Protein AF-0000000082965406 (afdb_homodimer)

InterPro domains:
  IPR002110 Ankyrin repeat [PF12796] (49-128)
  IPR002110 Ankyrin repeat [PS50088] (163-195)
  IPR002110 Ankyrin repeat [SM00248] (42-71)
  IPR002110 Ankyrin repeat [SM00248] (77-105)
  IPR002110 Ankyrin repeat [SM00248] (163-192)
  IPR002153 Transient receptor potential channel, canonical [PR01097] (655-676)
  IPR002153 Transient receptor potential channel, canonical [PR01097] (677-690)
  IPR002153 Transient receptor potential channel, canonical [PR01097] (705-718)
  IPR002153 Transient receptor potential channel, canonical [PTHR10117] (13-861)
  IPR005462 Transient receptor potential channel, canonical 6 [PR01647] (495-516)
  IPR005462 Transient receptor potential channel, canonical 6 [PR01647] (519-531)
  IPR005462 Transient receptor potential channel, canonical 6 [PR01647] (750-779)
  IPR005462 Transient receptor potential channel, canonical 6 [PR01647] (782-801)
  IPR005462 Transient receptor potential channel, canonical 6 [PR01647] (863-877)
  IPR013555 Transient receptor ion channel domain [PF08344] (198-260)
  IPR013555 Transient receptor ion channel domain [SM01420] (198-260)
  IPR036770 Ankyrin repeat-containing domain superfamily [G3DSA:1.25.40.20] (31-297)
  IPR036770 Ankyrin repeat-containing domain superfamily [SSF48403] (47-190)
  IPR056336 Calcium channel YVC1-like, C-terminal transmembrane domain [PF23317] (435-714)

Solvent-accessible surface area (backbone atoms only — not comparable to full-atom values): 96028 Å² total; per-residue (Å²): 115,70,69,60,52,52,51,43,50,56,56,60,61,45,63,74,62,71,64,62,76,66,74,60,75,75,68,54,82,41,38,77,71,41,80,84,67,77,77,68,49,71,65,51,50,52,46,41,51,25,32,49,51,40,34,52,69,61,45,52,48,44,68,71,69,40,80,83,62,63,77,68,49,54,50,50,70,38,42,30,37,60,44,37,8,47,74,54,70,28,55,68,53,37,56,61,53,64,70,45,86,84,64,70,26,57,47,30,37,43,47,51,20,45,73,71,60,40,58,68,51,36,53,58,56,58,69,36,73,82,45,68,77,40,57,68,53,64,45,29,48,52,65,41,48,73,65,76,49,61,36,46,31,47,39,97,87,39,53,86,58,62,46,70,54,26,60,58,37,47,18,14,64,64,53,35,50,51,55,36,51,54,40,43,73,63,64,42,74,84,72,79,72,75,62,92,83,56,78,48,69,68,56,46,51,43,41,72,73,36,50,65,61,44,55,48,42,45,54,50,45,48,46,17,59,48,16,64,39,35,31,58,70,72,43,90,50,40,60,62,51,32,54,52,47,24,46,51,27,48,54,43,22,72,70,45,62,93,47,21,70,59,27,46,53,46,20,48,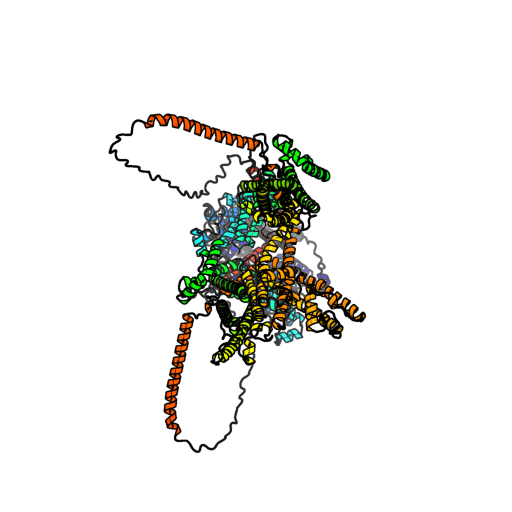47,21,51,49,48,49,38,54,54,58,68,69,50,70,44,54,66,53,47,47,31,62,30,32,65,60,57,71,75,60,66,83,68,87,78,81,71,77,82,79,36,53,44,47,52,49,35,59,74,62,64,44,43,69,50,52,36,27,42,71,48,40,50,52,50,49,53,55,39,36,40,91,36,69,71,61,74,60,46,55,69,68,55,54,52,48,49,52,52,50,47,52,71,40,40,73,59,51,52,52,47,38,60,76,36,53,84,37,75,67,24,51,42,42,62,18,31,46,46,27,50,49,45,40,52,35,37,50,52,49,52,54,50,48,54,54,48,55,56,54,52,49,60,70,66,45,72,53,44,32,80,51,73,72,63,94,45,61,77,49,49,36,40,52,69,71,45,57,82,52,71,67,54,52,52,50,49,43,38,50,54,22,47,52,51,55,50,53,51,48,35,67,72,66,32,62,70,63,44,69,70,35,69,67,50,52,52,49,48,51,33,52,50,35,41,50,52,15,50,49,26,36,49,50,38,32,50,55,35,50,53,44,46,48,57,53,67,68,39,80,82,65,67,47,60,90,79,48,88,62,56,74,82,48,42,62,44,52,52,29,64,74,73,52,60,51,83,34,40,50,59,50,15,42,45,34,40,21,52,25,45,30,47,56,48,58,54,58,58,74,61,31,39,79,36,82,84,42,14,46,54,48,54,42,49,56,50,40,52,54,48,48,55,63,48,42,56,60,48,49,54,55,51,49,52,50,39,52,51,47,27,68,70,33,43,83,43,67,88,45,37,89,45,70,44,20,36,40,72,69,36,21,49,52,44,56,56,36,41,69,65,63,66,49,65,75,64,47,49,46,56,78,60,95,54,59,67,62,31,52,51,39,50,48,53,54,49,51,45,48,46,47,51,55,55,48,49,46,46,50,49,46,51,50,44,37,52,55,41,51,58,46,62,74,44,35,66,44,52,29,41,34,51,31,49,56,57,51,55,72,43,64,53,86,66,84,52,59,33,56,45,61,53,66,56,72,46,57,65,53,48,49,51,49,49,49,48,48,48,49,48,48,47,48,48,49,48,50,50,51,49,47,52,54,53,54,63,58,53,65,66,67,67,67,68,86,74,74,69,93,69,74,86,77,69,81,78,61,83,68,72,69,76,74,69,86,66,78,67,74,72,72,71,72,66,71,72,82,66,78,78,58,81,65,76,62,71,65,72,71,51,74,47,49,51,52,48,51,51,51,43,46,52,49,53,50,49,50,51,52,52,56,30,63,32,74,61,54,72,68,60,56,51,44,54,53,42,50,52,46,27,49,50,51,51,54,49,52,51,50,50,50,50,51,49,49,51,48,50,51,49,49,52,54,48,57,67,62,64,70,67,68,72,76,66,65,75,81,111,116,68,68,60,53,49,47,45,48,48,54,60,55,47,50,69,58,69,61,58,76,66,71,61,68,77,57,52,66,42,22,78,72,43,76,85,66,80,74,68,52,72,66,54,50,51,47,40,51,25,31,50,46,40,33,53,68,60,43,54,48,43,70,73,68,40,82,83,61,63,77,67,48,54,48,43,60,37,42,30,34,61,42,36,8,48,75,55,70,30,55,67,54,38,57,60,53,66,71,46,86,82,65,70,29,58,49,30,36,43,46,50,22,45,74,72,64,39,60,68,52,37,54,56,56,59,66,36,72,82,45,67,77,42,57,68,52,64,45,29,47,51,65,40,47,73,67,76,48,58,38,46,31,47,38,97,87,38,52,84,59,59,45,68,55,24,60,61,37,48,20,15,63,65,54,35,52,68,56,38,53,54,38,44,74,65,64,43,74,84,73,82,70,75,62,89,66,56,79,47,70,67,55,47,49,40,40,72,73,33,51,52,40,45,55,50,38,44,51,50,42,48,49,16,59,47,15,66,40,36,32,60,70,70,44,90,50,39,62,62,50,31,54,52,48,23,43,52,28,48,54,43,23,72,68,45,62,57,49,22,70,59,26,45,52,45,18,48,48,19,51,50,49,50,38,53,54,59,67,68,49,88,50,68,67,54,48,49,33,62,31,34,66,59,59,70,74,70,74,70,75,86,76,79,69,77,80,79,36,53,42,48,53,48,34,58,73,61,63,42,40,69,50,52,36,28,67,72,48,43,52,52,51,50,52,55,38,35,40,89,37,67,70,60,76,77,46,56,70,68,56,54,50,50,49,52,52,48,47,53,71,38,41,74,58,52,51,52,46,37,59,75,35,54,84,37,75,68,24,52,44,42,60,17,28,48,48,27,51,48,44,39,51,36,38,51,52,47,51,52,48,48,54,53,48,55,58,54,51,46,66,71,64,61,71,62,53,56,82,50,74,70,61,94,44,59,76,47,46,35,38,52,70,72,43,56,81,50,72,67,53,50,51,51,50,44,38,52,54,22,47,52,50,52,50,53,50,48,36,67,72,66,30,62,70,65,43,68,70,35,67,68,48,51,52,50,49,52,33,52,50,35,42,50,52,15,51,51,25,34,48,50,37,32,51,53,32,48,55,41,44,49,56,52,66,67,41,78,85,64,66,47,59,90,80,48,90,64,55,73,82,49,40,62,44,52,54,30,61,78,73,53,61,89,81,35,40,51,60,49,15,53,54,34,41,54,53,24,54,57,47,56,63,57,54,58,57,74,61,32,37,80,37,84,81,44,13,46,53,48,54,40,50,56,53,41,53,54,48,48,55,62,48,42,55,61,48,49,46,54,51,49,20,49,38,54,16,45,26,60,54,33,30,63,41,50,88,46,34,88,46,69,46,18,36,42,73,68,36,20,49,52,44,56,57,37,40,69,77,53,71,44,64,75,63,48,46,46,55,78,58,78,44,58,57,53,32,51,49,37,49,49,53,53,49,50,45,47,46,47,50,54,56,48,48,47,42,50,49,50,37,52,43,50,52,55,41,48,59,46,60,76,43,33,67,44,52,28,42,32,50,32,48,55,57,50,54,72,42,64,52,87,68,84,49,59,35,56,42,61,54,65,57,70,45,57,66,53,46,48,51,47,48,49,50,46,46,46,50,47,47,49,46,46,48,50,47,51,50,44,51,56,50,50,60,60,54,58,67,71,63,65,71,85,75,74,71,93,81,87,78,83,83,76,88,67,77,80,67,74,75,77,70,75,77,64,73,69,74,66,71,68,65,71,71,82,66,76,76,54,84,64,73,62,68,66,72,71,52,73,48,48,52,51,48,51,51,51,42,53,52,50,52,51,50,52,52,52,54,60,67,69,46,80,61,29,39,44,57,52,50,43,51,54,41,50,51,47,25,48,50,49,53,55,50,49,54,47,51,49,49,52,49,51,49,51,51,50,49,49,53,53,52,54,63,66,66,66,67,72,68,70,71,65,67,84,110

Secondary structure (DSSP, 8-state):
-HHHHHHHHHHHTS----------TT-SGGGGTS-TT----HHHHHHHHHHHHT-HHHHHHHHHH-TT--TT---TTS--HHHHHHHTT-HHHHHHHHTSTT---HHHHHHHHHHHT-HHHHHHHHTSGGGTTSHHHHS-HHHHHTTT-TTS-SBTTB-SS-TT--HHHHHHHTT-HHHHHHHHHTT--PPPPPPTT---HHHHHHHHH-HHHHHHHHHHHHHHHT-HHHHHHH-S-HHHHHHHHHHHHHHHHHH-GGGHHHHHHHHHHHHHHHHHHHHT--SHHHHHHHHHS------SSSS-PPP--HHHHHHHHTT-HHHHTSHHHHHHHHHHHTTT-HHHHTS-HHHHHHHHHHHHHHHHHHHHHHHH-TTSHHHHHHTSHHHHHHHHHHHHHHHHHHHHHHHHHHHHHTTS-TT----SSTT--HHHHHSSPPHHHHHHHHHHHHHHHHHHHHHHHH-HHHHHH-HHHHHHHHHHHHHHHHHHHHHHHHHHHHHHHHHHHH-TT---GGGS---HHHHGGGS-GGGS-TT-HHHHHHHHHHHHHHHHHHGGGGGGGGSTTTHHHHHHHHHHHHHHHHHHHHHHHHHHHHHHHHHHHHGGGTTSBSS-TTTSHHHHHHHHHHHTTT-S-GGGG-BSSS-HHHHHHHHHHHHHHHIIIIIIIHHHHHHHHHHHHHHHHHTHHHHHHHHHHHHHHHHHSS---SPTTGGGS--HHHHHHHHHHHHHHHHHHHHHHHHHHHHHHHHHHHTSSTTS----------------------------------TT---S---HHHHHHHHHHHHHHHHHHHHHHTSBPPHHHHHHHHHHHHHHHHHHHHHHHHHHHHHHHHHHHHHHHHHTSGGGGGGG-/-HHHHHHHHHHHSS----------SS-SGGGGGS-TT----HHHHHHHHHHHHT-HHHHHHHHHH-TT--TT---TTS--HHHHHHHTT-HHHHHHHHTSTT---HHHHHHHHHHHT-HHHHHHHHTSGGGTTSHHHHS-HHHHHTTT-TTS-SBTTB-SS-TT--HHHHHHHTT-HHHHHHHHHTT--PPPPPPTT---HHHHHHHHH-HHHHHHHHHHHHHHHT-HHHHHHH-S-HHHHHHHHHHHHHHHHHH-GGGHHHHHHHHHHHHHHHHHHHHT--SHHHHHHHHHS---S---SSS------HHHHHHHHTT-HHHHTSHHHHHHHHHHHTTT-HHHHTS-HHHHHHHHHHHHHHHHHHHHHHHH-TTSHHHHHHTSHHHHHHHHHHHHHHHHHHHHHHHHHHHHHTTS-TT----SSTT--HHHHHSSPPHHHHHHHHHHHHHHHHHHHHHHHH-HHHHHH-HHHHHHHHHHHHHHHHHHHHHHHHHHHHHHHHHHHH-TT---GGGS---HHHHGGGS-GGGS-TT-HHHHHHHHHHHHHHHHHHGGGGGGGGSTTTHHHHHHHHHHHHHHHHHHHHHHHHHHHHHHHHHHHHGGGTTSBSS-TTTSHHHHHHHHHHHHTT-S-GGGG-BSSS-HHHHHHHHHHHHHHHIIIIIIIHHHHHHHHHHHHHHHHHTHHHHHHHHHHHHHHHHHSSS--SPTTGGGS--HHHHHHHHHHHHHHHHHHHHHHHHHHHHHHHHHHTTSSTTS-----------------------------S----TT---S---HHHHHHHHHHHHHHHHHHHHHHTSPPBHHHHHHHHHHHHHHHHHHHHHHHHHHHHHHHHHHHHHHHHHSTTSGGGTT-

pLDDT: mean 78.19, std 19.9, range [16.7, 97.19]

Sequence (1754 aa):
CSRDTDNRLAHRRQTILREKGRRLANRGPAYMFNDRSTSLSIEEERFLDAAEYGNVPVVRKMLEECLSLNVNCVDYMGQNALQLAVANEHLEITELLLKKENLSRVGDALLLAISKGYVRIVEAILSHPAFAEGKRLATSPSQSELQQDDFYAYDEDGTRFSHDVTPIILAAHCQEYEIVHTLLRKGARIERPHDYFCKCNECSQKQKHDSFSHSRSRINAYKGLASPAYLSLSSEDPVMTALELSNELAVLANIEKEFKNDYKKLSMQCKDFVVGLLDLCRNTEEVEAILNGDIEMHHSGGDHGRPNLSRLKLAIKYEVKKFVAHPNCQQQLLSIWYENLSGLRQQTMAVKFLVVLAVAVGLPFLALVYWFAPCSKMGKILRGPFMKFVAHAASFTIFLGLLVMNAADRFEGTKLLPNETSTDNAKQLFRMKTSCFSWMEMLIISWVIGMIWAECKEIWTEGPKEYLFELWNMLDFGMLAIFAASFIARFMAFWHASKAQHIIDANDTLKDLTKVTLGDNVKYYNLARIKWDPSDPQIISEGLYAIAVVLSFSRIAYILPANESFGPLQISLGRTVKDIFKFMVIFIMVFVAFMIGMFNLYSYYIGAKQNEAFTTVEESFKTLFWAIFGLSEVKSVVINYNHKFIENIGYVLYGVYNVTMVIVLLNMLIAMINSSFQEIEDDADVEWKFARAKLWFSYFEEGRTLPVPFNLVPSPKSLFYLLLRLKKLISEMSQAHKKGFQEDAEMNKRNEEKKFGIWGSHEDLSKLSLDKKQLGHSKQSSIRSSEDFQLNSFSNPPGKYQKIMKRLIKRYVLQAQIDRESDDVNEGELKEIKQDISSLRYELLEEKTQNSEDLAELIRKLGEKLSVEPKQEEGNRCSRDTDNRLAHRRQTILREKGRRLANRGPAYMFNDRSTSLSIEEERFLDAAEYGNVPVVRKMLEECLSLNVNCVDYMGQNALQLAVANEHLEITELLLKKENLSRVGDALLLAISKGYVRIVEAILSHPAFAEGKRLATSPSQSELQQDDFYAYDEDGTRFSHDVTPIILAAHCQEYEIVHTLLRKGARIERPHDYFCKCNECSQKQKHDSFSHSRSRINAYKGLASPAYLSLSSEDPVMTALELSNELAVLANIEKEFKNDYKKLSMQCKDFVVGLLDLCRNTEEVEAILNGDIEMHHSGGDHGRPNLSRLKLAIKYEVKKFVAHPNCQQQLLSIWYENLSGLRQQTMAVKFLVVLAVAVGLPFLALVYWFAPCSKMGKILRGPFMKFVAHAASFTIFLGLLVMNAADRFEGTKLLPNETSTDNAKQLFRMKTSCFSWMEMLIISWVIGMIWAECKEIWTEGPKEYLFELWNMLDFGMLAIFAASFIARFMAFWHASKAQHIIDANDTLKDLTKVTLGDNVKYYNLARIKWDPSDPQIISEGLYAIAVVLSFSRIAYILPANESFGPLQISLGRTVKDIFKFMVIFIMVFVAFMIGMFNLYSYYIGAKQNEAFTTVEESFKTLFWAIFGLSEVKSVVINYNHKFIENIGYVLYGVYNVTMVIVLLNMLIAMINSSFQEIEDDADVEWKFARAKLWFSYFEEGRTLPVPFNLVPSPKSLFYLLLRLKKLISEMSQAHKKGFQEDAEMNKRNEEKKFGIWGSHEDLSKLSLDKKQLGHSKQSSIRSSEDFQLNSFSNPPGKYQKIMKRLIKRYVLQAQIDRESDDVNEGELKEIKQDISSLRYELLEEKTQNSEDLAELIRKLGEKLSVEPKQEEGNR

Radius of gyration: 49.04 Å; Cα contacts (8 Å, |Δi|>4): 1728; chains: 2; bounding box: 150×178×105 Å

Nearest PDB structures (foldseek):
  7dxb-assembly1_A  TM=9.310E-01  e=5.952E-69  Homo sapiens
  7dxd-assembly1_A  TM=9.330E-01  e=1.392E-65  Homo sapiens
  7dxc-assembly1_B  TM=9.575E-01  e=1.941E-62  Homo sapiens
  6cud-assembly1_A  TM=9.512E-01  e=1.819E-59  Homo sapiens
  7a6u-assembly1_A  TM=7.872E-01  e=1.437E-25  Homo sapiens

Foldseek 3Di:
DVVVVVVVCVVVPPPCPVVPPPPPLCDDPQLVPADPPPPQDPLQVVLLVCLLLQLLVSNLCCVVPVPPDDQCDAGSNQAGSLLNNLLLLRQNSNLSSLPDPPYFQLQQSLLNNLLVLNLSSNVSSCPRVVCVVVPQQAAFQVNVVVVVGRHQARHPVGHPDDSLQGSLLSNLLNLRQNSNLVNVVSPHDQDQDDDPPDPDPVLVVCCVVPVPSSVVSNLSSLSSQLRLSCLQRPDLQSLVSLLVSLLVLCVVLVVVVVCNVSSNVSSVSSLVSNQLLCVLDDDLLLNLCSQQVAPPPPPPDDDPADRPSVSVVSCLVSVSLSNCLPPSNLVVLVCQQCPLNVPVVPDDPVVVVVVLVVCLVCQVVLLVVCQVCCPDSSNVNLLRLNNLVSQQLSVLVVLLVLVVVVVVVVVVVPVDDLQDADDPFQLAARLLVVLDDDPSNVVNVLQLVQLVVVLVVVCVVPPVVVQVVDPLSVLSVVLSVLLVLLVVLSVVSNVLSVVLSVVSVVPVVCRGPVPDDDPPSNVQRRGGNVPHDCPRSNVSSVVSVVVSSVSSVVSSLLCQLVDLVRLLVSVLVVVLVVLVVVLVVVVVVLLVVLLVVLLVLCLVCQPFAPDCASVDSVNSNVQLVVVLVVPHDLSSLDGNDPPVVSSVVSSVSVVVSCCCRNPPSVVVSVVVSVVSSVVCVVVVSSSSSSSNSVVSVVSSDGDPSRHPPSPVDDRPVVVVVVVVVVVVVVVVVVVVVVVVVVVVVVVVVPPPPDPDDPDDDPDDPDPPPPCVDDPPPPPPPCPVPPPPPPPPVPPPPPRPSSVSSSVSSVVSVVVVVVVVVVDDDDPSVVSSVVSVVSNVVSVVSVVVVVVVVVVVVVVVVVVVVVPPPDPPPPPVD/DVVVVVVVCVVVVVPVPCVVPQPPLCDDPLLVPADPPDPDDPLQSVLLVCLLLQLLVSVLCCVPPVPPDDQCDAGSNQAGSLLSNLLLVNQNSNLVSLPDDPHAQLQQSLLNNLLVLPLSSNVSSCVRVVCVVVPQQAAFQVNVVVVVGRHQARHPVGHPDDSLQGSLLSNLLNLNLNSNLVNVVSPHDQDQDDDPPDPDPVLVVCCVVPVVSSVVSNLSSLSSQLRLSCLLRPDLQSLVSLLVSLLVLCVVLVVVVVCNVSSNVSSVSSLVSNLLLCVLDDDLVLNLCSQQVAPPPDPPDDDPADRPSVSVVSCLVSVSLSNCLPPSNLVVLVCQQCPLPVVVSPDDPVVVVVVLVVCLVCQVVLLVVCQVCCPDSSNVNLLRLNNLVSQQLSVLVVLLVLVVVVVVVVVVVPPDDLQDADDPFQLAARLLVVLDDDPSNVVNVLQLVQLVVVLVVVCVVPPVVVQVVDPLSVLSVVLSVLLVLLVVLSVVSNVLSVVLSVVSVVPVVCRGPVPDDDDPSNVQRRGGNVPHDCPRSNVVSVVSVVVSSVSSVVSSLLCQLVDLVRQLVSVLVVVLVVLVVVLVVVVVVLLVVLLVVLLVLCLVQQPQAPDCASVDSVNSNVQLVVVLVPNHDLSSLDGNDDPVVSSVVSSVSVVVSCCCRNPPSVVVSVVVSVVSSVVCVVVVSSSSSSSNSVVSVVSSDGDPSRHPPSPVDDRVVVVVVVVVVVVVVVVVVVVVVVVVVVVVVVVVVVPPPPPDDDDDDDDDPDDPVVPPDCVVVVPCPCPVPSPPPPPPVCPPPPRPSSVSSSVSSVVSVVVVVVVVVPDDDDPSVVSSVVSVVSVVVSVVVVVVVVVVVVVVVVVVVVVVVVPPPDPPPPPPD

Organism: Crocuta crocuta (NCBI:txid9678)

Structure (mmCIF, N/CA/C/O backbone):
data_AF-0000000082965406-model_v1
#
loop_
_entity.id
_entity.type
_entity.pdbx_description
1 polymer 'TRPC6 protein'
#
loop_
_atom_site.group_PDB
_atom_site.id
_atom_site.type_symbol
_atom_site.label_atom_id
_atom_site.label_alt_id
_atom_site.label_comp_id
_atom_site.label_asym_id
_atom_site.label_entity_id
_atom_site.label_seq_id
_atom_site.pdbx_PDB_ins_code
_atom_site.Cartn_x
_atom_site.Cartn_y
_atom_site.Cartn_z
_atom_site.occupancy
_atom_site.B_iso_or_equiv
_atom_site.auth_seq_id
_atom_site.auth_comp_id
_atom_site.auth_asym_id
_atom_site.auth_atom_id
_atom_site.pdbx_PDB_model_num
ATOM 1 N N . CYS A 1 1 ? 5.281 92.75 16.625 1 24.61 1 CYS A N 1
ATOM 2 C CA . CYS A 1 1 ? 5.918 91.688 15.828 1 24.61 1 CYS A CA 1
ATOM 3 C C . CYS A 1 1 ? 5.867 90.375 16.547 1 24.61 1 CYS A C 1
ATOM 5 O O . CYS A 1 1 ? 6.238 89.375 15.984 1 24.61 1 CYS A O 1
ATOM 7 N N . SER A 1 2 ? 5.73 90.5 17.953 1 32.06 2 SER A N 1
ATOM 8 C CA . SER A 1 2 ? 5.828 89.25 18.734 1 32.06 2 SER A CA 1
ATOM 9 C C . SER A 1 2 ? 4.555 88.438 18.609 1 32.06 2 SER A C 1
ATOM 11 O O . SER A 1 2 ? 4.586 87.188 18.812 1 32.06 2 SER A O 1
ATOM 13 N N . ARG A 1 3 ? 3.369 89.125 18.469 1 44.16 3 ARG A N 1
ATOM 14 C CA . ARG A 1 3 ? 2.098 88.375 18.344 1 44.16 3 ARG A CA 1
ATOM 15 C C . ARG A 1 3 ? 2.021 87.625 17.031 1 44.16 3 ARG A C 1
ATOM 17 O O . ARG A 1 3 ? 1.41 86.562 16.969 1 44.16 3 ARG A O 1
ATOM 24 N N . ASP A 1 4 ? 2.57 88.25 15.977 1 40.09 4 ASP A N 1
ATOM 25 C CA . ASP A 1 4 ? 2.453 87.625 14.664 1 40.09 4 ASP A CA 1
ATOM 26 C C . ASP A 1 4 ? 3.328 86.438 14.562 1 40.09 4 ASP A C 1
ATOM 28 O O . ASP A 1 4 ? 3.004 85.5 13.828 1 40.09 4 ASP A O 1
ATOM 32 N N . THR A 1 5 ? 4.5 86.5 15.25 1 38.53 5 THR A N 1
ATOM 33 C CA . THR A 1 5 ? 5.367 85.312 15.172 1 38.53 5 THR A CA 1
ATOM 34 C C . THR A 1 5 ? 4.738 84.125 15.883 1 38.53 5 THR A C 1
ATOM 36 O O . THR A 1 5 ? 5.051 83 15.57 1 38.53 5 THR A O 1
ATOM 39 N N . ASP A 1 6 ? 3.939 84.5 16.922 1 38.56 6 ASP A N 1
ATOM 40 C CA . ASP A 1 6 ? 3.355 83.438 17.688 1 38.56 6 ASP A CA 1
ATOM 41 C C . ASP A 1 6 ? 2.309 82.688 16.859 1 38.56 6 ASP A C 1
ATOM 43 O O . ASP A 1 6 ? 2.174 81.438 16.969 1 38.56 6 ASP A O 1
ATOM 47 N N . ASN A 1 7 ? 1.522 83.5 16.094 1 38.03 7 ASN A N 1
ATOM 48 C CA . ASN A 1 7 ? 0.5 82.875 15.266 1 38.03 7 ASN A CA 1
ATOM 49 C C . ASN A 1 7 ? 1.118 82.062 14.125 1 38.03 7 ASN A C 1
ATOM 51 O O . ASN A 1 7 ? 0.523 81.125 13.664 1 38.03 7 ASN A O 1
ATOM 55 N N . ARG A 1 8 ? 2.256 82.625 13.547 1 38.62 8 ARG A N 1
ATOM 56 C CA . ARG A 1 8 ? 2.891 81.875 12.438 1 38.62 8 ARG A CA 1
ATOM 57 C C . ARG A 1 8 ? 3.475 80.562 12.891 1 38.62 8 ARG A C 1
ATOM 59 O O . ARG A 1 8 ? 3.414 79.562 12.164 1 38.62 8 ARG A O 1
ATOM 66 N N . LEU A 1 9 ? 4.113 80.625 14.062 1 36.47 9 LEU A N 1
ATOM 67 C CA . LEU A 1 9 ? 4.641 79.375 14.523 1 36.47 9 LEU A CA 1
ATOM 68 C C . LEU A 1 9 ? 3.508 78.375 14.836 1 36.47 9 LEU A C 1
ATOM 70 O O . LEU A 1 9 ? 3.625 77.188 14.578 1 36.47 9 LEU A O 1
ATOM 74 N N . ALA A 1 10 ? 2.449 79 15.383 1 35.75 10 ALA A N 1
ATOM 75 C CA . ALA A 1 10 ? 1.298 78.125 15.586 1 35.75 10 ALA A CA 1
ATOM 76 C C . ALA A 1 10 ? 0.762 77.625 14.25 1 35.75 10 ALA A C 1
ATOM 78 O O . ALA A 1 10 ? 0.341 76.438 14.156 1 35.75 10 ALA A O 1
ATOM 79 N N . HIS A 1 11 ? 0.626 78.562 13.195 1 32.75 11 HIS A N 1
ATOM 80 C CA . HIS A 1 11 ? 0.145 78.125 11.891 1 32.75 11 HIS A CA 1
ATOM 81 C C . HIS A 1 11 ? 1.151 77.188 11.227 1 32.75 11 HIS A C 1
ATOM 83 O O . HIS A 1 11 ? 0.766 76.25 10.5 1 32.75 11 HIS A O 1
ATOM 89 N N . ARG A 1 12 ? 2.479 77.625 11.164 1 32.53 12 ARG A N 1
ATOM 90 C CA . ARG A 1 12 ? 3.438 76.75 10.484 1 32.53 12 ARG A CA 1
ATOM 91 C C . ARG A 1 12 ? 3.469 75.375 11.117 1 32.53 12 ARG A C 1
ATOM 93 O O . ARG A 1 12 ? 3.738 74.375 10.438 1 32.53 12 ARG A O 1
ATOM 100 N N . ARG A 1 13 ? 3.611 75.375 12.422 1 33.91 13 ARG A N 1
ATOM 101 C CA . ARG A 1 13 ? 3.773 74.125 13.094 1 33.91 13 ARG A CA 1
ATOM 102 C C . ARG A 1 13 ? 2.502 73.312 12.992 1 33.91 13 ARG A C 1
ATOM 104 O O . ARG A 1 13 ? 2.361 72.25 13.68 1 33.91 13 ARG A O 1
ATOM 111 N N . GLN A 1 14 ? 1.389 73.938 12.578 1 30.92 14 GLN A N 1
ATOM 112 C CA . GLN A 1 14 ? 0.439 73 11.992 1 30.92 14 GLN A CA 1
ATOM 113 C C . GLN A 1 14 ? 1.149 72 11.102 1 30.92 14 GLN A C 1
ATOM 115 O O . GLN A 1 14 ? 1.812 72.375 10.133 1 30.92 14 GLN A O 1
ATOM 120 N N . THR A 1 15 ? 1.866 71.062 11.742 1 31.27 15 THR A N 1
ATOM 121 C CA . THR A 1 15 ? 2.441 69.875 11.141 1 31.27 15 THR A CA 1
ATOM 122 C C . THR A 1 15 ? 1.895 69.625 9.734 1 31.27 15 THR A C 1
ATOM 124 O O . THR A 1 15 ? 0.682 69.688 9.516 1 31.27 15 THR A O 1
ATOM 127 N N . ILE A 1 16 ? 2.572 70.125 8.711 1 31.31 16 ILE A N 1
ATOM 128 C CA . ILE A 1 16 ? 2.449 69.562 7.359 1 31.31 16 ILE A CA 1
ATOM 129 C C . ILE A 1 16 ? 1.985 68.125 7.434 1 31.31 16 ILE A C 1
ATOM 131 O O . ILE A 1 16 ? 2.736 67.25 7.867 1 31.31 16 ILE A O 1
ATOM 135 N N . LEU A 1 17 ? 0.992 67.812 8.188 1 33.41 17 LEU A N 1
ATOM 136 C CA . LEU A 1 17 ? 0.3 66.562 7.824 1 33.41 17 LEU A CA 1
ATOM 137 C C . LEU A 1 17 ? 0.595 66.188 6.375 1 33.41 17 LEU A C 1
ATOM 139 O O . LEU A 1 17 ? 0.233 66.938 5.453 1 33.41 17 LEU A O 1
ATOM 143 N N . ARG A 1 18 ? 1.944 66.062 6.016 1 32.09 18 ARG A N 1
ATOM 144 C CA . ARG A 1 18 ? 2.047 65.438 4.707 1 32.09 18 ARG A CA 1
ATOM 145 C C . ARG A 1 18 ? 0.739 64.75 4.328 1 32.09 18 ARG A C 1
ATOM 147 O O . ARG A 1 18 ? 0.293 63.844 5.02 1 32.09 18 ARG A O 1
ATOM 154 N N . GLU A 1 19 ? -0.284 65.562 3.951 1 32.53 19 GLU A N 1
ATOM 155 C CA . GLU A 1 19 ? -1.408 65 3.201 1 32.53 19 GLU A CA 1
ATOM 156 C C . GLU A 1 19 ? -0.966 63.812 2.322 1 32.53 19 GLU A C 1
ATOM 158 O O . GLU A 1 19 ? -0.332 64 1.285 1 32.53 19 GLU A O 1
ATOM 163 N N . LYS A 1 20 ? -0.16 62.906 2.785 1 35.62 20 LYS A N 1
ATOM 164 C CA . LYS A 1 20 ? -0.155 61.812 1.834 1 35.62 20 LYS A CA 1
ATOM 165 C C . LYS A 1 20 ? -1.369 61.875 0.912 1 35.62 20 LYS A C 1
ATOM 167 O O . LYS A 1 20 ? -2.461 62.25 1.338 1 35.62 20 LYS A O 1
ATOM 172 N N . GLY A 1 21 ? -1.13 62.25 -0.423 1 33.62 21 GLY A N 1
ATOM 173 C CA . GLY A 1 21 ? -2.145 62.375 -1.458 1 33.62 21 GLY A CA 1
ATOM 174 C C . GLY A 1 21 ? -3.439 61.656 -1.106 1 33.62 21 GLY A C 1
ATOM 175 O O . GLY A 1 21 ? -3.422 60.5 -0.678 1 33.62 21 GLY A O 1
ATOM 176 N N . ARG A 1 22 ? -4.395 62.438 -0.611 1 36.53 22 ARG A N 1
ATOM 177 C CA . ARG A 1 22 ? -5.793 62.062 -0.414 1 36.53 22 ARG A CA 1
ATOM 178 C C . ARG A 1 22 ? -6.242 61.031 -1.434 1 36.53 22 ARG A C 1
ATOM 180 O O . ARG A 1 22 ? -6.012 61.188 -2.635 1 36.53 22 ARG A O 1
ATOM 187 N N . ARG A 1 23 ? -6.098 59.875 -1.166 1 39.31 23 ARG A N 1
ATOM 188 C CA . ARG A 1 23 ? -6.91 59.125 -2.098 1 39.31 23 ARG A CA 1
ATOM 189 C C . ARG A 1 23 ? -8.242 59.812 -2.363 1 39.31 23 ARG A C 1
ATOM 191 O O . ARG A 1 23 ? -8.953 60.188 -1.427 1 39.31 23 ARG A O 1
ATOM 198 N N . LEU A 1 24 ? -8.398 60.688 -3.42 1 35.25 24 LEU A N 1
ATOM 199 C CA . LEU A 1 24 ? -9.711 61.219 -3.816 1 35.25 24 LEU A CA 1
ATOM 200 C C . LEU A 1 24 ? -10.812 60.219 -3.449 1 35.25 24 LEU A C 1
ATOM 202 O O . LEU A 1 24 ? -10.602 59 -3.469 1 35.25 24 LEU A O 1
ATOM 206 N N . ALA A 1 25 ? -11.805 60.719 -2.592 1 39.12 25 ALA A N 1
ATOM 207 C CA . ALA A 1 25 ? -13.039 60.031 -2.166 1 39.12 25 ALA A CA 1
ATOM 208 C C . ALA A 1 25 ? -13.516 59.031 -3.215 1 39.12 25 ALA A C 1
ATOM 210 O O . ALA A 1 25 ? -14.195 58.062 -2.887 1 39.12 25 ALA A O 1
ATOM 211 N N . ASN A 1 26 ? -13.328 59.438 -4.512 1 38.19 26 ASN A N 1
ATOM 212 C CA . ASN A 1 26 ? -13.945 58.719 -5.617 1 38.19 26 ASN A CA 1
ATOM 213 C C . ASN A 1 26 ? -13.195 57.438 -5.934 1 38.19 26 ASN A C 1
ATOM 215 O O . ASN A 1 26 ? -13.273 56.906 -7.051 1 38.19 26 ASN A O 1
ATOM 219 N N . ARG A 1 27 ? -12.133 57 -5.137 1 38.66 27 ARG A N 1
ATOM 220 C CA . ARG A 1 27 ? -11.312 55.875 -5.531 1 38.66 27 ARG A CA 1
ATOM 221 C C . ARG A 1 27 ? -11.68 54.625 -4.73 1 38.66 27 ARG A C 1
ATOM 223 O O . ARG A 1 27 ? -12.031 54.719 -3.555 1 38.66 27 ARG A O 1
ATOM 230 N N . GLY A 1 28 ? -12.234 53.656 -5.219 1 42.94 28 GLY A N 1
ATOM 231 C CA . GLY A 1 28 ? -12.516 52.219 -5.035 1 42.94 28 GLY A CA 1
ATOM 232 C C . GLY A 1 28 ? -13.727 51.75 -5.816 1 42.94 28 GLY A C 1
ATOM 233 O O . GLY A 1 28 ? -14.508 52.562 -6.309 1 42.94 28 GLY A O 1
ATOM 234 N N . PRO A 1 29 ? -13.719 50.719 -6.352 1 47.38 29 PRO A N 1
ATOM 235 C CA . PRO A 1 29 ? -14.789 50.188 -7.215 1 47.38 29 PRO A CA 1
ATOM 236 C C . PRO A 1 29 ? -16.172 50.469 -6.645 1 47.38 29 PRO A C 1
ATOM 238 O O . PRO A 1 29 ? -17.156 50.562 -7.398 1 47.38 29 PRO A O 1
ATOM 241 N N . ALA A 1 30 ? -16.156 50.719 -5.41 1 48.44 30 ALA A N 1
ATOM 242 C CA . ALA A 1 30 ? -17.5 50.812 -4.855 1 48.44 30 ALA A CA 1
ATOM 243 C C . ALA A 1 30 ? -18.125 52.156 -5.125 1 48.44 30 ALA A C 1
ATOM 245 O O . ALA A 1 30 ? -19.328 52.375 -4.926 1 48.44 30 ALA A O 1
ATOM 246 N N . TYR A 1 31 ? -17.266 53.188 -5.414 1 48.94 31 TYR A N 1
ATOM 247 C CA . TYR A 1 31 ? -17.812 54.5 -5.754 1 48.94 31 TYR A CA 1
ATOM 248 C C . TYR A 1 31 ? -18.891 54.375 -6.836 1 48.94 31 TYR A C 1
ATOM 250 O O . TYR A 1 31 ? -19.797 55.188 -6.918 1 48.94 31 TYR A O 1
ATOM 258 N N . MET A 1 32 ? -18.656 53.406 -7.598 1 48.88 32 MET A N 1
ATOM 259 C CA . MET A 1 32 ? -19.5 53.219 -8.766 1 48.88 32 MET A CA 1
ATOM 260 C C . MET A 1 32 ? -20.938 52.906 -8.352 1 48.88 32 MET A C 1
ATOM 262 O O . MET A 1 32 ? -21.875 53.062 -9.148 1 48.88 32 MET A O 1
ATOM 266 N N . PHE A 1 33 ? -21.062 52.406 -7.188 1 53.41 33 PHE A N 1
ATOM 267 C CA . PHE A 1 33 ? -22.391 51.844 -6.941 1 53.41 33 PHE A CA 1
ATOM 268 C C . PHE A 1 33 ? -23.203 52.781 -6.035 1 53.41 33 PHE A C 1
ATOM 270 O O . PHE A 1 33 ? -24.375 52.5 -5.77 1 53.41 33 PHE A O 1
ATOM 277 N N . ASN A 1 34 ? -22.469 53.562 -5.113 1 51.09 34 ASN A N 1
ATOM 278 C CA . ASN A 1 34 ? -23.266 54.406 -4.238 1 51.09 34 ASN A CA 1
ATOM 279 C C . ASN A 1 34 ? -23.641 55.719 -4.91 1 51.09 34 ASN A C 1
ATOM 281 O O . ASN A 1 34 ? -22.875 56.25 -5.707 1 51.09 34 ASN A O 1
ATOM 285 N N . ASP A 1 35 ? -24.922 56 -5.004 1 50.06 35 ASP A N 1
ATOM 286 C CA . ASP A 1 35 ? -25.391 57.312 -5.496 1 50.06 35 ASP A CA 1
ATOM 287 C C . ASP A 1 35 ? -24.609 58.438 -4.859 1 50.06 35 ASP A C 1
ATOM 289 O O . ASP A 1 35 ? -24.141 58.344 -3.725 1 50.06 35 ASP A O 1
ATOM 293 N N . ARG A 1 36 ? -24.078 59.531 -5.492 1 45.97 36 ARG A N 1
ATOM 294 C CA . ARG A 1 36 ? -23.344 60.781 -5.316 1 45.97 36 ARG A CA 1
ATOM 295 C C . ARG A 1 36 ? -23.688 61.469 -4 1 45.97 36 ARG A C 1
ATOM 297 O O . ARG A 1 36 ? -23.141 62.5 -3.662 1 45.97 36 ARG A O 1
ATOM 304 N N . SER A 1 37 ? -24.969 61.219 -3.508 1 47.56 37 SER A N 1
ATOM 305 C CA . SER A 1 37 ? -25.562 62.406 -2.861 1 47.56 37 SER A CA 1
ATOM 306 C C . SER A 1 37 ? -24.922 62.656 -1.505 1 47.56 37 SER A C 1
ATOM 308 O O . SER A 1 37 ? -25.25 63.625 -0.831 1 47.56 37 SER A O 1
ATOM 310 N N . THR A 1 38 ? -24.453 61.625 -0.698 1 50.75 38 THR A N 1
ATOM 311 C CA . THR A 1 38 ? -24.359 62.219 0.629 1 50.75 38 THR A CA 1
ATOM 312 C C . THR A 1 38 ? -23.125 63.125 0.725 1 50.75 38 THR A C 1
ATOM 314 O O . THR A 1 38 ? -22 62.688 0.481 1 50.75 38 THR A O 1
ATOM 317 N N . SER A 1 39 ? -23.359 64.312 0.385 1 61.66 39 SER A N 1
ATOM 318 C CA . SER A 1 39 ? -22.422 65.438 0.547 1 61.66 39 SER A CA 1
ATOM 319 C C . SER A 1 39 ? -21.75 65.375 1.916 1 61.66 39 SER A C 1
ATOM 321 O O . SER A 1 39 ? -22.406 65.562 2.939 1 61.66 39 SER A O 1
ATOM 323 N N . LEU A 1 40 ? -20.703 64.5 2.066 1 75.38 40 LEU A N 1
ATOM 324 C CA . LEU A 1 40 ? -19.953 64.5 3.318 1 75.38 40 LEU A CA 1
ATOM 325 C C . LEU A 1 40 ? -19.359 65.875 3.613 1 75.38 40 LEU A C 1
ATOM 327 O O . LEU A 1 40 ? -18.859 66.562 2.709 1 75.38 40 LEU A O 1
ATOM 331 N N . SER A 1 41 ? -19.734 66.375 4.723 1 77.81 41 SER A N 1
ATOM 332 C CA . SER A 1 41 ? -19.062 67.625 5.18 1 77.81 41 SER A CA 1
ATOM 333 C C . SER A 1 41 ? -17.562 67.375 5.312 1 77.81 41 SER A C 1
ATOM 335 O O . SER A 1 41 ? -17.094 66.25 5.332 1 77.81 41 SER A O 1
ATOM 337 N N . ILE A 1 42 ? -16.797 68.375 5.227 1 75.81 42 ILE A N 1
ATOM 338 C CA . ILE A 1 42 ? -15.352 68.312 5.332 1 75.81 42 ILE A CA 1
ATOM 339 C C . ILE A 1 42 ? -14.953 67.625 6.645 1 75.81 42 ILE A C 1
ATOM 341 O O . ILE A 1 42 ? -13.969 66.875 6.699 1 75.81 42 ILE A O 1
ATOM 345 N N . GLU A 1 43 ? -15.758 67.875 7.629 1 82.5 43 GLU A N 1
ATOM 346 C CA . GLU A 1 43 ? -15.477 67.312 8.93 1 82.5 43 GLU A CA 1
ATOM 347 C C . GLU A 1 43 ? -15.719 65.75 8.906 1 82.5 43 GLU A C 1
ATOM 349 O O . GLU A 1 43 ? -14.945 65 9.492 1 82.5 43 GLU A O 1
ATOM 354 N N . GLU A 1 44 ? -16.688 65.5 8.203 1 86.75 44 GLU A N 1
ATOM 355 C CA . GLU A 1 44 ? -17 64.062 8.117 1 86.75 44 GLU A CA 1
ATOM 356 C C . GLU A 1 44 ? -15.969 63.312 7.277 1 86.75 44 GLU A C 1
ATOM 358 O O . GLU A 1 44 ? -15.625 62.156 7.586 1 86.75 44 GLU A O 1
ATOM 363 N N . GLU A 1 45 ? -15.484 63.906 6.293 1 81.12 45 GLU A N 1
ATOM 364 C CA . GLU A 1 45 ? -14.438 63.312 5.477 1 81.12 45 GLU A CA 1
ATOM 365 C C . GLU A 1 45 ? -13.148 63.125 6.277 1 81.12 45 GLU A C 1
ATOM 367 O O . GLU A 1 45 ? -12.469 62.125 6.152 1 81.12 45 GLU A O 1
ATOM 372 N N . ARG A 1 46 ? -12.836 64.125 7.027 1 79.62 46 ARG A N 1
ATOM 373 C CA . ARG A 1 46 ? -11.656 64.062 7.879 1 79.62 46 ARG A CA 1
ATOM 374 C C . ARG A 1 46 ? -11.805 62.969 8.945 1 79.62 46 ARG A C 1
ATOM 376 O O . ARG A 1 46 ? -10.836 62.281 9.273 1 79.62 46 ARG A O 1
ATOM 383 N N . PHE A 1 47 ? -12.961 62.875 9.398 1 87.5 47 PHE A N 1
ATOM 384 C CA . PHE A 1 47 ? -13.266 61.906 10.422 1 87.5 47 PHE A CA 1
ATOM 385 C C . PHE A 1 47 ? -13.102 60.469 9.859 1 87.5 47 PHE A C 1
ATOM 387 O O . PHE A 1 47 ? -12.469 59.625 10.492 1 87.5 47 PHE A O 1
ATOM 394 N N . LEU A 1 48 ? -13.562 60.219 8.734 1 86.88 48 LEU A N 1
ATOM 395 C CA . LEU A 1 48 ? -13.492 58.906 8.109 1 86.88 48 LEU A CA 1
ATOM 396 C C . LEU A 1 48 ? -12.055 58.562 7.73 1 86.88 48 LEU A C 1
ATOM 398 O O . LEU A 1 48 ? -11.625 57.406 7.887 1 86.88 48 LEU A O 1
ATOM 402 N N . ASP A 1 49 ? -11.32 59.531 7.281 1 80.44 49 ASP A N 1
ATOM 403 C CA . ASP A 1 49 ? -9.914 59.312 6.941 1 80.44 49 ASP A CA 1
ATOM 404 C C . ASP A 1 49 ? -9.086 59 8.18 1 80.44 49 ASP A C 1
ATOM 406 O O . ASP A 1 49 ? -8.188 58.156 8.141 1 80.44 49 ASP A O 1
ATOM 410 N N . ALA A 1 50 ? -9.359 59.719 9.227 1 82.06 50 ALA A N 1
ATOM 411 C CA . ALA A 1 50 ? -8.648 59.469 10.484 1 82.06 50 ALA A CA 1
ATOM 412 C C . ALA A 1 50 ? -8.938 58.094 11.031 1 82.06 50 ALA A C 1
ATOM 414 O O . ALA A 1 50 ? -8.055 57.438 11.57 1 82.06 50 ALA A O 1
ATOM 415 N N . ALA A 1 51 ? -10.141 57.688 10.891 1 85.5 51 ALA A N 1
ATOM 416 C CA . ALA A 1 51 ? -10.516 56.375 11.367 1 85.5 51 ALA A CA 1
ATOM 417 C C . ALA A 1 51 ? -9.883 55.281 10.508 1 85.5 51 ALA A C 1
ATOM 419 O O . ALA A 1 51 ? -9.5 54.219 11.023 1 85.5 51 ALA A O 1
ATOM 420 N N . GLU A 1 52 ? -9.75 55.469 9.242 1 82.75 52 GLU A N 1
ATOM 421 C CA . GLU A 1 52 ? -9.188 54.469 8.312 1 82.75 52 GLU A CA 1
ATOM 422 C C . GLU A 1 52 ? -7.684 54.312 8.508 1 82.75 52 GLU A C 1
ATOM 424 O O . GLU A 1 52 ? -7.152 53.219 8.438 1 82.75 52 GLU A O 1
ATOM 429 N N . TYR A 1 53 ? -7.027 55.375 8.805 1 76.88 53 TYR A N 1
ATOM 430 C CA . TYR A 1 53 ? -5.57 55.344 8.859 1 76.88 53 TYR A CA 1
ATOM 431 C C . TYR A 1 53 ? -5.082 55.281 10.305 1 76.88 53 TYR A C 1
ATOM 433 O O . TYR A 1 53 ? -3.877 55.25 10.555 1 76.88 53 TYR A O 1
ATOM 441 N N . GLY A 1 54 ? -5.934 55.25 11.266 1 81.31 54 GLY A N 1
ATOM 442 C CA . GLY A 1 54 ? -5.57 55 12.648 1 81.31 54 GLY A CA 1
ATOM 443 C C . GLY A 1 54 ? -5.051 56.25 13.359 1 81.31 54 GLY A C 1
ATOM 444 O O . GLY A 1 54 ? -4.117 56.156 14.164 1 81.31 54 GLY A O 1
ATOM 445 N N . ASN A 1 55 ? -5.535 57.344 12.938 1 78.62 55 ASN A N 1
ATOM 446 C CA . ASN A 1 55 ? -5.184 58.594 13.617 1 78.62 55 ASN A CA 1
ATOM 447 C C . ASN A 1 55 ? -6.008 58.781 14.883 1 78.62 55 ASN A C 1
ATOM 449 O O . ASN A 1 55 ? -7 59.531 14.883 1 78.62 55 ASN A O 1
ATOM 453 N N . VAL A 1 56 ? -5.637 58.281 16.031 1 82.56 56 VAL A N 1
ATOM 454 C CA . VAL A 1 56 ? -6.391 58.219 17.281 1 82.56 56 VAL A CA 1
ATOM 455 C C . VAL A 1 56 ? -6.613 59.625 17.844 1 82.56 56 VAL A C 1
ATOM 457 O O . VAL A 1 56 ? -7.734 59.969 18.203 1 82.56 56 VAL A O 1
ATOM 460 N N . PRO A 1 57 ? -5.543 60.5 17.797 1 77.38 57 PRO A N 1
ATOM 461 C CA . PRO A 1 57 ? -5.75 61.812 18.406 1 77.38 57 PRO A CA 1
ATOM 462 C C . PRO A 1 57 ? -6.82 62.625 17.672 1 77.38 57 PRO A C 1
ATOM 464 O O . PRO A 1 57 ? -7.645 63.281 18.328 1 77.38 57 PRO A O 1
ATOM 467 N N . VAL A 1 58 ? -6.797 62.594 16.391 1 79.88 58 VAL A N 1
ATOM 468 C CA . VAL A 1 58 ? -7.758 63.375 15.602 1 79.88 58 VAL A CA 1
ATOM 469 C C . VAL A 1 58 ? -9.172 62.844 15.852 1 79.88 58 VAL A C 1
ATOM 471 O O . VAL A 1 58 ? -10.109 63.625 16 1 79.88 58 VAL A O 1
ATOM 474 N N . VAL A 1 59 ? -9.328 61.531 15.906 1 87.19 59 VAL A N 1
ATOM 475 C CA . VAL A 1 59 ? -10.641 60.938 16.125 1 87.19 59 VAL A CA 1
ATOM 476 C C . VAL A 1 59 ? -11.156 61.281 17.516 1 87.19 59 VAL A C 1
ATOM 478 O O . VAL A 1 59 ? -12.328 61.625 17.688 1 87.19 59 VAL A O 1
ATOM 481 N N . ARG A 1 60 ? -10.328 61.25 18.484 1 84.56 60 ARG A N 1
ATOM 482 C CA . ARG A 1 60 ? -10.711 61.562 19.859 1 84.56 60 ARG A CA 1
ATOM 483 C C . ARG A 1 60 ? -11.156 63.031 19.953 1 84.56 60 ARG A C 1
ATOM 485 O O . ARG A 1 60 ? -12.195 63.312 20.547 1 84.56 60 ARG A O 1
ATOM 492 N N . LYS A 1 61 ? -10.344 63.906 19.359 1 81.94 61 LYS A N 1
ATOM 493 C CA . LYS A 1 61 ? -10.648 65.312 19.375 1 81.94 61 LYS A CA 1
ATOM 494 C C . LYS A 1 61 ? -11.969 65.625 18.672 1 81.94 61 LYS A C 1
ATOM 496 O O . LYS A 1 61 ? -12.781 66.438 19.156 1 81.94 61 LYS A O 1
ATOM 501 N N . MET A 1 62 ? -12.133 65 17.578 1 85.75 62 MET A N 1
ATOM 502 C CA . MET A 1 62 ? -13.336 65.25 16.797 1 85.75 62 MET A CA 1
ATOM 503 C C . MET A 1 62 ? -14.578 64.688 17.516 1 85.75 62 MET A C 1
ATOM 505 O O . MET A 1 62 ? -15.648 65.312 17.422 1 85.75 62 MET A O 1
ATOM 509 N N . LEU A 1 63 ? -14.516 63.656 18.219 1 88 63 LEU A N 1
ATOM 510 C CA . LEU A 1 63 ? -15.641 63.062 18.938 1 88 63 LEU A CA 1
ATOM 511 C C . LEU A 1 63 ? -16 63.906 20.156 1 88 63 LEU A C 1
ATOM 513 O O . LEU A 1 63 ? -17.172 63.969 20.547 1 88 63 LEU A O 1
ATOM 517 N N . GLU A 1 64 ? -15 64.562 20.734 1 83.75 64 GLU A N 1
ATOM 518 C CA . GLU A 1 64 ? -15.234 65.375 21.953 1 83.75 64 GLU A CA 1
ATOM 519 C C . GLU A 1 64 ? -15.656 66.812 21.609 1 83.75 64 GLU A C 1
ATOM 521 O O . GLU A 1 64 ? -16.531 67.375 22.266 1 83.75 64 GLU A O 1
ATOM 526 N N . GLU A 1 65 ? -15.039 67.375 20.531 1 80.19 65 GLU A N 1
ATOM 527 C CA . GLU A 1 65 ? -15.211 68.812 20.281 1 80.19 65 GLU A CA 1
ATOM 528 C C . GLU A 1 65 ? -16.281 69.062 19.234 1 80.19 65 GLU A C 1
ATOM 530 O O . GLU A 1 65 ? -16.859 70.125 19.172 1 80.19 65 GLU A O 1
ATOM 535 N N . CYS A 1 66 ? -16.359 68.125 18.297 1 78.38 66 CYS A N 1
ATOM 536 C CA . CYS A 1 66 ? -17.297 68.375 17.203 1 78.38 66 CYS A CA 1
ATOM 537 C C . CYS A 1 66 ? -18.672 67.812 17.516 1 78.38 66 CYS A C 1
ATOM 539 O O . CYS A 1 66 ? -18.938 66.625 17.219 1 78.38 66 CYS A O 1
ATOM 541 N N . LEU A 1 67 ? -19.5 68.5 18.094 1 74.75 67 LEU A N 1
ATOM 542 C CA . LEU A 1 67 ? -20.812 68.062 18.547 1 74.75 67 LEU A CA 1
ATOM 543 C C . LEU A 1 67 ? -21.734 67.812 17.359 1 74.75 67 LEU A C 1
ATOM 545 O O . LEU A 1 67 ? -22.703 67.062 17.469 1 74.75 67 LEU A O 1
ATOM 549 N N . SER A 1 68 ? -21.422 68.438 16.219 1 77.81 68 SER A N 1
ATOM 550 C CA . SER A 1 68 ? -22.312 68.25 15.062 1 77.81 68 SER A CA 1
ATOM 551 C C . SER A 1 68 ? -21.891 67.125 14.18 1 77.81 68 SER A C 1
ATOM 553 O O . SER A 1 68 ? -22.562 66.75 13.211 1 77.81 68 SER A O 1
ATOM 555 N N . LEU A 1 69 ? -21 66.375 14.562 1 85.06 69 LEU A N 1
ATOM 556 C CA . LEU A 1 69 ? -20.453 65.25 13.75 1 85.06 69 LEU A CA 1
ATOM 557 C C . LEU A 1 69 ? -21.359 64.062 13.781 1 85.06 69 LEU A C 1
ATOM 559 O O . LEU A 1 69 ? -21.766 63.594 14.859 1 85.06 69 LEU A O 1
ATOM 563 N N . ASN A 1 70 ? -21.828 63.719 12.57 1 83.88 70 ASN A N 1
ATOM 564 C CA . ASN A 1 70 ? -22.531 62.438 12.453 1 83.88 70 ASN A CA 1
ATOM 565 C C . ASN A 1 70 ? -21.562 61.281 12.5 1 83.88 70 ASN A C 1
ATOM 567 O O . ASN A 1 70 ? -20.875 61 11.516 1 83.88 70 ASN A O 1
ATOM 571 N N . VAL A 1 71 ? -21.594 60.531 13.555 1 86.06 71 VAL A N 1
ATOM 572 C CA . VAL A 1 71 ? -20.641 59.438 13.781 1 86.06 71 VAL A CA 1
ATOM 573 C C . VAL A 1 71 ? -20.922 58.312 12.812 1 86.06 71 VAL A C 1
ATOM 575 O O . VAL A 1 71 ? -20.047 57.5 12.508 1 86.06 71 VAL A O 1
ATOM 578 N N . ASN A 1 72 ? -22.156 58.219 12.203 1 86.06 72 ASN A N 1
ATOM 579 C CA . ASN A 1 72 ? -22.562 57.125 11.328 1 86.06 72 ASN A CA 1
ATOM 580 C C . ASN A 1 72 ? -22.453 57.531 9.852 1 86.06 72 ASN A C 1
ATOM 582 O O . ASN A 1 72 ? -23.109 56.906 9 1 86.06 72 ASN A O 1
ATOM 586 N N . CYS A 1 73 ? -21.672 58.594 9.641 1 84.62 73 CYS A N 1
ATOM 587 C CA . CYS A 1 73 ? -21.453 58.969 8.25 1 84.62 73 CYS A CA 1
ATOM 588 C C . CYS A 1 73 ? -20.75 57.844 7.484 1 84.62 73 CYS A C 1
ATOM 590 O O . CYS A 1 73 ? -20.062 57.031 8.078 1 84.62 73 CYS A O 1
ATOM 592 N N . VAL A 1 74 ? -21.078 57.688 6.223 1 84 74 VAL A N 1
ATOM 593 C CA . VAL A 1 74 ? -20.562 56.562 5.441 1 84 74 VAL A CA 1
ATOM 594 C C . VAL A 1 74 ? -19.719 57.094 4.281 1 84 74 VAL A C 1
ATOM 596 O O . VAL A 1 74 ? -19.922 58.188 3.801 1 84 74 VAL A O 1
ATOM 599 N N . ASP A 1 75 ? -18.766 56.281 3.975 1 79.56 75 ASP A N 1
ATOM 600 C CA . ASP A 1 75 ? -17.953 56.594 2.816 1 79.56 75 ASP A CA 1
ATOM 601 C C . ASP A 1 75 ? -18.656 56.219 1.515 1 79.56 75 ASP A C 1
ATOM 603 O O . ASP A 1 75 ? -19.844 55.906 1.517 1 79.56 75 ASP A O 1
ATOM 607 N N . TYR A 1 76 ? -17.906 56.344 0.477 1 68.69 76 TYR A N 1
ATOM 608 C CA . TYR A 1 76 ? -18.469 56.125 -0.849 1 68.69 76 TYR A CA 1
ATOM 609 C C . TYR A 1 76 ? -18.906 54.656 -1.024 1 68.69 76 TYR A C 1
ATOM 611 O O . TYR A 1 76 ? -19.734 54.344 -1.878 1 68.69 76 TYR A O 1
ATOM 619 N N . MET A 1 77 ? -18.391 53.719 -0.163 1 75.25 77 MET A N 1
ATOM 620 C CA . MET A 1 77 ? -18.75 52.281 -0.237 1 75.25 77 MET A CA 1
ATOM 621 C C . MET A 1 77 ? -19.844 51.969 0.773 1 75.25 77 MET A C 1
ATOM 623 O O . MET A 1 77 ? -20.281 50.812 0.854 1 75.25 77 MET A O 1
ATOM 627 N N . GLY A 1 78 ? -20.203 52.969 1.403 1 76.38 78 GLY A N 1
ATOM 628 C CA . GLY A 1 78 ? -21.25 52.75 2.391 1 76.38 78 GLY A CA 1
ATOM 629 C C . GLY A 1 78 ? -20.719 52.281 3.73 1 76.38 78 GLY A C 1
ATOM 630 O O . GLY A 1 78 ? -21.484 51.75 4.547 1 76.38 78 GLY A O 1
ATOM 631 N N . GLN A 1 79 ? -19.438 52.406 3.938 1 86.38 79 GLN A N 1
ATOM 632 C CA . GLN A 1 79 ? -18.859 51.969 5.199 1 86.38 79 GLN A CA 1
ATOM 633 C C . GLN A 1 79 ? -18.719 53.125 6.191 1 86.38 79 GLN A C 1
ATOM 635 O O . GLN A 1 79 ? -18.391 54.25 5.805 1 86.38 79 GLN A O 1
ATOM 640 N N . ASN A 1 80 ? -19.047 52.812 7.34 1 88.31 80 ASN A N 1
ATOM 641 C CA . ASN A 1 80 ? -18.922 53.844 8.375 1 88.31 80 ASN A CA 1
ATOM 642 C C . ASN A 1 80 ? -17.531 53.781 9.031 1 88.31 80 ASN A C 1
ATOM 644 O O . ASN A 1 80 ? -16.688 53 8.641 1 88.31 80 ASN A O 1
ATOM 648 N N . ALA A 1 81 ? -17.281 54.688 9.969 1 89.12 81 ALA A N 1
ATOM 649 C CA . ALA A 1 81 ? -15.984 54.812 10.625 1 89.12 81 ALA A CA 1
ATOM 650 C C . ALA A 1 81 ? -15.633 53.562 11.414 1 89.12 81 ALA A C 1
ATOM 652 O O . ALA A 1 81 ? -14.469 53.156 11.453 1 89.12 81 ALA A O 1
ATOM 653 N N . LEU A 1 82 ? -16.641 52.969 11.969 1 91.25 82 LEU A N 1
ATOM 654 C CA . LEU A 1 82 ? -16.406 51.75 12.742 1 91.25 82 LEU A CA 1
ATOM 655 C C . LEU A 1 82 ? -15.938 50.625 11.836 1 91.25 82 LEU A C 1
ATOM 657 O O . LEU A 1 82 ? -14.984 49.906 12.164 1 91.25 82 LEU A O 1
ATOM 661 N N . GLN A 1 83 ? -16.547 50.438 10.781 1 91.06 83 GLN A N 1
ATOM 662 C CA . GLN A 1 83 ? -16.203 49.406 9.82 1 91.06 83 GLN A CA 1
ATOM 663 C C . GLN A 1 83 ? -14.805 49.625 9.258 1 91.06 83 GLN A C 1
ATOM 665 O O . GLN A 1 83 ? -14.039 48.656 9.086 1 91.06 83 GLN A O 1
ATOM 670 N N . LEU A 1 84 ? -14.477 50.812 9 1 86.62 84 LEU A N 1
ATOM 671 C CA . LEU A 1 84 ? -13.164 51.156 8.461 1 86.62 84 LEU A CA 1
ATOM 672 C C . LEU A 1 84 ? -12.07 50.906 9.492 1 86.62 84 LEU A C 1
ATOM 674 O O . LEU A 1 84 ? -11 50.406 9.156 1 86.62 84 LEU A O 1
ATOM 678 N N . ALA A 1 85 ? -12.352 51.281 10.711 1 88.81 85 ALA A N 1
ATOM 679 C CA . ALA A 1 85 ? -11.398 51.062 11.789 1 88.81 85 ALA A CA 1
ATOM 680 C C . ALA A 1 85 ? -11.164 49.562 12.008 1 88.81 85 ALA A C 1
ATOM 682 O O . ALA A 1 85 ? -10.023 49.125 12.219 1 88.81 85 ALA A O 1
ATOM 683 N N . VAL A 1 86 ? -12.219 48.781 11.953 1 90.31 86 VAL A N 1
ATOM 684 C CA . VAL A 1 86 ? -12.133 47.344 12.156 1 90.31 86 VAL A CA 1
ATOM 685 C C . VAL A 1 86 ? -11.438 46.688 10.969 1 90.31 86 VAL A C 1
ATOM 687 O O . VAL A 1 86 ? -10.617 45.781 11.141 1 90.31 86 VAL A O 1
ATOM 690 N N . ALA A 1 87 ? -11.719 47.125 9.766 1 86.38 87 ALA A N 1
ATOM 691 C CA . ALA A 1 87 ? -11.125 46.562 8.555 1 86.38 87 ALA A CA 1
ATOM 692 C C . ALA A 1 87 ? -9.602 46.719 8.57 1 86.38 87 ALA A C 1
ATOM 694 O O . ALA A 1 87 ? -8.883 45.875 8.031 1 86.38 87 ALA A O 1
ATOM 695 N N . ASN A 1 88 ? -9.188 47.719 9.227 1 80.69 88 ASN A N 1
ATOM 696 C CA . ASN A 1 88 ? -7.754 47.969 9.242 1 80.69 88 ASN A CA 1
ATOM 697 C C . ASN A 1 88 ? -7.141 47.656 10.609 1 80.69 88 ASN A C 1
ATOM 699 O O . ASN A 1 88 ? -6.02 48.094 10.898 1 80.69 88 ASN A O 1
ATOM 703 N N . GLU A 1 89 ? -7.758 47 11.469 1 85.31 89 GLU A N 1
ATOM 704 C CA . GLU A 1 89 ? -7.324 46.438 12.75 1 85.31 89 GLU A CA 1
ATOM 705 C C . GLU A 1 89 ? -6.887 47.531 13.711 1 85.31 89 GLU A C 1
ATOM 707 O O . GLU A 1 89 ? -5.832 47.438 14.344 1 85.31 89 GLU A O 1
ATOM 712 N N . HIS A 1 90 ? -7.602 48.656 13.672 1 82.88 90 HIS A N 1
ATOM 713 C CA . HIS A 1 90 ? -7.332 49.719 14.641 1 82.88 90 HIS A CA 1
ATOM 714 C C . HIS A 1 90 ? -8.164 49.531 15.898 1 82.88 90 HIS A C 1
ATOM 716 O O . HIS A 1 90 ? -9.297 50 15.984 1 82.88 90 HIS A O 1
ATOM 722 N N . LEU A 1 91 ? -7.656 48.938 16.844 1 85.19 91 LEU A N 1
ATOM 723 C CA . LEU A 1 91 ? -8.359 48.562 18.078 1 85.19 91 LEU A CA 1
ATOM 724 C C . LEU A 1 91 ? -8.75 49.812 18.875 1 85.19 91 LEU A C 1
ATOM 726 O O . LEU A 1 91 ? -9.883 49.906 19.328 1 85.19 91 LEU A O 1
ATOM 730 N N . GLU A 1 92 ? -7.805 50.812 18.969 1 82.06 92 GLU A N 1
ATOM 731 C CA . GLU A 1 92 ? -8.047 51.969 19.812 1 82.06 92 GLU A CA 1
ATOM 732 C C . GLU A 1 92 ? -9.188 52.812 19.266 1 82.06 92 GLU A C 1
ATOM 734 O O . GLU A 1 92 ? -10.031 53.312 20.031 1 82.06 92 GLU A O 1
ATOM 739 N N . ILE A 1 93 ? -9.117 53 17.984 1 86.31 93 ILE A N 1
ATOM 740 C CA . ILE A 1 93 ? -10.188 53.781 17.344 1 86.31 93 ILE A CA 1
ATOM 741 C C . ILE A 1 93 ? -11.516 53.062 17.531 1 86.31 93 ILE A C 1
ATOM 743 O O . ILE A 1 93 ? -12.547 53.688 17.766 1 86.31 93 ILE A O 1
ATOM 747 N N . THR A 1 94 ? -11.5 51.75 17.438 1 91.19 94 THR A N 1
ATOM 748 C CA . THR A 1 94 ? -12.719 50.938 17.594 1 91.19 94 THR A CA 1
ATOM 749 C C . THR A 1 94 ? -13.281 51.094 19.016 1 91.19 94 THR A C 1
ATOM 751 O O . THR A 1 94 ? -14.492 51.25 19.188 1 91.19 94 THR A O 1
ATOM 754 N N . GLU A 1 95 ? -12.438 51.062 19.969 1 88.81 95 GLU A N 1
ATOM 755 C CA . GLU A 1 95 ? -12.883 51.219 21.359 1 88.81 95 GLU A CA 1
ATOM 756 C C . GLU A 1 95 ? -13.477 52.594 21.609 1 88.81 95 GLU A C 1
ATOM 758 O O . GLU A 1 95 ? -14.469 52.719 22.328 1 88.81 95 GLU A O 1
ATOM 763 N N . LEU A 1 96 ? -12.844 53.656 20.984 1 87.69 96 LEU A N 1
ATOM 764 C CA . LEU A 1 96 ? -13.344 55.031 21.125 1 87.69 96 LEU A CA 1
ATOM 765 C C . LEU A 1 96 ? -14.734 55.156 20.516 1 87.69 96 LEU A C 1
ATOM 767 O O . LEU A 1 96 ? -15.602 55.812 21.078 1 87.69 96 LEU A O 1
ATOM 771 N N . LEU A 1 97 ? -14.859 54.531 19.406 1 91.12 97 LEU A N 1
ATOM 772 C CA . LEU A 1 97 ? -16.125 54.625 18.703 1 91.12 97 LEU A CA 1
ATOM 773 C C . LEU A 1 97 ? -17.219 53.875 19.422 1 91.12 97 LEU A C 1
ATOM 775 O O . LEU A 1 97 ? -18.391 54.281 19.422 1 91.12 97 LEU A O 1
ATOM 779 N N . LEU A 1 98 ? -17 52.719 20.062 1 91.5 98 LEU A N 1
ATOM 780 C CA . LEU A 1 98 ? -17.969 51.875 20.734 1 91.5 98 LEU A CA 1
ATOM 781 C C . LEU A 1 98 ? -18.516 52.531 21.984 1 91.5 98 LEU A C 1
ATOM 783 O O . LEU A 1 98 ? -19.578 52.156 22.484 1 91.5 98 LEU A O 1
ATOM 787 N N . LYS A 1 99 ? -17.812 53.5 22.469 1 87.25 99 LYS A N 1
ATOM 788 C CA . LYS A 1 99 ? -18.281 54.219 23.656 1 87.25 99 LYS A CA 1
ATOM 789 C C . LYS A 1 99 ? -19.438 55.156 23.312 1 87.25 99 LYS A C 1
ATOM 791 O O . LYS A 1 99 ? -20.203 55.562 24.188 1 87.25 99 LYS A O 1
ATOM 796 N N . LYS A 1 100 ? -19.531 55.375 22.062 1 86.62 100 LYS A N 1
ATOM 797 C CA . LYS A 1 100 ? -20.625 56.25 21.641 1 86.62 100 LYS A CA 1
ATOM 798 C C . LYS A 1 100 ? -21.938 55.469 21.562 1 86.62 100 LYS A C 1
ATOM 800 O O . LYS A 1 100 ? -21.969 54.312 21.141 1 86.62 100 LYS A O 1
ATOM 805 N N . GLU A 1 101 ? -23.094 55.906 22.047 1 77 101 GLU A N 1
ATOM 806 C CA . GLU A 1 101 ? -24.359 55.188 22.234 1 77 101 GLU A CA 1
ATOM 807 C C . GLU A 1 101 ? -25.078 55 20.906 1 77 101 GLU A C 1
ATOM 809 O O . GLU A 1 101 ? -25.781 54 20.719 1 77 101 GLU A O 1
ATOM 814 N N . ASN A 1 102 ? -24.938 55.844 19.891 1 79.19 102 ASN A N 1
ATOM 815 C CA . ASN A 1 102 ? -25.766 55.75 18.688 1 79.19 102 ASN A CA 1
ATOM 816 C C . ASN A 1 102 ? -24.969 55.25 17.484 1 79.19 102 ASN A C 1
ATOM 818 O O . ASN A 1 102 ? -25.141 55.75 16.375 1 79.19 102 ASN A O 1
ATOM 822 N N . LEU A 1 103 ? -24.281 54.062 17.875 1 85.75 103 LEU A N 1
ATOM 823 C CA . LEU A 1 103 ? -23.484 53.562 16.766 1 85.75 103 LEU A CA 1
ATOM 824 C C . LEU A 1 103 ? -24.266 52.562 15.945 1 85.75 103 LEU A C 1
ATOM 826 O O . LEU A 1 103 ? -24.922 51.656 16.516 1 85.75 103 LEU A O 1
ATOM 830 N N . SER A 1 104 ? -24.25 52.75 14.648 1 84.38 104 SER A N 1
ATOM 831 C CA . SER A 1 104 ? -24.938 51.844 13.742 1 84.38 104 SER A CA 1
ATOM 832 C C . SER A 1 104 ? -24 50.75 13.211 1 84.38 104 SER A C 1
ATOM 834 O O . SER A 1 104 ? -22.766 50.906 13.273 1 84.38 104 SER A O 1
ATOM 836 N N . ARG A 1 105 ? -24.484 49.594 12.859 1 88.94 105 ARG A N 1
ATOM 837 C CA . ARG A 1 105 ? -23.812 48.531 12.117 1 88.94 105 ARG A CA 1
ATOM 838 C C . ARG A 1 105 ? -22.766 47.844 12.984 1 88.94 105 ARG A C 1
ATOM 840 O O . ARG A 1 105 ? -21.703 47.469 12.5 1 88.94 105 ARG A O 1
ATOM 847 N N . VAL A 1 106 ? -23.016 47.781 14.211 1 88.38 106 VAL A N 1
ATOM 848 C CA . VAL A 1 106 ? -22.109 47.125 15.148 1 88.38 106 VAL A CA 1
ATOM 849 C C . VAL A 1 106 ? -22.031 45.625 14.844 1 88.38 106 VAL A C 1
ATOM 851 O O . VAL A 1 106 ? -20.969 45.031 14.961 1 88.38 106 VAL A O 1
ATOM 854 N N . GLY A 1 107 ? -23.094 45.062 14.414 1 88.12 107 GLY A N 1
ATOM 855 C CA . GLY A 1 107 ? -23.125 43.656 14.086 1 88.12 107 GLY A CA 1
ATOM 856 C C . GLY A 1 107 ? -22.266 43.281 12.883 1 88.12 107 GLY A C 1
ATOM 857 O O . GLY A 1 107 ? -21.609 42.25 12.859 1 88.12 107 GLY A O 1
ATOM 858 N N . ASP A 1 108 ? -22.328 44.125 11.891 1 88.88 108 ASP A N 1
ATOM 859 C CA . ASP A 1 108 ? -21.484 43.875 10.719 1 88.88 108 ASP A CA 1
ATOM 860 C C . ASP A 1 108 ? -20 44.031 11.062 1 88.88 108 ASP A C 1
ATOM 862 O O . ASP A 1 108 ? -19.156 43.344 10.492 1 88.88 108 ASP A O 1
ATOM 866 N N . ALA A 1 109 ? -19.734 45 11.859 1 91.06 109 ALA A N 1
ATOM 867 C CA . ALA A 1 109 ? -18.359 45.188 12.297 1 91.06 109 ALA A CA 1
ATOM 868 C C . ALA A 1 109 ? -17.844 43.938 13.023 1 91.06 109 ALA A C 1
ATOM 870 O O . ALA A 1 109 ? -16.672 43.562 12.883 1 91.06 109 ALA A O 1
ATOM 871 N N . LEU A 1 110 ? -18.766 43.344 13.75 1 91.62 110 LEU A N 1
ATOM 872 C CA . LEU A 1 110 ? -18.406 42.125 14.438 1 91.62 110 LEU A CA 1
ATOM 873 C C . LEU A 1 110 ? -18.094 41 13.43 1 91.62 110 LEU A C 1
ATOM 875 O O . LEU A 1 110 ? -17.078 40.344 13.555 1 91.62 110 LEU A O 1
ATOM 879 N N . LEU A 1 111 ? -18.891 40.812 12.477 1 92.5 111 LEU A N 1
ATOM 880 C CA . LEU A 1 111 ? -18.688 39.781 11.461 1 92.5 111 LEU A CA 1
ATOM 881 C C . LEU A 1 111 ? -17.406 40.031 10.68 1 92.5 111 LEU A C 1
ATOM 883 O O . LEU A 1 111 ? -16.688 39.094 10.336 1 92.5 111 LEU A O 1
ATOM 887 N N . LEU A 1 112 ? -17.156 41.281 10.414 1 92.25 112 LEU A N 1
ATOM 888 C CA . LEU A 1 112 ? -15.93 41.625 9.719 1 92.25 112 LEU A CA 1
ATOM 889 C C . LEU A 1 112 ? -14.711 41.312 10.562 1 92.25 112 LEU A C 1
ATOM 891 O O . LEU A 1 112 ? -13.719 40.781 10.055 1 92.25 112 LEU A O 1
ATOM 895 N N . ALA A 1 113 ? -14.781 41.656 11.773 1 92.38 113 ALA A N 1
ATOM 896 C CA . ALA A 1 113 ? -13.68 41.344 12.688 1 92.38 113 ALA A CA 1
ATOM 897 C C . ALA A 1 113 ? -13.43 39.844 12.773 1 92.38 113 ALA A C 1
ATOM 899 O O . ALA A 1 113 ? -12.281 39.406 12.836 1 92.38 113 ALA A O 1
ATOM 900 N N . ILE A 1 114 ? -14.484 39.094 12.82 1 92.56 114 ILE A N 1
ATOM 901 C CA . ILE A 1 114 ? -14.383 37.656 12.891 1 92.56 114 ILE A CA 1
ATOM 902 C C . ILE A 1 114 ? -13.766 37.094 11.602 1 92.56 114 ILE A C 1
ATOM 904 O O . ILE A 1 114 ? -12.891 36.25 11.633 1 92.56 114 ILE A O 1
ATOM 908 N N . SER A 1 115 ? -14.195 37.594 10.484 1 91.88 115 SER A N 1
ATOM 909 C CA . SER A 1 115 ? -13.711 37.125 9.188 1 91.88 115 SER A CA 1
ATOM 910 C C . SER A 1 115 ? -12.219 37.406 9.031 1 91.88 115 SER A C 1
ATOM 912 O O . SER A 1 115 ? -11.523 36.656 8.336 1 91.88 115 SER A O 1
ATOM 914 N N . LYS A 1 116 ? -11.758 38.438 9.672 1 87.62 116 LYS A N 1
ATOM 915 C CA . LYS A 1 116 ? -10.344 38.781 9.562 1 87.62 116 LYS A CA 1
ATOM 916 C C . LYS A 1 116 ? -9.531 38.156 10.688 1 87.62 116 LYS A C 1
ATOM 918 O O . LYS A 1 116 ? -8.297 38.125 10.625 1 87.62 116 LYS A O 1
ATOM 923 N N . GLY A 1 117 ? -10.227 37.656 11.695 1 87.19 117 GLY A N 1
ATOM 924 C CA . GLY A 1 117 ? -9.562 36.938 12.766 1 87.19 117 GLY A CA 1
ATOM 925 C C . GLY A 1 117 ? -8.969 37.844 13.828 1 87.19 117 GLY A C 1
ATOM 926 O O . GLY A 1 117 ? -7.965 37.5 14.453 1 87.19 117 GLY A O 1
ATOM 927 N N . TYR A 1 118 ? -9.516 39.094 13.953 1 86.12 118 TYR A N 1
ATOM 928 C CA . TYR A 1 118 ? -9.039 40.031 14.953 1 86.12 118 TYR A CA 1
ATOM 929 C C . TYR A 1 118 ? -9.664 39.75 16.312 1 86.12 118 TYR A C 1
ATOM 931 O O . TYR A 1 118 ? -10.742 40.281 16.625 1 86.12 118 TYR A O 1
ATOM 939 N N . VAL A 1 119 ? -9 39.031 17.125 1 84.12 119 VAL A N 1
ATOM 940 C CA . VAL A 1 119 ? -9.547 38.5 18.375 1 84.12 119 VAL A CA 1
ATOM 941 C C . VAL A 1 119 ? -9.82 39.656 19.344 1 84.12 119 VAL A C 1
ATOM 943 O O . VAL A 1 119 ? -10.891 39.719 19.953 1 84.12 119 VAL A O 1
ATOM 946 N N . ARG A 1 120 ? -8.945 40.594 19.438 1 80.69 120 ARG A N 1
ATOM 947 C CA . ARG A 1 120 ? -9.094 41.688 20.391 1 80.69 120 ARG A CA 1
ATOM 948 C C . ARG A 1 120 ? -10.242 42.625 20 1 80.69 120 ARG A C 1
ATOM 950 O O . ARG A 1 120 ? -10.969 43.094 20.875 1 80.69 120 ARG A O 1
ATOM 957 N N . ILE A 1 121 ? -10.344 42.844 18.734 1 88.44 121 ILE A N 1
ATOM 958 C CA . ILE A 1 121 ? -11.422 43.688 18.25 1 88.44 121 ILE A CA 1
ATOM 959 C C . ILE A 1 121 ? -12.766 43 18.5 1 88.44 121 ILE A C 1
ATOM 961 O O . ILE A 1 121 ? -13.75 43.656 18.875 1 88.44 121 ILE A O 1
ATOM 965 N N . VAL A 1 122 ? -12.805 41.75 18.375 1 90.12 122 VAL A N 1
ATOM 966 C CA . VAL A 1 122 ? -14.023 40.969 18.609 1 90.12 122 VAL A CA 1
ATOM 967 C C . VAL A 1 122 ? -14.422 41.094 20.078 1 90.12 122 VAL A C 1
ATOM 969 O O . VAL A 1 122 ? -15.602 41.281 20.391 1 90.12 122 VAL A O 1
ATOM 972 N N . GLU A 1 123 ? -13.508 40.969 20.906 1 84.69 123 GLU A N 1
ATOM 973 C CA . GLU A 1 123 ? -13.781 41.062 22.328 1 84.69 123 GLU A CA 1
ATOM 974 C C . GLU A 1 123 ? -14.297 42.438 22.703 1 84.69 123 GLU A C 1
ATOM 976 O O . GLU A 1 123 ? -15.211 42.562 23.516 1 84.69 123 GLU A O 1
ATOM 981 N N . ALA A 1 124 ? -13.641 43.438 22.094 1 86.19 124 ALA A N 1
ATOM 982 C CA . ALA A 1 124 ? -14.062 44.812 22.344 1 86.19 124 ALA A CA 1
ATOM 983 C C . ALA A 1 124 ? -15.492 45.062 21.891 1 86.19 124 ALA A C 1
ATOM 985 O O . ALA A 1 124 ? -16.281 45.719 22.578 1 86.19 124 ALA A O 1
ATOM 986 N N . ILE A 1 125 ? -15.812 44.5 20.781 1 91.06 125 ILE A N 1
ATOM 987 C CA . ILE A 1 125 ? -17.141 44.719 20.219 1 91.06 125 ILE A CA 1
ATOM 988 C C . ILE A 1 125 ? -18.172 43.938 21.031 1 91.06 125 ILE A C 1
ATOM 990 O O . ILE A 1 125 ? -19.281 44.406 21.281 1 91.06 125 ILE A O 1
ATOM 994 N N . LEU A 1 126 ? -17.859 42.719 21.469 1 89.06 126 LEU A N 1
ATOM 995 C CA . LEU A 1 126 ? -18.766 41.875 22.219 1 89.06 126 LEU A CA 1
ATOM 996 C C . LEU A 1 126 ? -19.062 42.469 23.609 1 89.06 126 LEU A C 1
ATOM 998 O O . LEU A 1 126 ? -20.047 42.094 24.25 1 89.06 126 LEU A O 1
ATOM 1002 N N . SER A 1 127 ? -18.172 43.281 24.062 1 83 127 SER A N 1
ATOM 1003 C CA . SER A 1 127 ? -18.375 43.938 25.359 1 83 127 SER A CA 1
ATOM 1004 C C . SER A 1 127 ? -19.375 45.062 25.234 1 83 127 SER A C 1
ATOM 1006 O O . SER A 1 127 ? -19.828 45.625 26.25 1 83 127 SER A O 1
ATOM 1008 N N . HIS A 1 128 ? -19.766 45.438 24.047 1 85.88 128 HIS A N 1
ATOM 1009 C CA . HIS A 1 128 ? -20.781 46.438 23.828 1 85.88 128 HIS A CA 1
ATOM 1010 C C . HIS A 1 128 ? -22.125 46.031 24.406 1 85.88 128 HIS A C 1
ATOM 1012 O O . HIS A 1 128 ? -22.484 44.844 24.328 1 85.88 128 HIS A O 1
ATOM 1018 N N . PRO A 1 129 ? -22.891 46.875 25 1 81.62 129 PRO A N 1
ATOM 1019 C CA . PRO A 1 129 ? -24.156 46.531 25.672 1 81.62 129 PRO A CA 1
ATOM 1020 C C . PRO A 1 129 ? -25.188 45.938 24.734 1 81.62 129 PRO A C 1
ATOM 1022 O O . PRO A 1 129 ? -26.109 45.25 25.188 1 81.62 129 PRO A O 1
ATOM 1025 N N . ALA A 1 130 ? -25.031 46.188 23.531 1 79 130 ALA A N 1
ATOM 1026 C CA . ALA A 1 130 ? -25.969 45.625 22.578 1 79 130 ALA A CA 1
ATOM 1027 C C . ALA A 1 130 ? -25.922 44.125 22.609 1 79 130 ALA A C 1
ATOM 1029 O O . ALA A 1 130 ? -26.906 43.438 22.25 1 79 130 ALA A O 1
ATOM 1030 N N . PHE A 1 131 ? -24.891 43.5 22.984 1 83.31 131 PHE A N 1
ATOM 1031 C CA . PHE A 1 131 ? -24.719 42.062 22.969 1 83.31 131 PHE A CA 1
ATOM 1032 C C . PHE A 1 131 ? -24.938 41.469 24.359 1 83.31 131 PHE A C 1
ATOM 1034 O O . PHE A 1 131 ? -24.781 40.281 24.562 1 83.31 131 PHE A O 1
ATOM 1041 N N . ALA A 1 132 ? -25.234 42.281 25.359 1 69.88 132 ALA A N 1
ATOM 1042 C CA . ALA A 1 132 ? -25.438 41.844 26.734 1 69.88 132 ALA A CA 1
ATOM 1043 C C . ALA A 1 132 ? -26.578 40.844 26.828 1 69.88 132 ALA A C 1
ATOM 1045 O O . ALA A 1 132 ? -26.5 39.875 27.594 1 69.88 132 ALA A O 1
ATOM 1046 N N . GLU A 1 133 ? -27.641 41.062 26.047 1 62.28 133 GLU A N 1
ATOM 1047 C CA . GLU A 1 133 ? -28.781 40.156 26.203 1 62.28 133 GLU A CA 1
ATOM 1048 C C . GLU A 1 133 ? -28.594 38.875 25.391 1 62.28 133 GLU A C 1
ATOM 1050 O O . GLU A 1 133 ? -29.359 37.938 25.531 1 62.28 133 GLU A O 1
ATOM 1055 N N . GLY A 1 134 ? -27.5 38.531 24.812 1 63.5 134 GLY A N 1
ATOM 1056 C CA . GLY A 1 134 ? -27.172 37.312 24.141 1 63.5 134 GLY A CA 1
ATOM 1057 C C . GLY A 1 134 ? -28.062 37.031 22.938 1 63.5 134 GLY A C 1
ATOM 1058 O O . GLY A 1 134 ? -27.766 36.125 22.125 1 63.5 134 GLY A O 1
ATOM 1059 N N . LYS A 1 135 ? -29.172 37.625 22.766 1 68 135 LYS A N 1
ATOM 1060 C CA . LYS A 1 135 ? -30.156 37.312 21.734 1 68 135 LYS A CA 1
ATOM 1061 C C . LYS A 1 135 ? -29.625 37.656 20.344 1 68 135 LYS A C 1
ATOM 1063 O O . LYS A 1 135 ? -29.875 36.938 19.375 1 68 135 LYS A O 1
ATOM 1068 N N . ARG A 1 136 ? -28.812 38.656 20.281 1 76 136 ARG A N 1
ATOM 1069 C CA . ARG A 1 136 ? -28.312 39.125 18.984 1 76 136 ARG A CA 1
ATOM 1070 C C . ARG A 1 136 ? -27.203 38.25 18.469 1 76 136 ARG A C 1
ATOM 1072 O O . ARG A 1 136 ? -26.891 38.25 17.266 1 76 136 ARG A O 1
ATOM 1079 N N . LEU A 1 137 ? -26.734 37.438 19.359 1 79.38 137 LEU A N 1
ATOM 1080 C CA . LEU A 1 137 ? -25.656 36.531 18.938 1 79.38 137 LEU A CA 1
ATOM 1081 C C . LEU A 1 137 ? -26.219 35.281 18.297 1 79.38 137 LEU A C 1
ATOM 1083 O O . LEU A 1 137 ? -25.594 34.688 17.422 1 79.38 137 LEU A O 1
ATOM 1087 N N . ALA A 1 138 ? -27.453 34.906 18.734 1 69.56 138 ALA A N 1
ATOM 1088 C CA . ALA A 1 138 ? -28.047 33.656 18.312 1 69.56 138 ALA A CA 1
ATOM 1089 C C . ALA A 1 138 ? -28.938 33.844 17.094 1 69.56 138 ALA A C 1
ATOM 1091 O O . ALA A 1 138 ? -29.188 32.875 16.344 1 69.56 138 ALA A O 1
ATOM 1092 N N . THR A 1 139 ? -29.391 35.031 16.875 1 66.56 139 THR A N 1
ATOM 1093 C CA . THR A 1 139 ? -30.344 35.281 15.797 1 66.56 139 THR A CA 1
ATOM 1094 C C . THR A 1 139 ? -29.625 35.562 14.484 1 66.56 139 THR A C 1
ATOM 1096 O O . THR A 1 139 ? -28.594 36.219 14.477 1 66.56 139 THR A O 1
ATOM 1099 N N . SER A 1 140 ? -30.078 34.875 13.383 1 65.94 140 SER A N 1
ATOM 1100 C CA . SER A 1 140 ? -29.516 35.125 12.062 1 65.94 140 SER A CA 1
ATOM 1101 C C . SER A 1 140 ? -29.781 36.531 11.578 1 65.94 140 SER A C 1
ATOM 1103 O O . SER A 1 140 ? -30.75 37.156 12.008 1 65.94 140 SER A O 1
ATOM 1105 N N . PRO A 1 141 ? -28.828 37.062 10.82 1 60.84 141 PRO A N 1
ATOM 1106 C CA . PRO A 1 141 ? -29.016 38.406 10.266 1 60.84 141 PRO A CA 1
ATOM 1107 C C . PRO A 1 141 ? -30.359 38.594 9.555 1 60.84 141 PRO A C 1
ATOM 1109 O O . PRO A 1 141 ? -30.938 39.656 9.57 1 60.84 141 PRO A O 1
ATOM 1112 N N . SER A 1 142 ? -30.828 37.438 9.062 1 61.81 142 SER A N 1
ATOM 1113 C CA . SER A 1 142 ? -32.125 37.531 8.375 1 61.81 142 SER A CA 1
ATOM 1114 C C . SER A 1 142 ? -33.25 37.781 9.359 1 61.81 142 SER A C 1
ATOM 1116 O O . SER A 1 142 ? -34.188 38.531 9.078 1 61.81 142 SER A O 1
ATOM 1118 N N . GLN A 1 143 ? -33.156 37.094 10.492 1 61.34 143 GLN A N 1
ATOM 1119 C CA . GLN A 1 143 ? -34.219 37.25 11.5 1 61.34 143 GLN A CA 1
ATOM 1120 C C . GLN A 1 143 ? -34.156 38.625 12.141 1 61.34 143 GLN A C 1
ATOM 1122 O O . GLN A 1 143 ? -35.188 39.188 12.555 1 61.34 143 GLN A O 1
ATOM 1127 N N . SER A 1 144 ? -32.875 39.125 12.109 1 58.53 144 SER A N 1
ATOM 1128 C CA . SER A 1 144 ? -32.688 40.469 12.664 1 58.53 144 SER A CA 1
ATOM 1129 C C . SER A 1 144 ? -33.219 41.531 11.695 1 58.53 144 SER A C 1
ATOM 1131 O O . SER A 1 144 ? -33.656 42.625 12.117 1 58.53 144 SER A O 1
ATOM 1133 N N . GLU A 1 145 ? -33.031 41.312 10.414 1 55.72 145 GLU A N 1
ATOM 1134 C CA . GLU A 1 145 ? -33.562 42.25 9.43 1 55.72 145 GLU A CA 1
ATOM 1135 C C . GLU A 1 145 ? -35.062 42.438 9.602 1 55.72 145 GLU A C 1
ATOM 1137 O O . GLU A 1 145 ? -35.594 43.531 9.352 1 55.72 145 GLU A O 1
ATOM 1142 N N . LEU A 1 146 ? -35.656 41.344 9.93 1 53 146 LEU A N 1
ATOM 1143 C CA . LEU A 1 146 ? -37.094 41.5 10.141 1 53 146 LEU A CA 1
ATOM 1144 C C . LEU A 1 146 ? -37.406 42.5 11.258 1 53 146 LEU A C 1
ATOM 1146 O O . LEU A 1 146 ? -38.469 43.094 11.281 1 53 146 LEU A O 1
ATOM 1150 N N . GLN A 1 147 ? -36.469 42.594 12.18 1 52.31 147 GLN A N 1
ATOM 1151 C CA . GLN A 1 147 ? -36.719 43.531 13.266 1 52.31 147 GLN A CA 1
ATOM 1152 C C . GLN A 1 147 ? -36.281 44.938 12.898 1 52.31 147 GLN A C 1
ATOM 1154 O O . GLN A 1 147 ? -36.375 45.844 13.711 1 52.31 147 GLN A O 1
ATOM 1159 N N . GLN A 1 148 ? -36.156 45.375 11.586 1 54.53 148 GLN A N 1
ATOM 1160 C CA . GLN A 1 148 ? -35.938 46.719 11.055 1 54.53 148 GLN A CA 1
ATOM 1161 C C . GLN A 1 148 ? -34.656 47.344 11.625 1 54.53 148 GLN A C 1
ATOM 1163 O O . GLN A 1 148 ? -34.531 48.562 11.695 1 54.53 148 GLN A O 1
ATOM 1168 N N . ASP A 1 149 ? -33.719 46.469 12.195 1 65.38 149 ASP A N 1
ATOM 1169 C CA . ASP A 1 149 ? -32.562 47.062 12.852 1 65.38 149 ASP A CA 1
ATOM 1170 C C . ASP A 1 149 ? -31.312 46.875 11.992 1 65.38 149 ASP A C 1
ATOM 1172 O O . ASP A 1 149 ? -31.141 45.844 11.344 1 65.38 149 ASP A O 1
ATOM 1176 N N . ASP A 1 150 ? -30.656 48 11.5 1 74.25 150 ASP A N 1
ATOM 1177 C CA . ASP A 1 150 ? -29.438 48.094 10.688 1 74.25 150 ASP A CA 1
ATOM 1178 C C . ASP A 1 150 ? -28.234 47.531 11.453 1 74.25 150 ASP A C 1
ATOM 1180 O O . ASP A 1 150 ? -27.094 47.906 11.172 1 74.25 150 ASP A O 1
ATOM 1184 N N . PHE A 1 151 ? -28.516 46.594 12.312 1 80.44 151 PHE A N 1
ATOM 1185 C CA . PHE A 1 151 ? -27.438 46.156 13.188 1 80.44 151 PHE A CA 1
ATOM 1186 C C . PHE A 1 151 ? -26.422 45.312 12.414 1 80.44 151 PHE A C 1
ATOM 1188 O O . PHE A 1 151 ? -25.219 45.531 12.539 1 80.44 151 PHE A O 1
ATOM 1195 N N . TYR A 1 152 ? -26.891 44.438 11.531 1 81.12 152 TYR A N 1
ATOM 1196 C CA . TYR A 1 152 ? -25.984 43.562 10.781 1 81.12 152 TYR A CA 1
ATOM 1197 C C . TYR A 1 152 ? -25.875 44.031 9.328 1 81.12 152 TYR A C 1
ATOM 1199 O O . TYR A 1 152 ? -25.312 43.312 8.492 1 81.12 152 TYR A O 1
ATOM 1207 N N . ALA A 1 153 ? -26.312 45.156 9.008 1 79.12 153 ALA A N 1
ATOM 1208 C CA . ALA A 1 153 ? -26.312 45.656 7.633 1 79.12 153 ALA A CA 1
ATOM 1209 C C . ALA A 1 153 ? -24.953 46.219 7.242 1 79.12 153 ALA A C 1
ATOM 1211 O O . ALA A 1 153 ? -24.281 46.875 8.055 1 79.12 153 ALA A O 1
ATOM 1212 N N . TYR A 1 154 ? -24.531 45.75 6.094 1 78.12 154 TYR A N 1
ATOM 1213 C CA . TYR A 1 154 ? -23.312 46.344 5.531 1 78.12 154 TYR A CA 1
ATOM 1214 C C . TYR A 1 154 ? -23.594 47.75 4.992 1 78.12 154 TYR A C 1
ATOM 1216 O O . TYR A 1 154 ? -22.859 48.688 5.301 1 78.12 154 TYR A O 1
ATOM 1224 N N . ASP A 1 155 ? -24.562 47.75 4.105 1 74.62 155 ASP A N 1
ATOM 1225 C CA . ASP A 1 155 ? -25.031 49 3.523 1 74.62 155 ASP A CA 1
ATOM 1226 C C . ASP A 1 155 ? -26.562 49.031 3.451 1 74.62 155 ASP A C 1
ATOM 1228 O O . ASP A 1 155 ? -27.234 48.188 4.059 1 74.62 155 ASP A O 1
ATOM 1232 N N . GLU A 1 156 ? -27.062 50 2.832 1 66.81 156 GLU A N 1
ATOM 1233 C CA . GLU A 1 156 ? -28.516 50.125 2.697 1 66.81 156 GLU A CA 1
ATOM 1234 C C . GLU A 1 156 ? -29.109 49 1.862 1 66.81 156 GLU A C 1
ATOM 1236 O O . GLU A 1 156 ? -30.281 48.656 2.018 1 66.81 156 GLU A O 1
ATOM 1241 N N . ASP A 1 157 ? -28.203 48.281 1.176 1 65.5 157 ASP A N 1
ATOM 1242 C CA . ASP A 1 157 ? -28.703 47.312 0.209 1 65.5 157 ASP A CA 1
ATOM 1243 C C . ASP A 1 157 ? -28.641 45.875 0.779 1 65.5 157 ASP A C 1
ATOM 1245 O O . ASP A 1 157 ? -29.312 44.969 0.28 1 65.5 157 ASP A O 1
ATOM 1249 N N . GLY A 1 158 ? -27.766 45.781 1.876 1 74.69 158 GLY A N 1
ATOM 1250 C CA . GLY A 1 158 ? -27.766 44.375 2.305 1 74.69 158 GLY A CA 1
ATOM 1251 C C . GLY A 1 158 ? -26.656 44.062 3.287 1 74.69 158 GLY A C 1
ATOM 1252 O O . GLY A 1 158 ? -26.125 44.969 3.947 1 74.69 158 GLY A O 1
ATOM 1253 N N . THR A 1 159 ? -26.5 42.688 3.477 1 78.75 159 THR A N 1
ATOM 1254 C CA . THR A 1 159 ? -25.5 42.188 4.422 1 78.75 159 THR A CA 1
ATOM 1255 C C . THR A 1 159 ? -24.25 41.688 3.686 1 78.75 159 THR A C 1
ATOM 1257 O O . THR A 1 159 ? -24.312 41.375 2.496 1 78.75 159 THR A O 1
ATOM 1260 N N . ARG A 1 160 ? -23.141 41.812 4.234 1 81 160 ARG A N 1
ATOM 1261 C CA . ARG A 1 160 ? -21.859 41.344 3.689 1 81 160 ARG A CA 1
ATOM 1262 C C . ARG A 1 160 ? -21.844 39.844 3.525 1 81 160 ARG A C 1
ATOM 1264 O O . ARG A 1 160 ? -21.344 39.312 2.523 1 81 160 ARG A O 1
ATOM 1271 N N . PHE A 1 161 ? -22.438 39.156 4.484 1 84.94 161 PHE A N 1
ATOM 1272 C CA . PHE A 1 161 ? -22.469 37.688 4.488 1 84.94 161 PHE A CA 1
ATOM 1273 C C . PHE A 1 161 ? -23.906 37.188 4.324 1 84.94 161 PHE A C 1
ATOM 1275 O O . PHE A 1 161 ? -24.859 37.938 4.449 1 84.94 161 PHE A O 1
ATOM 1282 N N . SER A 1 162 ? -23.906 35.938 3.979 1 82.38 162 SER A N 1
ATOM 1283 C CA . SER A 1 162 ? -25.234 35.344 3.811 1 82.38 162 SER A CA 1
ATOM 1284 C C . SER A 1 162 ? -26.062 35.469 5.086 1 82.38 162 SER A C 1
ATOM 1286 O O . SER A 1 162 ? -25.516 35.438 6.191 1 82.38 162 SER A O 1
ATOM 1288 N N . HIS A 1 163 ? -27.328 35.656 4.902 1 77.75 163 HIS A N 1
ATOM 1289 C CA . HIS A 1 163 ? -28.234 35.906 6.012 1 77.75 163 HIS A CA 1
ATOM 1290 C C . HIS A 1 163 ? -28.266 34.75 6.988 1 77.75 163 HIS A C 1
ATOM 1292 O O . HIS A 1 163 ? -28.609 34.906 8.156 1 77.75 163 HIS A O 1
ATOM 1298 N N . ASP A 1 164 ? -27.75 33.656 6.578 1 81.31 164 ASP A N 1
ATOM 1299 C CA . ASP A 1 164 ? -27.828 32.469 7.426 1 81.31 164 ASP A CA 1
ATOM 1300 C C . ASP A 1 164 ? -26.547 32.281 8.227 1 81.31 164 ASP A C 1
ATOM 1302 O O . ASP A 1 164 ? -26.469 31.406 9.094 1 81.31 164 ASP A O 1
ATOM 1306 N N . VAL A 1 165 ? -25.641 33.188 8.094 1 87.44 165 VAL A N 1
ATOM 1307 C CA . VAL A 1 165 ? -24.344 33.031 8.758 1 87.44 165 VAL A CA 1
ATOM 1308 C C . VAL A 1 165 ? -24.328 33.844 10.047 1 87.44 165 VAL A C 1
ATOM 1310 O O . VAL A 1 165 ? -24.266 35.062 10.008 1 87.44 165 VAL A O 1
ATOM 1313 N N . THR A 1 166 ? -24.469 33.156 11.141 1 88.5 166 THR A N 1
ATOM 1314 C CA . THR A 1 166 ? -24.344 33.781 12.453 1 88.5 166 THR A CA 1
ATOM 1315 C C . THR A 1 166 ? -22.875 33.969 12.828 1 88.5 166 THR A C 1
ATOM 1317 O O . THR A 1 166 ? -22 33.375 12.195 1 88.5 166 THR A O 1
ATOM 1320 N N . PRO A 1 167 ? -22.609 34.844 13.797 1 90.62 167 PRO A N 1
ATOM 1321 C CA . PRO A 1 167 ? -21.219 35.062 14.203 1 90.62 167 PRO A CA 1
ATOM 1322 C C . PRO A 1 167 ? -20.516 33.781 14.586 1 90.62 167 PRO A C 1
ATOM 1324 O O . PRO A 1 167 ? -19.344 33.594 14.234 1 90.62 167 PRO A O 1
ATOM 1327 N N . ILE A 1 168 ? -21.188 32.844 15.211 1 91.81 168 ILE A N 1
ATOM 1328 C CA . ILE A 1 168 ? -20.531 31.609 15.641 1 91.81 168 ILE A CA 1
ATOM 1329 C C . ILE A 1 168 ? -20.266 30.734 14.422 1 91.81 168 ILE A C 1
ATOM 1331 O O . ILE A 1 168 ? -19.25 30.031 14.367 1 91.81 168 ILE A O 1
ATOM 1335 N N . ILE A 1 169 ? -21.156 30.734 13.461 1 93.5 169 ILE A N 1
ATOM 1336 C CA . ILE A 1 169 ? -20.969 29.969 12.242 1 93.5 169 ILE A CA 1
ATOM 1337 C C . ILE A 1 169 ? -19.781 30.516 11.453 1 93.5 169 ILE A C 1
ATOM 1339 O O . ILE A 1 169 ? -18.938 29.766 10.961 1 93.5 169 ILE A O 1
ATOM 1343 N N . LEU A 1 170 ? -19.734 31.812 11.359 1 93.62 170 LEU A N 1
ATOM 1344 C CA . LEU A 1 170 ? -18.641 32.438 10.633 1 93.62 170 LEU A CA 1
ATOM 1345 C C . LEU A 1 170 ? -17.312 32.188 11.32 1 93.62 170 LEU A C 1
ATOM 1347 O O . LEU A 1 170 ? -16.297 31.922 10.656 1 93.62 170 LEU A O 1
ATOM 1351 N N . ALA A 1 171 ? -17.328 32.312 12.625 1 93.56 171 ALA A N 1
ATOM 1352 C CA . ALA A 1 171 ? -16.109 32.062 13.383 1 93.56 171 ALA A CA 1
ATOM 1353 C C . ALA A 1 171 ? -15.633 30.609 13.172 1 93.56 171 ALA A C 1
ATOM 1355 O O . ALA A 1 171 ? -14.43 30.359 13.07 1 93.56 171 ALA A O 1
ATOM 1356 N N . ALA A 1 172 ? -16.531 29.734 13.117 1 93.94 172 ALA A N 1
ATOM 1357 C CA . ALA A 1 172 ? -16.219 28.312 12.891 1 93.94 172 ALA A CA 1
ATOM 1358 C C . ALA A 1 172 ? -15.695 28.094 11.477 1 93.94 172 ALA A C 1
ATOM 1360 O O . ALA A 1 172 ? -14.734 27.344 11.266 1 93.94 172 ALA A O 1
ATOM 1361 N N . HIS A 1 173 ? -16.344 28.781 10.516 1 93.94 173 HIS A N 1
ATOM 1362 C CA . HIS A 1 173 ? -15.898 28.688 9.125 1 93.94 173 HIS A CA 1
ATOM 1363 C C . HIS A 1 173 ? -14.453 29.125 8.977 1 93.94 173 HIS A C 1
ATOM 1365 O O . HIS A 1 173 ? -13.688 28.531 8.203 1 93.94 173 HIS A O 1
ATOM 1371 N N . CYS A 1 174 ? -14.086 30.125 9.742 1 92.25 174 CYS A N 1
ATOM 1372 C CA . CYS A 1 174 ? -12.758 30.719 9.633 1 92.25 174 CYS A CA 1
ATOM 1373 C C . CYS A 1 174 ? -11.758 29.984 10.516 1 92.25 174 CYS A C 1
ATOM 1375 O O . CYS A 1 174 ? -10.562 30.281 10.5 1 92.25 174 CYS A O 1
ATOM 1377 N N . GLN A 1 175 ? -12.172 29.047 11.289 1 90.06 175 GLN A N 1
ATOM 1378 C CA . GLN A 1 175 ? -11.336 28.234 12.164 1 90.06 175 GLN A CA 1
ATOM 1379 C C . GLN A 1 175 ? -10.57 29.094 13.164 1 90.06 175 GLN A C 1
ATOM 1381 O O . GLN A 1 175 ? -9.359 28.938 13.32 1 90.06 175 GLN A O 1
ATOM 1386 N N . GLU A 1 176 ? -11.305 30.078 13.648 1 88 176 GLU A N 1
ATOM 1387 C CA . GLU A 1 176 ? -10.75 30.906 14.703 1 88 176 GLU A CA 1
ATOM 1388 C C . GLU A 1 176 ? -11.086 30.359 16.094 1 88 176 GLU A C 1
ATOM 1390 O O . GLU A 1 176 ? -12.141 30.656 16.641 1 88 176 GLU A O 1
ATOM 1395 N N . TYR A 1 177 ? -10.133 29.688 16.688 1 86.25 177 TYR A N 1
ATOM 1396 C CA . TYR A 1 177 ? -10.367 28.922 17.906 1 86.25 177 TYR A CA 1
ATOM 1397 C C . TYR A 1 177 ? -10.711 29.844 19.062 1 86.25 177 TYR A C 1
ATOM 1399 O O . TYR A 1 177 ? -11.641 29.578 19.828 1 86.25 177 TYR A O 1
ATOM 1407 N N . GLU A 1 178 ? -10.047 30.938 19.172 1 82.56 178 GLU A N 1
ATOM 1408 C CA . GLU A 1 178 ? -10.258 31.844 20.312 1 82.56 178 GLU A CA 1
ATOM 1409 C C . GLU A 1 178 ? -11.609 32.531 20.219 1 82.56 178 GLU A C 1
ATOM 1411 O O . GLU A 1 178 ? -12.297 32.688 21.234 1 82.56 178 GLU A O 1
ATOM 1416 N N . ILE A 1 179 ? -11.938 32.906 19.016 1 87.69 179 ILE A N 1
ATOM 1417 C CA . ILE A 1 179 ? -13.219 33.594 18.812 1 87.69 179 ILE A CA 1
ATOM 1418 C C . ILE A 1 179 ? -14.367 32.625 19.062 1 87.69 179 ILE A C 1
ATOM 1420 O O . ILE A 1 179 ? -15.367 32.969 19.688 1 87.69 179 ILE A O 1
ATOM 1424 N N . VAL A 1 180 ? -14.211 31.422 18.625 1 89.69 180 VAL A N 1
ATOM 1425 C CA . VAL A 1 180 ? -15.234 30.406 18.844 1 89.69 180 VAL A CA 1
ATOM 1426 C C . VAL A 1 180 ? -15.414 30.141 20.344 1 89.69 180 VAL A C 1
ATOM 1428 O O . VAL A 1 180 ? -16.547 30.031 20.828 1 89.69 180 VAL A O 1
ATOM 1431 N N . HIS A 1 181 ? -14.328 30.062 20.984 1 85.56 181 HIS A N 1
ATOM 1432 C CA . HIS A 1 181 ? -14.391 29.828 22.422 1 85.56 181 HIS A CA 1
ATOM 1433 C C . HIS A 1 181 ? -15.125 30.969 23.125 1 85.56 181 HIS A C 1
ATOM 1435 O O . HIS A 1 181 ? -15.938 30.719 24.031 1 85.56 181 HIS A O 1
ATOM 1441 N N . THR A 1 182 ? -14.828 32.219 22.766 1 83.44 182 THR A N 1
ATOM 1442 C CA . THR A 1 182 ? -15.461 33.375 23.375 1 83.44 182 THR A CA 1
ATOM 1443 C C . THR A 1 182 ? -16.969 33.375 23.109 1 83.44 182 THR A C 1
ATOM 1445 O O . THR A 1 182 ? -17.75 33.688 24 1 83.44 182 THR A O 1
ATOM 1448 N N . LEU A 1 183 ? -17.297 33.062 21.922 1 87.94 183 LEU A N 1
ATOM 1449 C CA . LEU A 1 183 ? -18.719 33.062 21.547 1 87.94 183 LEU A CA 1
ATOM 1450 C C . LEU A 1 183 ? -19.453 31.938 22.25 1 87.94 183 LEU A C 1
ATOM 1452 O O . LEU A 1 183 ? -20.609 32.094 22.656 1 87.94 183 LEU A O 1
ATOM 1456 N N . LEU A 1 184 ? -18.828 30.812 22.438 1 86.56 184 LEU A N 1
ATOM 1457 C CA . LEU A 1 184 ? -19.438 29.688 23.141 1 86.56 184 LEU A CA 1
ATOM 1458 C C . LEU A 1 184 ? -19.656 30.031 24.609 1 86.56 184 LEU A C 1
ATOM 1460 O O . LEU A 1 184 ? -20.672 29.656 25.203 1 86.56 184 LEU A O 1
ATOM 1464 N N . ARG A 1 185 ? -18.703 30.688 25.125 1 80.06 185 ARG A N 1
ATOM 1465 C CA . ARG A 1 185 ? -18.828 31.094 26.531 1 80.06 185 ARG A CA 1
ATOM 1466 C C . ARG A 1 185 ? -19.984 32.094 26.719 1 80.06 185 ARG A C 1
ATOM 1468 O O . ARG A 1 185 ? -20.625 32.094 27.766 1 80.06 185 ARG A O 1
ATOM 1475 N N . LYS A 1 186 ? -20.234 32.875 25.672 1 82 186 LYS A N 1
ATOM 1476 C CA . LYS A 1 186 ? -21.328 33.844 25.734 1 82 186 LYS A CA 1
ATOM 1477 C C . LYS A 1 186 ? -22.672 33.156 25.422 1 82 186 LYS A C 1
ATOM 1479 O O . LYS A 1 186 ? -23.703 33.844 25.406 1 82 186 LYS A O 1
ATOM 1484 N N . GLY A 1 187 ? -22.625 31.844 25.094 1 80.81 187 GLY A N 1
ATOM 1485 C CA . GLY A 1 187 ? -23.859 31.078 24.953 1 80.81 187 GLY A CA 1
ATOM 1486 C C . GLY A 1 187 ? -24.25 30.828 23.516 1 80.81 187 GLY A C 1
ATOM 1487 O O . GLY A 1 187 ? -25.297 30.25 23.234 1 80.81 187 GLY A O 1
ATOM 1488 N N . ALA A 1 188 ? -23.469 31.328 22.594 1 87.44 188 ALA A N 1
ATOM 1489 C CA . ALA A 1 188 ? -23.781 31.094 21.188 1 87.44 188 ALA A CA 1
ATOM 1490 C C . ALA A 1 188 ? -23.531 29.641 20.797 1 87.44 188 ALA A C 1
ATOM 1492 O O . ALA A 1 188 ? -22.562 29.031 21.25 1 87.44 188 ALA A O 1
ATOM 1493 N N . ARG A 1 189 ? -24.484 29.016 20.094 1 88.38 189 ARG A N 1
ATOM 1494 C CA . ARG A 1 189 ? -24.359 27.641 19.625 1 88.38 189 ARG A CA 1
ATOM 1495 C C . ARG A 1 189 ? -24.922 27.484 18.203 1 88.38 189 ARG A C 1
ATOM 1497 O O . ARG A 1 189 ? -25.719 28.312 17.75 1 88.38 189 ARG A O 1
ATOM 1504 N N . ILE A 1 190 ? -24.422 26.5 17.562 1 90.81 190 ILE A N 1
ATOM 1505 C CA . ILE A 1 190 ? -24.938 26.188 16.234 1 90.81 190 ILE A CA 1
ATOM 1506 C C . ILE A 1 190 ? -26.016 25.094 16.359 1 90.81 190 ILE A C 1
ATOM 1508 O O . ILE A 1 190 ? -25.75 24.016 16.891 1 90.81 190 ILE A O 1
ATOM 1512 N N . GLU A 1 191 ? -27.156 25.375 15.891 1 86 191 GLU A N 1
ATOM 1513 C CA . GLU A 1 191 ? -28.234 24.406 15.938 1 86 191 GLU A CA 1
ATOM 1514 C C . GLU A 1 191 ? -28.125 23.391 14.805 1 86 191 GLU A C 1
ATOM 1516 O O . GLU A 1 191 ? -27.828 23.75 13.664 1 86 191 GLU A O 1
ATOM 1521 N N . ARG A 1 192 ? -28.281 22.172 15.125 1 88.94 192 ARG A N 1
ATOM 1522 C CA . ARG A 1 192 ? -28.25 21.109 14.125 1 88.94 192 ARG A CA 1
ATOM 1523 C C . ARG A 1 192 ? -29.453 21.203 13.203 1 88.94 192 ARG A C 1
ATOM 1525 O O . ARG A 1 192 ? -30.594 21.344 13.664 1 88.94 192 ARG A O 1
ATOM 1532 N N . PRO A 1 193 ? -29.125 21.172 11.93 1 89.94 193 PRO A N 1
ATOM 1533 C CA . PRO A 1 193 ? -30.25 21.234 10.984 1 89.94 193 PRO A CA 1
ATOM 1534 C C . PRO A 1 193 ? -31.141 20 11.062 1 89.94 193 PRO A C 1
ATOM 1536 O O . PRO A 1 193 ? -30.688 18.922 11.477 1 89.94 193 PRO A O 1
ATOM 1539 N N . HIS A 1 194 ? -32.375 20.234 10.664 1 87.44 194 HIS A N 1
ATOM 1540 C CA . HIS A 1 194 ? -33.312 19.125 10.625 1 87.44 194 HIS A CA 1
ATOM 1541 C C . HIS A 1 194 ? -33 18.156 9.484 1 87.44 194 HIS A C 1
ATOM 1543 O O . HIS A 1 194 ? -32.281 18.531 8.539 1 87.44 194 HIS A O 1
ATOM 1549 N N . ASP A 1 195 ? -33.469 16.984 9.664 1 87.19 195 ASP A N 1
ATOM 1550 C CA . ASP A 1 195 ? -33.25 15.961 8.641 1 87.19 195 ASP A CA 1
ATOM 1551 C C . ASP A 1 195 ? -33.812 16.406 7.289 1 87.19 195 ASP A C 1
ATOM 1553 O O . ASP A 1 195 ? -34.719 17.219 7.23 1 87.19 195 ASP A O 1
ATOM 1557 N N . TYR A 1 196 ? -33.25 15.906 6.227 1 87 196 TYR A N 1
ATOM 1558 C CA . TYR A 1 196 ? -33.656 16.281 4.867 1 87 196 TYR A CA 1
ATOM 1559 C C . TYR A 1 196 ? -35.125 15.992 4.613 1 87 196 TYR A C 1
ATOM 1561 O O . TYR A 1 196 ? -35.781 16.75 3.914 1 87 196 TYR A O 1
ATOM 1569 N N . PHE A 1 197 ? -35.719 14.961 5.328 1 87.62 197 PHE A N 1
ATOM 1570 C CA . PHE A 1 197 ? -37.062 14.539 5.043 1 87.62 197 PHE A CA 1
ATOM 1571 C C . PHE A 1 197 ? -38.031 15.125 6.059 1 87.62 197 PHE A C 1
ATOM 1573 O O . PHE A 1 197 ? -39.219 14.75 6.094 1 87.62 197 PHE A O 1
ATOM 1580 N N . CYS A 1 198 ? -37.469 16.109 6.832 1 87.25 198 CYS A N 1
ATOM 1581 C CA . CYS A 1 198 ? -38.312 16.703 7.859 1 87.25 198 CYS A CA 1
ATOM 1582 C C . CYS A 1 198 ? -39.438 17.531 7.23 1 87.25 198 CYS A C 1
ATOM 1584 O O . CYS A 1 198 ? -39.219 18.281 6.281 1 87.25 198 CYS A O 1
ATOM 1586 N N . LYS A 1 199 ? -40.75 17.312 7.68 1 87.38 199 LYS A N 1
ATOM 1587 C CA . LYS A 1 199 ? -41.906 18.031 7.195 1 87.38 199 LYS A CA 1
ATOM 1588 C C . LYS A 1 199 ? -42.531 18.859 8.312 1 87.38 199 LYS A C 1
ATOM 1590 O O . LYS A 1 199 ? -43.781 18.969 8.383 1 87.38 199 LYS A O 1
ATOM 1595 N N . CYS A 1 200 ? -41.625 19.375 9.172 1 87.62 200 CYS A N 1
ATOM 1596 C CA . CYS A 1 200 ? -42.156 20.219 10.25 1 87.62 200 CYS A CA 1
ATOM 1597 C C . CYS A 1 200 ? -42.625 21.547 9.711 1 87.62 200 CYS A C 1
ATOM 1599 O O . CYS A 1 200 ? -42.406 21.891 8.555 1 87.62 200 CYS A O 1
ATOM 1601 N N . ASN A 1 201 ? -43.438 22.328 10.43 1 87.38 201 ASN A N 1
ATOM 1602 C CA . ASN A 1 201 ? -44.031 23.578 9.992 1 87.38 201 ASN A CA 1
ATOM 1603 C C . ASN A 1 201 ? -43 24.625 9.656 1 87.38 201 ASN A C 1
ATOM 1605 O O . ASN A 1 201 ? -43.094 25.344 8.648 1 87.38 201 ASN A O 1
ATOM 1609 N N . GLU A 1 202 ? -42 24.641 10.453 1 84.69 202 GLU A N 1
ATOM 1610 C CA . GLU A 1 202 ? -40.938 25.625 10.211 1 84.69 202 GLU A CA 1
ATOM 1611 C C . GLU A 1 202 ? -40.219 25.328 8.906 1 84.69 202 GLU A C 1
ATOM 1613 O O . GLU A 1 202 ? -39.969 26.219 8.094 1 84.69 202 GLU A O 1
ATOM 1618 N N . CYS A 1 203 ? -39.812 24.156 8.672 1 87.38 203 CYS A N 1
ATOM 1619 C CA . CYS A 1 203 ? -39.062 23.75 7.484 1 87.38 203 CYS A CA 1
ATOM 1620 C C . CYS A 1 203 ? -39.938 23.875 6.234 1 87.38 203 CYS A C 1
ATOM 1622 O O . CYS A 1 203 ? -39.438 24.281 5.18 1 87.38 203 CYS A O 1
ATOM 1624 N N . SER A 1 204 ? -41.281 23.531 6.418 1 88.44 204 SER A N 1
ATOM 1625 C CA . SER A 1 204 ? -42.188 23.625 5.277 1 88.44 204 SER A CA 1
ATOM 1626 C C . SER A 1 204 ? -42.406 25.078 4.855 1 88.44 204 SER A C 1
ATOM 1628 O O . SER A 1 204 ? -42.469 25.375 3.662 1 88.44 204 SER A O 1
ATOM 1630 N N . GLN A 1 205 ? -42.5 25.938 5.816 1 87.25 205 GLN A N 1
ATOM 1631 C CA . GLN A 1 205 ? -42.688 27.344 5.512 1 87.25 205 GLN A CA 1
ATOM 1632 C C . GLN A 1 205 ? -41.438 27.938 4.852 1 87.25 205 GLN A C 1
ATOM 1634 O O . GLN A 1 205 ? -41.531 28.703 3.895 1 87.25 205 GLN A O 1
ATOM 1639 N N . LYS A 1 206 ? -40.281 27.578 5.379 1 85.19 206 LYS A N 1
ATOM 1640 C CA . LYS A 1 206 ? -39.031 28.078 4.816 1 85.19 206 LYS A CA 1
ATOM 1641 C C . LYS A 1 206 ? -38.812 27.562 3.393 1 85.19 206 LYS A C 1
ATOM 1643 O O . LYS A 1 206 ? -38.312 28.297 2.529 1 85.19 206 LYS A O 1
ATOM 1648 N N . GLN A 1 207 ? -39.25 26.359 3.146 1 86.12 207 GLN A N 1
ATOM 1649 C CA . GLN A 1 207 ? -39.094 25.766 1.827 1 86.12 207 GLN A CA 1
ATOM 1650 C C . GLN A 1 207 ? -40.031 26.406 0.819 1 86.12 207 GLN A C 1
ATOM 1652 O O . GLN A 1 207 ? -39.688 26.594 -0.347 1 86.12 207 GLN A O 1
ATOM 1657 N N . LYS A 1 208 ? -41.219 26.703 1.337 1 87 208 LYS A N 1
ATOM 1658 C CA . LYS A 1 208 ? -42.219 27.312 0.459 1 87 208 LYS A CA 1
ATOM 1659 C C . LYS A 1 208 ? -41.812 28.734 0.094 1 87 208 LYS A C 1
ATOM 1661 O O . LYS A 1 208 ? -42.031 29.188 -1.034 1 87 208 LYS A O 1
ATOM 1666 N N . HIS A 1 209 ? -41.156 29.375 1.037 1 84.44 209 HIS A N 1
ATOM 1667 C CA . HIS A 1 209 ? -40.781 30.75 0.798 1 84.44 209 HIS A CA 1
ATOM 1668 C C . HIS A 1 209 ? -39.562 30.828 -0.11 1 84.44 209 HIS A C 1
ATOM 1670 O O . HIS A 1 209 ? -39.531 31.625 -1.056 1 84.44 209 HIS A O 1
ATOM 1676 N N . ASP A 1 210 ? -38.5 30.078 0.214 1 86.31 210 ASP A N 1
ATOM 1677 C CA . ASP A 1 210 ? -37.281 30.047 -0.581 1 86.31 210 ASP A CA 1
ATOM 1678 C C . ASP A 1 210 ? -36.531 28.719 -0.413 1 86.31 210 ASP A C 1
ATOM 1680 O O . ASP A 1 210 ? -35.75 28.547 0.523 1 86.31 210 ASP A O 1
ATOM 1684 N N . SER A 1 211 ? -36.688 27.922 -1.341 1 83.75 211 SER A N 1
ATOM 1685 C CA . SER A 1 211 ? -36.094 26.594 -1.271 1 83.75 211 SER A CA 1
ATOM 1686 C C . SER A 1 211 ? -34.562 26.656 -1.368 1 83.75 211 SER A C 1
ATOM 1688 O O . SER A 1 211 ? -33.844 25.875 -0.729 1 83.75 211 SER A O 1
ATOM 1690 N N . PHE A 1 212 ? -34.094 27.562 -2.055 1 84.25 212 PHE A N 1
ATOM 1691 C CA . PHE A 1 212 ? -32.656 27.734 -2.23 1 84.25 212 PHE A CA 1
ATOM 1692 C C . PHE A 1 212 ? -32 28.188 -0.932 1 84.25 212 PHE A C 1
ATOM 1694 O O . PHE A 1 212 ? -30.969 27.656 -0.534 1 84.25 212 PHE A O 1
ATOM 1701 N N . SER A 1 213 ? -32.562 29.172 -0.332 1 84.5 213 SER A N 1
ATOM 1702 C CA . SER A 1 213 ? -32.031 29.672 0.923 1 84.5 213 SER A CA 1
ATOM 1703 C C . SER A 1 213 ? -32.094 28.625 2.023 1 84.5 213 SER A C 1
ATOM 1705 O O . SER A 1 213 ? -31.219 28.578 2.891 1 84.5 213 SER A O 1
ATOM 1707 N N . HIS A 1 214 ? -33.031 27.812 1.871 1 85.12 214 HIS A N 1
ATOM 1708 C CA . HIS A 1 214 ? -33.188 26.766 2.873 1 85.12 214 HIS A CA 1
ATOM 1709 C C . HIS A 1 214 ? -32.062 25.734 2.75 1 85.12 214 HIS A C 1
ATOM 1711 O O . HIS A 1 214 ? -31.453 25.344 3.754 1 85.12 214 HIS A O 1
ATOM 1717 N N . SER A 1 215 ? -31.781 25.328 1.545 1 87.06 215 SER A N 1
ATOM 1718 C CA . SER A 1 215 ? -30.703 24.359 1.315 1 87.06 215 SER A CA 1
ATOM 1719 C C . SER A 1 215 ? -29.344 24.969 1.646 1 87.06 215 SER A C 1
ATOM 1721 O O . SER A 1 215 ? -28.469 24.281 2.164 1 87.06 215 SER A O 1
ATOM 1723 N N . ARG A 1 216 ? -29.203 26.172 1.384 1 86.94 216 ARG A N 1
ATOM 1724 C CA . ARG A 1 216 ? -27.938 26.844 1.661 1 86.94 216 ARG A CA 1
ATOM 1725 C C . ARG A 1 216 ? -27.719 27.016 3.162 1 86.94 216 ARG A C 1
ATOM 1727 O O . ARG A 1 216 ? -26.594 26.938 3.648 1 86.94 216 ARG A O 1
ATOM 1734 N N . SER A 1 217 ? -28.828 27.359 3.814 1 88.19 217 SER A N 1
ATOM 1735 C CA . SER A 1 217 ? -28.719 27.484 5.262 1 88.19 217 SER A CA 1
ATOM 1736 C C . SER A 1 217 ? -28.312 26.172 5.914 1 88.19 217 SER A C 1
ATOM 1738 O O . SER A 1 217 ? -27.562 26.172 6.895 1 88.19 217 SER A O 1
ATOM 1740 N N . ARG A 1 218 ? -28.734 25.125 5.332 1 90.25 218 ARG A N 1
ATOM 1741 C CA . ARG A 1 218 ? -28.375 23.812 5.871 1 90.25 218 ARG A CA 1
ATOM 1742 C C . ARG A 1 218 ? -26.891 23.516 5.676 1 90.25 218 ARG A C 1
ATOM 1744 O O . ARG A 1 218 ? -26.203 23.094 6.609 1 90.25 218 ARG A O 1
ATOM 1751 N N . ILE A 1 219 ? -26.406 23.75 4.512 1 91.75 219 ILE A N 1
ATOM 1752 C CA . ILE A 1 219 ? -25.016 23.438 4.219 1 91.75 219 ILE A CA 1
ATOM 1753 C C . ILE A 1 219 ? -24.094 24.344 5.031 1 91.75 219 ILE A C 1
ATOM 1755 O O . ILE A 1 219 ? -23.016 23.922 5.469 1 91.75 219 ILE A O 1
ATOM 1759 N N . ASN A 1 220 ? -24.484 25.578 5.223 1 90.94 220 ASN A N 1
ATOM 1760 C CA . ASN A 1 220 ? -23.672 26.5 6.012 1 90.94 220 ASN A CA 1
ATOM 1761 C C . ASN A 1 220 ? -23.641 26.094 7.484 1 90.94 220 ASN A C 1
ATOM 1763 O O . ASN A 1 220 ? -22.625 26.281 8.164 1 90.94 220 ASN A O 1
ATOM 1767 N N . ALA A 1 221 ? -24.719 25.625 7.938 1 92.5 221 ALA A N 1
ATOM 1768 C CA . ALA A 1 221 ? -24.75 25.141 9.312 1 92.5 221 ALA A CA 1
ATOM 1769 C C . ALA A 1 221 ? -23.828 23.938 9.484 1 92.5 221 ALA A C 1
ATOM 1771 O O . ALA A 1 221 ? -23.094 23.859 10.469 1 92.5 221 ALA A O 1
ATOM 1772 N N . TYR A 1 222 ? -23.875 23.062 8.469 1 94.94 222 TYR A N 1
ATOM 1773 C CA . TYR A 1 222 ? -23.016 21.875 8.562 1 94.94 222 TYR A CA 1
ATOM 1774 C C . TYR A 1 222 ? -21.562 22.25 8.414 1 94.94 222 TYR A C 1
ATOM 1776 O O . TYR A 1 222 ? -20.688 21.641 9.023 1 94.94 222 TYR A O 1
ATOM 1784 N N . LYS A 1 223 ? -21.281 23.25 7.66 1 95 223 LYS A N 1
ATOM 1785 C CA . LYS A 1 223 ? -19.906 23.734 7.547 1 95 223 LYS A CA 1
ATOM 1786 C C . LYS A 1 223 ? -19.375 24.234 8.891 1 95 223 LYS A C 1
ATOM 1788 O O . LYS A 1 223 ? -18.203 24.062 9.203 1 95 223 LYS A O 1
ATOM 1793 N N . GLY A 1 224 ? -20.219 24.844 9.664 1 94.69 224 GLY A N 1
ATOM 1794 C CA . GLY A 1 224 ? -19.859 25.297 11 1 94.69 224 GLY A CA 1
ATOM 1795 C C . GLY A 1 224 ? -19.703 24.156 11.992 1 94.69 224 GLY A C 1
ATOM 1796 O O . GLY A 1 224 ? -18.75 24.125 12.773 1 94.69 224 GLY A O 1
ATOM 1797 N N . LEU A 1 225 ? -20.594 23.203 11.852 1 94.06 225 LEU A N 1
ATOM 1798 C CA . LEU A 1 225 ? -20.578 22.062 12.773 1 94.06 225 LEU A CA 1
ATOM 1799 C C . LEU A 1 225 ? -19.359 21.188 12.523 1 94.06 225 LEU A C 1
ATOM 1801 O O . LEU A 1 225 ? -18.797 20.594 13.461 1 94.06 225 LEU A O 1
ATOM 1805 N N . ALA A 1 226 ? -18.953 21.078 11.266 1 95.81 226 ALA A N 1
ATOM 1806 C CA . ALA A 1 226 ? -17.875 20.172 10.883 1 95.81 226 ALA A CA 1
ATOM 1807 C C . ALA A 1 226 ? -16.516 20.859 11.023 1 95.81 226 ALA A C 1
ATOM 1809 O O . ALA A 1 226 ? -15.477 20.219 10.836 1 95.81 226 ALA A O 1
ATOM 1810 N N . SER A 1 227 ? -16.531 22.094 11.398 1 95 227 SER A N 1
ATOM 1811 C CA . SER A 1 227 ? -15.266 22.797 11.57 1 95 227 SER A CA 1
ATOM 1812 C C . SER A 1 227 ? -14.492 22.266 12.773 1 95 227 SER A C 1
ATOM 1814 O O . SER A 1 227 ? -15.078 22.016 13.828 1 95 227 SER A O 1
ATOM 1816 N N . PRO A 1 228 ? -13.195 22 12.617 1 93.75 228 PRO A N 1
ATOM 1817 C CA . PRO A 1 228 ? -12.391 21.484 13.734 1 93.75 228 PRO A CA 1
ATOM 1818 C C . PRO A 1 228 ? -12.43 22.406 14.953 1 93.75 228 PRO A C 1
ATOM 1820 O O . PRO A 1 228 ? -12.383 21.922 16.094 1 93.75 228 PRO A O 1
ATOM 1823 N N . ALA A 1 229 ? -12.508 23.703 14.711 1 91.56 229 ALA A N 1
ATOM 1824 C CA . ALA A 1 229 ? -12.555 24.641 15.82 1 91.56 229 ALA A CA 1
ATOM 1825 C C . ALA A 1 229 ? -13.82 24.453 16.656 1 91.56 229 ALA A C 1
ATOM 1827 O O . ALA A 1 229 ? -13.758 24.422 17.891 1 91.56 229 ALA A O 1
ATOM 1828 N N . TYR A 1 230 ? -14.883 24.281 15.992 1 92.62 230 TYR A N 1
ATOM 1829 C CA . TYR A 1 230 ? -16.141 24.109 16.703 1 92.62 230 TYR A CA 1
ATOM 1830 C C . TYR A 1 230 ? -16.219 22.719 17.344 1 92.62 230 TYR A C 1
ATOM 1832 O O . TYR A 1 230 ? -16.688 22.594 18.469 1 92.62 230 TYR A O 1
ATOM 1840 N N . LEU A 1 231 ? -15.758 21.703 16.672 1 91.94 231 LEU A N 1
ATOM 1841 C CA . LEU A 1 231 ? -15.789 20.344 17.188 1 91.94 231 LEU A CA 1
ATOM 1842 C C . LEU A 1 231 ? -14.938 20.203 18.438 1 91.94 231 LEU A C 1
ATOM 1844 O O . LEU A 1 231 ? -15.305 19.5 19.375 1 91.94 231 LEU A O 1
ATOM 1848 N N . SER A 1 232 ? -13.828 20.844 18.453 1 89.56 232 SER A N 1
ATOM 1849 C CA . SER A 1 232 ? -12.883 20.734 19.562 1 89.56 232 SER A CA 1
ATOM 1850 C C . SER A 1 232 ? -13.422 21.406 20.812 1 89.56 232 SER A C 1
ATOM 1852 O O . SER A 1 232 ? -13.227 20.922 21.938 1 89.56 232 SER A O 1
ATOM 1854 N N . LEU A 1 233 ? -14.141 22.484 20.609 1 87.25 233 LEU A N 1
ATOM 1855 C CA . LEU A 1 233 ? -14.438 23.328 21.766 1 87.25 233 LEU A CA 1
ATOM 1856 C C . LEU A 1 233 ? -15.883 23.141 22.219 1 87.25 233 LEU A C 1
ATOM 1858 O O . LEU A 1 233 ? -16.219 23.406 23.375 1 87.25 233 LEU A O 1
ATOM 1862 N N . SER A 1 234 ? -16.75 22.656 21.453 1 85.19 234 SER A N 1
ATOM 1863 C CA . SER A 1 234 ? -18.172 22.625 21.781 1 85.19 234 SER A CA 1
ATOM 1864 C C . SER A 1 234 ? -18.562 21.297 22.391 1 85.19 234 SER A C 1
ATOM 1866 O O . SER A 1 234 ? -19.453 21.219 23.234 1 85.19 234 SER A O 1
ATOM 1868 N N . SER A 1 235 ? -17.906 20.281 21.984 1 82.25 235 SER A N 1
ATOM 1869 C CA . SER A 1 235 ? -18.375 18.953 22.391 1 82.25 235 SER A CA 1
ATOM 1870 C C . SER A 1 235 ? -17.547 18.406 23.547 1 82.25 235 SER A C 1
ATOM 1872 O O . SER A 1 235 ? -16.375 18.734 23.688 1 82.25 235 SER A O 1
ATOM 1874 N N . GLU A 1 236 ? -18.266 17.594 24.359 1 78.44 236 GLU A N 1
ATOM 1875 C CA . GLU A 1 236 ? -17.578 16.906 25.438 1 78.44 236 GLU A CA 1
ATOM 1876 C C . GLU A 1 236 ? -16.766 15.734 24.922 1 78.44 236 GLU A C 1
ATOM 1878 O O . GLU A 1 236 ? -15.711 15.406 25.469 1 78.44 236 GLU A O 1
ATOM 1883 N N . ASP A 1 237 ? -17.297 15.195 23.891 1 86.88 237 ASP A N 1
ATOM 1884 C CA . ASP A 1 237 ? -16.594 14.109 23.219 1 86.88 237 ASP A CA 1
ATOM 1885 C C . ASP A 1 237 ? -16.422 14.414 21.719 1 86.88 237 ASP A C 1
ATOM 1887 O O . ASP A 1 237 ? -17.188 13.922 20.891 1 86.88 237 ASP A O 1
ATOM 1891 N N . PRO A 1 238 ? -15.391 15.086 21.453 1 91.31 238 PRO A N 1
ATOM 1892 C CA . PRO A 1 238 ? -15.195 15.508 20.062 1 91.31 238 PRO A CA 1
ATOM 1893 C C . PRO A 1 238 ? -14.984 14.336 19.109 1 91.31 238 PRO A C 1
ATOM 1895 O O . PRO A 1 238 ? -15.344 14.414 17.938 1 91.31 238 PRO A O 1
ATOM 1898 N N . VAL A 1 239 ? -14.531 13.188 19.625 1 92.56 239 VAL A N 1
ATOM 1899 C CA . VAL A 1 239 ? -14.242 12.039 18.766 1 92.56 239 VAL A CA 1
ATOM 1900 C C . VAL A 1 239 ? -15.555 11.391 18.312 1 92.56 239 VAL A C 1
ATOM 1902 O O . VAL A 1 239 ? -15.758 11.141 17.125 1 92.56 239 VAL A O 1
ATOM 1905 N N . MET A 1 240 ? -16.438 11.148 19.234 1 91.62 240 MET A N 1
ATOM 1906 C CA . MET A 1 240 ? -17.719 10.539 18.922 1 91.62 240 MET A CA 1
ATOM 1907 C C . MET A 1 240 ? -18.547 11.445 18.016 1 91.62 240 MET A C 1
ATOM 1909 O O . MET A 1 240 ? -19.156 10.977 17.047 1 91.62 240 MET A O 1
ATOM 1913 N N . THR A 1 241 ? -18.484 12.703 18.281 1 92.56 241 THR A N 1
ATOM 1914 C CA . THR A 1 241 ? -19.25 13.656 17.5 1 92.56 241 THR A CA 1
ATOM 1915 C C . THR A 1 241 ? -18.719 13.727 16.062 1 92.56 241 THR A C 1
ATOM 1917 O O . THR A 1 241 ? -19.484 13.805 15.109 1 92.56 241 THR A O 1
ATOM 1920 N N . ALA A 1 242 ? -17.422 13.75 15.953 1 95.62 242 ALA A N 1
ATOM 1921 C CA . ALA A 1 242 ? -16.797 13.828 14.633 1 95.62 242 ALA A CA 1
ATOM 1922 C C . ALA A 1 242 ? -17.094 12.578 13.812 1 95.62 242 ALA A C 1
ATOM 1924 O O . ALA A 1 242 ? -17.359 12.664 12.617 1 95.62 242 ALA A O 1
ATOM 1925 N N . LEU A 1 243 ? -17.141 11.383 14.438 1 95.5 243 LEU A N 1
ATOM 1926 C CA . LEU A 1 243 ? -17.422 10.133 13.742 1 95.5 243 LEU A CA 1
ATOM 1927 C C . LEU A 1 243 ? -18.875 10.078 13.297 1 95.5 243 LEU A C 1
ATOM 1929 O O . LEU A 1 243 ? -19.172 9.734 12.156 1 95.5 243 LEU A O 1
ATOM 1933 N N . GLU A 1 244 ? -19.719 10.461 14.156 1 93.88 244 GLU A N 1
ATOM 1934 C CA . GLU A 1 244 ? -21.141 10.469 13.82 1 93.88 244 GLU A CA 1
ATOM 1935 C C . GLU A 1 244 ? -21.453 11.477 12.719 1 93.88 244 GLU A C 1
ATOM 1937 O O . GLU A 1 244 ? -22.219 11.195 11.805 1 93.88 244 GLU A O 1
ATOM 1942 N N . LEU A 1 245 ? -20.812 12.617 12.867 1 94.94 245 LEU A N 1
ATOM 1943 C CA . LEU A 1 245 ? -21.031 13.656 11.859 1 94.94 245 LEU A CA 1
ATOM 1944 C C . LEU A 1 245 ? -20.469 13.234 10.516 1 94.94 245 LEU A C 1
ATOM 1946 O O . LEU A 1 245 ? -21.031 13.547 9.469 1 94.94 245 LEU A O 1
ATOM 1950 N N . SER A 1 246 ? -19.344 12.539 10.469 1 96.38 246 SER A N 1
ATOM 1951 C CA . SER A 1 246 ? -18.766 12.062 9.227 1 96.38 246 SER A CA 1
ATOM 1952 C C . SER A 1 246 ? -19.703 11.109 8.492 1 96.38 246 SER A C 1
ATOM 1954 O O . SER A 1 246 ? -19.844 11.188 7.273 1 96.38 246 SER A O 1
ATOM 1956 N N . ASN A 1 247 ? -20.344 10.258 9.266 1 95.44 247 ASN A N 1
ATOM 1957 C CA . ASN A 1 247 ? -21.281 9.328 8.656 1 95.44 247 ASN A CA 1
ATOM 1958 C C . ASN A 1 247 ? -22.547 10.039 8.18 1 95.44 247 ASN A C 1
ATOM 1960 O O . ASN A 1 247 ? -23.078 9.734 7.113 1 95.44 247 ASN A O 1
ATOM 1964 N N . GLU A 1 248 ? -23.016 10.969 8.984 1 94.81 248 GLU A N 1
ATOM 1965 C CA . GLU A 1 248 ? -24.203 11.727 8.609 1 94.81 248 GLU A CA 1
ATOM 1966 C C . GLU A 1 248 ? -23.969 12.508 7.316 1 94.81 248 GLU A C 1
ATOM 1968 O O . GLU A 1 248 ? -24.844 12.539 6.441 1 94.81 248 GLU A O 1
ATOM 1973 N N . LEU A 1 249 ? -22.828 13.102 7.203 1 96.44 249 LEU A N 1
ATOM 1974 C CA . LEU A 1 249 ? -22.5 13.875 6.012 1 96.44 249 LEU A CA 1
ATOM 1975 C C . LEU A 1 249 ? -22.312 12.969 4.801 1 96.44 249 LEU A C 1
ATOM 1977 O O . LEU A 1 249 ? -22.703 13.344 3.686 1 96.44 249 LEU A O 1
ATOM 1981 N N . ALA A 1 250 ? -21.812 11.805 5.035 1 95.5 250 ALA A N 1
ATOM 1982 C CA . ALA A 1 250 ? -21.672 10.852 3.939 1 95.5 250 ALA A CA 1
ATOM 1983 C C . ALA A 1 250 ? -23.031 10.391 3.434 1 95.5 250 ALA A C 1
ATOM 1985 O O . ALA A 1 250 ? -23.234 10.227 2.227 1 95.5 250 ALA A O 1
ATOM 1986 N N . VAL A 1 251 ? -23.969 10.18 4.301 1 94.5 251 VAL A N 1
ATOM 1987 C CA . VAL A 1 251 ? -25.312 9.773 3.924 1 94.5 251 VAL A CA 1
ATOM 1988 C C . VAL A 1 251 ? -26.016 10.914 3.184 1 94.5 251 VAL A C 1
ATOM 1990 O O . VAL A 1 251 ? -26.688 10.688 2.178 1 94.5 251 VAL A O 1
ATOM 1993 N N . LEU A 1 252 ? -25.781 12.125 3.688 1 94.06 252 LEU A N 1
ATOM 1994 C CA . LEU A 1 252 ? -26.406 13.289 3.055 1 94.06 252 LEU A CA 1
ATOM 1995 C C . LEU A 1 252 ? -25.844 13.5 1.649 1 94.06 252 LEU A C 1
ATOM 1997 O O . LEU A 1 252 ? -26.562 13.977 0.764 1 94.06 252 LEU A O 1
ATOM 2001 N N . ALA A 1 253 ? -24.609 13.172 1.396 1 94.88 253 ALA A N 1
ATOM 2002 C CA . ALA A 1 253 ? -24.016 13.281 0.067 1 94.88 253 ALA A CA 1
ATOM 2003 C C . ALA A 1 253 ? -24.75 12.398 -0.938 1 94.88 253 ALA A C 1
ATOM 2005 O O . ALA A 1 253 ? -24.875 12.75 -2.115 1 94.88 253 ALA A O 1
ATOM 2006 N N . ASN A 1 254 ? -25.328 11.289 -0.437 1 92.81 254 ASN A N 1
ATOM 2007 C CA . ASN A 1 254 ? -26.047 10.367 -1.311 1 92.81 254 ASN A CA 1
ATOM 2008 C C . ASN A 1 254 ? -27.5 10.773 -1.493 1 92.81 254 ASN A C 1
ATOM 2010 O O . ASN A 1 254 ? -28.156 10.367 -2.457 1 92.81 254 ASN A O 1
ATOM 2014 N N . ILE A 1 255 ? -28 11.602 -0.61 1 92.38 255 ILE A N 1
ATOM 2015 C CA . ILE A 1 255 ? -29.391 12.023 -0.676 1 92.38 255 ILE A CA 1
ATOM 2016 C C . ILE A 1 255 ? -29.5 13.312 -1.496 1 92.38 255 ILE A C 1
ATOM 2018 O O . ILE A 1 255 ? -30.281 13.383 -2.445 1 92.38 255 ILE A O 1
ATOM 2022 N N . GLU A 1 256 ? -28.672 14.297 -1.06 1 91.44 256 GLU A N 1
ATOM 2023 C CA . GLU A 1 256 ? -28.656 15.562 -1.785 1 91.44 256 GLU A CA 1
ATOM 2024 C C . GLU A 1 256 ? -27.531 15.602 -2.809 1 91.44 256 GLU A C 1
ATOM 2026 O O . GLU A 1 256 ? -26.484 16.219 -2.564 1 91.44 256 GLU A O 1
ATOM 2031 N N . LYS A 1 257 ? -27.734 15.219 -4.004 1 90.94 257 LYS A N 1
ATOM 2032 C CA . LYS A 1 257 ? -26.719 15 -5.031 1 90.94 257 LYS A CA 1
ATOM 2033 C C . LYS A 1 257 ? -26.234 16.328 -5.602 1 90.94 257 LYS A C 1
ATOM 2035 O O . LYS A 1 257 ? -25.141 16.391 -6.168 1 90.94 257 LYS A O 1
ATOM 2040 N N . GLU A 1 258 ? -27 17.375 -5.391 1 90.81 258 GLU A N 1
ATOM 2041 C CA . GLU A 1 258 ? -26.594 18.688 -5.902 1 90.81 258 GLU A CA 1
ATOM 2042 C C . GLU A 1 258 ? -25.344 19.203 -5.172 1 90.81 258 GLU A C 1
ATOM 2044 O O . GLU A 1 258 ? -24.516 19.875 -5.77 1 90.81 258 GLU A O 1
ATOM 2049 N N . PHE A 1 259 ? -25.328 18.797 -3.844 1 92.25 259 PHE A N 1
ATOM 2050 C CA . PHE A 1 259 ? -24.219 19.25 -3.025 1 92.25 259 PHE A CA 1
ATOM 2051 C C . PHE A 1 259 ? -23.328 18.078 -2.627 1 92.25 259 PHE A C 1
ATOM 2053 O O . PHE A 1 259 ? -22.734 18.078 -1.545 1 92.25 259 PHE A O 1
ATOM 2060 N N . LYS A 1 260 ? -23.312 17.125 -3.461 1 94.06 260 LYS A N 1
ATOM 2061 C CA . LYS A 1 260 ? -22.594 15.906 -3.141 1 94.06 260 LYS A CA 1
ATOM 2062 C C . LYS A 1 260 ? -21.125 16.188 -2.85 1 94.06 260 LYS A C 1
ATOM 2064 O O . LYS A 1 260 ? -20.578 15.719 -1.847 1 94.06 260 LYS A O 1
ATOM 2069 N N . ASN A 1 261 ? -20.484 16.953 -3.672 1 94.38 261 ASN A N 1
ATOM 2070 C CA . ASN A 1 261 ? -19.062 17.234 -3.516 1 94.38 261 ASN A CA 1
ATOM 2071 C C . ASN A 1 261 ? -18.781 18.031 -2.244 1 94.38 261 ASN A C 1
ATOM 2073 O O . ASN A 1 261 ? -17.766 17.797 -1.572 1 94.38 261 ASN A O 1
ATOM 2077 N N . ASP A 1 262 ? -19.641 18.891 -1.859 1 94.06 262 ASP A N 1
ATOM 2078 C CA . ASP A 1 262 ? -19.469 19.672 -0.641 1 94.06 262 ASP A CA 1
ATOM 2079 C C . ASP A 1 262 ? -19.594 18.797 0.602 1 94.06 262 ASP A C 1
ATOM 2081 O O . ASP A 1 262 ? -18.797 18.906 1.528 1 94.06 262 ASP A O 1
ATOM 2085 N N . TYR A 1 263 ? -20.547 18 0.588 1 95.5 263 TYR A N 1
ATOM 2086 C CA . TYR A 1 263 ? -20.766 17.109 1.726 1 95.5 263 TYR A CA 1
ATOM 2087 C C . TYR A 1 263 ? -19.609 16.141 1.878 1 95.5 263 TYR A C 1
ATOM 2089 O O . TYR A 1 263 ? -19.188 15.828 2.998 1 95.5 263 TYR A O 1
ATOM 2097 N N . LYS A 1 264 ? -19.141 15.688 0.808 1 96.12 264 LYS A N 1
ATOM 2098 C CA . LYS A 1 264 ? -18.016 14.758 0.855 1 96.12 264 LYS A CA 1
ATOM 2099 C C . LYS A 1 264 ? -16.766 15.438 1.413 1 96.12 264 LYS A C 1
ATOM 2101 O O . LYS A 1 264 ? -16.016 14.836 2.195 1 96.12 264 LYS A O 1
ATOM 2106 N N . LYS A 1 265 ? -16.562 16.609 0.985 1 96.38 265 LYS A N 1
ATOM 2107 C CA . LYS A 1 265 ? -15.414 17.359 1.503 1 96.38 265 LYS A CA 1
ATOM 2108 C C . LYS A 1 265 ? -15.539 17.578 3.008 1 96.38 265 LYS A C 1
ATOM 2110 O O . LYS A 1 265 ? -14.555 17.469 3.738 1 96.38 265 LYS A O 1
ATOM 2115 N N . LEU A 1 266 ? -16.703 17.859 3.486 1 96.69 266 LEU A N 1
ATOM 2116 C CA . LEU A 1 266 ? -16.938 18.062 4.91 1 96.69 266 LEU A CA 1
ATOM 2117 C C . LEU A 1 266 ? -16.766 16.766 5.688 1 96.69 266 LEU A C 1
ATOM 2119 O O . LEU A 1 266 ? -16.234 16.766 6.805 1 96.69 266 LEU A O 1
ATOM 2123 N N . SER A 1 267 ? -17.219 15.688 5.074 1 96.75 267 SER A N 1
ATOM 2124 C CA . SER A 1 267 ? -17.031 14.391 5.707 1 96.75 267 SER A CA 1
ATOM 2125 C C . SER A 1 267 ? -15.547 14.062 5.859 1 96.75 267 SER A C 1
ATOM 2127 O O . SER A 1 267 ? -15.117 13.594 6.914 1 96.75 267 SER A O 1
ATOM 2129 N N . MET A 1 268 ? -14.828 14.383 4.859 1 96 268 MET A N 1
ATOM 2130 C CA . MET A 1 268 ? -13.391 14.133 4.891 1 96 268 MET A CA 1
ATOM 2131 C C . MET A 1 268 ? -12.711 15.008 5.938 1 96 268 MET A C 1
ATOM 2133 O O . MET A 1 268 ? -11.773 14.57 6.609 1 96 268 MET A O 1
ATOM 2137 N N . GLN A 1 269 ? -13.164 16.172 6.086 1 95.81 269 GLN A N 1
ATOM 2138 C CA . GLN A 1 269 ? -12.617 17.078 7.09 1 95.81 269 GLN A CA 1
ATOM 2139 C C . GLN A 1 269 ? -12.812 16.531 8.5 1 95.81 269 GLN A C 1
ATOM 2141 O O . GLN A 1 269 ? -11.922 16.625 9.344 1 95.81 269 GLN A O 1
ATOM 2146 N N . CYS A 1 270 ? -13.938 15.977 8.75 1 95.94 270 CYS A N 1
ATOM 2147 C CA . CYS A 1 270 ? -14.195 15.359 10.047 1 95.94 270 CYS A CA 1
ATOM 2148 C C . CYS A 1 270 ? -13.305 14.148 10.273 1 95.94 270 CYS A C 1
ATOM 2150 O O . CYS A 1 270 ? -12.789 13.945 11.375 1 95.94 270 CYS A O 1
ATOM 2152 N N . LYS A 1 271 ? -13.125 13.414 9.258 1 96.19 271 LYS A N 1
ATOM 2153 C CA . LYS A 1 271 ? -12.266 12.242 9.352 1 96.19 271 LYS A CA 1
ATOM 2154 C C . LYS A 1 271 ? -10.82 12.641 9.633 1 96.19 271 LYS A C 1
ATOM 2156 O O . LYS A 1 271 ? -10.141 12.031 10.461 1 96.19 271 LYS A O 1
ATOM 2161 N N . ASP A 1 272 ? -10.422 13.641 8.984 1 95.19 272 ASP A N 1
ATOM 2162 C CA . ASP A 1 272 ? -9.062 14.125 9.188 1 95.19 272 ASP A CA 1
ATOM 2163 C C . ASP A 1 272 ? -8.875 14.672 10.602 1 95.19 272 ASP A C 1
ATOM 2165 O O . ASP A 1 272 ? -7.789 14.57 11.172 1 95.19 272 ASP A O 1
ATOM 2169 N N . PHE A 1 273 ? -9.891 15.258 11.172 1 95.81 273 PHE A N 1
ATOM 2170 C CA . PHE A 1 273 ? -9.844 15.773 12.531 1 95.81 273 PHE A CA 1
ATOM 2171 C C . PHE A 1 273 ? -9.57 14.656 13.531 1 95.81 273 PHE A C 1
ATOM 2173 O O . PHE A 1 273 ? -8.711 14.789 14.406 1 95.81 273 PHE A O 1
ATOM 2180 N N . VAL A 1 274 ? -10.203 13.57 13.367 1 95.31 274 VAL A N 1
ATOM 2181 C CA . VAL A 1 274 ? -10.047 12.461 14.297 1 95.31 274 VAL A CA 1
ATOM 2182 C C . VAL A 1 274 ? -8.656 11.852 14.148 1 95.31 274 VAL A C 1
ATOM 2184 O O . VAL A 1 274 ? -8.039 11.445 15.141 1 95.31 274 VAL A O 1
ATOM 2187 N N . VAL A 1 275 ? -8.188 11.781 12.945 1 95.56 275 VAL A N 1
ATOM 2188 C CA . VAL A 1 275 ? -6.844 11.266 12.695 1 95.56 275 VAL A CA 1
ATOM 2189 C C . VAL A 1 275 ? -5.809 12.195 13.32 1 95.56 275 VAL A C 1
ATOM 2191 O O . VAL A 1 275 ? -4.816 11.734 13.891 1 95.56 275 VAL A O 1
ATOM 2194 N N . GLY A 1 276 ? -6.09 13.492 13.227 1 94.31 276 GLY A N 1
ATOM 2195 C CA . GLY A 1 276 ? -5.191 14.461 13.836 1 94.31 276 GLY A CA 1
ATOM 2196 C C . GLY A 1 276 ? -5.102 14.328 15.344 1 94.31 276 GLY A C 1
ATOM 2197 O O . GLY A 1 276 ? -4.027 14.508 15.922 1 94.31 276 GLY A O 1
ATOM 2198 N N . LEU A 1 277 ? -6.145 13.945 15.977 1 93.19 277 LEU A N 1
ATOM 2199 C CA . LEU A 1 277 ? -6.152 13.758 17.422 1 93.19 277 LEU A CA 1
ATOM 2200 C C . LEU A 1 277 ? -5.359 12.508 17.812 1 93.19 277 LEU A C 1
ATOM 2202 O O . LEU A 1 277 ? -4.648 12.508 18.812 1 93.19 277 LEU A O 1
ATOM 2206 N N . LEU A 1 278 ? -5.5 11.57 17 1 93 278 LEU A N 1
ATOM 2207 C CA . LEU A 1 278 ? -4.793 10.32 17.266 1 93 278 LEU A CA 1
ATOM 2208 C C . LEU A 1 278 ? -3.289 10.508 17.125 1 93 278 LEU A C 1
ATOM 2210 O O . LEU A 1 278 ? -2.506 9.875 17.828 1 93 278 LEU A O 1
ATOM 2214 N N . ASP A 1 279 ? -2.887 11.359 16.266 1 90.81 279 ASP A N 1
ATOM 2215 C CA . ASP A 1 279 ? -1.473 11.633 16.031 1 90.81 279 ASP A CA 1
ATOM 2216 C C . ASP A 1 279 ? -0.83 12.305 17.234 1 90.81 279 ASP A C 1
ATOM 2218 O O . ASP A 1 279 ? 0.384 12.211 17.438 1 90.81 279 ASP A O 1
ATOM 2222 N N . LEU A 1 280 ? -1.639 12.922 18.047 1 90.31 280 LEU A N 1
ATOM 2223 C CA . LEU A 1 280 ? -1.114 13.719 19.156 1 90.31 280 LEU A CA 1
ATOM 2224 C C . LEU A 1 280 ? -1.08 12.898 20.453 1 90.31 280 LEU A C 1
ATOM 2226 O O . LEU A 1 280 ? -0.641 13.391 21.484 1 90.31 280 LEU A O 1
ATOM 2230 N N . CYS A 1 281 ? -1.438 11.664 20.312 1 90.62 281 CYS A N 1
ATOM 2231 C CA . CYS A 1 281 ? -1.37 10.812 21.484 1 90.62 281 CYS A CA 1
ATOM 2232 C C . CYS A 1 281 ? 0.073 10.445 21.812 1 90.62 281 CYS A C 1
ATOM 2234 O O . CYS A 1 281 ? 0.883 10.234 20.906 1 90.62 281 CYS A O 1
ATOM 2236 N N . ARG A 1 282 ? 0.372 10.383 23.172 1 85.38 282 ARG A N 1
ATOM 2237 C CA . ARG A 1 282 ? 1.75 10.133 23.578 1 85.38 282 ARG A CA 1
ATOM 2238 C C . ARG A 1 282 ? 1.853 8.852 24.406 1 85.38 282 ARG A C 1
ATOM 2240 O O . ARG A 1 282 ? 2.934 8.273 24.531 1 85.38 282 ARG A O 1
ATOM 2247 N N . ASN A 1 283 ? 0.757 8.5 25.031 1 85.12 283 ASN A N 1
ATOM 2248 C CA . ASN A 1 283 ? 0.767 7.309 25.875 1 85.12 283 ASN A CA 1
ATOM 2249 C C . ASN A 1 283 ? -0.343 6.336 25.484 1 85.12 283 ASN A C 1
ATOM 2251 O O . ASN A 1 283 ? -1.258 6.695 24.75 1 85.12 283 ASN A O 1
ATOM 2255 N N . THR A 1 284 ? -0.167 5.168 26.062 1 87.5 284 THR A N 1
ATOM 2256 C CA . THR A 1 284 ? -1.138 4.121 25.766 1 87.5 284 THR A CA 1
ATOM 2257 C C . THR A 1 284 ? -2.496 4.449 26.375 1 87.5 284 THR A C 1
ATOM 2259 O O . THR A 1 284 ? -3.537 4.133 25.797 1 87.5 284 THR A O 1
ATOM 2262 N N . GLU A 1 285 ? -2.457 5.129 27.422 1 87 285 GLU A N 1
ATOM 2263 C CA . GLU A 1 285 ? -3.711 5.477 28.078 1 87 285 GLU A CA 1
ATOM 2264 C C . GLU A 1 285 ? -4.535 6.441 27.234 1 87 285 GLU A C 1
ATOM 2266 O O . GLU A 1 285 ? -5.762 6.328 27.172 1 87 285 GLU A O 1
ATOM 2271 N N . GLU A 1 286 ? -3.887 7.309 26.609 1 89.69 286 GLU A N 1
ATOM 2272 C CA . GLU A 1 286 ? -4.582 8.273 25.75 1 89.69 286 GLU A CA 1
ATOM 2273 C C . GLU A 1 286 ? -5.156 7.598 24.516 1 89.69 286 GLU A C 1
ATOM 2275 O O . GLU A 1 286 ? -6.262 7.926 24.078 1 89.69 286 GLU A O 1
ATOM 2280 N N . VAL A 1 287 ? -4.422 6.672 24.047 1 91.25 287 VAL A N 1
ATOM 2281 C CA . VAL A 1 287 ? -4.895 5.961 22.859 1 91.25 287 VAL A CA 1
ATOM 2282 C C . VAL A 1 287 ? -6.109 5.105 23.219 1 91.25 287 VAL A C 1
ATOM 2284 O O . VAL A 1 287 ? -7.094 5.078 22.484 1 91.25 287 VAL A O 1
ATOM 2287 N N . GLU A 1 288 ? -6.012 4.477 24.359 1 90 288 GLU A N 1
ATOM 2288 C CA . GLU A 1 288 ? -7.121 3.641 24.797 1 90 288 GLU A CA 1
ATOM 2289 C C . GLU A 1 288 ? -8.367 4.48 25.078 1 90 288 GLU A C 1
ATOM 2291 O O . GLU A 1 288 ? -9.492 4.023 24.859 1 90 288 GLU A O 1
ATOM 2296 N N . ALA A 1 289 ? -8.125 5.656 25.5 1 89.19 289 ALA A N 1
ATOM 2297 C CA . ALA A 1 289 ? -9.25 6.539 25.766 1 89.19 289 ALA A CA 1
ATOM 2298 C C . ALA A 1 289 ? -9.969 6.922 24.484 1 89.19 289 ALA A C 1
ATOM 2300 O O . ALA A 1 289 ? -11.203 6.977 24.453 1 89.19 289 ALA A O 1
ATOM 2301 N N . ILE A 1 290 ? -9.25 7.125 23.469 1 91.25 290 ILE A N 1
ATOM 2302 C CA . ILE A 1 290 ? -9.836 7.523 22.203 1 91.25 290 ILE A CA 1
ATOM 2303 C C . ILE A 1 290 ? -10.547 6.328 21.562 1 91.25 290 ILE A C 1
ATOM 2305 O O . ILE A 1 290 ? -11.633 6.473 21 1 91.25 290 ILE A O 1
ATOM 2309 N N . LEU A 1 291 ? -9.961 5.184 21.719 1 90.88 291 LEU A N 1
ATOM 2310 C CA . LEU A 1 291 ? -10.477 4.008 21.031 1 90.88 291 LEU A CA 1
ATOM 2311 C C . LEU A 1 291 ? -11.672 3.424 21.781 1 90.88 291 LEU A C 1
ATOM 2313 O O . LEU A 1 291 ? -12.594 2.885 21.172 1 90.88 291 LEU A O 1
ATOM 2317 N N . ASN A 1 292 ? -11.695 3.537 23.094 1 86.56 292 ASN A N 1
ATOM 2318 C CA . ASN A 1 292 ? -12.766 2.959 23.891 1 86.56 292 ASN A CA 1
ATOM 2319 C C . ASN A 1 292 ? -13.844 3.99 24.219 1 86.56 292 ASN A C 1
ATOM 2321 O O . ASN A 1 292 ? -15.016 3.645 24.359 1 86.56 292 ASN A O 1
ATOM 2325 N N . GLY A 1 293 ? -13.609 5.254 24.312 1 75.12 293 GLY A N 1
ATOM 2326 C CA . GLY A 1 293 ? -14.539 6.293 24.719 1 75.12 293 GLY A CA 1
ATOM 2327 C C . GLY A 1 293 ? -14.672 6.422 26.234 1 75.12 293 GLY A C 1
ATOM 2328 O O . GLY A 1 293 ? -15.031 7.484 26.734 1 75.12 293 GLY A O 1
ATOM 2329 N N . ASP A 1 294 ? -14.711 5.293 26.984 1 68.81 294 ASP A N 1
ATOM 2330 C CA . ASP A 1 294 ? -14.82 5.363 28.438 1 68.81 294 ASP A CA 1
ATOM 2331 C C . ASP A 1 294 ? -13.68 4.602 29.109 1 68.81 294 ASP A C 1
ATOM 2333 O O . ASP A 1 294 ? -13.273 3.535 28.641 1 68.81 294 ASP A O 1
ATOM 2337 N N . ILE A 1 295 ? -12.82 5.316 29.859 1 63.09 295 ILE A N 1
ATOM 2338 C CA . ILE A 1 295 ? -11.742 4.641 30.562 1 63.09 295 ILE A CA 1
ATOM 2339 C C . ILE A 1 295 ? -12.273 4.066 31.875 1 63.09 295 ILE A C 1
ATOM 2341 O O . ILE A 1 295 ? -11.703 3.117 32.438 1 63.09 295 ILE A O 1
ATOM 2345 N N . GLU A 1 296 ? -13.344 4.703 32.438 1 56.41 296 GLU A N 1
ATOM 2346 C CA . GLU A 1 296 ? -13.703 4.336 33.812 1 56.41 296 GLU A CA 1
ATOM 2347 C C . GLU A 1 296 ? -14 2.842 33.906 1 56.41 296 GLU A C 1
ATOM 2349 O O . GLU A 1 296 ? -14.164 2.316 35 1 56.41 296 GLU A O 1
ATOM 2354 N N . MET A 1 297 ? -14.32 2.203 32.875 1 47.12 297 MET A N 1
ATOM 2355 C CA . MET A 1 297 ? -14.797 0.896 33.312 1 47.12 297 MET A CA 1
ATOM 2356 C C . MET A 1 297 ? -13.695 0.123 34.031 1 47.12 297 MET A C 1
ATOM 2358 O O . MET A 1 297 ? -12.953 -0.639 33.406 1 47.12 297 MET A O 1
ATOM 2362 N N . HIS A 1 298 ? -12.875 0.84 34.625 1 43.03 298 HIS A N 1
ATOM 2363 C CA . HIS A 1 298 ? -12.086 -0.013 35.5 1 43.03 298 HIS A CA 1
ATOM 2364 C C . HIS A 1 298 ? -12.969 -0.992 36.281 1 43.03 298 HIS A C 1
ATOM 2366 O O . HIS A 1 298 ? -13.82 -0.579 37.062 1 43.03 298 HIS A O 1
ATOM 2372 N N . HIS A 1 299 ? -13.406 -2.006 35.719 1 40.38 299 HIS A N 1
ATOM 2373 C CA . HIS A 1 299 ? -13.969 -3.072 36.531 1 40.38 299 HIS A CA 1
ATOM 2374 C C . HIS A 1 299 ? -13.133 -3.293 37.781 1 40.38 299 HIS A C 1
ATOM 2376 O O . HIS A 1 299 ? -11.898 -3.305 37.719 1 40.38 299 HIS A O 1
ATOM 2382 N N . SER A 1 300 ? -13.477 -2.828 38.969 1 37.5 300 SER A N 1
ATOM 2383 C CA . SER A 1 300 ? -12.969 -3.371 40.219 1 37.5 300 SER A CA 1
ATOM 2384 C C . SER A 1 300 ? -12.336 -4.746 40.031 1 37.5 300 SER A C 1
ATOM 2386 O O . SER A 1 300 ? -11.422 -5.129 40.75 1 37.5 300 SER A O 1
ATOM 2388 N N . GLY A 1 301 ? -13.258 -5.848 39.875 1 37.88 301 GLY A N 1
ATOM 2389 C CA . GLY A 1 301 ? -12.844 -7.219 40.156 1 37.88 301 GLY A CA 1
ATOM 2390 C C . GLY A 1 301 ? -11.75 -7.703 39.219 1 37.88 301 GLY A C 1
ATOM 2391 O O . GLY A 1 301 ? -11.414 -7.031 38.25 1 37.88 301 GLY A O 1
ATOM 2392 N N . GLY A 1 302 ? -11.031 -8.906 39.5 1 40.38 302 GLY A N 1
ATOM 2393 C CA . GLY A 1 302 ? -9.945 -9.758 39.031 1 40.38 302 GLY A CA 1
ATOM 2394 C C . GLY A 1 302 ? -9.836 -9.789 37.5 1 40.38 302 GLY A C 1
ATOM 2395 O O . GLY A 1 302 ? -8.781 -10.133 36.969 1 40.38 302 GLY A O 1
ATOM 2396 N N . ASP A 1 303 ? -10.766 -10.281 36.688 1 44.56 303 ASP A N 1
ATOM 2397 C CA . ASP A 1 303 ? -10.617 -10.703 35.312 1 44.56 303 ASP A CA 1
ATOM 2398 C C . ASP A 1 303 ? -10.508 -9.492 34.375 1 44.56 303 ASP A C 1
ATOM 2400 O O . ASP A 1 303 ? -11.461 -8.719 34.25 1 44.56 303 ASP A O 1
ATOM 2404 N N . HIS A 1 304 ? -9.453 -8.734 34.344 1 50.16 304 HIS A N 1
ATOM 2405 C CA . HIS A 1 304 ? -9.062 -7.68 33.406 1 50.16 304 HIS A CA 1
ATOM 2406 C C . HIS A 1 304 ? -9.672 -7.906 32.031 1 50.16 304 HIS A C 1
ATOM 2408 O O . HIS A 1 304 ? -9.18 -8.727 31.25 1 50.16 304 HIS A O 1
ATOM 2414 N N . GLY A 1 305 ? -10.906 -7.828 31.781 1 58.34 305 GLY A N 1
ATOM 2415 C CA . GLY A 1 305 ? -11.586 -8.047 30.516 1 58.34 305 GLY A CA 1
ATOM 2416 C C . GLY A 1 305 ? -11.062 -7.168 29.391 1 58.34 305 GLY A C 1
ATOM 2417 O O . GLY A 1 305 ? -10.406 -6.156 29.641 1 58.34 305 GLY A O 1
ATOM 2418 N N . ARG A 1 306 ? -10.992 -7.539 28.172 1 73.56 306 ARG A N 1
ATOM 2419 C CA . ARG A 1 306 ? -10.602 -6.895 26.922 1 73.56 306 ARG A CA 1
ATOM 2420 C C . ARG A 1 306 ? -11.398 -5.613 26.688 1 73.56 306 ARG A C 1
ATOM 2422 O O . ARG A 1 306 ? -12.602 -5.566 26.953 1 73.56 306 ARG A O 1
ATOM 2429 N N . PRO A 1 307 ? -10.594 -4.531 26.344 1 77.75 307 PRO A N 1
ATOM 2430 C CA . PRO A 1 307 ? -11.305 -3.283 26.047 1 77.75 307 PRO A CA 1
ATOM 2431 C C . PRO A 1 307 ? -12.336 -3.443 24.938 1 77.75 307 PRO A C 1
ATOM 2433 O O . PRO A 1 307 ? -12.125 -4.234 24.016 1 77.75 307 PRO A O 1
ATOM 2436 N N . ASN A 1 308 ? -13.523 -3.006 25.062 1 77.19 308 ASN A N 1
ATOM 2437 C CA . ASN A 1 308 ? -14.602 -3.143 24.078 1 77.19 308 ASN A CA 1
ATOM 2438 C C . ASN A 1 308 ? -14.32 -2.344 22.812 1 77.19 308 ASN A C 1
ATOM 2440 O O . ASN A 1 308 ? -14.844 -2.66 21.75 1 77.19 308 ASN A O 1
ATOM 2444 N N . LEU A 1 309 ? -13.344 -1.478 22.812 1 86.06 309 LEU A N 1
ATOM 2445 C CA . LEU A 1 309 ? -12.969 -0.689 21.641 1 86.06 309 LEU A CA 1
ATOM 2446 C C . LEU A 1 309 ? -14.211 -0.222 20.875 1 86.06 309 LEU A C 1
ATOM 2448 O O . LEU A 1 309 ? -14.297 -0.384 19.656 1 86.06 309 LEU A O 1
ATOM 2452 N N . SER A 1 310 ? -15.188 0.442 21.469 1 86.12 310 SER A N 1
ATOM 2453 C CA . SER A 1 310 ? -16.469 0.846 20.875 1 86.12 310 SER A CA 1
ATOM 2454 C C . SER A 1 310 ? -16.266 1.904 19.797 1 86.12 310 SER A C 1
ATOM 2456 O O . SER A 1 310 ? -16.922 1.857 18.75 1 86.12 310 SER A O 1
ATOM 2458 N N . ARG A 1 311 ? -15.383 2.801 20.031 1 91.81 311 ARG A N 1
ATOM 2459 C CA . ARG A 1 311 ? -15.156 3.855 19.047 1 91.81 311 ARG A CA 1
ATOM 2460 C C . ARG A 1 311 ? -14.484 3.301 17.797 1 91.81 311 ARG A C 1
ATOM 2462 O O . ARG A 1 311 ? -14.766 3.756 16.688 1 91.81 311 ARG A O 1
ATOM 2469 N N . LEU A 1 312 ? -13.641 2.375 18.016 1 91.56 312 LEU A N 1
ATOM 2470 C CA . LEU A 1 312 ? -12.977 1.76 16.875 1 91.56 312 LEU A CA 1
ATOM 2471 C C . LEU A 1 312 ? -13.969 0.956 16.031 1 91.56 312 LEU A C 1
ATOM 2473 O O . LEU A 1 312 ? -13.898 0.953 14.805 1 91.56 312 LEU A O 1
ATOM 2477 N N . LYS A 1 313 ? -14.922 0.31 16.703 1 90.69 313 LYS A N 1
ATOM 2478 C CA . LYS A 1 313 ? -15.977 -0.413 15.992 1 90.69 313 LYS A CA 1
ATOM 2479 C C . LYS A 1 313 ? -16.812 0.535 15.141 1 90.69 313 LYS A C 1
ATOM 2481 O O . LYS A 1 313 ? -17.172 0.205 14.008 1 90.69 313 LYS A O 1
ATOM 2486 N N . LEU A 1 314 ? -17.047 1.65 15.672 1 91.44 314 LEU A N 1
ATOM 2487 C CA . LEU A 1 314 ? -17.797 2.654 14.938 1 91.44 314 LEU A CA 1
ATOM 2488 C C . LEU A 1 314 ? -17.016 3.176 13.742 1 91.44 314 LEU A C 1
ATOM 2490 O O . LEU A 1 314 ? -17.578 3.42 12.672 1 91.44 314 LEU A O 1
ATOM 2494 N N . ALA A 1 315 ? -15.711 3.346 13.977 1 94.44 315 ALA A N 1
ATOM 2495 C CA . ALA A 1 315 ? -14.852 3.824 12.891 1 94.44 315 ALA A CA 1
ATOM 2496 C C . ALA A 1 315 ? -14.789 2.816 11.75 1 94.44 315 ALA A C 1
ATOM 2498 O O . ALA A 1 315 ? -14.727 3.199 10.578 1 94.44 315 ALA A O 1
ATOM 2499 N N . ILE A 1 316 ? -14.836 1.541 12.07 1 92.5 316 ILE A N 1
ATOM 2500 C CA . ILE A 1 316 ? -14.828 0.496 11.055 1 92.5 316 ILE A CA 1
ATOM 2501 C C . ILE A 1 316 ? -16.172 0.479 10.328 1 92.5 316 ILE A C 1
ATOM 2503 O O . ILE A 1 316 ? -16.219 0.378 9.094 1 92.5 316 ILE A O 1
ATOM 2507 N N . LYS A 1 317 ? -17.203 0.66 11.078 1 89.56 317 LYS A N 1
ATOM 2508 C CA . LYS A 1 317 ? -18.547 0.669 10.484 1 89.56 317 LYS A CA 1
ATOM 2509 C C . LYS A 1 317 ? -18.719 1.854 9.539 1 89.56 317 LYS A C 1
ATOM 2511 O O . LYS A 1 317 ? -19.312 1.718 8.461 1 89.56 317 LYS A O 1
ATOM 2516 N N . TYR A 1 318 ? -18.109 3.02 9.938 1 92.25 318 TYR A N 1
ATOM 2517 C CA . TYR A 1 318 ? -18.25 4.227 9.133 1 92.25 318 TYR A CA 1
ATOM 2518 C C . TYR A 1 318 ? -17.141 4.316 8.094 1 92.25 318 TYR A C 1
ATOM 2520 O O . TYR A 1 318 ? -17.031 5.312 7.371 1 92.25 318 TYR A O 1
ATOM 2528 N N . GLU A 1 319 ? -16.297 3.34 7.969 1 91.62 319 GLU A N 1
ATOM 2529 C CA . GLU A 1 319 ? -15.25 3.197 6.965 1 91.62 319 GLU A CA 1
ATOM 2530 C C . GLU A 1 319 ? -14.273 4.367 7.023 1 91.62 319 GLU A C 1
ATOM 2532 O O . GLU A 1 319 ? -13.945 4.965 5.992 1 91.62 319 GLU A O 1
ATOM 2537 N N . VAL A 1 320 ? -13.867 4.766 8.242 1 95.12 320 VAL A N 1
ATOM 2538 C CA . VAL A 1 320 ? -12.789 5.73 8.414 1 95.12 320 VAL A CA 1
ATOM 2539 C C . VAL A 1 320 ? -11.438 5.02 8.328 1 95.12 320 VAL A C 1
ATOM 2541 O O . VAL A 1 320 ? -10.82 4.73 9.359 1 95.12 320 VAL A O 1
ATOM 2544 N N . LYS A 1 321 ? -10.922 4.816 7.176 1 94.62 321 LYS A N 1
ATOM 2545 C CA . LYS A 1 321 ? -9.797 3.93 6.883 1 94.62 321 LYS A CA 1
ATOM 2546 C C . LYS A 1 321 ? -8.492 4.504 7.426 1 94.62 321 LYS A C 1
ATOM 2548 O O . LYS A 1 321 ? -7.684 3.779 8.016 1 94.62 321 LYS A O 1
ATOM 2553 N N . LYS A 1 322 ? -8.25 5.777 7.281 1 94.56 322 LYS A N 1
ATOM 2554 C CA . LYS A 1 322 ? -6.996 6.371 7.734 1 94.56 322 LYS A CA 1
ATOM 2555 C C . LYS A 1 322 ? -6.883 6.328 9.258 1 94.56 322 LYS A C 1
ATOM 2557 O O . LYS A 1 322 ? -5.781 6.195 9.797 1 94.56 322 LYS A O 1
ATOM 2562 N N . PHE A 1 323 ? -8.023 6.395 9.969 1 95.81 323 PHE A N 1
ATOM 2563 C CA . PHE A 1 323 ? -8.055 6.309 11.43 1 95.81 323 PHE A CA 1
ATOM 2564 C C . PHE A 1 323 ? -7.691 4.902 11.891 1 95.81 323 PHE A C 1
ATOM 2566 O O . PHE A 1 323 ? -6.883 4.734 12.805 1 95.81 323 PHE A O 1
ATOM 2573 N N . VAL A 1 324 ? -8.203 3.943 11.227 1 95.62 324 VAL A N 1
ATOM 2574 C CA . VAL A 1 324 ? -7.992 2.551 11.609 1 95.62 324 VAL A CA 1
ATOM 2575 C C . VAL A 1 324 ? -6.578 2.117 11.227 1 95.62 324 VAL A C 1
ATOM 2577 O O . VAL A 1 324 ? -5.957 1.322 11.93 1 95.62 324 VAL A O 1
ATOM 2580 N N . ALA A 1 325 ? -6.113 2.648 10.148 1 95 325 ALA A N 1
ATOM 2581 C CA . ALA A 1 325 ? -4.793 2.268 9.648 1 95 325 ALA A CA 1
ATOM 2582 C C . ALA A 1 325 ? -3.691 3.061 10.352 1 95 325 ALA A C 1
ATOM 2584 O O . ALA A 1 325 ? -2.504 2.801 10.141 1 95 325 ALA A O 1
ATOM 2585 N N . HIS A 1 326 ? -4.098 3.973 11.203 1 93.5 32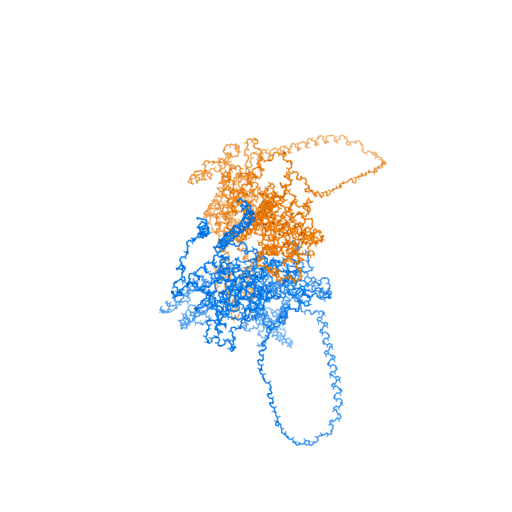6 HIS A N 1
ATOM 2586 C CA . HIS A 1 326 ? -3.115 4.785 11.914 1 93.5 326 HIS A CA 1
ATOM 2587 C C . HIS A 1 326 ? -2.203 3.92 12.773 1 93.5 326 HIS A C 1
ATOM 2589 O O . HIS A 1 326 ? -2.654 2.949 13.383 1 93.5 326 HIS A O 1
ATOM 2595 N N . PRO A 1 327 ? -0.914 4.199 12.82 1 91.5 327 PRO A N 1
ATOM 2596 C CA . PRO A 1 327 ? 0.048 3.365 13.547 1 91.5 327 PRO A CA 1
ATOM 2597 C C . PRO A 1 327 ? -0.305 3.207 15.023 1 91.5 327 PRO A C 1
ATOM 2599 O O . PRO A 1 327 ? -0.104 2.135 15.602 1 91.5 327 PRO A O 1
ATOM 2602 N N . ASN A 1 328 ? -0.823 4.219 15.672 1 91.94 328 ASN A N 1
ATOM 2603 C CA . ASN A 1 328 ? -1.188 4.129 17.078 1 91.94 328 ASN A CA 1
ATOM 2604 C C . ASN A 1 328 ? -2.35 3.16 17.297 1 91.94 328 ASN A C 1
ATOM 2606 O O . ASN A 1 328 ? -2.377 2.43 18.281 1 91.94 328 ASN A O 1
ATOM 2610 N N . CYS A 1 329 ? -3.227 3.25 16.406 1 92.88 329 CYS A N 1
ATOM 2611 C CA . CYS A 1 329 ? -4.344 2.316 16.469 1 92.88 329 CYS A CA 1
ATOM 2612 C C . CYS A 1 329 ? -3.883 0.891 16.188 1 92.88 329 CYS A C 1
ATOM 2614 O O . CYS A 1 329 ? -4.273 -0.041 16.891 1 92.88 329 CYS A O 1
ATOM 2616 N N . GLN A 1 330 ? -3.021 0.71 15.203 1 92.44 330 GLN A N 1
ATOM 2617 C CA . GLN A 1 330 ? -2.535 -0.61 14.82 1 92.44 330 GLN A CA 1
ATOM 2618 C C . GLN A 1 330 ? -1.696 -1.233 15.938 1 92.44 330 GLN A C 1
ATOM 2620 O O . GLN A 1 330 ? -1.725 -2.451 16.125 1 92.44 330 GLN A O 1
ATOM 2625 N N . GLN A 1 331 ? -0.985 -0.406 16.672 1 89.5 331 GLN A N 1
ATOM 2626 C CA . GLN A 1 331 ? -0.189 -0.923 17.781 1 89.5 331 GLN A CA 1
ATOM 2627 C C . GLN A 1 331 ? -1.082 -1.463 18.891 1 89.5 331 GLN A C 1
ATOM 2629 O O . GLN A 1 331 ? -0.774 -2.492 19.5 1 89.5 331 GLN A O 1
ATOM 2634 N N . GLN A 1 332 ? -2.107 -0.803 19.125 1 89.75 332 GLN A N 1
ATOM 2635 C CA . GLN A 1 332 ? -3.039 -1.276 20.141 1 89.75 332 GLN A CA 1
ATOM 2636 C C . GLN A 1 332 ? -3.715 -2.574 19.703 1 89.75 332 GLN A C 1
ATOM 2638 O O . GLN A 1 332 ? -3.877 -3.494 20.516 1 89.75 332 GLN A O 1
ATOM 2643 N N . LEU A 1 333 ? -4.055 -2.615 18.469 1 91.25 333 LEU A N 1
ATOM 2644 C CA . LEU A 1 333 ? -4.68 -3.824 17.953 1 91.25 333 LEU A CA 1
ATOM 2645 C C . LEU A 1 333 ? -3.709 -5 18 1 91.25 333 LEU A C 1
ATOM 2647 O O . LEU A 1 333 ? -4.109 -6.129 18.281 1 91.25 333 LEU A O 1
ATOM 2651 N N . LEU A 1 334 ? -2.49 -4.707 17.75 1 90 334 LEU A N 1
ATOM 2652 C CA . LEU A 1 334 ? -1.468 -5.75 17.781 1 90 334 LEU A CA 1
ATOM 2653 C C . LEU A 1 334 ? -1.262 -6.258 19.203 1 90 334 LEU A C 1
ATOM 2655 O O . LEU A 1 334 ? -1.043 -7.453 19.422 1 90 334 LEU A O 1
ATOM 2659 N N . SER A 1 335 ? -1.341 -5.312 20.125 1 86.81 335 SER A N 1
ATOM 2660 C CA . SER A 1 335 ? -1.194 -5.719 21.516 1 86.81 335 SER A CA 1
ATOM 2661 C C . SER A 1 335 ? -2.344 -6.621 21.953 1 86.81 335 SER A C 1
ATOM 2663 O O . SER A 1 335 ? -2.137 -7.574 22.703 1 86.81 335 SER A O 1
ATOM 2665 N N . ILE A 1 336 ? -3.496 -6.379 21.469 1 87.94 336 ILE A N 1
ATOM 2666 C CA . ILE A 1 336 ? -4.648 -7.211 21.797 1 87.94 336 ILE A CA 1
ATOM 2667 C C . ILE A 1 336 ? -4.555 -8.539 21.062 1 87.94 336 ILE A C 1
ATOM 2669 O O . ILE A 1 336 ? -4.922 -9.586 21.594 1 87.94 336 ILE A O 1
ATOM 2673 N N . TRP A 1 337 ? -4.066 -8.523 19.859 1 89.88 337 TRP A N 1
ATOM 2674 C CA . TRP A 1 337 ? -3.918 -9.711 19.031 1 89.88 337 TRP A CA 1
ATOM 2675 C C . TRP A 1 337 ? -2.994 -10.727 19.688 1 89.88 337 TRP A C 1
ATOM 2677 O O . TRP A 1 337 ? -3.271 -11.93 19.672 1 89.88 337 TRP A O 1
ATOM 2687 N N . TYR A 1 338 ? -1.968 -10.227 20.359 1 87.56 338 TYR A N 1
ATOM 2688 C CA . TYR A 1 338 ? -1.012 -11.125 21 1 87.56 338 TYR A CA 1
ATOM 2689 C C . TYR A 1 338 ? -1.199 -11.133 22.516 1 87.56 338 TYR A C 1
ATOM 2691 O O . TYR A 1 338 ? -0.252 -11.391 23.25 1 87.56 338 TYR A O 1
ATOM 2699 N N . GLU A 1 339 ? -2.406 -10.969 22.812 1 83 339 GLU A N 1
ATOM 2700 C CA . GLU A 1 339 ? -2.725 -11.031 24.234 1 83 339 GLU A CA 1
ATOM 2701 C C . GLU A 1 339 ? -2.318 -12.375 24.828 1 83 339 GLU A C 1
ATOM 2703 O O . GLU A 1 339 ? -2.535 -13.422 24.219 1 83 339 GLU A O 1
ATOM 2708 N N . ASN A 1 340 ? -1.696 -12.508 25.891 1 76.88 340 ASN A N 1
ATOM 2709 C CA . ASN A 1 340 ? -1.289 -13.695 26.641 1 76.88 340 ASN A CA 1
ATOM 2710 C C . ASN A 1 340 ? -0.107 -14.391 25.969 1 76.88 340 ASN A C 1
ATOM 2712 O O . ASN A 1 340 ? 0.327 -15.453 26.422 1 76.88 340 ASN A O 1
ATOM 2716 N N . LEU A 1 341 ? 0.259 -13.852 24.812 1 80.75 341 LEU A N 1
ATOM 2717 C CA . LEU A 1 341 ? 1.42 -14.383 24.109 1 80.75 341 LEU A CA 1
ATOM 2718 C C . LEU A 1 341 ? 2.43 -13.281 23.812 1 80.75 341 LEU A C 1
ATOM 2720 O O . LEU A 1 341 ? 2.857 -13.117 22.656 1 80.75 341 LEU A O 1
ATOM 2724 N N . SER A 1 342 ? 2.775 -12.586 24.797 1 70.75 342 SER A N 1
ATOM 2725 C CA . SER A 1 342 ? 3.604 -11.398 24.594 1 70.75 342 SER A CA 1
ATOM 2726 C C . SER A 1 342 ? 4.98 -11.773 24.047 1 70.75 342 SER A C 1
ATOM 2728 O O . SER A 1 342 ? 5.574 -11.016 23.281 1 70.75 342 SER A O 1
ATOM 2730 N N . GLY A 1 343 ? 5.379 -13.008 24.188 1 75.38 343 GLY A N 1
ATOM 2731 C CA . GLY A 1 343 ? 6.699 -13.391 23.719 1 75.38 343 GLY A CA 1
ATOM 2732 C C . GLY A 1 343 ? 6.734 -13.719 22.234 1 75.38 343 GLY A C 1
ATOM 2733 O O . GLY A 1 343 ? 7.785 -13.633 21.594 1 75.38 343 GLY A O 1
ATOM 2734 N N . LEU A 1 344 ? 5.617 -13.953 21.688 1 81.06 344 LEU A N 1
ATOM 2735 C CA . LEU A 1 344 ? 5.582 -14.383 20.297 1 81.06 344 LEU A CA 1
ATOM 2736 C C . LEU A 1 344 ? 5.652 -13.18 19.359 1 81.06 344 LEU A C 1
ATOM 2738 O O . LEU A 1 344 ? 6.102 -13.305 18.219 1 81.06 344 LEU A O 1
ATOM 2742 N N . ARG A 1 345 ? 5.27 -12.039 19.859 1 78.31 345 ARG A N 1
ATOM 2743 C CA . ARG A 1 345 ? 5.27 -10.828 19.047 1 78.31 345 ARG A CA 1
ATOM 2744 C C . ARG A 1 345 ? 6.684 -10.484 18.578 1 78.31 345 ARG A C 1
ATOM 2746 O O . ARG A 1 345 ? 6.887 -10.094 17.422 1 78.31 345 ARG A O 1
ATOM 2753 N N . GLN A 1 346 ? 7.656 -10.766 19.453 1 77.12 346 GLN A N 1
ATOM 2754 C CA . GLN A 1 346 ? 9.031 -10.352 19.172 1 77.12 346 GLN A CA 1
ATOM 2755 C C . GLN A 1 346 ? 9.867 -11.523 18.672 1 77.12 346 GLN A C 1
ATOM 2757 O O . GLN A 1 346 ? 11.094 -11.492 18.734 1 77.12 346 GLN A O 1
ATOM 2762 N N . GLN A 1 347 ? 9.164 -12.547 18.188 1 82.69 347 GLN A N 1
ATOM 2763 C CA . GLN A 1 347 ? 9.922 -13.688 17.672 1 82.69 347 GLN A CA 1
ATOM 2764 C C . GLN A 1 347 ? 10.031 -13.648 16.156 1 82.69 347 GLN A C 1
ATOM 2766 O O . GLN A 1 347 ? 9.328 -12.875 15.5 1 82.69 347 GLN A O 1
ATOM 2771 N N . THR A 1 348 ? 10.938 -14.422 15.75 1 81.62 348 THR A N 1
ATOM 2772 C CA . THR A 1 348 ? 11.195 -14.461 14.312 1 81.62 348 THR A CA 1
ATOM 2773 C C . THR A 1 348 ? 10.07 -15.195 13.586 1 81.62 348 THR A C 1
ATOM 2775 O O . THR A 1 348 ? 9.242 -15.859 14.219 1 81.62 348 THR A O 1
ATOM 2778 N N . MET A 1 349 ? 10 -15.016 12.328 1 82.75 349 MET A N 1
ATOM 2779 C CA . MET A 1 349 ? 8.969 -15.617 11.484 1 82.75 349 MET A CA 1
ATOM 2780 C C . MET A 1 349 ? 9.062 -17.141 11.508 1 82.75 349 MET A C 1
ATOM 2782 O O . MET A 1 349 ? 8.047 -17.828 11.406 1 82.75 349 MET A O 1
ATOM 2786 N N . ALA A 1 350 ? 10.25 -17.672 11.672 1 86.19 350 ALA A N 1
ATOM 2787 C CA . ALA A 1 350 ? 10.43 -19.109 11.695 1 86.19 350 ALA A CA 1
ATOM 2788 C C . ALA A 1 350 ? 9.773 -19.734 12.93 1 86.19 350 ALA A C 1
ATOM 2790 O O . ALA A 1 350 ? 9.125 -20.766 12.844 1 86.19 350 ALA A O 1
ATOM 2791 N N . VAL A 1 351 ? 9.844 -19 13.945 1 87.75 351 VAL A N 1
ATOM 2792 C CA . VAL A 1 351 ? 9.258 -19.516 15.18 1 87.75 351 VAL A CA 1
ATOM 2793 C C . VAL A 1 351 ? 7.738 -19.406 15.109 1 87.75 351 VAL A C 1
ATOM 2795 O O . VAL A 1 351 ? 7.027 -20.312 15.562 1 87.75 351 VAL A O 1
ATOM 2798 N N . LYS A 1 352 ? 7.336 -18.312 14.594 1 87.69 352 LYS A N 1
ATOM 2799 C CA . LYS A 1 352 ? 5.895 -18.156 14.445 1 87.69 352 LYS A CA 1
ATOM 2800 C C . LYS A 1 352 ? 5.316 -19.25 13.547 1 87.69 352 LYS A C 1
ATOM 2802 O O . LYS A 1 352 ? 4.242 -19.781 13.82 1 87.69 352 LYS A O 1
ATOM 2807 N N . PHE A 1 353 ? 6.043 -19.594 12.492 1 88.38 353 PHE A N 1
ATOM 2808 C CA . PHE A 1 353 ? 5.613 -20.641 11.578 1 88.38 353 PHE A CA 1
ATOM 2809 C C . PHE A 1 353 ? 5.598 -22 12.273 1 88.38 353 PHE A C 1
ATOM 2811 O O . PHE A 1 353 ? 4.691 -22.797 12.047 1 88.38 353 PHE A O 1
ATOM 2818 N N . LEU A 1 354 ? 6.504 -22.234 13.188 1 89.25 354 LEU A N 1
ATOM 2819 C CA . LEU A 1 354 ? 6.57 -23.5 13.93 1 89.25 354 LEU A CA 1
ATOM 2820 C C . LEU A 1 354 ? 5.43 -23.578 14.938 1 89.25 354 LEU A C 1
ATOM 2822 O O . LEU A 1 354 ? 4.871 -24.656 15.148 1 89.25 354 LEU A O 1
ATOM 2826 N N . VAL A 1 355 ? 5.105 -22.5 15.43 1 88.69 355 VAL A N 1
ATOM 2827 C CA . VAL A 1 355 ? 4 -22.484 16.375 1 88.69 355 VAL A CA 1
ATOM 2828 C C . VAL A 1 355 ? 2.691 -22.781 15.664 1 88.69 355 VAL A C 1
ATOM 2830 O O . VAL A 1 355 ? 1.859 -23.547 16.172 1 88.69 355 VAL A O 1
ATOM 2833 N N . VAL A 1 356 ? 2.52 -22.203 14.484 1 89.88 356 VAL A N 1
ATOM 2834 C CA . VAL A 1 356 ? 1.314 -22.438 13.703 1 89.88 356 VAL A CA 1
ATOM 2835 C C . VAL A 1 356 ? 1.225 -23.922 13.336 1 89.88 356 VAL A C 1
ATOM 2837 O O . VAL A 1 356 ? 0.155 -24.531 13.438 1 89.88 356 VAL A O 1
ATOM 2840 N N . LEU A 1 357 ? 2.363 -24.562 13 1 91.56 357 LEU A N 1
ATOM 2841 C CA . LEU A 1 357 ? 2.395 -25.969 12.648 1 91.56 357 LEU A CA 1
ATOM 2842 C C . LEU A 1 357 ? 2.129 -26.844 13.875 1 91.56 357 LEU A C 1
ATOM 2844 O O . LEU A 1 357 ? 1.429 -27.859 13.781 1 91.56 357 LEU A O 1
ATOM 2848 N N . ALA A 1 358 ? 2.619 -26.375 14.961 1 90.88 358 ALA A N 1
ATOM 2849 C CA . ALA A 1 358 ? 2.412 -27.125 16.203 1 90.88 358 ALA A CA 1
ATOM 2850 C C . ALA A 1 358 ? 0.945 -27.078 16.625 1 90.88 358 ALA A C 1
ATOM 2852 O O . ALA A 1 358 ? 0.397 -28.094 17.078 1 90.88 358 ALA A O 1
ATOM 2853 N N . VAL A 1 359 ? 0.327 -25.984 16.422 1 88.88 359 VAL A N 1
ATOM 2854 C CA . VAL A 1 359 ? -1.082 -25.859 16.781 1 88.88 359 VAL A CA 1
ATOM 2855 C C . VAL A 1 359 ? -1.939 -26.656 15.812 1 88.88 359 VAL A C 1
ATOM 2857 O O . VAL A 1 359 ? -2.895 -27.328 16.219 1 88.88 359 VAL A O 1
ATOM 2860 N N . ALA A 1 360 ? -1.57 -26.672 14.547 1 89.31 360 ALA A N 1
ATOM 2861 C CA . ALA A 1 360 ? -2.318 -27.406 13.531 1 89.31 360 ALA A CA 1
ATOM 2862 C C . ALA A 1 360 ? -2.281 -28.906 13.805 1 89.31 360 ALA A C 1
ATOM 2864 O O . ALA A 1 360 ? -3.312 -29.578 13.742 1 89.31 360 ALA A O 1
ATOM 2865 N N . VAL A 1 361 ? -1.184 -29.406 14.266 1 89.94 361 VAL A N 1
ATOM 2866 C CA . VAL A 1 361 ? -1.028 -30.828 14.516 1 89.94 361 VAL A CA 1
ATOM 2867 C C . VAL A 1 361 ? -1.603 -31.188 15.891 1 89.94 361 VAL A C 1
ATOM 2869 O O . VAL A 1 361 ? -2.182 -32.25 16.062 1 89.94 361 VAL A O 1
ATOM 2872 N N . GLY A 1 362 ? -1.52 -30.266 16.766 1 90.69 362 GLY A N 1
ATOM 2873 C CA . GLY A 1 362 ? -1.944 -30.547 18.141 1 90.69 362 GLY A CA 1
ATOM 2874 C C . GLY A 1 362 ? -3.387 -30.156 18.406 1 90.69 362 GLY A C 1
ATOM 2875 O O . GLY A 1 362 ? -3.854 -30.219 19.547 1 90.69 362 GLY A O 1
ATOM 2876 N N . LEU A 1 363 ? -4.137 -29.828 17.438 1 90.62 363 LEU A N 1
ATOM 2877 C CA . LEU A 1 363 ? -5.473 -29.266 17.594 1 90.62 363 LEU A CA 1
ATOM 2878 C C . LEU A 1 363 ? -6.391 -30.234 18.312 1 90.62 363 LEU A C 1
ATOM 2880 O O . LEU A 1 363 ? -7.109 -29.844 19.234 1 90.62 363 LEU A O 1
ATOM 2884 N N . PRO A 1 364 ? -6.445 -31.594 17.969 1 89 364 PRO A N 1
ATOM 2885 C CA . PRO A 1 364 ? -7.332 -32.5 18.688 1 89 364 PRO A CA 1
ATOM 2886 C C . PRO A 1 364 ? -6.98 -32.625 20.156 1 89 364 PRO A C 1
ATOM 2888 O O . PRO A 1 364 ? -7.875 -32.719 21.016 1 89 364 PRO A O 1
ATOM 2891 N N . PHE A 1 365 ? -5.723 -32.469 20.438 1 90 365 PHE A N 1
ATOM 2892 C CA . PHE A 1 365 ? -5.285 -32.562 21.828 1 90 365 PHE A CA 1
ATOM 2893 C C . PHE A 1 365 ? -5.633 -31.266 22.578 1 90 365 PHE A C 1
ATOM 2895 O O . PHE A 1 365 ? -6.062 -31.312 23.734 1 90 365 PHE A O 1
ATOM 2902 N N . LEU A 1 366 ? -5.414 -30.188 21.969 1 90.25 366 LEU A N 1
ATOM 2903 C CA . LEU A 1 366 ? -5.719 -28.906 22.578 1 90.25 366 LEU A CA 1
ATOM 2904 C C . LEU A 1 366 ? -7.219 -28.766 22.828 1 90.25 366 LEU A C 1
ATOM 2906 O O . LEU A 1 366 ? -7.629 -28.188 23.844 1 90.25 366 LEU A O 1
ATOM 2910 N N . ALA A 1 367 ? -8.008 -29.297 21.906 1 89.25 367 ALA A N 1
ATOM 2911 C CA . ALA A 1 367 ? -9.461 -29.25 22.062 1 89.25 367 ALA A CA 1
ATOM 2912 C C . ALA A 1 367 ? -9.898 -30.062 23.281 1 89.25 367 ALA A C 1
ATOM 2914 O O . ALA A 1 367 ? -10.789 -29.656 24.031 1 89.25 367 ALA A O 1
ATOM 2915 N N . LEU A 1 368 ? -9.25 -31.188 23.531 1 86.81 368 LEU A N 1
ATOM 2916 C CA . LEU A 1 368 ? -9.562 -32.031 24.672 1 86.81 368 LEU A CA 1
ATOM 2917 C C . LEU A 1 368 ? -9.188 -31.328 25.984 1 86.81 368 LEU A C 1
ATOM 2919 O O . LEU A 1 368 ? -9.938 -31.391 26.953 1 86.81 368 LEU A O 1
ATOM 2923 N N . VAL A 1 369 ? -8.094 -30.641 25.922 1 86 369 VAL A N 1
ATOM 2924 C CA . VAL A 1 369 ? -7.648 -29.922 27.109 1 86 369 VAL A CA 1
ATOM 2925 C C . VAL A 1 369 ? -8.625 -28.797 27.422 1 86 369 VAL A C 1
ATOM 2927 O O . VAL A 1 369 ? -8.953 -28.547 28.594 1 86 369 VAL A O 1
ATOM 2930 N N . TYR A 1 370 ? -9.07 -28.109 26.406 1 86.69 370 TYR A N 1
ATOM 2931 C CA . TYR A 1 370 ? -10.008 -27.016 26.609 1 86.69 370 TYR A CA 1
ATOM 2932 C C . TYR A 1 370 ? -11.336 -27.516 27.141 1 86.69 370 TYR A C 1
ATOM 2934 O O . TYR A 1 370 ? -11.992 -26.844 27.938 1 86.69 370 TYR A O 1
ATOM 2942 N N . TRP A 1 371 ? -11.742 -28.781 26.797 1 83.19 371 TRP A N 1
ATOM 2943 C CA . TRP A 1 371 ? -12.992 -29.359 27.266 1 83.19 371 TRP A CA 1
ATOM 2944 C C . TRP A 1 371 ? -12.922 -29.688 28.75 1 83.19 371 TRP A C 1
ATOM 2946 O O . TRP A 1 371 ? -13.891 -29.484 29.484 1 83.19 371 TRP A O 1
ATOM 2956 N N . PHE A 1 372 ? -11.75 -30.047 29.125 1 81.75 372 PHE A N 1
ATOM 2957 C CA . PHE A 1 372 ? -11.602 -30.484 30.5 1 81.75 372 PHE A CA 1
ATOM 2958 C C . PHE A 1 372 ? -11.305 -29.312 31.422 1 81.75 372 PHE A C 1
ATOM 2960 O O . PHE A 1 372 ? -11.773 -29.281 32.562 1 81.75 372 PHE A O 1
ATOM 2967 N N . ALA A 1 373 ? -10.469 -28.375 30.922 1 83.69 373 ALA A N 1
ATOM 2968 C CA . ALA A 1 373 ? -10.031 -27.281 31.797 1 83.69 373 ALA A CA 1
ATOM 2969 C C . ALA A 1 373 ? -9.992 -25.953 31.031 1 83.69 373 ALA A C 1
ATOM 2971 O O . ALA A 1 373 ? -8.922 -25.438 30.703 1 83.69 373 ALA A O 1
ATOM 2972 N N . PRO A 1 374 ? -11.141 -25.281 30.812 1 79.25 374 PRO A N 1
ATOM 2973 C CA . PRO A 1 374 ? -11.156 -24.031 30.062 1 79.25 374 PRO A CA 1
ATOM 2974 C C . PRO A 1 374 ? -10.516 -22.875 30.812 1 79.25 374 PRO A C 1
ATOM 2976 O O . PRO A 1 374 ? -10.109 -21.891 30.203 1 79.25 374 PRO A O 1
ATOM 2979 N N . CYS A 1 375 ? -10.383 -23.016 32.125 1 80.06 375 CYS A N 1
ATOM 2980 C CA . CYS A 1 375 ? -9.844 -21.906 32.906 1 80.06 375 CYS A CA 1
ATOM 2981 C C . CYS A 1 375 ? -8.367 -22.125 33.219 1 80.06 375 CYS A C 1
ATOM 2983 O O . CYS A 1 375 ? -7.754 -21.344 33.938 1 80.06 375 CYS A O 1
ATOM 2985 N N . SER A 1 376 ? -7.781 -23.172 32.688 1 83.12 376 SER A N 1
ATOM 2986 C CA . SER A 1 376 ? -6.352 -23.406 32.875 1 83.12 376 SER A CA 1
ATOM 2987 C C . SER A 1 376 ? -5.516 -22.406 32.094 1 83.12 376 SER A C 1
ATOM 2989 O O . SER A 1 376 ? -6.059 -21.625 31.312 1 83.12 376 SER A O 1
ATOM 2991 N N . LYS A 1 377 ? -4.25 -22.344 32.375 1 84.94 377 LYS A N 1
ATOM 2992 C CA . LYS A 1 377 ? -3.344 -21.438 31.656 1 84.94 377 LYS A CA 1
ATOM 2993 C C . LYS A 1 377 ? -3.385 -21.703 30.156 1 84.94 377 LYS A C 1
ATOM 2995 O O . LYS A 1 377 ? -3.402 -20.75 29.359 1 84.94 377 LYS A O 1
ATOM 3000 N N . MET A 1 378 ? -3.459 -22.953 29.875 1 85.06 378 MET A N 1
ATOM 3001 C CA . MET A 1 378 ? -3.514 -23.312 28.453 1 85.06 378 MET A CA 1
ATOM 3002 C C . MET A 1 378 ? -4.859 -22.922 27.859 1 85.06 378 MET A C 1
ATOM 3004 O O . MET A 1 378 ? -4.934 -22.516 26.688 1 85.06 378 MET A O 1
ATOM 3008 N N . GLY A 1 379 ? -5.836 -23.016 28.609 1 83.31 379 GLY A N 1
ATOM 3009 C CA . GLY A 1 379 ? -7.152 -22.609 28.125 1 83.31 379 GLY A CA 1
ATOM 3010 C C . GLY A 1 379 ? -7.258 -21.125 27.875 1 83.31 379 GLY A C 1
ATOM 3011 O O . GLY A 1 379 ? -7.887 -20.688 26.906 1 83.31 379 GLY A O 1
ATOM 3012 N N . LYS A 1 380 ? -6.57 -20.422 28.656 1 85.25 380 LYS A N 1
ATOM 3013 C CA . LYS A 1 380 ? -6.57 -18.969 28.469 1 85.25 380 LYS A CA 1
ATOM 3014 C C . LYS A 1 380 ? -5.781 -18.562 27.219 1 85.25 380 LYS A C 1
ATOM 3016 O O . LYS A 1 380 ? -6.145 -17.609 26.531 1 85.25 380 LYS A O 1
ATOM 3021 N N . ILE A 1 381 ? -4.809 -19.359 26.969 1 86.38 381 ILE A N 1
ATOM 3022 C CA . ILE A 1 381 ? -3.992 -19.094 25.781 1 86.38 381 ILE A CA 1
ATOM 3023 C C . ILE A 1 381 ? -4.801 -19.391 24.516 1 86.38 381 ILE A C 1
ATOM 3025 O O . ILE A 1 381 ? -4.703 -18.656 23.531 1 86.38 381 ILE A O 1
ATOM 3029 N N . LEU A 1 382 ? -5.621 -20.359 24.656 1 87.38 382 LEU A N 1
ATOM 3030 C CA . LEU A 1 382 ? -6.41 -20.734 23.484 1 87.38 382 LEU A CA 1
ATOM 3031 C C . LEU A 1 382 ? -7.52 -19.703 23.234 1 87.38 382 LEU A C 1
ATOM 3033 O O . LEU A 1 382 ? -8.016 -19.594 22.109 1 87.38 382 LEU A O 1
ATOM 3037 N N . ARG A 1 383 ? -7.801 -18.953 24.234 1 87.31 383 ARG A N 1
ATOM 3038 C CA . ARG A 1 383 ? -8.844 -17.938 24.109 1 87.31 383 ARG A CA 1
ATOM 3039 C C . ARG A 1 383 ? -8.281 -16.656 23.516 1 87.31 383 ARG A C 1
ATOM 3041 O O . ARG A 1 383 ? -9.039 -15.758 23.125 1 87.31 383 ARG A O 1
ATOM 3048 N N . GLY A 1 384 ? -7.027 -16.656 23.344 1 88.62 384 GLY A N 1
ATOM 3049 C CA . GLY A 1 384 ? -6.426 -15.492 22.703 1 88.62 384 GLY A CA 1
ATOM 3050 C C . GLY A 1 384 ? -6.789 -15.359 21.234 1 88.62 384 GLY A C 1
ATOM 3051 O O . GLY A 1 384 ? -6.977 -16.375 20.547 1 88.62 384 GLY A O 1
ATOM 3052 N N . PRO A 1 385 ? -6.898 -14.18 20.766 1 90.81 385 PRO A N 1
ATOM 3053 C CA . PRO A 1 385 ? -7.348 -13.977 19.375 1 90.81 385 PRO A CA 1
ATOM 3054 C C . PRO A 1 385 ? -6.395 -14.586 18.359 1 90.81 385 PRO A C 1
ATOM 3056 O O . PRO A 1 385 ? -6.844 -15.148 17.359 1 90.81 385 PRO A O 1
ATOM 3059 N N . PHE A 1 386 ? -5.129 -14.555 18.625 1 91.56 386 PHE A N 1
ATOM 3060 C CA . PHE A 1 386 ? -4.176 -15.125 17.672 1 91.56 386 PHE A CA 1
ATOM 3061 C C . PHE A 1 386 ? -4.309 -16.641 17.625 1 91.56 386 PHE A C 1
ATOM 3063 O O . PHE A 1 386 ? -4.352 -17.219 16.531 1 91.56 386 PHE A O 1
ATOM 3070 N N . MET A 1 387 ? -4.348 -17.234 18.75 1 90.88 387 MET A N 1
ATOM 3071 C CA . MET A 1 387 ? -4.477 -18.688 18.812 1 90.88 387 MET A CA 1
ATOM 3072 C C . MET A 1 387 ? -5.824 -19.141 18.266 1 90.88 387 MET A C 1
ATOM 3074 O O . MET A 1 387 ? -5.914 -20.188 17.625 1 90.88 387 MET A O 1
ATOM 3078 N N . LYS A 1 388 ? -6.836 -18.359 18.484 1 90.94 388 LYS A N 1
ATOM 3079 C CA . LYS A 1 388 ? -8.148 -18.656 17.906 1 90.94 388 LYS A CA 1
ATOM 3080 C C . LYS A 1 388 ? -8.102 -18.641 16.391 1 90.94 388 LYS A C 1
ATOM 3082 O O . LYS A 1 388 ? -8.648 -19.531 15.727 1 90.94 388 LYS A O 1
ATOM 3087 N N . PHE A 1 389 ? -7.496 -17.641 15.852 1 92.06 389 PHE A N 1
ATOM 3088 C CA . PHE A 1 389 ? -7.371 -17.516 14.406 1 92.06 389 PHE A CA 1
ATOM 3089 C C . PHE A 1 389 ? -6.609 -18.688 13.812 1 92.06 389 PHE A C 1
ATOM 3091 O O . PHE A 1 389 ? -7.039 -19.281 12.82 1 92.06 389 PHE A O 1
ATOM 3098 N N . VAL A 1 390 ? -5.496 -19.016 14.469 1 92.5 390 VAL A N 1
ATOM 3099 C CA . VAL A 1 390 ? -4.645 -20.094 13.977 1 92.5 390 VAL A CA 1
ATOM 3100 C C . VAL A 1 390 ? -5.395 -21.422 14.062 1 92.5 390 VAL A C 1
ATOM 3102 O O . VAL A 1 390 ? -5.328 -22.234 13.141 1 92.5 390 VAL A O 1
ATOM 3105 N N . ALA A 1 391 ? -6.113 -21.609 15.094 1 92.69 391 ALA A N 1
ATOM 3106 C CA . ALA A 1 391 ? -6.867 -22.844 15.258 1 92.69 391 ALA A CA 1
ATOM 3107 C C . ALA A 1 391 ? -7.969 -22.969 14.211 1 92.69 391 ALA A C 1
ATOM 3109 O O . ALA A 1 391 ? -8.141 -24.031 13.602 1 92.69 391 ALA A O 1
ATOM 3110 N N . HIS A 1 392 ? -8.695 -21.922 13.969 1 92.06 392 HIS A N 1
ATOM 3111 C CA . HIS A 1 392 ? -9.766 -21.953 12.977 1 92.06 392 HIS A CA 1
ATOM 3112 C C . HIS A 1 392 ? -9.203 -22.094 11.562 1 92.06 392 HIS A C 1
ATOM 3114 O O . HIS A 1 392 ? -9.766 -22.797 10.727 1 92.06 392 HIS A O 1
ATOM 3120 N N . ALA A 1 393 ? -8.156 -21.422 11.289 1 92.56 393 ALA A N 1
ATOM 3121 C CA . ALA A 1 393 ? -7.527 -21.516 9.977 1 92.56 393 ALA A CA 1
ATOM 3122 C C . ALA A 1 393 ? -6.961 -22.906 9.742 1 92.56 393 ALA A C 1
ATOM 3124 O O . ALA A 1 393 ? -7.062 -23.453 8.641 1 92.56 393 ALA A O 1
ATOM 3125 N N . ALA A 1 394 ? -6.406 -23.453 10.75 1 92.38 394 ALA A N 1
ATOM 3126 C CA . ALA A 1 394 ? -5.867 -24.812 10.633 1 92.38 394 ALA A CA 1
ATOM 3127 C C . ALA A 1 394 ? -6.98 -25.828 10.398 1 92.38 394 ALA A C 1
ATOM 3129 O O . ALA A 1 394 ? -6.844 -26.719 9.555 1 92.38 394 ALA A O 1
ATOM 3130 N N . SER A 1 395 ? -8.023 -25.703 11.094 1 93.31 395 SER A N 1
ATOM 3131 C CA . SER A 1 395 ? -9.148 -26.609 10.906 1 93.31 395 SER A CA 1
ATOM 3132 C C . SER A 1 395 ? -9.719 -26.5 9.5 1 93.31 395 SER A C 1
ATOM 3134 O O . SER A 1 395 ? -10.047 -27.516 8.883 1 93.31 395 SER A O 1
ATOM 3136 N N . PHE A 1 396 ? -9.781 -25.359 9 1 93.12 396 PHE A N 1
ATOM 3137 C CA . PHE A 1 396 ? -10.312 -25.172 7.648 1 93.12 396 PHE A CA 1
ATOM 3138 C C . PHE A 1 396 ? -9.359 -25.766 6.613 1 93.12 396 PHE A C 1
ATOM 3140 O O . PHE A 1 396 ? -9.797 -26.344 5.617 1 93.12 396 PHE A O 1
ATOM 3147 N N . THR A 1 397 ? -8.094 -25.641 6.844 1 91.75 397 THR A N 1
ATOM 3148 C CA . THR A 1 397 ? -7.109 -26.219 5.938 1 91.75 397 THR A CA 1
ATOM 3149 C C . THR A 1 397 ? -7.172 -27.734 5.973 1 91.75 397 THR A C 1
ATOM 3151 O O . THR A 1 397 ? -7.004 -28.391 4.945 1 91.75 397 THR A O 1
ATOM 3154 N N . ILE A 1 398 ? -7.441 -28.25 7.105 1 91.94 398 ILE A N 1
ATOM 3155 C CA . ILE A 1 398 ? -7.613 -29.703 7.223 1 91.94 398 ILE A CA 1
ATOM 3156 C C . ILE A 1 398 ? -8.867 -30.141 6.473 1 91.94 398 ILE A C 1
ATOM 3158 O O . ILE A 1 398 ? -8.875 -31.172 5.805 1 91.94 398 ILE A O 1
ATOM 3162 N N . PHE A 1 399 ? -9.906 -29.375 6.566 1 94.19 399 PHE A N 1
ATOM 3163 C CA . PHE A 1 399 ? -11.141 -29.641 5.832 1 94.19 399 PHE A CA 1
ATOM 3164 C C . PHE A 1 399 ? -10.883 -29.672 4.332 1 94.19 399 PHE A C 1
ATOM 3166 O O . PHE A 1 399 ? -11.344 -30.578 3.635 1 94.19 399 PHE A O 1
ATOM 3173 N N . LEU A 1 400 ? -10.094 -28.75 3.834 1 93.19 400 LEU A N 1
ATOM 3174 C CA . LEU A 1 400 ? -9.758 -28.719 2.416 1 93.19 400 LEU A CA 1
ATOM 3175 C C . LEU A 1 400 ? -8.891 -29.922 2.043 1 93.19 400 LEU A C 1
ATOM 3177 O O . LEU A 1 400 ? -9.047 -30.5 0.965 1 93.19 400 LEU A O 1
ATOM 3181 N N . GLY A 1 401 ? -7.996 -30.297 2.998 1 91.75 401 GLY A N 1
ATOM 3182 C CA . GLY A 1 401 ? -7.191 -31.484 2.777 1 91.75 401 GLY A CA 1
ATOM 3183 C C . GLY A 1 401 ? -8.016 -32.75 2.707 1 91.75 401 GLY A C 1
ATOM 3184 O O . GLY A 1 401 ? -7.727 -33.656 1.901 1 91.75 401 GLY A O 1
ATOM 3185 N N . LEU A 1 402 ? -9.062 -32.75 3.482 1 93 402 LEU A N 1
ATOM 3186 C CA . LEU A 1 402 ? -9.961 -33.906 3.463 1 93 402 LEU A CA 1
ATOM 3187 C C . LEU A 1 402 ? -10.719 -33.969 2.141 1 93 402 LEU A C 1
ATOM 3189 O O . LEU A 1 402 ? -10.945 -35.062 1.615 1 93 402 LEU A O 1
ATOM 3193 N N . LEU A 1 403 ? -11.102 -32.844 1.614 1 92.25 403 LEU A N 1
ATOM 3194 C CA . LEU A 1 403 ? -11.797 -32.812 0.334 1 92.25 403 LEU A CA 1
ATOM 3195 C C . LEU A 1 403 ? -10.891 -33.312 -0.789 1 92.25 403 LEU A C 1
ATOM 3197 O O . LEU A 1 403 ? -11.336 -34.031 -1.682 1 92.25 403 LEU A O 1
ATOM 3201 N N . VAL A 1 404 ? -9.625 -33 -0.711 1 89.81 404 VAL A N 1
ATOM 3202 C CA . VAL A 1 404 ? -8.664 -33.469 -1.715 1 89.81 404 VAL A CA 1
ATOM 3203 C C . VAL A 1 404 ? -8.422 -34.969 -1.579 1 89.81 404 VAL A C 1
ATOM 3205 O O . VAL A 1 404 ? -8.359 -35.688 -2.58 1 89.81 404 VAL A O 1
ATOM 3208 N N . MET A 1 405 ? -8.375 -35.469 -0.367 1 89.94 405 MET A N 1
ATOM 3209 C CA . MET A 1 405 ? -8.164 -36.875 -0.13 1 89.94 405 MET A CA 1
ATOM 3210 C C . MET A 1 405 ? -9.375 -37.688 -0.565 1 89.94 405 MET A C 1
ATOM 3212 O O . MET A 1 405 ? -9.234 -38.812 -1.068 1 89.94 405 MET A O 1
ATOM 3216 N N . ASN A 1 406 ? -10.539 -37.094 -0.325 1 89.69 406 ASN A N 1
ATOM 3217 C CA . ASN A 1 406 ? -11.75 -37.75 -0.779 1 89.69 406 ASN A CA 1
ATOM 3218 C C . ASN A 1 406 ? -11.781 -37.906 -2.299 1 89.69 406 ASN A C 1
ATOM 3220 O O . ASN A 1 406 ? -12.25 -38.906 -2.83 1 89.69 406 ASN A O 1
ATOM 3224 N N . ALA A 1 407 ? -11.297 -36.906 -2.969 1 85.69 407 ALA A N 1
ATOM 3225 C CA . ALA A 1 407 ? -11.219 -36.969 -4.426 1 85.69 407 ALA A CA 1
ATOM 3226 C C . ALA A 1 407 ? -10.188 -38 -4.883 1 85.69 407 ALA A C 1
ATOM 3228 O O . ALA A 1 407 ? -10.391 -38.688 -5.879 1 85.69 407 ALA A O 1
ATOM 3229 N N . ALA A 1 408 ? -9.133 -38.219 -4.086 1 80.12 408 ALA A N 1
ATOM 3230 C CA . ALA A 1 408 ? -8.078 -39.156 -4.422 1 80.12 408 ALA A CA 1
ATOM 3231 C C . ALA A 1 408 ? -8.555 -40.594 -4.211 1 80.12 408 ALA A C 1
ATOM 3233 O O . ALA A 1 408 ? -8.172 -41.5 -4.957 1 80.12 408 ALA A O 1
ATOM 3234 N N . ASP A 1 409 ? -9.305 -40.75 -3.223 1 75.5 409 ASP A N 1
ATOM 3235 C CA . ASP A 1 409 ? -9.844 -42.062 -2.947 1 75.5 409 ASP A CA 1
ATOM 3236 C C . ASP A 1 409 ? -10.766 -42.531 -4.07 1 75.5 409 ASP A C 1
ATOM 3238 O O . ASP A 1 409 ? -10.867 -43.75 -4.344 1 75.5 409 ASP A O 1
ATOM 3242 N N . ARG A 1 410 ? -11.414 -41.656 -4.617 1 65.56 410 ARG A N 1
ATOM 3243 C CA . ARG A 1 410 ? -12.289 -42 -5.738 1 65.56 410 ARG A CA 1
ATOM 3244 C C . ARG A 1 410 ? -11.484 -42.531 -6.914 1 65.56 410 ARG A C 1
ATOM 3246 O O . ARG A 1 410 ? -12.039 -43.156 -7.812 1 65.56 410 ARG A O 1
ATOM 3253 N N . PHE A 1 411 ? -10.117 -42.469 -6.789 1 58.56 411 PHE A N 1
ATOM 3254 C CA . PHE A 1 411 ? -9.242 -43.031 -7.805 1 58.56 411 PHE A CA 1
ATOM 3255 C C . PHE A 1 411 ? -9.344 -44.562 -7.812 1 58.56 411 PHE A C 1
ATOM 3257 O O . PHE A 1 411 ? -9.344 -45.156 -8.875 1 58.56 411 PHE A O 1
ATOM 3264 N N . GLU A 1 412 ? -9.484 -45.125 -6.637 1 54.72 412 GLU A N 1
ATOM 3265 C CA . GLU A 1 412 ? -9.539 -46.594 -6.547 1 54.72 412 GLU A CA 1
ATOM 3266 C C . GLU A 1 412 ? -10.922 -47.094 -6.934 1 54.72 412 GLU A C 1
ATOM 3268 O O . GLU A 1 412 ? -11.047 -48.188 -7.496 1 54.72 412 GLU A O 1
ATOM 3273 N N . GLY A 1 413 ? -12.047 -46.312 -6.672 1 52.84 413 GLY A N 1
ATOM 3274 C CA . GLY A 1 413 ? -13.391 -46.812 -6.949 1 52.84 413 GLY A CA 1
ATOM 3275 C C . GLY A 1 413 ? -13.758 -46.75 -8.422 1 52.84 413 GLY A C 1
ATOM 3276 O O . GLY A 1 413 ? -14.719 -47.375 -8.852 1 52.84 413 GLY A O 1
ATOM 3277 N N . THR A 1 414 ? -13.023 -45.844 -9.125 1 60.94 414 THR A N 1
ATOM 3278 C CA . THR A 1 414 ? -13.398 -45.594 -10.516 1 60.94 414 THR A CA 1
ATOM 3279 C C . THR A 1 414 ? -12.883 -46.719 -11.414 1 60.94 414 THR A C 1
ATOM 3281 O O . THR A 1 414 ? -12.891 -46.594 -12.641 1 60.94 414 THR A O 1
ATOM 3284 N N . LYS A 1 415 ? -12.602 -47.781 -10.742 1 66.25 415 LYS A N 1
ATOM 3285 C CA . LYS A 1 415 ? -12.164 -48.875 -11.594 1 66.25 415 LYS A CA 1
ATOM 3286 C C . LYS A 1 415 ? -13.352 -49.5 -12.336 1 66.25 415 LYS A C 1
ATOM 3288 O O . LYS A 1 415 ? -13.172 -50.156 -13.367 1 66.25 415 LYS A O 1
ATOM 3293 N N . LEU A 1 416 ? -14.594 -49.125 -11.805 1 74 416 LEU A N 1
ATOM 3294 C CA . LEU A 1 416 ? -15.742 -49.719 -12.477 1 74 416 LEU A CA 1
ATOM 3295 C C . LEU A 1 416 ? -16.25 -48.812 -13.594 1 74 416 LEU A C 1
ATOM 3297 O O . LEU A 1 416 ? -16.453 -47.594 -13.375 1 74 416 LEU A O 1
ATOM 3301 N N . LEU A 1 417 ? -16.281 -49.312 -14.727 1 78.06 417 LEU A N 1
ATOM 3302 C CA . LEU A 1 417 ? -16.844 -48.562 -15.852 1 78.06 417 LEU A CA 1
ATOM 3303 C C . LEU A 1 417 ? -18.344 -48.312 -15.648 1 78.06 417 LEU A C 1
ATOM 3305 O O . LEU A 1 417 ? -19 -49.062 -14.922 1 78.06 417 LEU A O 1
ATOM 3309 N N . PRO A 1 418 ? -18.922 -47.312 -16.172 1 81.25 418 PRO A N 1
ATOM 3310 C CA . PRO A 1 418 ? -20.328 -46.938 -15.969 1 81.25 418 PRO A CA 1
ATOM 3311 C C . PRO A 1 418 ? -21.297 -48.031 -16.438 1 81.25 418 PRO A C 1
ATOM 3313 O O . PRO A 1 418 ? -22.453 -48.031 -16.016 1 81.25 418 PRO A O 1
ATOM 3316 N N . ASN A 1 419 ? -20.797 -48.906 -17.25 1 78.81 419 ASN A N 1
ATOM 3317 C CA . ASN A 1 419 ? -21.688 -49.938 -17.766 1 78.81 419 ASN A CA 1
ATOM 3318 C C . ASN A 1 419 ? -21.516 -51.25 -17 1 78.81 419 ASN A C 1
ATOM 3320 O O . ASN A 1 419 ? -22.203 -52.25 -17.266 1 78.81 419 ASN A O 1
ATOM 3324 N N . GLU A 1 420 ? -20.672 -51.188 -16.031 1 81.12 420 GLU A N 1
ATOM 3325 C CA . GLU A 1 420 ? -20.391 -52.438 -15.297 1 81.12 420 GLU A CA 1
ATOM 3326 C C . GLU A 1 420 ? -20.938 -52.375 -13.883 1 81.12 420 GLU A C 1
ATOM 3328 O O . GLU A 1 420 ? -21.156 -51.281 -13.328 1 81.12 420 GLU A O 1
ATOM 3333 N N . THR A 1 421 ? -21.484 -53.5 -13.398 1 81.75 421 THR A N 1
ATOM 3334 C CA . THR A 1 421 ? -21.922 -53.688 -12.016 1 81.75 421 THR A CA 1
ATOM 3335 C C . THR A 1 421 ? -21.047 -54.688 -11.289 1 81.75 421 THR A C 1
ATOM 3337 O O . THR A 1 421 ? -20.484 -55.594 -11.914 1 81.75 421 THR A O 1
ATOM 3340 N N . SER A 1 422 ? -20.609 -54.406 -10.156 1 78.75 422 SER A N 1
ATOM 3341 C CA . SER A 1 422 ? -19.844 -55.344 -9.352 1 78.75 422 SER A CA 1
ATOM 3342 C C . SER A 1 422 ? -20.469 -55.531 -7.969 1 78.75 422 SER A C 1
ATOM 3344 O O . SER A 1 422 ? -21.016 -54.562 -7.398 1 78.75 422 SER A O 1
ATOM 3346 N N . THR A 1 423 ? -20.703 -56.75 -7.559 1 79.06 423 THR A N 1
ATOM 3347 C CA . THR A 1 423 ? -21.219 -57.031 -6.223 1 79.06 423 THR A CA 1
ATOM 3348 C C . THR A 1 423 ? -20.219 -57.844 -5.398 1 79.06 423 THR A C 1
ATOM 3350 O O . THR A 1 423 ? -19.406 -58.562 -5.953 1 79.06 423 THR A O 1
ATOM 3353 N N . ASP A 1 424 ? -20.078 -57.625 -4.172 1 77.25 424 ASP A N 1
ATOM 3354 C CA . ASP A 1 424 ? -19.188 -58.344 -3.266 1 77.25 424 ASP A CA 1
ATOM 3355 C C . ASP A 1 424 ? -19.828 -59.656 -2.783 1 77.25 424 ASP A C 1
ATOM 3357 O O . ASP A 1 424 ? -19.141 -60.656 -2.646 1 77.25 424 ASP A O 1
ATOM 3361 N N . ASN A 1 425 ? -21.125 -59.562 -2.465 1 77.81 425 ASN A N 1
ATOM 3362 C CA . ASN A 1 425 ? -21.891 -60.719 -2.025 1 77.81 425 ASN A CA 1
ATOM 3363 C C . ASN A 1 425 ? -23.031 -61.031 -2.992 1 77.81 425 ASN A C 1
ATOM 3365 O O . ASN A 1 425 ? -23.547 -60.156 -3.664 1 77.81 425 ASN A O 1
ATOM 3369 N N . ALA A 1 426 ? -23.344 -62.25 -3.062 1 77.25 426 ALA A N 1
ATOM 3370 C CA . ALA A 1 426 ? -24.344 -62.719 -4.012 1 77.25 426 ALA A CA 1
ATOM 3371 C C . ALA A 1 426 ? -25.719 -62.125 -3.715 1 77.25 426 ALA A C 1
ATOM 3373 O O . ALA A 1 426 ? -26.531 -61.938 -4.621 1 77.25 426 ALA A O 1
ATOM 3374 N N . LYS A 1 427 ? -25.859 -61.719 -2.42 1 79.25 427 LYS A N 1
ATOM 3375 C CA . LYS A 1 427 ? -27.188 -61.188 -2.064 1 79.25 427 LYS A CA 1
ATOM 3376 C C . LYS A 1 427 ? -27.172 -59.688 -2.016 1 79.25 427 LYS A C 1
ATOM 3378 O O . LYS A 1 427 ? -28.219 -59.062 -1.802 1 79.25 427 LYS A O 1
ATOM 3383 N N . GLN A 1 428 ? -26.078 -59.031 -2.377 1 84.5 428 GLN A N 1
ATOM 3384 C CA . GLN A 1 428 ? -25.969 -57.594 -2.223 1 84.5 428 GLN A CA 1
ATOM 3385 C C . GLN A 1 428 ? -26.328 -56.875 -3.518 1 84.5 428 GLN A C 1
ATOM 3387 O O . GLN A 1 428 ? -25.938 -57.312 -4.605 1 84.5 428 GLN A O 1
ATOM 3392 N N . LEU A 1 429 ? -27.156 -55.812 -3.271 1 85.5 429 LEU A N 1
ATOM 3393 C CA . LEU A 1 429 ? -27.5 -54.969 -4.41 1 85.5 429 LEU A CA 1
ATOM 3394 C C . LEU A 1 429 ? -26.328 -54.031 -4.766 1 85.5 429 LEU A C 1
ATOM 3396 O O . LEU A 1 429 ? -25.594 -53.594 -3.881 1 85.5 429 LEU A O 1
ATOM 3400 N N . PHE A 1 430 ? -26.266 -53.688 -6.012 1 84.44 430 PHE A N 1
ATOM 3401 C CA . PHE A 1 430 ? -25.172 -52.875 -6.516 1 84.44 430 PHE A CA 1
ATOM 3402 C C . PHE A 1 430 ? -25.188 -51.5 -5.871 1 84.44 430 PHE A C 1
ATOM 3404 O O . PHE A 1 430 ? -24.156 -50.969 -5.484 1 84.44 430 PHE A O 1
ATOM 3411 N N . ARG A 1 431 ? -26.312 -51 -5.637 1 88 431 ARG A N 1
ATOM 3412 C CA . ARG A 1 431 ? -26.469 -49.656 -5.117 1 88 431 ARG A CA 1
ATOM 3413 C C . ARG A 1 431 ? -26.109 -49.594 -3.635 1 88 431 ARG A C 1
ATOM 3415 O O . ARG A 1 431 ? -25.812 -48.531 -3.105 1 88 431 ARG A O 1
ATOM 3422 N N . MET A 1 432 ? -26.219 -50.656 -2.988 1 85.44 432 MET A N 1
ATOM 3423 C CA . MET A 1 432 ? -25.828 -50.688 -1.582 1 85.44 432 MET A CA 1
ATOM 3424 C C . MET A 1 432 ? -24.328 -50.562 -1.436 1 85.44 432 MET A C 1
ATOM 3426 O O . MET A 1 432 ? -23.844 -50 -0.444 1 85.44 432 MET A O 1
ATOM 3430 N N . LYS A 1 433 ? -23.625 -51.031 -2.4 1 81.56 433 LYS A N 1
ATOM 3431 C CA . LYS A 1 433 ? -22.172 -50.906 -2.381 1 81.56 433 LYS A CA 1
ATOM 3432 C C . LYS A 1 433 ? -21.734 -49.5 -2.729 1 81.56 433 LYS A C 1
ATOM 3434 O O . LYS A 1 433 ? -20.797 -48.969 -2.133 1 81.56 433 LYS A O 1
ATOM 3439 N N . THR A 1 434 ? -22.422 -48.781 -3.609 1 80.81 434 THR A N 1
ATOM 3440 C CA . THR A 1 434 ? -21.984 -47.469 -4.117 1 80.81 434 THR A CA 1
ATOM 3441 C C . THR A 1 434 ? -22.531 -46.344 -3.242 1 80.81 434 THR A C 1
ATOM 3443 O O . THR A 1 434 ? -21.969 -45.25 -3.23 1 80.81 434 THR A O 1
ATOM 3446 N N . SER A 1 435 ? -23.609 -46.562 -2.484 1 83 435 SER A N 1
ATOM 3447 C CA . SER A 1 435 ? -24.234 -45.469 -1.752 1 83 435 SER A CA 1
ATOM 3448 C C . SER A 1 435 ? -23.766 -45.438 -0.301 1 83 435 SER A C 1
ATOM 3450 O O . SER A 1 435 ? -24.109 -44.5 0.443 1 83 435 SER A O 1
ATOM 3452 N N . CYS A 1 436 ? -22.984 -46.312 0.136 1 84.19 436 CYS A N 1
ATOM 3453 C CA . CYS A 1 436 ? -22.531 -46.312 1.522 1 84.19 436 CYS A CA 1
ATOM 3454 C C . CYS A 1 436 ? -21.531 -45.219 1.774 1 84.19 436 CYS A C 1
ATOM 3456 O O . CYS A 1 436 ? -20.812 -44.781 0.859 1 84.19 436 CYS A O 1
ATOM 3458 N N . PHE A 1 437 ? -21.578 -44.688 3.006 1 88.5 437 PHE A N 1
ATOM 3459 C CA . PHE A 1 437 ? -20.688 -43.594 3.377 1 88.5 437 PHE A CA 1
ATOM 3460 C C . PHE A 1 437 ? -19.328 -44.125 3.805 1 88.5 437 PHE A C 1
ATOM 3462 O O . PHE A 1 437 ? -19.234 -45.094 4.555 1 88.5 437 PHE A O 1
ATOM 3469 N N . SER A 1 438 ? -18.266 -43.594 3.264 1 87.12 438 SER A N 1
ATOM 3470 C CA . SER A 1 438 ? -16.906 -43.906 3.703 1 87.12 438 SER A CA 1
ATOM 3471 C C . SER A 1 438 ? -16.562 -43.156 4.984 1 87.12 438 SER A C 1
ATOM 3473 O O . SER A 1 438 ? -17.281 -42.25 5.398 1 87.12 438 SER A O 1
ATOM 3475 N N . TRP A 1 439 ? -15.492 -43.562 5.629 1 89.19 439 TRP A N 1
ATOM 3476 C CA . TRP A 1 439 ? -15.07 -42.875 6.859 1 89.19 439 TRP A CA 1
ATOM 3477 C C . TRP A 1 439 ? -14.656 -41.438 6.586 1 89.19 439 TRP A C 1
ATOM 3479 O O . TRP A 1 439 ? -14.906 -40.562 7.406 1 89.19 439 TRP A O 1
ATOM 3489 N N . MET A 1 440 ? -14.047 -41.156 5.48 1 90.5 440 MET A N 1
ATOM 3490 C CA . MET A 1 440 ? -13.656 -39.781 5.129 1 90.5 440 MET A CA 1
ATOM 3491 C C . MET A 1 440 ? -14.883 -38.906 4.926 1 90.5 440 MET A C 1
ATOM 3493 O O . MET A 1 440 ? -14.883 -37.75 5.324 1 90.5 440 MET A O 1
ATOM 3497 N N . GLU A 1 441 ? -15.906 -39.531 4.34 1 91.62 441 GLU A N 1
ATOM 3498 C CA . GLU A 1 441 ? -17.125 -38.75 4.125 1 91.62 441 GLU A CA 1
ATOM 3499 C C . GLU A 1 441 ? -17.828 -38.438 5.445 1 91.62 441 GLU A C 1
ATOM 3501 O O . GLU A 1 441 ? -18.422 -37.375 5.605 1 91.62 441 GLU A O 1
ATOM 3506 N N . MET A 1 442 ? -17.703 -39.375 6.367 1 93.12 442 MET A N 1
ATOM 3507 C CA . MET A 1 442 ? -18.281 -39.125 7.684 1 93.12 442 MET A CA 1
ATOM 3508 C C . MET A 1 442 ? -17.562 -38 8.398 1 93.12 442 MET A C 1
ATOM 3510 O O . MET A 1 442 ? -18.188 -37.188 9.094 1 93.12 442 MET A O 1
ATOM 3514 N N . LEU A 1 443 ? -16.266 -37.969 8.234 1 93.62 443 LEU A N 1
ATOM 3515 C CA . LEU A 1 443 ? -15.492 -36.875 8.82 1 93.62 443 LEU A CA 1
ATOM 3516 C C . LEU A 1 443 ? -15.867 -35.531 8.172 1 93.62 443 LEU A C 1
ATOM 3518 O O . LEU A 1 443 ? -16 -34.531 8.859 1 93.62 443 LEU A O 1
ATOM 3522 N N . ILE A 1 444 ? -16.031 -35.531 6.844 1 95.38 444 ILE A N 1
ATOM 3523 C CA . ILE A 1 444 ? -16.406 -34.312 6.129 1 95.38 444 ILE A CA 1
ATOM 3524 C C . ILE A 1 444 ? -17.781 -33.844 6.594 1 95.38 444 ILE A C 1
ATOM 3526 O O . ILE A 1 444 ? -18 -32.656 6.789 1 95.38 444 ILE A O 1
ATOM 3530 N N . ILE A 1 445 ? -18.672 -34.812 6.797 1 95.19 445 ILE A N 1
ATOM 3531 C CA . ILE A 1 445 ? -20.016 -34.469 7.262 1 95.19 445 ILE A CA 1
ATOM 3532 C C . ILE A 1 445 ? -19.938 -33.875 8.656 1 95.19 445 ILE A C 1
ATOM 3534 O O . ILE A 1 445 ? -20.672 -32.906 8.969 1 95.19 445 ILE 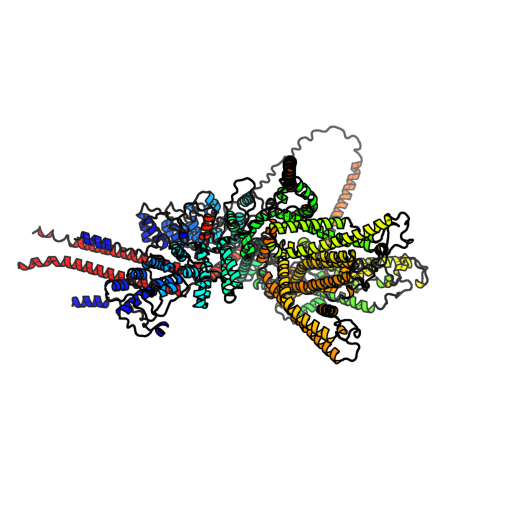A O 1
ATOM 3538 N N . SER A 1 446 ? -19.062 -34.344 9.469 1 94.81 446 SER A N 1
ATOM 3539 C CA . SER A 1 446 ? -18.891 -33.781 10.797 1 94.81 446 SER A CA 1
ATOM 3540 C C . SER A 1 446 ? -18.406 -32.312 10.711 1 94.81 446 SER A C 1
ATOM 3542 O O . SER A 1 446 ? -18.844 -31.469 11.484 1 94.81 446 SER A O 1
ATOM 3544 N N . TRP A 1 447 ? -17.484 -32.031 9.836 1 95.94 447 TRP A N 1
ATOM 3545 C CA . TRP A 1 447 ? -17 -30.656 9.633 1 95.94 447 TRP A CA 1
ATOM 3546 C C . TRP A 1 447 ? -18.125 -29.75 9.164 1 95.94 447 TRP A C 1
ATOM 3548 O O . TRP A 1 447 ? -18.25 -28.609 9.641 1 95.94 447 TRP A O 1
ATOM 3558 N N . VAL A 1 448 ? -18.938 -30.234 8.25 1 96.5 448 VAL A N 1
ATOM 3559 C CA . VAL A 1 448 ? -20 -29.422 7.68 1 96.5 448 VAL A CA 1
ATOM 3560 C C . VAL A 1 448 ? -21.047 -29.125 8.742 1 96.5 448 VAL A C 1
ATOM 3562 O O . VAL A 1 448 ? -21.516 -28 8.867 1 96.5 448 VAL A O 1
ATOM 3565 N N . ILE A 1 449 ? -21.375 -30.125 9.523 1 95.25 449 ILE A N 1
ATOM 3566 C CA . ILE A 1 449 ? -22.344 -29.906 10.602 1 95.25 449 ILE A CA 1
ATOM 3567 C C . ILE A 1 449 ? -21.781 -28.922 11.617 1 95.25 449 ILE A C 1
ATOM 3569 O O . ILE A 1 449 ? -22.5 -28.062 12.125 1 95.25 449 ILE A O 1
ATOM 3573 N N . GLY A 1 450 ? -20.531 -29.062 11.898 1 94.69 450 GLY A N 1
ATOM 3574 C CA . GLY A 1 450 ? -19.875 -28.109 12.781 1 94.69 450 GLY A CA 1
ATOM 3575 C C . GLY A 1 450 ? -19.891 -26.688 12.242 1 94.69 450 GLY A C 1
ATOM 3576 O O . GLY A 1 450 ? -20.078 -25.734 13 1 94.69 450 GLY A O 1
ATOM 3577 N N . MET A 1 451 ? -19.672 -26.562 10.945 1 95.56 451 MET A N 1
ATOM 3578 C CA . MET A 1 451 ? -19.688 -25.234 10.328 1 95.56 451 MET A CA 1
ATOM 3579 C C . MET A 1 451 ? -21.094 -24.656 10.336 1 95.56 451 MET A C 1
ATOM 3581 O O . MET A 1 451 ? -21.266 -23.438 10.5 1 95.56 451 MET A O 1
ATOM 3585 N N . ILE A 1 452 ? -22.094 -25.469 10.133 1 95.44 452 ILE A N 1
ATOM 3586 C CA . ILE A 1 452 ? -23.484 -25 10.18 1 95.44 452 ILE A CA 1
ATOM 3587 C C . ILE A 1 452 ? -23.812 -24.5 11.578 1 95.44 452 ILE A C 1
ATOM 3589 O O . ILE A 1 452 ? -24.438 -23.453 11.734 1 95.44 452 ILE A O 1
ATOM 3593 N N . TRP A 1 453 ? -23.312 -25.172 12.508 1 91.94 453 TRP A N 1
ATOM 3594 C CA . TRP A 1 453 ? -23.547 -24.766 13.891 1 91.94 453 TRP A CA 1
ATOM 3595 C C . TRP A 1 453 ? -22.859 -23.438 14.188 1 91.94 453 TRP A C 1
ATOM 3597 O O . TRP A 1 453 ? -23.422 -22.578 14.867 1 91.94 453 TRP A O 1
ATOM 3607 N N . ALA A 1 454 ? -21.703 -23.281 13.766 1 90.81 454 ALA A N 1
ATOM 3608 C CA . ALA A 1 454 ? -20.953 -22.031 13.969 1 90.81 454 ALA A CA 1
ATOM 3609 C C . ALA A 1 454 ? -21.688 -20.859 13.312 1 90.81 454 ALA A C 1
ATOM 3611 O O . ALA A 1 454 ? -21.719 -19.75 13.867 1 90.81 454 ALA A O 1
ATOM 3612 N N . GLU A 1 455 ? -22.297 -21.078 12.109 1 91.62 455 GLU A N 1
ATOM 3613 C CA . GLU A 1 455 ? -23.016 -20.031 11.406 1 91.62 455 GLU A CA 1
ATOM 3614 C C . GLU A 1 455 ? -24.297 -19.656 12.125 1 91.62 455 GLU A C 1
ATOM 3616 O O . GLU A 1 455 ? -24.688 -18.484 12.156 1 91.62 455 GLU A O 1
ATOM 3621 N N . CYS A 1 456 ? -24.922 -20.625 12.688 1 89.5 456 CYS A N 1
ATOM 3622 C CA . CYS A 1 456 ? -26.141 -20.359 13.445 1 89.5 456 CYS A CA 1
ATOM 3623 C C . CYS A 1 456 ? -25.844 -19.516 14.68 1 89.5 456 CYS A C 1
ATOM 3625 O O . CYS A 1 456 ? -26.594 -18.594 15 1 89.5 456 CYS A O 1
ATOM 3627 N N . LYS A 1 457 ? -24.75 -19.781 15.297 1 87.5 457 LYS A N 1
ATOM 3628 C CA . LYS A 1 457 ? -24.359 -19 16.469 1 87.5 457 LYS A CA 1
ATOM 3629 C C . LYS A 1 457 ? -23.969 -17.578 16.078 1 87.5 457 LYS A C 1
ATOM 3631 O O . LYS A 1 457 ? -24.25 -16.625 16.828 1 87.5 457 LYS A O 1
ATOM 3636 N N . GLU A 1 458 ? -23.375 -17.469 14.945 1 88.44 458 GLU A N 1
ATOM 3637 C CA . GLU A 1 458 ? -22.984 -16.141 14.477 1 88.44 458 GLU A CA 1
ATOM 3638 C C . GLU A 1 458 ? -24.219 -15.297 14.141 1 88.44 458 GLU A C 1
ATOM 3640 O O . GLU A 1 458 ? -24.25 -14.102 14.422 1 88.44 458 GLU A O 1
ATOM 3645 N N . ILE A 1 459 ? -25.25 -15.914 13.562 1 90 459 ILE A N 1
ATOM 3646 C CA . ILE A 1 459 ? -26.484 -15.227 13.227 1 90 459 ILE A CA 1
ATOM 3647 C C . ILE A 1 459 ? -27.188 -14.789 14.508 1 90 459 ILE A C 1
ATOM 3649 O O . ILE A 1 459 ? -27.75 -13.695 14.578 1 90 459 ILE A O 1
ATOM 3653 N N . TRP A 1 460 ? -27.047 -15.609 15.492 1 85.19 460 TRP A N 1
ATOM 3654 C CA . TRP A 1 460 ? -27.703 -15.32 16.766 1 85.19 460 TRP A CA 1
ATOM 3655 C C . TRP A 1 460 ? -27 -14.172 17.484 1 85.19 460 TRP A C 1
ATOM 3657 O O . TRP A 1 460 ? -27.656 -13.305 18.078 1 85.19 460 TRP A O 1
ATOM 3667 N N . THR A 1 461 ? -25.656 -14.078 17.391 1 83 461 THR A N 1
ATOM 3668 C CA . THR A 1 461 ? -24.891 -13.07 18.109 1 83 461 THR A CA 1
ATOM 3669 C C . THR A 1 461 ? -24.922 -11.734 17.375 1 83 461 THR A C 1
ATOM 3671 O O . THR A 1 461 ? -25.078 -10.68 18 1 83 461 THR A O 1
ATOM 3674 N N . GLU A 1 462 ? -24.844 -11.664 16.125 1 82.69 462 GLU A N 1
ATOM 3675 C CA . GLU A 1 462 ? -24.719 -10.43 15.352 1 82.69 462 GLU A CA 1
ATOM 3676 C C . GLU A 1 462 ? -26.094 -9.93 14.883 1 82.69 462 GLU A C 1
ATOM 3678 O O . GLU A 1 462 ? -26.281 -8.727 14.688 1 82.69 462 GLU A O 1
ATOM 3683 N N . GLY A 1 463 ? -27.016 -10.766 14.734 1 87.62 463 GLY A N 1
ATOM 3684 C CA . GLY A 1 463 ? -28.297 -10.391 14.133 1 87.62 463 GLY A CA 1
ATOM 3685 C C . GLY A 1 463 ? -28.375 -10.711 12.656 1 87.62 463 GLY A C 1
ATOM 3686 O O . GLY A 1 463 ? -27.359 -10.672 11.953 1 87.62 463 GLY A O 1
ATOM 3687 N N . PRO A 1 464 ? -29.422 -11.055 12.164 1 87.62 464 PRO A N 1
ATOM 3688 C CA . PRO A 1 464 ? -29.562 -11.5 10.773 1 87.62 464 PRO A CA 1
ATOM 3689 C C . PRO A 1 464 ? -29.297 -10.383 9.766 1 87.62 464 PRO A C 1
ATOM 3691 O O . PRO A 1 464 ? -28.734 -10.625 8.695 1 87.62 464 PRO A O 1
ATOM 3694 N N . LYS A 1 465 ? -29.609 -9.141 10.109 1 88.81 465 LYS A N 1
ATOM 3695 C CA . LYS A 1 465 ? -29.406 -8.039 9.164 1 88.81 465 LYS A CA 1
ATOM 3696 C C . LYS A 1 465 ? -27.922 -7.754 8.961 1 88.81 465 LYS A C 1
ATOM 3698 O O . LYS A 1 465 ? -27.469 -7.648 7.824 1 88.81 465 LYS A O 1
ATOM 3703 N N . GLU A 1 466 ? -27.219 -7.738 10.008 1 84.75 466 GLU A N 1
ATOM 3704 C CA . GLU A 1 466 ? -25.797 -7.48 9.914 1 84.75 466 GLU A CA 1
ATOM 3705 C C . GLU A 1 466 ? -25.062 -8.656 9.273 1 84.75 466 GLU A C 1
ATOM 3707 O O . GLU A 1 466 ? -24.078 -8.469 8.539 1 84.75 466 GLU A O 1
ATOM 3712 N N . TYR A 1 467 ? -25.641 -9.812 9.484 1 87.81 467 TYR A N 1
ATOM 3713 C CA . TYR A 1 467 ? -25.047 -11.023 8.93 1 87.81 467 TYR A CA 1
ATOM 3714 C C . TYR A 1 467 ? -25.156 -11.047 7.41 1 87.81 467 TYR A C 1
ATOM 3716 O O . TYR A 1 467 ? -24.203 -11.406 6.715 1 87.81 467 TYR A O 1
ATOM 3724 N N . LEU A 1 468 ? -26.297 -10.539 6.879 1 85.75 468 LEU A N 1
ATOM 3725 C CA . LEU A 1 468 ? -26.562 -10.625 5.445 1 85.75 468 LEU A CA 1
ATOM 3726 C C . LEU A 1 468 ? -25.797 -9.555 4.684 1 85.75 468 LEU A C 1
ATOM 3728 O O . LEU A 1 468 ? -25.594 -9.664 3.471 1 85.75 468 LEU A O 1
ATOM 3732 N N . PHE A 1 469 ? -25.312 -8.617 5.422 1 82.75 469 PHE A N 1
ATOM 3733 C CA . PHE A 1 469 ? -24.641 -7.512 4.746 1 82.75 469 PHE A CA 1
ATOM 3734 C C . PHE A 1 469 ? -23.188 -7.863 4.453 1 82.75 469 PHE A C 1
ATOM 3736 O O . PHE A 1 469 ? -22.547 -7.242 3.598 1 82.75 469 PHE A O 1
ATOM 3743 N N . GLU A 1 470 ? -22.734 -8.938 5.039 1 83.62 470 GLU A N 1
ATOM 3744 C CA . GLU A 1 470 ? -21.359 -9.352 4.77 1 83.62 470 GLU A CA 1
ATOM 3745 C C . GLU A 1 470 ? -21.297 -10.383 3.645 1 83.62 470 GLU A C 1
ATOM 3747 O O . GLU A 1 470 ? -21.875 -11.461 3.76 1 83.62 470 GLU A O 1
ATOM 3752 N N . LEU A 1 471 ? -20.594 -10.062 2.586 1 82.44 471 LEU A N 1
ATOM 3753 C CA . LEU A 1 471 ? -20.547 -10.883 1.383 1 82.44 471 LEU A CA 1
ATOM 3754 C C . LEU A 1 471 ? -19.938 -12.25 1.687 1 82.44 471 LEU A C 1
ATOM 3756 O O . LEU A 1 471 ? -20.359 -13.258 1.11 1 82.44 471 LEU A O 1
ATOM 3760 N N . TRP A 1 472 ? -19 -12.383 2.564 1 86.81 472 TRP A N 1
ATOM 3761 C CA . TRP A 1 472 ? -18.359 -13.656 2.881 1 86.81 472 TRP A CA 1
ATOM 3762 C C . TRP A 1 472 ? -19.328 -14.586 3.604 1 86.81 472 TRP A C 1
ATOM 3764 O O . TRP A 1 472 ? -19.234 -15.812 3.471 1 86.81 472 TRP A O 1
ATOM 3774 N N . ASN A 1 473 ? -20.203 -13.953 4.32 1 89.88 473 ASN A N 1
ATOM 3775 C CA . ASN A 1 473 ? -21.203 -14.766 4.996 1 89.88 473 ASN A CA 1
ATOM 3776 C C . ASN A 1 473 ? -22.219 -15.344 4.008 1 89.88 473 ASN A C 1
ATOM 3778 O O . ASN A 1 473 ? -22.719 -16.453 4.199 1 89.88 473 ASN A O 1
ATOM 3782 N N . MET A 1 474 ? -22.453 -14.641 2.959 1 90.12 474 MET A N 1
ATOM 3783 C CA . MET A 1 474 ? -23.344 -15.164 1.924 1 90.12 474 MET A CA 1
ATOM 3784 C C . MET A 1 474 ? -22.703 -16.344 1.205 1 90.12 474 MET A C 1
ATOM 3786 O O . MET A 1 474 ? -23.391 -17.297 0.847 1 90.12 474 MET A O 1
ATOM 3790 N N . LEU A 1 475 ? -21.438 -16.25 1.01 1 90 475 LEU A N 1
ATOM 3791 C CA . LEU A 1 475 ? -20.719 -17.359 0.39 1 90 475 LEU A CA 1
ATOM 3792 C C . LEU A 1 475 ? -20.734 -18.594 1.292 1 90 475 LEU A C 1
ATOM 3794 O O . LEU A 1 475 ? -20.953 -19.719 0.821 1 90 475 LEU A O 1
ATOM 3798 N N . ASP A 1 476 ? -20.578 -18.312 2.604 1 93.38 476 ASP A N 1
ATOM 3799 C CA . ASP A 1 476 ? -20.625 -19.422 3.553 1 93.38 476 ASP A CA 1
ATOM 3800 C C . ASP A 1 476 ? -22 -20.062 3.604 1 93.38 476 ASP A C 1
ATOM 3802 O O . ASP A 1 476 ? -22.141 -21.281 3.609 1 93.38 476 ASP A O 1
ATOM 3806 N N . PHE A 1 477 ? -22.938 -19.234 3.543 1 93 477 PHE A N 1
ATOM 3807 C CA . PHE A 1 477 ? -24.312 -19.75 3.572 1 93 477 PHE A CA 1
ATOM 3808 C C . PHE A 1 477 ? -24.609 -20.578 2.328 1 93 477 PHE A C 1
ATOM 3810 O O . PHE A 1 477 ? -25.188 -21.656 2.422 1 93 477 PHE A O 1
ATOM 3817 N N . GLY A 1 478 ? -24.219 -20 1.246 1 93.5 478 GLY A N 1
ATOM 3818 C CA . GLY A 1 478 ? -24.422 -20.734 0.009 1 93.5 478 GLY A CA 1
ATOM 3819 C C . GLY A 1 478 ? -23.672 -22.062 -0.036 1 93.5 478 GLY A C 1
ATOM 3820 O O . GLY A 1 478 ? -24.234 -23.078 -0.413 1 93.5 478 GLY A O 1
ATOM 3821 N N . MET A 1 479 ? -22.469 -22.141 0.365 1 95.5 479 MET A N 1
ATOM 3822 C CA . MET A 1 479 ? -21.641 -23.344 0.376 1 95.5 479 MET A CA 1
ATOM 3823 C C . MET A 1 479 ? -22.219 -24.406 1.304 1 95.5 479 MET A C 1
ATOM 3825 O O . MET A 1 479 ? -22.375 -25.562 0.913 1 95.5 479 MET A O 1
ATOM 3829 N N . LEU A 1 480 ? -22.641 -23.984 2.502 1 96.31 480 LEU A N 1
ATOM 3830 C CA . LEU A 1 480 ? -23.141 -24.922 3.494 1 96.31 480 LEU A CA 1
ATOM 3831 C C . LEU A 1 480 ? -24.516 -25.438 3.111 1 96.31 480 LEU A C 1
ATOM 3833 O O . LEU A 1 480 ? -24.844 -26.609 3.355 1 96.31 480 LEU A O 1
ATOM 3837 N N . ALA A 1 481 ? -25.297 -24.562 2.461 1 96.31 481 ALA A N 1
ATOM 3838 C CA . ALA A 1 481 ? -26.609 -25 1.979 1 96.31 481 ALA A CA 1
ATOM 3839 C C . ALA A 1 481 ? -26.453 -26.062 0.885 1 96.31 481 ALA A C 1
ATOM 3841 O O . ALA A 1 481 ? -27.188 -27.047 0.875 1 96.31 481 ALA A O 1
ATOM 3842 N N . ILE A 1 482 ? -25.484 -25.891 0.04 1 97.06 482 ILE A N 1
ATOM 3843 C CA . ILE A 1 482 ? -25.281 -26.828 -1.059 1 97.06 482 ILE A CA 1
ATOM 3844 C C . ILE A 1 482 ? -24.703 -28.125 -0.522 1 97.06 482 ILE A C 1
ATOM 3846 O O . ILE A 1 482 ? -25.062 -29.219 -0.968 1 97.06 482 ILE A O 1
ATOM 3850 N N . PHE A 1 483 ? -23.859 -28.078 0.46 1 96.81 483 PHE A N 1
ATOM 3851 C CA . PHE A 1 483 ? -23.344 -29.281 1.108 1 96.81 483 PHE A CA 1
ATOM 3852 C C . PHE A 1 483 ? -24.469 -30.062 1.786 1 96.81 483 PHE A C 1
ATOM 3854 O O . PHE A 1 483 ? -24.547 -31.281 1.647 1 96.81 483 PHE A O 1
ATOM 3861 N N . ALA A 1 484 ? -25.281 -29.297 2.475 1 96.06 484 ALA A N 1
ATOM 3862 C CA . ALA A 1 484 ? -26.391 -29.953 3.172 1 96.06 484 ALA A CA 1
ATOM 3863 C C . ALA A 1 484 ? -27.344 -30.625 2.186 1 96.06 484 ALA A C 1
ATOM 3865 O O . ALA A 1 484 ? -27.781 -31.766 2.406 1 96.06 484 ALA A O 1
ATOM 3866 N N . ALA A 1 485 ? -27.594 -29.922 1.146 1 96.62 485 ALA A N 1
ATOM 3867 C CA . ALA A 1 485 ? -28.453 -30.5 0.117 1 96.62 485 ALA A CA 1
ATOM 3868 C C . ALA A 1 485 ? -27.812 -31.75 -0.497 1 96.62 485 ALA A C 1
ATOM 3870 O O . ALA A 1 485 ? -28.5 -32.719 -0.771 1 96.62 485 ALA A O 1
ATOM 3871 N N . SER A 1 486 ? -26.516 -31.703 -0.682 1 96.31 486 SER A N 1
ATOM 3872 C CA . SER A 1 486 ? -25.812 -32.844 -1.25 1 96.31 486 SER A CA 1
ATOM 3873 C C . SER A 1 486 ? -25.844 -34.031 -0.313 1 96.31 486 SER A C 1
ATOM 3875 O O . SER A 1 486 ? -26.141 -35.156 -0.741 1 96.31 486 SER A O 1
ATOM 3877 N N . PHE A 1 487 ? -25.75 -33.875 0.943 1 94.88 487 PHE A N 1
ATOM 3878 C CA . PHE A 1 487 ? -25.734 -35 1.896 1 94.88 487 PHE A CA 1
ATOM 3879 C C . PHE A 1 487 ? -27.141 -35.531 2.156 1 94.88 487 PHE A C 1
ATOM 3881 O O . PHE A 1 487 ? -27.328 -36.719 2.381 1 94.88 487 PHE A O 1
ATOM 3888 N N . ILE A 1 488 ? -28.078 -34.594 2.053 1 95.25 488 ILE A N 1
ATOM 3889 C CA . ILE A 1 488 ? -29.453 -35.062 2.182 1 95.25 488 ILE A CA 1
ATOM 3890 C C . ILE A 1 488 ? -29.812 -35.969 0.998 1 95.25 488 ILE A C 1
ATOM 3892 O O . ILE A 1 488 ? -30.453 -37 1.169 1 95.25 488 ILE A O 1
ATOM 3896 N N . ALA A 1 489 ? -29.406 -35.531 -0.14 1 95.44 489 ALA A N 1
ATOM 3897 C CA . ALA A 1 489 ? -29.641 -36.375 -1.324 1 95.44 489 ALA A CA 1
ATOM 3898 C C . ALA A 1 489 ? -28.906 -37.688 -1.229 1 95.44 489 ALA A C 1
ATOM 3900 O O . ALA A 1 489 ? -29.438 -38.75 -1.617 1 95.44 489 ALA A O 1
ATOM 3901 N N . ARG A 1 490 ? -27.766 -37.719 -0.682 1 94.31 490 ARG A N 1
ATOM 3902 C CA . ARG A 1 490 ? -27 -38.969 -0.5 1 94.31 490 ARG A CA 1
ATOM 3903 C C . ARG A 1 490 ? -27.672 -39.875 0.525 1 94.31 490 ARG A C 1
ATOM 3905 O O . ARG A 1 490 ? -27.703 -41.094 0.353 1 94.31 490 ARG A O 1
ATOM 3912 N N . PHE A 1 491 ? -28.203 -39.281 1.521 1 94 491 PHE A N 1
ATOM 3913 C CA . PHE A 1 491 ? -28.891 -40.031 2.551 1 94 491 PHE A CA 1
ATOM 3914 C C . PHE A 1 491 ? -30.156 -40.656 1.996 1 94 491 PHE A C 1
ATOM 3916 O O . PHE A 1 491 ? -30.484 -41.812 2.318 1 94 491 PHE A O 1
ATOM 3923 N N . MET A 1 492 ? -30.828 -39.938 1.148 1 94.75 492 MET A N 1
ATOM 3924 C CA . MET A 1 492 ? -32.031 -40.469 0.507 1 94.75 492 MET A CA 1
ATOM 3925 C C . MET A 1 492 ? -31.688 -41.625 -0.404 1 94.75 492 MET A C 1
ATOM 3927 O O . MET A 1 492 ? -32.406 -42.625 -0.443 1 94.75 492 MET A O 1
ATOM 3931 N N . ALA A 1 493 ? -30.578 -41.469 -1.127 1 94 493 ALA A N 1
ATOM 3932 C CA . ALA A 1 493 ? -30.125 -42.562 -1.985 1 94 493 ALA A CA 1
ATOM 3933 C C . ALA A 1 493 ? -29.781 -43.812 -1.162 1 94 493 ALA A C 1
ATOM 3935 O O . ALA A 1 493 ? -30.172 -44.938 -1.522 1 94 493 ALA A O 1
ATOM 3936 N N . PHE A 1 494 ? -29.188 -43.625 -0.096 1 92.62 494 PHE A N 1
ATOM 3937 C CA . PHE A 1 494 ? -28.844 -44.719 0.799 1 92.62 494 PHE A CA 1
ATOM 3938 C C . PHE A 1 494 ? -30.094 -45.344 1.415 1 92.62 494 PHE A C 1
ATOM 3940 O O . PHE A 1 494 ? -30.203 -46.562 1.537 1 92.62 494 PHE A O 1
ATOM 3947 N N . TRP A 1 495 ? -31.016 -44.469 1.784 1 91.81 495 TRP A N 1
ATOM 3948 C CA . TRP A 1 495 ? -32.25 -44.938 2.404 1 91.81 495 TRP A CA 1
ATOM 3949 C C . TRP A 1 495 ? -33.062 -45.781 1.431 1 91.81 495 TRP A C 1
ATOM 3951 O O . TRP A 1 495 ? -33.594 -46.844 1.799 1 91.81 495 TRP A O 1
ATOM 3961 N N . HIS A 1 496 ? -33.125 -45.406 0.2 1 91 496 HIS A N 1
ATOM 3962 C CA . HIS A 1 496 ? -33.875 -46.156 -0.812 1 91 496 HIS A CA 1
ATOM 3963 C C . HIS A 1 496 ? -33.188 -47.5 -1.122 1 91 496 HIS A C 1
ATOM 3965 O O . HIS A 1 496 ? -33.844 -48.5 -1.303 1 91 496 HIS A O 1
ATOM 3971 N N . ALA A 1 497 ? -31.906 -47.469 -1.186 1 90.81 497 ALA A N 1
ATOM 3972 C CA . ALA A 1 497 ? -31.156 -48.688 -1.444 1 90.81 497 ALA A CA 1
ATOM 3973 C C . ALA A 1 497 ? -31.266 -49.656 -0.268 1 90.81 497 ALA A C 1
ATOM 3975 O O . ALA A 1 497 ? -31.375 -50.875 -0.461 1 90.81 497 ALA A O 1
ATOM 3976 N N . SER A 1 498 ? -31.312 -49.188 0.972 1 90.38 498 SER A N 1
ATOM 3977 C CA . SER A 1 498 ? -31.438 -50.031 2.162 1 90.38 498 SER A CA 1
ATOM 3978 C C . SER A 1 498 ? -32.812 -50.656 2.256 1 90.38 498 SER A C 1
ATOM 3980 O O . SER A 1 498 ? -32.969 -51.812 2.676 1 90.38 498 SER A O 1
ATOM 3982 N N . LYS A 1 499 ? -33.75 -49.906 1.834 1 89.06 499 LYS A N 1
ATOM 3983 C CA . LYS A 1 499 ? -35.125 -50.438 1.826 1 89.06 499 LYS A CA 1
ATOM 3984 C C . LYS A 1 499 ? -35.25 -51.562 0.811 1 89.06 499 LYS A C 1
ATOM 3986 O O . LYS A 1 499 ? -35.906 -52.594 1.092 1 89.06 499 LYS A O 1
ATOM 3991 N N . ALA A 1 500 ? -34.625 -51.375 -0.365 1 88.5 500 ALA A N 1
ATOM 3992 C CA . ALA A 1 500 ? -34.656 -52.406 -1.392 1 88.5 500 ALA A CA 1
ATOM 3993 C C . ALA A 1 500 ? -33.875 -53.656 -0.939 1 88.5 500 ALA A C 1
ATOM 3995 O O . ALA A 1 500 ? -34.281 -54.781 -1.205 1 88.5 500 ALA A O 1
ATOM 3996 N N . GLN A 1 501 ? -32.812 -53.406 -0.263 1 87.75 501 GLN A N 1
ATOM 3997 C CA . GLN A 1 501 ? -32 -54.531 0.246 1 87.75 501 GLN A CA 1
ATOM 3998 C C . GLN A 1 501 ? -32.781 -55.281 1.32 1 87.75 501 GLN A C 1
ATOM 4000 O O . GLN A 1 501 ? -32.656 -56.531 1.419 1 87.75 501 GLN A O 1
ATOM 4005 N N . HIS A 1 502 ? -33.562 -54.625 2.084 1 86.62 502 HIS A N 1
ATOM 4006 C CA . HIS A 1 502 ? -34.344 -55.281 3.133 1 86.62 502 HIS A CA 1
ATOM 4007 C C . HIS A 1 502 ? -35.406 -56.188 2.539 1 86.62 502 HIS A C 1
ATOM 4009 O O . HIS A 1 502 ? -35.781 -57.219 3.131 1 86.62 502 HIS A O 1
ATOM 4015 N N . ILE A 1 503 ? -35.906 -55.812 1.389 1 84.06 503 ILE A N 1
ATOM 4016 C CA . ILE A 1 503 ? -36.906 -56.656 0.706 1 84.06 503 ILE A CA 1
ATOM 4017 C C . ILE A 1 503 ? -36.281 -57.938 0.229 1 84.06 503 ILE A C 1
ATOM 4019 O O . ILE A 1 503 ? -36.875 -59 0.316 1 84.06 503 ILE A O 1
ATOM 4023 N N . ILE A 1 504 ? -35.031 -57.875 -0.235 1 84.12 504 ILE A N 1
ATOM 4024 C CA . ILE A 1 504 ? -34.312 -59.062 -0.705 1 84.12 504 ILE A CA 1
ATOM 4025 C C . ILE A 1 504 ? -33.938 -59.938 0.484 1 84.12 504 ILE A C 1
ATOM 4027 O O . ILE A 1 504 ? -34.094 -61.156 0.42 1 84.12 504 ILE A O 1
ATOM 4031 N N . ASP A 1 505 ? -33.531 -59.312 1.531 1 83.88 505 ASP A N 1
ATOM 4032 C CA . ASP A 1 505 ? -33.125 -60.062 2.703 1 83.88 505 ASP A CA 1
ATOM 4033 C C . ASP A 1 505 ? -34.312 -60.781 3.369 1 83.88 505 ASP A C 1
ATOM 4035 O O . ASP A 1 505 ? -34.156 -61.812 4.004 1 83.88 505 ASP A O 1
ATOM 4039 N N . ALA A 1 506 ? -35.438 -60.188 3.201 1 80.94 506 ALA A N 1
ATOM 4040 C CA . ALA A 1 506 ? -36.625 -60.75 3.799 1 80.94 506 ALA A CA 1
ATOM 4041 C C . ALA A 1 506 ? -37.094 -62 3.021 1 80.94 506 ALA A C 1
ATOM 4043 O O . ALA A 1 506 ? -37.781 -62.844 3.561 1 80.94 506 ALA A O 1
ATOM 4044 N N . ASN A 1 507 ? -36.688 -62 1.733 1 74.88 507 ASN A N 1
ATOM 4045 C CA . ASN A 1 507 ? -37.062 -63.156 0.939 1 74.88 507 ASN A CA 1
ATOM 4046 C C . ASN A 1 507 ? -36.031 -64.312 1.072 1 74.88 507 ASN A C 1
ATOM 4048 O O . ASN A 1 507 ? -34.969 -64.188 0.488 1 74.88 507 ASN A O 1
ATOM 4052 N N . ASP A 1 508 ? -36.125 -65.25 1.989 1 65.56 508 ASP A N 1
ATOM 4053 C CA . ASP A 1 508 ? -35.219 -66.375 2.352 1 65.56 508 ASP A CA 1
ATOM 4054 C C . ASP A 1 508 ? -34.969 -67.25 1.154 1 65.56 508 ASP A C 1
ATOM 4056 O O . ASP A 1 508 ? -33.938 -67.938 1.118 1 65.56 508 ASP A O 1
ATOM 4060 N N . THR A 1 509 ? -35.781 -67.25 0.156 1 64.31 509 THR A N 1
ATOM 4061 C CA . THR A 1 509 ? -35.625 -68.25 -0.907 1 64.31 509 THR A CA 1
ATOM 4062 C C . THR A 1 509 ? -34.656 -67.75 -1.96 1 64.31 509 THR A C 1
ATOM 4064 O O . THR A 1 509 ? -34.188 -68.5 -2.809 1 64.31 509 THR A O 1
ATOM 4067 N N . LEU A 1 510 ? -34.344 -66.438 -1.914 1 65 510 LEU A N 1
ATOM 4068 C CA . LEU A 1 510 ? -33.531 -65.875 -2.986 1 65 510 LEU A CA 1
ATOM 4069 C C . LEU A 1 510 ? -32.062 -65.938 -2.646 1 65 510 LEU A C 1
ATOM 4071 O O . LEU A 1 510 ? -31.609 -65.312 -1.687 1 65 510 LEU A O 1
ATOM 4075 N N . LYS A 1 511 ? -31.344 -66.938 -3.029 1 62.22 511 LYS A N 1
ATOM 4076 C CA . LYS A 1 511 ? -29.938 -67.125 -2.688 1 62.22 511 LYS A CA 1
ATOM 4077 C C . LYS A 1 511 ? -29.031 -66.375 -3.609 1 62.22 511 LYS A C 1
ATOM 4079 O O . LYS A 1 511 ? -27.969 -65.875 -3.188 1 62.22 511 LYS A O 1
ATOM 4084 N N . ASP A 1 512 ? -29.375 -66.312 -4.953 1 67.5 512 ASP A N 1
ATOM 4085 C CA . ASP A 1 512 ? -28.5 -65.625 -5.918 1 67.5 512 ASP A CA 1
ATOM 4086 C C . ASP A 1 512 ? -29.297 -64.688 -6.801 1 67.5 512 ASP A C 1
ATOM 4088 O O . ASP A 1 512 ? -30.266 -65.062 -7.465 1 67.5 512 ASP A O 1
ATOM 4092 N N . LEU A 1 513 ? -28.938 -63.375 -6.707 1 68.44 513 LEU A N 1
ATOM 4093 C CA . LEU A 1 513 ? -29.672 -62.281 -7.387 1 68.44 513 LEU A CA 1
ATOM 4094 C C . LEU A 1 513 ? -29.578 -62.469 -8.898 1 68.44 513 LEU A C 1
ATOM 4096 O O . LEU A 1 513 ? -30.453 -62 -9.633 1 68.44 513 LEU A O 1
ATOM 4100 N N . THR A 1 514 ? -28.547 -63.125 -9.406 1 65.75 514 THR A N 1
ATOM 4101 C CA . THR A 1 514 ? -28.359 -63.25 -10.844 1 65.75 514 THR A CA 1
ATOM 4102 C C . THR A 1 514 ? -29.391 -64.188 -11.453 1 65.75 514 THR A C 1
ATOM 4104 O O . THR A 1 514 ? -29.688 -64.125 -12.648 1 65.75 514 THR A O 1
ATOM 4107 N N . LYS A 1 515 ? -30.062 -65.062 -10.586 1 64.31 515 LYS A N 1
ATOM 4108 C CA . LYS A 1 515 ? -30.891 -66.125 -11.125 1 64.31 515 LYS A CA 1
ATOM 4109 C C . LYS A 1 515 ? -32.375 -65.812 -10.961 1 64.31 515 LYS A C 1
ATOM 4111 O O . LYS A 1 515 ? -33.219 -66.562 -11.43 1 64.31 515 LYS A O 1
ATOM 4116 N N . VAL A 1 516 ? -32.562 -64.688 -10.305 1 66 516 VAL A N 1
ATOM 4117 C CA . VAL A 1 516 ? -33.969 -64.438 -10.031 1 66 516 VAL A CA 1
ATOM 4118 C C . VAL A 1 516 ? -34.438 -63.156 -10.711 1 66 516 VAL A C 1
ATOM 4120 O O . VAL A 1 516 ? -33.656 -62.219 -10.875 1 66 516 VAL A O 1
ATOM 4123 N N . THR A 1 517 ? -35.625 -63.281 -11.312 1 69.25 517 THR A N 1
ATOM 4124 C CA . THR A 1 517 ? -36.25 -62.094 -11.883 1 69.25 517 THR A CA 1
ATOM 4125 C C . THR A 1 517 ? -36.781 -61.188 -10.781 1 69.25 517 THR A C 1
ATOM 4127 O O . THR A 1 517 ? -37.625 -61.562 -10 1 69.25 517 THR A O 1
ATOM 4130 N N . LEU A 1 518 ? -36.062 -60.094 -10.516 1 72.25 518 LEU A N 1
ATOM 4131 C CA . LEU A 1 518 ? -36.375 -59.125 -9.477 1 72.25 518 LEU A CA 1
ATOM 4132 C C . LEU A 1 518 ? -37.531 -58.219 -9.914 1 72.25 518 LEU A C 1
ATOM 4134 O O . LEU A 1 518 ? -37.719 -58 -11.117 1 72.25 518 LEU A O 1
ATOM 4138 N N . GLY A 1 519 ? -38.5 -57.875 -9.07 1 75.25 519 GLY A N 1
ATOM 4139 C CA . GLY A 1 519 ? -39.5 -56.875 -9.359 1 75.25 519 GLY A CA 1
ATOM 4140 C C . GLY A 1 519 ? -38.938 -55.562 -9.828 1 75.25 519 GLY A C 1
ATOM 4141 O O . GLY A 1 519 ? -37.781 -55.25 -9.594 1 75.25 519 GLY A O 1
ATOM 4142 N N . ASP A 1 520 ? -39.688 -54.844 -10.469 1 78.12 520 ASP A N 1
ATOM 4143 C CA . ASP A 1 520 ? -39.25 -53.594 -11.102 1 78.12 520 ASP A CA 1
ATOM 4144 C C . ASP A 1 520 ? -38.719 -52.625 -10.078 1 78.12 520 ASP A C 1
ATOM 4146 O O . ASP A 1 520 ? -37.75 -51.906 -10.352 1 78.12 520 ASP A O 1
ATOM 4150 N N . ASN A 1 521 ? -39.219 -52.719 -8.891 1 79.44 521 ASN A N 1
ATOM 4151 C CA . ASN A 1 521 ? -38.812 -51.75 -7.875 1 79.44 521 ASN A CA 1
ATOM 4152 C C . ASN A 1 521 ? -37.438 -52.125 -7.305 1 79.44 521 ASN A C 1
ATOM 4154 O O . ASN A 1 521 ? -36.688 -51.25 -6.867 1 79.44 521 ASN A O 1
ATOM 4158 N N . VAL A 1 522 ? -37.062 -53.312 -7.332 1 84.5 522 VAL A N 1
ATOM 4159 C CA . VAL A 1 522 ? -35.781 -53.75 -6.781 1 84.5 522 VAL A CA 1
ATOM 4160 C C . VAL A 1 522 ? -34.75 -53.875 -7.902 1 84.5 522 VAL A C 1
ATOM 4162 O O . VAL A 1 522 ? -33.562 -53.625 -7.688 1 84.5 522 VAL A O 1
ATOM 4165 N N . LYS A 1 523 ? -35.188 -54.094 -9.094 1 84.69 523 LYS A N 1
ATOM 4166 C CA . LYS A 1 523 ? -34.312 -54.25 -10.25 1 84.69 523 LYS A CA 1
ATOM 4167 C C . LYS A 1 523 ? -33.594 -52.938 -10.57 1 84.69 523 LYS A C 1
ATOM 4169 O O . LYS A 1 523 ? -32.406 -52.969 -10.953 1 84.69 523 LYS A O 1
ATOM 4174 N N . TYR A 1 524 ? -34.25 -51.875 -10.25 1 87.56 524 TYR A N 1
ATOM 4175 C CA . TYR A 1 524 ? -33.656 -50.562 -10.516 1 87.56 524 TYR A CA 1
ATOM 4176 C C . TYR A 1 524 ? -32.375 -50.375 -9.734 1 87.56 524 TYR A C 1
ATOM 4178 O O . TYR A 1 524 ? -31.406 -49.781 -10.234 1 87.56 524 TYR A O 1
ATOM 4186 N N . TYR A 1 525 ? -32.281 -50.969 -8.648 1 87.75 525 TYR A N 1
ATOM 4187 C CA . TYR A 1 525 ? -31.156 -50.719 -7.758 1 87.75 525 TYR A CA 1
ATOM 4188 C C . TYR A 1 525 ? -30.016 -51.688 -8.023 1 87.75 525 TYR A C 1
ATOM 4190 O O . TYR A 1 525 ? -28.969 -51.625 -7.367 1 87.75 525 TYR A O 1
ATOM 4198 N N . ASN A 1 526 ? -30.203 -52.531 -9 1 86.5 526 ASN A N 1
ATOM 4199 C CA . ASN A 1 526 ? -29.125 -53.406 -9.43 1 86.5 526 ASN A CA 1
ATOM 4200 C C . ASN A 1 526 ? -28.609 -53.031 -10.82 1 86.5 526 ASN A C 1
ATOM 4202 O O . ASN A 1 526 ? -27.703 -53.656 -11.336 1 86.5 526 ASN A O 1
ATOM 4206 N N . LEU A 1 527 ? -29.125 -52 -11.32 1 86.75 527 LEU A N 1
ATOM 4207 C CA . LEU A 1 527 ? -28.75 -51.562 -12.656 1 86.75 527 LEU A CA 1
ATOM 4208 C C . LEU A 1 527 ? -27.438 -50.781 -12.633 1 86.75 527 LEU A C 1
ATOM 4210 O O . LEU A 1 527 ? -27.062 -50.219 -11.594 1 86.75 527 LEU A O 1
ATOM 4214 N N . ALA A 1 528 ? -26.812 -50.812 -13.773 1 87.5 528 ALA A N 1
ATOM 4215 C CA . ALA A 1 528 ? -25.562 -50.062 -13.938 1 87.5 528 ALA A CA 1
ATOM 4216 C C . ALA A 1 528 ? -25.859 -48.562 -14.016 1 87.5 528 ALA A C 1
ATOM 4218 O O . ALA A 1 528 ? -27 -48.156 -14.234 1 87.5 528 ALA A O 1
ATOM 4219 N N . ARG A 1 529 ? -24.906 -47.75 -13.812 1 87.94 529 ARG A N 1
ATOM 4220 C CA . ARG A 1 529 ? -25.031 -46.281 -13.703 1 87.94 529 ARG A CA 1
ATOM 4221 C C . ARG A 1 529 ? -25.641 -45.719 -14.969 1 87.94 529 ARG A C 1
ATOM 4223 O O . ARG A 1 529 ? -26.422 -44.75 -14.898 1 87.94 529 ARG A O 1
ATOM 4230 N N . ILE A 1 530 ? -25.359 -46.281 -16.094 1 85.75 530 ILE A N 1
ATOM 4231 C CA . ILE A 1 530 ? -25.812 -45.75 -17.375 1 85.75 530 ILE A CA 1
ATOM 4232 C C . ILE A 1 530 ? -27.328 -45.812 -17.453 1 85.75 530 ILE A C 1
ATOM 4234 O O . ILE A 1 530 ? -27.953 -45 -18.156 1 85.75 530 ILE A O 1
ATOM 4238 N N . LYS A 1 531 ? -27.891 -46.656 -16.672 1 87.62 531 LYS A N 1
ATOM 4239 C CA . LYS A 1 531 ? -29.328 -46.875 -16.766 1 87.62 531 LYS A CA 1
ATOM 4240 C C . LYS A 1 531 ? -30.078 -46.156 -15.656 1 87.62 531 LYS A C 1
ATOM 4242 O O . LYS A 1 531 ? -31.297 -46.25 -15.539 1 87.62 531 LYS A O 1
ATOM 4247 N N . TRP A 1 532 ? -29.344 -45.406 -14.883 1 89.56 532 TRP A N 1
ATOM 4248 C CA . TRP A 1 532 ? -29.969 -44.688 -13.789 1 89.56 532 TRP A CA 1
ATOM 4249 C C . TRP A 1 532 ? -30.812 -43.531 -14.328 1 89.56 532 TRP A C 1
ATOM 4251 O O . TRP A 1 532 ? -30.484 -42.938 -15.375 1 89.56 532 TRP A O 1
ATOM 4261 N N . ASP A 1 533 ? -31.844 -43.188 -13.625 1 89.38 533 ASP A N 1
ATOM 4262 C CA . ASP A 1 533 ? -32.656 -42.031 -13.953 1 89.38 533 ASP A CA 1
ATOM 4263 C C . ASP A 1 533 ? -31.859 -40.75 -13.719 1 89.38 533 ASP A C 1
ATOM 4265 O O . ASP A 1 533 ? -31.109 -40.625 -12.75 1 89.38 533 ASP A O 1
ATOM 4269 N N . PRO A 1 534 ? -31.984 -39.781 -14.555 1 89.75 534 PRO A N 1
ATOM 4270 C CA . PRO A 1 534 ? -31.281 -38.5 -14.406 1 89.75 534 PRO A CA 1
ATOM 4271 C C . PRO A 1 534 ? -31.641 -37.781 -13.109 1 89.75 534 PRO A C 1
ATOM 4273 O O . PRO A 1 534 ? -30.859 -36.969 -12.625 1 89.75 534 PRO A O 1
ATOM 4276 N N . SER A 1 535 ? -32.812 -38.125 -12.586 1 90.31 535 SER A N 1
ATOM 4277 C CA . SER A 1 535 ? -33.25 -37.469 -11.359 1 90.31 535 SER A CA 1
ATOM 4278 C C . SER A 1 535 ? -32.938 -38.344 -10.141 1 90.31 535 SER A C 1
ATOM 4280 O O . SER A 1 535 ? -33.531 -38.125 -9.07 1 90.31 535 SER A O 1
ATOM 4282 N N . ASP A 1 536 ? -32.094 -39.312 -10.336 1 92.56 536 ASP A N 1
ATOM 4283 C CA . ASP A 1 536 ? -31.688 -40.125 -9.203 1 92.56 536 ASP A CA 1
ATOM 4284 C C . ASP A 1 536 ? -30.984 -39.312 -8.133 1 92.56 536 ASP A C 1
ATOM 4286 O O . ASP A 1 536 ? -30.109 -38.469 -8.445 1 92.56 536 ASP A O 1
ATOM 4290 N N . PRO A 1 537 ? -31.297 -39.531 -6.922 1 92.94 537 PRO A N 1
ATOM 4291 C CA . PRO A 1 537 ? -30.734 -38.75 -5.84 1 92.94 537 PRO A CA 1
ATOM 4292 C C . PRO A 1 537 ? -29.219 -38.844 -5.754 1 92.94 537 PRO A C 1
ATOM 4294 O O . PRO A 1 537 ? -28.547 -37.906 -5.324 1 92.94 537 PRO A O 1
ATOM 4297 N N . GLN A 1 538 ? -28.641 -39.906 -6.098 1 92.06 538 GLN A N 1
ATOM 4298 C CA . GLN A 1 538 ? -27.188 -40.062 -6.059 1 92.06 538 GLN A CA 1
ATOM 4299 C C . GLN A 1 538 ? -26.516 -39.156 -7.09 1 92.06 538 GLN A C 1
ATOM 4301 O O . GLN A 1 538 ? -25.484 -38.562 -6.816 1 92.06 538 GLN A O 1
ATOM 4306 N N . ILE A 1 539 ? -27.062 -39.094 -8.266 1 92.12 539 ILE A N 1
ATOM 4307 C CA . ILE A 1 539 ? -26.516 -38.25 -9.32 1 92.12 539 ILE A CA 1
ATOM 4308 C C . ILE A 1 539 ? -26.641 -36.781 -8.914 1 92.12 539 ILE A C 1
ATOM 4310 O O . ILE A 1 539 ? -25.719 -36 -9.125 1 92.12 539 ILE A O 1
ATOM 4314 N N . ILE A 1 540 ? -27.75 -36.469 -8.266 1 93.44 540 ILE A N 1
ATOM 4315 C CA . ILE A 1 540 ? -27.953 -35.094 -7.789 1 93.44 540 ILE A CA 1
ATOM 4316 C C . ILE A 1 540 ? -26.938 -34.781 -6.695 1 93.44 540 ILE A C 1
ATOM 4318 O O . ILE A 1 540 ? -26.375 -33.688 -6.664 1 93.44 540 ILE A O 1
ATOM 4322 N N . SER A 1 541 ? -26.719 -35.719 -5.816 1 93.94 541 SER A N 1
ATOM 4323 C CA . SER A 1 541 ? -25.766 -35.531 -4.734 1 93.94 541 SER A CA 1
ATOM 4324 C C . SER A 1 541 ? -24.359 -35.281 -5.277 1 93.94 541 SER A C 1
ATOM 4326 O O . SER A 1 541 ? -23.656 -34.375 -4.809 1 93.94 541 SER A O 1
ATOM 4328 N N . GLU A 1 542 ? -23.969 -36.031 -6.25 1 91.44 542 GLU A N 1
ATOM 4329 C CA . GLU A 1 542 ? -22.625 -35.875 -6.82 1 91.44 542 GLU A CA 1
ATOM 4330 C C . GLU A 1 542 ? -22.469 -34.531 -7.531 1 91.44 542 GLU A C 1
ATOM 4332 O O . GLU A 1 542 ? -21.406 -33.938 -7.465 1 91.44 542 GLU A O 1
ATOM 4337 N N . GLY A 1 543 ? -23.469 -34.125 -8.211 1 93.5 543 GLY A N 1
ATOM 4338 C CA . GLY A 1 543 ? -23.422 -32.812 -8.844 1 93.5 543 GLY A CA 1
ATOM 4339 C C . GLY A 1 543 ? -23.328 -31.672 -7.852 1 93.5 543 GLY A C 1
ATOM 4340 O O . GLY A 1 543 ? -22.484 -30.781 -8.008 1 93.5 543 GLY A O 1
ATOM 4341 N N . LEU A 1 544 ? -24.094 -31.719 -6.859 1 95.19 544 LEU A N 1
ATOM 4342 C CA . LEU A 1 544 ? -24.078 -30.672 -5.84 1 95.19 544 LEU A CA 1
ATOM 4343 C C . LEU A 1 544 ? -22.781 -30.703 -5.055 1 95.19 544 LEU A C 1
ATOM 4345 O O . LEU A 1 544 ? -22.25 -29.641 -4.68 1 95.19 544 LEU A O 1
ATOM 4349 N N . TYR A 1 545 ? -22.266 -31.859 -4.852 1 94.12 545 TYR A N 1
ATOM 4350 C CA . TYR A 1 545 ? -21 -32 -4.137 1 94.12 545 TYR A CA 1
ATOM 4351 C C . TYR A 1 545 ? -19.875 -31.344 -4.902 1 94.12 545 TYR A C 1
ATOM 4353 O O . TYR A 1 545 ? -19 -30.703 -4.301 1 94.12 545 TYR A O 1
ATOM 4361 N N . ALA A 1 546 ? -19.875 -31.453 -6.172 1 94 546 ALA A N 1
ATOM 4362 C CA . ALA A 1 546 ? -18.844 -30.828 -6.992 1 94 546 ALA A CA 1
ATOM 4363 C C . ALA A 1 546 ? -18.906 -29.312 -6.875 1 94 546 ALA A C 1
ATOM 4365 O O . ALA A 1 546 ? -17.875 -28.641 -6.77 1 94 546 ALA A O 1
ATOM 4366 N N . ILE A 1 547 ? -20.047 -28.766 -6.848 1 94.62 547 ILE A N 1
ATOM 4367 C CA . ILE A 1 547 ? -20.203 -27.312 -6.703 1 94.62 547 ILE A CA 1
ATOM 4368 C C . ILE A 1 547 ? -19.719 -26.875 -5.324 1 94.62 547 ILE A C 1
ATOM 4370 O O . ILE A 1 547 ? -19.016 -25.875 -5.199 1 94.62 547 ILE A O 1
ATOM 4374 N N . ALA A 1 548 ? -20.062 -27.641 -4.387 1 95.25 548 ALA A N 1
ATOM 4375 C CA . ALA A 1 548 ? -19.703 -27.297 -3.02 1 95.25 548 ALA A CA 1
ATOM 4376 C C . ALA A 1 548 ? -18.188 -27.312 -2.844 1 95.25 548 ALA A C 1
ATOM 4378 O O . ALA A 1 548 ? -17.625 -26.484 -2.115 1 95.25 548 ALA A O 1
ATOM 4379 N N . VAL A 1 549 ? -17.531 -28.25 -3.484 1 93.25 549 VAL A N 1
ATOM 4380 C CA . VAL A 1 549 ? -16.078 -28.344 -3.387 1 93.25 549 VAL A CA 1
ATOM 4381 C C . VAL A 1 549 ? -15.438 -27.094 -3.996 1 93.25 549 VAL A C 1
ATOM 4383 O O . VAL A 1 549 ? -14.516 -26.516 -3.412 1 93.25 549 VAL A O 1
ATOM 4386 N N . VAL A 1 550 ? -15.914 -26.625 -5.098 1 93.81 550 VAL A N 1
ATOM 4387 C CA . VAL A 1 550 ? -15.375 -25.453 -5.758 1 93.81 550 VAL A CA 1
ATOM 4388 C C . VAL A 1 550 ? -15.586 -24.219 -4.871 1 93.81 550 VAL A C 1
ATOM 4390 O O . VAL A 1 550 ? -14.672 -23.406 -4.703 1 93.81 550 VAL A O 1
ATOM 4393 N N . LEU A 1 551 ? -16.703 -24.156 -4.258 1 93.25 551 LEU A N 1
ATOM 4394 C CA . LEU A 1 551 ? -17 -23.016 -3.398 1 93.25 551 LEU A CA 1
ATOM 4395 C C . LEU A 1 551 ? -16.156 -23.047 -2.129 1 93.25 551 LEU A C 1
ATOM 4397 O O . LEU A 1 551 ? -15.781 -22 -1.602 1 93.25 551 LEU A O 1
ATOM 4401 N N . SER A 1 552 ? -15.867 -24.219 -1.643 1 93.69 552 SER A N 1
ATOM 4402 C CA . SER A 1 552 ? -15.07 -24.344 -0.425 1 93.69 552 SER A CA 1
ATOM 4403 C C . SER A 1 552 ? -13.648 -23.859 -0.642 1 93.69 552 SER A C 1
ATOM 4405 O O . SER A 1 552 ? -13.07 -23.203 0.233 1 93.69 552 SER A O 1
ATOM 4407 N N . PHE A 1 553 ? -13.102 -24.094 -1.726 1 91 553 PHE A N 1
ATOM 4408 C CA . PHE A 1 553 ? -11.742 -23.641 -2 1 91 553 PHE A CA 1
ATOM 4409 C C . PHE A 1 553 ? -11.703 -22.125 -2.213 1 91 553 PHE A C 1
ATOM 4411 O O . PHE A 1 553 ? -10.695 -21.484 -1.914 1 91 553 PHE A O 1
ATOM 4418 N N . SER A 1 554 ? -12.75 -21.578 -2.703 1 87.62 554 SER A N 1
ATOM 4419 C CA . SER A 1 554 ? -12.812 -20.141 -2.889 1 87.62 554 SER A CA 1
ATOM 4420 C C . SER A 1 554 ? -12.867 -19.406 -1.549 1 87.62 554 SER A C 1
ATOM 4422 O O . SER A 1 554 ? -12.453 -18.25 -1.446 1 87.62 554 SER A O 1
ATOM 4424 N N . ARG A 1 555 ? -13.242 -20.031 -0.543 1 90.44 555 ARG A N 1
ATOM 4425 C CA . ARG A 1 555 ? -13.383 -19.438 0.781 1 90.44 555 ARG A CA 1
ATOM 4426 C C . ARG A 1 555 ? -12.016 -19.156 1.399 1 90.44 555 ARG A C 1
ATOM 4428 O O . ARG A 1 555 ? -11.898 -18.344 2.32 1 90.44 555 ARG A O 1
ATOM 4435 N N . ILE A 1 556 ? -11 -19.766 0.906 1 87.06 556 ILE A N 1
ATOM 4436 C CA . ILE A 1 556 ? -9.656 -19.562 1.439 1 87.06 556 ILE A CA 1
ATOM 4437 C C . ILE A 1 556 ? -9.219 -18.109 1.226 1 87.06 556 ILE A C 1
ATOM 4439 O O . ILE A 1 556 ? -8.344 -17.609 1.934 1 87.06 556 ILE A O 1
ATOM 4443 N N . ALA A 1 557 ? -9.852 -17.438 0.282 1 86.62 557 ALA A N 1
ATOM 4444 C CA . ALA A 1 557 ? -9.523 -16.047 -0.007 1 86.62 557 ALA A CA 1
ATOM 4445 C C . ALA A 1 557 ? -9.852 -15.141 1.18 1 86.62 557 ALA A C 1
ATOM 4447 O O . ALA A 1 557 ? -9.305 -14.039 1.301 1 86.62 557 ALA A O 1
ATOM 4448 N N . TYR A 1 558 ? -10.602 -15.602 2.1 1 87.38 558 TYR A N 1
ATOM 4449 C CA . TYR A 1 558 ? -11 -14.82 3.262 1 87.38 558 TYR A CA 1
ATOM 4450 C C . TYR A 1 558 ? -9.812 -14.547 4.176 1 87.38 558 TYR A C 1
ATOM 4452 O O . TYR A 1 558 ? -9.75 -13.5 4.824 1 87.38 558 TYR A O 1
ATOM 4460 N N . ILE A 1 559 ? -8.797 -15.43 4.207 1 89 559 ILE A N 1
ATOM 4461 C CA . ILE A 1 559 ? -7.699 -15.336 5.164 1 89 559 ILE A CA 1
ATOM 4462 C C . ILE A 1 559 ? -6.512 -14.617 4.523 1 89 559 ILE A C 1
ATOM 4464 O O . ILE A 1 559 ? -5.52 -14.328 5.195 1 89 559 ILE A O 1
ATOM 4468 N N . LEU A 1 560 ? -6.621 -14.18 3.305 1 87.25 560 LEU A N 1
ATOM 4469 C CA . LEU A 1 560 ? -5.488 -13.641 2.561 1 87.25 560 LEU A CA 1
ATOM 4470 C C . LEU A 1 560 ? -5.047 -12.297 3.137 1 87.25 560 LEU A C 1
ATOM 4472 O O . LEU A 1 560 ? -3.855 -11.977 3.133 1 87.25 560 LEU A O 1
ATOM 4476 N N . PRO A 1 561 ? -5.984 -11.531 3.801 1 89.88 561 PRO A N 1
ATOM 4477 C CA . PRO A 1 561 ? -5.543 -10.242 4.336 1 89.88 561 PRO A CA 1
ATOM 4478 C C . PRO A 1 561 ? -4.625 -10.391 5.547 1 89.88 561 PRO A C 1
ATOM 4480 O O . PRO A 1 561 ? -4.051 -9.398 6.016 1 89.88 561 PRO A O 1
ATOM 4483 N N . ALA A 1 562 ? -4.434 -11.562 6.035 1 88.62 562 ALA A N 1
ATOM 4484 C CA . ALA A 1 562 ? -3.516 -11.781 7.152 1 88.62 562 ALA A CA 1
ATOM 4485 C C . ALA A 1 562 ? -2.07 -11.531 6.727 1 88.62 562 ALA A C 1
ATOM 4487 O O . ALA A 1 562 ? -1.221 -11.203 7.562 1 88.62 562 ALA A O 1
ATOM 4488 N N . ASN A 1 563 ? -1.902 -11.664 5.438 1 88.19 563 ASN A N 1
ATOM 4489 C CA . ASN A 1 563 ? -0.567 -11.406 4.906 1 88.19 563 ASN A CA 1
ATOM 4490 C C . ASN A 1 563 ? -0.521 -10.117 4.098 1 88.19 563 ASN A C 1
ATOM 4492 O O . ASN A 1 563 ? -1.476 -9.789 3.391 1 88.19 563 ASN A O 1
ATOM 4496 N N . GLU A 1 564 ? 0.601 -9.422 4.242 1 88.38 564 GLU A N 1
ATOM 4497 C CA . GLU A 1 564 ? 0.742 -8.109 3.627 1 88.38 564 GLU A CA 1
ATOM 4498 C C . GLU A 1 564 ? 0.797 -8.219 2.105 1 88.38 564 GLU A C 1
ATOM 4500 O O . GLU A 1 564 ? 0.346 -7.312 1.398 1 88.38 564 GLU A O 1
ATOM 4505 N N . SER A 1 565 ? 1.342 -9.305 1.55 1 85.69 565 SER A N 1
ATOM 4506 C CA . SER A 1 565 ? 1.537 -9.422 0.109 1 85.69 565 SER A CA 1
ATOM 4507 C C . SER A 1 565 ? 0.247 -9.844 -0.59 1 85.69 565 SER A C 1
ATOM 4509 O O . SER A 1 565 ? -0.003 -9.445 -1.73 1 85.69 565 SER A O 1
ATOM 4511 N N . PHE A 1 566 ? -0.603 -10.523 0.131 1 88.62 566 PHE A N 1
ATOM 4512 C CA . PHE A 1 566 ? -1.791 -11.07 -0.514 1 88.62 566 PHE A CA 1
ATOM 4513 C C . PHE A 1 566 ? -3.029 -10.273 -0.132 1 88.62 566 PHE A C 1
ATOM 4515 O O . PHE A 1 566 ? -4.062 -10.359 -0.8 1 88.62 566 PHE A O 1
ATOM 4522 N N . GLY A 1 567 ? -2.926 -9.461 0.864 1 89.56 567 GLY A N 1
ATOM 4523 C CA . GLY A 1 567 ? -4.066 -8.68 1.32 1 89.56 567 GLY A CA 1
ATOM 4524 C C . GLY A 1 567 ? -4.598 -7.73 0.267 1 89.56 567 GLY A C 1
ATOM 4525 O O . GLY A 1 567 ? -5.773 -7.797 -0.103 1 89.56 567 GLY A O 1
ATOM 4526 N N . PRO A 1 568 ? -3.77 -6.961 -0.323 1 88.56 568 PRO A N 1
ATOM 4527 C CA . PRO A 1 568 ? -4.234 -6.027 -1.353 1 88.56 568 PRO A CA 1
ATOM 4528 C C . PRO A 1 568 ? -4.809 -6.734 -2.576 1 88.56 568 PRO A C 1
ATOM 4530 O O . PRO A 1 568 ? -5.719 -6.211 -3.227 1 88.56 568 PRO A O 1
ATOM 4533 N N . LEU A 1 569 ? -4.316 -7.887 -2.848 1 87.81 569 LEU A N 1
ATOM 4534 C CA . LEU A 1 569 ? -4.832 -8.641 -3.984 1 87.81 569 LEU A CA 1
ATOM 4535 C C . LEU A 1 569 ? -6.27 -9.094 -3.73 1 87.81 569 LEU A C 1
ATOM 4537 O O . LEU A 1 569 ? -7.098 -9.078 -4.641 1 87.81 569 LEU A O 1
ATOM 4541 N N . GLN A 1 570 ? -6.547 -9.492 -2.578 1 88.88 570 GLN A N 1
ATOM 4542 C CA . GLN A 1 570 ? -7.902 -9.898 -2.234 1 88.88 570 GLN A CA 1
ATOM 4543 C C . GLN A 1 570 ? -8.867 -8.719 -2.287 1 88.88 570 GLN A C 1
ATOM 4545 O O . GLN A 1 570 ? -10.008 -8.859 -2.715 1 88.88 570 GLN A O 1
ATOM 4550 N N . ILE A 1 571 ? -8.383 -7.574 -1.756 1 91 571 ILE A N 1
ATOM 4551 C CA . ILE A 1 571 ? -9.219 -6.383 -1.773 1 91 571 ILE A CA 1
ATOM 4552 C C . ILE A 1 571 ? -9.492 -5.961 -3.217 1 91 571 ILE A C 1
ATOM 4554 O O . ILE A 1 571 ? -10.609 -5.594 -3.564 1 91 571 ILE A O 1
ATOM 4558 N N . SER A 1 572 ? -8.469 -6.074 -4.047 1 89.62 572 SER A N 1
ATOM 4559 C CA . SER A 1 572 ? -8.633 -5.754 -5.461 1 89.62 572 SER A CA 1
ATOM 4560 C C . SER A 1 572 ? -9.609 -6.719 -6.133 1 89.62 572 SER A C 1
ATOM 4562 O O . SER A 1 572 ? -10.414 -6.309 -6.973 1 89.62 572 SER A O 1
ATOM 4564 N N . LEU A 1 573 ? -9.539 -7.949 -5.73 1 87.31 573 LEU A N 1
ATOM 4565 C CA . LEU A 1 573 ? -10.461 -8.945 -6.266 1 87.31 573 LEU A CA 1
ATOM 4566 C C . LEU A 1 573 ? -11.898 -8.617 -5.891 1 87.31 573 LEU A C 1
ATOM 4568 O O . LEU A 1 573 ? -12.805 -8.734 -6.723 1 87.31 573 LEU A O 1
ATOM 4572 N N . GLY A 1 574 ? -12.117 -8.203 -4.656 1 86.44 574 GLY A N 1
ATOM 4573 C CA . GLY A 1 574 ? -13.445 -7.812 -4.23 1 86.44 574 GLY A CA 1
ATOM 4574 C C . GLY A 1 574 ? -13.984 -6.605 -4.98 1 86.44 574 GLY A C 1
ATOM 4575 O O . GLY A 1 574 ? -15.164 -6.574 -5.352 1 86.44 574 GLY A O 1
ATOM 4576 N N . ARG A 1 575 ? -13.141 -5.738 -5.23 1 89.06 575 ARG A N 1
ATOM 4577 C CA . ARG A 1 575 ? -13.547 -4.555 -5.984 1 89.06 575 ARG A CA 1
ATOM 4578 C C . ARG A 1 575 ? -13.82 -4.902 -7.441 1 89.06 575 ARG A C 1
ATOM 4580 O O . ARG A 1 575 ? -14.734 -4.34 -8.055 1 89.06 575 ARG A O 1
ATOM 4587 N N . THR A 1 576 ? -13.055 -5.754 -8.016 1 87.38 576 THR A N 1
ATOM 4588 C CA . THR A 1 576 ? -13.25 -6.195 -9.391 1 87.38 576 THR A CA 1
ATOM 4589 C C . THR A 1 576 ? -14.594 -6.895 -9.547 1 87.38 576 THR A C 1
ATOM 4591 O O . THR A 1 576 ? -15.273 -6.727 -10.562 1 87.38 576 THR A O 1
ATOM 4594 N N . VAL A 1 577 ? -14.961 -7.672 -8.531 1 84.5 577 VAL A N 1
ATOM 4595 C CA . VAL A 1 577 ? -16.25 -8.359 -8.578 1 84.5 577 VAL A CA 1
ATOM 4596 C C . VAL A 1 577 ? -17.375 -7.336 -8.594 1 84.5 577 VAL A C 1
ATOM 4598 O O . VAL A 1 577 ? -18.375 -7.508 -9.312 1 84.5 577 VAL A O 1
ATOM 4601 N N . LYS A 1 578 ? -17.234 -6.289 -7.848 1 86.56 578 LYS A N 1
ATOM 4602 C CA . LYS A 1 578 ? -18.234 -5.227 -7.859 1 86.56 578 LYS A CA 1
ATOM 4603 C C . LYS A 1 578 ? -18.312 -4.555 -9.227 1 86.56 578 LYS A C 1
ATOM 4605 O O . LYS A 1 578 ? -19.391 -4.23 -9.711 1 86.56 578 LYS A O 1
ATOM 4610 N N . ASP A 1 579 ? -17.188 -4.426 -9.836 1 87.38 579 ASP A N 1
ATOM 4611 C CA . ASP A 1 579 ? -17.141 -3.844 -11.172 1 87.38 579 ASP A CA 1
ATOM 4612 C C . ASP A 1 579 ? -17.812 -4.762 -12.195 1 87.38 579 ASP A C 1
ATOM 4614 O O . ASP A 1 579 ? -18.516 -4.289 -13.094 1 87.38 579 ASP A O 1
ATOM 4618 N N . ILE A 1 580 ? -17.625 -6.008 -12.031 1 88.06 580 ILE A N 1
ATOM 4619 C CA . ILE A 1 580 ? -18.219 -6.969 -12.953 1 88.06 580 ILE A CA 1
ATOM 4620 C C . ILE A 1 580 ? -19.734 -6.941 -12.82 1 88.06 580 ILE A C 1
ATOM 4622 O O . ILE A 1 580 ? -20.453 -7.031 -13.82 1 88.06 580 ILE A O 1
ATOM 4626 N N . PHE A 1 581 ? -20.203 -6.723 -11.664 1 86.81 581 PHE A N 1
ATOM 4627 C CA . PHE A 1 581 ? -21.641 -6.664 -11.461 1 86.81 581 PHE A CA 1
ATOM 4628 C C . PHE A 1 581 ? -22.234 -5.418 -12.109 1 86.81 581 PHE A C 1
ATOM 4630 O O . PHE A 1 581 ? -23.312 -5.473 -12.703 1 86.81 581 PHE A O 1
ATOM 4637 N N . LYS A 1 582 ? -21.609 -4.324 -11.93 1 90.12 582 LYS A N 1
ATOM 4638 C CA . LYS A 1 582 ? -22.047 -3.107 -12.602 1 90.12 582 LYS A CA 1
ATOM 4639 C C . LYS A 1 582 ? -22.031 -3.277 -14.117 1 90.12 582 LYS A C 1
ATOM 4641 O O . LYS A 1 582 ? -22.969 -2.881 -14.812 1 90.12 582 LYS A O 1
ATOM 4646 N N . PHE A 1 583 ? -20.953 -3.902 -14.586 1 89.62 583 PHE A N 1
ATOM 4647 C CA . PHE A 1 583 ? -20.75 -4.133 -16.016 1 89.62 583 PHE A CA 1
ATOM 4648 C C . PHE A 1 583 ? -21.781 -5.137 -16.547 1 89.62 583 PHE A C 1
ATOM 4650 O O . PHE A 1 583 ? -22.188 -5.059 -17.703 1 89.62 583 PHE A O 1
ATOM 4657 N N . MET A 1 584 ? -22.219 -6.109 -15.68 1 90.5 584 MET A N 1
ATOM 4658 C CA . MET A 1 584 ? -23.109 -7.195 -16.078 1 90.5 584 MET A CA 1
ATOM 4659 C C . MET A 1 584 ? -24.469 -6.648 -16.5 1 90.5 584 MET A C 1
ATOM 4661 O O . MET A 1 584 ? -25.156 -7.23 -17.344 1 90.5 584 MET A O 1
ATOM 4665 N N . VAL A 1 585 ? -24.797 -5.477 -15.992 1 90.5 585 VAL A N 1
ATOM 4666 C CA . VAL A 1 585 ? -26.094 -4.898 -16.359 1 90.5 585 VAL A CA 1
ATOM 4667 C C . VAL A 1 585 ? -26.094 -4.559 -17.844 1 90.5 585 VAL A C 1
ATOM 4669 O O . VAL A 1 585 ? -27.016 -4.949 -18.562 1 90.5 585 VAL A O 1
ATOM 4672 N N . ILE A 1 586 ? -25.141 -3.842 -18.281 1 91.75 586 ILE A N 1
ATOM 4673 C CA . ILE A 1 586 ? -25.031 -3.496 -19.688 1 91.75 586 ILE A CA 1
ATOM 4674 C C . ILE A 1 586 ? -24.781 -4.758 -20.516 1 91.75 586 ILE A C 1
ATOM 4676 O O . ILE A 1 586 ? -25.328 -4.918 -21.594 1 91.75 586 ILE A O 1
ATOM 4680 N N . PHE A 1 587 ? -23.984 -5.684 -20.016 1 92 587 PHE A N 1
ATOM 4681 C CA . PHE A 1 587 ? -23.656 -6.934 -20.688 1 92 587 PHE A CA 1
ATOM 4682 C C . PHE A 1 587 ? -24.906 -7.77 -20.938 1 92 587 PHE A C 1
ATOM 4684 O O . PHE A 1 587 ? -25.109 -8.25 -22.047 1 92 587 PHE A O 1
ATOM 4691 N N . ILE A 1 588 ? -25.688 -7.922 -19.922 1 92.31 588 ILE A N 1
ATOM 4692 C CA . ILE A 1 588 ? -26.891 -8.742 -20.031 1 92.31 588 ILE A CA 1
ATOM 4693 C C . ILE A 1 588 ? -27.875 -8.102 -21 1 92.31 588 ILE A C 1
ATOM 4695 O O . ILE A 1 588 ? -28.547 -8.797 -21.75 1 92.31 588 ILE A O 1
ATOM 4699 N N . MET A 1 589 ? -28 -6.809 -21.047 1 93.56 589 MET A N 1
ATOM 4700 C CA . MET A 1 589 ? -28.891 -6.113 -21.969 1 93.56 589 MET A CA 1
ATOM 4701 C C . MET A 1 589 ? -28.5 -6.395 -23.422 1 93.56 589 MET A C 1
ATOM 4703 O O . MET A 1 589 ? -29.344 -6.754 -24.234 1 93.56 589 MET A O 1
ATOM 4707 N N . VAL A 1 590 ? -27.234 -6.289 -23.688 1 93.31 590 VAL A N 1
ATOM 4708 C CA . VAL A 1 590 ? -26.766 -6.523 -25.047 1 93.31 590 VAL A CA 1
ATOM 4709 C C . VAL A 1 590 ? -26.844 -8.016 -25.375 1 93.31 590 VAL A C 1
ATOM 4711 O O . VAL A 1 590 ? -27.266 -8.383 -26.484 1 93.31 590 VAL A O 1
ATOM 4714 N N . PHE A 1 591 ? -26.469 -8.867 -24.406 1 94.56 591 PHE A N 1
ATOM 4715 C CA . PHE A 1 591 ? -26.5 -10.32 -24.562 1 94.56 591 PHE A CA 1
ATOM 4716 C C . PHE A 1 591 ? -27.906 -10.805 -24.891 1 94.56 591 PHE A C 1
ATOM 4718 O O . PHE A 1 591 ? -28.094 -11.586 -25.828 1 94.56 591 PHE A O 1
ATOM 4725 N N . VAL A 1 592 ? -28.875 -10.289 -24.219 1 94.19 592 VAL A N 1
ATOM 4726 C CA . VAL A 1 592 ? -30.266 -10.719 -24.406 1 94.19 592 VAL A CA 1
ATOM 4727 C C . VAL A 1 592 ? -30.797 -10.172 -25.719 1 94.19 592 VAL A C 1
ATOM 4729 O O . VAL A 1 592 ? -31.562 -10.844 -26.422 1 94.19 592 VAL A O 1
ATOM 4732 N N . ALA A 1 593 ? -30.422 -8.992 -26.062 1 95 593 ALA A N 1
ATOM 4733 C CA . ALA A 1 593 ? -30.844 -8.414 -27.328 1 95 593 ALA A CA 1
ATOM 4734 C C . ALA A 1 593 ? -30.422 -9.289 -28.5 1 95 593 ALA A C 1
ATOM 4736 O O . ALA A 1 593 ? -31.25 -9.641 -29.359 1 95 593 ALA A O 1
ATOM 4737 N N . PHE A 1 594 ? -29.219 -9.719 -28.531 1 94.69 594 PHE A N 1
ATOM 4738 C CA . PHE A 1 594 ? -28.719 -10.531 -29.641 1 94.69 594 PHE A CA 1
ATOM 4739 C C . PHE A 1 594 ? -29.234 -11.953 -29.547 1 94.69 594 PHE A C 1
ATOM 4741 O O . PHE A 1 594 ? -29.469 -12.609 -30.562 1 94.69 594 PHE A O 1
ATOM 4748 N N . MET A 1 595 ? -29.406 -12.438 -28.297 1 95.56 595 MET A N 1
ATOM 4749 C CA . MET A 1 595 ? -29.953 -13.781 -28.094 1 95.56 595 MET A CA 1
ATOM 4750 C C . MET A 1 595 ? -31.344 -13.891 -28.703 1 95.56 595 MET A C 1
ATOM 4752 O O . MET A 1 595 ? -31.625 -14.82 -29.453 1 95.56 595 MET A O 1
ATOM 4756 N N . ILE A 1 596 ? -32.156 -12.898 -28.422 1 93.81 596 ILE A N 1
ATOM 4757 C CA . ILE A 1 596 ? -33.531 -12.906 -28.922 1 93.81 596 ILE A CA 1
ATOM 4758 C C . ILE A 1 596 ? -33.531 -12.656 -30.422 1 93.81 596 ILE A C 1
ATOM 4760 O O . ILE A 1 596 ? -34.312 -13.266 -31.172 1 93.81 596 ILE A O 1
ATOM 4764 N N . GLY A 1 597 ? -32.688 -11.766 -30.891 1 93.81 597 GLY A N 1
ATOM 4765 C CA . GLY A 1 597 ? -32.594 -11.516 -32.312 1 93.81 597 GLY A CA 1
ATOM 4766 C C . GLY A 1 597 ? -32.188 -12.742 -33.094 1 93.81 597 GLY A C 1
ATOM 4767 O O . GLY A 1 597 ? -32.812 -13.078 -34.094 1 93.81 597 GLY A O 1
ATOM 4768 N N . MET A 1 598 ? -31.172 -13.453 -32.688 1 94.38 598 MET A N 1
ATOM 4769 C CA . MET A 1 598 ? -30.688 -14.641 -33.375 1 94.38 598 MET A CA 1
ATOM 4770 C C . MET A 1 598 ? -31.672 -15.789 -33.25 1 94.38 598 MET A C 1
ATOM 4772 O O . MET A 1 598 ? -31.844 -16.578 -34.188 1 94.38 598 MET A O 1
ATOM 4776 N N . PHE A 1 599 ? -32.281 -15.914 -32.094 1 92.81 599 PHE A N 1
ATOM 4777 C CA . PHE A 1 599 ? -33.312 -16.938 -31.906 1 92.81 599 PHE A CA 1
ATOM 4778 C C . PHE A 1 599 ? -34.469 -16.719 -32.875 1 92.81 599 PHE A C 1
ATOM 4780 O O . PHE A 1 599 ? -35 -17.672 -33.438 1 92.81 599 PHE A O 1
ATOM 4787 N N . ASN A 1 600 ? -34.906 -15.469 -33.094 1 92.31 600 ASN A N 1
ATOM 4788 C CA . ASN A 1 600 ? -36 -15.156 -34 1 92.31 600 ASN A CA 1
ATOM 4789 C C . ASN A 1 600 ? -35.625 -15.484 -35.469 1 92.31 600 ASN A C 1
ATOM 4791 O O . ASN A 1 600 ? -36.469 -15.898 -36.25 1 92.31 600 ASN A O 1
ATOM 4795 N N . LEU A 1 601 ? -34.375 -15.344 -35.688 1 91.81 601 LEU A N 1
ATOM 4796 C CA . LEU A 1 601 ? -33.906 -15.57 -37.062 1 91.81 601 LEU A CA 1
ATOM 4797 C C . LEU A 1 601 ? -33.844 -17.062 -37.375 1 91.81 601 LEU A C 1
ATOM 4799 O O . LEU A 1 601 ? -34.219 -17.484 -38.469 1 91.81 601 LEU A O 1
ATOM 4803 N N . TYR A 1 602 ? -33.406 -17.922 -36.438 1 91.69 602 TYR A N 1
ATOM 4804 C CA . TYR A 1 602 ? -33.094 -19.312 -36.75 1 91.69 602 TYR A CA 1
ATOM 4805 C C . TYR A 1 602 ? -34.094 -20.266 -36.062 1 91.69 602 TYR A C 1
ATOM 4807 O O . TYR A 1 602 ? -34 -21.484 -36.219 1 91.69 602 TYR A O 1
ATOM 4815 N N . SER A 1 603 ? -35.094 -19.797 -35.344 1 89.44 603 SER A N 1
ATOM 4816 C CA . SER A 1 603 ? -36.031 -20.656 -34.656 1 89.44 603 SER A CA 1
ATOM 4817 C C . SER A 1 603 ? -36.844 -21.516 -35.625 1 89.44 603 SER A C 1
ATOM 4819 O O . SER A 1 603 ? -37.281 -22.609 -35.281 1 89.44 603 SER A O 1
ATOM 4821 N N . TYR A 1 604 ? -36.875 -21.062 -36.906 1 86.5 604 TYR A N 1
ATOM 4822 C CA . TYR A 1 604 ? -37.688 -21.766 -37.906 1 86.5 604 TYR A CA 1
ATOM 4823 C C . TYR A 1 604 ? -36.875 -22.859 -38.594 1 86.5 604 TYR A C 1
ATOM 4825 O O . TYR A 1 604 ? -37.438 -23.641 -39.375 1 86.5 604 TYR A O 1
ATOM 4833 N N . TYR A 1 605 ? -35.688 -23.047 -38.281 1 87.94 605 TYR A N 1
ATOM 4834 C CA . TYR A 1 605 ? -34.844 -23.953 -39.031 1 87.94 605 TYR A CA 1
ATOM 4835 C C . TYR A 1 605 ? -34.375 -25.125 -38.156 1 87.94 605 TYR A C 1
ATOM 4837 O O . TYR A 1 605 ? -33.281 -25.609 -38.312 1 87.94 605 TYR A O 1
ATOM 4845 N N . ILE A 1 606 ? -35.188 -25.547 -37.281 1 85.94 606 ILE A N 1
ATOM 4846 C CA . ILE A 1 606 ? -34.906 -26.703 -36.438 1 85.94 606 ILE A CA 1
ATOM 4847 C C . ILE A 1 606 ? -34.656 -27.938 -37.344 1 85.94 606 ILE A C 1
ATOM 4849 O O . ILE A 1 606 ? -35.469 -28.234 -38.188 1 85.94 606 ILE A O 1
ATOM 4853 N N . GLY A 1 607 ? -33.5 -28.625 -37.25 1 81.81 607 GLY A N 1
ATOM 4854 C CA . GLY A 1 607 ? -33.188 -29.812 -38.031 1 81.81 607 GLY A CA 1
ATOM 4855 C C . GLY A 1 607 ? -32.5 -29.5 -39.375 1 81.81 607 GLY A C 1
ATOM 4856 O O . GLY A 1 607 ? -32.062 -30.406 -40.062 1 81.81 607 GLY A O 1
ATOM 4857 N N . ALA A 1 608 ? -32.5 -28.25 -39.75 1 81.5 608 ALA A N 1
ATOM 4858 C CA . ALA A 1 608 ? -31.953 -27.875 -41.031 1 81.5 608 ALA A CA 1
ATOM 4859 C C . ALA A 1 608 ? -30.562 -27.266 -40.906 1 81.5 608 ALA A C 1
ATOM 4861 O O . ALA A 1 608 ? -30.078 -26.609 -41.812 1 81.5 608 ALA A O 1
ATOM 4862 N N . LYS A 1 609 ? -30 -27.422 -39.75 1 86.69 609 LYS A N 1
ATOM 4863 C CA . LYS A 1 609 ? -28.672 -26.875 -39.531 1 86.69 609 LYS A CA 1
ATOM 4864 C C . LYS A 1 609 ? -27.688 -27.984 -39.125 1 86.69 609 LYS A C 1
ATOM 4866 O O . LYS A 1 609 ? -28.109 -29.062 -38.719 1 86.69 609 LYS A O 1
ATOM 4871 N N . GLN A 1 610 ? -26.406 -27.734 -39.375 1 76.81 610 GLN A N 1
ATOM 4872 C CA . GLN A 1 610 ? -25.391 -28.703 -38.969 1 76.81 610 GLN A CA 1
ATOM 4873 C C . GLN A 1 610 ? -25.328 -28.844 -37.469 1 76.81 610 GLN A C 1
ATOM 4875 O O . GLN A 1 610 ? -25.078 -29.938 -36.938 1 76.81 610 GLN A O 1
ATOM 4880 N N . ASN A 1 611 ? -25.594 -27.734 -36.812 1 80.31 611 ASN A N 1
ATOM 4881 C CA . ASN A 1 611 ? -25.641 -27.734 -35.344 1 80.31 611 ASN A CA 1
ATOM 4882 C C . ASN A 1 611 ? -26.922 -27.062 -34.844 1 80.31 611 ASN A C 1
ATOM 4884 O O . ASN A 1 611 ? -27.562 -26.297 -35.562 1 80.31 611 ASN A O 1
ATOM 4888 N N . GLU A 1 612 ? -27.344 -27.438 -33.75 1 84 612 GLU A N 1
ATOM 4889 C CA . GLU A 1 612 ? -28.594 -26.938 -33.188 1 84 612 GLU A CA 1
ATOM 4890 C C . GLU A 1 612 ? -28.406 -25.547 -32.562 1 84 612 GLU A C 1
ATOM 4892 O O . GLU A 1 612 ? -29.203 -25.125 -31.734 1 84 612 GLU A O 1
ATOM 4897 N N . ALA A 1 613 ? -27.484 -24.875 -33.156 1 89.88 613 ALA A N 1
ATOM 4898 C CA . ALA A 1 613 ? -27.203 -23.547 -32.594 1 89.88 613 ALA A CA 1
ATOM 4899 C C . ALA A 1 613 ? -28.344 -22.578 -32.906 1 89.88 613 ALA A C 1
ATOM 4901 O O . ALA A 1 613 ? -28.844 -22.547 -34.031 1 89.88 613 ALA A O 1
ATOM 4902 N N . PHE A 1 614 ? -28.953 -21.844 -32.031 1 90.88 614 PHE A N 1
ATOM 4903 C CA . PHE A 1 614 ? -29.891 -20.734 -32.094 1 90.88 614 PHE A CA 1
ATOM 4904 C C . PHE A 1 614 ? -31.297 -21.234 -32.406 1 90.88 614 PHE A C 1
ATOM 4906 O O . PHE A 1 614 ? -32.188 -20.453 -32.75 1 90.88 614 PHE A O 1
ATOM 4913 N N . THR A 1 615 ? -31.516 -22.547 -32.375 1 89.69 615 THR A N 1
ATOM 4914 C CA . THR A 1 615 ? -32.844 -23.078 -32.688 1 89.69 615 THR A CA 1
ATOM 4915 C C . THR A 1 615 ? -33.75 -23.047 -31.453 1 89.69 615 THR A C 1
ATOM 4917 O O . THR A 1 615 ? -34.969 -22.922 -31.578 1 89.69 615 THR A O 1
ATOM 4920 N N . THR A 1 616 ? -33.156 -23.281 -30.297 1 90.5 616 THR A N 1
ATOM 4921 C CA . THR A 1 616 ? -33.844 -23.141 -29.031 1 90.5 616 THR A CA 1
ATOM 4922 C C . THR A 1 616 ? -33.25 -22.016 -28.188 1 90.5 616 THR A C 1
ATOM 4924 O O . THR A 1 616 ? -32.156 -21.531 -28.5 1 90.5 616 THR A O 1
ATOM 4927 N N . VAL A 1 617 ? -34.031 -21.609 -27.281 1 90.5 617 VAL A N 1
ATOM 4928 C CA . VAL A 1 617 ? -33.562 -20.531 -26.438 1 90.5 617 VAL A CA 1
ATOM 4929 C C . VAL A 1 617 ? -32.344 -20.984 -25.656 1 90.5 617 VAL A C 1
ATOM 4931 O O . VAL A 1 617 ? -31.359 -20.234 -25.5 1 90.5 617 VAL A O 1
ATOM 4934 N N . GLU A 1 618 ? -32.281 -22.172 -25.172 1 89.69 618 GLU A N 1
ATOM 4935 C CA . GLU A 1 618 ? -31.156 -22.703 -24.422 1 89.69 618 GLU A CA 1
ATOM 4936 C C . GLU A 1 618 ? -29.906 -22.828 -25.281 1 89.69 618 GLU A C 1
ATOM 4938 O O . GLU A 1 618 ? -28.812 -22.453 -24.859 1 89.69 618 GLU A O 1
ATOM 4943 N N . GLU A 1 619 ? -30.109 -23.234 -26.5 1 89.69 619 GLU A N 1
ATOM 4944 C CA . GLU A 1 619 ? -28.984 -23.391 -27.406 1 89.69 619 GLU A CA 1
ATOM 4945 C C . GLU A 1 619 ? -28.453 -22.031 -27.844 1 89.69 619 GLU A C 1
ATOM 4947 O O . GLU A 1 619 ? -27.25 -21.859 -28.094 1 89.69 619 GLU A O 1
ATOM 4952 N N . SER A 1 620 ? -29.406 -21.094 -28.016 1 91.69 620 SER A N 1
ATOM 4953 C CA . SER A 1 620 ? -28.969 -19.75 -28.344 1 91.69 620 SER A CA 1
ATOM 4954 C C . SER A 1 620 ? -28.125 -19.156 -27.219 1 91.69 620 SER A C 1
ATOM 4956 O O . SER A 1 620 ? -27.109 -18.5 -27.484 1 91.69 620 SER A O 1
ATOM 4958 N N . PHE A 1 621 ? -28.5 -19.422 -25.984 1 92.25 621 PHE A N 1
ATOM 4959 C CA . PHE A 1 621 ? -27.734 -18.938 -24.828 1 92.25 621 PHE A CA 1
ATOM 4960 C C . PHE A 1 621 ? -26.359 -19.562 -24.797 1 92.25 621 PHE A C 1
ATOM 4962 O O . PHE A 1 621 ? -25.344 -18.875 -24.625 1 92.25 621 PHE A O 1
ATOM 4969 N N . LYS A 1 622 ? -26.266 -20.844 -24.969 1 89.69 622 LYS A N 1
ATOM 4970 C CA . LYS A 1 622 ? -25 -21.578 -24.891 1 89.69 622 LYS A CA 1
ATOM 4971 C C . LYS A 1 622 ? -24.047 -21.125 -26 1 89.69 622 LYS A C 1
ATOM 4973 O O . LYS A 1 622 ? -22.859 -20.891 -25.75 1 89.69 622 LYS A O 1
ATOM 4978 N N . THR A 1 623 ? -24.594 -20.969 -27.188 1 91.19 623 THR A N 1
ATOM 4979 C CA . THR A 1 623 ? -23.766 -20.609 -28.328 1 91.19 623 THR A CA 1
ATOM 4980 C C . THR A 1 623 ? -23.172 -19.219 -28.141 1 91.19 623 THR A C 1
ATOM 4982 O O . THR A 1 623 ? -21.969 -19.016 -28.344 1 91.19 623 THR A O 1
ATOM 4985 N N . LEU A 1 624 ? -24.031 -18.312 -27.75 1 92 624 LEU A N 1
ATOM 4986 C CA . LEU A 1 624 ? -23.547 -16.953 -27.578 1 92 624 LEU A CA 1
ATOM 4987 C C . LEU A 1 624 ? -22.594 -16.859 -26.391 1 92 624 LEU A C 1
ATOM 4989 O O . LEU A 1 624 ? -21.625 -16.094 -26.438 1 92 624 LEU A O 1
ATOM 4993 N N . PHE A 1 625 ? -22.812 -17.531 -25.391 1 90.19 625 PHE A N 1
ATOM 4994 C CA . PHE A 1 625 ? -21.969 -17.5 -24.203 1 90.19 625 PHE A CA 1
ATOM 4995 C C . PHE A 1 625 ? -20.562 -18 -24.547 1 90.19 625 PHE A C 1
ATOM 4997 O O . PHE A 1 625 ? -19.562 -17.359 -24.203 1 90.19 625 PHE A O 1
ATOM 5004 N N . TRP A 1 626 ? -20.484 -19.125 -25.203 1 89.69 626 TRP A N 1
ATOM 5005 C CA . TRP A 1 626 ? -19.188 -19.719 -25.531 1 89.69 626 TRP A CA 1
ATOM 5006 C C . TRP A 1 626 ? -18.484 -18.906 -26.594 1 89.69 626 TRP A C 1
ATOM 5008 O O . TRP A 1 626 ? -17.266 -18.984 -26.75 1 89.69 626 TRP A O 1
ATOM 5018 N N . ALA A 1 627 ? -19.234 -18.156 -27.375 1 89.19 627 ALA A N 1
ATOM 5019 C CA . ALA A 1 627 ? -18.641 -17.297 -28.391 1 89.19 627 ALA A CA 1
ATOM 5020 C C . ALA A 1 627 ? -17.766 -16.219 -27.75 1 89.19 627 ALA A C 1
ATOM 5022 O O . ALA A 1 627 ? -16.812 -15.75 -28.375 1 89.19 627 ALA A O 1
ATOM 5023 N N . ILE A 1 628 ? -18.078 -15.914 -26.547 1 87.81 628 ILE A N 1
ATOM 5024 C CA . ILE A 1 628 ? -17.312 -14.898 -25.844 1 87.81 628 ILE A CA 1
ATOM 5025 C C . ILE A 1 628 ? -15.875 -15.375 -25.656 1 87.81 628 ILE A C 1
ATOM 5027 O O . ILE A 1 628 ? -14.938 -14.57 -25.688 1 87.81 628 ILE A O 1
ATOM 5031 N N . PHE A 1 629 ? -15.68 -16.656 -25.516 1 86.56 629 PHE A N 1
ATOM 5032 C CA . PHE A 1 629 ? -14.367 -17.234 -25.266 1 86.56 629 PHE A CA 1
ATOM 5033 C C . PHE A 1 629 ? -13.758 -17.781 -26.547 1 86.56 629 PHE A C 1
ATOM 5035 O O . PHE A 1 629 ? -12.719 -18.438 -26.516 1 86.56 629 PHE A O 1
ATOM 5042 N N . GLY A 1 630 ? -14.422 -17.562 -27.594 1 81.81 630 GLY A N 1
ATOM 5043 C CA . GLY A 1 630 ? -13.922 -18 -28.891 1 81.81 630 GLY A CA 1
ATOM 5044 C C . GLY A 1 630 ? -14.109 -19.484 -29.125 1 81.81 630 GLY A C 1
ATOM 5045 O O . GLY A 1 630 ? -13.414 -20.078 -29.953 1 81.81 630 GLY A O 1
ATOM 5046 N N . LEU A 1 631 ? -15.008 -20.062 -28.438 1 82.44 631 LEU A N 1
ATOM 5047 C CA . LEU A 1 631 ? -15.172 -21.516 -28.516 1 82.44 631 LEU A CA 1
ATOM 5048 C C . LEU A 1 631 ? -16.328 -21.875 -29.438 1 82.44 631 LEU A C 1
ATOM 5050 O O . LEU A 1 631 ? -16.609 -23.062 -29.656 1 82.44 631 LEU A O 1
ATOM 5054 N N . SER A 1 632 ? -17.031 -20.891 -30 1 81.5 632 SER A N 1
ATOM 5055 C CA . SER A 1 632 ? -18.109 -21.172 -30.938 1 81.5 632 SER A CA 1
ATOM 5056 C C . SER A 1 632 ? -17.656 -21.062 -32.375 1 81.5 632 SER A C 1
ATOM 5058 O O . SER A 1 632 ? -16.859 -20.188 -32.719 1 81.5 632 SER A O 1
ATOM 5060 N N . GLU A 1 633 ? -18.094 -22.016 -33.156 1 81.12 633 GLU A N 1
ATOM 5061 C CA . GLU A 1 633 ? -17.688 -22.062 -34.531 1 81.12 633 GLU A CA 1
ATOM 5062 C C . GLU A 1 633 ? -18.609 -21.203 -35.406 1 81.12 633 GLU A C 1
ATOM 5064 O O . GLU A 1 633 ? -19.781 -21 -35.062 1 81.12 633 GLU A O 1
ATOM 5069 N N . VAL A 1 634 ? -18.125 -20.719 -36.531 1 83.94 634 VAL A N 1
ATOM 5070 C CA . VAL A 1 634 ? -18.859 -19.906 -37.469 1 83.94 634 VAL A CA 1
ATOM 5071 C C . VAL A 1 634 ? -19.891 -20.766 -38.219 1 83.94 634 VAL A C 1
ATOM 5073 O O . VAL A 1 634 ? -20.906 -20.25 -38.688 1 83.94 634 VAL A O 1
ATOM 5076 N N . LYS A 1 635 ? -19.641 -22.047 -38.125 1 84.38 635 LYS A N 1
ATOM 5077 C CA . LYS A 1 635 ? -20.578 -22.953 -38.781 1 84.38 635 LYS A CA 1
ATOM 5078 C C . LYS A 1 635 ? -21.938 -22.938 -38.094 1 84.38 635 LYS A C 1
ATOM 5080 O O . LYS A 1 635 ? -22.938 -23.406 -38.656 1 84.38 635 LYS A O 1
ATOM 5085 N N . SER A 1 636 ? -22.016 -22.234 -37 1 84.75 636 SER A N 1
ATOM 5086 C CA . SER A 1 636 ? -23.25 -22.188 -36.25 1 84.75 636 SER A CA 1
ATOM 5087 C C . SER A 1 636 ? -24.297 -21.328 -36.938 1 84.75 636 SER A C 1
ATOM 5089 O O . SER A 1 636 ? -25.5 -21.453 -36.688 1 84.75 636 SER A O 1
ATOM 5091 N N . VAL A 1 637 ? -23.875 -20.5 -37.938 1 88.5 637 VAL A N 1
ATOM 5092 C CA . VAL A 1 637 ? -24.844 -19.625 -38.594 1 88.5 637 VAL A CA 1
ATOM 5093 C C . VAL A 1 637 ? -25.094 -20.094 -40 1 88.5 637 VAL A C 1
ATOM 5095 O O . VAL A 1 637 ? -25.812 -19.438 -40.781 1 88.5 637 VAL A O 1
ATOM 5098 N N . VAL A 1 638 ? -24.625 -21.266 -40.312 1 88.06 638 VAL A N 1
ATOM 5099 C CA . VAL A 1 638 ? -24.797 -21.766 -41.688 1 88.06 638 VAL A CA 1
ATOM 5100 C C . VAL A 1 638 ? -26.047 -22.641 -41.75 1 88.06 638 VAL A C 1
ATOM 5102 O O . VAL A 1 638 ? -26.328 -23.406 -40.812 1 88.06 638 VAL A O 1
ATOM 5105 N N . ILE A 1 639 ? -26.828 -22.422 -42.812 1 86.88 639 ILE A N 1
ATOM 5106 C CA . ILE A 1 639 ? -28.047 -23.203 -43.062 1 86.88 639 ILE A CA 1
ATOM 5107 C C . ILE A 1 639 ? -27.828 -24.156 -44.219 1 86.88 639 ILE A C 1
ATOM 5109 O O . ILE A 1 639 ? -27.156 -23.812 -45.188 1 86.88 639 ILE A O 1
ATOM 5113 N N . ASN A 1 640 ? -28.234 -25.406 -44.031 1 84.31 640 ASN A N 1
ATOM 5114 C CA . ASN A 1 640 ? -28.078 -26.422 -45.062 1 84.31 640 ASN A CA 1
ATOM 5115 C C . ASN A 1 640 ? -29.031 -26.203 -46.25 1 84.31 640 ASN A C 1
ATOM 5117 O O . ASN A 1 640 ? -29.109 -27.031 -47.156 1 84.31 640 ASN A O 1
ATOM 5121 N N . TYR A 1 641 ? -29.781 -25.141 -46.281 1 82 641 TYR A N 1
ATOM 5122 C CA . TYR A 1 641 ? -30.672 -24.797 -47.406 1 82 641 TYR A CA 1
ATOM 5123 C C . TYR A 1 641 ? -30.188 -23.547 -48.125 1 82 641 TYR A C 1
ATOM 5125 O O . TYR A 1 641 ? -29.234 -22.906 -47.688 1 82 641 TYR A O 1
ATOM 5133 N N . ASN A 1 642 ? -30.859 -23.281 -49.312 1 84.19 642 ASN A N 1
ATOM 5134 C CA . ASN A 1 642 ? -30.469 -22.172 -50.156 1 84.19 642 ASN A CA 1
ATOM 5135 C C . ASN A 1 642 ? -31.125 -20.859 -49.719 1 84.19 642 ASN A C 1
ATOM 5137 O O . ASN A 1 642 ? -31.594 -20.078 -50.562 1 84.19 642 ASN A O 1
ATOM 5141 N N . HIS A 1 643 ? -31.312 -20.641 -48.375 1 89.25 643 HIS A N 1
ATOM 5142 C CA . HIS A 1 643 ? -31.797 -19.359 -47.875 1 89.25 643 HIS A CA 1
ATOM 5143 C C . HIS A 1 643 ? -30.625 -18.438 -47.562 1 89.25 643 HIS A C 1
ATOM 5145 O O . HIS A 1 643 ? -30.297 -18.234 -46.375 1 89.25 643 HIS A O 1
ATOM 5151 N N . LYS A 1 644 ? -30.078 -17.844 -48.562 1 88.75 644 LYS A N 1
ATOM 5152 C CA . LYS A 1 644 ? -28.844 -17.078 -48.469 1 88.75 644 LYS A CA 1
ATOM 5153 C C . LYS A 1 644 ? -29.078 -15.758 -47.719 1 88.75 644 LYS A C 1
ATOM 5155 O O . LYS A 1 644 ? -28.188 -15.266 -47.031 1 88.75 644 LYS A O 1
ATOM 5160 N N . PHE A 1 645 ? -30.328 -15.266 -47.781 1 90.38 645 PHE A N 1
ATOM 5161 C CA . PHE A 1 645 ? -30.609 -14.008 -47.125 1 90.38 645 PHE A CA 1
ATOM 5162 C C . PHE A 1 645 ? -30.547 -14.18 -45.594 1 90.38 645 PHE A C 1
ATOM 5164 O O . PHE A 1 645 ? -29.953 -13.352 -44.906 1 90.38 645 PHE A O 1
ATOM 5171 N N . ILE A 1 646 ? -31.141 -15.188 -45.094 1 90.56 646 ILE A N 1
ATOM 5172 C CA . ILE A 1 646 ? -31.125 -15.453 -43.656 1 90.56 646 ILE A CA 1
ATOM 5173 C C . ILE A 1 646 ? -29.703 -15.758 -43.188 1 90.56 646 ILE A C 1
ATOM 5175 O O . ILE A 1 646 ? -29.281 -15.289 -42.156 1 90.56 646 ILE A O 1
ATOM 5179 N N . GLU A 1 647 ? -28.984 -16.484 -44 1 90.38 647 GLU A N 1
ATOM 5180 C CA . GLU A 1 647 ? -27.594 -16.828 -43.688 1 90.38 647 GLU A CA 1
ATOM 5181 C C . GLU A 1 647 ? -26.719 -15.586 -43.625 1 90.38 647 GLU A C 1
ATOM 5183 O O . GLU A 1 647 ? -25.859 -15.461 -42.75 1 90.38 647 GLU A O 1
ATOM 5188 N N . ASN A 1 648 ? -26.969 -14.641 -44.625 1 91.5 648 ASN A N 1
ATOM 5189 C CA . ASN A 1 648 ? -26.188 -13.406 -44.656 1 91.5 648 ASN A CA 1
ATOM 5190 C C . ASN A 1 648 ? -26.516 -12.516 -43.438 1 91.5 648 ASN A C 1
ATOM 5192 O O . ASN A 1 648 ? -25.609 -11.891 -42.875 1 91.5 648 ASN A O 1
ATOM 5196 N N . ILE A 1 649 ? -27.734 -12.469 -43.062 1 92.69 649 ILE A N 1
ATOM 5197 C CA . ILE A 1 649 ? -28.125 -11.688 -41.875 1 92.69 649 ILE A CA 1
ATOM 5198 C C . ILE A 1 649 ? -27.531 -12.328 -40.625 1 92.69 649 ILE A C 1
ATOM 5200 O O . ILE A 1 649 ? -27.125 -11.625 -39.688 1 92.69 649 ILE A O 1
ATOM 5204 N N . GLY A 1 650 ? -27.578 -13.594 -40.594 1 92.81 650 GLY A N 1
ATOM 5205 C CA . GLY A 1 650 ? -26.969 -14.289 -39.469 1 92.81 650 GLY A CA 1
ATOM 5206 C C . GLY A 1 650 ? -25.484 -14.008 -39.344 1 92.81 650 GLY A C 1
ATOM 5207 O O . GLY A 1 650 ? -25 -13.781 -38.219 1 92.81 650 GLY A O 1
ATOM 5208 N N . TYR A 1 651 ? -24.812 -14 -40.5 1 92.75 651 TYR A N 1
ATOM 5209 C CA . TYR A 1 651 ? -23.375 -13.695 -40.5 1 92.75 651 TYR A CA 1
ATOM 5210 C C . TYR A 1 651 ? -23.125 -12.289 -39.969 1 92.75 651 TYR A C 1
ATOM 5212 O O . TYR A 1 651 ? -22.219 -12.07 -39.156 1 92.75 651 TYR A O 1
ATOM 5220 N N . VAL A 1 652 ? -23.938 -11.359 -40.312 1 93.25 652 VAL A N 1
ATOM 5221 C CA . VAL A 1 652 ? -23.75 -9.961 -39.938 1 93.25 652 VAL A CA 1
ATOM 5222 C C . VAL A 1 652 ? -24.062 -9.789 -38.438 1 93.25 652 VAL A C 1
ATOM 5224 O O . VAL A 1 652 ? -23.312 -9.148 -37.719 1 93.25 652 VAL A O 1
ATOM 5227 N N . LEU A 1 653 ? -25.156 -10.359 -38.031 1 94.56 653 LEU A N 1
ATOM 5228 C CA . LEU A 1 653 ? -25.547 -10.211 -36.625 1 94.56 653 LEU A CA 1
ATOM 5229 C C . LEU A 1 653 ? -24.547 -10.891 -35.719 1 94.56 653 LEU A C 1
ATOM 5231 O O . LEU A 1 653 ? -24.188 -10.344 -34.688 1 94.56 653 LEU A O 1
ATOM 5235 N N . TYR A 1 654 ? -24.109 -12.07 -36.125 1 94 654 TYR A N 1
ATOM 5236 C CA . TYR A 1 654 ? -23.125 -12.789 -35.312 1 94 654 TYR A CA 1
ATOM 5237 C C . TYR A 1 654 ? -21.797 -12.047 -35.312 1 94 654 TYR A C 1
ATOM 5239 O O . TYR A 1 654 ? -21.094 -12.016 -34.281 1 94 654 TYR A O 1
ATOM 5247 N N . GLY A 1 655 ? -21.469 -11.438 -36.5 1 93.31 655 GLY A N 1
ATOM 5248 C CA . GLY A 1 655 ? -20.266 -10.617 -36.562 1 93.31 655 GLY A CA 1
ATOM 5249 C C . GLY A 1 655 ? -20.344 -9.383 -35.656 1 93.31 655 GLY A C 1
ATOM 5250 O O . GLY A 1 655 ? -19.391 -9.07 -34.938 1 93.31 655 GLY A O 1
ATOM 5251 N N . VAL A 1 656 ? -21.438 -8.688 -35.688 1 93.62 656 VAL A N 1
ATOM 5252 C CA . VAL A 1 656 ? -21.625 -7.5 -34.844 1 93.62 656 VAL A CA 1
ATOM 5253 C C . VAL A 1 656 ? -21.625 -7.891 -33.375 1 93.62 656 VAL A C 1
ATOM 5255 O O . VAL A 1 656 ? -21.109 -7.156 -32.531 1 93.62 656 VAL A O 1
ATOM 5258 N N . TYR A 1 657 ? -22.125 -9.031 -33.094 1 93.88 657 TYR A N 1
ATOM 5259 C CA . TYR A 1 657 ? -22.109 -9.531 -31.719 1 93.88 657 TYR A CA 1
ATOM 5260 C C . TYR A 1 657 ? -20.688 -9.711 -31.219 1 93.88 657 TYR A C 1
ATOM 5262 O O . TYR A 1 657 ? -20.344 -9.25 -30.125 1 93.88 657 TYR A O 1
ATOM 5270 N N . ASN A 1 658 ? -19.906 -10.312 -32 1 93.25 658 ASN A N 1
ATOM 5271 C CA . ASN A 1 658 ? -18.531 -10.555 -31.594 1 93.25 658 ASN A CA 1
ATOM 5272 C C . ASN A 1 658 ? -17.734 -9.258 -31.469 1 93.25 658 ASN A C 1
ATOM 5274 O O . ASN A 1 658 ? -16.906 -9.109 -30.562 1 93.25 658 ASN A O 1
ATOM 5278 N N . VAL A 1 659 ? -18.016 -8.328 -32.375 1 91.94 659 VAL A N 1
ATOM 5279 C CA . VAL A 1 659 ? -17.328 -7.043 -32.281 1 91.94 659 VAL A CA 1
ATOM 5280 C C . VAL A 1 659 ? -17.766 -6.305 -31.016 1 91.94 659 VAL A C 1
ATOM 5282 O O . VAL A 1 659 ? -16.922 -5.762 -30.297 1 91.94 659 VAL A O 1
ATOM 5285 N N . THR A 1 660 ? -19.016 -6.328 -30.734 1 92.5 660 THR A N 1
ATOM 5286 C CA . THR A 1 660 ? -19.531 -5.602 -29.578 1 92.5 660 THR A CA 1
ATOM 5287 C C . THR A 1 660 ? -19.109 -6.27 -28.281 1 92.5 660 THR A C 1
ATOM 5289 O O . THR A 1 660 ? -18.656 -5.598 -27.344 1 92.5 660 THR A O 1
ATOM 5292 N N . MET A 1 661 ? -19.203 -7.57 -28.219 1 92.12 661 MET A N 1
ATOM 5293 C CA . MET A 1 661 ? -18.953 -8.289 -26.969 1 92.12 661 MET A CA 1
ATOM 5294 C C . MET A 1 661 ? -17.469 -8.438 -26.703 1 92.12 661 MET A C 1
ATOM 5296 O O . MET A 1 661 ? -16.984 -8.148 -25.609 1 92.12 661 MET A O 1
ATOM 5300 N N . VAL A 1 662 ? -16.688 -8.812 -27.672 1 87.19 662 VAL A N 1
ATOM 5301 C CA . VAL A 1 662 ? -15.289 -9.188 -27.453 1 87.19 662 VAL A CA 1
ATOM 5302 C C . VAL A 1 662 ? -14.398 -7.949 -27.578 1 87.19 662 VAL A C 1
ATOM 5304 O O . VAL A 1 662 ? -13.492 -7.75 -26.766 1 87.19 662 VAL A O 1
ATOM 5307 N N . ILE A 1 663 ? -14.711 -7.062 -28.484 1 87.31 663 ILE A N 1
ATOM 5308 C CA . ILE A 1 663 ? -13.797 -5.949 -28.703 1 87.31 663 ILE A CA 1
ATOM 5309 C C . ILE A 1 663 ? -14.203 -4.758 -27.844 1 87.31 663 ILE A C 1
ATOM 5311 O O . ILE A 1 663 ? -13.367 -4.195 -27.125 1 87.31 663 ILE A O 1
ATOM 5315 N N . VAL A 1 664 ? -15.453 -4.492 -27.828 1 88.06 664 VAL A N 1
ATOM 5316 C CA . VAL A 1 664 ? -15.844 -3.258 -27.141 1 88.06 664 VAL A CA 1
ATOM 5317 C C . VAL A 1 664 ? -16.094 -3.535 -25.672 1 88.06 664 VAL A C 1
ATOM 5319 O O . VAL A 1 664 ? -15.445 -2.932 -24.797 1 88.06 664 VAL A O 1
ATOM 5322 N N . LEU A 1 665 ? -16.922 -4.426 -25.344 1 90.75 665 LEU A N 1
ATOM 5323 C CA . LEU A 1 665 ? -17.359 -4.605 -23.969 1 90.75 665 LEU A CA 1
ATOM 5324 C C . LEU A 1 665 ? -16.25 -5.242 -23.125 1 90.75 665 LEU A C 1
ATOM 5326 O O . LEU A 1 665 ? -16.031 -4.844 -21.969 1 90.75 665 LEU A O 1
ATOM 5330 N N . LEU A 1 666 ? -15.578 -6.152 -23.625 1 87.06 666 LEU A N 1
ATOM 5331 C CA . LEU A 1 666 ? -14.5 -6.762 -22.844 1 87.06 666 LEU A CA 1
ATOM 5332 C C . LEU A 1 666 ? -13.383 -5.758 -22.594 1 87.06 666 LEU A C 1
ATOM 5334 O O . LEU A 1 666 ? -12.797 -5.742 -21.516 1 87.06 666 LEU A O 1
ATOM 5338 N N . ASN A 1 667 ? -13.078 -4.957 -23.516 1 86.12 667 ASN A N 1
ATOM 5339 C CA . ASN A 1 667 ? -12.055 -3.938 -23.328 1 86.12 667 ASN A CA 1
ATOM 5340 C C . ASN A 1 667 ? -12.508 -2.871 -22.328 1 86.12 667 ASN A C 1
ATOM 5342 O O . ASN A 1 667 ? -11.688 -2.311 -21.594 1 86.12 667 ASN A O 1
ATOM 5346 N N . MET A 1 668 ? -13.734 -2.596 -22.438 1 90.25 668 MET A N 1
ATOM 5347 C CA . MET A 1 668 ? -14.258 -1.671 -21.438 1 90.25 668 MET A CA 1
ATOM 5348 C C . MET A 1 668 ? -14.156 -2.266 -20.047 1 90.25 668 MET A C 1
ATOM 5350 O O . MET A 1 668 ? -13.82 -1.564 -19.078 1 90.25 668 MET A O 1
ATOM 5354 N N . LEU A 1 669 ? -14.43 -3.48 -19.922 1 88.12 669 LEU A N 1
ATOM 5355 C CA . LEU A 1 669 ? -14.32 -4.164 -18.641 1 88.12 669 LEU A CA 1
ATOM 5356 C C . LEU A 1 669 ? -12.875 -4.176 -18.156 1 88.12 669 LEU A C 1
ATOM 5358 O O . LEU A 1 669 ? -12.617 -3.941 -16.969 1 88.12 669 LEU A O 1
ATOM 5362 N N . ILE A 1 670 ? -11.977 -4.398 -19.031 1 86.75 670 ILE A N 1
ATOM 5363 C CA . ILE A 1 670 ? -10.555 -4.406 -18.688 1 86.75 670 ILE A CA 1
ATOM 5364 C C . ILE A 1 670 ? -10.133 -3.018 -18.219 1 86.75 670 ILE A C 1
ATOM 5366 O O . ILE A 1 670 ? -9.406 -2.893 -17.219 1 86.75 670 ILE A O 1
ATOM 5370 N N . ALA A 1 671 ? -10.617 -2.033 -18.906 1 87.88 671 ALA A N 1
ATOM 5371 C CA . ALA A 1 671 ? -10.289 -0.667 -18.516 1 87.88 671 ALA A CA 1
ATOM 5372 C C . ALA A 1 671 ? -10.836 -0.355 -17.125 1 87.88 671 ALA A C 1
ATOM 5374 O O . ALA A 1 671 ? -10.18 0.316 -16.328 1 87.88 671 ALA A O 1
ATOM 5375 N N . MET A 1 672 ? -12.008 -0.828 -16.891 1 89.94 672 MET A N 1
ATOM 5376 C CA . MET A 1 672 ? -12.625 -0.615 -15.586 1 89.94 672 MET A CA 1
ATOM 5377 C C . MET A 1 672 ? -11.836 -1.33 -14.492 1 89.94 672 MET A C 1
ATOM 5379 O O . MET A 1 672 ? -11.578 -0.758 -13.438 1 89.94 672 MET A O 1
ATOM 5383 N N . ILE A 1 673 ? -11.445 -2.506 -14.758 1 88.31 673 ILE A N 1
ATOM 5384 C CA . ILE A 1 673 ? -10.688 -3.283 -13.773 1 88.31 673 ILE A CA 1
ATOM 5385 C C . ILE A 1 673 ? -9.328 -2.641 -13.547 1 88.31 673 ILE A C 1
ATOM 5387 O O . ILE A 1 673 ? -8.844 -2.574 -12.414 1 88.31 673 ILE A O 1
ATOM 5391 N N . ASN A 1 674 ? -8.719 -2.1 -14.602 1 86.88 674 ASN A N 1
ATOM 5392 C CA . ASN A 1 674 ? -7.43 -1.429 -14.469 1 86.88 674 ASN A CA 1
ATOM 5393 C C . ASN A 1 674 ? -7.535 -0.175 -13.602 1 86.88 674 ASN A C 1
ATOM 5395 O O . ASN A 1 674 ? -6.648 0.102 -12.789 1 86.88 674 ASN A O 1
ATOM 5399 N N . SER A 1 675 ? -8.562 0.474 -13.773 1 88.81 675 SER A N 1
ATOM 5400 C CA . SER A 1 675 ? -8.742 1.696 -13 1 88.81 675 SER A CA 1
ATOM 5401 C C . SER A 1 675 ? -8.977 1.386 -11.523 1 88.81 675 SER A C 1
ATOM 5403 O O . SER A 1 675 ? -8.414 2.047 -10.648 1 88.81 675 SER A O 1
ATOM 5405 N N . SER A 1 676 ? -9.789 0.45 -11.305 1 89.75 676 SER A N 1
ATOM 5406 C CA . SER A 1 676 ? -10.055 0.057 -9.922 1 89.75 676 SER A CA 1
ATOM 5407 C C . SER A 1 676 ? -8.812 -0.525 -9.258 1 89.75 676 SER A C 1
ATOM 5409 O O . SER A 1 676 ? -8.57 -0.282 -8.078 1 89.75 676 SER A O 1
ATOM 5411 N N . PHE A 1 677 ? -8.031 -1.226 -9.953 1 88.75 677 PHE A N 1
ATOM 5412 C CA . PHE A 1 677 ? -6.801 -1.794 -9.406 1 88.75 677 PHE A CA 1
ATOM 5413 C C . PHE A 1 677 ? -5.812 -0.694 -9.039 1 88.75 677 PHE A C 1
ATOM 5415 O O . PHE A 1 677 ? -5.191 -0.741 -7.98 1 88.75 677 PHE A O 1
ATOM 5422 N N . GLN A 1 678 ? -5.695 0.239 -9.883 1 87.44 678 GLN A N 1
ATOM 5423 C CA . GLN A 1 678 ? -4.766 1.339 -9.656 1 87.44 678 GLN A CA 1
ATOM 5424 C C . GLN A 1 678 ? -5.168 2.15 -8.422 1 87.44 678 GLN A C 1
ATOM 5426 O O . GLN A 1 678 ? -4.309 2.611 -7.672 1 87.44 678 GLN A O 1
ATOM 5431 N N . GLU A 1 679 ? -6.398 2.258 -8.227 1 88.94 679 GLU A N 1
ATOM 5432 C CA . GLU A 1 679 ? -6.887 2.992 -7.066 1 88.94 679 GLU A CA 1
ATOM 5433 C C . GLU A 1 679 ? -6.5 2.289 -5.766 1 88.94 679 GLU A C 1
ATOM 5435 O O . GLU A 1 679 ? -6.105 2.938 -4.797 1 88.94 679 GLU A O 1
ATOM 5440 N N . ILE A 1 680 ? -6.586 1.049 -5.707 1 90.56 680 ILE A N 1
ATOM 5441 C CA . ILE A 1 680 ? -6.254 0.281 -4.512 1 90.56 680 ILE A CA 1
ATOM 5442 C C . ILE A 1 680 ? -4.734 0.231 -4.34 1 90.56 680 ILE A C 1
ATOM 5444 O O . ILE A 1 680 ? -4.23 0.328 -3.219 1 90.56 680 ILE A O 1
ATOM 5448 N N . GLU A 1 681 ? -4.027 0.115 -5.492 1 88.31 681 GLU A N 1
ATOM 5449 C CA . GLU A 1 681 ? -2.572 0.021 -5.426 1 88.31 681 GLU A CA 1
ATOM 5450 C C . GLU A 1 681 ? -1.956 1.336 -4.957 1 88.31 681 GLU A C 1
ATOM 5452 O O . GLU A 1 681 ? -0.923 1.338 -4.281 1 88.31 681 GLU A O 1
ATOM 5457 N N . ASP A 1 682 ? -2.598 2.41 -5.148 1 87.69 682 ASP A N 1
ATOM 5458 C CA . ASP A 1 682 ? -2.094 3.715 -4.73 1 87.69 682 ASP A CA 1
ATOM 5459 C C . ASP A 1 682 ? -2.156 3.871 -3.215 1 87.69 682 ASP A C 1
ATOM 5461 O O . ASP A 1 682 ? -1.304 4.531 -2.617 1 87.69 682 ASP A O 1
ATOM 5465 N N . ASP A 1 683 ? -3.057 3.256 -2.592 1 91 683 ASP A N 1
ATOM 5466 C CA . ASP A 1 683 ? -3.195 3.273 -1.14 1 91 683 ASP A CA 1
ATOM 5467 C C . ASP A 1 683 ? -3.229 1.855 -0.574 1 91 683 ASP A C 1
ATOM 5469 O O . ASP A 1 683 ? -4.047 1.548 0.296 1 91 683 ASP A O 1
ATOM 5473 N N . ALA A 1 684 ? -2.324 1.046 -1.041 1 90.19 684 ALA A N 1
ATOM 5474 C CA . ALA A 1 684 ? -2.344 -0.376 -0.707 1 90.19 684 ALA A CA 1
ATOM 5475 C C . ALA A 1 684 ? -2.1 -0.592 0.784 1 90.19 684 ALA A C 1
ATOM 5477 O O . ALA A 1 684 ? -2.719 -1.463 1.4 1 90.19 684 ALA A O 1
ATOM 5478 N N . ASP A 1 685 ? -1.297 0.229 1.472 1 92.25 685 ASP A N 1
ATOM 5479 C CA . ASP A 1 685 ? -0.965 0.056 2.883 1 92.25 685 ASP A CA 1
ATOM 5480 C C . ASP A 1 685 ? -2.17 0.352 3.771 1 92.25 685 ASP A C 1
ATOM 5482 O O . ASP A 1 685 ? -2.488 -0.425 4.672 1 92.25 685 ASP A O 1
ATOM 5486 N N . VAL A 1 686 ? -2.807 1.446 3.482 1 94.06 686 VAL A N 1
ATOM 5487 C CA . VAL A 1 686 ? -3.963 1.843 4.277 1 94.06 686 VAL A CA 1
ATOM 5488 C C . VAL A 1 686 ? -5.098 0.838 4.082 1 94.06 686 VAL A C 1
ATOM 5490 O O . VAL A 1 686 ? -5.746 0.428 5.047 1 94.06 686 VAL A O 1
ATOM 5493 N N . GLU A 1 687 ? -5.293 0.41 2.84 1 93.81 687 GLU A N 1
ATOM 5494 C CA . GLU A 1 687 ? -6.359 -0.543 2.541 1 93.81 687 GLU A CA 1
ATOM 5495 C C . GLU A 1 687 ? -6.094 -1.893 3.203 1 93.81 687 GLU A C 1
ATOM 5497 O O . GLU A 1 687 ? -7.012 -2.523 3.729 1 93.81 687 GLU A O 1
ATOM 5502 N N . TRP A 1 688 ? -4.926 -2.324 3.197 1 93.69 688 TRP A N 1
ATOM 5503 C CA . TRP A 1 688 ? -4.57 -3.605 3.801 1 93.69 688 TRP A CA 1
ATOM 5504 C C . TRP A 1 688 ? -4.742 -3.559 5.316 1 93.69 688 TRP A C 1
ATOM 5506 O O . TRP A 1 688 ? -5.312 -4.477 5.914 1 93.69 688 TRP A O 1
ATOM 5516 N N . LYS A 1 689 ? -4.195 -2.514 5.938 1 94.88 689 LYS A N 1
ATOM 5517 C CA . LYS A 1 689 ? -4.312 -2.381 7.387 1 94.88 689 LYS A CA 1
ATOM 5518 C C . LYS A 1 689 ? -5.773 -2.305 7.816 1 94.88 689 LYS A C 1
ATOM 5520 O O . LYS A 1 689 ? -6.137 -2.791 8.891 1 94.88 689 LYS A O 1
ATOM 5525 N N . PHE A 1 690 ? -6.621 -1.669 6.973 1 95.38 690 PHE A N 1
ATOM 5526 C CA . PHE A 1 690 ? -8.047 -1.611 7.258 1 95.38 690 PHE A CA 1
ATOM 5527 C C . PHE A 1 690 ? -8.672 -3 7.191 1 95.38 690 PHE A C 1
ATOM 5529 O O . PHE A 1 690 ? -9.438 -3.387 8.078 1 95.38 690 PHE A O 1
ATOM 5536 N N . ALA A 1 691 ? -8.305 -3.734 6.18 1 93.19 691 ALA A N 1
ATOM 5537 C CA . ALA A 1 691 ? -8.852 -5.078 6.016 1 93.19 691 ALA A CA 1
ATOM 5538 C C . ALA A 1 691 ? -8.352 -6.012 7.113 1 93.19 691 ALA A C 1
ATOM 5540 O O . ALA A 1 691 ? -9.109 -6.844 7.625 1 93.19 691 ALA A O 1
ATOM 5541 N N . ARG A 1 692 ? -7.125 -5.926 7.418 1 93.25 692 ARG A N 1
ATOM 5542 C CA . ARG A 1 692 ? -6.543 -6.738 8.477 1 93.25 692 ARG A CA 1
ATOM 5543 C C . ARG A 1 692 ? -7.227 -6.469 9.812 1 93.25 692 ARG A C 1
ATOM 5545 O O . ARG A 1 692 ? -7.504 -7.402 10.578 1 93.25 692 ARG A O 1
ATOM 5552 N N . ALA A 1 693 ? -7.508 -5.176 10.086 1 93.81 693 ALA A N 1
ATOM 5553 C CA . ALA A 1 693 ? -8.18 -4.816 11.336 1 93.81 693 ALA A CA 1
ATOM 5554 C C . ALA A 1 693 ? -9.586 -5.414 11.391 1 93.81 693 ALA A C 1
ATOM 5556 O O . ALA A 1 693 ? -10.016 -5.887 12.445 1 93.81 693 ALA A O 1
ATOM 5557 N N . LYS A 1 694 ? -10.227 -5.383 10.289 1 91.12 694 LYS A N 1
ATOM 5558 C CA . LYS A 1 694 ? -11.555 -5.984 10.234 1 91.12 694 LYS A CA 1
ATOM 5559 C C . LYS A 1 694 ? -11.492 -7.484 10.516 1 91.12 694 LYS A C 1
ATOM 5561 O O . LYS A 1 694 ? -12.344 -8.023 11.234 1 91.12 694 LYS A O 1
ATOM 5566 N N . LEU A 1 695 ? -10.516 -8.156 9.992 1 91.44 695 LEU A N 1
ATOM 5567 C CA . LEU A 1 695 ? -10.32 -9.586 10.227 1 91.44 695 LEU A CA 1
ATOM 5568 C C . LEU A 1 695 ? -10.008 -9.852 11.695 1 91.44 695 LEU A C 1
ATOM 5570 O O . LEU A 1 695 ? -10.57 -10.766 12.297 1 91.44 695 LEU A O 1
ATOM 5574 N N . TRP A 1 696 ? -9.156 -9.023 12.289 1 91.31 696 TRP A N 1
ATOM 5575 C CA . TRP A 1 696 ? -8.781 -9.18 13.688 1 91.31 696 TRP A CA 1
ATOM 5576 C C . TRP A 1 696 ? -9.992 -8.992 14.594 1 91.31 696 TRP A C 1
ATOM 5578 O O . TRP A 1 696 ? -10.172 -9.742 15.562 1 91.31 696 TRP A O 1
ATOM 5588 N N . PHE A 1 697 ? -10.844 -8.078 14.25 1 89.25 697 PHE A N 1
ATOM 5589 C CA . PHE A 1 697 ? -11.992 -7.746 15.094 1 89.25 697 PHE A CA 1
ATOM 5590 C C . PHE A 1 697 ? -12.977 -8.914 15.156 1 89.25 697 PHE A C 1
ATOM 5592 O O . PHE A 1 697 ? -13.664 -9.102 16.156 1 89.25 697 PHE A O 1
ATOM 5599 N N . SER A 1 698 ? -12.961 -9.656 14.109 1 86.06 698 SER A N 1
ATOM 5600 C CA . SER A 1 698 ? -13.867 -10.797 14.109 1 86.06 698 SER A CA 1
ATOM 5601 C C . SER A 1 698 ? -13.43 -11.852 15.125 1 86.06 698 SER A C 1
ATOM 5603 O O . SER A 1 698 ? -14.242 -12.672 15.555 1 86.06 698 SER A O 1
ATOM 5605 N N . TYR A 1 699 ? -12.227 -11.797 15.633 1 88.62 699 TYR A N 1
ATOM 5606 C CA . TYR A 1 699 ? -11.734 -12.812 16.562 1 88.62 699 TYR A CA 1
ATOM 5607 C C . TYR A 1 699 ? -11.555 -12.234 17.953 1 88.62 699 TYR A C 1
ATOM 5609 O O . TYR A 1 699 ? -11.164 -12.945 18.891 1 88.62 699 TYR A O 1
ATOM 5617 N N . PHE A 1 700 ? -11.852 -10.93 18.156 1 87.25 700 PHE A N 1
ATOM 5618 C CA . PHE A 1 700 ? -11.695 -10.297 19.469 1 87.25 700 PHE A CA 1
ATOM 5619 C C . PHE A 1 700 ? -12.875 -10.633 20.375 1 87.25 700 PHE A C 1
ATOM 5621 O O . PHE A 1 700 ? -12.75 -10.586 21.609 1 87.25 700 PHE A O 1
ATOM 5628 N N . GLU A 1 701 ? -13.914 -10.953 19.781 1 78.94 701 GLU A N 1
ATOM 5629 C CA . GLU A 1 701 ? -15.094 -11.242 20.594 1 78.94 701 GLU A CA 1
ATOM 5630 C C . GLU A 1 701 ? -14.914 -12.523 21.391 1 78.94 701 GLU A C 1
ATOM 5632 O O . GLU A 1 701 ? -14.203 -13.438 20.969 1 78.94 701 GLU A O 1
ATOM 5637 N N . GLU A 1 702 ? -15.539 -12.359 22.531 1 75.19 702 GLU A N 1
ATOM 5638 C CA . GLU A 1 702 ? -15.438 -13.531 23.391 1 75.19 702 GLU A CA 1
ATOM 5639 C C . GLU A 1 702 ? -16.359 -14.656 22.906 1 75.19 702 GLU A C 1
ATOM 5641 O O . GLU A 1 702 ? -17.406 -14.391 22.312 1 75.19 702 GLU A O 1
ATOM 5646 N N . GLY A 1 703 ? -15.883 -15.781 22.891 1 74.75 703 GLY A N 1
ATOM 5647 C CA . GLY A 1 703 ? -16.641 -16.953 22.469 1 74.75 703 GLY A CA 1
ATOM 5648 C C . GLY A 1 703 ? -16.109 -17.594 21.203 1 74.75 703 GLY A C 1
ATOM 5649 O O . GLY A 1 703 ? -15.07 -17.172 20.672 1 74.75 703 GLY A O 1
ATOM 5650 N N . ARG A 1 704 ? -16.609 -18.688 20.828 1 81.06 704 ARG A N 1
ATOM 5651 C CA . ARG A 1 704 ? -16.25 -19.438 19.625 1 81.06 704 ARG A CA 1
ATOM 5652 C C . ARG A 1 704 ? -14.766 -19.781 19.625 1 81.06 704 ARG A C 1
ATOM 5654 O O . ARG A 1 704 ? -14.078 -19.547 18.625 1 81.06 704 ARG A O 1
ATOM 5661 N N . THR A 1 705 ? -14.273 -20.312 20.656 1 84.62 705 THR A N 1
ATOM 5662 C CA . THR A 1 705 ? -12.852 -20.594 20.797 1 84.62 705 THR A CA 1
ATOM 5663 C C . THR A 1 705 ? -12.484 -21.891 20.078 1 84.62 705 THR A C 1
ATOM 5665 O O . THR A 1 705 ? -11.461 -21.953 19.406 1 84.62 705 THR A O 1
ATOM 5668 N N . LEU A 1 706 ? -13.383 -22.875 20.203 1 88.12 706 LEU A N 1
ATOM 5669 C CA . LEU A 1 706 ? -13.039 -24.156 19.594 1 88.12 706 LEU A CA 1
ATOM 5670 C C . LEU A 1 706 ? -13.422 -24.172 18.125 1 88.12 706 LEU A C 1
ATOM 5672 O O . LEU A 1 706 ? -14.547 -23.828 17.766 1 88.12 706 LEU A O 1
ATOM 5676 N N . PRO A 1 707 ? -12.469 -24.531 17.297 1 91.81 707 PRO A N 1
ATOM 5677 C CA . PRO A 1 707 ? -12.758 -24.609 15.852 1 91.81 707 PRO A CA 1
ATOM 5678 C C . PRO A 1 707 ? -13.633 -25.812 15.492 1 91.81 707 PRO A C 1
ATOM 5680 O O . PRO A 1 707 ? -13.906 -26.656 16.344 1 91.81 707 PRO A O 1
ATOM 5683 N N . VAL A 1 708 ? -14.148 -25.828 14.328 1 92.75 708 VAL A N 1
ATOM 5684 C CA . VAL A 1 708 ? -14.953 -26.922 13.781 1 92.75 708 VAL A CA 1
ATOM 5685 C C . VAL A 1 708 ? -14.094 -28.172 13.633 1 92.75 708 VAL A C 1
ATOM 5687 O O . VAL A 1 708 ? -12.938 -28.094 13.219 1 92.75 708 VAL A O 1
ATOM 5690 N N . PRO A 1 709 ? -14.508 -29.375 13.945 1 92.56 709 PRO A N 1
ATOM 5691 C CA . PRO A 1 709 ? -15.828 -29.828 14.398 1 92.56 709 PRO A CA 1
ATOM 5692 C C . PRO A 1 709 ? -15.906 -30 15.914 1 92.56 709 PRO A C 1
ATOM 5694 O O . PRO A 1 709 ? -16.859 -30.594 16.422 1 92.56 709 PRO A O 1
ATOM 5697 N N . PHE A 1 710 ? -14.898 -29.5 16.547 1 89.12 710 PHE A N 1
ATOM 5698 C CA . PHE A 1 710 ? -14.805 -29.672 17.984 1 89.12 710 PHE A CA 1
ATOM 5699 C C . PHE A 1 710 ? -15.836 -28.797 18.703 1 89.12 710 PHE A C 1
ATOM 5701 O O . PHE A 1 710 ? -16.094 -29 19.891 1 89.12 710 PHE A O 1
ATOM 5708 N N . ASN A 1 711 ? -16.422 -27.875 18 1 88 711 ASN A N 1
ATOM 5709 C CA . ASN A 1 711 ? -17.438 -27 18.578 1 88 711 ASN A CA 1
ATOM 5710 C C . ASN A 1 711 ? -18.75 -27.75 18.812 1 88 711 ASN A C 1
ATOM 5712 O O . ASN A 1 711 ? -19.656 -27.219 19.469 1 88 711 ASN A O 1
ATOM 5716 N N . LEU A 1 712 ? -18.859 -28.938 18.297 1 86.56 712 LEU A N 1
ATOM 5717 C CA . LEU A 1 712 ? -20.094 -29.703 18.422 1 86.56 712 LEU A CA 1
ATOM 5718 C C . LEU A 1 712 ? -20.219 -30.281 19.812 1 86.56 712 LEU A C 1
ATOM 5720 O O . LEU A 1 712 ? -21.328 -30.594 20.266 1 86.56 712 LEU A O 1
ATOM 5724 N N . VAL A 1 713 ? -19.125 -30.406 20.438 1 81.25 713 VAL A N 1
ATOM 5725 C CA . VAL A 1 713 ? -19.156 -30.922 21.812 1 81.25 713 VAL A CA 1
ATOM 5726 C C . VAL A 1 713 ? -19.453 -29.781 22.781 1 81.25 713 VAL A C 1
ATOM 5728 O O . VAL A 1 713 ? -18.719 -28.781 22.797 1 81.25 713 VAL A O 1
ATOM 5731 N N . PRO A 1 714 ? -20.609 -29.812 23.359 1 76.38 714 PRO A N 1
ATOM 5732 C CA . PRO A 1 714 ? -20.953 -28.703 24.25 1 76.38 714 PRO A CA 1
ATOM 5733 C C . PRO A 1 714 ? -19.953 -28.531 25.391 1 76.38 714 PRO A C 1
ATOM 5735 O O . PRO A 1 714 ? -19.344 -29.5 25.844 1 76.38 714 PRO A O 1
ATOM 5738 N N . SER A 1 715 ? -19.625 -27.281 25.672 1 72.31 715 SER A N 1
ATOM 5739 C CA . SER A 1 715 ? -18.734 -26.984 26.781 1 72.31 715 SER A CA 1
ATOM 5740 C C . SER A 1 715 ? -19.328 -27.406 28.109 1 72.31 715 SER A C 1
ATOM 5742 O O . SER A 1 715 ? -20.547 -27.484 28.25 1 72.31 715 SER A O 1
ATOM 5744 N N . PRO A 1 716 ? -18.5 -27.906 28.969 1 68.12 716 PRO A N 1
ATOM 5745 C CA . PRO A 1 716 ? -19.016 -28.312 30.266 1 68.12 716 PRO A CA 1
ATOM 5746 C C . PRO A 1 716 ? -19.875 -27.25 30.922 1 68.12 716 PRO A C 1
ATOM 5748 O O . PRO A 1 716 ? -20.875 -27.562 31.594 1 68.12 716 PRO A O 1
ATOM 5751 N N . LYS A 1 717 ? -19.484 -26 30.594 1 71.44 717 LYS A N 1
ATOM 5752 C CA . LYS A 1 717 ? -20.312 -24.938 31.156 1 71.44 717 LYS A CA 1
ATOM 5753 C C . LYS A 1 717 ? -21.719 -24.969 30.578 1 71.44 717 LYS A C 1
ATOM 5755 O O . LYS A 1 717 ? -22.703 -24.828 31.312 1 71.44 717 LYS A O 1
ATOM 5760 N N . SER A 1 718 ? -21.656 -25.188 29.281 1 71.31 718 SER A N 1
ATOM 5761 C CA . SER A 1 718 ? -22.969 -25.234 28.625 1 71.31 718 SER A CA 1
ATOM 5762 C C . SER A 1 718 ? -23.766 -26.453 29.062 1 71.31 718 SER A C 1
ATOM 5764 O O . SER A 1 718 ? -24.984 -26.391 29.234 1 71.31 718 SER A O 1
ATOM 5766 N N . LEU A 1 719 ? -23.031 -27.562 29.25 1 70.56 719 LEU A N 1
ATOM 5767 C CA . LEU A 1 719 ? -23.703 -28.781 29.734 1 70.56 719 LEU A CA 1
ATOM 5768 C C . LEU A 1 719 ? -24.25 -28.562 31.141 1 70.56 719 LEU A C 1
ATOM 5770 O O . LEU A 1 719 ? -25.344 -29.031 31.453 1 70.56 719 LEU A O 1
ATOM 5774 N N . PHE A 1 720 ? -23.422 -27.844 31.859 1 67.56 720 PHE A N 1
ATOM 5775 C CA . PHE A 1 720 ? -23.859 -27.578 33.219 1 67.56 720 PHE A CA 1
ATOM 5776 C C . PHE A 1 720 ? -25.094 -26.703 33.25 1 67.56 720 PHE A C 1
ATOM 5778 O O . PHE A 1 720 ? -26.047 -26.984 33.969 1 67.56 720 PHE A O 1
ATOM 5785 N N . TYR A 1 721 ? -25 -25.703 32.344 1 69.5 721 TYR A N 1
ATOM 5786 C CA . TYR A 1 721 ? -26.156 -24.812 32.312 1 69.5 721 TYR A CA 1
ATOM 5787 C C . TYR A 1 721 ? -27.359 -25.531 31.734 1 69.5 721 TYR A C 1
ATOM 5789 O O . TYR A 1 721 ? -28.5 -25.312 32.188 1 69.5 721 TYR A O 1
ATOM 5797 N N . LEU A 1 722 ? -27.141 -26.422 30.797 1 73 722 LEU A N 1
ATOM 5798 C CA . LEU A 1 722 ? -28.234 -27.203 30.219 1 73 722 LEU A CA 1
ATOM 5799 C C . LEU A 1 722 ? -28.812 -28.156 31.266 1 73 722 LEU A C 1
ATOM 5801 O O . LEU A 1 722 ? -30.031 -28.328 31.344 1 73 722 LEU A O 1
ATOM 5805 N N . LEU A 1 723 ? -27.938 -28.75 32.062 1 73.56 723 LEU A N 1
ATOM 5806 C CA . LEU A 1 723 ? -28.375 -29.656 33.125 1 73.56 723 LEU A CA 1
ATOM 5807 C C . LEU A 1 723 ? -29.172 -28.906 34.188 1 73.56 723 LEU A C 1
ATOM 5809 O O . LEU A 1 723 ? -30.172 -29.422 34.688 1 73.56 723 LEU A O 1
ATOM 5813 N N . LEU A 1 724 ? -28.719 -27.672 34.375 1 74.31 724 LEU A N 1
ATOM 5814 C CA . LEU A 1 724 ? -29.453 -26.859 35.344 1 74.31 724 LEU A CA 1
ATOM 5815 C C . LEU A 1 724 ? -30.828 -26.5 34.781 1 74.31 724 LEU A C 1
ATOM 5817 O O . LEU A 1 724 ? -31.812 -26.5 35.531 1 74.31 724 LEU A O 1
ATOM 5821 N N . ARG A 1 725 ? -30.859 -26.234 33.562 1 74.75 725 ARG A N 1
ATOM 5822 C CA . ARG A 1 725 ? -32.125 -25.891 32.938 1 74.75 725 ARG A CA 1
ATOM 5823 C C . ARG A 1 725 ? -33.062 -27.109 32.875 1 74.75 725 ARG A C 1
ATOM 5825 O O . ARG A 1 725 ? -34.281 -26.984 33.094 1 74.75 725 ARG A O 1
ATOM 5832 N N . LEU A 1 726 ? -32.469 -28.219 32.594 1 76.94 726 LEU A N 1
ATOM 5833 C CA . LEU A 1 726 ? -33.25 -29.469 32.562 1 76.94 726 LEU A CA 1
ATOM 5834 C C . LEU A 1 726 ? -33.75 -29.812 33.969 1 76.94 726 LEU A C 1
ATOM 5836 O O . LEU A 1 726 ? -34.875 -30.266 34.125 1 76.94 726 LEU A O 1
ATOM 5840 N N . LYS A 1 727 ? -32.906 -29.609 34.906 1 74.88 727 LYS A N 1
ATOM 5841 C CA . LYS A 1 727 ? -33.312 -29.844 36.281 1 74.88 727 LYS A CA 1
ATOM 5842 C C . LYS A 1 727 ? -34.469 -28.922 36.688 1 74.88 727 LYS A C 1
ATOM 5844 O O . LYS A 1 727 ? -35.406 -29.344 37.344 1 74.88 727 LYS A O 1
ATOM 5849 N N . LYS A 1 728 ? -34.25 -27.734 36.188 1 76.38 728 LYS A N 1
ATOM 5850 C CA . LYS A 1 728 ? -35.312 -26.781 36.5 1 76.38 728 LYS A CA 1
ATOM 5851 C C . LYS A 1 728 ? -36.594 -27.156 35.781 1 76.38 728 LYS A C 1
ATOM 5853 O O . LYS A 1 728 ? -37.688 -27.062 36.375 1 76.38 728 LYS A O 1
ATOM 5858 N N . LEU A 1 729 ? -36.469 -27.578 34.594 1 73.75 729 LEU A N 1
ATOM 5859 C CA . LEU A 1 729 ? -37.625 -28 33.812 1 73.75 729 LEU A CA 1
ATOM 5860 C C . LEU A 1 729 ? -38.281 -29.234 34.438 1 73.75 729 LEU A C 1
ATOM 5862 O O . LEU A 1 729 ? -39.5 -29.328 34.5 1 73.75 729 LEU A O 1
ATOM 5866 N N . ILE A 1 730 ? -37.469 -30.109 34.844 1 74.94 730 ILE A N 1
ATOM 5867 C CA . ILE A 1 730 ? -38 -31.328 35.469 1 74.94 730 ILE A CA 1
ATOM 5868 C C . ILE A 1 730 ? -38.625 -30.969 36.812 1 74.94 730 ILE A C 1
ATOM 5870 O O . ILE A 1 730 ? -39.688 -31.5 37.156 1 74.94 730 ILE A O 1
ATOM 5874 N N . SER A 1 731 ? -38 -30.078 37.469 1 73.19 731 SER A N 1
ATOM 5875 C CA . SER A 1 731 ? -38.562 -29.656 38.75 1 73.19 731 SER A CA 1
ATOM 5876 C C . SER A 1 731 ? -39.875 -28.922 38.562 1 73.19 731 SER A C 1
ATOM 5878 O O . SER A 1 731 ? -40.812 -29.125 39.344 1 73.19 731 SER A O 1
ATOM 5880 N N . GLU A 1 732 ? -39.875 -28.172 37.5 1 71 732 GLU A N 1
ATOM 5881 C CA . GLU A 1 732 ? -41.125 -27.469 37.219 1 71 732 GLU A CA 1
ATOM 5882 C C . GLU A 1 732 ? -42.188 -28.438 36.75 1 71 732 GLU A C 1
ATOM 5884 O O . GLU A 1 732 ? -43.375 -28.297 37.094 1 71 732 GLU A O 1
ATOM 5889 N N . MET A 1 733 ? -41.812 -29.359 36.031 1 64.56 733 MET A N 1
ATOM 5890 C CA . MET A 1 733 ? -42.75 -30.391 35.562 1 64.56 733 MET A CA 1
ATOM 5891 C C . MET A 1 733 ? -43.188 -31.266 36.75 1 64.56 733 MET A C 1
ATOM 5893 O O . MET A 1 733 ? -44.375 -31.656 36.812 1 64.56 733 MET A O 1
ATOM 5897 N N . SER A 1 734 ? -42.312 -31.5 37.594 1 64.62 734 SER A N 1
ATOM 5898 C CA . SER A 1 734 ? -42.656 -32.281 38.75 1 64.62 734 SER A CA 1
ATOM 5899 C C . SER A 1 734 ? -43.562 -31.469 39.688 1 64.62 734 SER A C 1
ATOM 5901 O O . SER A 1 734 ? -44.469 -32.031 40.312 1 64.62 734 SER A O 1
ATOM 5903 N N . GLN A 1 735 ? -43.281 -30.203 39.719 1 60.09 735 GLN A N 1
ATOM 5904 C CA . GLN A 1 735 ? -44.188 -29.391 40.531 1 60.09 735 GLN A CA 1
ATOM 5905 C C . GLN A 1 735 ? -45.562 -29.234 39.844 1 60.09 735 GLN A C 1
ATOM 5907 O O . GLN A 1 735 ? -46.594 -29.188 40.531 1 60.09 735 GLN A O 1
ATOM 5912 N N . ALA A 1 736 ? -45.531 -29.109 38.5 1 57.84 736 ALA A N 1
ATOM 5913 C CA . ALA A 1 736 ? -46.781 -29.031 37.781 1 57.84 736 ALA A CA 1
ATOM 5914 C C . ALA A 1 736 ? -47.562 -30.328 37.875 1 57.84 736 ALA A C 1
ATOM 5916 O O . ALA A 1 736 ? -48.781 -30.297 37.938 1 57.84 736 ALA A O 1
ATOM 5917 N N . HIS A 1 737 ? -46.812 -31.469 37.875 1 54.75 737 HIS A N 1
ATOM 5918 C CA . HIS A 1 737 ? -47.5 -32.75 38.094 1 54.75 737 HIS A CA 1
ATOM 5919 C C . HIS A 1 737 ? -48 -32.875 39.531 1 54.75 737 HIS A C 1
ATOM 5921 O O . HIS A 1 737 ? -49.062 -33.469 39.75 1 54.75 737 HIS A O 1
ATOM 5927 N N . LYS A 1 738 ? -47.281 -32.375 40.438 1 51.19 738 LYS A N 1
ATOM 5928 C CA . LYS A 1 738 ? -47.781 -32.438 41.812 1 51.19 738 LYS A CA 1
ATOM 5929 C C . LYS A 1 738 ? -48.938 -31.469 42 1 51.19 738 LYS A C 1
ATOM 5931 O O . LYS A 1 738 ? -49.875 -31.766 42.781 1 51.19 738 LYS A O 1
ATOM 5936 N N . LYS A 1 739 ? -48.781 -30.312 41.312 1 49.97 739 LYS A N 1
ATOM 5937 C CA . LYS A 1 739 ? -49.938 -29.438 41.438 1 49.97 739 LYS A CA 1
ATOM 5938 C C . LYS A 1 739 ? -51.156 -29.984 40.656 1 49.97 739 LYS A C 1
ATOM 5940 O O . LYS A 1 739 ? -52.281 -29.828 41.062 1 49.97 739 LYS A O 1
ATOM 5945 N N . GLY A 1 740 ? -50.875 -30.688 39.531 1 45.28 740 GLY A N 1
ATOM 5946 C CA . GLY A 1 740 ? -51.938 -31.312 38.781 1 45.28 740 GLY A CA 1
ATOM 5947 C C . GLY A 1 740 ? -52.594 -32.469 39.531 1 45.28 740 GLY A C 1
ATOM 5948 O O . GLY A 1 740 ? -53.781 -32.688 39.438 1 45.28 740 GLY A O 1
ATOM 5949 N N . PHE A 1 741 ? -51.781 -33.25 40.312 1 46.94 741 PHE A N 1
ATOM 5950 C CA . PHE A 1 741 ? -52.375 -34.312 41.094 1 46.94 741 PHE A CA 1
ATOM 5951 C C . PHE A 1 741 ? -53.219 -33.75 42.25 1 46.94 741 PHE A C 1
ATOM 5953 O O . PHE A 1 741 ? -54.188 -34.375 42.688 1 46.94 741 PHE A O 1
ATOM 5960 N N . GLN A 1 742 ? -52.719 -32.625 42.844 1 44.91 742 GLN A N 1
ATOM 5961 C CA . GLN A 1 742 ? -53.562 -32.094 43.906 1 44.91 742 GLN A CA 1
ATOM 5962 C C . GLN A 1 742 ? -54.844 -31.516 43.375 1 44.91 742 GLN A C 1
ATOM 5964 O O . GLN A 1 742 ? -55.906 -31.609 44.031 1 44.91 742 GLN A O 1
ATOM 5969 N N . GLU A 1 743 ? -54.812 -30.812 42.188 1 45.31 743 GLU A N 1
ATOM 5970 C CA . GLU A 1 743 ? -56.031 -30.234 41.625 1 45.31 743 GLU A CA 1
ATOM 5971 C C . GLU A 1 743 ? -56.969 -31.328 41.094 1 45.31 743 GLU A C 1
ATOM 5973 O O . GLU A 1 743 ? -58.188 -31.203 41.188 1 45.31 743 GLU A O 1
ATOM 5978 N N . ASP A 1 744 ? -56.438 -32.5 40.594 1 43 744 ASP A N 1
ATOM 5979 C CA . ASP A 1 744 ? -57.344 -33.562 40.156 1 43 744 ASP A CA 1
ATOM 5980 C C . ASP A 1 744 ? -58 -34.25 41.344 1 43 744 ASP A C 1
ATOM 5982 O O . ASP A 1 744 ? -59.094 -34.781 41.219 1 43 744 ASP A O 1
ATOM 5986 N N . ALA A 1 745 ? -57.312 -34.406 42.5 1 42.84 745 ALA A N 1
ATOM 5987 C CA . ALA A 1 745 ? -57.938 -35.062 43.656 1 42.84 745 ALA A CA 1
ATOM 5988 C C . ALA A 1 745 ? -59.094 -34.188 44.188 1 42.84 745 ALA A C 1
ATOM 5990 O O . ALA A 1 745 ? -60.094 -34.719 44.688 1 42.84 745 ALA A O 1
ATOM 5991 N N . GLU A 1 746 ? -58.969 -32.844 44.156 1 38.5 746 GLU A N 1
ATOM 5992 C CA . GLU A 1 746 ? -60.062 -32 44.688 1 38.5 746 GLU A CA 1
ATOM 5993 C C . GLU A 1 746 ? -61.25 -31.953 43.719 1 38.5 746 GLU A C 1
ATOM 5995 O O . GLU A 1 746 ? -62.406 -31.875 44.125 1 38.5 746 GLU A O 1
ATOM 6000 N N . MET A 1 747 ? -61 -32.031 42.375 1 36.97 747 MET A N 1
ATOM 6001 C CA . MET A 1 747 ? -62.094 -31.906 41.406 1 36.97 747 MET A CA 1
ATOM 6002 C C . MET A 1 747 ? -62.969 -33.156 41.438 1 36.97 747 MET A C 1
ATOM 6004 O O . MET A 1 747 ? -64 -33.188 40.781 1 36.97 747 MET A O 1
ATOM 6008 N N . ASN A 1 748 ? -62.5 -34.406 41.875 1 32.84 748 ASN A N 1
ATOM 6009 C CA . ASN A 1 748 ? -63.438 -35.5 41.844 1 32.84 748 ASN A CA 1
ATOM 6010 C C . ASN A 1 748 ? -64.625 -35.281 42.781 1 32.84 748 ASN A C 1
ATOM 6012 O O . ASN A 1 748 ? -65.625 -36 42.75 1 32.84 748 ASN A O 1
ATOM 6016 N N . LYS A 1 749 ? -64.438 -34.594 43.969 1 33.69 749 LYS A N 1
ATOM 6017 C CA . LYS A 1 749 ? -65.625 -34.5 44.844 1 33.69 749 LYS A CA 1
ATOM 6018 C C . LYS A 1 749 ? -66.688 -33.656 44.219 1 33.69 749 LYS A C 1
ATOM 6020 O O . LYS A 1 749 ? -67.875 -33.906 44.406 1 33.69 749 LYS A O 1
ATOM 6025 N N . ARG A 1 750 ? -66.312 -32.438 43.656 1 30.27 750 ARG A N 1
ATOM 6026 C CA . ARG A 1 750 ? -67.438 -31.516 43.344 1 30.27 750 ARG A CA 1
ATOM 6027 C C . ARG A 1 750 ? -68.188 -31.953 42.125 1 30.27 750 ARG A C 1
ATOM 6029 O O . ARG A 1 750 ? -69.125 -31.281 41.719 1 30.27 750 ARG A O 1
ATOM 6036 N N . ASN A 1 751 ? -67.688 -32.938 41.312 1 29.44 751 ASN A N 1
ATOM 6037 C CA . ASN A 1 751 ? -68.438 -33.156 40.094 1 29.44 751 ASN A CA 1
ATOM 6038 C C . ASN A 1 751 ? -69.812 -33.781 40.375 1 29.44 751 ASN A C 1
ATOM 6040 O O . ASN A 1 751 ? -70.5 -34.188 39.469 1 29.44 751 ASN A O 1
ATOM 6044 N N . GLU A 1 752 ? -70.125 -34.375 41.594 1 28.02 752 GLU A N 1
ATOM 6045 C CA . GLU A 1 752 ? -71.438 -35 41.625 1 28.02 752 GLU A CA 1
ATOM 6046 C C . GLU A 1 752 ? -72.5 -34.031 41.281 1 28.02 752 GLU A C 1
ATOM 6048 O O . GLU A 1 752 ? -73.5 -34.375 40.625 1 28.02 752 GLU A O 1
ATOM 6053 N N . GLU A 1 753 ? -72.688 -32.938 42.062 1 24.14 753 GLU A N 1
ATOM 6054 C CA . GLU A 1 753 ? -74.062 -32.438 42.188 1 24.14 753 GLU A CA 1
ATOM 6055 C C . GLU A 1 753 ? -74.5 -31.766 40.906 1 24.14 753 GLU A C 1
ATOM 6057 O O . GLU A 1 753 ? -75.688 -31.906 40.5 1 24.14 753 GLU A O 1
ATOM 6062 N N . LYS A 1 754 ? -73.938 -30.578 40.562 1 25.91 754 LYS A N 1
ATOM 6063 C CA . LYS A 1 754 ? -74.812 -29.641 39.875 1 25.91 754 LYS A CA 1
ATOM 6064 C C . LYS A 1 754 ? -75.062 -30.078 38.438 1 25.91 754 LYS A C 1
ATOM 6066 O O . LYS A 1 754 ? -74.25 -29.844 37.531 1 25.91 754 LYS A O 1
ATOM 6071 N N . LYS A 1 755 ? -75.5 -31.406 38.188 1 23.58 755 LYS A N 1
ATOM 6072 C CA . LYS A 1 755 ? -75.875 -31.734 36.812 1 23.58 755 LYS A CA 1
ATOM 6073 C C . LYS A 1 755 ? -76.688 -30.625 36.219 1 23.58 755 LYS A C 1
ATOM 6075 O O . LYS A 1 755 ? -76.625 -30.375 35 1 23.58 755 LYS A O 1
ATOM 6080 N N . PHE A 1 756 ? -77.875 -30.328 37 1 20.48 756 PHE A N 1
ATOM 6081 C CA . PHE A 1 756 ? -79.125 -30.094 36.281 1 20.48 756 PHE A CA 1
ATOM 6082 C C . PHE A 1 756 ? -79.062 -28.797 35.5 1 20.48 756 PHE A C 1
ATOM 6084 O O . PHE A 1 756 ? -79.312 -28.797 34.281 1 20.48 756 PHE A O 1
ATOM 6091 N N . GLY A 1 757 ? -79.812 -27.734 36 1 19.41 757 GLY A N 1
ATOM 6092 C CA . GLY A 1 757 ? -80.75 -26.906 35.281 1 19.41 757 GLY A CA 1
ATOM 6093 C C . GLY A 1 757 ? -80.125 -25.797 34.5 1 19.41 757 GLY A C 1
ATOM 6094 O O . GLY A 1 757 ? -80.812 -24.922 33.969 1 19.41 757 GLY A O 1
ATOM 6095 N N . ILE A 1 758 ? -78.875 -25.531 34.812 1 21.97 758 ILE A N 1
ATOM 6096 C CA . ILE A 1 758 ? -78.688 -24.078 34.75 1 21.97 758 ILE A CA 1
ATOM 6097 C C . ILE A 1 758 ? -78.875 -23.594 33.344 1 21.97 758 ILE A C 1
ATOM 6099 O O . ILE A 1 758 ? -78.125 -23.938 32.438 1 21.97 758 ILE A O 1
ATOM 6103 N N . TRP A 1 759 ? -80.25 -23.469 32.969 1 19.94 759 TRP A N 1
ATOM 6104 C CA . TRP A 1 759 ? -80.875 -23 31.766 1 19.94 759 TRP A CA 1
ATOM 6105 C C . TRP A 1 759 ? -80.25 -21.719 31.25 1 19.94 759 TRP A C 1
ATOM 6107 O O . TRP A 1 759 ? -79.875 -21.625 30.078 1 19.94 759 TRP A O 1
ATOM 6117 N N . GLY A 1 760 ? -80.812 -20.688 31.875 1 17.16 760 GLY A N 1
ATOM 6118 C CA . GLY A 1 760 ? -81.375 -19.625 31.062 1 17.16 760 GLY A CA 1
ATOM 6119 C C . GLY A 1 760 ? -80.375 -18.766 30.359 1 17.16 760 GLY A C 1
ATOM 6120 O O . GLY A 1 760 ? -80.438 -18.578 29.141 1 17.16 760 GLY A O 1
ATOM 6121 N N . SER A 1 761 ? -80.062 -17.734 31.141 1 19 761 SER A N 1
ATOM 6122 C CA . SER A 1 761 ? -80.125 -16.359 30.672 1 19 761 SER A CA 1
ATOM 6123 C C . SER A 1 761 ? -78.938 -16 29.812 1 19 761 SER A C 1
ATOM 6125 O O . SER A 1 761 ? -77.812 -16.328 30.172 1 19 761 SER A O 1
ATOM 6127 N N . HIS A 1 762 ? -79.125 -15.883 28.531 1 19.72 762 HIS A N 1
ATOM 6128 C CA . HIS A 1 762 ? -78.5 -15.523 27.281 1 19.72 762 HIS A CA 1
ATOM 6129 C C . HIS A 1 762 ? -77.875 -14.133 27.359 1 19.72 762 HIS A C 1
ATOM 6131 O O . HIS A 1 762 ? -77.438 -13.578 26.344 1 19.72 762 HIS A O 1
ATOM 6137 N N . GLU A 1 763 ? -78.125 -13.57 28.609 1 18.86 763 GLU A N 1
ATOM 6138 C CA . GLU A 1 763 ? -78.125 -12.125 28.406 1 18.86 763 GLU A CA 1
ATOM 6139 C C . GLU A 1 763 ? -76.875 -11.703 27.609 1 18.86 763 GLU A C 1
ATOM 6141 O O . GLU A 1 763 ? -75.938 -12.461 27.5 1 18.86 763 GLU A O 1
ATOM 6146 N N . ASP A 1 764 ? -76.812 -10.398 27.547 1 19.5 764 ASP A N 1
ATOM 6147 C CA . ASP A 1 764 ? -76.562 -9.211 26.75 1 19.5 764 ASP A CA 1
ATOM 6148 C C . ASP A 1 764 ? -75.062 -8.922 26.672 1 19.5 764 ASP A C 1
ATOM 6150 O O . ASP A 1 764 ? -74.438 -8.672 27.703 1 19.5 764 ASP A O 1
ATOM 6154 N N . LEU A 1 765 ? -74.438 -9.75 25.891 1 18.53 765 LEU A N 1
ATOM 6155 C CA . LEU A 1 765 ? -73 -9.734 25.5 1 18.53 765 LEU A CA 1
ATOM 6156 C C . LEU A 1 765 ? -72.562 -8.328 25.109 1 18.53 765 LEU A C 1
ATOM 6158 O O . LEU A 1 765 ? -71.5 -8.148 24.531 1 18.53 765 LEU A O 1
ATOM 6162 N N . SER A 1 766 ? -73.688 -7.492 25.344 1 17.41 766 SER A N 1
ATOM 6163 C CA . SER A 1 766 ? -73.5 -6.363 24.438 1 17.41 766 SER A CA 1
ATOM 6164 C C . SER A 1 766 ? -72.125 -5.734 24.641 1 17.41 766 SER A C 1
ATOM 6166 O O . SER A 1 766 ? -71.438 -5.395 23.672 1 17.41 766 SER A O 1
ATOM 6168 N N . LYS A 1 767 ? -72.062 -5.164 25.797 1 21.14 767 LYS A N 1
ATOM 6169 C CA . LYS A 1 767 ? -71.375 -3.883 25.859 1 21.14 767 LYS A CA 1
ATOM 6170 C C . LYS A 1 767 ? -69.875 -4.07 25.672 1 21.14 767 LYS A C 1
ATOM 6172 O O . LYS A 1 767 ? -69.188 -4.461 26.594 1 21.14 767 LYS A O 1
ATOM 6177 N N . LEU A 1 768 ? -69.438 -4.785 24.609 1 19.72 768 LEU A N 1
ATOM 6178 C CA . LEU A 1 768 ? -68.125 -4.809 24 1 19.72 768 LEU A CA 1
ATOM 6179 C C . LEU A 1 768 ? -67.5 -3.402 23.938 1 19.72 768 LEU A C 1
ATOM 6181 O O . LEU A 1 768 ? -67.75 -2.662 22.984 1 19.72 768 LEU A O 1
ATOM 6185 N N . SER A 1 769 ? -67.812 -2.623 24.969 1 17.53 769 SER A N 1
ATOM 6186 C CA . SER A 1 769 ? -67.312 -1.25 24.906 1 17.53 769 SER A CA 1
ATOM 6187 C C . SER A 1 769 ? -65.875 -1.204 24.531 1 17.53 769 SER A C 1
ATOM 6189 O O . SER A 1 769 ? -65.062 -1.885 25.141 1 17.53 769 SER A O 1
ATOM 6191 N N . LEU A 1 770 ? -65.625 -1.052 23.25 1 19.17 770 LEU A N 1
ATOM 6192 C CA . LEU A 1 770 ? -64.562 -0.59 22.344 1 19.17 770 LEU A CA 1
ATOM 6193 C C . LEU A 1 770 ? -63.812 0.551 22.969 1 19.17 770 LEU A C 1
ATOM 6195 O O . LEU A 1 770 ? -63.906 1.701 22.547 1 19.17 770 LEU A O 1
ATOM 6199 N N . ASP A 1 771 ? -63.812 0.617 24.234 1 16.7 771 ASP A N 1
ATOM 6200 C CA . ASP A 1 771 ? -63.156 1.866 24.609 1 16.7 771 ASP A CA 1
ATOM 6201 C C . ASP A 1 771 ? -61.75 1.972 23.984 1 16.7 771 ASP A C 1
ATOM 6203 O O . ASP A 1 771 ? -60.875 1.159 24.266 1 16.7 771 ASP A O 1
ATOM 6207 N N . LYS A 1 772 ? -61.781 2.297 22.688 1 20.42 772 LYS A N 1
ATOM 6208 C CA . LYS A 1 772 ? -60.688 2.838 21.891 1 20.42 772 LYS A CA 1
ATOM 6209 C C . LYS A 1 772 ? -59.906 3.883 22.672 1 20.42 772 LYS A C 1
ATOM 6211 O O . LYS A 1 772 ? -60.25 5.062 22.688 1 20.42 772 LYS A O 1
ATOM 6216 N N . LYS A 1 773 ? -59.75 3.771 23.859 1 19.67 773 LYS A N 1
ATOM 6217 C CA . LYS A 1 773 ? -59.094 4.895 24.531 1 19.67 773 LYS A CA 1
ATOM 6218 C C . LYS A 1 773 ? -57.969 5.48 23.672 1 19.67 773 LYS A C 1
ATOM 6220 O O . LYS A 1 773 ? -57.531 4.844 22.719 1 19.67 773 LYS A O 1
ATOM 6225 N N . GLN A 1 774 ? -56.969 6.188 24.312 1 18 774 GLN A N 1
ATOM 6226 C CA . GLN A 1 774 ? -56.219 7.453 24.359 1 18 774 GLN A CA 1
ATOM 6227 C C . GLN A 1 774 ? -55.031 7.438 23.406 1 18 774 GLN A C 1
ATOM 6229 O O . GLN A 1 774 ? -54.062 6.719 23.641 1 18 774 GLN A O 1
ATOM 6234 N N . LEU A 1 775 ? -55.281 7.324 22.078 1 20.44 775 LEU A N 1
ATOM 6235 C CA . LEU A 1 775 ? -54.344 7.57 20.984 1 20.44 775 LEU A CA 1
ATOM 6236 C C . LEU A 1 775 ? -53.531 8.844 21.234 1 20.44 775 LEU A C 1
ATOM 6238 O O . LEU A 1 775 ? -52.75 9.266 20.375 1 20.44 775 LEU A O 1
ATOM 6242 N N . GLY A 1 776 ? -54 9.719 22.094 1 17.28 776 GLY A N 1
ATOM 6243 C CA . GLY A 1 776 ? -53.469 11.023 21.703 1 17.28 776 GLY A CA 1
ATOM 6244 C C . GLY A 1 776 ? -51.969 11.047 21.547 1 17.28 776 GLY A C 1
ATOM 6245 O O . GLY A 1 776 ? -51.25 10.453 22.359 1 17.28 776 GLY A O 1
ATOM 6246 N N . HIS A 1 777 ? -51.594 10.984 20.25 1 19.11 777 HIS A N 1
ATOM 6247 C CA . HIS A 1 777 ? -50.312 11.25 19.641 1 19.11 777 HIS A CA 1
ATOM 6248 C C . HIS A 1 777 ? -49.656 12.492 20.234 1 19.11 777 HIS A C 1
ATOM 6250 O O . HIS A 1 777 ? -49.344 13.438 19.516 1 19.11 777 HIS A O 1
ATOM 6256 N N . SER A 1 778 ? -50.062 12.93 21.391 1 18.17 778 SER A N 1
ATOM 6257 C CA . SER A 1 778 ? -49.438 14.242 21.547 1 18.17 778 SER A CA 1
ATOM 6258 C C . SER A 1 778 ? -47.938 14.172 21.266 1 18.17 778 SER A C 1
ATOM 6260 O O . SER A 1 778 ? -47.25 13.312 21.812 1 18.17 778 SER A O 1
ATOM 6262 N N . LYS A 1 779 ? -47.656 14.477 20 1 22.47 779 LYS A N 1
ATOM 6263 C CA . LYS A 1 779 ? -46.375 14.891 19.469 1 22.47 779 LYS A CA 1
ATOM 6264 C C . LYS A 1 779 ? -45.594 15.734 20.469 1 22.47 779 LYS A C 1
ATOM 6266 O O . LYS A 1 779 ? -45.75 16.953 20.516 1 22.47 779 LYS A O 1
ATOM 6271 N N . GLN A 1 780 ? -45.812 15.555 21.797 1 18.41 780 GLN A N 1
ATOM 6272 C CA . GLN A 1 780 ? -45.062 16.5 22.625 1 18.41 780 GLN A CA 1
ATOM 6273 C C . GLN A 1 780 ? -43.625 16.609 22.141 1 18.41 780 GLN A C 1
ATOM 6275 O O . GLN A 1 780 ? -42.906 15.609 22.062 1 18.41 780 GLN A O 1
ATOM 6280 N N . SER A 1 781 ? -43.5 17.516 21.172 1 21.66 781 SER A N 1
ATOM 6281 C CA . SER A 1 781 ? -42.281 18.156 20.672 1 21.66 781 SER A CA 1
ATOM 6282 C C . SER A 1 781 ? -41.344 18.484 21.828 1 21.66 781 SER A C 1
ATOM 6284 O O . SER A 1 781 ? -41.625 19.328 22.672 1 21.66 781 SER A O 1
ATOM 6286 N N . SER A 1 782 ? -41.094 17.547 22.625 1 22.52 782 SER A N 1
ATOM 6287 C CA . SER A 1 782 ? -40.094 17.859 23.641 1 22.52 782 SER A CA 1
ATOM 6288 C C . SER A 1 782 ? -38.906 18.609 23.047 1 22.52 782 SER A C 1
ATOM 6290 O O . SER A 1 782 ? -38.156 18.031 22.266 1 22.52 782 SER A O 1
ATOM 6292 N N . ILE A 1 783 ? -39.25 19.75 22.453 1 22.75 783 ILE A N 1
ATOM 6293 C CA . ILE A 1 783 ? -38.188 20.719 22.25 1 22.75 783 ILE A CA 1
ATOM 6294 C C . ILE A 1 783 ? -37.281 20.766 23.484 1 22.75 783 ILE A C 1
ATOM 6296 O O . ILE A 1 783 ? -37.719 21.172 24.562 1 22.75 783 ILE A O 1
ATOM 6300 N N . ARG A 1 784 ? -36.656 19.672 23.672 1 25.44 784 ARG A N 1
ATOM 6301 C CA . ARG A 1 784 ? -35.594 19.781 24.672 1 25.44 784 ARG A CA 1
ATOM 6302 C C . ARG A 1 784 ? -35 21.172 24.703 1 25.44 784 ARG A C 1
ATOM 6304 O O . ARG A 1 784 ? -34.5 21.656 23.672 1 25.44 784 ARG A O 1
ATOM 6311 N N . SER A 1 785 ? -35.719 22.094 25.375 1 23.09 785 SER A N 1
ATOM 6312 C CA . SER A 1 785 ? -35.156 23.406 25.703 1 23.09 785 SER A CA 1
ATOM 6313 C C . SER A 1 785 ? -33.656 23.312 25.969 1 23.09 785 SER A C 1
ATOM 6315 O O . SER A 1 785 ? -33.188 22.375 26.625 1 23.09 785 SER A O 1
ATOM 6317 N N . SER A 1 786 ? -32.938 23.734 25.031 1 25.83 786 SER A N 1
ATOM 6318 C CA . SER A 1 786 ? -31.531 24.094 24.984 1 25.83 786 SER A CA 1
ATOM 6319 C C . SER A 1 786 ? -31.094 24.828 26.234 1 25.83 786 SER A C 1
ATOM 6321 O O . SER A 1 786 ? -30.109 25.562 26.234 1 25.83 786 SER A O 1
ATOM 6323 N N . GLU A 1 787 ? -32.125 25 27.25 1 26.02 787 GLU A N 1
ATOM 6324 C CA . GLU A 1 787 ? -31.688 25.922 28.297 1 26.02 787 GLU A CA 1
ATOM 6325 C C . GLU A 1 787 ? -30.281 25.578 28.766 1 26.02 787 GLU A C 1
ATOM 6327 O O . GLU A 1 787 ? -29.406 26.438 28.766 1 26.02 787 GLU A O 1
ATOM 6332 N N . ASP A 1 788 ? -30.281 25.016 30.141 1 24.84 788 ASP A N 1
ATOM 6333 C CA . ASP A 1 788 ? -29.297 25.219 31.203 1 24.84 788 ASP A CA 1
ATOM 6334 C C . ASP A 1 788 ? -28.078 24.328 30.984 1 24.84 788 ASP A C 1
ATOM 6336 O O . ASP A 1 788 ? -28.031 23.188 31.453 1 24.84 788 ASP A O 1
ATOM 6340 N N . PHE A 1 789 ? -27.734 23.969 29.875 1 27.27 789 PHE A N 1
ATOM 6341 C CA . PHE A 1 789 ? -26.375 23.438 29.938 1 27.27 789 PHE A CA 1
ATOM 6342 C C . PHE A 1 789 ? -25.5 24.281 30.859 1 27.27 789 PHE A C 1
ATOM 6344 O O . PHE A 1 789 ? -25.094 25.375 30.5 1 27.27 789 PHE A O 1
ATOM 6351 N N . GLN A 1 790 ? -25.969 24.469 32.094 1 27.3 790 GLN A N 1
ATOM 6352 C CA . GLN A 1 790 ? -25.078 25 33.125 1 27.3 790 GLN A CA 1
ATOM 6353 C C . GLN A 1 790 ? -23.672 24.406 33.031 1 27.3 790 GLN A C 1
ATOM 6355 O O . GLN A 1 790 ? -23.5 23.188 33.094 1 27.3 790 GLN A O 1
ATOM 6360 N N . LEU A 1 791 ? -22.891 24.969 32.219 1 30.45 791 LEU A N 1
ATOM 6361 C CA . LEU A 1 791 ? -21.438 24.859 32.312 1 30.45 791 LEU A CA 1
ATOM 6362 C C . LEU A 1 791 ? -21 24.641 33.75 1 30.45 791 LEU A C 1
ATOM 6364 O O . LEU A 1 791 ? -19.812 24.406 34 1 30.45 791 LEU A O 1
ATOM 6368 N N . ASN A 1 792 ? -21.875 25.078 34.781 1 29.61 792 ASN A N 1
ATOM 6369 C CA . ASN A 1 792 ? -21.438 25.016 36.188 1 29.61 792 ASN A CA 1
ATOM 6370 C C . ASN A 1 792 ? -21.344 23.578 36.688 1 29.61 792 ASN A C 1
ATOM 6372 O O . ASN A 1 792 ? -21.109 23.344 37.875 1 29.61 792 ASN A O 1
ATOM 6376 N N . SER A 1 793 ? -22.25 22.734 36.25 1 32.69 793 SER A N 1
ATOM 6377 C CA . SER A 1 793 ? -22.141 21.531 37.094 1 32.6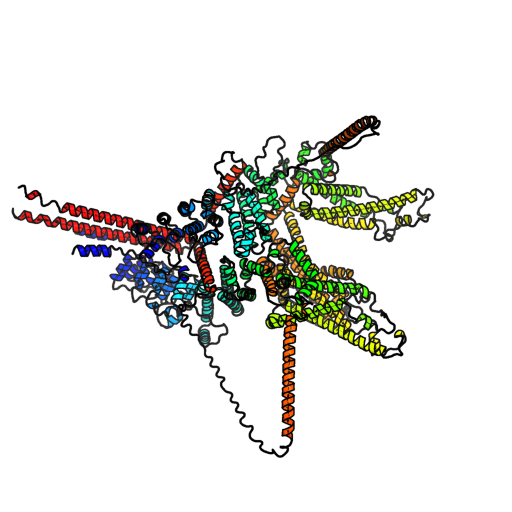9 793 SER A CA 1
ATOM 6378 C C . SER A 1 793 ? -20.734 20.953 37.031 1 32.69 793 SER A C 1
ATOM 6380 O O . SER A 1 793 ? -20.438 20.094 36.219 1 32.69 793 SER A O 1
ATOM 6382 N N . PHE A 1 794 ? -19.828 21.75 37.188 1 33.66 794 PHE A N 1
ATOM 6383 C CA . PHE A 1 794 ? -18.422 21.516 37.469 1 33.66 794 PHE A CA 1
ATOM 6384 C C . PHE A 1 794 ? -18.281 20.484 38.594 1 33.66 794 PHE A C 1
ATOM 6386 O O . PHE A 1 794 ? -17.172 20.234 39.062 1 33.66 794 PHE A O 1
ATOM 6393 N N . SER A 1 795 ? -19.312 20.172 39.281 1 34.62 795 SER A N 1
ATOM 6394 C CA . SER A 1 795 ? -18.938 19.531 40.531 1 34.62 795 SER A CA 1
ATOM 6395 C C . SER A 1 795 ? -18.422 18.109 40.281 1 34.62 795 SER A C 1
ATOM 6397 O O . SER A 1 795 ? -18 17.438 41.219 1 34.62 795 SER A O 1
ATOM 6399 N N . ASN A 1 796 ? -19.016 17.375 39.438 1 40 796 ASN A N 1
ATOM 6400 C CA . ASN A 1 796 ? -18.469 16.016 39.438 1 40 796 ASN A CA 1
ATOM 6401 C C . ASN A 1 796 ? -17.078 15.977 38.812 1 40 796 ASN A C 1
ATOM 6403 O O . ASN A 1 796 ? -16.828 16.641 37.781 1 40 796 ASN A O 1
ATOM 6407 N N . PRO A 1 797 ? -16.047 15.68 39.594 1 47.88 797 PRO A N 1
ATOM 6408 C CA . PRO A 1 797 ? -14.672 15.625 39.094 1 47.88 797 PRO A CA 1
ATOM 6409 C C . PRO A 1 797 ? -14.578 15.047 37.688 1 47.88 797 PRO A C 1
ATOM 6411 O O . PRO A 1 797 ? -15.227 14.047 37.375 1 47.88 797 PRO A O 1
ATOM 6414 N N . PRO A 1 798 ? -14.406 15.977 36.75 1 60.31 798 PRO A N 1
ATOM 6415 C CA . PRO A 1 798 ? -14.258 15.477 35.375 1 60.31 798 PRO A CA 1
ATOM 6416 C C . PRO A 1 798 ? -13.633 14.086 35.344 1 60.31 798 PRO A C 1
ATOM 6418 O O . PRO A 1 798 ? -12.672 13.812 36.062 1 60.31 798 PRO A O 1
ATOM 6421 N N . GLY A 1 799 ? -14.453 13.125 34.781 1 70.06 799 GLY A N 1
ATOM 6422 C CA . GLY A 1 799 ? -13.961 11.773 34.625 1 70.06 799 GLY A CA 1
ATOM 6423 C C . GLY A 1 799 ? -12.594 11.719 33.969 1 70.06 799 GLY A C 1
ATOM 6424 O O . GLY A 1 799 ? -12.109 12.727 33.438 1 70.06 799 GLY A O 1
ATOM 6425 N N . LYS A 1 800 ? -11.82 10.82 34.25 1 79.12 800 LYS A N 1
ATOM 6426 C CA . LYS A 1 800 ? -10.492 10.594 33.688 1 79.12 800 LYS A CA 1
ATOM 6427 C C . LYS A 1 800 ? -10.5 10.773 32.156 1 79.12 800 LYS A C 1
ATOM 6429 O O . LYS A 1 800 ? -9.555 11.336 31.594 1 79.12 800 LYS A O 1
ATOM 6434 N N . TYR A 1 801 ? -11.656 10.453 31.531 1 84.88 801 TYR A N 1
ATOM 6435 C CA . TYR A 1 801 ? -11.758 10.594 30.078 1 84.88 801 TYR A CA 1
ATOM 6436 C C . TYR A 1 801 ? -11.805 12.062 29.688 1 84.88 801 TYR A C 1
ATOM 6438 O O . TYR A 1 801 ? -11.141 12.477 28.719 1 84.88 801 TYR A O 1
ATOM 6446 N N . GLN A 1 802 ? -12.5 12.852 30.469 1 81.69 802 GLN A N 1
ATOM 6447 C CA . GLN A 1 802 ? -12.656 14.266 30.125 1 81.69 802 GLN A CA 1
ATOM 6448 C C . GLN A 1 802 ? -11.344 15.023 30.328 1 81.69 802 GLN A C 1
ATOM 6450 O O . GLN A 1 802 ? -11.039 15.945 29.578 1 81.69 802 GLN A O 1
ATOM 6455 N N . LYS A 1 803 ? -10.594 14.523 31.219 1 81.44 803 LYS A N 1
ATOM 6456 C CA . LYS A 1 803 ? -9.305 15.164 31.453 1 81.44 803 LYS A CA 1
ATOM 6457 C C . LYS A 1 803 ? -8.336 14.875 30.312 1 81.44 803 LYS A C 1
ATOM 6459 O O . LYS A 1 803 ? -7.609 15.766 29.859 1 81.44 803 LYS A O 1
ATOM 6464 N N . ILE A 1 804 ? -8.414 13.664 29.875 1 85.88 804 ILE A N 1
ATOM 6465 C CA . ILE A 1 804 ? -7.52 13.266 28.797 1 85.88 804 ILE A CA 1
ATOM 6466 C C . ILE A 1 804 ? -7.922 13.992 27.516 1 85.88 804 ILE A C 1
ATOM 6468 O O . ILE A 1 804 ? -7.062 14.477 26.766 1 85.88 804 ILE A O 1
ATOM 6472 N N . MET A 1 805 ? -9.219 14.094 27.328 1 86 805 MET A N 1
ATOM 6473 C CA . MET A 1 805 ? -9.695 14.75 26.109 1 86 805 MET A CA 1
ATOM 6474 C C . MET A 1 805 ? -9.359 16.234 26.141 1 86 805 MET A C 1
ATOM 6476 O O . MET A 1 805 ? -9.016 16.812 25.109 1 86 805 MET A O 1
ATOM 6480 N N . LYS A 1 806 ? -9.445 16.781 27.25 1 82.25 806 LYS A N 1
ATOM 6481 C CA . LYS A 1 806 ? -9.094 18.203 27.375 1 82.25 806 LYS A CA 1
ATOM 6482 C C . LYS A 1 806 ? -7.621 18.438 27.062 1 82.25 806 LYS A C 1
ATOM 6484 O O . LYS A 1 806 ? -7.266 19.406 26.406 1 82.25 806 LYS A O 1
ATOM 6489 N N . ARG A 1 807 ? -6.828 17.531 27.484 1 83.25 807 ARG A N 1
ATOM 6490 C CA . ARG A 1 807 ? -5.395 17.625 27.219 1 83.25 807 ARG A CA 1
ATOM 6491 C C . ARG A 1 807 ? -5.105 17.469 25.734 1 83.25 807 ARG A C 1
ATOM 6493 O O . ARG A 1 807 ? -4.277 18.188 25.172 1 83.25 807 ARG A O 1
ATOM 6500 N N . LEU A 1 808 ? -5.781 16.578 25.172 1 88.12 808 LEU A N 1
ATOM 6501 C CA . LEU A 1 808 ? -5.551 16.312 23.766 1 88.12 808 LEU A CA 1
ATOM 6502 C C . LEU A 1 808 ? -6.043 17.469 22.906 1 88.12 808 LEU A C 1
ATOM 6504 O O . LEU A 1 808 ? -5.387 17.844 21.922 1 88.12 808 LEU A O 1
ATOM 6508 N N . ILE A 1 809 ? -7.129 18.031 23.25 1 86.88 809 ILE A N 1
ATOM 6509 C CA . ILE A 1 809 ? -7.676 19.141 22.484 1 86.88 809 ILE A CA 1
ATOM 6510 C C . ILE A 1 809 ? -6.777 20.375 22.656 1 86.88 809 ILE A C 1
ATOM 6512 O O . ILE A 1 809 ? -6.594 21.141 21.719 1 86.88 809 ILE A O 1
ATOM 6516 N N . LYS A 1 810 ? -6.301 20.531 23.828 1 83.31 810 LYS A N 1
ATOM 6517 C CA . LYS A 1 810 ? -5.359 21.625 24.047 1 83.31 810 LYS A CA 1
ATOM 6518 C C . LYS A 1 810 ? -4.141 21.484 23.141 1 83.31 810 LYS A C 1
ATOM 6520 O O . LYS A 1 810 ? -3.719 22.469 22.5 1 83.31 810 LYS A O 1
ATOM 6525 N N . ARG A 1 811 ? -3.646 20.297 23.031 1 85.12 811 ARG A N 1
ATOM 6526 C CA . ARG A 1 811 ? -2.494 20.047 22.172 1 85.12 811 ARG A CA 1
ATOM 6527 C C . ARG A 1 811 ? -2.844 20.281 20.703 1 85.12 811 ARG A C 1
ATOM 6529 O O . ARG A 1 811 ? -2.027 20.797 19.938 1 85.12 811 ARG A O 1
ATOM 6536 N N . TYR A 1 812 ? -4.043 19.906 20.344 1 89 812 TYR A N 1
ATOM 6537 C CA . TYR A 1 812 ? -4.488 20.062 18.969 1 89 812 TYR A CA 1
ATOM 6538 C C . TYR A 1 812 ? -4.594 21.531 18.594 1 89 812 TYR A C 1
ATOM 6540 O O . TYR A 1 812 ? -4.188 21.938 17.5 1 89 812 TYR A O 1
ATOM 6548 N N . VAL A 1 813 ? -5.121 22.297 19.484 1 84.19 813 VAL A N 1
ATOM 6549 C CA . VAL A 1 813 ? -5.312 23.719 19.219 1 84.19 813 VAL A CA 1
ATOM 6550 C C . VAL A 1 813 ? -3.955 24.422 19.156 1 84.19 813 VAL A C 1
ATOM 6552 O O . VAL A 1 813 ? -3.746 25.312 18.328 1 84.19 813 VAL A O 1
ATOM 6555 N N . LEU A 1 814 ? -3.057 23.969 19.953 1 79.5 814 LEU A N 1
ATOM 6556 C CA . LEU A 1 814 ? -1.718 24.547 19.922 1 79.5 814 LEU A CA 1
ATOM 6557 C C . LEU A 1 814 ? -1.002 24.234 18.625 1 79.5 814 LEU A C 1
ATOM 6559 O O . LEU A 1 814 ? -0.325 25.094 18.047 1 79.5 814 LEU A O 1
ATOM 6563 N N . GLN A 1 815 ? -1.175 23.047 18.266 1 84.94 815 GLN A N 1
ATOM 6564 C CA . GLN A 1 815 ? -0.553 22.656 17.016 1 84.94 815 GLN A CA 1
ATOM 6565 C C . GLN A 1 815 ? -1.177 23.406 15.836 1 84.94 815 GLN A C 1
ATOM 6567 O O . GLN A 1 815 ? -0.48 23.766 14.883 1 84.94 815 GLN A O 1
ATOM 6572 N N . ALA A 1 816 ? -2.459 23.531 15.891 1 84.19 816 ALA A N 1
ATOM 6573 C CA . ALA A 1 816 ? -3.143 24.266 14.828 1 84.19 816 ALA A CA 1
ATOM 6574 C C . ALA A 1 816 ? -2.654 25.719 14.758 1 84.19 816 ALA A C 1
ATOM 6576 O O . ALA A 1 816 ? -2.545 26.281 13.672 1 84.19 816 ALA A O 1
ATOM 6577 N N . GLN A 1 817 ? -2.34 26.266 15.844 1 76.75 817 GLN A N 1
ATOM 6578 C CA . GLN A 1 817 ? -1.829 27.625 15.883 1 76.75 817 GLN A CA 1
ATOM 6579 C C . GLN A 1 817 ? -0.421 27.703 15.297 1 76.75 817 GLN A C 1
ATOM 6581 O O . GLN A 1 817 ? -0.094 28.641 14.57 1 76.75 817 GLN A O 1
ATOM 6586 N N . ILE A 1 818 ? 0.317 26.672 15.594 1 76.06 818 ILE A N 1
ATOM 6587 C CA . ILE A 1 818 ? 1.681 26.625 15.07 1 76.06 818 ILE A CA 1
ATOM 6588 C C . ILE A 1 818 ? 1.652 26.469 13.555 1 76.06 818 ILE A C 1
ATOM 6590 O O . ILE A 1 818 ? 2.439 27.094 12.844 1 76.06 818 ILE A O 1
ATOM 6594 N N . ASP A 1 819 ? 0.761 25.703 13.133 1 82.31 819 ASP A N 1
ATOM 6595 C CA . ASP A 1 819 ? 0.646 25.484 11.695 1 82.31 819 ASP A CA 1
ATOM 6596 C C . ASP A 1 819 ? 0.2 26.75 10.977 1 82.31 819 ASP A C 1
ATOM 6598 O O . ASP A 1 819 ? 0.641 27.031 9.859 1 82.31 819 ASP A O 1
ATOM 6602 N N . ARG A 1 820 ? -0.638 27.453 11.602 1 79.56 820 ARG A N 1
ATOM 6603 C CA . ARG A 1 820 ? -1.1 28.703 11.008 1 79.56 820 ARG A CA 1
ATOM 6604 C C . ARG A 1 820 ? 0.033 29.719 10.922 1 79.56 820 ARG A C 1
ATOM 6606 O O . ARG A 1 820 ? 0.096 30.516 9.977 1 79.56 820 ARG A O 1
ATOM 6613 N N . GLU A 1 821 ? 0.905 29.609 11.828 1 75.75 821 GLU A N 1
ATOM 6614 C CA . GLU A 1 821 ? 2.045 30.531 11.844 1 75.75 821 GLU A CA 1
ATOM 6615 C C . GLU A 1 821 ? 3.033 30.188 10.727 1 75.75 821 GLU A C 1
ATOM 6617 O O . GLU A 1 821 ? 3.795 31.047 10.281 1 75.75 821 GLU A O 1
ATOM 6622 N N . SER A 1 822 ? 2.943 28.984 10.281 1 75.75 822 SER A N 1
ATOM 6623 C CA . SER A 1 822 ? 3.883 28.562 9.25 1 75.75 822 SER A CA 1
ATOM 6624 C C . SER A 1 822 ? 3.311 28.781 7.852 1 75.75 822 SER A C 1
ATOM 6626 O O . SER A 1 822 ? 4.004 28.594 6.852 1 75.75 822 SER A O 1
ATOM 6628 N N . ASP A 1 823 ? 2.135 29.375 7.773 1 77.31 823 ASP A N 1
ATOM 6629 C CA . ASP A 1 823 ? 1.502 29.625 6.48 1 77.31 823 ASP A CA 1
ATOM 6630 C C . ASP A 1 823 ? 2.141 30.828 5.781 1 77.31 823 ASP A C 1
ATOM 6632 O O . ASP A 1 823 ? 2.84 31.609 6.41 1 77.31 823 ASP A O 1
ATOM 6636 N N . ASP A 1 824 ? 1.892 30.984 4.453 1 75.44 824 ASP A N 1
ATOM 6637 C CA . ASP A 1 824 ? 2.438 32.062 3.637 1 75.44 824 ASP A CA 1
ATOM 6638 C C . ASP A 1 824 ? 1.777 33.406 3.975 1 75.44 824 ASP A C 1
ATOM 6640 O O . ASP A 1 824 ? 0.629 33.438 4.426 1 75.44 824 ASP A O 1
ATOM 6644 N N . VAL A 1 825 ? 2.619 34.438 3.869 1 76.75 825 VAL A N 1
ATOM 6645 C CA . VAL A 1 825 ? 2.154 35.812 4.172 1 76.75 825 VAL A CA 1
ATOM 6646 C C . VAL A 1 825 ? 1.297 36.312 3.021 1 76.75 825 VAL A C 1
ATOM 6648 O O . VAL A 1 825 ? 1.646 36.156 1.851 1 76.75 825 VAL A O 1
ATOM 6651 N N . ASN A 1 826 ? 0.118 36.781 3.457 1 73.44 826 ASN A N 1
ATOM 6652 C CA . ASN A 1 826 ? -0.766 37.375 2.467 1 73.44 826 ASN A CA 1
ATOM 6653 C C . ASN A 1 826 ? -0.562 38.875 2.381 1 73.44 826 ASN A C 1
ATOM 6655 O O . ASN A 1 826 ? 0.02 39.5 3.283 1 73.44 826 ASN A O 1
ATOM 6659 N N . GLU A 1 827 ? -0.944 39.562 1.374 1 65.69 827 GLU A N 1
ATOM 6660 C CA . GLU A 1 827 ? -0.836 41 1.124 1 65.69 827 GLU A CA 1
ATOM 6661 C C . GLU A 1 827 ? -1.596 41.781 2.178 1 65.69 827 GLU A C 1
ATOM 6663 O O . GLU A 1 827 ? -1.177 42.875 2.551 1 65.69 827 GLU A O 1
ATOM 6668 N N . GLY A 1 828 ? -2.568 41.188 2.742 1 69 828 GLY A N 1
ATOM 6669 C CA . GLY A 1 828 ? -3.354 41.875 3.758 1 69 828 GLY A CA 1
ATOM 6670 C C . GLY A 1 828 ? -2.6 42.094 5.059 1 69 828 GLY A C 1
ATOM 6671 O O . GLY A 1 828 ? -2.701 43.156 5.68 1 69 828 GLY A O 1
ATOM 6672 N N . GLU A 1 829 ? -1.756 41.219 5.375 1 74.69 829 GLU A N 1
ATOM 6673 C CA . GLU A 1 829 ? -0.977 41.312 6.605 1 74.69 829 GLU A CA 1
ATOM 6674 C C . GLU A 1 829 ? 0.143 42.344 6.469 1 74.69 829 GLU A C 1
ATOM 6676 O O . GLU A 1 829 ? 0.478 43.031 7.43 1 74.69 829 GLU A O 1
ATOM 6681 N N . LEU A 1 830 ? 0.616 42.406 5.309 1 73.56 830 LEU A N 1
ATOM 6682 C CA . LEU A 1 830 ? 1.627 43.406 5.055 1 73.56 830 LEU A CA 1
ATOM 6683 C C . LEU A 1 830 ? 1.023 44.812 5.145 1 73.56 830 LEU A C 1
ATOM 6685 O O . LEU A 1 830 ? 1.669 45.75 5.641 1 73.56 830 LEU A O 1
ATOM 6689 N N . LYS A 1 831 ? -0.192 44.969 4.695 1 68.88 831 LYS A N 1
ATOM 6690 C CA . LYS A 1 831 ? -0.889 46.25 4.785 1 68.88 831 LYS A CA 1
ATOM 6691 C C . LYS A 1 831 ? -1.141 46.625 6.238 1 68.88 831 LYS A C 1
ATOM 6693 O O . LYS A 1 831 ? -1.075 47.812 6.59 1 68.88 831 LYS A O 1
ATOM 6698 N N . GLU A 1 832 ? -1.308 45.625 7.07 1 72.69 832 GLU A N 1
ATOM 6699 C CA . GLU A 1 832 ? -1.517 45.906 8.492 1 72.69 832 GLU A CA 1
ATOM 6700 C C . GLU A 1 832 ? -0.252 46.469 9.141 1 72.69 832 GLU A C 1
ATOM 6702 O O . GLU A 1 832 ? -0.324 47.312 10.008 1 72.69 832 GLU A O 1
ATOM 6707 N N . ILE A 1 833 ? 0.836 45.906 8.719 1 74.69 833 ILE A N 1
ATOM 6708 C CA . ILE A 1 833 ? 2.098 46.406 9.258 1 74.69 833 ILE A CA 1
ATOM 6709 C C . ILE A 1 833 ? 2.318 47.844 8.82 1 74.69 833 ILE A C 1
ATOM 6711 O O . ILE A 1 833 ? 2.803 48.656 9.594 1 74.69 833 ILE A O 1
ATOM 6715 N N . LYS A 1 834 ? 1.865 48.156 7.594 1 66.44 834 LYS A N 1
ATOM 6716 C CA . LYS A 1 834 ? 1.992 49.531 7.098 1 66.44 834 LYS A CA 1
ATOM 6717 C C . LYS A 1 834 ? 1.1 50.469 7.887 1 66.44 834 LYS A C 1
ATOM 6719 O O . LYS A 1 834 ? 1.505 51.594 8.195 1 66.44 834 LYS A O 1
ATOM 6724 N N . GLN A 1 835 ? -0.033 49.938 8.227 1 67.75 835 GLN A N 1
ATOM 6725 C CA . GLN A 1 835 ? -0.975 50.75 8.984 1 67.75 835 GLN A CA 1
ATOM 6726 C C . GLN A 1 835 ? -0.49 50.969 10.414 1 67.75 835 GLN A C 1
ATOM 6728 O O . GLN A 1 835 ? -0.706 52.031 11 1 67.75 835 GLN A O 1
ATOM 6733 N N . ASP A 1 836 ? 0.222 50 10.961 1 72.62 836 ASP A N 1
ATOM 6734 C CA . ASP A 1 836 ? 0.766 50.156 12.305 1 72.62 836 ASP A CA 1
ATOM 6735 C C . ASP A 1 836 ? 1.892 51.156 12.352 1 72.62 836 ASP A C 1
ATOM 6737 O O . ASP A 1 836 ? 2.029 51.906 13.328 1 72.62 836 ASP A O 1
ATOM 6741 N N . ILE A 1 837 ? 2.664 51.094 11.32 1 70.69 837 ILE A N 1
ATOM 6742 C CA . ILE A 1 837 ? 3.738 52.094 11.227 1 70.69 837 ILE A CA 1
ATOM 6743 C C . ILE A 1 837 ? 3.148 53.5 11.109 1 70.69 837 ILE A C 1
ATOM 6745 O O . ILE A 1 837 ? 3.664 54.438 11.711 1 70.69 837 ILE A O 1
ATOM 6749 N N . SER A 1 838 ? 2.053 53.562 10.367 1 65.31 838 SER A N 1
ATOM 6750 C CA . SER A 1 838 ? 1.393 54.844 10.227 1 65.31 838 SER A CA 1
ATOM 6751 C C . SER A 1 838 ? 0.824 55.344 11.562 1 65.31 838 SER A C 1
ATOM 6753 O O . SER A 1 838 ? 0.951 56.5 11.906 1 65.31 838 SER A O 1
ATOM 6755 N N . SER A 1 839 ? 0.228 54.469 12.289 1 70.06 839 SER A N 1
ATOM 6756 C CA . SER A 1 839 ? -0.319 54.844 13.602 1 70.06 839 SER A CA 1
ATOM 6757 C C . SER A 1 839 ? 0.784 55.25 14.562 1 70.06 839 SER A C 1
ATOM 6759 O O . SER A 1 839 ? 0.595 56.188 15.367 1 70.06 839 SER A O 1
ATOM 6761 N N . LEU A 1 840 ? 1.878 54.562 14.477 1 72.5 840 LEU A N 1
ATOM 6762 C CA . LEU A 1 840 ? 3.02 54.906 15.32 1 72.5 840 LEU A CA 1
ATOM 6763 C C . LEU A 1 840 ? 3.545 56.312 14.977 1 72.5 840 LEU A C 1
ATOM 6765 O O . LEU A 1 840 ? 3.902 57.094 15.867 1 72.5 840 LEU A O 1
ATOM 6769 N N . ARG A 1 841 ? 3.504 56.594 13.758 1 66.69 841 ARG A N 1
ATOM 6770 C CA . ARG A 1 841 ? 3.965 57.906 13.305 1 66.69 841 ARG A CA 1
ATOM 6771 C C . ARG A 1 841 ? 3.096 59.031 13.875 1 66.69 841 ARG A C 1
ATOM 6773 O O . ARG A 1 841 ? 3.611 60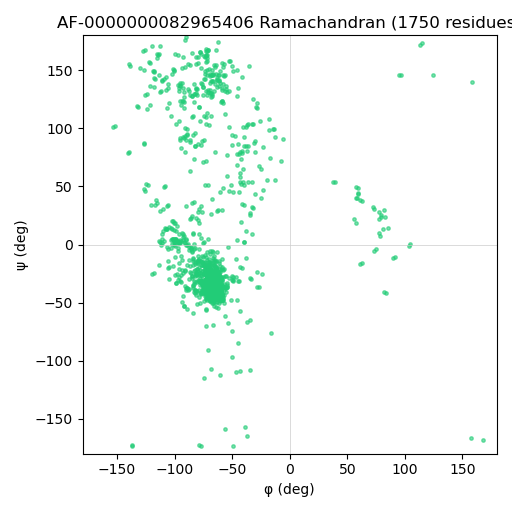.031 14.383 1 66.69 841 ARG A O 1
ATOM 6780 N N . TYR A 1 842 ? 1.781 58.844 13.875 1 64.25 842 TYR A N 1
ATOM 6781 C CA . TYR A 1 842 ? 0.867 59.875 14.375 1 64.25 842 TYR A CA 1
ATOM 6782 C C . TYR A 1 842 ? 0.999 60.031 15.891 1 64.25 842 TYR A C 1
ATOM 6784 O O . TYR A 1 842 ? 0.91 61.125 16.406 1 64.25 842 TYR A O 1
ATOM 6792 N N . GLU A 1 843 ? 1.304 58.938 16.547 1 70.88 843 GLU A N 1
ATOM 6793 C CA . GLU A 1 843 ? 1.469 59 18 1 70.88 843 GLU A CA 1
ATOM 6794 C C . GLU A 1 843 ? 2.748 59.719 18.391 1 70.88 843 GLU A C 1
ATOM 6796 O O . GLU A 1 843 ? 2.76 60.5 19.344 1 70.88 843 GLU A O 1
ATOM 6801 N N . LEU A 1 844 ? 3.771 59.438 17.641 1 71.44 844 LEU A N 1
ATOM 6802 C CA . LEU A 1 844 ? 5.047 60.094 17.938 1 71.44 844 LEU A CA 1
ATOM 6803 C C . LEU A 1 844 ? 4.973 61.594 17.656 1 71.44 844 LEU A C 1
ATOM 6805 O O . LEU A 1 844 ? 5.551 62.406 18.391 1 71.44 844 LEU A O 1
ATOM 6809 N N . LEU A 1 845 ? 4.156 61.938 16.688 1 64.44 845 LEU A N 1
ATOM 6810 C CA . LEU A 1 845 ? 4.02 63.344 16.328 1 64.44 845 LEU A CA 1
ATOM 6811 C C . LEU A 1 845 ? 3.16 64.062 17.359 1 64.44 845 LEU A C 1
ATOM 6813 O O . LEU A 1 845 ? 3.439 65.25 17.688 1 64.44 845 LEU A O 1
ATOM 6817 N N . GLU A 1 846 ? 2.174 63.438 17.797 1 66.12 846 GLU A N 1
ATOM 6818 C CA . GLU A 1 846 ? 1.346 64.062 18.844 1 66.12 846 GLU A CA 1
ATOM 6819 C C . GLU A 1 846 ? 2.143 64.25 20.125 1 66.12 846 GLU A C 1
ATOM 6821 O O . GLU A 1 846 ? 2.021 65.312 20.766 1 66.12 846 GLU A O 1
ATOM 6826 N N . GLU A 1 847 ? 2.916 63.312 20.453 1 69.12 847 GLU A N 1
ATOM 6827 C CA . GLU A 1 847 ? 3.725 63.406 21.672 1 69.12 847 GLU A CA 1
ATOM 6828 C C . GLU A 1 847 ? 4.777 64.5 21.531 1 69.12 847 GLU A C 1
ATOM 6830 O O . GLU A 1 847 ? 5.074 65.25 22.5 1 69.12 847 GLU A O 1
ATOM 6835 N N . LYS A 1 848 ? 5.305 64.625 20.391 1 66.88 848 LYS A N 1
ATOM 6836 C CA . LYS A 1 848 ? 6.262 65.688 20.156 1 66.88 848 LYS A CA 1
ATOM 6837 C C . LYS A 1 848 ? 5.598 67.062 20.281 1 66.88 848 LYS A C 1
ATOM 6839 O O . LYS A 1 848 ? 6.168 68 20.859 1 66.88 848 LYS A O 1
ATOM 6844 N N . THR A 1 849 ? 4.352 67.125 19.781 1 63.38 849 THR A N 1
ATOM 6845 C CA . THR A 1 849 ? 3.627 68.375 19.844 1 63.38 849 THR A CA 1
ATOM 6846 C C . THR A 1 849 ? 3.238 68.688 21.281 1 63.38 849 THR A C 1
ATOM 6848 O O . THR A 1 849 ? 3.322 69.875 21.703 1 63.38 849 THR A O 1
ATOM 6851 N N . GLN A 1 850 ? 2.914 67.688 22 1 66.62 850 GLN A N 1
ATOM 6852 C CA . GLN A 1 850 ? 2.547 67.938 23.406 1 66.62 850 GLN A CA 1
ATOM 6853 C C . GLN A 1 850 ? 3.762 68.312 24.234 1 66.62 850 GLN A C 1
ATOM 6855 O O . GLN A 1 850 ? 3.664 69.188 25.109 1 66.62 850 GLN A O 1
ATOM 6860 N N . ASN A 1 851 ? 4.832 67.688 23.922 1 66.62 851 ASN A N 1
ATOM 6861 C CA . ASN A 1 851 ? 6.059 68.062 24.641 1 66.62 851 ASN A CA 1
ATOM 6862 C C . ASN A 1 851 ? 6.496 69.5 24.328 1 66.62 851 ASN A C 1
ATOM 6864 O O . ASN A 1 851 ? 6.98 70.188 25.203 1 66.62 851 ASN A O 1
ATOM 6868 N N . SER A 1 852 ? 6.297 69.812 23.125 1 64.88 852 SER A N 1
ATOM 6869 C CA . SER A 1 852 ? 6.648 71.188 22.75 1 64.88 852 SER A CA 1
ATOM 6870 C C . SER A 1 852 ? 5.723 72.188 23.406 1 64.88 852 SER A C 1
ATOM 6872 O O . SER A 1 852 ? 6.164 73.25 23.828 1 64.88 852 SER A O 1
ATOM 6874 N N . GLU A 1 853 ? 4.496 71.875 23.562 1 65.38 853 GLU A N 1
ATOM 6875 C CA . GLU A 1 853 ? 3.541 72.75 24.203 1 65.38 853 GLU A CA 1
ATOM 6876 C C . GLU A 1 853 ? 3.814 72.812 25.703 1 65.38 853 GLU A C 1
ATOM 6878 O O . GLU A 1 853 ? 3.715 73.938 26.297 1 65.38 853 GLU A O 1
ATOM 6883 N N . ASP A 1 854 ? 4.176 71.688 26.266 1 69.88 854 ASP A N 1
ATOM 6884 C CA . ASP A 1 854 ? 4.512 71.75 27.688 1 69.88 854 ASP A CA 1
ATOM 6885 C C . ASP A 1 854 ? 5.777 72.562 27.938 1 69.88 854 ASP A C 1
ATOM 6887 O O . ASP A 1 854 ? 5.863 73.25 28.938 1 69.88 854 ASP A O 1
ATOM 6891 N N . LEU A 1 855 ? 6.676 72.375 27.047 1 69.31 855 LEU A N 1
ATOM 6892 C CA . LEU A 1 855 ? 7.902 73.125 27.156 1 69.31 855 LEU A CA 1
ATOM 6893 C C . LEU A 1 855 ? 7.617 74.625 27 1 69.31 855 LEU A C 1
ATOM 6895 O O . LEU A 1 855 ? 8.18 75.438 27.719 1 69.31 855 LEU A O 1
ATOM 6899 N N . ALA A 1 856 ? 6.68 74.938 26.172 1 64.44 856 ALA A N 1
ATOM 6900 C CA . ALA A 1 856 ? 6.309 76.375 25.953 1 64.44 856 ALA A CA 1
ATOM 6901 C C . ALA A 1 856 ? 5.594 76.938 27.172 1 64.44 856 ALA A C 1
ATOM 6903 O O . ALA A 1 856 ? 5.836 78.062 27.562 1 64.44 856 ALA A O 1
ATOM 6904 N N . GLU A 1 857 ? 4.852 76.125 27.766 1 71.5 857 GLU A N 1
ATOM 6905 C CA . GLU A 1 857 ? 4.141 76.562 28.953 1 71.5 857 GLU A CA 1
ATOM 6906 C C . GLU A 1 857 ? 5.098 76.75 30.125 1 71.5 857 GLU A C 1
ATOM 6908 O O . GLU A 1 857 ? 4.957 77.688 30.922 1 71.5 857 GLU A O 1
ATOM 6913 N N . LEU A 1 858 ? 6.051 75.875 30.188 1 71.06 858 LEU A N 1
ATOM 6914 C CA . LEU A 1 858 ? 7.043 76 31.25 1 71.06 858 LEU A CA 1
ATOM 6915 C C . LEU A 1 858 ? 7.93 77.188 31.047 1 71.06 858 LEU A C 1
ATOM 6917 O O . LEU A 1 858 ? 8.266 77.938 32.031 1 71.06 858 LEU A O 1
ATOM 6921 N N . ILE A 1 859 ? 8.164 77.5 29.812 1 64.38 859 ILE A N 1
ATOM 6922 C CA . ILE A 1 859 ? 8.961 78.625 29.484 1 64.38 859 ILE A CA 1
ATOM 6923 C C . ILE A 1 859 ? 8.164 79.938 29.781 1 64.38 859 ILE A C 1
ATOM 6925 O O . ILE A 1 859 ? 8.703 80.875 30.297 1 64.38 859 ILE A O 1
ATOM 6929 N N . ARG A 1 860 ? 6.902 79.875 29.5 1 65.44 860 ARG A N 1
ATOM 6930 C CA . ARG A 1 860 ? 6.031 81 29.766 1 65.44 860 ARG A CA 1
ATOM 6931 C C . ARG A 1 860 ? 5.914 81.25 31.266 1 65.44 860 ARG A C 1
ATOM 6933 O O . ARG A 1 860 ? 6.008 82.375 31.719 1 65.44 860 ARG A O 1
ATOM 6940 N N . LYS A 1 861 ? 5.848 80.25 32 1 68.81 861 LYS A N 1
ATOM 6941 C CA . LYS A 1 861 ? 5.75 80.375 33.469 1 68.81 861 LYS A CA 1
ATOM 6942 C C . LYS A 1 861 ? 7.062 80.875 34.062 1 68.81 861 LYS A C 1
ATOM 6944 O O . LYS A 1 861 ? 7.059 81.688 34.969 1 68.81 861 LYS A O 1
ATOM 6949 N N . LEU A 1 862 ? 8.109 80.438 33.5 1 67.56 862 LEU A N 1
ATOM 6950 C CA . LEU A 1 862 ? 9.414 80.875 33.938 1 67.56 862 LEU A CA 1
ATOM 6951 C C . LEU A 1 862 ? 9.602 82.375 33.562 1 67.56 862 LEU A C 1
ATOM 6953 O O . LEU A 1 862 ? 10.156 83.125 34.344 1 67.56 862 LEU A O 1
ATOM 6957 N N . GLY A 1 863 ? 9 82.688 32.469 1 61.31 863 GLY A N 1
ATOM 6958 C CA . GLY A 1 863 ? 9.055 84.062 32.031 1 61.31 863 GLY A CA 1
ATOM 6959 C C . GLY A 1 863 ? 8.234 85 32.906 1 61.31 863 GLY A C 1
ATOM 6960 O O . GLY A 1 863 ? 8.672 86.125 33.25 1 61.31 863 GLY A O 1
ATOM 6961 N N . GLU A 1 864 ? 7.145 84.688 33.312 1 64.69 864 GLU A N 1
ATOM 6962 C CA . GLU A 1 864 ? 6.285 85.5 34.156 1 64.69 864 GLU A CA 1
ATOM 6963 C C . GLU A 1 864 ? 6.891 85.625 35.562 1 64.69 864 GLU A C 1
ATOM 6965 O O . GLU A 1 864 ? 6.809 86.688 36.156 1 64.69 864 GLU A O 1
ATOM 6970 N N . LYS A 1 865 ? 7.508 84.688 36.031 1 60.94 865 LYS A N 1
ATOM 6971 C CA . LYS A 1 865 ? 8.125 84.75 37.344 1 60.94 865 LYS A CA 1
ATOM 6972 C C . LYS A 1 865 ? 9.359 85.625 37.312 1 60.94 865 LYS A C 1
ATOM 6974 O O . LYS A 1 865 ? 9.648 86.375 38.281 1 60.94 865 LYS A O 1
ATOM 6979 N N . LEU A 1 866 ? 9.914 85.812 36.25 1 58.59 866 LEU A N 1
ATOM 6980 C CA . LEU A 1 866 ? 11.078 86.625 36.125 1 58.59 866 LEU A CA 1
ATOM 6981 C C . LEU A 1 866 ? 10.664 88.125 35.906 1 58.59 866 LEU A C 1
ATOM 6983 O O . LEU A 1 866 ? 11.352 89 36.344 1 58.59 866 LEU A O 1
ATOM 6987 N N . SER A 1 867 ? 9.609 88.5 35.344 1 55.09 867 SER A N 1
ATOM 6988 C CA . SER A 1 867 ? 9.211 89.875 35.062 1 55.09 867 SER A CA 1
ATOM 6989 C C . SER A 1 867 ? 8.594 90.562 36.312 1 55.09 867 SER A C 1
ATOM 6991 O O . SER A 1 867 ? 8.414 91.812 36.344 1 55.09 867 SER A O 1
ATOM 6993 N N . VAL A 1 868 ? 8.047 90.125 37.281 1 50.56 868 VAL A N 1
ATOM 6994 C CA . VAL A 1 868 ? 7.449 90.812 38.438 1 50.56 868 VAL A CA 1
ATOM 6995 C C . VAL A 1 868 ? 8.531 91.562 39.219 1 50.56 868 VAL A C 1
ATOM 6997 O O . VAL A 1 868 ? 8.234 92.438 40 1 50.56 868 VAL A O 1
ATOM 7000 N N . GLU A 1 869 ? 9.828 91.5 39.188 1 43.62 869 GLU A N 1
ATOM 7001 C CA . GLU A 1 869 ? 10.609 92.25 40.156 1 43.62 869 GLU A CA 1
ATOM 7002 C C . GLU A 1 869 ? 10.859 93.688 39.719 1 43.62 869 GLU A C 1
ATOM 7004 O O . GLU A 1 869 ? 11.273 94.5 40.5 1 43.62 869 GLU A O 1
ATOM 7009 N N . PRO A 1 870 ? 10.891 94.062 38.469 1 42.12 870 PRO A N 1
ATOM 7010 C CA . PRO A 1 870 ? 11.648 95.312 38.406 1 42.12 870 PRO A CA 1
ATOM 7011 C C . PRO A 1 870 ? 10.836 96.562 38.875 1 42.12 870 PRO A C 1
ATOM 7013 O O . PRO A 1 870 ? 11.352 97.688 38.938 1 42.12 870 PRO A O 1
ATOM 7016 N N . LYS A 1 871 ? 9.5 96.625 38.812 1 43.75 871 LYS A N 1
ATOM 7017 C CA . LYS A 1 871 ? 9.062 98 38.656 1 43.75 871 LYS A CA 1
ATOM 7018 C C . LYS A 1 871 ? 9.25 98.812 39.938 1 43.75 871 LYS A C 1
ATOM 7020 O O . LYS A 1 871 ? 8.914 100 39.969 1 43.75 871 LYS A O 1
ATOM 7025 N N . GLN A 1 872 ? 9.359 98.25 41.062 1 36.72 872 GLN A N 1
ATOM 7026 C CA . GLN A 1 872 ? 9.094 99.25 42.094 1 36.72 872 GLN A CA 1
ATOM 7027 C C . GLN A 1 872 ? 10.234 100.312 42.188 1 36.72 872 GLN A C 1
ATOM 7029 O O . GLN A 1 872 ? 10.148 101.25 42.938 1 36.72 872 GLN A O 1
ATOM 7034 N N . GLU A 1 873 ? 11.375 100.062 41.625 1 34.62 873 GLU A N 1
ATOM 7035 C CA . GLU A 1 873 ? 12.344 101 42.125 1 34.62 873 GLU A CA 1
ATOM 7036 C C . GLU A 1 873 ? 12.234 102.312 41.438 1 34.62 873 GLU A C 1
ATOM 7038 O O . GLU A 1 873 ? 12.844 103.312 41.844 1 34.62 873 GLU A O 1
ATOM 7043 N N . GLU A 1 874 ? 11.664 102.5 40.25 1 35.66 874 GLU A N 1
ATOM 7044 C CA . GLU A 1 874 ? 12.094 103.75 39.625 1 35.66 874 GLU A CA 1
ATOM 7045 C C . GLU A 1 874 ? 11.258 104.938 40.125 1 35.66 874 GLU A C 1
ATOM 7047 O O . GLU A 1 874 ? 11.461 106.062 39.688 1 35.66 874 GLU A O 1
ATOM 7052 N N . GLY A 1 875 ? 10.125 104.875 40.781 1 32.22 875 GLY A N 1
ATOM 7053 C CA . GLY A 1 875 ? 9.445 106.125 41 1 32.22 875 GLY A CA 1
ATOM 7054 C C . GLY A 1 875 ? 10.188 107.062 41.938 1 32.22 875 GLY A C 1
ATOM 7055 O O . GLY A 1 875 ? 9.719 108.188 42.25 1 32.22 875 GLY A O 1
ATOM 7056 N N . ASN A 1 876 ? 11.086 106.562 42.844 1 31.7 876 ASN A N 1
ATOM 7057 C CA . ASN A 1 876 ? 11.547 107.688 43.75 1 31.7 876 ASN A CA 1
ATOM 7058 C C . ASN A 1 876 ? 12.516 108.562 43.031 1 31.7 876 ASN A C 1
ATOM 7060 O O . ASN A 1 876 ? 13.164 109.438 43.656 1 31.7 876 ASN A O 1
ATOM 7064 N N . ARG A 1 877 ? 12.961 108.438 41.719 1 25.09 877 ARG A N 1
ATOM 7065 C CA . ARG A 1 877 ? 13.672 109.625 41.344 1 25.09 877 ARG A CA 1
ATOM 7066 C C . ARG A 1 877 ? 12.703 110.75 40.906 1 25.09 877 ARG A C 1
ATOM 7068 O O . ARG A 1 877 ? 11.727 110.438 40.219 1 25.09 877 ARG A O 1
ATOM 7075 N N . CYS B 1 1 ? -2.389 75.562 46 1 22.73 1 CYS B N 1
ATOM 7076 C CA . CYS B 1 1 ? -2.834 75.375 44.625 1 22.73 1 CYS B CA 1
ATOM 7077 C C . CYS B 1 1 ? -1.788 74.625 43.812 1 22.73 1 CYS B C 1
ATOM 7079 O O . CYS B 1 1 ? -2.035 74.25 42.656 1 22.73 1 CYS B O 1
ATOM 7081 N N . SER B 1 2 ? -0.49 74.75 44.312 1 29.97 2 SER B N 1
ATOM 7082 C CA . SER B 1 2 ? 0.627 74.188 43.562 1 29.97 2 SER B CA 1
ATOM 7083 C C . SER B 1 2 ? 0.659 72.688 43.688 1 29.97 2 SER B C 1
ATOM 7085 O O . SER B 1 2 ? 1.152 72 42.812 1 29.97 2 SER B O 1
ATOM 7087 N N . ARG B 1 3 ? 0.324 72.188 44.875 1 43.31 3 ARG B N 1
ATOM 7088 C CA . ARG B 1 3 ? 0.365 70.75 45.125 1 43.31 3 ARG B CA 1
ATOM 7089 C C . ARG B 1 3 ? -0.675 70 44.281 1 43.31 3 ARG B C 1
ATOM 7091 O O . ARG B 1 3 ? -0.471 68.875 43.938 1 43.31 3 ARG B O 1
ATOM 7098 N N . ASP B 1 4 ? -1.861 70.688 44.125 1 37.78 4 ASP B N 1
ATOM 7099 C CA . ASP B 1 4 ? -2.936 70 43.438 1 37.78 4 ASP B CA 1
ATOM 7100 C C . ASP B 1 4 ? -2.6 69.812 41.938 1 37.78 4 ASP B C 1
ATOM 7102 O O . ASP B 1 4 ? -2.988 68.812 41.344 1 37.78 4 ASP B O 1
ATOM 7106 N N . THR B 1 5 ? -1.896 70.875 41.375 1 34.78 5 THR B N 1
ATOM 7107 C CA . THR B 1 5 ? -1.583 70.812 39.969 1 34.78 5 THR B CA 1
ATOM 7108 C C . THR B 1 5 ? -0.534 69.688 39.719 1 34.78 5 THR B C 1
ATOM 7110 O O . THR B 1 5 ? -0.436 69.188 38.625 1 34.78 5 THR B O 1
ATOM 7113 N N . ASP B 1 6 ? 0.347 69.562 40.719 1 37.28 6 ASP B N 1
ATOM 7114 C CA . ASP B 1 6 ? 1.369 68.562 40.594 1 37.28 6 ASP B CA 1
ATOM 7115 C C . ASP B 1 6 ? 0.739 67.188 40.5 1 37.28 6 ASP B C 1
ATOM 7117 O O . ASP B 1 6 ? 1.232 66.312 39.781 1 37.28 6 ASP B O 1
ATOM 7121 N N . ASN B 1 7 ? -0.325 67 41.375 1 36.62 7 ASN B N 1
ATOM 7122 C CA . ASN B 1 7 ? -0.981 65.688 41.375 1 36.62 7 ASN B CA 1
ATOM 7123 C C . ASN B 1 7 ? -1.729 65.438 40.094 1 36.62 7 ASN B C 1
ATOM 7125 O O . ASN B 1 7 ? -1.922 64.312 39.688 1 36.62 7 ASN B O 1
ATOM 7129 N N . ARG B 1 8 ? -2.244 66.562 39.5 1 37.91 8 ARG B N 1
ATOM 7130 C CA . ARG B 1 8 ? -2.957 66.375 38.25 1 37.91 8 ARG B CA 1
ATOM 7131 C C . ARG B 1 8 ? -1.999 66 37.156 1 37.91 8 ARG B C 1
ATOM 7133 O O . ARG B 1 8 ? -2.34 65.125 36.281 1 37.91 8 ARG B O 1
ATOM 7140 N N . LEU B 1 9 ? -0.858 66.688 37.188 1 34.47 9 LEU B N 1
ATOM 7141 C CA . LEU B 1 9 ? 0.123 66.312 36.188 1 34.47 9 LEU B CA 1
ATOM 7142 C C . LEU B 1 9 ? 0.577 64.875 36.469 1 34.47 9 LEU B C 1
ATOM 7144 O O . LEU B 1 9 ? 0.776 64.062 35.5 1 34.47 9 LEU B O 1
ATOM 7148 N N . ALA B 1 10 ? 0.786 64.688 37.812 1 34.19 10 ALA B N 1
ATOM 7149 C CA . ALA B 1 10 ? 1.157 63.281 38.125 1 34.19 10 ALA B CA 1
ATOM 7150 C C . ALA B 1 10 ? 0.059 62.312 37.719 1 34.19 10 ALA B C 1
ATOM 7152 O O . ALA B 1 10 ? 0.346 61.188 37.25 1 34.19 10 ALA B O 1
ATOM 7153 N N . HIS B 1 11 ? -1.238 62.75 38.125 1 31.92 11 HIS B N 1
ATOM 7154 C CA . HIS B 1 11 ? -2.32 61.844 37.75 1 31.92 11 HIS B CA 1
ATOM 7155 C C . HIS B 1 11 ? -2.451 61.75 36.25 1 31.92 11 HIS B C 1
ATOM 7157 O O . HIS B 1 11 ? -2.797 60.688 35.719 1 31.92 11 HIS B O 1
ATOM 7163 N N . ARG B 1 12 ? -2.436 63 35.656 1 32.38 12 ARG B N 1
ATOM 7164 C CA . ARG B 1 12 ? -2.508 62.938 34.188 1 32.38 12 ARG B CA 1
ATOM 7165 C C . ARG B 1 12 ? -1.319 62.188 33.625 1 32.38 12 ARG B C 1
ATOM 7167 O O . ARG B 1 12 ? -1.38 61.688 32.469 1 32.38 12 ARG B O 1
ATOM 7174 N N . ARG B 1 13 ? -0.194 62.469 34.281 1 34.12 13 ARG B N 1
ATOM 7175 C CA . ARG B 1 13 ? 1.09 61.906 33.906 1 34.12 13 ARG B CA 1
ATOM 7176 C C . ARG B 1 13 ? 1.067 60.375 34.062 1 34.12 13 ARG B C 1
ATOM 7178 O O . ARG B 1 13 ? 2.057 59.688 33.781 1 34.12 13 ARG B O 1
ATOM 7185 N N . GLN B 1 14 ? 0.371 60.062 35.219 1 30.67 14 GLN B N 1
ATOM 7186 C CA . GLN B 1 14 ? 0.127 58.625 35.094 1 30.67 14 GLN B CA 1
ATOM 7187 C C . GLN B 1 14 ? -0.339 58.281 33.688 1 30.67 14 GLN B C 1
ATOM 7189 O O . GLN B 1 14 ? -1.479 58.594 33.312 1 30.67 14 GLN B O 1
ATOM 7194 N N . THR B 1 15 ? 0.459 58.938 32.781 1 29.42 15 THR B N 1
ATOM 7195 C CA . THR B 1 15 ? 0.393 58.438 31.422 1 29.42 15 THR B CA 1
ATOM 7196 C C . THR B 1 15 ? -0.446 57.188 31.328 1 29.42 15 THR B C 1
ATOM 7198 O O . THR B 1 15 ? -0.222 56.219 32.094 1 29.42 15 THR B O 1
ATOM 7201 N N . ILE B 1 16 ? -1.622 57.531 31.094 1 30.36 16 ILE B N 1
ATOM 7202 C CA . ILE B 1 16 ? -2.535 56.5 30.594 1 30.36 16 ILE B CA 1
ATOM 7203 C C . ILE B 1 16 ? -1.742 55.406 29.906 1 30.36 16 ILE B C 1
ATOM 7205 O O . ILE B 1 16 ? -1.198 55.625 28.812 1 30.36 16 ILE B O 1
ATOM 7209 N N . LEU B 1 17 ? -0.598 55.094 30.547 1 31.61 17 LEU B N 1
ATOM 7210 C CA . LEU B 1 17 ? -0.176 53.75 30.156 1 31.61 17 LEU B CA 1
ATOM 7211 C C . LEU B 1 17 ? -1.239 53.062 29.297 1 31.61 17 LEU B C 1
ATOM 7213 O O . LEU B 1 17 ? -2.391 52.938 29.719 1 31.61 17 LEU B O 1
ATOM 7217 N N . ARG B 1 18 ? -1.246 53.594 28.203 1 32.03 18 ARG B N 1
ATOM 7218 C CA . ARG B 1 18 ? -1.982 52.938 27.141 1 32.03 18 ARG B CA 1
ATOM 7219 C C . ARG B 1 18 ? -2.375 51.5 27.531 1 32.03 18 ARG B C 1
ATOM 7221 O O . ARG B 1 18 ? -1.526 50.625 27.594 1 32.03 18 ARG B O 1
ATOM 7228 N N . GLU B 1 19 ? -3.072 51.5 28.703 1 31.44 19 GLU B N 1
ATOM 7229 C CA . GLU B 1 19 ? -3.717 50.219 28.906 1 31.44 19 GLU B CA 1
ATOM 7230 C C . GLU B 1 19 ? -4.102 49.594 27.562 1 31.44 19 GLU B C 1
ATOM 7232 O O . GLU B 1 19 ? -5.156 49.875 27 1 31.44 19 GLU B O 1
ATOM 7237 N N . LYS B 1 20 ? -3.301 49.906 26.625 1 33.78 20 LYS B N 1
ATOM 7238 C CA . LYS B 1 20 ? -3.693 49 25.547 1 33.78 20 LYS B CA 1
ATOM 7239 C C . LYS B 1 20 ? -4.605 47.875 26.078 1 33.78 20 LYS B C 1
ATOM 7241 O O . LYS B 1 20 ? -4.383 47.344 27.172 1 33.78 20 LYS B O 1
ATOM 7246 N N . GLY B 1 21 ? -5.82 48.219 25.797 1 31.34 21 GLY B N 1
ATOM 7247 C CA . GLY B 1 21 ? -6.895 47.312 26.188 1 31.34 21 GLY B CA 1
ATOM 7248 C C . GLY B 1 21 ? -6.406 45.938 26.562 1 31.34 21 GLY B C 1
ATOM 7249 O O . GLY B 1 21 ? -5.562 45.344 25.875 1 31.34 21 GLY B O 1
ATOM 7250 N N . ARG B 1 22 ? -6.32 45.781 27.859 1 33.31 22 ARG B N 1
ATOM 7251 C CA . ARG B 1 22 ? -6.113 44.562 28.641 1 33.31 22 ARG B CA 1
ATOM 7252 C C . ARG B 1 22 ? -6.562 43.312 27.859 1 33.31 22 ARG B C 1
ATOM 7254 O O . ARG B 1 22 ? -7.684 43.281 27.344 1 33.31 22 ARG B O 1
ATOM 7261 N N . ARG B 1 23 ? -5.797 42.906 27.156 1 38.25 23 ARG B N 1
ATOM 7262 C CA . ARG B 1 23 ? -6.207 41.562 26.812 1 38.25 23 ARG B CA 1
ATOM 7263 C C . ARG B 1 23 ? -6.852 40.844 28 1 38.25 23 ARG B C 1
ATOM 7265 O O . ARG B 1 23 ? -6.242 40.75 29.078 1 38.25 23 ARG B O 1
ATOM 7272 N N . LEU B 1 24 ? -8.094 41.031 28.219 1 32.78 24 LEU B N 1
ATOM 7273 C CA . LEU B 1 24 ? -8.695 40.219 29.281 1 32.78 24 LEU B CA 1
ATOM 7274 C C . LEU B 1 24 ? -8.023 38.875 29.375 1 32.78 24 LEU B C 1
ATOM 7276 O O . LEU B 1 24 ? -7.535 38.344 28.375 1 32.78 24 LEU B O 1
ATOM 7280 N N . ALA B 1 25 ? -7.527 38.531 30.609 1 34.69 25 ALA B N 1
ATOM 7281 C CA . ALA B 1 25 ? -6.875 37.344 31.172 1 34.69 25 ALA B CA 1
ATOM 7282 C C . ALA B 1 25 ? -7.281 36.094 30.422 1 34.69 25 ALA B C 1
ATOM 7284 O O . ALA B 1 25 ? -6.605 35.062 30.5 1 34.69 25 ALA B O 1
ATOM 7285 N N . ASN B 1 26 ? -8.508 36.062 30.016 1 35.84 26 ASN B N 1
ATOM 7286 C CA . ASN B 1 26 ? -9.117 34.812 29.562 1 35.84 26 ASN B CA 1
ATOM 7287 C C . ASN B 1 26 ? -8.75 34.5 28.125 1 35.84 26 ASN B C 1
ATOM 7289 O O . ASN B 1 26 ? -9.594 34.031 27.344 1 35.84 26 ASN B O 1
ATOM 7293 N N . ARG B 1 27 ? -7.559 35.062 27.531 1 42.25 27 ARG B N 1
ATOM 7294 C CA . ARG B 1 27 ? -7.316 34.969 26.094 1 42.25 27 ARG B CA 1
ATOM 7295 C C . ARG B 1 27 ? -6.246 33.938 25.797 1 42.25 27 ARG B C 1
ATOM 7297 O O . ARG B 1 27 ? -5.414 33.625 26.641 1 42.25 27 ARG B O 1
ATOM 7304 N N . GLY B 1 28 ? -6.371 33.094 24.891 1 42.34 28 GLY B N 1
ATOM 7305 C CA . GLY B 1 28 ? -5.637 32.062 24.172 1 42.34 28 GLY B CA 1
ATOM 7306 C C . GLY B 1 28 ? -6.316 30.703 24.219 1 42.34 28 GLY B C 1
ATOM 7307 O O . GLY B 1 28 ? -7.211 30.484 25.031 1 42.34 28 GLY B O 1
ATOM 7308 N N . PRO B 1 29 ? -6.195 30.031 23.234 1 43.97 29 PRO B N 1
ATOM 7309 C CA . PRO B 1 29 ? -6.922 28.766 23.141 1 43.97 29 PRO B CA 1
ATOM 7310 C C . PRO B 1 29 ? -6.816 27.922 24.406 1 43.97 29 PRO B C 1
ATOM 7312 O O . PRO B 1 29 ? -7.738 27.156 24.719 1 43.97 29 PRO B O 1
ATOM 7315 N N . ALA B 1 30 ? -5.703 28.156 25.047 1 45.31 30 ALA B N 1
ATOM 7316 C CA . ALA B 1 30 ? -5.465 27.297 26.203 1 45.31 30 ALA B CA 1
ATOM 7317 C C . ALA B 1 30 ? -6.352 27.688 27.375 1 45.31 30 ALA B C 1
ATOM 7319 O O . ALA B 1 30 ? -6.52 26.922 28.328 1 45.31 30 ALA B O 1
ATOM 7320 N N . TYR B 1 31 ? -6.75 29.062 27.328 1 47.66 31 TYR B N 1
ATOM 7321 C CA . TYR B 1 31 ? -7.602 29.516 28.422 1 47.66 31 TYR B CA 1
ATOM 7322 C C . TYR B 1 31 ? -8.859 28.656 28.516 1 47.66 31 TYR B C 1
ATOM 7324 O O . TYR B 1 31 ? -9.461 28.547 29.594 1 47.66 31 TYR B O 1
ATOM 7332 N N . MET B 1 32 ? -9.078 28.203 27.375 1 50.09 32 MET B N 1
ATOM 7333 C CA . MET B 1 32 ? -10.32 27.438 27.25 1 50.09 32 MET B CA 1
ATOM 7334 C C . MET B 1 32 ? -10.32 26.25 28.203 1 50.09 32 MET B C 1
ATOM 7336 O O . MET B 1 32 ? -11.391 25.734 28.562 1 50.09 32 MET B O 1
ATOM 7340 N N . PHE B 1 33 ? -9.062 25.875 28.609 1 55.53 33 PHE B N 1
ATOM 7341 C CA . PHE B 1 33 ? -9.008 24.594 29.281 1 55.53 33 PHE B CA 1
ATOM 7342 C C . PHE B 1 33 ? -8.609 24.781 30.75 1 55.53 33 PHE B C 1
ATOM 7344 O O . PHE B 1 33 ? -8.523 23.812 31.5 1 55.53 33 PHE B O 1
ATOM 7351 N N . ASN B 1 34 ? -7.988 26.031 31.109 1 51.72 34 ASN B N 1
ATOM 7352 C CA . ASN B 1 34 ? -7.578 26.203 32.5 1 51.72 34 ASN B CA 1
ATOM 7353 C C . ASN B 1 34 ? -8.68 26.859 33.344 1 51.72 34 ASN B C 1
ATOM 7355 O O . ASN B 1 34 ? -9.422 27.703 32.844 1 51.72 34 ASN B O 1
ATOM 7359 N N . ASP B 1 35 ? -9.133 26.125 34.312 1 49.16 35 ASP B N 1
ATOM 7360 C CA . ASP B 1 35 ? -10.047 26.656 35.312 1 49.16 35 ASP B CA 1
ATOM 7361 C C . ASP B 1 35 ? -9.633 28.078 35.75 1 49.16 35 ASP B C 1
ATOM 7363 O O . ASP B 1 35 ? -8.453 28.438 35.656 1 49.16 35 ASP B O 1
ATOM 7367 N N . ARG B 1 36 ? -10.562 29.078 36.062 1 45.59 36 ARG B N 1
ATOM 7368 C CA . ARG B 1 36 ? -10.656 30.453 36.5 1 45.59 36 ARG B CA 1
ATOM 7369 C C . ARG B 1 36 ? -9.523 30.812 37.438 1 45.59 36 ARG B C 1
ATOM 7371 O O . ARG B 1 36 ? -9.398 31.953 37.875 1 45.59 36 ARG B O 1
ATOM 7378 N N . SER B 1 37 ? -8.945 29.844 38.25 1 45.16 37 SER B N 1
ATOM 7379 C CA . SER B 1 37 ? -8.727 30.375 39.594 1 45.16 37 SER B CA 1
ATOM 7380 C C . SER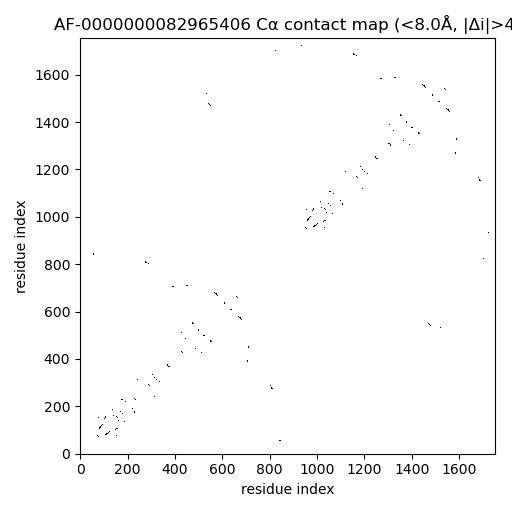 B 1 37 ? -7.52 31.312 39.625 1 45.16 37 SER B C 1
ATOM 7382 O O . SER B 1 37 ? -7.191 31.875 40.688 1 45.16 37 SER B O 1
ATOM 7384 N N . THR B 1 38 ? -6.457 31.125 38.875 1 50.03 38 THR B N 1
ATOM 7385 C CA . THR B 1 38 ? -5.41 31.859 39.594 1 50.03 38 THR B CA 1
ATOM 7386 C C . THR B 1 38 ? -5.574 33.375 39.406 1 50.03 38 THR B C 1
ATOM 7388 O O . THR B 1 38 ? -5.598 33.844 38.25 1 50.03 38 THR B O 1
ATOM 7391 N N . SER B 1 39 ? -6.285 33.906 40.25 1 60.34 39 SER B N 1
ATOM 7392 C CA . SER B 1 39 ? -6.434 35.344 40.438 1 60.34 39 SER B CA 1
ATOM 7393 C C . SER B 1 39 ? -5.09 36.062 40.312 1 60.34 39 SER B C 1
ATOM 7395 O O . SER B 1 39 ? -4.227 35.938 41.188 1 60.34 39 SER B O 1
ATOM 7397 N N . LEU B 1 40 ? -4.625 36.281 39.062 1 73.19 40 LEU B N 1
ATOM 7398 C CA . LEU B 1 40 ? -3.42 37.062 38.875 1 73.19 40 LEU B CA 1
ATOM 7399 C C . LEU B 1 40 ? -3.59 38.469 39.438 1 73.19 40 LEU B C 1
ATOM 7401 O O . LEU B 1 40 ? -4.66 39.062 39.312 1 73.19 40 LEU B O 1
ATOM 7405 N N . SER B 1 41 ? -2.684 38.812 40.375 1 76.31 41 SER B N 1
ATOM 7406 C CA . SER B 1 41 ? -2.65 40.219 40.844 1 76.31 41 SER B CA 1
ATOM 7407 C C . SER B 1 41 ? -2.428 41.156 39.688 1 76.31 41 SER B C 1
ATOM 7409 O O . SER B 1 41 ? -2.033 40.75 38.594 1 76.31 41 SER B O 1
ATOM 7411 N N . ILE B 1 42 ? -2.771 42.281 39.719 1 76.19 42 ILE B N 1
ATOM 7412 C CA . ILE B 1 42 ? -2.633 43.312 38.688 1 76.19 42 ILE B CA 1
ATOM 7413 C C . ILE B 1 42 ? -1.165 43.438 38.281 1 76.19 42 ILE B C 1
ATOM 7415 O O . ILE B 1 42 ? -0.853 43.656 37.094 1 76.19 42 ILE B O 1
ATOM 7419 N N . GLU B 1 43 ? -0.271 43.312 39.281 1 82.69 43 GLU B N 1
ATOM 7420 C CA . GLU B 1 43 ? 1.159 43.406 39.031 1 82.69 43 GLU B CA 1
ATOM 7421 C C . GLU B 1 43 ? 1.633 42.25 38.188 1 82.69 43 GLU B C 1
ATOM 7423 O O . GLU B 1 43 ? 2.441 42.406 37.25 1 82.69 43 GLU B O 1
ATOM 7428 N N . GLU B 1 44 ? 1.089 41.188 38.469 1 86.31 44 GLU B N 1
ATOM 7429 C CA . GLU B 1 44 ? 1.476 40 37.719 1 86.31 44 GLU B CA 1
ATOM 7430 C C . GLU B 1 44 ? 0.961 40.031 36.312 1 86.31 44 GLU B C 1
ATOM 7432 O O . GLU B 1 44 ? 1.641 39.594 35.375 1 86.31 44 GLU B O 1
ATOM 7437 N N . GLU B 1 45 ? -0.164 40.562 36.156 1 79.19 45 GLU B N 1
ATOM 7438 C CA . GLU B 1 45 ? -0.715 40.688 34.812 1 79.19 45 GLU B CA 1
ATOM 7439 C C . GLU B 1 45 ? 0.113 41.688 33.969 1 79.19 45 GLU B C 1
ATOM 7441 O O . GLU B 1 45 ? 0.352 41.438 32.781 1 79.19 45 GLU B O 1
ATOM 7446 N N . ARG B 1 46 ? 0.499 42.75 34.625 1 78.94 46 ARG B N 1
ATOM 7447 C CA . ARG B 1 46 ? 1.335 43.719 33.938 1 78.94 46 ARG B CA 1
ATOM 7448 C C . ARG B 1 46 ? 2.699 43.156 33.594 1 78.94 46 ARG B C 1
ATOM 7450 O O . ARG B 1 46 ? 3.24 43.438 32.531 1 78.94 46 ARG B O 1
ATOM 7457 N N . PHE B 1 47 ? 3.234 42.375 34.438 1 88 47 PHE B N 1
ATOM 7458 C CA . PHE B 1 47 ? 4.523 41.719 34.25 1 88 47 PHE B CA 1
ATOM 7459 C C . PHE B 1 47 ? 4.477 40.781 33.062 1 88 47 PHE B C 1
ATOM 7461 O O . PHE B 1 47 ? 5.371 40.812 32.219 1 88 47 PHE B O 1
ATOM 7468 N N . LEU B 1 48 ? 3.445 40.031 32.969 1 85.69 48 LEU B N 1
ATOM 7469 C CA . LEU B 1 48 ? 3.299 39.062 31.891 1 85.69 48 LEU B CA 1
ATOM 7470 C C . LEU B 1 48 ? 3.07 39.75 30.547 1 85.69 48 LEU B C 1
ATOM 7472 O O . LEU B 1 48 ? 3.602 39.344 29.531 1 85.69 48 LEU B O 1
ATOM 7476 N N . ASP B 1 49 ? 2.309 40.75 30.578 1 78.12 49 ASP B N 1
ATOM 7477 C CA . ASP B 1 49 ? 2.061 41.531 29.359 1 78.12 49 ASP B CA 1
ATOM 7478 C C . ASP B 1 49 ? 3.34 42.188 28.844 1 78.12 49 ASP B C 1
ATOM 7480 O O . ASP B 1 49 ? 3.586 42.219 27.641 1 78.12 49 ASP B O 1
ATOM 7484 N N . ALA B 1 50 ? 4.062 42.75 29.766 1 82 50 ALA B N 1
ATOM 7485 C CA . ALA B 1 50 ? 5.324 43.375 29.406 1 82 50 ALA B CA 1
ATOM 7486 C C . ALA B 1 50 ? 6.301 42.375 28.812 1 82 50 ALA B C 1
ATOM 7488 O O . ALA B 1 50 ? 7.027 42.688 27.875 1 82 50 ALA B O 1
ATOM 7489 N N . ALA B 1 51 ? 6.309 41.219 29.359 1 85.75 51 ALA B N 1
ATOM 7490 C CA . ALA B 1 51 ? 7.195 40.188 28.859 1 85.75 51 ALA B CA 1
ATOM 7491 C C . ALA B 1 51 ? 6.75 39.688 27.484 1 85.75 51 ALA B C 1
ATOM 7493 O O . ALA B 1 51 ? 7.586 39.375 26.625 1 85.75 51 ALA B O 1
ATOM 7494 N N . GLU B 1 52 ? 5.504 39.625 27.25 1 81.94 52 GLU B N 1
ATOM 7495 C CA . GLU B 1 52 ? 4.957 39.125 25.984 1 81.94 52 GLU B CA 1
ATOM 7496 C C . GLU B 1 52 ? 5.199 40.125 24.859 1 81.94 52 GLU B C 1
ATOM 7498 O O . GLU B 1 52 ? 5.488 39.75 23.719 1 81.94 52 GLU B O 1
ATOM 7503 N N . TYR B 1 53 ? 5.078 41.375 25.188 1 76 53 TYR B N 1
ATOM 7504 C CA . TYR B 1 53 ? 5.148 42.375 24.141 1 76 53 TYR B CA 1
ATOM 7505 C C . TYR B 1 53 ? 6.535 43 24.078 1 76 53 TYR B C 1
ATOM 7507 O O . TYR B 1 53 ? 6.777 43.906 23.281 1 76 53 TYR B O 1
ATOM 7515 N N . GLY B 1 54 ? 7.477 42.562 24.859 1 82.69 54 GLY B N 1
ATOM 7516 C CA . GLY B 1 54 ? 8.867 43 24.781 1 82.69 54 GLY B CA 1
ATOM 7517 C C . GLY B 1 54 ? 9.125 44.344 25.391 1 82.69 54 GLY B C 1
ATOM 7518 O O . GLY B 1 54 ? 9.906 45.156 24.875 1 82.69 54 GLY B O 1
ATOM 7519 N N . ASN B 1 55 ? 8.328 44.719 26.375 1 81.56 55 ASN B N 1
ATOM 7520 C CA . ASN B 1 55 ? 8.562 45.938 27.109 1 81.56 55 ASN B CA 1
ATOM 7521 C C . ASN B 1 55 ? 9.695 45.812 28.125 1 81.56 55 ASN B C 1
ATOM 7523 O O . ASN B 1 55 ? 9.453 45.594 29.312 1 81.56 55 ASN B O 1
ATOM 7527 N N . VAL B 1 56 ? 10.945 46 27.781 1 84.62 56 VAL B N 1
ATOM 7528 C CA . VAL B 1 56 ? 12.148 45.719 28.562 1 84.62 56 VAL B CA 1
ATOM 7529 C C . VAL B 1 56 ? 12.188 46.625 29.797 1 84.62 56 VAL B C 1
ATOM 7531 O O . VAL B 1 56 ? 12.422 46.156 30.906 1 84.62 56 VAL B O 1
ATOM 7534 N N . PRO B 1 57 ? 11.836 47.938 29.625 1 80.81 57 PRO B N 1
ATOM 7535 C CA . PRO B 1 57 ? 11.953 48.812 30.781 1 80.81 57 PRO B CA 1
ATOM 7536 C C . PRO B 1 57 ? 11 48.438 31.922 1 80.81 57 PRO B C 1
ATOM 7538 O O . PRO B 1 57 ? 11.391 48.438 33.094 1 80.81 57 PRO B O 1
ATOM 7541 N N . VAL B 1 58 ? 9.812 48.156 31.594 1 83.94 58 VAL B N 1
ATOM 7542 C CA . VAL B 1 58 ? 8.828 47.812 32.594 1 83.94 58 VAL B CA 1
ATOM 7543 C C . VAL B 1 58 ? 9.234 46.5 33.312 1 83.94 58 VAL B C 1
ATOM 7545 O O . VAL B 1 58 ? 9.117 46.406 34.531 1 83.94 58 VAL B O 1
ATOM 7548 N N . VAL B 1 59 ? 9.727 45.531 32.531 1 88.69 59 VAL B N 1
ATOM 7549 C CA . VAL B 1 59 ? 10.133 44.25 33.125 1 88.69 59 VAL B CA 1
ATOM 7550 C C . VAL B 1 59 ? 11.32 44.469 34.062 1 88.69 59 VAL B C 1
ATOM 7552 O O . VAL B 1 59 ? 11.375 43.906 35.156 1 88.69 59 VAL B O 1
ATOM 7555 N N . ARG B 1 60 ? 12.258 45.25 33.625 1 85.31 60 ARG B N 1
ATOM 7556 C CA . ARG B 1 60 ? 13.43 45.531 34.438 1 85.31 60 ARG B CA 1
ATOM 7557 C C . ARG B 1 60 ? 13.039 46.219 35.75 1 85.31 60 ARG B C 1
ATOM 7559 O O . ARG B 1 60 ? 13.5 45.844 36.844 1 85.31 60 ARG B O 1
ATOM 7566 N N . LYS B 1 61 ? 12.125 47.219 35.625 1 84.56 61 LYS B N 1
ATOM 7567 C CA . LYS B 1 61 ? 11.664 47.969 36.812 1 84.56 61 LYS B CA 1
ATOM 7568 C C . LYS B 1 61 ? 10.898 47.062 37.781 1 84.56 61 LYS B C 1
ATOM 7570 O O . LYS B 1 61 ? 11.086 47.125 38.969 1 84.56 61 LYS B O 1
ATOM 7575 N N . MET B 1 62 ? 10.141 46.25 37.25 1 88.56 62 MET B N 1
ATOM 7576 C CA . MET B 1 62 ? 9.312 45.406 38.062 1 88.56 62 MET B CA 1
ATOM 7577 C C . MET B 1 62 ? 10.156 44.344 38.75 1 88.56 62 MET B C 1
ATOM 7579 O O . MET B 1 62 ? 9.875 43.938 39.906 1 88.56 62 MET B O 1
ATOM 7583 N N . LEU B 1 63 ? 11.148 43.844 38.156 1 88.56 63 LEU B N 1
ATOM 7584 C CA . LEU B 1 63 ? 12.023 42.812 38.719 1 88.56 63 LEU B CA 1
ATOM 7585 C C . LEU B 1 63 ? 12.883 43.406 39.844 1 88.56 63 LEU B C 1
ATOM 7587 O O . LEU B 1 63 ? 13.219 42.719 40.812 1 88.56 63 LEU B O 1
ATOM 7591 N N . GLU B 1 64 ? 13.164 44.719 39.688 1 84.31 64 GLU B N 1
ATOM 7592 C CA . GLU B 1 64 ? 14.039 45.375 40.688 1 84.31 64 GLU B CA 1
ATOM 7593 C C . GLU B 1 64 ? 13.234 45.938 41.844 1 84.31 64 GLU B C 1
ATOM 7595 O O . GLU B 1 64 ? 13.656 45.844 43 1 84.31 64 GLU B O 1
ATOM 7600 N N . GLU B 1 65 ? 11.984 46.5 41.531 1 81.56 65 GLU B N 1
ATOM 7601 C CA . GLU B 1 65 ? 11.258 47.281 42.531 1 81.56 65 GLU B CA 1
ATOM 7602 C C . GLU B 1 65 ? 10.172 46.438 43.219 1 81.56 65 GLU B C 1
ATOM 7604 O O . GLU B 1 65 ? 9.734 46.75 44.312 1 81.56 65 GLU B O 1
ATOM 7609 N N . CYS B 1 66 ? 9.594 45.531 42.5 1 79.12 66 CYS B N 1
ATOM 7610 C CA . CYS B 1 66 ? 8.484 44.781 43.031 1 79.12 66 CYS B CA 1
ATOM 7611 C C . CYS B 1 66 ? 8.969 43.5 43.688 1 79.12 66 CYS B C 1
ATOM 7613 O O . CYS B 1 66 ? 9.07 42.469 43.031 1 79.12 66 CYS B O 1
ATOM 7615 N N . LEU B 1 67 ? 9.211 43.594 44.938 1 74.75 67 LEU B N 1
ATOM 7616 C CA . LEU B 1 67 ? 9.781 42.469 45.656 1 74.75 67 LEU B CA 1
ATOM 7617 C C . LEU B 1 67 ? 8.75 41.344 45.812 1 74.75 67 LEU B C 1
ATOM 7619 O O . LEU B 1 67 ? 9.117 40.188 46.062 1 74.75 67 LEU B O 1
ATOM 7623 N N . SER B 1 68 ? 7.504 41.656 45.719 1 80.25 68 SER B N 1
ATOM 7624 C CA . SER B 1 68 ? 6.473 40.656 45.969 1 80.25 68 SER B CA 1
ATOM 7625 C C . SER B 1 68 ? 6.059 39.969 44.656 1 80.25 68 SER B C 1
ATOM 7627 O O . SER B 1 68 ? 5.242 39.062 44.656 1 80.25 68 SER B O 1
ATOM 7629 N N . LEU B 1 69 ? 6.719 40.25 43.625 1 85.5 69 LEU B N 1
ATOM 7630 C CA . LEU B 1 69 ? 6.324 39.719 42.344 1 85.5 69 LEU B CA 1
ATOM 7631 C C . LEU B 1 69 ? 6.77 38.281 42.188 1 85.5 69 LEU B C 1
ATOM 7633 O O . LEU B 1 69 ? 7.934 37.938 42.438 1 85.5 69 LEU B O 1
ATOM 7637 N N . ASN B 1 70 ? 5.785 37.406 42.031 1 85.44 70 ASN B N 1
ATOM 7638 C CA . ASN B 1 70 ? 6.109 36.031 41.656 1 85.44 70 ASN B CA 1
ATOM 7639 C C . ASN B 1 70 ? 6.547 35.938 40.219 1 85.44 70 ASN B C 1
ATOM 7641 O O . ASN B 1 70 ? 5.715 36 39.312 1 85.44 70 ASN B O 1
ATOM 7645 N N . VAL B 1 71 ? 7.777 35.688 39.969 1 86.31 71 VAL B N 1
ATOM 7646 C CA . VAL B 1 71 ? 8.352 35.688 38.625 1 86.31 71 VAL B CA 1
ATOM 7647 C C . VAL B 1 71 ? 7.816 34.5 37.844 1 86.31 71 VAL B C 1
ATOM 7649 O O . VAL B 1 71 ? 7.793 34.5 36.625 1 86.31 71 VAL B O 1
ATOM 7652 N N . ASN B 1 72 ? 7.297 33.469 38.531 1 86.38 72 ASN B N 1
ATOM 7653 C CA . ASN B 1 72 ? 6.824 32.25 37.875 1 86.38 72 ASN B CA 1
ATOM 7654 C C . ASN B 1 72 ? 5.309 32.25 37.719 1 86.38 72 ASN B C 1
ATOM 7656 O O . ASN B 1 72 ? 4.695 31.188 37.594 1 86.38 72 ASN B O 1
ATOM 7660 N N . CYS B 1 73 ? 4.801 33.469 37.844 1 84.69 73 CYS B N 1
ATOM 7661 C CA . CYS B 1 73 ? 3.365 33.531 37.625 1 84.69 73 CYS B CA 1
ATOM 7662 C C . CYS B 1 73 ? 3.02 33.125 36.188 1 84.69 73 CYS B C 1
ATOM 7664 O O . CYS B 1 73 ? 3.859 33.219 35.312 1 84.69 73 CYS B O 1
ATOM 7666 N N . VAL B 1 74 ? 1.916 32.438 36.062 1 80.25 74 VAL B N 1
ATOM 7667 C CA . VAL B 1 74 ? 1.545 31.875 34.75 1 80.25 74 VAL B CA 1
ATOM 7668 C C . VAL B 1 74 ? 0.278 32.562 34.25 1 80.25 74 VAL B C 1
ATOM 7670 O O . VAL B 1 74 ? -0.548 33.031 35.031 1 80.25 74 VAL B O 1
ATOM 7673 N N . ASP B 1 75 ? 0.33 32.656 32.969 1 73.38 75 ASP B N 1
ATOM 7674 C CA . ASP B 1 75 ? -0.866 33.219 32.312 1 73.38 75 ASP B CA 1
ATOM 7675 C C . ASP B 1 75 ? -1.979 32.156 32.25 1 73.38 75 ASP B C 1
ATOM 7677 O O . ASP B 1 75 ? -1.874 31.109 32.875 1 73.38 75 ASP B O 1
ATOM 7681 N N . TYR B 1 76 ? -2.938 32.531 31.594 1 58.69 76 TYR B N 1
ATOM 7682 C CA . TYR B 1 76 ? -4.125 31.703 31.531 1 58.69 76 TYR B CA 1
ATOM 7683 C C . TYR B 1 76 ? -3.826 30.391 30.797 1 58.69 76 TYR B C 1
ATOM 7685 O O . TYR B 1 76 ? -4.551 29.406 30.953 1 58.69 76 TYR B O 1
ATOM 7693 N N . MET B 1 77 ? -2.68 30.391 30.031 1 63.41 77 MET B N 1
ATOM 7694 C CA . MET B 1 77 ? -2.287 29.172 29.312 1 63.41 77 MET B CA 1
ATOM 7695 C C . MET B 1 77 ? -1.266 28.375 30.125 1 63.41 77 MET B C 1
ATOM 7697 O O . MET B 1 77 ? -0.812 27.312 29.688 1 63.41 77 MET B O 1
ATOM 7701 N N . GLY B 1 78 ? -1.062 28.906 31.172 1 71.75 78 GLY B N 1
ATOM 7702 C CA . GLY B 1 78 ? -0.074 28.25 32 1 71.75 78 GLY B CA 1
ATOM 7703 C C . GLY B 1 78 ? 1.354 28.578 31.625 1 71.75 78 GLY B C 1
ATOM 7704 O O . GLY B 1 78 ? 2.285 27.859 31.984 1 71.75 78 GLY B O 1
ATOM 7705 N N . GLN B 1 79 ? 1.462 29.609 30.812 1 83 79 GLN B N 1
ATOM 7706 C CA . GLN B 1 79 ? 2.811 29.984 30.391 1 83 79 GLN B CA 1
ATOM 7707 C C . GLN B 1 79 ? 3.383 31.062 31.297 1 83 79 GLN B C 1
ATOM 7709 O O . GLN B 1 79 ? 2.662 31.969 31.719 1 83 79 GLN B O 1
ATOM 7714 N N . ASN B 1 80 ? 4.578 30.922 31.594 1 87.12 80 ASN B N 1
ATOM 7715 C CA . ASN B 1 80 ? 5.234 31.922 32.406 1 87.12 80 ASN B CA 1
ATOM 7716 C C . ASN B 1 80 ? 5.883 33 31.562 1 87.12 80 ASN B C 1
ATOM 7718 O O . ASN B 1 80 ? 5.77 33 30.328 1 87.12 80 ASN B O 1
ATOM 7722 N N . ALA B 1 81 ? 6.441 34 32.156 1 89.31 81 ALA B N 1
ATOM 7723 C CA . ALA B 1 81 ? 7.031 35.156 31.484 1 89.31 81 ALA B CA 1
ATOM 7724 C C . ALA B 1 81 ? 8.188 34.75 30.594 1 89.31 81 ALA B C 1
ATOM 7726 O O . ALA B 1 81 ? 8.359 35.281 29.5 1 89.31 81 ALA B O 1
ATOM 7727 N N . LEU B 1 82 ? 8.938 33.781 31.047 1 91.12 82 LEU B N 1
ATOM 7728 C CA . LEU B 1 82 ? 10.062 33.312 30.25 1 91.12 82 LEU B CA 1
ATOM 7729 C C . LEU B 1 82 ? 9.586 32.656 28.953 1 91.12 82 LEU B C 1
ATOM 7731 O O . LEU B 1 82 ? 10.125 32.938 27.891 1 91.12 82 LEU B O 1
ATOM 7735 N N . GLN B 1 83 ? 8.641 31.859 29.062 1 90.5 83 GLN B N 1
ATOM 7736 C CA . GLN B 1 83 ? 8.086 31.188 27.891 1 90.5 83 GLN B CA 1
ATOM 7737 C C . GLN B 1 83 ? 7.492 32.188 26.922 1 90.5 83 GLN B C 1
ATOM 7739 O O . GLN B 1 83 ? 7.652 32.062 25.703 1 90.5 83 GLN B O 1
ATOM 7744 N N . LEU B 1 84 ? 6.832 33.156 27.438 1 85.56 84 LEU B N 1
ATOM 7745 C CA . LEU B 1 84 ? 6.223 34.188 26.594 1 85.56 84 LEU B CA 1
ATOM 7746 C C . LEU B 1 84 ? 7.293 35.031 25.875 1 85.56 84 LEU B C 1
ATOM 7748 O O . LEU B 1 84 ? 7.145 35.344 24.703 1 85.56 84 LEU B O 1
ATOM 7752 N N . ALA B 1 85 ? 8.312 35.344 26.609 1 88.75 85 ALA B N 1
ATOM 7753 C CA . ALA B 1 85 ? 9.414 36.125 26.031 1 88.75 85 ALA B CA 1
ATOM 7754 C C . ALA B 1 85 ? 10.102 35.312 24.922 1 88.75 85 ALA B C 1
ATOM 7756 O O . ALA B 1 85 ? 10.438 35.875 23.875 1 88.75 85 ALA B O 1
ATOM 7757 N N . VAL B 1 86 ? 10.273 34.062 25.156 1 90.12 86 VAL B N 1
ATOM 7758 C CA . VAL B 1 86 ? 10.945 33.188 24.188 1 90.12 86 VAL B CA 1
ATOM 7759 C C . VAL B 1 86 ? 10.039 32.969 22.984 1 90.12 86 VAL B C 1
ATOM 7761 O O . VAL B 1 86 ? 10.508 32.969 21.844 1 90.12 86 VAL B O 1
ATOM 7764 N N . ALA B 1 87 ? 8.773 32.781 23.188 1 84.75 87 ALA B N 1
ATOM 7765 C CA . ALA B 1 87 ? 7.812 32.562 22.125 1 84.75 87 ALA B CA 1
ATOM 7766 C C . ALA B 1 87 ? 7.785 33.719 21.141 1 84.75 87 ALA B C 1
ATOM 7768 O O . ALA B 1 87 ? 7.547 33.531 19.953 1 84.75 87 ALA B O 1
ATOM 7769 N N . ASN B 1 88 ? 8.07 34.875 21.656 1 81.56 88 ASN B N 1
ATOM 7770 C CA . ASN B 1 88 ? 8 36.062 20.828 1 81.56 88 ASN B CA 1
ATOM 7771 C C . ASN B 1 88 ? 9.391 36.594 20.484 1 81.56 88 ASN B C 1
ATOM 7773 O O . ASN B 1 88 ? 9.531 37.719 20.031 1 81.56 88 ASN B O 1
ATOM 7777 N N . GLU B 1 89 ? 10.453 35.875 20.688 1 87.25 89 GLU B N 1
ATOM 7778 C CA . GLU B 1 89 ? 11.844 36.125 20.312 1 87.25 89 GLU B CA 1
ATOM 7779 C C . GLU B 1 89 ? 12.383 37.406 20.953 1 87.25 89 GLU B C 1
ATOM 7781 O O . GLU B 1 89 ? 13 38.219 20.297 1 87.25 89 GLU B O 1
ATOM 7786 N N . HIS B 1 90 ? 11.992 37.656 22.203 1 87.94 90 HIS B N 1
ATOM 7787 C CA . HIS B 1 90 ? 12.547 38.781 22.953 1 87.94 90 HIS B CA 1
ATOM 7788 C C . HIS B 1 90 ? 13.805 38.344 23.703 1 87.94 90 HIS B C 1
ATOM 7790 O O . HIS B 1 90 ? 13.727 37.906 24.859 1 87.94 90 HIS B O 1
ATOM 7796 N N . LEU B 1 91 ? 14.93 38.531 23.125 1 89.06 91 LEU B N 1
ATOM 7797 C CA . LEU B 1 91 ? 16.203 38.062 23.656 1 89.06 91 LEU B CA 1
ATOM 7798 C C . LEU B 1 91 ? 16.547 38.812 24.953 1 89.06 91 LEU B C 1
ATOM 7800 O O . LEU B 1 91 ? 16.938 38.219 25.938 1 89.06 91 LEU B O 1
ATOM 7804 N N . GLU B 1 92 ? 16.297 40.156 24.984 1 87.38 92 GLU B N 1
ATOM 7805 C CA . GLU B 1 92 ? 16.703 40.969 26.125 1 87.38 92 GLU B CA 1
ATOM 7806 C C . GLU B 1 92 ? 15.906 40.594 27.375 1 87.38 92 GLU B C 1
ATOM 7808 O O . GLU B 1 92 ? 16.469 40.5 28.469 1 87.38 92 GLU B O 1
ATOM 7813 N N . ILE B 1 93 ? 14.594 40.5 27.188 1 90.5 93 ILE B N 1
ATOM 7814 C CA . ILE B 1 93 ? 13.742 40.094 28.312 1 90.5 93 ILE B CA 1
ATOM 7815 C C . ILE B 1 93 ? 14.141 38.719 28.812 1 90.5 93 ILE B C 1
ATOM 7817 O O . ILE B 1 93 ? 14.156 38.469 30.031 1 90.5 93 ILE B O 1
ATOM 7821 N N . THR B 1 94 ? 14.5 37.781 27.875 1 92.62 94 THR B N 1
ATOM 7822 C CA . THR B 1 94 ? 14.914 36.438 28.25 1 92.62 94 THR B CA 1
ATOM 7823 C C . THR B 1 94 ? 16.188 36.469 29.078 1 92.62 94 THR B C 1
ATOM 7825 O O . THR B 1 94 ? 16.297 35.75 30.078 1 92.62 94 THR B O 1
ATOM 7828 N N . GLU B 1 95 ? 17.109 37.312 28.688 1 91.19 95 GLU B N 1
ATOM 7829 C CA . GLU B 1 95 ? 18.375 37.406 29.422 1 91.19 95 GLU B CA 1
ATOM 7830 C C . GLU B 1 95 ? 18.156 37.969 30.812 1 91.19 95 GLU B C 1
ATOM 7832 O O . GLU B 1 95 ? 18.797 37.531 31.781 1 91.19 95 GLU B O 1
ATOM 7837 N N . LEU B 1 96 ? 17.203 38.969 30.938 1 90.5 96 LEU B N 1
ATOM 7838 C CA . LEU B 1 96 ? 16.875 39.562 32.219 1 90.5 96 LEU B CA 1
ATOM 7839 C C . LEU B 1 96 ? 16.234 38.531 33.156 1 90.5 96 LEU B C 1
ATOM 7841 O O . LEU B 1 96 ? 16.547 38.5 34.344 1 90.5 96 LEU B O 1
ATOM 7845 N N . LEU B 1 97 ? 15.406 37.75 32.625 1 93.19 97 LEU B N 1
ATOM 7846 C CA . LEU B 1 97 ? 14.688 36.781 33.438 1 93.19 97 LEU B CA 1
ATOM 7847 C C . LEU B 1 97 ? 15.617 35.625 33.875 1 93.19 97 LEU B C 1
ATOM 7849 O O . LEU B 1 97 ? 15.477 35.094 34.969 1 93.19 97 LEU B O 1
ATOM 7853 N N . LEU B 1 98 ? 16.578 35.188 33.031 1 92.56 98 LEU B N 1
ATOM 7854 C CA . LEU B 1 98 ? 17.484 34.094 33.312 1 92.56 98 LEU B CA 1
ATOM 7855 C C . LEU B 1 98 ? 18.438 34.438 34.469 1 92.56 98 LEU B C 1
ATOM 7857 O O . LEU B 1 98 ? 19.031 33.531 35.062 1 92.56 98 LEU B O 1
ATOM 7861 N N . LYS B 1 99 ? 18.547 35.656 34.75 1 88.06 99 LYS B N 1
ATOM 7862 C CA . LYS B 1 99 ? 19.422 36.094 35.844 1 88.06 99 LYS B CA 1
ATOM 7863 C C . LYS B 1 99 ? 18.766 35.844 37.188 1 88.06 99 LYS B C 1
ATOM 7865 O O . LYS B 1 99 ? 19.469 35.781 38.219 1 88.06 99 LYS B O 1
ATOM 7870 N N . LYS B 1 100 ? 17.516 35.594 37.125 1 88 100 LYS B N 1
ATOM 7871 C CA . LYS B 1 100 ? 16.828 35.312 38.375 1 88 100 LYS B CA 1
ATOM 7872 C C . LYS B 1 100 ? 17 33.844 38.781 1 88 100 LYS B C 1
ATOM 7874 O O . LYS B 1 100 ? 16.984 32.969 37.906 1 88 100 LYS B O 1
ATOM 7879 N N . GLU B 1 101 ? 17.234 33.469 40 1 77.44 101 GLU B N 1
ATOM 7880 C CA . GLU B 1 101 ? 17.625 32.156 40.5 1 77.44 101 GLU B CA 1
ATOM 7881 C C . GLU B 1 101 ? 16.438 31.203 40.562 1 77.44 101 GLU B C 1
ATOM 7883 O O . GLU B 1 101 ? 16.578 30 40.344 1 77.44 101 GLU B O 1
ATOM 7888 N N . ASN B 1 102 ? 15.234 31.656 40.75 1 80.5 102 ASN B N 1
ATOM 7889 C CA . ASN B 1 102 ? 14.125 30.734 41 1 80.5 102 ASN B CA 1
ATOM 7890 C C . ASN B 1 102 ? 13.172 30.688 39.781 1 80.5 102 ASN B C 1
ATOM 7892 O O . ASN B 1 102 ? 11.953 30.656 39.969 1 80.5 102 ASN B O 1
ATOM 7896 N N . LEU B 1 103 ? 13.961 30.484 38.625 1 86.19 103 LEU B N 1
ATOM 7897 C CA . LEU B 1 103 ? 13.102 30.453 37.438 1 86.19 103 LEU B CA 1
ATOM 7898 C C . LEU B 1 103 ? 12.664 29.016 37.125 1 86.19 103 LEU B C 1
ATOM 7900 O O . LEU B 1 103 ? 13.484 28.094 37.156 1 86.19 103 LEU B O 1
ATOM 7904 N N . SER B 1 104 ? 11.383 28.875 37 1 85.88 104 SER B N 1
ATOM 7905 C CA . SER B 1 104 ? 10.828 27.562 36.656 1 85.88 104 SER B CA 1
ATOM 7906 C C . SER B 1 104 ? 10.695 27.375 35.156 1 85.88 104 SER B C 1
ATOM 7908 O O . SER B 1 104 ? 10.711 28.359 34.406 1 85.88 104 SER B O 1
ATOM 7910 N N . ARG B 1 105 ? 10.734 26.188 34.625 1 89.69 105 ARG B N 1
ATOM 7911 C CA . ARG B 1 105 ? 10.391 25.781 33.25 1 89.69 105 ARG B CA 1
ATOM 7912 C C . ARG B 1 105 ? 11.445 26.234 32.25 1 89.69 105 ARG B C 1
ATOM 7914 O O . ARG B 1 105 ? 11.117 26.609 31.125 1 89.69 105 ARG B O 1
ATOM 7921 N N . VAL B 1 106 ? 12.641 26.328 32.656 1 88.56 106 VAL B N 1
ATOM 7922 C CA . VAL B 1 106 ? 13.75 26.75 31.797 1 88.56 106 VAL B CA 1
ATOM 7923 C C . VAL B 1 106 ? 13.945 25.734 30.672 1 88.56 106 VAL B C 1
ATOM 7925 O O . VAL B 1 106 ? 14.258 26.094 29.547 1 88.56 106 VAL B O 1
ATOM 7928 N N . GLY B 1 107 ? 13.727 24.484 30.984 1 88.56 107 GLY B N 1
ATOM 7929 C CA . GLY B 1 107 ? 13.875 23.438 29.984 1 88.56 107 GLY B CA 1
ATOM 7930 C C . GLY B 1 107 ? 12.867 23.531 28.859 1 88.56 107 GLY B C 1
ATOM 7931 O O . GLY B 1 107 ? 13.195 23.297 27.703 1 88.56 107 GLY B O 1
ATOM 7932 N N . ASP B 1 108 ? 11.656 23.812 29.219 1 89 108 ASP B N 1
ATOM 7933 C CA . ASP B 1 108 ? 10.625 23.984 28.188 1 89 108 ASP B CA 1
ATOM 7934 C C . ASP B 1 108 ? 10.922 25.188 27.312 1 89 108 ASP B C 1
ATOM 7936 O O . ASP B 1 108 ? 10.641 25.172 26.109 1 89 108 ASP B O 1
ATOM 7940 N N . ALA B 1 109 ? 11.383 26.234 27.922 1 91.38 109 ALA B N 1
ATOM 7941 C CA . ALA B 1 109 ? 11.758 27.422 27.156 1 91.38 109 ALA B CA 1
ATOM 7942 C C . ALA B 1 109 ? 12.852 27.109 26.141 1 91.38 109 ALA B C 1
ATOM 7944 O O . ALA B 1 109 ? 12.844 27.641 25.031 1 91.38 109 ALA B O 1
ATOM 7945 N N . LEU B 1 110 ? 13.742 26.219 26.594 1 92 110 LEU B N 1
ATOM 7946 C CA . LEU B 1 110 ? 14.789 25.797 25.672 1 92 110 LEU B CA 1
ATOM 7947 C C . LEU B 1 110 ? 14.195 25.047 24.484 1 92 110 LEU B C 1
ATOM 7949 O O . LEU B 1 110 ? 14.547 25.328 23.328 1 92 110 LEU B O 1
ATOM 7953 N N . LEU B 1 111 ? 13.336 24.156 24.75 1 92.06 111 LEU B N 1
ATOM 7954 C CA . LEU B 1 111 ? 12.719 23.375 23.688 1 92.06 111 LEU B CA 1
ATOM 7955 C C . LEU B 1 111 ? 11.914 24.266 22.75 1 92.06 111 LEU B C 1
ATOM 7957 O O . LEU B 1 111 ? 11.906 24.062 21.547 1 92.06 111 LEU B O 1
ATOM 7961 N N . LEU B 1 112 ? 11.266 25.203 23.344 1 91.12 112 LEU B N 1
ATOM 7962 C CA . LEU B 1 112 ? 10.5 26.141 22.547 1 91.12 112 LEU B CA 1
ATOM 7963 C C . LEU B 1 112 ? 11.422 26.969 21.641 1 91.12 112 LEU B C 1
ATOM 7965 O O . LEU B 1 112 ? 11.109 27.172 20.469 1 91.12 112 LEU B O 1
ATOM 7969 N N . ALA B 1 113 ? 12.484 27.422 22.156 1 92.38 113 ALA B N 1
ATOM 7970 C CA . ALA B 1 113 ? 13.453 28.188 21.375 1 92.38 113 ALA B CA 1
ATOM 7971 C C . ALA B 1 113 ? 14.023 27.359 20.234 1 92.38 113 ALA B C 1
ATOM 7973 O O . ALA B 1 113 ? 14.219 27.875 19.125 1 92.38 113 ALA B O 1
ATOM 7974 N N . ILE B 1 114 ? 14.258 26.141 20.531 1 92.94 114 ILE B N 1
ATOM 7975 C CA . ILE B 1 114 ? 14.789 25.25 19.516 1 92.94 114 ILE B CA 1
ATOM 7976 C C . ILE B 1 114 ? 13.742 25.031 18.422 1 92.94 114 ILE B C 1
ATOM 7978 O O . ILE B 1 114 ? 14.07 25.062 17.234 1 92.94 114 ILE B O 1
ATOM 7982 N N . SER B 1 115 ? 12.539 24.812 18.797 1 90.62 115 SER B N 1
ATOM 7983 C CA . SER B 1 115 ? 11.469 24.547 17.844 1 90.62 115 SER B CA 1
ATOM 7984 C C . SER B 1 115 ? 11.25 25.734 16.906 1 90.62 115 SER B C 1
ATOM 7986 O O . SER B 1 115 ? 10.852 25.562 15.758 1 90.62 115 SER B O 1
ATOM 7988 N N . LYS B 1 116 ? 11.547 26.969 17.375 1 87.62 116 LYS B N 1
ATOM 7989 C CA . LYS B 1 116 ? 11.344 28.156 16.562 1 87.62 116 LYS B CA 1
ATOM 7990 C C . LYS B 1 116 ? 12.625 28.547 15.828 1 87.62 116 LYS B C 1
ATOM 7992 O O . LYS B 1 116 ? 12.594 29.375 14.922 1 87.62 116 LYS B O 1
ATOM 7997 N N . GLY B 1 117 ? 13.742 27.906 16.188 1 88.62 117 GLY B N 1
ATOM 7998 C CA . GLY B 1 117 ? 15 28.141 15.492 1 88.62 117 GLY B CA 1
ATOM 7999 C C . GLY B 1 117 ? 15.703 29.406 15.922 1 88.62 117 GLY B C 1
ATOM 8000 O O . GLY B 1 117 ? 16.422 30.031 15.125 1 88.62 117 GLY B O 1
ATOM 8001 N N . TYR B 1 118 ? 15.445 29.906 17.188 1 90.19 118 TYR B N 1
ATOM 8002 C CA . TYR B 1 118 ? 16.094 31.109 17.703 1 90.19 118 TYR B CA 1
ATOM 8003 C C . TYR B 1 118 ? 17.453 30.781 18.297 1 90.19 118 TYR B C 1
ATOM 8005 O O . TYR B 1 118 ? 17.578 30.469 19.484 1 90.19 118 TYR B O 1
ATOM 8013 N N . VAL B 1 119 ? 18.469 30.922 17.5 1 90.81 119 VAL B N 1
ATOM 8014 C CA . VAL B 1 119 ? 19.812 30.484 17.844 1 90.81 119 VAL B CA 1
ATOM 8015 C C . VAL B 1 119 ? 20.344 31.281 19.031 1 90.81 119 VAL B C 1
ATOM 8017 O O . VAL B 1 119 ? 20.906 30.719 19.969 1 90.81 119 VAL B O 1
ATOM 8020 N N . ARG B 1 120 ? 20.141 32.562 19.047 1 89.56 120 ARG B N 1
ATOM 8021 C CA . ARG B 1 120 ? 20.688 33.438 20.094 1 89.56 120 ARG B CA 1
ATOM 8022 C C . ARG B 1 120 ? 20.016 33.188 21.438 1 89.56 120 ARG B C 1
ATOM 8024 O O . ARG B 1 120 ? 20.672 33.188 22.484 1 89.56 120 ARG B O 1
ATOM 8031 N N . ILE B 1 121 ? 18.703 32.969 21.406 1 92.88 121 ILE B N 1
ATOM 8032 C CA . ILE B 1 121 ? 17.969 32.656 22.641 1 92.88 121 ILE B CA 1
ATOM 8033 C C . ILE B 1 121 ? 18.422 31.312 23.203 1 92.88 121 ILE B C 1
ATOM 8035 O O . ILE B 1 121 ? 18.547 31.141 24.406 1 92.88 121 ILE B O 1
ATOM 8039 N N . VAL B 1 122 ? 18.719 30.359 22.312 1 93.75 122 VAL B N 1
ATOM 8040 C CA . VAL B 1 122 ? 19.172 29.031 22.719 1 93.75 122 VAL B CA 1
ATOM 8041 C C . VAL B 1 122 ? 20.531 29.156 23.422 1 93.75 122 VAL B C 1
ATOM 8043 O O . VAL B 1 122 ? 20.75 28.547 24.484 1 93.75 122 VAL B O 1
ATOM 8046 N N . GLU B 1 123 ? 21.375 29.938 22.875 1 91.38 123 GLU B N 1
ATOM 8047 C CA . GLU B 1 123 ? 22.688 30.141 23.469 1 91.38 123 GLU B CA 1
ATOM 8048 C C . GLU B 1 123 ? 22.578 30.797 24.828 1 91.38 123 GLU B C 1
ATOM 8050 O O . GLU B 1 123 ? 23.312 30.438 25.766 1 91.38 123 GLU B O 1
ATOM 8055 N N . ALA B 1 124 ? 21.625 31.75 24.906 1 91.88 124 ALA B N 1
ATOM 8056 C CA . ALA B 1 124 ? 21.422 32.438 26.188 1 91.88 124 ALA B CA 1
ATOM 8057 C C . ALA B 1 124 ? 20.906 31.484 27.25 1 91.88 124 ALA B C 1
ATOM 8059 O O . ALA B 1 124 ? 21.328 31.531 28.406 1 91.88 124 ALA B O 1
ATOM 8060 N N . ILE B 1 125 ? 20.016 30.641 26.906 1 93.44 125 ILE B N 1
ATOM 8061 C CA . ILE B 1 125 ? 19.422 29.719 27.859 1 93.44 125 ILE B CA 1
ATOM 8062 C C . ILE B 1 125 ? 20.438 28.656 28.25 1 93.44 125 ILE B C 1
ATOM 8064 O O . ILE B 1 125 ? 20.5 28.25 29.422 1 93.44 125 ILE B O 1
ATOM 8068 N N . LEU B 1 126 ? 21.25 28.156 27.297 1 91.75 126 LEU B N 1
ATOM 8069 C CA . LEU B 1 126 ? 22.234 27.109 27.547 1 91.75 126 LEU B CA 1
ATOM 8070 C C . LEU B 1 126 ? 23.344 27.625 28.469 1 91.75 126 LEU B C 1
ATOM 8072 O O . LEU B 1 126 ? 24.062 26.828 29.078 1 91.75 126 LEU B O 1
ATOM 8076 N N . SER B 1 127 ? 23.469 28.875 28.516 1 86.44 127 SER B N 1
ATOM 8077 C CA . SER B 1 127 ? 24.484 29.453 29.391 1 86.44 127 SER B CA 1
ATOM 8078 C C . SER B 1 127 ? 24 29.5 30.844 1 86.44 127 SER B C 1
ATOM 8080 O O . SER B 1 127 ? 24.766 29.781 31.75 1 86.44 127 SER B O 1
ATOM 8082 N N . HIS B 1 128 ? 22.734 29.219 31.078 1 87.88 128 HIS B N 1
ATOM 8083 C CA . HIS B 1 128 ? 22.188 29.141 32.438 1 87.88 128 HIS B CA 1
ATOM 8084 C C . HIS B 1 128 ? 22.875 28.031 33.219 1 87.88 128 HIS B C 1
ATOM 8086 O O . HIS B 1 128 ? 23.172 26.969 32.688 1 87.88 128 HIS B O 1
ATOM 8092 N N . PRO B 1 129 ? 23.078 28.172 34.5 1 82.5 129 PRO B N 1
ATOM 8093 C CA . PRO B 1 129 ? 23.828 27.219 35.344 1 82.5 129 PRO B CA 1
ATOM 8094 C C . PRO B 1 129 ? 23.125 25.875 35.469 1 82.5 129 PRO B C 1
ATOM 8096 O O . PRO B 1 129 ? 23.75 24.859 35.781 1 82.5 129 PRO B O 1
ATOM 8099 N N . ALA B 1 130 ? 21.922 25.891 35.25 1 81.5 130 ALA B N 1
ATOM 8100 C CA . ALA B 1 130 ? 21.203 24.625 35.344 1 81.5 130 ALA B CA 1
ATOM 8101 C C . ALA B 1 130 ? 21.719 23.625 34.312 1 81.5 130 ALA B C 1
ATOM 8103 O O . ALA B 1 130 ? 21.594 22.422 34.5 1 81.5 130 ALA B O 1
ATOM 8104 N N . PHE B 1 131 ? 22.312 24.062 33.219 1 84 131 PHE B N 1
ATOM 8105 C CA . PHE B 1 131 ? 22.781 23.203 32.125 1 84 131 PHE B CA 1
ATOM 8106 C C . PHE B 1 131 ? 24.281 22.969 32.219 1 84 131 PHE B C 1
ATOM 8108 O O . PHE B 1 131 ? 24.859 22.312 31.359 1 84 131 PHE B O 1
ATOM 8115 N N . ALA B 1 132 ? 24.891 23.484 33.219 1 72.56 132 ALA B N 1
ATOM 8116 C CA . ALA B 1 132 ? 26.344 23.359 33.406 1 72.56 132 ALA B CA 1
ATOM 8117 C C . ALA B 1 132 ? 26.75 21.906 33.562 1 72.56 132 ALA B C 1
ATOM 8119 O O . ALA B 1 132 ? 27.766 21.469 33.031 1 72.56 132 ALA B O 1
ATOM 8120 N N . GLU B 1 133 ? 25.922 21.156 34.281 1 65.06 133 GLU B N 1
ATOM 8121 C CA . GLU B 1 133 ? 26.359 19.781 34.531 1 65.06 133 GLU B CA 1
ATOM 8122 C C . GLU B 1 133 ? 26 18.859 33.375 1 65.06 133 GLU B C 1
ATOM 8124 O O . GLU B 1 133 ? 26.453 17.719 33.312 1 65.06 133 GLU B O 1
ATOM 8129 N N . GLY B 1 134 ? 25.562 19.25 32.312 1 64.31 134 GLY B N 1
ATOM 8130 C CA . GLY B 1 134 ? 25.328 18.5 31.078 1 64.31 134 GLY B CA 1
ATOM 8131 C C . GLY B 1 134 ? 24.281 17.406 31.25 1 64.31 134 GLY B C 1
ATOM 8132 O O . GLY B 1 134 ? 23.781 16.859 30.266 1 64.31 134 GLY B O 1
ATOM 8133 N N . LYS B 1 135 ? 23.922 17.016 32.406 1 70.25 135 LYS B N 1
ATOM 8134 C CA . LYS B 1 135 ? 23.016 15.898 32.688 1 70.25 135 LYS B CA 1
ATOM 8135 C C . LYS B 1 135 ? 21.609 16.203 32.188 1 70.25 135 LYS B C 1
ATOM 8137 O O . LYS B 1 135 ? 20.922 15.32 31.688 1 70.25 135 LYS B O 1
ATOM 8142 N N . ARG B 1 136 ? 21.234 17.422 32.25 1 77.12 136 ARG B N 1
ATOM 8143 C CA . ARG B 1 136 ? 19.859 17.812 31.906 1 77.12 136 ARG B CA 1
ATOM 8144 C C . ARG B 1 136 ? 19.656 17.859 30.391 1 77.12 136 ARG B C 1
ATOM 8146 O O . ARG B 1 136 ? 18.531 17.828 29.906 1 77.12 136 ARG B O 1
ATOM 8153 N N . LEU B 1 137 ? 20.766 17.844 29.719 1 79.31 137 LEU B N 1
ATOM 8154 C CA . LEU B 1 137 ? 20.656 17.906 28.266 1 79.31 137 LEU B CA 1
ATOM 8155 C C . LEU B 1 137 ? 20.453 16.5 27.688 1 79.31 137 LEU B C 1
ATOM 8157 O O . LEU B 1 137 ? 19.812 16.344 26.641 1 79.31 137 LEU B O 1
ATOM 8161 N N . ALA B 1 138 ? 20.922 15.492 28.469 1 70 138 ALA B N 1
ATOM 8162 C CA . ALA B 1 138 ? 20.922 14.125 27.969 1 70 138 ALA B CA 1
ATOM 8163 C C . ALA B 1 138 ? 19.688 13.367 28.453 1 70 138 ALA B C 1
ATOM 8165 O O . ALA B 1 138 ? 19.266 12.383 27.828 1 70 138 ALA B O 1
ATOM 8166 N N . THR B 1 139 ? 19.109 13.844 29.484 1 69.12 139 THR B N 1
ATOM 8167 C CA . THR B 1 139 ? 18 13.094 30.078 1 69.12 139 THR B CA 1
ATOM 8168 C C . THR B 1 139 ? 16.688 13.5 29.422 1 69.12 139 THR B C 1
ATOM 8170 O O . THR B 1 139 ? 16.469 14.68 29.125 1 69.12 139 THR B O 1
ATOM 8173 N N . SER B 1 140 ? 15.883 12.469 29.062 1 66.5 140 SER B N 1
ATOM 8174 C CA . SER B 1 140 ? 14.57 12.719 28.469 1 66.5 140 SER B CA 1
ATOM 8175 C C . SER B 1 140 ? 13.633 13.367 29.484 1 66.5 140 SER B C 1
ATOM 8177 O O . SER B 1 140 ? 13.805 13.203 30.688 1 66.5 140 SER B O 1
ATOM 8179 N N . PRO B 1 141 ? 12.766 14.242 29 1 60.56 141 PRO B N 1
ATOM 8180 C CA . PRO B 1 141 ? 11.797 14.898 29.875 1 60.56 141 PRO B CA 1
ATOM 8181 C C . PRO B 1 141 ? 11.039 13.906 30.766 1 60.56 141 PRO B C 1
ATOM 8183 O O . PRO B 1 141 ? 10.68 14.234 31.891 1 60.56 141 PRO B O 1
ATOM 8186 N N . SER B 1 142 ? 10.922 12.688 30.234 1 60.44 142 SER B N 1
ATOM 8187 C CA . SER B 1 142 ? 10.219 11.688 31.031 1 60.44 142 SER B CA 1
ATOM 8188 C C . SER B 1 142 ? 11.039 11.281 32.25 1 60.44 142 SER B C 1
ATOM 8190 O O . SER B 1 142 ? 10.5 11.094 33.344 1 60.44 142 SER B O 1
ATOM 8192 N N . GLN B 1 143 ? 12.312 11.172 32.031 1 60.06 143 GLN B N 1
ATOM 8193 C CA . GLN B 1 143 ? 13.203 10.773 33.125 1 60.06 143 GLN B CA 1
ATOM 8194 C C . GLN B 1 143 ? 13.344 11.898 34.156 1 60.06 143 GLN B C 1
ATOM 8196 O O . GLN B 1 143 ? 13.539 11.641 35.344 1 60.06 143 GLN B O 1
ATOM 8201 N N . SER B 1 144 ? 13.148 13.094 33.531 1 57.09 144 SER B N 1
ATOM 8202 C CA . SER B 1 144 ? 13.234 14.242 34.438 1 57.09 144 SER B CA 1
ATOM 8203 C C . SER B 1 144 ? 11.961 14.383 35.25 1 57.09 144 SER B C 1
ATOM 8205 O O . SER B 1 144 ? 11.992 14.922 36.375 1 57.09 144 SER B O 1
ATOM 8207 N N . GLU B 1 145 ? 10.836 14.062 34.656 1 55.22 145 GLU B N 1
ATOM 8208 C CA . GLU B 1 145 ? 9.578 14.117 35.406 1 55.22 145 GLU B CA 1
ATOM 8209 C C . GLU B 1 145 ? 9.633 13.219 36.625 1 55.22 145 GLU B C 1
ATOM 8211 O O . GLU B 1 145 ? 9.016 13.531 37.656 1 55.22 145 GLU B O 1
ATOM 8216 N N . LEU B 1 146 ? 10.297 12.102 36.469 1 52.62 146 LEU B N 1
ATOM 8217 C CA . LEU B 1 146 ? 10.445 11.227 37.625 1 52.62 146 LEU B CA 1
ATOM 8218 C C . LEU B 1 146 ? 11.172 11.953 38.75 1 52.62 146 LEU B C 1
ATOM 8220 O O . LEU B 1 146 ? 10.977 11.633 39.938 1 52.62 146 LEU B O 1
ATOM 8224 N N . GLN B 1 147 ? 12.023 12.906 38.438 1 51.59 147 GLN B N 1
ATOM 8225 C CA . GLN B 1 147 ? 12.75 13.609 39.469 1 51.59 147 GLN B CA 1
ATOM 8226 C C . GLN B 1 147 ? 11.938 14.789 40 1 51.59 147 GLN B C 1
ATOM 8228 O O . GLN B 1 147 ? 12.398 15.516 40.906 1 51.59 147 GLN B O 1
ATOM 8233 N N . GLN B 1 148 ? 10.586 14.906 39.906 1 54.03 148 GLN B N 1
ATOM 8234 C CA . GLN B 1 148 ? 9.633 15.836 40.469 1 54.03 148 GLN B CA 1
ATOM 8235 C C . GLN B 1 148 ? 9.984 17.281 40.125 1 54.03 148 GLN B C 1
ATOM 8237 O O . GLN B 1 148 ? 9.695 18.203 40.906 1 54.03 148 GLN B O 1
ATOM 8242 N N . ASP B 1 149 ? 10.797 17.438 39 1 65.25 149 ASP B N 1
ATOM 8243 C CA . ASP B 1 149 ? 11.234 18.797 38.688 1 65.25 149 ASP B CA 1
ATOM 8244 C C . ASP B 1 149 ? 10.469 19.344 37.5 1 65.25 149 ASP B C 1
ATOM 8246 O O . ASP B 1 149 ? 10.188 18.625 36.531 1 65.25 149 ASP B O 1
ATOM 8250 N N . ASP B 1 150 ? 9.727 20.484 37.594 1 74.19 150 ASP B N 1
ATOM 8251 C CA . ASP B 1 150 ? 8.961 21.203 36.594 1 74.19 150 ASP B CA 1
ATOM 8252 C C . ASP B 1 150 ? 9.875 21.844 35.562 1 74.19 150 ASP B C 1
ATOM 8254 O O . ASP B 1 150 ? 9.508 22.828 34.906 1 74.19 150 ASP B O 1
ATOM 8258 N N . PHE B 1 151 ? 11.062 21.266 35.375 1 80.44 151 PHE B N 1
ATOM 8259 C CA . PHE B 1 151 ? 12.055 21.891 34.5 1 80.44 151 PHE B CA 1
ATOM 8260 C C . PHE B 1 151 ? 11.594 21.875 33.062 1 80.44 151 PHE B C 1
ATOM 8262 O O . PHE B 1 151 ? 11.664 22.891 32.344 1 80.44 151 PHE B O 1
ATOM 8269 N N . TYR B 1 152 ? 11.047 20.766 32.625 1 80.44 152 TYR B N 1
ATOM 8270 C CA . TYR B 1 152 ? 10.633 20.656 31.219 1 80.44 152 TYR B CA 1
ATOM 8271 C C . TYR B 1 152 ? 9.109 20.703 31.109 1 80.44 152 TYR B C 1
ATOM 8273 O O . TYR B 1 152 ? 8.562 20.422 30.031 1 80.44 152 TYR B O 1
ATOM 8281 N N . ALA B 1 153 ? 8.438 21.062 32.094 1 77.62 153 ALA B N 1
ATOM 8282 C CA . ALA B 1 153 ? 6.977 21.078 32.094 1 77.62 153 ALA B CA 1
ATOM 8283 C C . ALA B 1 153 ? 6.441 22.328 31.391 1 77.62 153 ALA B C 1
ATOM 8285 O O . ALA B 1 153 ? 7.008 23.422 31.531 1 77.62 153 ALA B O 1
ATOM 8286 N N . TYR B 1 154 ? 5.574 22.109 30.484 1 75.69 154 TYR B N 1
ATOM 8287 C CA . TYR B 1 154 ? 4.879 23.234 29.875 1 75.69 154 TYR B CA 1
ATOM 8288 C C . TYR B 1 154 ? 3.871 23.844 30.828 1 75.69 154 TYR B C 1
ATOM 8290 O O . TYR B 1 154 ? 3.854 25.062 31.031 1 75.69 154 TYR B O 1
ATOM 8298 N N . ASP B 1 155 ? 2.99 22.969 31.281 1 71.5 155 ASP B N 1
ATOM 8299 C CA . ASP B 1 155 ? 1.998 23.344 32.281 1 71.5 155 ASP B CA 1
ATOM 8300 C C . ASP B 1 155 ? 1.854 22.25 33.344 1 71.5 155 ASP B C 1
ATOM 8302 O O . ASP B 1 155 ? 2.676 21.344 33.438 1 71.5 155 ASP B O 1
ATOM 8306 N N . GLU B 1 156 ? 0.922 22.406 34.188 1 64.38 156 GLU B N 1
ATOM 8307 C CA . GLU B 1 156 ? 0.687 21.422 35.219 1 64.38 156 GLU B CA 1
ATOM 8308 C C . GLU B 1 156 ? 0.229 20.094 34.656 1 64.38 156 GLU B C 1
ATOM 8310 O O . GLU B 1 156 ? 0.433 19.031 35.25 1 64.38 156 GLU B O 1
ATOM 8315 N N . ASP B 1 157 ? -0.15 20.188 33.406 1 64.06 157 ASP B N 1
ATOM 8316 C CA . ASP B 1 157 ? -0.765 19 32.812 1 64.06 157 ASP B CA 1
ATOM 8317 C C . ASP B 1 157 ? 0.239 18.219 31.969 1 64.06 157 ASP B C 1
ATOM 8319 O O . ASP B 1 157 ? -0.021 17.078 31.578 1 64.06 157 ASP B O 1
ATOM 8323 N N . GLY B 1 158 ? 1.428 18.922 31.75 1 71.94 158 GLY B N 1
ATOM 8324 C CA . GLY B 1 158 ? 2.307 18.078 30.953 1 71.94 158 GLY B CA 1
ATOM 8325 C C . GLY B 1 158 ? 3.359 18.875 30.203 1 71.94 158 GLY B C 1
ATOM 8326 O O . GLY B 1 158 ? 3.725 19.969 30.609 1 71.94 158 GLY B O 1
ATOM 8327 N N . THR B 1 159 ? 3.986 18.125 29.234 1 77 159 THR B N 1
ATOM 8328 C CA . THR B 1 159 ? 5.07 18.688 28.438 1 77 159 THR B CA 1
ATOM 8329 C C . THR B 1 159 ? 4.566 19.094 27.062 1 77 159 THR B C 1
ATOM 8331 O O . THR B 1 159 ? 3.525 18.625 26.609 1 77 159 THR B O 1
ATOM 8334 N N . ARG B 1 160 ? 5.16 20.047 26.516 1 78.25 160 ARG B N 1
ATOM 8335 C CA . ARG B 1 160 ? 4.832 20.516 25.172 1 78.25 160 ARG B CA 1
ATOM 8336 C C . ARG B 1 160 ? 5.16 19.469 24.125 1 78.25 160 ARG B C 1
ATOM 8338 O O . ARG B 1 160 ? 4.398 19.266 23.172 1 78.25 160 ARG B O 1
ATOM 8345 N N . PHE B 1 161 ? 6.25 18.812 24.312 1 83.62 161 PHE B N 1
ATOM 8346 C CA . PHE B 1 161 ? 6.711 17.781 23.391 1 83.62 161 PHE B CA 1
ATOM 8347 C C . PHE B 1 161 ? 6.695 16.406 24.047 1 83.62 161 PHE B C 1
ATOM 8349 O O . PHE B 1 161 ? 6.539 16.297 25.266 1 83.62 161 PHE B O 1
ATOM 8356 N N . SER B 1 162 ? 6.777 15.469 23.172 1 82 162 SER B N 1
ATOM 8357 C CA . SER B 1 162 ? 6.781 14.109 23.703 1 82 162 SER B CA 1
ATOM 8358 C C . SER B 1 162 ? 7.926 13.906 24.688 1 82 162 SER B C 1
ATOM 8360 O O . SER B 1 162 ? 8.984 14.523 24.547 1 82 162 SER B O 1
ATOM 8362 N N . HIS B 1 163 ? 7.703 13.125 25.672 1 77.88 163 HIS B N 1
ATOM 8363 C CA . HIS B 1 163 ? 8.656 12.914 26.75 1 77.88 163 HIS B CA 1
ATOM 8364 C C . HIS B 1 163 ? 9.953 12.312 26.234 1 77.88 163 HIS B C 1
ATOM 8366 O O . HIS B 1 163 ? 11 12.438 26.875 1 77.88 163 HIS B O 1
ATOM 8372 N N . ASP B 1 164 ? 9.914 11.812 25.094 1 82.88 164 ASP B N 1
ATOM 8373 C CA . ASP B 1 164 ? 11.102 11.141 24.578 1 82.88 164 ASP B CA 1
ATOM 8374 C C . ASP B 1 164 ? 11.93 12.078 23.703 1 82.88 164 ASP B C 1
ATOM 8376 O O . ASP B 1 164 ? 13.031 11.727 23.266 1 82.88 164 ASP B O 1
ATOM 8380 N N . VAL B 1 165 ? 11.523 13.273 23.562 1 87.88 165 VAL B N 1
ATOM 8381 C CA . VAL B 1 165 ? 12.227 14.211 22.688 1 87.88 165 VAL B CA 1
ATOM 8382 C C . VAL B 1 165 ? 13.195 15.062 23.516 1 87.88 165 VAL B C 1
ATOM 8384 O O . VAL B 1 165 ? 12.766 15.914 24.297 1 87.88 165 VAL B O 1
ATOM 8387 N N . THR B 1 166 ? 14.445 14.781 23.391 1 89.19 166 THR B N 1
ATOM 8388 C CA . THR B 1 166 ? 15.492 15.586 24 1 89.19 166 THR B CA 1
ATOM 8389 C C . THR B 1 166 ? 15.805 16.812 23.156 1 89.19 166 THR B C 1
ATOM 8391 O O . THR B 1 166 ? 15.398 16.891 22 1 89.19 166 THR B O 1
ATOM 8394 N N . PRO B 1 167 ? 16.438 17.797 23.75 1 91 167 PRO B N 1
ATOM 8395 C CA . PRO B 1 167 ? 16.766 19 23 1 91 167 PRO B CA 1
ATOM 8396 C C . PRO B 1 167 ? 17.547 18.703 21.719 1 91 167 PRO B C 1
ATOM 8398 O O . PRO B 1 167 ? 17.281 19.312 20.672 1 91 167 PRO B O 1
ATOM 8401 N N . ILE B 1 168 ? 18.438 17.719 21.75 1 93.06 168 ILE B N 1
ATOM 8402 C CA . ILE B 1 168 ? 19.234 17.422 20.562 1 93.06 168 ILE B CA 1
ATOM 8403 C C . ILE B 1 168 ? 18.359 16.734 19.531 1 93.06 168 ILE B C 1
ATOM 8405 O O . ILE B 1 168 ? 18.516 16.953 18.328 1 93.06 168 ILE B O 1
ATOM 8409 N N . ILE B 1 169 ? 17.469 15.906 19.984 1 94.19 169 ILE B N 1
ATOM 8410 C CA . ILE B 1 169 ? 16.547 15.242 19.062 1 94.19 169 ILE B CA 1
ATOM 8411 C C . ILE B 1 169 ? 15.641 16.266 18.391 1 94.19 169 ILE B C 1
ATOM 8413 O O . ILE B 1 169 ? 15.43 16.234 17.188 1 94.19 169 ILE B O 1
ATOM 8417 N N . LEU B 1 170 ? 15.164 17.188 19.172 1 94.12 170 LEU B N 1
ATOM 8418 C CA . LEU B 1 170 ? 14.281 18.219 18.641 1 94.12 170 LEU B CA 1
ATOM 8419 C C . LEU B 1 170 ? 15.031 19.125 17.656 1 94.12 170 LEU B C 1
ATOM 8421 O O . LEU B 1 170 ? 14.492 19.484 16.609 1 94.12 170 LEU B O 1
ATOM 8425 N N . ALA B 1 171 ? 16.219 19.484 18.016 1 94.69 171 ALA B N 1
ATOM 8426 C CA . ALA B 1 171 ? 17.031 20.312 17.125 1 94.69 171 ALA B CA 1
ATOM 8427 C C . ALA B 1 171 ? 17.297 19.609 15.797 1 94.69 171 ALA B C 1
ATOM 8429 O O . ALA B 1 171 ? 17.281 20.25 14.742 1 94.69 171 ALA B O 1
ATOM 8430 N N . ALA B 1 172 ? 17.5 18.344 15.898 1 94.88 172 ALA B N 1
ATOM 8431 C CA . ALA B 1 172 ? 17.734 17.547 14.688 1 94.88 172 ALA B CA 1
ATOM 8432 C C . ALA B 1 172 ? 16.453 17.469 13.852 1 94.88 172 ALA B C 1
ATOM 8434 O O . ALA B 1 172 ? 16.516 17.562 12.625 1 94.88 172 ALA B O 1
ATOM 8435 N N . HIS B 1 173 ? 15.352 17.297 14.555 1 93.75 173 HIS B N 1
ATOM 8436 C CA . HIS B 1 173 ? 14.07 17.234 13.852 1 93.75 173 HIS B CA 1
ATOM 8437 C C . HIS B 1 173 ? 13.812 18.516 13.055 1 93.75 173 HIS B C 1
ATOM 8439 O O . HIS B 1 173 ? 13.289 18.453 11.938 1 93.75 173 HIS B O 1
ATOM 8445 N N . CYS B 1 174 ? 14.203 19.625 13.641 1 92.19 174 CYS B N 1
ATOM 8446 C CA . CYS B 1 174 ? 13.93 20.922 13.047 1 92.19 174 CYS B CA 1
ATOM 8447 C C . CYS B 1 174 ? 15.016 21.297 12.039 1 92.19 174 CYS B C 1
ATOM 8449 O O . CYS B 1 174 ? 14.93 22.344 11.383 1 92.19 174 CYS B O 1
ATOM 8451 N N . GLN B 1 175 ? 16.047 20.516 11.859 1 91.5 175 GLN B N 1
ATOM 8452 C CA . GLN B 1 175 ? 17.141 20.734 10.922 1 91.5 175 GLN B CA 1
ATOM 8453 C C . GLN B 1 175 ? 17.828 22.062 11.172 1 91.5 175 GLN B C 1
ATOM 8455 O O . GLN B 1 175 ? 18.047 22.844 10.234 1 91.5 175 GLN B O 1
ATOM 8460 N N . GLU B 1 176 ? 17.984 22.375 12.477 1 91.5 176 GLU B N 1
ATOM 8461 C CA . GLU B 1 176 ? 18.734 23.562 12.875 1 91.5 176 GLU B CA 1
ATOM 8462 C C . GLU B 1 176 ? 20.219 23.25 13.055 1 91.5 176 GLU B C 1
ATOM 8464 O O . GLU B 1 176 ? 20.641 22.859 14.141 1 91.5 176 GLU B O 1
ATOM 8469 N N . TYR B 1 177 ? 21 23.578 12.016 1 91.69 177 TYR B N 1
ATOM 8470 C CA . TYR B 1 177 ? 22.406 23.156 11.953 1 91.69 177 TYR B CA 1
ATOM 8471 C C . TYR B 1 177 ? 23.219 23.812 13.07 1 91.69 177 TYR B C 1
ATOM 8473 O O . TYR B 1 177 ? 24 23.141 13.75 1 91.69 177 TYR B O 1
ATOM 8481 N N . GLU B 1 178 ? 22.969 25.062 13.336 1 90.56 178 GLU B N 1
ATOM 8482 C CA . GLU B 1 178 ? 23.766 25.781 14.336 1 90.56 178 GLU B CA 1
ATOM 8483 C C . GLU B 1 178 ? 23.453 25.297 15.742 1 90.56 178 GLU B C 1
ATOM 8485 O O . GLU B 1 178 ? 24.344 25.141 16.562 1 90.56 178 GLU B O 1
ATOM 8490 N N . ILE B 1 179 ? 22.172 25.078 15.992 1 93.44 179 ILE B N 1
ATOM 8491 C CA . ILE B 1 179 ? 21.766 24.609 17.312 1 93.44 179 ILE B CA 1
ATOM 8492 C C . ILE B 1 179 ? 22.297 23.188 17.547 1 93.44 179 ILE B C 1
ATOM 8494 O O . ILE B 1 179 ? 22.75 22.875 18.641 1 93.44 179 ILE B O 1
ATOM 8498 N N . VAL B 1 180 ? 22.266 22.359 16.531 1 94.19 180 VAL B N 1
ATOM 8499 C CA . VAL B 1 180 ? 22.766 20.984 16.641 1 94.19 180 VAL B CA 1
ATOM 8500 C C . VAL B 1 180 ? 24.266 21.016 16.938 1 94.19 180 VAL B C 1
ATOM 8502 O O . VAL B 1 180 ? 24.75 20.266 17.797 1 94.19 180 VAL B O 1
ATOM 8505 N N . HIS B 1 181 ? 24.953 21.891 16.234 1 92.44 181 HIS B N 1
ATOM 8506 C CA . HIS B 1 181 ? 26.391 22.016 16.438 1 92.44 181 HIS B CA 1
ATOM 8507 C C . HIS B 1 181 ? 26.703 22.422 17.875 1 92.44 181 HIS B C 1
ATOM 8509 O O . HIS B 1 181 ? 27.609 21.875 18.5 1 92.44 181 HIS B O 1
ATOM 8515 N N . THR B 1 182 ? 25.906 23.375 18.422 1 91.44 182 THR B N 1
ATOM 8516 C CA . THR B 1 182 ? 26.125 23.875 19.781 1 91.44 182 THR B CA 1
ATOM 8517 C C . THR B 1 182 ? 25.859 22.766 20.797 1 91.44 182 THR B C 1
ATOM 8519 O O . THR B 1 182 ? 26.594 22.625 21.766 1 91.44 182 THR B O 1
ATOM 8522 N N . LEU B 1 183 ? 24.844 22.031 20.594 1 92.81 183 LEU B N 1
ATOM 8523 C CA . LEU B 1 183 ? 24.469 20.969 21.531 1 92.81 183 LEU B CA 1
ATOM 8524 C C . LEU B 1 183 ? 25.484 19.828 21.484 1 92.81 183 LEU B C 1
ATOM 8526 O O . LEU B 1 183 ? 25.797 19.219 22.516 1 92.81 183 LEU B O 1
ATOM 8530 N N . LEU B 1 184 ? 26 19.547 20.281 1 91.81 184 LEU B N 1
ATOM 8531 C CA . LEU B 1 184 ? 27.016 18.5 20.141 1 91.81 184 LEU B CA 1
ATOM 8532 C C . LEU B 1 184 ? 28.312 18.891 20.875 1 91.81 184 LEU B C 1
ATOM 8534 O O . LEU B 1 184 ? 28.953 18.062 21.5 1 91.81 184 LEU B O 1
ATOM 8538 N N . ARG B 1 185 ? 28.609 20.109 20.75 1 87.56 185 ARG B N 1
ATOM 8539 C CA . ARG B 1 185 ? 29.812 20.609 21.422 1 87.56 185 ARG B CA 1
ATOM 8540 C C . ARG B 1 185 ? 29.656 20.531 22.938 1 87.56 185 ARG B C 1
ATOM 8542 O O . ARG B 1 185 ? 30.656 20.328 23.641 1 87.56 185 ARG B O 1
ATOM 8549 N N . LYS B 1 186 ? 28.406 20.609 23.453 1 88.25 186 LYS B N 1
ATOM 8550 C CA . LYS B 1 186 ? 28.156 20.531 24.891 1 88.25 186 LYS B CA 1
ATOM 8551 C C . LYS B 1 186 ? 28.047 19.078 25.344 1 88.25 186 LYS B C 1
ATOM 8553 O O . LYS B 1 186 ? 27.812 18.797 26.516 1 88.25 186 LYS B O 1
ATOM 8558 N N . GLY B 1 187 ? 28.109 18.141 24.391 1 85.94 187 GLY B N 1
ATOM 8559 C CA . GLY B 1 187 ? 28.203 16.734 24.75 1 85.94 187 GLY B CA 1
ATOM 8560 C C . GLY B 1 187 ? 26.906 15.984 24.562 1 85.94 187 GLY B C 1
ATOM 8561 O O . GLY B 1 187 ? 26.812 14.797 24.891 1 85.94 187 GLY B O 1
ATOM 8562 N N . ALA B 1 188 ? 25.891 16.641 24.109 1 89.75 188 ALA B N 1
ATOM 8563 C CA . ALA B 1 188 ? 24.625 15.969 23.875 1 89.75 188 ALA B CA 1
ATOM 8564 C C . ALA B 1 188 ? 24.703 15.055 22.641 1 89.75 188 ALA B C 1
ATOM 8566 O O . ALA B 1 188 ? 25.328 15.406 21.641 1 89.75 188 ALA B O 1
ATOM 8567 N N . ARG B 1 189 ? 24.234 13.797 22.734 1 90.56 189 ARG B N 1
ATOM 8568 C CA . ARG B 1 189 ? 24.219 12.844 21.641 1 90.56 189 ARG B CA 1
ATOM 8569 C C . ARG B 1 189 ? 22.922 12.047 21.625 1 90.56 189 ARG B C 1
ATOM 8571 O O . ARG B 1 189 ? 22.219 11.969 22.625 1 90.56 189 ARG B O 1
ATOM 8578 N N . ILE B 1 190 ? 22.578 11.594 20.469 1 92.06 190 ILE B N 1
ATOM 8579 C CA . ILE B 1 190 ? 21.406 10.727 20.344 1 92.06 190 ILE B CA 1
ATOM 8580 C C . ILE B 1 190 ? 21.844 9.266 20.422 1 92.06 190 ILE B C 1
ATOM 8582 O O . ILE B 1 190 ? 22.688 8.82 19.656 1 92.06 190 ILE B O 1
ATOM 8586 N N . GLU B 1 191 ? 21.281 8.57 21.328 1 87.88 191 GLU B N 1
ATOM 8587 C CA . GLU B 1 191 ? 21.609 7.16 21.484 1 87.88 191 GLU B CA 1
ATOM 8588 C C . GLU B 1 191 ? 20.844 6.305 20.469 1 87.88 191 GLU B C 1
ATOM 8590 O O . GLU B 1 191 ? 19.656 6.523 20.234 1 87.88 191 GLU B O 1
ATOM 8595 N N . ARG B 1 192 ? 21.547 5.41 19.844 1 90.12 192 ARG B N 1
ATOM 8596 C CA . ARG B 1 192 ? 20.922 4.473 18.906 1 90.12 192 ARG B CA 1
ATOM 8597 C C . ARG B 1 192 ? 20 3.512 19.641 1 90.12 192 ARG B C 1
ATOM 8599 O O . ARG B 1 192 ? 20.375 2.92 20.656 1 90.12 192 ARG B O 1
ATOM 8606 N N . PRO B 1 193 ? 18.781 3.434 19.172 1 91.06 193 PRO B N 1
ATOM 8607 C CA . PRO B 1 193 ? 17.844 2.508 19.812 1 91.06 193 PRO B CA 1
ATOM 8608 C C . PRO B 1 193 ? 18.266 1.048 19.672 1 91.06 193 PRO B C 1
ATOM 8610 O O . PRO B 1 193 ? 19 0.701 18.75 1 91.06 193 PRO B O 1
ATOM 8613 N N . HIS B 1 194 ? 17.781 0.275 20.641 1 87.81 194 HIS B N 1
ATOM 8614 C CA . HIS B 1 194 ? 18.062 -1.156 20.594 1 87.81 194 HIS B CA 1
ATOM 8615 C C . HIS B 1 194 ? 17.281 -1.845 19.484 1 87.81 194 HIS B C 1
ATOM 8617 O O . HIS B 1 194 ? 16.297 -1.296 19 1 87.81 194 HIS B O 1
ATOM 8623 N N . ASP B 1 195 ? 17.828 -3.016 19.156 1 86.5 195 ASP B N 1
ATOM 8624 C CA . ASP B 1 195 ? 17.172 -3.787 18.109 1 86.5 195 ASP B CA 1
ATOM 8625 C C . ASP B 1 195 ? 15.742 -4.141 18.5 1 86.5 195 ASP B C 1
ATOM 8627 O O . ASP B 1 195 ? 15.414 -4.199 19.688 1 86.5 195 ASP B O 1
ATOM 8631 N N . TYR B 1 196 ? 14.875 -4.258 17.5 1 85.69 196 TYR B N 1
ATOM 8632 C CA . TYR B 1 196 ? 13.461 -4.543 17.719 1 85.69 196 TYR B CA 1
ATOM 8633 C C . TYR B 1 196 ? 13.281 -5.809 18.547 1 85.69 196 TYR B C 1
ATOM 8635 O O . TYR B 1 196 ? 12.367 -5.887 19.391 1 85.69 196 TYR B O 1
ATOM 8643 N N . PHE B 1 197 ? 14.281 -6.789 18.5 1 82.19 197 PHE B N 1
ATOM 8644 C CA . PHE B 1 197 ? 14.117 -8.086 19.141 1 82.19 197 PHE B CA 1
ATOM 8645 C C . PHE B 1 197 ? 14.898 -8.141 20.453 1 82.19 197 PHE B C 1
ATOM 8647 O O . PHE B 1 197 ? 15.016 -9.203 21.078 1 82.19 197 PHE B O 1
ATOM 8654 N N . CYS B 1 198 ? 15.289 -6.934 20.859 1 83.19 198 CYS B N 1
ATOM 8655 C CA . CYS B 1 198 ? 16.078 -6.879 22.094 1 83.19 198 CYS B CA 1
ATOM 8656 C C . CYS B 1 198 ? 15.234 -7.223 23.312 1 83.19 198 CYS B C 1
ATOM 8658 O O . CYS B 1 198 ? 14.102 -6.754 23.438 1 83.19 198 CYS B O 1
ATOM 8660 N N . LYS B 1 199 ? 15.75 -8.203 24.234 1 81.75 199 LYS B N 1
ATOM 8661 C CA . LYS B 1 199 ? 15.055 -8.594 25.453 1 81.75 199 LYS B CA 1
ATOM 8662 C C . LYS B 1 199 ? 15.859 -8.211 26.688 1 81.75 199 LYS B C 1
ATOM 8664 O O . LYS B 1 199 ? 15.891 -8.945 27.672 1 81.75 199 LYS B O 1
ATOM 8669 N N . CYS B 1 200 ? 16.453 -7.043 26.516 1 83.75 200 CYS B N 1
ATOM 8670 C CA . CYS B 1 200 ? 17.203 -6.57 27.672 1 83.75 200 CYS B CA 1
ATOM 8671 C C . CYS B 1 200 ? 16.266 -6.094 28.781 1 83.75 200 CYS B C 1
ATOM 8673 O O . CYS B 1 200 ? 15.062 -5.961 28.562 1 83.75 200 CYS B O 1
ATOM 8675 N N . ASN B 1 201 ? 16.688 -5.988 29.969 1 85.88 201 ASN B N 1
ATOM 8676 C CA . ASN B 1 201 ? 15.859 -5.633 31.125 1 85.88 201 ASN B CA 1
ATOM 8677 C C . ASN B 1 201 ? 15.234 -4.25 30.969 1 85.88 201 ASN B C 1
ATOM 8679 O O . ASN B 1 201 ? 14.062 -4.051 31.281 1 85.88 201 ASN B O 1
ATOM 8683 N N . GLU B 1 202 ? 16 -3.367 30.391 1 84.25 202 GLU B N 1
ATOM 8684 C CA . GLU B 1 202 ? 15.477 -2.016 30.203 1 84.25 202 GLU B CA 1
ATOM 8685 C C . GLU B 1 202 ? 14.344 -1.993 29.188 1 84.25 202 GLU B C 1
ATOM 8687 O O . GLU B 1 202 ? 13.297 -1.397 29.422 1 84.25 202 GLU B O 1
ATOM 8692 N N . CYS B 1 203 ? 14.523 -2.625 28.109 1 85.12 203 CYS B N 1
ATOM 8693 C CA . CYS B 1 203 ? 13.531 -2.652 27.031 1 85.12 203 CYS B CA 1
ATOM 8694 C C . CYS B 1 203 ? 12.281 -3.416 27.469 1 85.12 203 CYS B C 1
ATOM 8696 O O . CYS B 1 203 ? 11.164 -3.01 27.156 1 85.12 203 CYS B O 1
ATOM 8698 N N . SER B 1 204 ? 12.555 -4.488 28.266 1 82.38 204 SER B N 1
ATOM 8699 C CA . SER B 1 204 ? 11.43 -5.285 28.719 1 82.38 204 SER B CA 1
ATOM 8700 C C . SER B 1 204 ? 10.586 -4.512 29.734 1 82.38 204 SER B C 1
ATOM 8702 O O . SER B 1 204 ? 9.352 -4.609 29.719 1 82.38 204 SER B O 1
ATOM 8704 N N . GLN B 1 205 ? 11.234 -3.768 30.547 1 82.44 205 GLN B N 1
ATOM 8705 C CA . GLN B 1 205 ? 10.516 -2.971 31.531 1 82.44 205 GLN B CA 1
ATOM 8706 C C . GLN B 1 205 ? 9.734 -1.841 30.859 1 82.44 205 GLN B C 1
ATOM 8708 O O . GLN B 1 205 ? 8.594 -1.566 31.234 1 82.44 205 GLN B O 1
ATOM 8713 N N . LYS B 1 206 ? 10.359 -1.241 29.891 1 83.31 206 LYS B N 1
ATOM 8714 C CA . LYS B 1 206 ? 9.695 -0.155 29.188 1 83.31 206 LYS B CA 1
ATOM 8715 C C . LYS B 1 206 ? 8.492 -0.671 28.391 1 83.31 206 LYS B C 1
ATOM 8717 O O . LYS B 1 206 ? 7.457 -0.006 28.312 1 83.31 206 LYS B O 1
ATOM 8722 N N . GLN B 1 207 ? 8.664 -1.815 27.875 1 79.88 207 GLN B N 1
ATOM 8723 C CA . GLN B 1 207 ? 7.586 -2.412 27.094 1 79.88 207 GLN B CA 1
ATOM 8724 C C . GLN B 1 207 ? 6.422 -2.828 27.984 1 79.88 207 GLN B C 1
ATOM 8726 O O . GLN B 1 207 ? 5.258 -2.695 27.609 1 79.88 207 GLN B O 1
ATOM 8731 N N . LYS B 1 208 ? 6.812 -3.342 29.156 1 77.06 208 LYS B N 1
ATOM 8732 C CA . LYS B 1 208 ? 5.777 -3.77 30.094 1 77.06 208 LYS B CA 1
ATOM 8733 C C . LYS B 1 208 ? 5.008 -2.574 30.656 1 77.06 208 LYS B C 1
ATOM 8735 O O . LYS B 1 208 ? 3.795 -2.648 30.844 1 77.06 208 LYS B O 1
ATOM 8740 N N . HIS B 1 209 ? 5.75 -1.477 30.734 1 77.62 209 HIS B N 1
ATOM 8741 C CA . HIS B 1 209 ? 5.102 -0.295 31.297 1 77.62 209 HIS B CA 1
ATOM 8742 C C . HIS B 1 209 ? 4.234 0.401 30.25 1 77.62 209 HIS B C 1
ATOM 8744 O O . HIS B 1 209 ? 3.094 0.774 30.531 1 77.62 209 HIS B O 1
ATOM 8750 N N . ASP B 1 210 ? 4.852 0.654 29.109 1 83.06 210 ASP B N 1
ATOM 8751 C CA . ASP B 1 210 ? 4.129 1.298 28.016 1 83.06 210 ASP B CA 1
ATOM 8752 C C . ASP B 1 210 ? 4.711 0.902 26.656 1 83.06 210 ASP B C 1
ATOM 8754 O O . ASP B 1 210 ? 5.695 1.491 26.203 1 83.06 210 ASP B O 1
ATOM 8758 N N . SER B 1 211 ? 4.07 0.058 26.062 1 78.44 211 SER B N 1
ATOM 8759 C CA . SER B 1 211 ? 4.562 -0.446 24.797 1 78.44 211 SER B CA 1
ATOM 8760 C C . SER B 1 211 ? 4.504 0.63 23.719 1 78.44 211 SER B C 1
ATOM 8762 O O . SER B 1 211 ? 5.383 0.707 22.859 1 78.44 211 SER B O 1
ATOM 8764 N N . PHE B 1 212 ? 3.586 1.508 23.859 1 83.31 212 PHE B N 1
ATOM 8765 C CA . PHE B 1 212 ? 3.422 2.568 22.875 1 83.31 212 PHE B CA 1
ATOM 8766 C C . PHE B 1 212 ? 4.543 3.594 22.984 1 83.31 212 PHE B C 1
ATOM 8768 O O . PHE B 1 212 ? 5.145 3.98 21.984 1 83.31 212 PHE B O 1
ATOM 8775 N N . SER B 1 213 ? 4.75 3.947 24.141 1 83.44 213 SER B N 1
ATOM 8776 C CA . SER B 1 213 ? 5.793 4.945 24.359 1 83.44 213 SER B CA 1
ATOM 8777 C C . SER B 1 213 ? 7.16 4.414 23.953 1 83.44 213 SER B C 1
ATOM 8779 O O . SER B 1 213 ? 8.008 5.168 23.469 1 83.44 213 SER B O 1
ATOM 8781 N N . HIS B 1 214 ? 7.27 3.162 24.094 1 84.38 214 HIS B N 1
ATOM 8782 C CA . HIS B 1 214 ? 8.539 2.551 23.719 1 84.38 214 HIS B CA 1
ATOM 8783 C C . HIS B 1 214 ? 8.734 2.588 22.203 1 84.38 214 HIS B C 1
ATOM 8785 O O . HIS B 1 214 ? 9.82 2.93 21.734 1 84.38 214 HIS B O 1
ATOM 8791 N N . SER B 1 215 ? 7.758 2.268 21.5 1 86.25 215 SER B N 1
ATOM 8792 C CA . SER B 1 215 ? 7.844 2.297 20.031 1 86.25 215 SER B CA 1
ATOM 8793 C C . SER B 1 215 ? 7.988 3.725 19.516 1 86.25 215 SER B C 1
ATOM 8795 O O . SER B 1 215 ? 8.719 3.973 18.562 1 86.25 215 SER B O 1
ATOM 8797 N N . ARG B 1 216 ? 7.344 4.621 20.125 1 86.69 216 ARG B N 1
ATOM 8798 C CA . ARG B 1 216 ? 7.422 6.023 19.719 1 86.69 216 ARG B CA 1
ATOM 8799 C C . ARG B 1 216 ? 8.805 6.598 20.016 1 86.69 216 ARG B C 1
ATOM 8801 O O . ARG B 1 216 ? 9.32 7.406 19.234 1 86.69 216 ARG B O 1
ATOM 8808 N N . SER B 1 217 ? 9.297 6.164 21.141 1 88.56 217 SER B N 1
ATOM 8809 C CA . SER B 1 217 ? 10.641 6.633 21.469 1 88.56 217 SER B CA 1
ATOM 8810 C C . SER B 1 217 ? 11.656 6.148 20.438 1 88.56 217 SER B C 1
ATOM 8812 O O . SER B 1 217 ? 12.594 6.875 20.094 1 88.56 217 SER B O 1
ATOM 8814 N N . ARG B 1 218 ? 11.422 5.031 19.938 1 90.75 218 ARG B N 1
ATOM 8815 C CA . ARG B 1 218 ? 12.336 4.488 18.922 1 90.75 218 ARG B CA 1
ATOM 8816 C C . ARG B 1 218 ? 12.242 5.273 17.625 1 90.75 218 ARG B C 1
ATOM 8818 O O . ARG B 1 218 ? 13.266 5.645 17.047 1 90.75 218 ARG B O 1
ATOM 8825 N N . ILE B 1 219 ? 11.102 5.578 17.219 1 91.38 219 ILE B N 1
ATOM 8826 C CA . ILE B 1 219 ? 10.938 6.262 15.93 1 91.38 219 ILE B CA 1
ATOM 8827 C C . ILE B 1 219 ? 11.453 7.699 16.047 1 91.38 219 ILE B C 1
ATOM 8829 O O . ILE B 1 219 ? 12.023 8.234 15.094 1 91.38 219 ILE B O 1
ATOM 8833 N N . ASN B 1 220 ? 11.188 8.305 17.156 1 90.62 220 ASN B N 1
ATOM 8834 C CA . ASN B 1 220 ? 11.672 9.664 17.359 1 90.62 220 ASN B CA 1
ATOM 8835 C C . ASN B 1 220 ? 13.203 9.719 17.391 1 90.62 220 ASN B C 1
ATOM 8837 O O . ASN B 1 220 ? 13.805 10.68 16.922 1 90.62 220 ASN B O 1
ATOM 8841 N N . ALA B 1 221 ? 13.742 8.719 17.969 1 93.38 221 ALA B N 1
ATOM 8842 C CA . ALA B 1 221 ? 15.203 8.648 17.969 1 93.38 221 ALA B CA 1
ATOM 8843 C C . ALA B 1 221 ? 15.742 8.492 16.547 1 93.38 221 ALA B C 1
ATOM 8845 O O . ALA B 1 221 ? 16.703 9.156 16.156 1 93.38 221 ALA B O 1
ATOM 8846 N N . TYR B 1 222 ? 15.086 7.668 15.773 1 95.25 222 TYR B N 1
ATOM 8847 C CA . TYR B 1 222 ? 15.539 7.457 14.406 1 95.25 222 TYR B CA 1
ATOM 8848 C C . TYR B 1 222 ? 15.297 8.695 13.555 1 95.25 222 TYR B C 1
ATOM 8850 O O . TYR B 1 222 ? 16.078 8.992 12.641 1 95.25 222 TYR B O 1
ATOM 8858 N N . LYS B 1 223 ? 14.266 9.445 13.867 1 95.12 223 LYS B N 1
ATOM 8859 C CA . LYS B 1 223 ? 14.023 10.703 13.164 1 95.12 223 LYS B CA 1
ATOM 8860 C C . LYS B 1 223 ? 15.164 11.688 13.398 1 95.12 223 LYS B C 1
ATOM 8862 O O . LYS B 1 223 ? 15.531 12.445 12.5 1 95.12 223 LYS B O 1
ATOM 8867 N N . GLY B 1 224 ? 15.703 11.672 14.586 1 95.25 224 GLY B N 1
ATOM 8868 C CA . GLY B 1 224 ? 16.844 12.516 14.891 1 95.25 224 GLY B CA 1
ATOM 8869 C C . GLY B 1 224 ? 18.125 12.039 14.234 1 95.25 224 GLY B C 1
ATOM 8870 O O . GLY B 1 224 ? 18.875 12.844 13.68 1 95.25 224 GLY B O 1
ATOM 8871 N N . LEU B 1 225 ? 18.266 10.742 14.25 1 95.31 225 LEU B N 1
ATOM 8872 C CA . LEU B 1 225 ? 19.484 10.164 13.688 1 95.31 225 LEU B CA 1
ATOM 8873 C C . LEU B 1 225 ? 19.531 10.336 12.172 1 95.31 225 LEU B C 1
ATOM 8875 O O . LEU B 1 225 ? 20.594 10.516 11.594 1 95.31 225 LEU B O 1
ATOM 8879 N N . ALA B 1 226 ? 18.375 10.312 11.547 1 96 226 ALA B N 1
ATOM 8880 C CA . ALA B 1 226 ? 18.297 10.352 10.086 1 96 226 ALA B CA 1
ATOM 8881 C C . ALA B 1 226 ? 18.234 11.789 9.578 1 96 226 ALA B C 1
ATOM 8883 O O . ALA B 1 226 ? 18.266 12.031 8.367 1 96 226 ALA B O 1
ATOM 8884 N N . SER B 1 227 ? 18.25 12.75 10.469 1 95.56 227 SER B N 1
ATOM 8885 C CA . SER B 1 227 ? 18.219 14.148 10.062 1 95.56 227 SER B CA 1
ATOM 8886 C C . SER B 1 227 ? 19.531 14.57 9.414 1 95.56 227 SER B C 1
ATOM 8888 O O . SER B 1 227 ? 20.609 14.203 9.898 1 95.56 227 SER B O 1
ATOM 8890 N N . PRO B 1 228 ? 19.453 15.227 8.234 1 94.56 228 PRO B N 1
ATOM 8891 C CA . PRO B 1 228 ? 20.672 15.664 7.562 1 94.56 228 PRO B CA 1
ATOM 8892 C C . PRO B 1 228 ? 21.562 16.531 8.453 1 94.56 228 PRO B C 1
ATOM 8894 O O . PRO B 1 228 ? 22.781 16.484 8.359 1 94.56 228 PRO B O 1
ATOM 8897 N N . ALA B 1 229 ? 20.938 17.344 9.352 1 94.12 229 ALA B N 1
ATOM 8898 C CA . ALA B 1 229 ? 21.703 18.203 10.25 1 94.12 229 ALA B CA 1
ATOM 8899 C C . ALA B 1 229 ? 22.531 17.375 11.227 1 94.12 229 ALA B C 1
ATOM 8901 O O . ALA B 1 229 ? 23.719 17.656 11.445 1 94.12 229 ALA B O 1
ATOM 8902 N N . TYR B 1 230 ? 21.938 16.359 11.719 1 95.31 230 TYR B N 1
ATOM 8903 C CA . TYR B 1 230 ? 22.656 15.516 12.672 1 95.31 230 TYR B CA 1
ATOM 8904 C C . TYR B 1 230 ? 23.688 14.648 11.969 1 95.31 230 TYR B C 1
ATOM 8906 O O . TYR B 1 230 ? 24.797 14.461 12.469 1 95.31 230 TYR B O 1
ATOM 8914 N N . LEU B 1 231 ? 23.375 14.109 10.797 1 94 231 LEU B N 1
ATOM 8915 C CA . LEU B 1 231 ? 24.281 13.25 10.031 1 94 231 LEU B CA 1
ATOM 8916 C C . LEU B 1 231 ? 25.516 14.016 9.602 1 94 231 LEU B C 1
ATOM 8918 O O . LEU B 1 231 ? 26.625 13.469 9.609 1 94 231 LEU B O 1
ATOM 8922 N N . SER B 1 232 ? 25.359 15.25 9.227 1 92.5 232 SER B N 1
ATOM 8923 C CA . SER B 1 232 ? 26.469 16.062 8.727 1 92.5 232 SER B CA 1
ATOM 8924 C C . SER B 1 232 ? 27.438 16.438 9.836 1 92.5 232 SER B C 1
ATOM 8926 O O . SER B 1 232 ? 28.656 16.453 9.625 1 92.5 232 SER B O 1
ATOM 8928 N N . LEU B 1 233 ? 26.922 16.625 11.023 1 91.69 233 LEU B N 1
ATOM 8929 C CA . LEU B 1 233 ? 27.766 17.25 12.039 1 91.69 233 LEU B CA 1
ATOM 8930 C C . LEU B 1 233 ? 28.234 16.219 13.062 1 91.69 233 LEU B C 1
ATOM 8932 O O . LEU B 1 233 ? 29.234 16.438 13.742 1 91.69 233 LEU B O 1
ATOM 8936 N N . SER B 1 234 ? 27.625 15.133 13.211 1 89.06 234 SER B N 1
ATOM 8937 C CA . SER B 1 234 ? 27.922 14.203 14.297 1 89.06 234 SER B CA 1
ATOM 8938 C C . SER B 1 234 ? 28.906 13.125 13.852 1 89.06 234 SER B C 1
ATOM 8940 O O . SER B 1 234 ? 29.703 12.633 14.648 1 89.06 234 SER B O 1
ATOM 8942 N N . SER B 1 235 ? 28.875 12.719 12.625 1 85.94 235 SER B N 1
ATOM 8943 C CA . SER B 1 235 ? 29.656 11.562 12.188 1 85.94 235 SER B CA 1
ATOM 8944 C C . SER B 1 235 ? 30.938 11.992 11.484 1 85.94 235 SER B C 1
ATOM 8946 O O . SER B 1 235 ? 30.984 13.07 10.883 1 85.94 235 SER B O 1
ATOM 8948 N N . GLU B 1 236 ? 31.906 11.078 11.648 1 83.38 236 GLU B N 1
ATOM 8949 C CA . GLU B 1 236 ? 33.156 11.297 10.93 1 83.38 236 GLU B CA 1
ATOM 8950 C C . GLU B 1 236 ? 33.031 10.945 9.453 1 83.38 236 GLU B C 1
ATOM 8952 O O . GLU B 1 236 ? 33.656 11.57 8.602 1 83.38 236 GLU B O 1
ATOM 8957 N N . ASP B 1 237 ? 32.188 9.992 9.227 1 89.12 237 ASP B N 1
ATOM 8958 C CA . ASP B 1 237 ? 31.875 9.586 7.863 1 89.12 237 ASP B CA 1
ATOM 8959 C C . ASP B 1 237 ? 30.375 9.602 7.625 1 89.12 237 ASP B C 1
ATOM 8961 O O . ASP B 1 237 ? 29.719 8.555 7.676 1 89.12 237 ASP B O 1
ATOM 8965 N N . PRO B 1 238 ? 29.906 10.75 7.234 1 92.44 238 PRO B N 1
ATOM 8966 C CA . PRO B 1 238 ? 28.453 10.891 7.078 1 92.44 238 PRO B CA 1
ATOM 8967 C C . PRO B 1 238 ? 27.906 10.023 5.949 1 92.44 238 PRO B C 1
ATOM 8969 O O . PRO B 1 238 ? 26.75 9.578 6.02 1 92.44 238 PRO B O 1
ATOM 8972 N N . VAL B 1 239 ? 28.719 9.703 4.945 1 93.62 239 VAL B N 1
ATOM 8973 C CA . VAL B 1 239 ? 28.234 8.914 3.809 1 93.62 239 VAL B CA 1
ATOM 8974 C C . VAL B 1 239 ? 28 7.469 4.242 1 93.62 239 VAL B C 1
ATOM 8976 O O . VAL B 1 239 ? 26.938 6.902 3.98 1 93.62 239 VAL B O 1
ATOM 8979 N N . MET B 1 240 ? 28.953 6.887 4.918 1 93.38 240 MET B N 1
ATOM 8980 C CA . MET B 1 240 ? 28.828 5.512 5.391 1 93.38 240 MET B CA 1
ATOM 8981 C C . MET B 1 240 ? 27.672 5.383 6.387 1 93.38 240 MET B C 1
ATOM 8983 O O . MET B 1 240 ? 26.891 4.426 6.32 1 93.38 240 MET B O 1
ATOM 8987 N N . THR B 1 241 ? 27.578 6.312 7.258 1 94.12 241 THR B N 1
ATOM 8988 C CA . THR B 1 241 ? 26.531 6.277 8.266 1 94.12 241 THR B CA 1
ATOM 8989 C C . THR B 1 241 ? 25.156 6.402 7.617 1 94.12 241 THR B C 1
ATOM 8991 O O . THR B 1 241 ? 24.203 5.719 8.016 1 94.12 241 THR B O 1
ATOM 8994 N N . ALA B 1 242 ? 25.062 7.309 6.641 1 96 242 ALA B N 1
ATOM 8995 C CA . ALA B 1 242 ? 23.781 7.508 5.953 1 96 242 ALA B CA 1
ATOM 8996 C C . ALA B 1 242 ? 23.375 6.258 5.18 1 96 242 ALA B C 1
ATOM 8998 O O . ALA B 1 242 ? 22.203 5.879 5.168 1 96 242 ALA B O 1
ATOM 8999 N N . LEU B 1 243 ? 24.312 5.562 4.551 1 95.94 243 LEU B N 1
ATOM 9000 C CA . LEU B 1 243 ? 24.016 4.352 3.795 1 95.94 243 LEU B CA 1
ATOM 9001 C C . LEU B 1 243 ? 23.609 3.217 4.727 1 95.94 243 LEU B C 1
ATOM 9003 O O . LEU B 1 243 ? 22.609 2.529 4.469 1 95.94 243 LEU B O 1
ATOM 9007 N N . GLU B 1 244 ? 24.297 3.068 5.77 1 94.62 244 GLU B N 1
ATOM 9008 C CA . GLU B 1 244 ? 23.953 2.023 6.734 1 94.62 244 GLU B CA 1
ATOM 9009 C C . GLU B 1 244 ? 22.594 2.291 7.383 1 94.62 244 GLU B C 1
ATOM 9011 O O . GLU B 1 244 ? 21.797 1.37 7.57 1 94.62 244 GLU B O 1
ATOM 9016 N N . LEU B 1 245 ? 22.422 3.539 7.73 1 95.56 245 LEU B N 1
ATOM 9017 C CA . LEU B 1 245 ? 21.156 3.904 8.352 1 95.56 245 LEU B CA 1
ATOM 9018 C C . LEU B 1 245 ? 20 3.717 7.371 1 95.56 245 LEU B C 1
ATOM 9020 O O . LEU B 1 245 ? 18.906 3.312 7.77 1 95.56 245 LEU B O 1
ATOM 9024 N N . SER B 1 246 ? 20.203 4.008 6.094 1 96.31 246 SER B N 1
ATOM 9025 C CA . SER B 1 246 ? 19.156 3.812 5.09 1 96.31 246 SER B CA 1
ATOM 9026 C C . SER B 1 246 ? 18.734 2.35 5.012 1 96.31 246 SER B C 1
ATOM 9028 O O . SER B 1 246 ? 17.547 2.045 4.906 1 96.31 246 SER B O 1
ATOM 9030 N N . ASN B 1 247 ? 19.672 1.438 5.09 1 95.62 247 ASN B N 1
ATOM 9031 C CA . ASN B 1 247 ? 19.359 0.013 5.043 1 95.62 247 ASN B CA 1
ATOM 9032 C C . ASN B 1 247 ? 18.688 -0.454 6.332 1 95.62 247 ASN B C 1
ATOM 9034 O O . ASN B 1 247 ? 17.75 -1.256 6.293 1 95.62 247 ASN B O 1
ATOM 9038 N N . GLU B 1 248 ? 19.203 0.035 7.41 1 95.19 248 GLU B N 1
ATOM 9039 C CA . GLU B 1 248 ? 18.609 -0.33 8.688 1 95.19 248 GLU B CA 1
ATOM 9040 C C . GLU B 1 248 ? 17.141 0.098 8.758 1 95.19 248 GLU B C 1
ATOM 9042 O O . GLU B 1 248 ? 16.281 -0.661 9.227 1 95.19 248 GLU B O 1
ATOM 9047 N N . LEU B 1 249 ? 16.891 1.288 8.328 1 96.38 249 LEU B N 1
ATOM 9048 C CA . LEU B 1 249 ? 15.531 1.807 8.352 1 96.38 249 LEU B CA 1
ATOM 9049 C C . LEU B 1 249 ? 14.641 1.04 7.375 1 96.38 249 LEU B C 1
ATOM 9051 O O . LEU B 1 249 ? 13.461 0.803 7.66 1 96.38 249 LEU B O 1
ATOM 9055 N N . ALA B 1 250 ? 15.172 0.615 6.27 1 95.44 250 ALA B N 1
ATOM 9056 C CA . ALA B 1 250 ? 14.406 -0.184 5.312 1 95.44 250 ALA B CA 1
ATOM 9057 C C . ALA B 1 250 ? 14.055 -1.549 5.898 1 95.44 250 ALA B C 1
ATOM 9059 O O . ALA B 1 250 ? 12.945 -2.051 5.691 1 95.44 250 ALA B O 1
ATOM 9060 N N . VAL B 1 251 ? 14.977 -2.16 6.625 1 93.44 251 VAL B N 1
ATOM 9061 C CA . VAL B 1 251 ? 14.734 -3.451 7.262 1 93.44 251 VAL B CA 1
ATOM 9062 C C . VAL B 1 251 ? 13.688 -3.297 8.359 1 93.44 251 VAL B C 1
ATOM 9064 O O . VAL B 1 251 ? 12.797 -4.133 8.5 1 93.44 251 VAL B O 1
ATOM 9067 N N . LEU B 1 252 ? 13.812 -2.223 9.086 1 92.62 252 LEU B N 1
ATOM 9068 C CA . LEU B 1 252 ? 12.859 -1.977 10.164 1 92.62 252 LEU B CA 1
ATOM 9069 C C . LEU B 1 252 ? 11.453 -1.758 9.609 1 92.62 252 LEU B C 1
ATOM 9071 O O . LEU B 1 252 ? 10.461 -2.113 10.25 1 92.62 252 LEU B O 1
ATOM 9075 N N . ALA B 1 253 ? 11.352 -1.154 8.445 1 93.06 253 ALA B N 1
ATOM 9076 C CA . ALA B 1 253 ? 10.062 -0.955 7.797 1 93.06 253 ALA B CA 1
ATOM 9077 C C . ALA B 1 253 ? 9.367 -2.289 7.539 1 93.06 253 ALA B C 1
ATOM 9079 O O . ALA B 1 253 ? 8.133 -2.371 7.574 1 93.06 253 ALA B O 1
ATOM 9080 N N . ASN B 1 254 ? 10.117 -3.385 7.352 1 89.56 254 ASN B N 1
ATOM 9081 C CA . ASN B 1 254 ? 9.555 -4.699 7.066 1 89.56 254 ASN B CA 1
ATOM 9082 C C . ASN B 1 254 ? 9.258 -5.473 8.352 1 89.56 254 ASN B C 1
ATOM 9084 O O . ASN B 1 254 ? 8.484 -6.43 8.336 1 89.56 254 ASN B O 1
ATOM 9088 N N . ILE B 1 255 ? 9.867 -5.031 9.422 1 87.75 255 ILE B N 1
ATOM 9089 C CA . ILE B 1 255 ? 9.664 -5.719 10.695 1 87.75 255 ILE B CA 1
ATOM 9090 C C . ILE B 1 255 ? 8.5 -5.074 11.445 1 87.75 255 ILE B C 1
ATOM 9092 O O . ILE B 1 255 ? 7.562 -5.762 11.852 1 87.75 255 ILE B O 1
ATOM 9096 N N . GLU B 1 256 ? 8.641 -3.742 11.578 1 88.38 256 GLU B N 1
ATOM 9097 C CA . GLU B 1 256 ? 7.559 -3.004 12.227 1 88.38 256 GLU B CA 1
ATOM 9098 C C . GLU B 1 256 ? 6.598 -2.414 11.195 1 88.38 256 GLU B C 1
ATOM 9100 O O . GLU B 1 256 ? 6.676 -1.225 10.883 1 88.38 256 GLU B O 1
ATOM 9105 N N . LYS B 1 257 ? 5.629 -3.145 10.852 1 88.25 257 LYS B N 1
ATOM 9106 C CA . LYS B 1 257 ? 4.742 -2.809 9.742 1 88.25 257 LYS B CA 1
ATOM 9107 C C . LYS B 1 257 ? 3.791 -1.678 10.125 1 88.25 257 LYS B C 1
ATOM 9109 O O . LYS B 1 257 ? 3.219 -1.021 9.25 1 88.25 257 LYS B O 1
ATOM 9114 N N . GLU B 1 258 ? 3.688 -1.419 11.406 1 88.5 258 GLU B N 1
ATOM 9115 C CA . GLU B 1 258 ? 2.793 -0.354 11.852 1 88.5 258 GLU B CA 1
ATOM 9116 C C . GLU B 1 258 ? 3.326 1.018 11.453 1 88.5 258 GLU B C 1
ATOM 9118 O O . GLU B 1 258 ? 2.551 1.908 11.094 1 88.5 258 GLU B O 1
ATOM 9123 N N . PHE B 1 259 ? 4.688 1.105 11.477 1 89.88 259 PHE B N 1
ATOM 9124 C CA . PHE B 1 259 ? 5.324 2.369 11.117 1 89.88 259 PHE B CA 1
ATOM 9125 C C . PHE B 1 259 ? 6.055 2.25 9.789 1 89.88 259 PHE B C 1
ATOM 9127 O O . PHE B 1 259 ? 7.086 2.895 9.586 1 89.88 259 PHE B O 1
ATOM 9134 N N . LYS B 1 260 ? 5.559 1.442 8.969 1 91.81 260 LYS B N 1
ATOM 9135 C CA . LYS B 1 260 ? 6.242 1.151 7.711 1 91.81 260 LYS B CA 1
ATOM 9136 C C . LYS B 1 260 ? 6.445 2.422 6.887 1 91.81 260 LYS B C 1
ATOM 9138 O O . LYS B 1 260 ? 7.551 2.688 6.41 1 91.81 260 LYS B O 1
ATOM 9143 N N . ASN B 1 261 ? 5.441 3.26 6.75 1 90.44 261 ASN B N 1
ATOM 9144 C CA . ASN B 1 261 ? 5.523 4.461 5.93 1 90.44 261 ASN B CA 1
ATOM 9145 C C . ASN B 1 261 ? 6.5 5.477 6.516 1 90.44 261 ASN B C 1
ATOM 9147 O O . ASN B 1 261 ? 7.23 6.141 5.781 1 90.44 261 ASN B O 1
ATOM 9151 N N . ASP B 1 262 ? 6.562 5.566 7.781 1 91.88 262 ASP B N 1
ATOM 9152 C CA . ASP B 1 262 ? 7.492 6.484 8.438 1 91.88 262 ASP B CA 1
ATOM 9153 C C . ASP B 1 262 ? 8.938 6.043 8.227 1 91.88 262 ASP B C 1
ATOM 9155 O O . ASP B 1 262 ? 9.805 6.859 7.902 1 91.88 262 ASP B O 1
ATOM 9159 N N . TYR B 1 263 ? 9.148 4.785 8.414 1 95 263 TYR B N 1
ATOM 9160 C CA . TYR B 1 263 ? 10.5 4.266 8.227 1 95 263 TYR B CA 1
ATOM 9161 C C . TYR B 1 263 ? 10.945 4.414 6.777 1 95 263 TYR B C 1
ATOM 9163 O O . TYR B 1 263 ? 12.109 4.73 6.512 1 95 263 TYR B O 1
ATOM 9171 N N . LYS B 1 264 ? 10.055 4.219 5.879 1 95 264 LYS B N 1
ATOM 9172 C CA . LYS B 1 264 ? 10.398 4.352 4.465 1 95 264 LYS B CA 1
ATOM 9173 C C . LYS B 1 264 ? 10.742 5.797 4.117 1 95 264 LYS B C 1
ATOM 9175 O O . LYS B 1 264 ? 11.688 6.051 3.359 1 95 264 LYS B O 1
ATOM 9180 N N . LYS B 1 265 ? 10.008 6.715 4.668 1 95.38 265 LYS B N 1
ATOM 9181 C CA . LYS B 1 265 ? 10.289 8.125 4.43 1 95.38 265 LYS B CA 1
ATOM 9182 C C . LYS B 1 265 ? 11.656 8.516 4.992 1 95.38 265 LYS B C 1
ATOM 9184 O O . LYS B 1 265 ? 12.406 9.266 4.363 1 95.38 265 LYS B O 1
ATOM 9189 N N . LEU B 1 266 ? 11.961 7.98 6.152 1 96.56 266 LEU B N 1
ATOM 9190 C CA . LEU B 1 266 ? 13.258 8.266 6.766 1 96.56 266 LEU B CA 1
ATOM 9191 C C . LEU B 1 266 ? 14.391 7.645 5.957 1 96.56 266 LEU B C 1
ATOM 9193 O O . LEU B 1 266 ? 15.453 8.242 5.809 1 96.56 266 LEU B O 1
ATOM 9197 N N . SER B 1 267 ? 14.141 6.445 5.441 1 96.81 267 SER B N 1
ATOM 9198 C CA . SER B 1 267 ? 15.141 5.805 4.594 1 96.81 267 SER B CA 1
ATOM 9199 C C . SER B 1 267 ? 15.406 6.625 3.336 1 96.81 267 SER B C 1
ATOM 9201 O O . SER B 1 267 ? 16.562 6.816 2.945 1 96.81 267 SER B O 1
ATOM 9203 N N . MET B 1 268 ? 14.375 7.191 2.775 1 95.94 268 MET B N 1
ATOM 9204 C CA . MET B 1 268 ? 14.508 8.008 1.574 1 95.94 268 MET B CA 1
ATOM 9205 C C . MET B 1 268 ? 15.25 9.305 1.878 1 95.94 268 MET B C 1
ATOM 9207 O O . MET B 1 268 ? 16.047 9.781 1.06 1 95.94 268 MET B O 1
ATOM 9211 N N . GLN B 1 269 ? 14.992 9.836 3.031 1 95.81 269 GLN B N 1
ATOM 9212 C CA . GLN B 1 269 ? 15.688 11.055 3.445 1 95.81 269 GLN B CA 1
ATOM 9213 C C . GLN B 1 269 ? 17.188 10.82 3.531 1 95.81 269 GLN B C 1
ATOM 9215 O O . GLN B 1 269 ? 17.984 11.68 3.131 1 95.81 269 GLN B O 1
ATOM 9220 N N . CYS B 1 270 ? 17.547 9.695 4.051 1 96.12 270 CYS B N 1
ATOM 9221 C CA . CYS B 1 270 ? 18.969 9.359 4.125 1 96.12 270 CYS B CA 1
ATOM 9222 C C . CYS B 1 270 ? 19.562 9.18 2.73 1 96.12 270 CYS B C 1
ATOM 9224 O O . CYS B 1 270 ? 20.688 9.625 2.463 1 96.12 270 CYS B O 1
ATOM 9226 N N . LYS B 1 271 ? 18.844 8.609 1.84 1 96.06 271 LYS B N 1
ATOM 9227 C CA . LYS B 1 271 ? 19.312 8.414 0.468 1 96.06 271 LYS B CA 1
ATOM 9228 C C . LYS B 1 271 ? 19.469 9.75 -0.255 1 96.06 271 LYS B C 1
ATOM 9230 O O . LYS B 1 271 ? 20.453 9.969 -0.962 1 96.06 271 LYS B O 1
ATOM 9235 N N . ASP B 1 272 ? 18.562 10.609 -0.02 1 94.88 272 ASP B N 1
ATOM 9236 C CA . ASP B 1 272 ? 18.625 11.93 -0.648 1 94.88 272 ASP B CA 1
ATOM 9237 C C . ASP B 1 272 ? 19.797 12.742 -0.109 1 94.88 272 ASP B C 1
ATOM 9239 O O . ASP B 1 272 ? 20.391 13.539 -0.835 1 94.88 272 ASP B O 1
ATOM 9243 N N . PHE B 1 273 ? 20.125 12.555 1.151 1 96.06 273 PHE B N 1
ATOM 9244 C CA . PHE B 1 273 ? 21.266 13.227 1.761 1 96.06 273 PHE B CA 1
ATOM 9245 C C . PHE B 1 273 ? 22.562 12.867 1.043 1 96.06 273 PHE B C 1
ATOM 9247 O O . PHE B 1 273 ? 23.359 13.742 0.707 1 96.06 273 PHE B O 1
ATOM 9254 N N . VAL B 1 274 ? 22.734 11.609 0.749 1 95.75 274 VAL B N 1
ATOM 9255 C CA . VAL B 1 274 ? 23.969 11.148 0.109 1 95.75 274 VAL B CA 1
ATOM 9256 C C . VAL B 1 274 ? 24.016 11.648 -1.332 1 95.75 274 VAL B C 1
ATOM 9258 O O . VAL B 1 274 ? 25.094 12.008 -1.834 1 95.75 274 VAL B O 1
ATOM 9261 N N . VAL B 1 275 ? 22.906 11.68 -1.992 1 95.69 275 VAL B N 1
ATOM 9262 C CA . VAL B 1 275 ? 22.828 12.195 -3.355 1 95.69 275 VAL B CA 1
ATOM 9263 C C . VAL B 1 275 ? 23.156 13.688 -3.363 1 95.69 275 VAL B C 1
ATOM 9265 O O . VAL B 1 275 ? 23.844 14.18 -4.266 1 95.69 275 VAL B O 1
ATOM 9268 N N . GLY B 1 276 ? 22.688 14.391 -2.348 1 94.12 276 GLY B N 1
ATOM 9269 C CA . GLY B 1 276 ? 22.984 15.812 -2.234 1 94.12 276 GLY B CA 1
ATOM 9270 C C . GLY B 1 276 ? 24.469 16.109 -2.059 1 94.12 276 GLY B C 1
ATOM 9271 O O . GLY B 1 276 ? 24.984 17.078 -2.604 1 94.12 276 GLY B O 1
ATOM 9272 N N . LEU B 1 277 ? 25.141 15.234 -1.369 1 93.88 277 LEU B N 1
ATOM 9273 C CA . LEU B 1 277 ? 26.578 15.391 -1.18 1 93.88 277 LEU B CA 1
ATOM 9274 C C . LEU B 1 277 ? 27.328 15.148 -2.484 1 93.88 277 LEU B C 1
ATOM 9276 O O . LEU B 1 277 ? 28.297 15.852 -2.789 1 93.88 277 LEU B O 1
ATOM 9280 N N . LEU B 1 278 ? 26.859 14.195 -3.184 1 93.81 278 LEU B N 1
ATOM 9281 C CA . LEU B 1 278 ? 27.5 13.867 -4.457 1 93.81 278 LEU B CA 1
ATOM 9282 C C . LEU B 1 278 ? 27.297 15 -5.465 1 93.81 278 LEU B C 1
ATOM 9284 O O . LEU B 1 278 ? 28.172 15.242 -6.301 1 93.81 278 LEU B O 1
ATOM 9288 N N . ASP B 1 279 ? 26.281 15.719 -5.395 1 93.19 279 ASP B N 1
ATOM 9289 C CA . ASP B 1 279 ? 25.969 16.812 -6.297 1 93.19 279 ASP B CA 1
ATOM 9290 C C . ASP B 1 279 ? 26.906 18 -6.062 1 93.19 279 ASP B C 1
ATOM 9292 O O . ASP B 1 279 ? 27.156 18.797 -6.969 1 93.19 279 ASP B O 1
ATOM 9296 N N . LEU B 1 280 ? 27.5 18.047 -4.902 1 93.12 280 LEU B N 1
ATOM 9297 C CA . LEU B 1 280 ? 28.312 19.203 -4.531 1 93.12 280 LEU B CA 1
ATOM 9298 C C . LEU B 1 280 ? 29.797 18.938 -4.832 1 93.12 280 LEU B C 1
ATOM 9300 O O . LEU B 1 280 ? 30.625 19.828 -4.633 1 93.12 280 LEU B O 1
ATOM 9304 N N . CYS B 1 281 ? 29.984 17.766 -5.383 1 93.81 281 CYS B N 1
ATOM 9305 C CA . CYS B 1 281 ? 31.359 17.484 -5.746 1 93.81 281 CYS B CA 1
ATOM 9306 C C . CYS B 1 281 ? 31.781 18.281 -6.973 1 93.81 281 CYS B C 1
ATOM 9308 O O . CYS B 1 281 ? 30.984 18.484 -7.887 1 93.81 281 CYS B O 1
ATOM 9310 N N . ARG B 1 282 ? 33.094 18.781 -6.988 1 90.81 282 ARG B N 1
ATOM 9311 C CA . ARG B 1 282 ? 33.562 19.641 -8.07 1 90.81 282 ARG B CA 1
ATOM 9312 C C . ARG B 1 282 ? 34.719 18.984 -8.82 1 90.81 282 ARG B C 1
ATOM 9314 O O . ARG B 1 282 ? 35 19.344 -9.961 1 90.81 282 ARG B O 1
ATOM 9321 N N . ASN B 1 283 ? 35.469 18.047 -8.141 1 89.88 283 ASN B N 1
ATOM 9322 C CA . ASN B 1 283 ? 36.625 17.391 -8.758 1 89.88 283 ASN B CA 1
ATOM 9323 C C . ASN B 1 283 ? 36.531 15.875 -8.648 1 89.88 283 ASN B C 1
ATOM 9325 O O . ASN B 1 283 ? 35.719 15.352 -7.875 1 89.88 283 ASN B O 1
ATOM 9329 N N . THR B 1 284 ? 37.375 15.25 -9.414 1 89.31 284 THR B N 1
ATOM 9330 C CA . THR B 1 284 ? 37.375 13.789 -9.453 1 89.31 284 THR B CA 1
ATOM 9331 C C . THR B 1 284 ? 37.906 13.211 -8.133 1 89.31 284 THR B C 1
ATOM 9333 O O . THR B 1 284 ? 37.438 12.148 -7.703 1 89.31 284 THR B O 1
ATOM 9336 N N . GLU B 1 285 ? 38.656 13.938 -7.504 1 88.62 285 GLU B N 1
ATOM 9337 C CA . GLU B 1 285 ? 39.219 13.461 -6.234 1 88.62 285 GLU B CA 1
ATOM 9338 C C . GLU B 1 285 ? 38.125 13.383 -5.164 1 88.62 285 GLU B C 1
ATOM 9340 O O . GLU B 1 285 ? 38.125 12.453 -4.355 1 88.62 285 GLU B O 1
ATOM 9345 N N . GLU B 1 286 ? 37.25 14.305 -5.199 1 92.25 286 GLU B N 1
ATOM 9346 C CA . GLU B 1 286 ? 36.188 14.32 -4.227 1 92.25 286 GLU B CA 1
ATOM 9347 C C . GLU B 1 286 ? 35.188 13.188 -4.496 1 92.25 286 GLU B C 1
ATOM 9349 O O . GLU B 1 286 ? 34.688 12.555 -3.562 1 92.25 286 GLU B O 1
ATOM 9354 N N . VAL B 1 287 ? 35 12.984 -5.77 1 92.06 287 VAL B N 1
ATOM 9355 C CA . VAL B 1 287 ? 34.094 11.914 -6.137 1 92.06 287 VAL B CA 1
ATOM 9356 C C . VAL B 1 287 ? 34.656 10.562 -5.738 1 92.06 287 VAL B C 1
ATOM 9358 O O . VAL B 1 287 ? 33.969 9.711 -5.191 1 92.06 287 VAL B O 1
ATOM 9361 N N . GLU B 1 288 ? 35.938 10.398 -5.969 1 90.56 288 GLU B N 1
ATOM 9362 C CA . GLU B 1 288 ? 36.594 9.156 -5.621 1 90.56 288 GLU B CA 1
ATOM 9363 C C . GLU B 1 288 ? 36.625 8.938 -4.109 1 90.56 288 GLU B C 1
ATOM 9365 O O . GLU B 1 288 ? 36.531 7.801 -3.637 1 90.56 288 GLU B O 1
ATOM 9370 N N . ALA B 1 289 ? 36.688 9.992 -3.424 1 89.75 289 ALA B N 1
ATOM 9371 C CA . ALA B 1 289 ? 36.656 9.891 -1.967 1 89.75 289 ALA B CA 1
ATOM 9372 C C . ALA B 1 289 ? 35.312 9.391 -1.455 1 89.75 289 ALA B C 1
ATOM 9374 O O . ALA B 1 289 ? 35.281 8.57 -0.531 1 89.75 289 ALA B O 1
ATOM 9375 N N . ILE B 1 290 ? 34.281 9.859 -2.061 1 91.19 290 ILE B N 1
ATOM 9376 C CA . ILE B 1 290 ? 32.969 9.469 -1.635 1 91.19 290 ILE B CA 1
ATOM 9377 C C . ILE B 1 290 ? 32.688 8.016 -2.025 1 91.19 290 ILE B C 1
ATOM 9379 O O . ILE B 1 290 ? 32.094 7.254 -1.256 1 91.19 290 ILE B O 1
ATOM 9383 N N . LEU B 1 291 ? 33.156 7.652 -3.164 1 90.81 291 LEU B N 1
ATOM 9384 C CA . LEU B 1 291 ? 32.844 6.332 -3.701 1 90.81 291 LEU B CA 1
ATOM 9385 C C . LEU B 1 291 ? 33.688 5.262 -3.057 1 90.81 291 LEU B C 1
ATOM 9387 O O . LEU B 1 291 ? 33.25 4.125 -2.875 1 90.81 291 LEU B O 1
ATOM 9391 N N . ASN B 1 292 ? 34.938 5.582 -2.641 1 86.88 292 ASN B N 1
ATOM 9392 C CA . ASN B 1 292 ? 35.875 4.605 -2.074 1 86.88 292 ASN B CA 1
ATOM 9393 C C . ASN B 1 292 ? 35.844 4.648 -0.548 1 86.88 292 ASN B C 1
ATOM 9395 O O . ASN B 1 292 ? 36.094 3.629 0.107 1 86.88 292 ASN B O 1
ATOM 9399 N N . GLY B 1 293 ? 35.594 5.68 0.145 1 77.38 293 GLY B N 1
ATOM 9400 C CA . GLY B 1 293 ? 35.656 5.848 1.588 1 77.38 293 GLY B CA 1
ATOM 9401 C C . GLY B 1 293 ? 37.062 6.16 2.088 1 77.38 293 GLY B C 1
ATOM 9402 O O . GLY B 1 293 ? 37.219 6.691 3.188 1 77.38 293 GLY B O 1
ATOM 9403 N N . ASP B 1 294 ? 38.125 5.492 1.571 1 70 294 ASP B N 1
ATOM 9404 C CA . ASP B 1 294 ? 39.5 5.754 1.994 1 70 294 ASP B CA 1
ATOM 9405 C C . ASP B 1 294 ? 40.375 6.176 0.811 1 70 294 ASP B C 1
ATOM 9407 O O . ASP B 1 294 ? 40.188 5.684 -0.304 1 70 294 ASP B O 1
ATOM 9411 N N . ILE B 1 295 ? 40.938 7.363 0.871 1 63.44 295 ILE B N 1
ATOM 9412 C CA . ILE B 1 295 ? 41.812 7.793 -0.195 1 63.44 295 ILE B CA 1
ATOM 9413 C C . ILE B 1 295 ? 43.25 7.297 0.091 1 63.44 295 ILE B C 1
ATOM 9415 O O . ILE B 1 295 ? 44.062 7.18 -0.823 1 63.44 295 ILE B O 1
ATOM 9419 N N . GLU B 1 296 ? 43.562 7.035 1.429 1 55.97 296 GLU B N 1
ATOM 9420 C CA . GLU B 1 296 ? 44.969 6.793 1.667 1 55.97 296 GLU B CA 1
ATOM 9421 C C . GLU B 1 296 ? 45.469 5.609 0.848 1 55.97 296 GLU B C 1
ATOM 9423 O O . GLU B 1 296 ? 46.625 5.215 0.961 1 55.97 296 GLU B O 1
ATOM 9428 N N . MET B 1 297 ? 44.719 4.832 0.277 1 47.75 297 MET B N 1
ATOM 9429 C CA . MET B 1 297 ? 45.531 3.785 -0.329 1 47.75 297 MET B CA 1
ATOM 9430 C C . MET B 1 297 ? 46.688 4.387 -1.154 1 47.75 297 MET B C 1
ATOM 9432 O O . MET B 1 297 ? 46.438 5.148 -2.09 1 47.75 297 MET B O 1
ATOM 9436 N N . HIS B 1 298 ? 47.719 4.656 -0.495 1 43.56 298 HIS B N 1
ATOM 9437 C CA . HIS B 1 298 ? 49.062 5.074 -0.959 1 43.56 298 HIS B CA 1
ATOM 9438 C C . HIS B 1 298 ? 49.312 4.57 -2.373 1 43.56 298 HIS B C 1
ATOM 9440 O O . HIS B 1 298 ? 49.094 3.4 -2.676 1 43.56 298 HIS B O 1
ATOM 9446 N N . HIS B 1 299 ? 49.281 5.41 -3.312 1 42.19 299 HIS B N 1
ATOM 9447 C CA . HIS B 1 299 ? 50 5.297 -4.586 1 42.19 299 HIS B CA 1
ATOM 9448 C C . HIS B 1 299 ? 51.375 4.691 -4.398 1 42.19 299 HIS B C 1
ATOM 9450 O O . HIS B 1 299 ? 52.281 4.922 -5.215 1 42.19 299 HIS B O 1
ATOM 9456 N N . SER B 1 300 ? 51.75 4.129 -3.275 1 38.56 300 SER B N 1
ATOM 9457 C CA . SER B 1 300 ? 53.156 3.814 -3.543 1 38.56 300 SER B CA 1
ATOM 9458 C C . SER B 1 300 ? 53.344 3.225 -4.938 1 38.56 300 SER B C 1
ATOM 9460 O O . SER B 1 300 ? 54.188 3.682 -5.707 1 38.56 300 SER B O 1
ATOM 9462 N N . GLY B 1 301 ? 53.688 1.776 -5.012 1 38.62 301 GLY B N 1
ATOM 9463 C CA . GLY B 1 301 ? 54.312 1.171 -6.18 1 38.62 301 GLY B CA 1
ATOM 9464 C C . GLY B 1 301 ? 53.438 1.255 -7.426 1 38.62 301 GLY B C 1
ATOM 9465 O O . GLY B 1 301 ? 52.281 1.674 -7.359 1 38.62 301 GLY B O 1
ATOM 9466 N N . GLY B 1 302 ? 54 0.803 -8.688 1 40.81 302 GLY B N 1
ATOM 9467 C CA . GLY B 1 302 ? 53.688 0.73 -10.109 1 40.81 302 GLY B CA 1
ATOM 9468 C C . GLY B 1 302 ? 52.219 0.421 -10.375 1 40.81 302 GLY B C 1
ATOM 9469 O O . GLY B 1 302 ? 51.656 0.852 -11.383 1 40.81 302 GLY B O 1
ATOM 9470 N N . ASP B 1 303 ? 51.719 -0.742 -10.047 1 44.44 303 ASP B N 1
ATOM 9471 C CA . ASP B 1 303 ? 50.469 -1.257 -10.594 1 44.44 303 ASP B CA 1
ATOM 9472 C C . ASP B 1 303 ? 49.25 -0.508 -10.016 1 44.44 303 ASP B C 1
ATOM 9474 O O . ASP B 1 303 ? 49 -0.577 -8.812 1 44.44 303 ASP B O 1
ATOM 9478 N N . HIS B 1 304 ? 48.938 0.756 -10.344 1 50.22 304 HIS B N 1
ATOM 9479 C CA . HIS B 1 304 ? 47.75 1.557 -10.125 1 50.22 304 HIS B CA 1
ATOM 9480 C C . HIS B 1 304 ? 46.531 0.672 -9.961 1 50.22 304 HIS B C 1
ATOM 9482 O O . HIS B 1 304 ? 45.969 0.187 -10.945 1 50.22 304 HIS B O 1
ATOM 9488 N N . GLY B 1 305 ? 46.375 -0.138 -8.992 1 58.22 305 GLY B N 1
ATOM 9489 C CA . GLY B 1 305 ? 45.25 -1.029 -8.789 1 58.22 305 GLY B CA 1
ATOM 9490 C C . GLY B 1 305 ? 43.906 -0.308 -8.781 1 58.22 305 GLY B C 1
ATOM 9491 O O . GLY B 1 305 ? 43.844 0.912 -8.602 1 58.22 305 GLY B O 1
ATOM 9492 N N . ARG B 1 306 ? 42.844 -0.718 -9.438 1 73.31 306 ARG B N 1
ATOM 9493 C CA . ARG B 1 306 ? 41.469 -0.259 -9.539 1 73.31 306 ARG B CA 1
ATOM 9494 C C . ARG B 1 306 ? 40.906 0.052 -8.156 1 73.31 306 ARG B C 1
ATOM 9496 O O . ARG B 1 306 ? 41.156 -0.68 -7.199 1 73.31 306 ARG B O 1
ATOM 9503 N N . PRO B 1 307 ? 40.344 1.326 -8.047 1 77.75 307 PRO B N 1
ATOM 9504 C CA . PRO B 1 307 ? 39.719 1.645 -6.773 1 77.75 307 PRO B CA 1
ATOM 9505 C C . PRO B 1 307 ? 38.688 0.598 -6.355 1 77.75 307 PRO B C 1
ATOM 9507 O O . PRO B 1 307 ? 38.031 -0.008 -7.215 1 77.75 307 PRO B O 1
ATOM 9510 N N . ASN B 1 308 ? 38.719 0.141 -5.191 1 77.62 308 ASN B N 1
ATOM 9511 C CA . ASN B 1 308 ? 37.812 -0.896 -4.68 1 77.62 308 ASN B CA 1
ATOM 9512 C C . ASN B 1 308 ? 36.375 -0.41 -4.621 1 77.62 308 ASN B C 1
ATOM 9514 O O . ASN B 1 308 ? 35.438 -1.215 -4.656 1 77.62 308 ASN B O 1
ATOM 9518 N N . LEU B 1 309 ? 36.125 0.889 -4.816 1 86.62 309 LEU B N 1
ATOM 9519 C CA . LEU B 1 309 ? 34.781 1.452 -4.816 1 86.62 309 LEU B CA 1
ATOM 9520 C C . LEU B 1 309 ? 33.906 0.77 -3.771 1 86.62 309 LEU B C 1
ATOM 9522 O O . LEU B 1 309 ? 32.781 0.344 -4.07 1 86.62 309 LEU B O 1
ATOM 9526 N N . SER B 1 310 ? 34.281 0.684 -2.5 1 86.69 310 SER B N 1
ATOM 9527 C CA . SER B 1 310 ? 33.594 -0.03 -1.43 1 86.69 310 SER B CA 1
ATOM 9528 C C . SER B 1 310 ? 32.25 0.623 -1.103 1 86.69 310 SER B C 1
ATOM 9530 O O . SER B 1 310 ? 31.25 -0.069 -0.877 1 86.69 310 SER B O 1
ATOM 9532 N N . ARG B 1 311 ? 32.219 1.914 -1.155 1 91.94 311 ARG B N 1
ATOM 9533 C CA . ARG B 1 311 ? 30.969 2.604 -0.832 1 91.94 311 ARG B CA 1
ATOM 9534 C C . ARG B 1 311 ? 29.938 2.422 -1.939 1 91.94 311 ARG B C 1
ATOM 9536 O O . ARG B 1 311 ? 28.734 2.326 -1.669 1 91.94 311 ARG B O 1
ATOM 9543 N N . LEU B 1 312 ? 30.406 2.428 -3.1 1 91.12 312 LEU B N 1
ATOM 9544 C CA . LEU B 1 312 ? 29.5 2.217 -4.219 1 91.12 312 LEU B CA 1
ATOM 9545 C C . LEU B 1 312 ? 28.922 0.803 -4.195 1 91.12 312 LEU B C 1
ATOM 9547 O O . LEU B 1 312 ? 27.75 0.598 -4.512 1 91.12 312 LEU B O 1
ATOM 9551 N N . LYS B 1 313 ? 29.766 -0.184 -3.818 1 90.75 313 LYS B N 1
ATOM 9552 C CA . LYS B 1 313 ? 29.297 -1.557 -3.674 1 90.75 313 LYS B CA 1
ATOM 9553 C C . LYS B 1 313 ? 28.203 -1.647 -2.617 1 90.75 313 LYS B C 1
ATOM 9555 O O . LYS B 1 313 ? 27.203 -2.365 -2.799 1 90.75 313 LYS B O 1
ATOM 9560 N N . LEU B 1 314 ? 28.375 -0.908 -1.617 1 91.5 314 LEU B N 1
ATOM 9561 C CA . LEU B 1 314 ? 27.375 -0.88 -0.557 1 91.5 314 LEU B CA 1
ATOM 9562 C C . LEU B 1 314 ? 26.094 -0.214 -1.04 1 91.5 314 LEU B C 1
ATOM 9564 O O . LEU B 1 314 ? 25 -0.651 -0.691 1 91.5 314 LEU B O 1
ATOM 9568 N N . ALA B 1 315 ? 26.281 0.847 -1.831 1 94.25 315 ALA B N 1
ATOM 9569 C CA . ALA B 1 315 ? 25.109 1.551 -2.369 1 94.25 315 ALA B CA 1
ATOM 9570 C C . ALA B 1 315 ? 24.312 0.65 -3.303 1 94.25 315 ALA B C 1
ATOM 9572 O O . ALA B 1 315 ? 23.078 0.728 -3.344 1 94.25 315 ALA B O 1
ATOM 9573 N N . ILE B 1 316 ? 24.984 -0.191 -4.004 1 92.5 316 ILE B N 1
ATOM 9574 C CA . ILE B 1 316 ? 24.312 -1.127 -4.898 1 92.5 316 ILE B CA 1
ATOM 9575 C C . ILE B 1 316 ? 23.609 -2.209 -4.078 1 92.5 316 ILE B C 1
ATOM 9577 O O . ILE B 1 316 ? 22.453 -2.564 -4.363 1 92.5 316 ILE B O 1
ATOM 9581 N N . LYS B 1 317 ? 24.281 -2.645 -3.047 1 89.88 317 LYS B N 1
ATOM 9582 C CA . LYS B 1 317 ? 23.703 -3.67 -2.188 1 89.88 317 LYS B CA 1
ATOM 9583 C C . LYS B 1 317 ? 22.453 -3.146 -1.479 1 89.88 317 LYS B C 1
ATOM 9585 O O . LYS B 1 317 ? 21.453 -3.863 -1.355 1 89.88 317 LYS B O 1
ATOM 9590 N N . TYR B 1 318 ? 22.531 -1.854 -1.095 1 92.31 318 TYR B N 1
ATOM 9591 C CA . TYR B 1 318 ? 21.422 -1.269 -0.367 1 92.31 318 TYR B CA 1
ATOM 9592 C C . TYR B 1 318 ? 20.406 -0.649 -1.327 1 92.31 318 TYR B C 1
ATOM 9594 O O . TYR B 1 318 ? 19.438 -0.031 -0.897 1 92.31 318 TYR B O 1
ATOM 9602 N N . GLU B 1 319 ? 20.594 -0.783 -2.59 1 91.81 319 GLU B N 1
ATOM 9603 C CA . GLU B 1 319 ? 19.688 -0.362 -3.656 1 91.81 319 GLU B CA 1
ATOM 9604 C C . GLU B 1 319 ? 19.422 1.139 -3.588 1 91.81 319 GLU B C 1
ATOM 9606 O O . GLU B 1 319 ? 18.266 1.568 -3.637 1 91.81 319 GLU B O 1
ATOM 9611 N N . VAL B 1 320 ? 20.453 1.935 -3.377 1 95.38 320 VAL B N 1
ATOM 9612 C CA . VAL B 1 320 ? 20.359 3.385 -3.494 1 95.38 320 VAL B CA 1
ATOM 9613 C C . VAL B 1 320 ? 20.5 3.797 -4.957 1 95.38 320 VAL B C 1
ATOM 9615 O O . VAL B 1 320 ? 21.562 4.246 -5.383 1 95.38 320 VAL B O 1
ATOM 9618 N N . LYS B 1 321 ? 19.469 3.795 -5.727 1 94.94 321 LYS B N 1
ATOM 9619 C CA . LYS B 1 321 ? 19.469 3.883 -7.184 1 94.94 321 LYS B CA 1
ATOM 9620 C C . LYS B 1 321 ? 19.828 5.289 -7.652 1 94.94 321 LYS B C 1
ATOM 9622 O O . LYS B 1 321 ? 20.625 5.453 -8.578 1 94.94 321 LYS B O 1
ATOM 9627 N N . LYS B 1 322 ? 19.344 6.281 -7.027 1 94.75 322 LYS B N 1
ATOM 9628 C CA . LYS B 1 322 ? 19.609 7.648 -7.461 1 94.75 322 LYS B CA 1
ATOM 9629 C C . LYS B 1 322 ? 21.078 8.016 -7.246 1 94.75 322 LYS B C 1
ATOM 9631 O O . LYS B 1 322 ? 21.641 8.797 -8.008 1 94.75 322 LYS B O 1
ATOM 9636 N N . PHE B 1 323 ? 21.688 7.418 -6.219 1 96 323 PHE B N 1
ATOM 9637 C CA . PHE B 1 323 ? 23.109 7.641 -5.945 1 96 323 PHE B CA 1
ATOM 9638 C C . PHE B 1 323 ? 23.984 7.008 -7.027 1 96 323 PHE B C 1
ATOM 9640 O O . PHE B 1 323 ? 24.906 7.641 -7.539 1 96 323 PHE B O 1
ATOM 9647 N N . VAL B 1 324 ? 23.609 5.832 -7.414 1 96 324 VAL B N 1
ATOM 9648 C CA . VAL B 1 324 ? 24.375 5.086 -8.398 1 96 324 VAL B CA 1
ATOM 9649 C C . VAL B 1 324 ? 24.156 5.676 -9.789 1 96 324 VAL B C 1
ATOM 9651 O O . VAL B 1 324 ? 25.062 5.695 -10.617 1 96 324 VAL B O 1
ATOM 9654 N N . ALA B 1 325 ? 23 6.176 -10.008 1 95.81 325 ALA B N 1
ATOM 9655 C CA . ALA B 1 325 ? 22.641 6.707 -11.328 1 95.81 325 ALA B CA 1
ATOM 9656 C C . ALA B 1 325 ? 23.078 8.164 -11.469 1 95.81 325 ALA B C 1
ATOM 9658 O O . ALA B 1 325 ? 22.969 8.75 -12.547 1 95.81 325 ALA B O 1
ATOM 9659 N N . HIS B 1 326 ? 23.625 8.695 -10.445 1 94.44 326 HIS B N 1
ATOM 9660 C CA . HIS B 1 326 ? 24.062 10.086 -10.484 1 94.44 326 HIS B CA 1
ATOM 9661 C C . HIS B 1 326 ? 25.141 10.281 -11.555 1 94.44 326 HIS B C 1
ATOM 9663 O O . HIS B 1 326 ? 26 9.422 -11.742 1 94.44 326 HIS B O 1
ATOM 9669 N N . PRO B 1 327 ? 25.125 11.352 -12.258 1 93.69 327 PRO B N 1
ATOM 9670 C CA . PRO B 1 327 ? 26.047 11.578 -13.367 1 93.69 327 PRO B CA 1
ATOM 9671 C C . PRO B 1 327 ? 27.516 11.539 -12.922 1 93.69 327 PRO B C 1
ATOM 9673 O O . PRO B 1 327 ? 28.375 11.039 -13.656 1 93.69 327 PRO B O 1
ATOM 9676 N N . ASN B 1 328 ? 27.859 12.016 -11.789 1 94.12 328 ASN B N 1
ATOM 9677 C CA . ASN B 1 328 ? 29.234 11.984 -11.297 1 94.12 328 ASN B CA 1
ATOM 9678 C C . ASN B 1 328 ? 29.688 10.555 -11.039 1 94.12 328 ASN B C 1
ATOM 9680 O O . ASN B 1 328 ? 30.859 10.219 -11.289 1 94.12 328 ASN B O 1
ATOM 9684 N N . CYS B 1 329 ? 28.766 9.812 -10.516 1 93.56 329 CYS B N 1
ATOM 9685 C CA . CYS B 1 329 ? 29.094 8.406 -10.289 1 93.56 329 CYS B CA 1
ATOM 9686 C C . CYS B 1 329 ? 29.219 7.656 -11.609 1 93.56 329 CYS B C 1
ATOM 9688 O O . CYS B 1 329 ? 30.156 6.867 -11.797 1 93.56 329 CYS B O 1
ATOM 9690 N N . GLN B 1 330 ? 28.359 7.961 -12.57 1 93.25 330 GLN B N 1
ATOM 9691 C CA . GLN B 1 330 ? 28.359 7.293 -13.867 1 93.25 330 GLN B CA 1
ATOM 9692 C C . GLN B 1 330 ? 29.625 7.648 -14.656 1 93.25 330 GLN B C 1
ATOM 9694 O O . GLN B 1 330 ? 30.172 6.805 -15.367 1 93.25 330 GLN B O 1
ATOM 9699 N N . GLN B 1 331 ? 30.062 8.836 -14.492 1 91.19 331 GLN B N 1
ATOM 9700 C CA . GLN B 1 331 ? 31.281 9.242 -15.188 1 91.19 331 GLN B CA 1
ATOM 9701 C C . GLN B 1 331 ? 32.5 8.5 -14.648 1 91.19 331 GLN B C 1
ATOM 9703 O O . GLN B 1 331 ? 33.375 8.102 -15.422 1 91.19 331 GLN B O 1
ATOM 9708 N N . GLN B 1 332 ? 32.5 8.312 -13.391 1 90.94 332 GLN B N 1
ATOM 9709 C CA . GLN B 1 332 ? 33.594 7.559 -12.805 1 90.94 332 GLN B CA 1
ATOM 9710 C C . GLN B 1 332 ? 33.531 6.094 -13.227 1 90.94 332 GLN B C 1
ATOM 9712 O O . GLN B 1 332 ? 34.594 5.492 -13.523 1 90.94 332 GLN B O 1
ATOM 9717 N N . LEU B 1 333 ? 32.406 5.574 -13.289 1 91.94 333 LEU B N 1
ATOM 9718 C CA . LEU B 1 333 ? 32.25 4.188 -13.711 1 91.94 333 LEU B CA 1
ATOM 9719 C C . LEU B 1 333 ? 32.625 4.016 -15.18 1 91.94 333 LEU B C 1
ATOM 9721 O O . LEU B 1 333 ? 33.219 3.006 -15.562 1 91.94 333 LEU B O 1
ATOM 9725 N N . LEU B 1 334 ? 32.344 5.035 -15.938 1 90.31 334 LEU B N 1
ATOM 9726 C CA . LEU B 1 334 ? 32.688 5 -17.359 1 90.31 334 LEU B CA 1
ATOM 9727 C C . LEU B 1 334 ? 34.188 5.066 -17.547 1 90.31 334 LEU B C 1
ATOM 9729 O O . LEU B 1 334 ? 34.75 4.418 -18.438 1 90.31 334 LEU B O 1
ATOM 9733 N N . SER B 1 335 ? 34.812 5.797 -16.672 1 88.44 335 SER B N 1
ATOM 9734 C CA . SER B 1 335 ? 36.25 5.891 -16.766 1 88.44 335 SER B CA 1
ATOM 9735 C C . SER B 1 335 ? 36.906 4.562 -16.406 1 88.44 335 SER B C 1
ATOM 9737 O O . SER B 1 335 ? 37.938 4.188 -17.016 1 88.44 335 SER B O 1
ATOM 9739 N N . ILE B 1 336 ? 36.344 3.865 -15.508 1 88.88 336 ILE B N 1
ATOM 9740 C CA . ILE B 1 336 ? 36.875 2.564 -15.133 1 88.88 336 ILE B CA 1
ATOM 9741 C C . ILE B 1 336 ? 36.531 1.534 -16.203 1 88.88 336 ILE B C 1
ATOM 9743 O O . ILE B 1 336 ? 37.344 0.654 -16.516 1 88.88 336 ILE B O 1
ATOM 9747 N N . TRP B 1 337 ? 35.406 1.691 -16.812 1 89.81 337 TRP B N 1
ATOM 9748 C CA . TRP B 1 337 ? 34.938 0.786 -17.859 1 89.81 337 TRP B CA 1
ATOM 9749 C C . TRP B 1 337 ? 35.875 0.82 -19.062 1 89.81 337 TRP B C 1
ATOM 9751 O O . TRP B 1 337 ? 36.219 -0.224 -19.625 1 89.81 337 TRP B O 1
ATOM 9761 N N . TYR B 1 338 ? 36.375 1.99 -19.375 1 88.12 338 TYR B N 1
ATOM 9762 C CA . TYR B 1 338 ? 37.25 2.131 -20.531 1 88.12 338 TYR B CA 1
ATOM 9763 C C . TYR B 1 338 ? 38.688 2.305 -20.078 1 88.12 338 TYR B C 1
ATOM 9765 O O . TYR B 1 338 ? 39.5 2.951 -20.766 1 88.12 338 TYR B O 1
ATOM 9773 N N . GLU B 1 339 ? 38.875 1.629 -19.016 1 84.12 339 GLU B N 1
ATOM 9774 C CA . GLU B 1 339 ? 40.281 1.673 -18.531 1 84.12 339 GLU B CA 1
ATOM 9775 C C . GLU B 1 339 ? 41.25 1.14 -19.594 1 84.12 339 GLU B C 1
ATOM 9777 O O . GLU B 1 339 ? 40.969 0.121 -20.234 1 84.12 339 GLU B O 1
ATOM 9782 N N . ASN B 1 340 ? 42.281 1.663 -19.906 1 77.81 340 ASN B N 1
ATOM 9783 C CA . ASN B 1 340 ? 43.344 1.265 -20.828 1 77.81 340 ASN B CA 1
ATOM 9784 C C . ASN B 1 340 ? 42.906 1.423 -22.281 1 77.81 340 ASN B C 1
ATOM 9786 O O . ASN B 1 340 ? 43.656 1.059 -23.203 1 77.81 340 ASN B O 1
ATOM 9790 N N . LEU B 1 341 ? 41.656 1.76 -22.469 1 81.25 341 LEU B N 1
ATOM 9791 C CA . LEU B 1 341 ? 41.156 2.002 -23.812 1 81.25 341 LEU B CA 1
ATOM 9792 C C . LEU B 1 341 ? 40.562 3.404 -23.922 1 81.25 341 LEU B C 1
ATOM 9794 O O . LEU B 1 341 ? 39.406 3.568 -24.359 1 81.25 341 LEU B O 1
ATOM 9798 N N . SER B 1 342 ? 41.281 4.324 -23.531 1 73.5 342 SER B N 1
ATOM 9799 C CA . SER B 1 342 ? 40.781 5.688 -23.453 1 73.5 342 SER B CA 1
ATOM 9800 C C . SER B 1 342 ? 40.375 6.215 -24.828 1 73.5 342 SER B C 1
ATOM 9802 O O . SER B 1 342 ? 39.406 6.984 -24.938 1 73.5 342 SER B O 1
ATOM 9804 N N . GLY B 1 343 ? 40.906 5.691 -25.875 1 79.44 343 GLY B N 1
ATOM 9805 C CA . GLY B 1 343 ? 40.562 6.188 -27.203 1 79.44 343 GLY B CA 1
ATOM 9806 C C . GLY B 1 343 ? 39.25 5.68 -27.719 1 79.44 343 GLY B C 1
ATOM 9807 O O . GLY B 1 343 ? 38.594 6.328 -28.547 1 79.44 343 GLY B O 1
ATOM 9808 N N . LEU B 1 344 ? 38.812 4.621 -27.141 1 83.75 344 LEU B N 1
ATOM 9809 C CA . LEU B 1 344 ? 37.594 4.004 -27.641 1 83.75 344 LEU B CA 1
ATOM 9810 C C . LEU B 1 344 ? 36.344 4.73 -27.109 1 83.75 344 LEU B C 1
ATOM 9812 O O . LEU B 1 344 ? 35.312 4.723 -27.75 1 83.75 344 LEU B O 1
ATOM 9816 N N . ARG B 1 345 ? 36.469 5.371 -25.953 1 82.38 345 ARG B N 1
ATOM 9817 C CA . ARG B 1 345 ? 35.344 6.074 -25.344 1 82.38 345 ARG B CA 1
ATOM 9818 C C . ARG B 1 345 ? 34.812 7.172 -26.25 1 82.38 345 ARG B C 1
ATOM 9820 O O . ARG B 1 345 ? 33.625 7.352 -26.375 1 82.38 345 ARG B O 1
ATOM 9827 N N . GLN B 1 346 ? 35.719 7.758 -27.062 1 84.69 346 GLN B N 1
ATOM 9828 C CA . GLN B 1 346 ? 35.344 8.914 -27.875 1 84.69 346 GLN B CA 1
ATOM 9829 C C . GLN B 1 346 ? 35.125 8.516 -29.328 1 84.69 346 GLN B C 1
ATOM 9831 O O . GLN B 1 346 ? 34.875 9.367 -30.172 1 84.69 346 GLN B O 1
ATOM 9836 N N . GLN B 1 347 ? 35.219 7.281 -29.578 1 86.81 347 GLN B N 1
ATOM 9837 C CA . GLN B 1 347 ? 35.062 6.859 -30.953 1 86.81 347 GLN B CA 1
ATOM 9838 C C . GLN B 1 347 ? 33.594 6.672 -31.312 1 86.81 347 GLN B C 1
ATOM 9840 O O . GLN B 1 347 ? 32.719 6.648 -30.438 1 86.81 347 GLN B O 1
ATOM 9845 N N . THR B 1 348 ? 33.312 6.594 -32.562 1 85.69 348 THR B N 1
ATOM 9846 C CA . THR B 1 348 ? 31.953 6.453 -33.062 1 85.69 348 THR B CA 1
ATOM 9847 C C . THR B 1 348 ? 31.438 5.039 -32.844 1 85.69 348 THR B C 1
ATOM 9849 O O . THR B 1 348 ? 32.219 4.137 -32.5 1 85.69 348 THR B O 1
ATOM 9852 N N . MET B 1 349 ? 30.188 4.852 -32.906 1 86.88 349 MET B N 1
ATOM 9853 C CA . MET B 1 349 ? 29.516 3.572 -32.688 1 86.88 349 MET B CA 1
ATOM 9854 C C . MET B 1 349 ? 29.953 2.543 -33.719 1 86.88 349 MET B C 1
ATOM 9856 O O . MET B 1 349 ? 30.031 1.35 -33.438 1 86.88 349 MET B O 1
ATOM 9860 N N . ALA B 1 350 ? 30.25 2.998 -34.906 1 88.75 350 ALA B N 1
ATOM 9861 C CA . ALA B 1 350 ? 30.688 2.086 -35.969 1 88.75 350 ALA B CA 1
ATOM 9862 C C . ALA B 1 350 ? 32.031 1.453 -35.625 1 88.75 350 ALA B C 1
ATOM 9864 O O . ALA B 1 350 ? 32.219 0.252 -35.812 1 88.75 350 ALA B O 1
ATOM 9865 N N . VAL B 1 351 ? 32.875 2.232 -35.031 1 89.38 351 VAL B N 1
ATOM 9866 C CA . VAL B 1 351 ? 34.188 1.721 -34.688 1 89.38 351 VAL B CA 1
ATOM 9867 C C . VAL B 1 351 ? 34.062 0.763 -33.5 1 89.38 351 VAL B C 1
ATOM 9869 O O . VAL B 1 351 ? 34.719 -0.27 -33.438 1 89.38 351 VAL B O 1
ATOM 9872 N N . LYS B 1 352 ? 33.281 1.159 -32.594 1 88.12 352 LYS B N 1
ATOM 9873 C CA . LYS B 1 352 ? 33.094 0.276 -31.453 1 88.12 352 LYS B CA 1
ATOM 9874 C C . LYS B 1 352 ? 32.531 -1.071 -31.906 1 88.12 352 LYS B C 1
ATOM 9876 O O . LYS B 1 352 ? 32.906 -2.117 -31.391 1 88.12 352 LYS B O 1
ATOM 9881 N N . PHE B 1 353 ? 31.609 -0.988 -32.906 1 89.31 353 PHE B N 1
ATOM 9882 C CA . PHE B 1 353 ? 31.031 -2.211 -33.438 1 89.31 353 PHE B CA 1
ATOM 9883 C C . PHE B 1 353 ? 32.062 -3.055 -34.156 1 89.31 353 PHE B C 1
ATOM 9885 O O . PHE B 1 353 ? 32.094 -4.281 -34.031 1 89.31 353 PHE B O 1
ATOM 9892 N N . LEU B 1 354 ? 32.969 -2.436 -34.781 1 90.38 354 LEU B N 1
ATOM 9893 C CA . LEU B 1 354 ? 34.031 -3.139 -35.469 1 90.38 354 LEU B CA 1
ATOM 9894 C C . LEU B 1 354 ? 35.031 -3.764 -34.5 1 90.38 354 LEU B C 1
ATOM 9896 O O . LEU B 1 354 ? 35.531 -4.859 -34.719 1 90.38 354 LEU B O 1
ATOM 9900 N N . VAL B 1 355 ? 35.188 -3.088 -33.438 1 87.56 355 VAL B N 1
ATOM 9901 C CA . VAL B 1 355 ? 36.062 -3.617 -32.406 1 87.56 355 VAL B CA 1
ATOM 9902 C C . VAL B 1 355 ? 35.438 -4.859 -31.781 1 87.56 355 VAL B C 1
ATOM 9904 O O . VAL B 1 355 ? 36.156 -5.855 -31.547 1 87.56 355 VAL B O 1
ATOM 9907 N N . VAL B 1 356 ? 34.219 -4.781 -31.531 1 88.94 356 VAL B N 1
ATOM 9908 C CA . VAL B 1 356 ? 33.5 -5.918 -30.953 1 88.94 356 VAL B CA 1
ATOM 9909 C C . VAL B 1 356 ? 33.594 -7.113 -31.891 1 88.94 356 VAL B C 1
ATOM 9911 O O . VAL B 1 356 ? 33.844 -8.242 -31.453 1 88.94 356 VAL B O 1
ATOM 9914 N N . LEU B 1 357 ? 33.438 -6.852 -33.188 1 91.31 357 LEU B N 1
ATOM 9915 C CA . LEU B 1 357 ? 33.5 -7.914 -34.188 1 91.31 357 LEU B CA 1
ATOM 9916 C C . LEU B 1 357 ? 34.906 -8.477 -34.312 1 91.31 357 LEU B C 1
ATOM 9918 O O . LEU B 1 357 ? 35.094 -9.688 -34.469 1 91.31 357 LEU B O 1
ATOM 9922 N N . ALA B 1 358 ? 35.812 -7.621 -34.156 1 90.62 358 ALA B N 1
ATOM 9923 C CA . ALA B 1 358 ? 37.219 -8.039 -34.25 1 90.62 358 ALA B CA 1
ATOM 9924 C C . ALA B 1 358 ? 37.594 -8.906 -33.031 1 90.62 358 ALA B C 1
ATOM 9926 O O . ALA B 1 358 ? 38.312 -9.906 -33.188 1 90.62 358 ALA B O 1
ATOM 9927 N N . VAL B 1 359 ? 37.094 -8.555 -31.953 1 88.19 359 VAL B N 1
ATOM 9928 C CA . VAL B 1 359 ? 37.406 -9.328 -30.75 1 88.19 359 VAL B CA 1
ATOM 9929 C C . VAL B 1 359 ? 36.688 -10.68 -30.812 1 88.19 359 VAL B C 1
ATOM 9931 O O . VAL B 1 359 ? 37.25 -11.711 -30.438 1 88.19 359 VAL B O 1
ATOM 9934 N N . ALA B 1 360 ? 35.5 -10.703 -31.328 1 88.75 360 ALA B N 1
ATOM 9935 C CA . ALA B 1 360 ? 34.719 -11.938 -31.453 1 88.75 360 ALA B CA 1
ATOM 9936 C C . ALA B 1 360 ? 35.406 -12.938 -32.375 1 88.75 360 ALA B C 1
ATOM 9938 O O . ALA B 1 360 ? 35.531 -14.117 -32.031 1 88.75 360 ALA B O 1
ATOM 9939 N N . VAL B 1 361 ? 35.969 -12.453 -33.406 1 89.75 361 VAL B N 1
ATOM 9940 C CA . VAL B 1 361 ? 36.625 -13.32 -34.375 1 89.75 361 VAL B CA 1
ATOM 9941 C C . VAL B 1 361 ? 38.031 -13.68 -33.906 1 89.75 361 VAL B C 1
ATOM 9943 O O . VAL B 1 361 ? 38.469 -14.797 -34.125 1 89.75 361 VAL B O 1
ATOM 9946 N N . GLY B 1 362 ? 38.625 -12.836 -33.25 1 90.38 362 GLY B N 1
ATOM 9947 C CA . GLY B 1 362 ? 40 -13.039 -32.844 1 90.38 362 GLY B CA 1
ATOM 9948 C C . GLY B 1 362 ? 40.125 -13.68 -31.484 1 90.38 362 GLY B C 1
ATOM 9949 O O . GLY B 1 362 ? 41.219 -13.805 -30.938 1 90.38 362 GLY B O 1
ATOM 9950 N N . LEU B 1 363 ? 39.094 -14.094 -30.922 1 90.44 363 LEU B N 1
ATOM 9951 C CA . LEU B 1 363 ? 39.062 -14.555 -29.547 1 90.44 363 LEU B CA 1
ATOM 9952 C C . LEU B 1 363 ? 40 -15.719 -29.344 1 90.44 363 LEU B C 1
ATOM 9954 O O . LEU B 1 363 ? 40.781 -15.742 -28.375 1 90.44 363 LEU B O 1
ATOM 9958 N N . PRO B 1 364 ? 40.031 -16.797 -30.234 1 88.5 364 PRO B N 1
ATOM 9959 C CA . PRO B 1 364 ? 40.969 -17.906 -30.016 1 88.5 364 PRO B CA 1
ATOM 9960 C C . PRO B 1 364 ? 42.438 -17.453 -30.062 1 88.5 364 PRO B C 1
ATOM 9962 O O . PRO B 1 364 ? 43.25 -17.953 -29.281 1 88.5 364 PRO B O 1
ATOM 9965 N N . PHE B 1 365 ? 42.688 -16.422 -30.844 1 89.62 365 PHE B N 1
ATOM 9966 C CA . PHE B 1 365 ? 44.062 -15.906 -30.922 1 89.62 365 PHE B CA 1
ATOM 9967 C C . PHE B 1 365 ? 44.406 -15.07 -29.703 1 89.62 365 PHE B C 1
ATOM 9969 O O . PHE B 1 365 ? 45.5 -15.164 -29.172 1 89.62 365 PHE B O 1
ATOM 9976 N N . LEU B 1 366 ? 43.469 -14.305 -29.344 1 89.75 366 LEU B N 1
ATOM 9977 C CA . LEU B 1 366 ? 43.688 -13.469 -28.156 1 89.75 366 LEU B CA 1
ATOM 9978 C C . LEU B 1 366 ? 43.875 -14.32 -26.906 1 89.75 366 LEU B C 1
ATOM 9980 O O . LEU B 1 366 ? 44.656 -13.984 -26.031 1 89.75 366 LEU B O 1
ATOM 9984 N N . ALA B 1 367 ? 43.156 -15.422 -26.844 1 88.88 367 ALA B N 1
ATOM 9985 C CA . ALA B 1 367 ? 43.281 -16.328 -25.703 1 88.88 367 ALA B CA 1
ATOM 9986 C C . ALA B 1 367 ? 44.656 -16.953 -25.656 1 88.88 367 ALA B C 1
ATOM 9988 O O . ALA B 1 367 ? 45.25 -17.094 -24.578 1 88.88 367 ALA B O 1
ATOM 9989 N N . LEU B 1 368 ? 45.219 -17.281 -26.781 1 86.25 368 LEU B N 1
ATOM 9990 C CA . LEU B 1 368 ? 46.562 -17.859 -26.844 1 86.25 368 LEU B CA 1
ATOM 9991 C C . LEU B 1 368 ? 47.594 -16.844 -26.422 1 86.25 368 LEU B C 1
ATOM 9993 O O . LEU B 1 368 ? 48.562 -17.188 -25.719 1 86.25 368 LEU B O 1
ATOM 9997 N N . VAL B 1 369 ? 47.375 -15.648 -26.812 1 85.69 369 VAL B N 1
ATOM 9998 C CA . VAL B 1 369 ? 48.312 -14.586 -26.453 1 85.69 369 VAL B CA 1
ATOM 9999 C C . VAL B 1 369 ? 48.281 -14.367 -24.938 1 85.69 369 VAL B C 1
ATOM 10001 O O . VAL B 1 369 ? 49.312 -14.172 -24.297 1 85.69 369 VAL B O 1
ATOM 10004 N N . TYR B 1 370 ? 47.094 -14.383 -24.406 1 87.19 370 TYR B N 1
ATOM 10005 C CA . TYR B 1 370 ? 46.969 -14.18 -22.969 1 87.19 370 TYR B CA 1
ATOM 10006 C C . TYR B 1 370 ? 47.594 -15.328 -22.188 1 87.19 370 TYR B C 1
ATOM 10008 O O . TYR B 1 370 ? 48.156 -15.125 -21.109 1 87.19 370 TYR B O 1
ATOM 10016 N N . TRP B 1 371 ? 47.625 -16.594 -22.75 1 83.19 371 TRP B N 1
ATOM 10017 C CA . TRP B 1 371 ? 48.219 -17.75 -22.109 1 83.19 371 TRP B CA 1
ATOM 10018 C C . TRP B 1 371 ? 49.75 -17.641 -22.062 1 83.19 371 TRP B C 1
ATOM 10020 O O . TRP B 1 371 ? 50.375 -17.984 -21.062 1 83.19 371 TRP B O 1
ATOM 10030 N N . PHE B 1 372 ? 50.25 -17.016 -23.062 1 81.44 372 PHE B N 1
ATOM 10031 C CA . PHE B 1 372 ? 51.688 -16.953 -23.188 1 81.44 372 PHE B CA 1
ATOM 10032 C C . PHE B 1 372 ? 52.25 -15.719 -22.484 1 81.44 372 PHE B C 1
ATOM 10034 O O . PHE B 1 372 ? 53.312 -15.766 -21.875 1 81.44 372 PHE B O 1
ATOM 10041 N N . ALA B 1 373 ? 51.5 -14.578 -22.609 1 82 373 ALA B N 1
ATOM 10042 C CA . ALA B 1 373 ? 52.031 -13.32 -22.062 1 82 373 ALA B CA 1
ATOM 10043 C C . ALA B 1 373 ? 50.906 -12.523 -21.391 1 82 373 ALA B C 1
ATOM 10045 O O . ALA B 1 373 ? 50.469 -11.5 -21.906 1 82 373 ALA B O 1
ATOM 10046 N N . PRO B 1 374 ? 50.531 -12.891 -20.141 1 79.38 374 PRO B N 1
ATOM 10047 C CA . PRO B 1 374 ? 49.438 -12.18 -19.469 1 79.38 374 PRO B CA 1
ATOM 10048 C C . PRO B 1 374 ? 49.812 -10.766 -19.047 1 79.38 374 PRO B C 1
ATOM 10050 O O . PRO B 1 374 ? 48.969 -9.914 -18.844 1 79.38 374 PRO B O 1
ATOM 10053 N N . CYS B 1 375 ? 51.125 -10.484 -18.938 1 79.5 375 CYS B N 1
ATOM 10054 C CA . CYS B 1 375 ? 51.562 -9.172 -18.484 1 79.5 375 CYS B CA 1
ATOM 10055 C C . CYS B 1 375 ? 51.938 -8.281 -19.672 1 79.5 375 CYS B C 1
ATOM 10057 O O . CYS B 1 375 ? 52.406 -7.16 -19.469 1 79.5 375 CYS B O 1
ATOM 10059 N N . SER B 1 376 ? 51.75 -8.734 -20.891 1 82.94 376 SER B N 1
ATOM 10060 C CA . SER B 1 376 ? 52.031 -7.914 -22.062 1 82.94 376 SER B CA 1
ATOM 10061 C C . SER B 1 376 ? 51 -6.805 -22.203 1 82.94 376 SER B C 1
ATOM 10063 O O . SER B 1 376 ? 50 -6.758 -21.453 1 82.94 376 SER B O 1
ATOM 10065 N N . LYS B 1 377 ? 51.25 -5.84 -23.047 1 84.25 377 LYS B N 1
ATOM 10066 C CA . LYS B 1 377 ? 50.312 -4.738 -23.297 1 84.25 377 LYS B CA 1
ATOM 10067 C C . LYS B 1 377 ? 48.938 -5.25 -23.719 1 84.25 377 LYS B C 1
ATOM 10069 O O . LYS B 1 377 ? 47.938 -4.758 -23.266 1 84.25 377 LYS B O 1
ATOM 10074 N N . MET B 1 378 ? 49.031 -6.238 -24.531 1 84.25 378 MET B N 1
ATOM 10075 C CA . MET B 1 378 ? 47.75 -6.816 -25 1 84.25 378 MET B CA 1
ATOM 10076 C C . MET B 1 378 ? 47.062 -7.562 -23.859 1 84.25 378 MET B C 1
ATOM 10078 O O . MET B 1 378 ? 45.812 -7.551 -23.781 1 84.25 378 MET B O 1
ATOM 10082 N N . GLY B 1 379 ? 47.781 -8.18 -23.078 1 82.88 379 GLY B N 1
ATOM 10083 C CA . GLY B 1 379 ? 47.219 -8.859 -21.922 1 82.88 379 GLY B CA 1
ATOM 10084 C C . GLY B 1 379 ? 46.531 -7.91 -20.953 1 82.88 379 GLY B C 1
ATOM 10085 O O . GLY B 1 379 ? 45.469 -8.219 -20.391 1 82.88 379 GLY B O 1
ATOM 10086 N N . LYS B 1 380 ? 47.062 -6.766 -20.797 1 85.12 380 LYS B N 1
ATOM 10087 C CA . LYS B 1 380 ? 46.5 -5.762 -19.922 1 85.12 380 LYS B CA 1
ATOM 10088 C C . LYS B 1 380 ? 45.188 -5.191 -20.5 1 85.12 380 LYS B C 1
ATOM 10090 O O . LYS B 1 380 ? 44.25 -4.891 -19.766 1 85.12 380 LYS B O 1
ATOM 10095 N N . ILE B 1 381 ? 45.156 -5.141 -21.781 1 85.62 381 ILE B N 1
ATOM 10096 C CA . ILE B 1 381 ? 43.969 -4.641 -22.453 1 85.62 381 ILE B CA 1
ATOM 10097 C C . ILE B 1 381 ? 42.844 -5.648 -22.297 1 85.62 381 ILE B C 1
ATOM 10099 O O . ILE B 1 381 ? 41.688 -5.262 -22.094 1 85.62 381 ILE B O 1
ATOM 10103 N N . LEU B 1 382 ? 43.25 -6.863 -22.312 1 87 382 LEU B N 1
ATOM 10104 C CA . LEU B 1 382 ? 42.219 -7.895 -22.188 1 87 382 LEU B CA 1
ATOM 10105 C C . LEU B 1 382 ? 41.688 -7.961 -20.766 1 87 382 LEU B C 1
ATOM 10107 O O . LEU B 1 382 ? 40.562 -8.438 -20.562 1 87 382 LEU B O 1
ATOM 10111 N N . ARG B 1 383 ? 42.406 -7.434 -19.875 1 87 383 ARG B N 1
ATOM 10112 C CA . ARG B 1 383 ? 41.969 -7.438 -18.484 1 87 383 ARG B CA 1
ATOM 10113 C C . ARG B 1 383 ? 41.031 -6.262 -18.188 1 87 383 ARG B C 1
ATOM 10115 O O . ARG B 1 383 ? 40.406 -6.219 -17.141 1 87 383 ARG B O 1
ATOM 10122 N N . GLY B 1 384 ? 40.906 -5.434 -19.141 1 87.69 384 GLY B N 1
ATOM 10123 C CA . GLY B 1 384 ? 39.969 -4.332 -18.969 1 87.69 384 GLY B CA 1
ATOM 10124 C C . GLY B 1 384 ? 38.531 -4.785 -18.922 1 87.69 384 GLY B C 1
ATOM 10125 O O . GLY B 1 384 ? 38.156 -5.762 -19.578 1 87.69 384 GLY B O 1
ATOM 10126 N N . PRO B 1 385 ? 37.75 -4.129 -18.172 1 90.69 385 PRO B N 1
ATOM 10127 C CA . PRO B 1 385 ? 36.375 -4.562 -17.984 1 90.69 385 PRO B CA 1
ATOM 10128 C C . PRO B 1 385 ? 35.562 -4.555 -19.297 1 90.69 385 PRO B C 1
ATOM 10130 O O . PRO B 1 385 ? 34.75 -5.453 -19.531 1 90.69 385 PRO B O 1
ATOM 10133 N N . PHE B 1 386 ? 35.781 -3.594 -20.109 1 90.25 386 PHE B N 1
ATOM 10134 C CA . PHE B 1 386 ? 35.062 -3.543 -21.375 1 90.25 386 PHE B CA 1
ATOM 10135 C C . PHE B 1 386 ? 35.438 -4.727 -22.25 1 90.25 386 PHE B C 1
ATOM 10137 O O . PHE B 1 386 ? 34.562 -5.383 -22.828 1 90.25 386 PHE B O 1
ATOM 10144 N N . MET B 1 387 ? 36.719 -4.98 -22.422 1 90 387 MET B N 1
ATOM 10145 C CA . MET B 1 387 ? 37.188 -6.09 -23.25 1 90 387 MET B CA 1
ATOM 10146 C C . MET B 1 387 ? 36.75 -7.43 -22.672 1 90 387 MET B C 1
ATOM 10148 O O . MET B 1 387 ? 36.438 -8.359 -23.406 1 90 387 MET B O 1
ATOM 10152 N N . LYS B 1 388 ? 36.781 -7.496 -21.359 1 90.5 388 LYS B N 1
ATOM 10153 C CA . LYS B 1 388 ? 36.312 -8.703 -20.703 1 90.5 388 LYS B CA 1
ATOM 10154 C C . LYS B 1 388 ? 34.844 -8.961 -21.031 1 90.5 388 LYS B C 1
ATOM 10156 O O . LYS B 1 388 ? 34.438 -10.094 -21.328 1 90.5 388 LYS B O 1
ATOM 10161 N N . PHE B 1 389 ? 34.062 -7.93 -20.906 1 91.56 389 PHE B N 1
ATOM 10162 C CA . PHE B 1 389 ? 32.656 -8.031 -21.203 1 91.56 389 PHE B CA 1
ATOM 10163 C C . PHE B 1 389 ? 32.438 -8.477 -22.641 1 91.56 389 PHE B C 1
ATOM 10165 O O . PHE B 1 389 ? 31.625 -9.383 -22.906 1 91.56 389 PHE B O 1
ATOM 10172 N N . VAL B 1 390 ? 33.125 -7.863 -23.578 1 91.44 390 VAL B N 1
ATOM 10173 C CA . VAL B 1 390 ? 32.969 -8.164 -25 1 91.44 390 VAL B CA 1
ATOM 10174 C C . VAL B 1 390 ? 33.406 -9.602 -25.281 1 91.44 390 VAL B C 1
ATOM 10176 O O . VAL B 1 390 ? 32.75 -10.32 -26.031 1 91.44 390 VAL B O 1
ATOM 10179 N N . ALA B 1 391 ? 34.5 -10.016 -24.672 1 92.25 391 ALA B N 1
ATOM 10180 C CA . ALA B 1 391 ? 35 -11.375 -24.875 1 92.25 391 ALA B CA 1
ATOM 10181 C C . ALA B 1 391 ? 34 -12.406 -24.344 1 92.25 391 ALA B C 1
ATOM 10183 O O . ALA B 1 391 ? 33.688 -13.391 -25.031 1 92.25 391 ALA B O 1
ATOM 10184 N N . HIS B 1 392 ? 33.5 -12.203 -23.203 1 91.94 392 HIS B N 1
ATOM 10185 C CA . HIS B 1 392 ? 32.531 -13.141 -22.625 1 91.94 392 HIS B CA 1
ATOM 10186 C C . HIS B 1 392 ? 31.219 -13.141 -23.422 1 91.94 392 HIS B C 1
ATOM 10188 O O . HIS B 1 392 ? 30.609 -14.188 -23.625 1 91.94 392 HIS B O 1
ATOM 10194 N N . ALA B 1 393 ? 30.734 -11.992 -23.828 1 92.12 393 ALA B N 1
ATOM 10195 C CA . ALA B 1 393 ? 29.516 -11.898 -24.625 1 92.12 393 ALA B CA 1
ATOM 10196 C C . ALA B 1 393 ? 29.688 -12.57 -25.984 1 92.12 393 ALA B C 1
ATOM 10198 O O . ALA B 1 393 ? 28.781 -13.242 -26.469 1 92.12 393 ALA B O 1
ATOM 10199 N N . ALA B 1 394 ? 30.828 -12.406 -26.547 1 91.94 394 ALA B N 1
ATOM 10200 C CA . ALA B 1 394 ? 31.109 -13.039 -27.828 1 91.94 394 ALA B CA 1
ATOM 10201 C C . ALA B 1 394 ? 31.156 -14.555 -27.703 1 91.94 394 ALA B C 1
ATOM 10203 O O . ALA B 1 394 ? 30.609 -15.273 -28.547 1 91.94 394 ALA B O 1
ATOM 10204 N N . SER B 1 395 ? 31.797 -14.992 -26.719 1 93.12 395 SER B N 1
ATOM 10205 C CA . SER B 1 395 ? 31.844 -16.438 -26.5 1 93.12 395 SER B CA 1
ATOM 10206 C C . SER B 1 395 ? 30.453 -17.016 -26.312 1 93.12 395 SER B C 1
ATOM 10208 O O . SER B 1 395 ? 30.141 -18.094 -26.844 1 93.12 395 SER B O 1
ATOM 10210 N N . PHE B 1 396 ? 29.641 -16.375 -25.609 1 93.25 396 PHE B N 1
ATOM 10211 C CA . PHE B 1 396 ? 28.297 -16.859 -25.375 1 93.25 396 PHE B CA 1
ATOM 10212 C C . PHE B 1 396 ? 27.484 -16.844 -26.672 1 93.25 396 PHE B C 1
ATOM 10214 O O . PHE B 1 396 ? 26.688 -17.75 -26.922 1 93.25 396 PHE B O 1
ATOM 10221 N N . THR B 1 397 ? 27.656 -15.867 -27.469 1 91.88 397 THR B N 1
ATOM 10222 C CA . THR B 1 397 ? 26.969 -15.797 -28.766 1 91.88 397 THR B CA 1
ATOM 10223 C C . THR B 1 397 ? 27.438 -16.922 -29.688 1 91.88 397 THR B C 1
ATOM 10225 O O . THR B 1 397 ? 26.641 -17.484 -30.438 1 91.88 397 THR B O 1
ATOM 10228 N N . ILE B 1 398 ? 28.688 -17.234 -29.578 1 92.38 398 ILE B N 1
ATOM 10229 C CA . ILE B 1 398 ? 29.203 -18.359 -30.344 1 92.38 398 ILE B CA 1
ATOM 10230 C C . ILE B 1 398 ? 28.578 -19.656 -29.859 1 92.38 398 ILE B C 1
ATOM 10232 O O . ILE B 1 398 ? 28.219 -20.531 -30.656 1 92.38 398 ILE B O 1
ATOM 10236 N N . PHE B 1 399 ? 28.484 -19.75 -28.609 1 94.5 399 PHE B N 1
ATOM 10237 C CA . PHE B 1 399 ? 27.828 -20.906 -28.016 1 94.5 399 PHE B CA 1
ATOM 10238 C C . PHE B 1 399 ? 26.406 -21.062 -28.531 1 94.5 399 PHE B C 1
ATOM 10240 O O . PHE B 1 399 ? 25.984 -22.156 -28.922 1 94.5 399 PHE B O 1
ATOM 10247 N N . LEU B 1 400 ? 25.625 -19.969 -28.641 1 94.5 400 LEU B N 1
ATOM 10248 C CA . LEU B 1 400 ? 24.266 -20 -29.172 1 94.5 400 LEU B CA 1
ATOM 10249 C C . LEU B 1 400 ? 24.281 -20.344 -30.656 1 94.5 400 LEU B C 1
ATOM 10251 O O . LEU B 1 400 ? 23.406 -21.078 -31.125 1 94.5 400 LEU B O 1
ATOM 10255 N N . GLY B 1 401 ? 25.312 -19.844 -31.328 1 93.44 401 GLY B N 1
ATOM 10256 C CA . GLY B 1 401 ? 25.469 -20.188 -32.75 1 93.44 401 GLY B CA 1
ATOM 10257 C C . GLY B 1 401 ? 25.734 -21.672 -32.938 1 93.44 401 GLY B C 1
ATOM 10258 O O . GLY B 1 401 ? 25.219 -22.281 -33.906 1 93.44 401 GLY B O 1
ATOM 10259 N N . LEU B 1 402 ? 26.516 -22.203 -32.031 1 94.31 402 LEU B N 1
ATOM 10260 C CA . LEU B 1 402 ? 26.797 -23.641 -32.094 1 94.31 402 LEU B CA 1
ATOM 10261 C C . LEU B 1 402 ? 25.531 -24.453 -31.859 1 94.31 402 LEU B C 1
ATOM 10263 O O . LEU B 1 402 ? 25.328 -25.484 -32.5 1 94.31 402 LEU B O 1
ATOM 10267 N N . LEU B 1 403 ? 24.672 -24.031 -30.969 1 93.62 403 LEU B N 1
ATOM 10268 C CA . LEU B 1 403 ? 23.422 -24.719 -30.719 1 93.62 403 LEU B CA 1
ATOM 10269 C C . LEU B 1 403 ? 22.516 -24.688 -31.953 1 93.62 403 LEU B C 1
ATOM 10271 O O . LEU B 1 403 ? 21.859 -25.672 -32.281 1 93.62 403 LEU B O 1
ATOM 10275 N N . VAL B 1 404 ? 22.531 -23.562 -32.656 1 91.75 404 VAL B N 1
ATOM 10276 C CA . VAL B 1 404 ? 21.734 -23.422 -33.875 1 91.75 404 VAL B CA 1
ATOM 10277 C C . VAL B 1 404 ? 22.297 -24.328 -34.969 1 91.75 404 VAL B C 1
ATOM 10279 O O . VAL B 1 404 ? 21.547 -24.984 -35.688 1 91.75 404 VAL B O 1
ATOM 10282 N N . MET B 1 405 ? 23.609 -24.422 -35.062 1 91.38 405 MET B N 1
ATOM 10283 C CA . MET B 1 405 ? 24.25 -25.266 -36.062 1 91.38 405 MET B CA 1
ATOM 10284 C C . MET B 1 405 ? 24.016 -26.734 -35.781 1 91.38 405 MET B C 1
ATOM 10286 O O . MET B 1 405 ? 23.844 -27.531 -36.688 1 91.38 405 MET B O 1
ATOM 10290 N N . ASN B 1 406 ? 24.078 -27.047 -34.5 1 90.38 406 ASN B N 1
ATOM 10291 C CA . ASN B 1 406 ? 23.781 -28.422 -34.125 1 90.38 406 ASN B CA 1
ATOM 10292 C C . ASN B 1 406 ? 22.359 -28.828 -34.5 1 90.38 406 ASN B C 1
ATOM 10294 O O . ASN B 1 406 ? 22.125 -29.953 -34.938 1 90.38 406 ASN B O 1
ATOM 10298 N N . ALA B 1 407 ? 21.391 -27.906 -34.406 1 85.88 407 ALA B N 1
ATOM 10299 C CA . ALA B 1 407 ? 20.016 -28.172 -34.812 1 85.88 407 ALA B CA 1
ATOM 10300 C C . ALA B 1 407 ? 19.891 -28.281 -36.344 1 85.88 407 ALA B C 1
ATOM 10302 O O . ALA B 1 407 ? 19.125 -29.109 -36.844 1 85.88 407 ALA B O 1
ATOM 10303 N N . ALA B 1 408 ? 20.703 -27.578 -37.062 1 81.44 408 ALA B N 1
ATOM 10304 C CA . ALA B 1 408 ? 20.688 -27.625 -38.5 1 81.44 408 ALA B CA 1
ATOM 10305 C C . ALA B 1 408 ? 21.297 -28.922 -39.031 1 81.44 408 ALA B C 1
ATOM 10307 O O . ALA B 1 408 ? 20.828 -29.484 -40.031 1 81.44 408 ALA B O 1
ATOM 10308 N N . ASP B 1 409 ? 22.234 -29.328 -38.375 1 78.88 409 ASP B N 1
ATOM 10309 C CA . ASP B 1 409 ? 22.875 -30.594 -38.75 1 78.88 409 ASP B CA 1
ATOM 10310 C C . ASP B 1 409 ? 21.906 -31.766 -38.594 1 78.88 409 ASP B C 1
ATOM 10312 O O . ASP B 1 409 ? 21.953 -32.719 -39.375 1 78.88 409 ASP B O 1
ATOM 10316 N N . ARG B 1 410 ? 21.109 -31.719 -37.656 1 68.38 410 ARG B N 1
ATOM 10317 C CA . ARG B 1 410 ? 20.141 -32.781 -37.438 1 68.38 410 ARG B CA 1
ATOM 10318 C C . ARG B 1 410 ? 19.141 -32.875 -38.594 1 68.38 410 ARG B C 1
ATOM 10320 O O . ARG B 1 410 ? 18.531 -33.938 -38.812 1 68.38 410 ARG B O 1
ATOM 10327 N N . PHE B 1 411 ? 18.969 -31.859 -39.375 1 57.59 411 PHE B N 1
ATOM 10328 C CA . PHE B 1 411 ? 18.094 -31.891 -40.562 1 57.59 411 PHE B CA 1
ATOM 10329 C C . PHE B 1 411 ? 18.656 -32.812 -41.625 1 57.59 411 PHE B C 1
ATOM 10331 O O . PHE B 1 411 ? 17.906 -33.5 -42.312 1 57.59 411 PHE B O 1
ATOM 10338 N N . GLU B 1 412 ? 19.953 -32.875 -41.719 1 56.34 412 GLU B N 1
ATOM 10339 C CA . GLU B 1 412 ? 20.531 -33.781 -42.719 1 56.34 412 GLU B CA 1
ATOM 10340 C C . GLU B 1 412 ? 20.484 -35.219 -42.219 1 56.34 412 GLU B C 1
ATOM 10342 O O . GLU B 1 412 ? 20.312 -36.156 -43 1 56.34 412 GLU B O 1
ATOM 10347 N N . GLY B 1 413 ? 20.594 -35.469 -40.875 1 54.66 413 GLY B N 1
ATOM 10348 C CA . GLY B 1 413 ? 20.625 -36.812 -40.344 1 54.66 413 GLY B CA 1
ATOM 10349 C C . GLY B 1 413 ? 19.25 -37.438 -40.219 1 54.66 413 GLY B C 1
ATOM 10350 O O . GLY B 1 413 ? 19.141 -38.656 -40.094 1 54.66 413 GLY B O 1
ATOM 10351 N N . THR B 1 414 ? 18.219 -36.594 -40.094 1 60.09 414 THR B N 1
ATOM 10352 C CA . THR B 1 414 ? 16.891 -37.125 -39.812 1 60.09 414 THR B CA 1
ATOM 10353 C C . THR B 1 414 ? 16.281 -37.719 -41.094 1 60.09 414 THR B C 1
ATOM 10355 O O . THR B 1 414 ? 15.055 -37.875 -41.188 1 60.09 414 THR B O 1
ATOM 10358 N N . LYS B 1 415 ? 17.203 -38.25 -41.875 1 67.31 415 LYS B N 1
ATOM 10359 C CA . LYS B 1 415 ? 16.625 -38.844 -43.062 1 67.31 415 LYS B CA 1
ATOM 10360 C C . LYS B 1 415 ? 16.047 -40.25 -42.781 1 67.31 415 LYS B C 1
ATOM 10362 O O . LYS B 1 415 ? 15.281 -40.781 -43.562 1 67.31 415 LYS B O 1
ATOM 10367 N N . LEU B 1 416 ? 16.453 -40.75 -41.625 1 74.56 416 LEU B N 1
ATOM 10368 C CA . LEU B 1 416 ? 15.938 -42.062 -41.312 1 74.56 416 LEU B CA 1
ATOM 10369 C C . LEU B 1 416 ? 14.578 -41.969 -40.625 1 74.56 416 LEU B C 1
ATOM 10371 O O . LEU B 1 416 ? 14.406 -41.219 -39.656 1 74.56 416 LEU B O 1
ATOM 10375 N N . LEU B 1 417 ? 13.695 -42.719 -41.188 1 77.88 417 LEU B N 1
ATOM 10376 C CA . LEU B 1 417 ? 12.375 -42.812 -40.562 1 77.88 417 LEU B CA 1
ATOM 10377 C C . LEU B 1 417 ? 12.438 -43.594 -39.25 1 77.88 417 LEU B C 1
ATOM 10379 O O . LEU B 1 417 ? 13.352 -44.406 -39.062 1 77.88 417 LEU B O 1
ATOM 10383 N N . PRO B 1 418 ? 11.625 -43.375 -38.281 1 82.75 418 PRO B N 1
ATOM 10384 C CA . PRO B 1 418 ? 11.656 -44 -36.938 1 82.75 418 PRO B CA 1
ATOM 10385 C C . PRO B 1 418 ? 11.539 -45.531 -37.031 1 82.75 418 PRO B C 1
ATOM 10387 O O . PRO B 1 418 ? 11.938 -46.219 -36.094 1 82.75 418 PRO B O 1
ATOM 10390 N N . ASN B 1 419 ? 11.07 -46.031 -38.094 1 81 419 ASN B N 1
ATOM 10391 C CA . ASN B 1 419 ? 10.906 -47.469 -38.219 1 81 419 ASN B CA 1
ATOM 10392 C C . ASN B 1 419 ? 12.047 -48.094 -39.031 1 81 419 ASN B C 1
ATOM 10394 O O . ASN B 1 419 ? 12.078 -49.312 -39.219 1 81 419 ASN B O 1
ATOM 10398 N N . GLU B 1 420 ? 12.992 -47.281 -39.406 1 80.88 420 GLU B N 1
ATOM 10399 C CA . GLU B 1 420 ? 14.078 -47.781 -40.25 1 80.88 420 GLU B CA 1
ATOM 10400 C C . GLU B 1 420 ? 15.398 -47.812 -39.5 1 80.88 420 GLU B C 1
ATOM 10402 O O . GLU B 1 420 ? 15.586 -47.062 -38.531 1 80.88 420 GLU B O 1
ATOM 10407 N N . THR B 1 421 ? 16.203 -48.875 -39.719 1 83.25 421 THR B N 1
ATOM 10408 C CA . THR B 1 421 ? 17.562 -48.969 -39.219 1 83.25 421 THR B CA 1
ATOM 10409 C C . THR B 1 421 ? 18.578 -48.938 -40.344 1 83.25 421 THR B C 1
ATOM 10411 O O . THR B 1 421 ? 18.266 -49.375 -41.469 1 83.25 421 THR B O 1
ATOM 10414 N N . SER B 1 422 ? 19.578 -48.125 -40.219 1 78.88 422 SER B N 1
ATOM 10415 C CA . SER B 1 422 ? 20.641 -48.094 -41.219 1 78.88 422 SER B CA 1
ATOM 10416 C C . SER B 1 422 ? 22 -48.344 -40.562 1 78.88 422 SER B C 1
ATOM 10418 O O . SER B 1 422 ? 22.25 -47.906 -39.438 1 78.88 422 SER B O 1
ATOM 10420 N N . THR B 1 423 ? 22.75 -49.281 -41.125 1 78.94 423 THR B N 1
ATOM 10421 C CA . THR B 1 423 ? 24.109 -49.5 -40.625 1 78.94 423 THR B CA 1
ATOM 10422 C C . THR B 1 423 ? 25.141 -49.219 -41.719 1 78.94 423 THR B C 1
ATOM 10424 O O . THR B 1 423 ? 24.859 -49.312 -42.906 1 78.94 423 THR B O 1
ATOM 10427 N N . ASP B 1 424 ? 26.234 -48.688 -41.469 1 77.38 424 ASP B N 1
ATOM 10428 C CA . ASP B 1 424 ? 27.312 -48.375 -42.406 1 77.38 424 ASP B CA 1
ATOM 10429 C C . ASP B 1 424 ? 28.172 -49.625 -42.656 1 77.38 424 ASP B C 1
ATOM 10431 O O . ASP B 1 424 ? 28.641 -49.844 -43.75 1 77.38 424 ASP B O 1
ATOM 10435 N N . ASN B 1 425 ? 28.391 -50.375 -41.594 1 77.81 425 ASN B N 1
ATOM 10436 C CA . ASN B 1 425 ? 29.156 -51.625 -41.656 1 77.81 425 ASN B CA 1
ATOM 10437 C C . ASN B 1 425 ? 28.312 -52.812 -41.25 1 77.81 425 ASN B C 1
ATOM 10439 O O . ASN B 1 425 ? 27.391 -52.688 -40.438 1 77.81 425 ASN B O 1
ATOM 10443 N N . ALA B 1 426 ? 28.641 -53.906 -41.844 1 77.75 426 ALA B N 1
ATOM 10444 C CA . ALA B 1 426 ? 27.875 -55.125 -41.594 1 77.75 426 ALA B CA 1
ATOM 10445 C C . ALA B 1 426 ? 27.938 -55.562 -40.156 1 77.75 426 ALA B C 1
ATOM 10447 O O . ALA B 1 426 ? 27.016 -56.188 -39.625 1 77.75 426 ALA B O 1
ATOM 10448 N N . LYS B 1 427 ? 29.031 -55.094 -39.531 1 79.81 427 LYS B N 1
ATOM 10449 C CA . LYS B 1 427 ? 29.203 -55.531 -38.156 1 79.81 427 LYS B CA 1
ATOM 10450 C C . LYS B 1 427 ? 28.781 -54.438 -37.156 1 79.81 427 LYS B C 1
ATOM 10452 O O . LYS B 1 427 ? 28.797 -54.656 -35.938 1 79.81 427 LYS B O 1
ATOM 10457 N N . GLN B 1 428 ? 28.25 -53.344 -37.656 1 84.81 428 GLN B N 1
ATOM 10458 C CA . GLN B 1 428 ? 27.969 -52.219 -36.781 1 84.81 428 GLN B CA 1
ATOM 10459 C C . GLN B 1 428 ? 26.516 -52.219 -36.312 1 84.81 428 GLN B C 1
ATOM 10461 O O . GLN B 1 428 ? 25.609 -52.5 -37.094 1 84.81 428 GLN B O 1
ATOM 10466 N N . LEU B 1 429 ? 26.422 -52.031 -34.938 1 86.25 429 LEU B N 1
ATOM 10467 C CA . LEU B 1 429 ? 25.078 -51.906 -34.375 1 86.25 429 LEU B CA 1
ATOM 10468 C C . LEU B 1 429 ? 24.469 -50.531 -34.719 1 86.25 429 LEU B C 1
ATOM 10470 O O . LEU B 1 429 ? 25.188 -49.531 -34.812 1 86.25 429 LEU B O 1
ATOM 10474 N N . PHE B 1 430 ? 23.234 -50.531 -34.844 1 84.44 430 PHE B N 1
ATOM 10475 C CA . PHE B 1 430 ? 22.531 -49.312 -35.219 1 84.44 430 PHE B CA 1
ATOM 10476 C C . PHE B 1 430 ? 22.719 -48.219 -34.188 1 84.44 430 PHE B C 1
ATOM 10478 O O . PHE B 1 430 ? 22.953 -47.062 -34.531 1 84.44 430 PHE B O 1
ATOM 10485 N N . ARG B 1 431 ? 22.781 -48.562 -32.969 1 88.19 431 ARG B N 1
ATOM 10486 C CA . ARG B 1 431 ? 22.859 -47.594 -31.891 1 88.19 431 ARG B CA 1
ATOM 10487 C C . ARG B 1 431 ? 24.266 -47 -31.812 1 88.19 431 ARG B C 1
ATOM 10489 O O . ARG B 1 431 ? 24.453 -45.938 -31.234 1 88.19 431 ARG B O 1
ATOM 10496 N N . MET B 1 432 ? 25.203 -47.688 -32.25 1 86.19 432 MET B N 1
ATOM 10497 C CA . MET B 1 432 ? 26.562 -47.125 -32.25 1 86.19 432 MET B CA 1
ATOM 10498 C C . MET B 1 432 ? 26.672 -45.969 -33.281 1 86.19 432 MET B C 1
ATOM 10500 O O . MET B 1 432 ? 27.453 -45.062 -33.062 1 86.19 432 MET B O 1
ATOM 10504 N N . LYS B 1 433 ? 25.891 -46.094 -34.281 1 81.44 433 LYS B N 1
ATOM 10505 C CA . LYS B 1 433 ? 25.891 -45.031 -35.281 1 81.44 433 LYS B CA 1
ATOM 10506 C C . LYS B 1 433 ? 25.125 -43.812 -34.781 1 81.44 433 LYS B C 1
ATOM 10508 O O . LYS B 1 433 ? 25.531 -42.656 -35 1 81.44 433 LYS B O 1
ATOM 10513 N N . THR B 1 434 ? 24.078 -43.969 -34 1 80 434 THR B N 1
ATOM 10514 C CA . THR B 1 434 ? 23.219 -42.875 -33.594 1 80 434 THR B CA 1
ATOM 10515 C C . THR B 1 434 ? 23.719 -42.281 -32.281 1 80 434 THR B C 1
ATOM 10517 O O . THR B 1 434 ? 23.422 -41.094 -31.984 1 80 434 THR B O 1
ATOM 10520 N N . SER B 1 435 ? 24.469 -42.969 -31.453 1 82.25 435 SER B N 1
ATOM 10521 C CA . SER B 1 435 ? 24.859 -42.469 -30.141 1 82.25 435 SER B CA 1
ATOM 10522 C C . SER B 1 435 ? 26.234 -41.844 -30.156 1 82.25 435 SER B C 1
ATOM 10524 O O . SER B 1 435 ? 26.672 -41.281 -29.156 1 82.25 435 SER B O 1
ATOM 10526 N N . CYS B 1 436 ? 26.922 -41.906 -31.188 1 84.56 436 CYS B N 1
ATOM 10527 C CA . CYS B 1 436 ? 28.266 -41.312 -31.25 1 84.56 436 CYS B CA 1
ATOM 10528 C C . CYS B 1 436 ? 28.188 -39.781 -31.219 1 84.56 436 CYS B C 1
ATOM 10530 O O . CYS B 1 436 ? 27.219 -39.188 -31.688 1 84.56 436 CYS B O 1
ATOM 10532 N N . PHE B 1 437 ? 29.203 -39.156 -30.562 1 88.38 437 PHE B N 1
ATOM 10533 C CA . PHE B 1 437 ? 29.25 -37.688 -3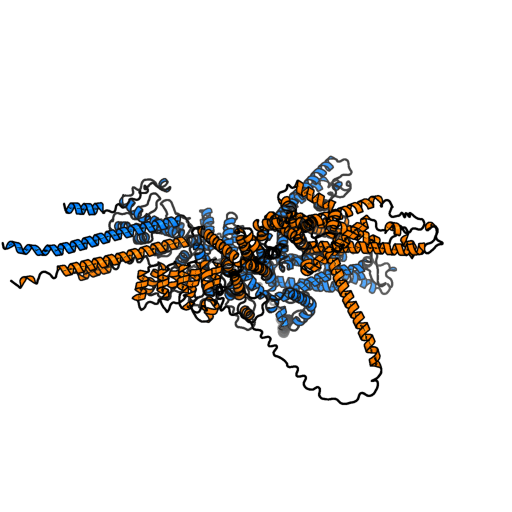0.438 1 88.38 437 PHE B CA 1
ATOM 10534 C C . PHE B 1 437 ? 29.844 -37.062 -31.703 1 88.38 437 PHE B C 1
ATOM 10536 O O . PHE B 1 437 ? 30.844 -37.531 -32.219 1 88.38 437 PHE B O 1
ATOM 10543 N N . SER B 1 438 ? 29.188 -36.125 -32.219 1 86.25 438 SER B N 1
ATOM 10544 C CA . SER B 1 438 ? 29.719 -35.344 -33.344 1 86.25 438 SER B CA 1
ATOM 10545 C C . SER B 1 438 ? 30.734 -34.312 -32.875 1 86.25 438 SER B C 1
ATOM 10547 O O . SER B 1 438 ? 30.875 -34.062 -31.656 1 86.25 438 SER B O 1
ATOM 10549 N N . TRP B 1 439 ? 31.469 -33.781 -33.781 1 89.38 439 TRP B N 1
ATOM 10550 C CA . TRP B 1 439 ? 32.469 -32.781 -33.406 1 89.38 439 TRP B CA 1
ATOM 10551 C C . TRP B 1 439 ? 31.797 -31.516 -32.844 1 89.38 439 TRP B C 1
ATOM 10553 O O . TRP B 1 439 ? 32.312 -30.891 -31.938 1 89.38 439 TRP B O 1
ATOM 10563 N N . MET B 1 440 ? 30.672 -31.156 -33.375 1 90.38 440 MET B N 1
ATOM 10564 C CA . MET B 1 440 ? 29.938 -29.984 -32.844 1 90.38 440 MET B CA 1
ATOM 10565 C C . MET B 1 440 ? 29.484 -30.219 -31.422 1 90.38 440 MET B C 1
ATOM 10567 O O . MET B 1 440 ? 29.531 -29.328 -30.578 1 90.38 440 MET B O 1
ATOM 10571 N N . GLU B 1 441 ? 29.078 -31.469 -31.188 1 91.38 441 GLU B N 1
ATOM 10572 C CA . GLU B 1 441 ? 28.625 -31.797 -29.828 1 91.38 441 GLU B CA 1
ATOM 10573 C C . GLU B 1 441 ? 29.797 -31.781 -28.844 1 91.38 441 GLU B C 1
ATOM 10575 O O . GLU B 1 441 ? 29.625 -31.391 -27.688 1 91.38 441 GLU B O 1
ATOM 10580 N N . MET B 1 442 ? 30.922 -32.188 -29.344 1 93.31 442 MET B N 1
ATOM 10581 C CA . MET B 1 442 ? 32.094 -32.125 -28.484 1 93.31 442 MET B CA 1
ATOM 10582 C C . MET B 1 442 ? 32.469 -30.688 -28.156 1 93.31 442 MET B C 1
ATOM 10584 O O . MET B 1 442 ? 32.906 -30.406 -27.031 1 93.31 442 MET B O 1
ATOM 10588 N N . LEU B 1 443 ? 32.344 -29.812 -29.109 1 93.69 443 LEU B N 1
ATOM 10589 C CA . LEU B 1 443 ? 32.594 -28.406 -28.844 1 93.69 443 LEU B CA 1
ATOM 10590 C C . LEU B 1 443 ? 31.594 -27.844 -27.844 1 93.69 443 LEU B C 1
ATOM 10592 O O . LEU B 1 443 ? 31.969 -27.078 -26.953 1 93.69 443 LEU B O 1
ATOM 10596 N N . ILE B 1 444 ? 30.328 -28.203 -28.016 1 95.38 444 ILE B N 1
ATOM 10597 C CA . ILE B 1 444 ? 29.281 -27.734 -27.094 1 95.38 444 ILE B CA 1
ATOM 10598 C C . ILE B 1 444 ? 29.562 -28.25 -25.688 1 95.38 444 ILE B C 1
ATOM 10600 O O . ILE B 1 444 ? 29.422 -27.5 -24.719 1 95.38 444 ILE B O 1
ATOM 10604 N N . ILE B 1 445 ? 30 -29.5 -25.594 1 95.25 445 ILE B N 1
ATOM 10605 C CA . ILE B 1 445 ? 30.312 -30.062 -24.297 1 95.25 445 ILE B CA 1
ATOM 10606 C C . ILE B 1 445 ? 31.484 -29.297 -23.672 1 95.25 445 ILE B C 1
ATOM 10608 O O . ILE B 1 445 ? 31.5 -29.062 -22.453 1 95.25 445 ILE B O 1
ATOM 10612 N N . SER B 1 446 ? 32.438 -28.891 -24.453 1 94.88 446 SER B N 1
ATOM 10613 C CA . SER B 1 446 ? 33.562 -28.109 -23.938 1 94.88 446 SER B CA 1
ATOM 10614 C C . SER B 1 446 ? 33.062 -26.766 -23.391 1 94.88 446 SER B C 1
ATOM 10616 O O . SER B 1 446 ? 33.562 -26.297 -22.359 1 94.88 446 SER B O 1
ATOM 10618 N N . TRP B 1 447 ? 32.156 -26.125 -24.062 1 95.94 447 TRP B N 1
ATOM 10619 C CA . TRP B 1 447 ? 31.594 -24.875 -23.594 1 95.94 447 TRP B CA 1
ATOM 10620 C C . TRP B 1 447 ? 30.859 -25.062 -22.281 1 95.94 447 TRP B C 1
ATOM 10622 O O . TRP B 1 447 ? 31 -24.266 -21.359 1 95.94 447 TRP B O 1
ATOM 10632 N N . VAL B 1 448 ? 30.078 -26.125 -22.156 1 96.5 448 VAL B N 1
ATOM 10633 C CA . VAL B 1 448 ? 29.281 -26.391 -20.969 1 96.5 448 VAL B CA 1
ATOM 10634 C C . VAL B 1 448 ? 30.188 -26.672 -19.781 1 96.5 448 VAL B C 1
ATOM 10636 O O . VAL B 1 448 ? 29.984 -26.156 -18.688 1 96.5 448 VAL B O 1
ATOM 10639 N N . ILE B 1 449 ? 31.25 -27.438 -20.016 1 95.31 449 ILE B N 1
ATOM 10640 C CA . ILE B 1 449 ? 32.188 -27.719 -18.953 1 95.31 449 ILE B CA 1
ATOM 10641 C C . ILE B 1 449 ? 32.906 -26.438 -18.531 1 95.31 449 ILE B C 1
ATOM 10643 O O . ILE B 1 449 ? 33.156 -26.203 -17.344 1 95.31 449 ILE B O 1
ATOM 10647 N N . GLY B 1 450 ? 33.219 -25.641 -19.5 1 94.81 450 GLY B N 1
ATOM 10648 C CA . GLY B 1 450 ? 33.812 -24.359 -19.188 1 94.81 450 GLY B CA 1
ATOM 10649 C C . GLY B 1 450 ? 32.906 -23.453 -18.391 1 94.81 450 GLY B C 1
ATOM 10650 O O . GLY B 1 450 ? 33.344 -22.766 -17.469 1 94.81 450 GLY B O 1
ATOM 10651 N N . MET B 1 451 ? 31.656 -23.5 -18.766 1 95.56 451 MET B N 1
ATOM 10652 C CA . MET B 1 451 ? 30.688 -22.688 -18.031 1 95.56 451 MET B CA 1
ATOM 10653 C C . MET B 1 451 ? 30.5 -23.219 -16.609 1 95.56 451 MET B C 1
ATOM 10655 O O . MET B 1 451 ? 30.312 -22.438 -15.672 1 95.56 451 MET B O 1
ATOM 10659 N N . ILE B 1 452 ? 30.484 -24.516 -16.406 1 95.56 452 ILE B N 1
ATOM 10660 C CA . ILE B 1 452 ? 30.359 -25.109 -15.07 1 95.56 452 ILE B CA 1
ATOM 10661 C C . ILE B 1 452 ? 31.562 -24.688 -14.219 1 95.56 452 ILE B C 1
ATOM 10663 O O . ILE B 1 452 ? 31.406 -24.328 -13.047 1 95.56 452 ILE B O 1
ATOM 10667 N N . TRP B 1 453 ? 32.656 -24.641 -14.828 1 92.12 453 TRP B N 1
ATOM 10668 C CA . TRP B 1 453 ? 33.875 -24.234 -14.117 1 92.12 453 TRP B CA 1
ATOM 10669 C C . TRP B 1 453 ? 33.781 -22.766 -13.703 1 92.12 453 TRP B C 1
ATOM 10671 O O . TRP B 1 453 ? 34.188 -22.406 -12.602 1 92.12 453 TRP B O 1
ATOM 10681 N N . ALA B 1 454 ? 33.344 -21.969 -14.562 1 90.94 454 ALA B N 1
ATOM 10682 C CA . ALA B 1 454 ? 33.188 -20.562 -14.258 1 90.94 454 ALA B CA 1
ATOM 10683 C C . ALA B 1 454 ? 32.219 -20.344 -13.102 1 90.94 454 ALA B C 1
ATOM 10685 O O . ALA B 1 454 ? 32.438 -19.484 -12.25 1 90.94 454 ALA B O 1
ATOM 10686 N N . GLU B 1 455 ? 31.141 -21.156 -13.055 1 91.56 455 GLU B N 1
ATOM 10687 C CA . GLU B 1 455 ? 30.141 -21.031 -11.992 1 91.56 455 GLU B CA 1
ATOM 10688 C C . GLU B 1 455 ? 30.719 -21.516 -10.656 1 91.56 455 GLU B C 1
ATOM 10690 O O . GLU B 1 455 ? 30.406 -20.938 -9.609 1 91.56 455 GLU B O 1
ATOM 10695 N N . CYS B 1 456 ? 31.5 -22.5 -10.688 1 89.56 456 CYS B N 1
ATOM 10696 C CA . CYS B 1 456 ? 32.125 -23 -9.469 1 89.56 456 CYS B CA 1
ATOM 10697 C C . CYS B 1 456 ? 33.094 -21.953 -8.891 1 89.56 456 CYS B C 1
ATOM 10699 O O . CYS B 1 456 ? 33.125 -21.75 -7.676 1 89.56 456 CYS B O 1
ATOM 10701 N N . LYS B 1 457 ? 33.781 -21.25 -9.719 1 87.69 457 LYS B N 1
ATOM 10702 C CA . LYS B 1 457 ? 34.688 -20.203 -9.266 1 87.69 457 LYS B CA 1
ATOM 10703 C C . LYS B 1 457 ? 33.906 -19.016 -8.703 1 87.69 457 LYS B C 1
ATOM 10705 O O . LYS B 1 457 ? 34.344 -18.391 -7.734 1 87.69 457 LYS B O 1
ATOM 10710 N N . GLU B 1 458 ? 32.844 -18.781 -9.352 1 88.44 458 GLU B N 1
ATOM 10711 C CA . GLU B 1 458 ? 32 -17.688 -8.867 1 88.44 458 GLU B CA 1
ATOM 10712 C C . GLU B 1 458 ? 31.422 -18 -7.492 1 88.44 458 GLU B C 1
ATOM 10714 O O . GLU B 1 458 ? 31.359 -17.109 -6.629 1 88.44 458 GLU B O 1
ATOM 10719 N N . ILE B 1 459 ? 30.984 -19.219 -7.211 1 89.75 459 ILE B N 1
ATOM 10720 C CA . ILE B 1 459 ? 30.453 -19.641 -5.922 1 89.75 459 ILE B CA 1
ATOM 10721 C C . ILE B 1 459 ? 31.547 -19.562 -4.855 1 89.75 459 ILE B C 1
ATOM 10723 O O . ILE B 1 459 ? 31.281 -19.156 -3.721 1 89.75 459 ILE B O 1
ATOM 10727 N N . TRP B 1 460 ? 32.75 -19.844 -5.312 1 84.88 460 TRP B N 1
ATOM 10728 C CA . TRP B 1 460 ? 33.875 -19.828 -4.387 1 84.88 460 TRP B CA 1
ATOM 10729 C C . TRP B 1 460 ? 34.25 -18.406 -4.008 1 84.88 460 TRP B C 1
ATOM 10731 O O . TRP B 1 460 ? 34.562 -18.125 -2.848 1 84.88 460 TRP B O 1
ATOM 10741 N N . THR B 1 461 ? 34.125 -17.469 -4.969 1 82.75 461 THR B N 1
ATOM 10742 C CA . THR B 1 461 ? 34.562 -16.094 -4.723 1 82.75 461 THR B CA 1
ATOM 10743 C C . THR B 1 461 ? 33.469 -15.32 -3.988 1 82.75 461 THR B C 1
ATOM 10745 O O . THR B 1 461 ? 33.75 -14.562 -3.062 1 82.75 461 THR B O 1
ATOM 10748 N N . GLU B 1 462 ? 32.281 -15.469 -4.301 1 82.94 462 GLU B N 1
ATOM 10749 C CA . GLU B 1 462 ? 31.203 -14.672 -3.746 1 82.94 462 GLU B CA 1
ATOM 10750 C C . GLU B 1 462 ? 30.594 -15.352 -2.525 1 82.94 462 GLU B C 1
ATOM 10752 O O . GLU B 1 462 ? 30.062 -14.68 -1.639 1 82.94 462 GLU B O 1
ATOM 10757 N N . GLY B 1 463 ? 30.672 -16.625 -2.373 1 87.88 463 GLY B N 1
ATOM 10758 C CA . GLY B 1 463 ? 29.969 -17.344 -1.327 1 87.88 463 GLY B CA 1
ATOM 10759 C C . GLY B 1 463 ? 28.641 -17.906 -1.785 1 87.88 463 GLY B C 1
ATOM 10760 O O . GLY B 1 463 ? 27.984 -17.328 -2.65 1 87.88 463 GLY B O 1
ATOM 10761 N N . PRO B 1 464 ? 28.25 -18.969 -1.326 1 87.5 464 PRO B N 1
ATOM 10762 C CA . PRO B 1 464 ? 27.031 -19.641 -1.788 1 87.5 464 PRO B CA 1
ATOM 10763 C C . PRO B 1 464 ? 25.766 -18.859 -1.465 1 87.5 464 PRO B C 1
ATOM 10765 O O . PRO B 1 464 ? 24.812 -18.859 -2.26 1 87.5 464 PRO B O 1
ATOM 10768 N N . LYS B 1 465 ? 25.672 -18.125 -0.372 1 88.31 465 LYS B N 1
ATOM 10769 C CA . LYS B 1 465 ? 24.453 -17.391 0.002 1 88.31 465 LYS B CA 1
ATOM 10770 C C . LYS B 1 465 ? 24.219 -16.219 -0.942 1 88.31 465 LYS B C 1
ATOM 10772 O O . LYS B 1 465 ? 23.109 -16.031 -1.444 1 88.31 465 LYS B O 1
ATOM 10777 N N . GLU B 1 466 ? 25.203 -15.508 -1.229 1 84.31 466 GLU B N 1
ATOM 10778 C CA . GLU B 1 466 ? 25.078 -14.367 -2.131 1 84.31 466 GLU B CA 1
ATOM 10779 C C . GLU B 1 466 ? 24.797 -14.828 -3.561 1 84.31 466 GLU B C 1
ATOM 10781 O O . GLU B 1 466 ? 24.062 -14.172 -4.297 1 84.31 466 GLU B O 1
ATOM 10786 N N . TYR B 1 467 ? 25.344 -16.016 -3.803 1 87.69 467 TYR B N 1
ATOM 10787 C CA . TYR B 1 467 ? 25.156 -16.578 -5.137 1 87.69 467 TYR B CA 1
ATOM 10788 C C . TYR B 1 467 ? 23.703 -16.969 -5.371 1 87.69 467 TYR B C 1
ATOM 10790 O O . TYR B 1 467 ? 23.156 -16.703 -6.441 1 87.69 467 TYR B O 1
ATOM 10798 N N . LEU B 1 468 ? 23.078 -17.516 -4.355 1 85.19 468 LEU B N 1
ATOM 10799 C CA . LEU B 1 468 ? 21.719 -18.031 -4.496 1 85.19 468 LEU B CA 1
ATOM 10800 C C . LEU B 1 468 ? 20.703 -16.906 -4.512 1 85.19 468 LEU B C 1
ATOM 10802 O O . LEU B 1 468 ? 19.578 -17.094 -4.984 1 85.19 468 LEU B O 1
ATOM 10806 N N . PHE B 1 469 ? 21.094 -15.758 -4.109 1 82.25 469 PHE B N 1
ATOM 10807 C CA . PHE B 1 469 ? 20.141 -14.648 -4.023 1 82.25 469 PHE B CA 1
ATOM 10808 C C . PHE B 1 469 ? 19.984 -13.961 -5.375 1 82.25 469 PHE B C 1
ATOM 10810 O O . PHE B 1 469 ? 19 -13.25 -5.605 1 82.25 469 PHE B O 1
ATOM 10817 N N . GLU B 1 470 ? 20.891 -14.281 -6.301 1 83.5 470 GLU B N 1
ATOM 10818 C CA . GLU B 1 470 ? 20.766 -13.688 -7.629 1 83.5 470 GLU B CA 1
ATOM 10819 C C . GLU B 1 470 ? 19.969 -14.594 -8.57 1 83.5 470 GLU B C 1
ATOM 10821 O O . GLU B 1 470 ? 20.375 -15.727 -8.828 1 83.5 470 GLU B O 1
ATOM 10826 N N . LEU B 1 471 ? 18.906 -14.109 -9.141 1 82.38 471 LEU B N 1
ATOM 10827 C CA . LEU B 1 471 ? 17.984 -14.883 -9.961 1 82.38 471 LEU B CA 1
ATOM 10828 C C . LEU B 1 471 ? 18.672 -15.391 -11.227 1 82.38 471 LEU B C 1
ATOM 10830 O O . LEU B 1 471 ? 18.375 -16.5 -11.688 1 82.38 471 LEU B O 1
ATOM 10834 N N . TRP B 1 472 ? 19.609 -14.633 -11.781 1 86.75 472 TRP B N 1
ATOM 10835 C CA . TRP B 1 472 ? 20.281 -15.047 -13.008 1 86.75 472 TRP B CA 1
ATOM 10836 C C . TRP B 1 472 ? 21.203 -16.234 -12.75 1 86.75 472 TRP B C 1
ATOM 10838 O O . TRP B 1 472 ? 21.406 -17.062 -13.633 1 86.75 472 TRP B O 1
ATOM 10848 N N . ASN B 1 473 ? 21.688 -16.25 -11.555 1 90.31 473 ASN B N 1
ATOM 10849 C CA . ASN B 1 473 ? 22.531 -17.391 -11.203 1 90.31 473 ASN B CA 1
ATOM 10850 C C . ASN B 1 473 ? 21.734 -18.672 -11.039 1 90.31 473 ASN B C 1
ATOM 10852 O O . ASN B 1 473 ? 22.219 -19.766 -11.352 1 90.31 473 ASN B O 1
ATOM 10856 N N . MET B 1 474 ? 20.547 -18.516 -10.664 1 90.38 474 MET B N 1
ATOM 10857 C CA . MET B 1 474 ? 19.672 -19.688 -10.555 1 90.38 474 MET B CA 1
ATOM 10858 C C . MET B 1 474 ? 19.328 -20.234 -11.938 1 90.38 474 MET B C 1
ATOM 10860 O O . MET B 1 474 ? 19.219 -21.438 -12.125 1 90.38 474 MET B O 1
ATOM 10864 N N . LEU B 1 475 ? 19.141 -19.312 -12.828 1 89.81 475 LEU B N 1
ATOM 10865 C CA . LEU B 1 475 ? 18.875 -19.734 -14.195 1 89.81 475 LEU B CA 1
ATOM 10866 C C . LEU B 1 475 ? 20.094 -20.453 -14.789 1 89.81 475 LEU B C 1
ATOM 10868 O O . LEU B 1 475 ? 19.938 -21.484 -15.445 1 89.81 475 LEU B O 1
ATOM 10872 N N . ASP B 1 476 ? 21.297 -19.922 -14.445 1 93.81 476 ASP B N 1
ATOM 10873 C CA . ASP B 1 476 ? 22.516 -20.547 -14.93 1 93.81 476 ASP B CA 1
ATOM 10874 C C . ASP B 1 476 ? 22.703 -21.938 -14.305 1 93.81 476 ASP B C 1
ATOM 10876 O O . ASP B 1 476 ? 23.047 -22.891 -15 1 93.81 476 ASP B O 1
ATOM 10880 N N . PHE B 1 477 ? 22.422 -21.984 -13.109 1 93.25 477 PHE B N 1
ATOM 10881 C CA . PHE B 1 477 ? 22.562 -23.266 -12.422 1 93.25 477 PHE B CA 1
ATOM 10882 C C . PHE B 1 477 ? 21.594 -24.297 -12.984 1 93.25 477 PHE B C 1
ATOM 10884 O O . PHE B 1 477 ? 21.969 -25.438 -13.234 1 93.25 477 PHE B O 1
ATOM 10891 N N . GLY B 1 478 ? 20.375 -23.859 -13.164 1 93.12 478 GLY B N 1
ATOM 10892 C CA . GLY B 1 478 ? 19.391 -24.766 -13.742 1 93.12 478 GLY B CA 1
ATOM 10893 C C . GLY B 1 478 ? 19.719 -25.203 -15.148 1 93.12 478 GLY B C 1
ATOM 10894 O O . GLY B 1 478 ? 19.625 -26.391 -15.477 1 93.12 478 GLY B O 1
ATOM 10895 N N . MET B 1 479 ? 20.172 -24.328 -15.961 1 95.25 479 MET B N 1
ATOM 10896 C CA . MET B 1 479 ? 20.531 -24.625 -17.344 1 95.25 479 MET B CA 1
ATOM 10897 C C . MET B 1 479 ? 21.703 -25.594 -17.406 1 95.25 479 MET B C 1
ATOM 10899 O O . MET B 1 479 ? 21.641 -26.609 -18.125 1 95.25 479 MET B O 1
ATOM 10903 N N . LEU B 1 480 ? 22.719 -25.344 -16.578 1 96.62 480 LEU B N 1
ATOM 10904 C CA . LEU B 1 480 ? 23.922 -26.172 -16.625 1 96.62 480 LEU B CA 1
ATOM 10905 C C . LEU B 1 480 ? 23.672 -27.547 -16.016 1 96.62 480 LEU B C 1
ATOM 10907 O O . LEU B 1 480 ? 24.234 -28.547 -16.469 1 96.62 480 LEU B O 1
ATOM 10911 N N . ALA B 1 481 ? 22.812 -27.578 -15.039 1 96.56 481 ALA B N 1
ATOM 10912 C CA . ALA B 1 481 ? 22.438 -28.875 -14.453 1 96.56 481 ALA B CA 1
ATOM 10913 C C . ALA B 1 481 ? 21.688 -29.734 -15.453 1 96.56 481 ALA B C 1
ATOM 10915 O O . ALA B 1 481 ? 21.938 -30.938 -15.562 1 96.56 481 ALA B O 1
ATOM 10916 N N . ILE B 1 482 ? 20.828 -29.094 -16.219 1 97.19 482 ILE B N 1
ATOM 10917 C CA . ILE B 1 482 ? 20.047 -29.844 -17.188 1 97.19 482 ILE B CA 1
ATOM 10918 C C . ILE B 1 482 ? 20.938 -30.266 -18.359 1 97.19 482 ILE B C 1
ATOM 10920 O O . ILE B 1 482 ? 20.812 -31.375 -18.875 1 97.19 482 ILE B O 1
ATOM 10924 N N . PHE B 1 483 ? 21.906 -29.453 -18.75 1 96.69 483 PHE B N 1
ATOM 10925 C CA . PHE B 1 483 ? 22.875 -29.828 -19.781 1 96.69 483 PHE B CA 1
ATOM 10926 C C . PHE B 1 483 ? 23.719 -31.016 -19.297 1 96.69 483 PHE B C 1
ATOM 10928 O O . PHE B 1 483 ? 23.922 -31.969 -20.047 1 96.69 483 PHE B O 1
ATOM 10935 N N . ALA B 1 484 ? 24.156 -30.891 -18.094 1 96.31 484 ALA B N 1
ATOM 10936 C CA . ALA B 1 484 ? 24.984 -31.953 -17.547 1 96.31 484 ALA B CA 1
ATOM 10937 C C . ALA B 1 484 ? 24.219 -33.281 -17.484 1 96.31 484 ALA B C 1
ATOM 10939 O O . ALA B 1 484 ? 24.734 -34.312 -17.844 1 96.31 484 ALA B O 1
ATOM 10940 N N . ALA B 1 485 ? 23 -33.156 -17.062 1 96.5 485 ALA B N 1
ATOM 10941 C CA . ALA B 1 485 ? 22.156 -34.344 -17 1 96.5 485 ALA B CA 1
ATOM 10942 C C . ALA B 1 485 ? 21.922 -34.938 -18.406 1 96.5 485 ALA B C 1
ATOM 10944 O O . ALA B 1 485 ? 21.938 -36.156 -18.578 1 96.5 485 ALA B O 1
ATOM 10945 N N . SER B 1 486 ? 21.75 -34.031 -19.344 1 95.94 486 SER B N 1
ATOM 10946 C CA . SER B 1 486 ? 21.547 -34.5 -20.719 1 95.94 486 SER B CA 1
ATOM 10947 C C . SER B 1 486 ? 22.781 -35.188 -21.266 1 95.94 486 SER B C 1
ATOM 10949 O O . SER B 1 486 ? 22.688 -36.281 -21.844 1 95.94 486 SER B O 1
ATOM 10951 N N . PHE B 1 487 ? 23.969 -34.75 -21 1 95 487 PHE B N 1
ATOM 10952 C CA . PHE B 1 487 ? 25.188 -35.312 -21.531 1 95 487 PHE B CA 1
ATOM 10953 C C . PHE B 1 487 ? 25.562 -36.594 -20.781 1 95 487 PHE B C 1
ATOM 10955 O O . PHE B 1 487 ? 26.125 -37.531 -21.375 1 95 487 PHE B O 1
ATOM 10962 N N . ILE B 1 488 ? 25.234 -36.625 -19.531 1 95.44 488 ILE B N 1
ATOM 10963 C CA . ILE B 1 488 ? 25.469 -37.844 -18.781 1 95.44 488 ILE B CA 1
ATOM 10964 C C . ILE B 1 488 ? 24.578 -38.969 -19.328 1 95.44 488 ILE B C 1
ATOM 10966 O O . ILE B 1 488 ? 25.047 -40.094 -19.5 1 95.44 488 ILE B O 1
ATOM 10970 N N . ALA B 1 489 ? 23.359 -38.594 -19.609 1 94.81 489 ALA B N 1
ATOM 10971 C CA . ALA B 1 489 ? 22.453 -39.594 -20.203 1 94.81 489 ALA B CA 1
ATOM 10972 C C . ALA B 1 489 ? 22.938 -40 -21.578 1 94.81 489 ALA B C 1
ATOM 10974 O O . ALA B 1 489 ? 22.859 -41.188 -21.938 1 94.81 489 ALA B O 1
ATOM 10975 N N . ARG B 1 490 ? 23.5 -39.156 -22.359 1 93.62 490 ARG B N 1
ATOM 10976 C CA . ARG B 1 490 ? 24.047 -39.469 -23.672 1 93.62 490 ARG B CA 1
ATOM 10977 C C . ARG B 1 490 ? 25.266 -40.375 -23.562 1 93.62 490 ARG B C 1
ATOM 10979 O O . ARG B 1 490 ? 25.453 -41.281 -24.359 1 93.62 490 ARG B O 1
ATOM 10986 N N . PHE B 1 491 ? 26.031 -40.094 -22.609 1 94.25 491 PHE B N 1
ATOM 10987 C CA . PHE B 1 491 ? 27.234 -40.875 -22.391 1 94.25 491 PHE B CA 1
ATOM 10988 C C . PHE B 1 491 ? 26.859 -42.312 -21.953 1 94.25 491 PHE B C 1
ATOM 10990 O O . PHE B 1 491 ? 27.5 -43.281 -22.375 1 94.25 491 PHE B O 1
ATOM 10997 N N . MET B 1 492 ? 25.844 -42.406 -21.141 1 94.81 492 MET B N 1
ATOM 10998 C CA . MET B 1 492 ? 25.375 -43.719 -20.719 1 94.81 492 MET B CA 1
ATOM 10999 C C . MET B 1 492 ? 24.844 -44.5 -21.922 1 94.81 492 MET B C 1
ATOM 11001 O O . MET B 1 492 ? 25.094 -45.688 -22.031 1 94.81 492 MET B O 1
ATOM 11005 N N . ALA B 1 493 ? 24.125 -43.75 -22.781 1 93 493 ALA B N 1
ATOM 11006 C CA . ALA B 1 493 ? 23.641 -44.406 -23.984 1 93 493 ALA B CA 1
ATOM 11007 C C . ALA B 1 493 ? 24.797 -44.906 -24.859 1 93 493 ALA B C 1
ATOM 11009 O O . ALA B 1 493 ? 24.766 -46.031 -25.359 1 93 493 ALA B O 1
ATOM 11010 N N . PHE B 1 494 ? 25.781 -44.125 -25 1 92.75 494 PHE B N 1
ATOM 11011 C CA . PHE B 1 494 ? 26.969 -44.5 -25.781 1 92.75 494 PHE B CA 1
ATOM 11012 C C . PHE B 1 494 ? 27.719 -45.656 -25.125 1 92.75 494 PHE B C 1
ATOM 11014 O O . PHE B 1 494 ? 28.203 -46.562 -25.797 1 92.75 494 PHE B O 1
ATOM 11021 N N . TRP B 1 495 ? 27.797 -45.594 -23.812 1 91.75 495 TRP B N 1
ATOM 11022 C CA . TRP B 1 495 ? 28.516 -46.594 -23.062 1 91.75 495 TRP B CA 1
ATOM 11023 C C . TRP B 1 495 ? 27.828 -47.969 -23.203 1 91.75 495 TRP B C 1
ATOM 11025 O O . TRP B 1 495 ? 28.469 -48.969 -23.422 1 91.75 495 TRP B O 1
ATOM 11035 N N . HIS B 1 496 ? 26.516 -48 -23.172 1 90.75 496 HIS B N 1
ATOM 11036 C CA . HIS B 1 496 ? 25.766 -49.219 -23.312 1 90.75 496 HIS B CA 1
ATOM 11037 C C . HIS B 1 496 ? 25.859 -49.781 -24.734 1 90.75 496 HIS B C 1
ATOM 11039 O O . HIS B 1 496 ? 25.984 -51 -24.922 1 90.75 496 HIS B O 1
ATOM 11045 N N . ALA B 1 497 ? 25.797 -48.875 -25.656 1 90.44 497 ALA B N 1
ATOM 11046 C CA . ALA B 1 497 ? 25.922 -49.312 -27.047 1 90.44 497 ALA B CA 1
ATOM 11047 C C . ALA B 1 497 ? 27.328 -49.812 -27.344 1 90.44 497 ALA B C 1
ATOM 11049 O O . ALA B 1 497 ? 27.516 -50.812 -28.078 1 90.44 497 ALA B O 1
ATOM 11050 N N . SER B 1 498 ? 28.391 -49.219 -26.781 1 90.69 498 SER B N 1
ATOM 11051 C CA . SER B 1 498 ? 29.766 -49.656 -26.984 1 90.69 498 SER B CA 1
ATOM 11052 C C . SER B 1 498 ? 30.031 -51 -26.328 1 90.69 498 SER B C 1
ATOM 11054 O O . SER B 1 498 ? 30.781 -51.812 -26.875 1 90.69 498 SER B O 1
ATOM 11056 N N . LYS B 1 499 ? 29.438 -51.188 -25.25 1 89.44 499 LYS B N 1
ATOM 11057 C CA . LYS B 1 499 ? 29.562 -52.5 -24.578 1 89.44 499 LYS B CA 1
ATOM 11058 C C . LYS B 1 499 ? 28.938 -53.594 -25.406 1 89.44 499 LYS B C 1
ATOM 11060 O O . LYS B 1 499 ? 29.5 -54.688 -25.531 1 89.44 499 LYS B O 1
ATOM 11065 N N . ALA B 1 500 ? 27.734 -53.25 -26.016 1 88.31 500 ALA B N 1
ATOM 11066 C CA . ALA B 1 500 ? 27.062 -54.219 -26.875 1 88.31 500 ALA B CA 1
ATOM 11067 C C . ALA B 1 500 ? 27.875 -54.469 -28.141 1 88.31 500 ALA B C 1
ATOM 11069 O O . ALA B 1 500 ? 27.969 -55.594 -28.609 1 88.31 500 ALA B O 1
ATOM 11070 N N . GLN B 1 501 ? 28.453 -53.438 -28.625 1 88 501 GLN B N 1
ATOM 11071 C CA . GLN B 1 501 ? 29.281 -53.562 -29.828 1 88 501 GLN B CA 1
ATOM 11072 C C . GLN B 1 501 ? 30.531 -54.406 -29.531 1 88 501 GLN B C 1
ATOM 11074 O O . GLN B 1 501 ? 31 -55.156 -30.375 1 88 501 GLN B O 1
ATOM 11079 N N . HIS B 1 502 ? 31.078 -54.281 -28.406 1 87 502 HIS B N 1
ATOM 11080 C CA . HIS B 1 502 ? 32.25 -55.031 -28.031 1 87 502 HIS B CA 1
ATOM 11081 C C . HIS B 1 502 ? 31.969 -56.531 -27.938 1 87 502 HIS B C 1
ATOM 11083 O O . HIS B 1 502 ? 32.844 -57.375 -28.203 1 87 502 HIS B O 1
ATOM 11089 N N . ILE B 1 503 ? 30.766 -56.875 -27.578 1 84.44 503 ILE B N 1
ATOM 11090 C CA . ILE B 1 503 ? 30.359 -58.281 -27.516 1 84.44 503 ILE B CA 1
ATOM 11091 C C . ILE B 1 503 ? 30.297 -58.844 -28.922 1 84.44 503 ILE B C 1
ATOM 11093 O O . ILE B 1 503 ? 30.719 -60 -29.141 1 84.44 503 ILE B O 1
ATOM 11097 N N . ILE B 1 504 ? 29.797 -58.062 -29.875 1 84.12 504 ILE B N 1
ATOM 11098 C CA . ILE B 1 504 ? 29.719 -58.5 -31.266 1 84.12 504 ILE B CA 1
ATOM 11099 C C . ILE B 1 504 ? 31.125 -58.625 -31.844 1 84.12 504 ILE B C 1
ATOM 11101 O O . ILE B 1 504 ? 31.438 -59.594 -32.531 1 84.12 504 ILE B O 1
ATOM 11105 N N . ASP B 1 505 ? 31.938 -57.656 -31.547 1 83.88 505 ASP B N 1
ATOM 11106 C CA . ASP B 1 505 ? 33.281 -57.625 -32.094 1 83.88 505 ASP B CA 1
ATOM 11107 C C . ASP B 1 505 ? 34.125 -58.781 -31.516 1 83.88 505 ASP B C 1
ATOM 11109 O O . ASP B 1 505 ? 35.062 -59.25 -32.188 1 83.88 505 ASP B O 1
ATOM 11113 N N . ALA B 1 506 ? 33.844 -59.188 -30.406 1 80.62 506 ALA B N 1
ATOM 11114 C CA . ALA B 1 506 ? 34.562 -60.281 -29.781 1 80.62 506 ALA B CA 1
ATOM 11115 C C . ALA B 1 506 ? 34.219 -61.625 -30.406 1 80.62 506 ALA B C 1
ATOM 11117 O O . ALA B 1 506 ? 34.969 -62.562 -30.328 1 80.62 506 ALA B O 1
ATOM 11118 N N . ASN B 1 507 ? 32.969 -61.625 -30.969 1 74 507 ASN B N 1
ATOM 11119 C CA . ASN B 1 507 ? 32.562 -62.875 -31.609 1 74 507 ASN B CA 1
ATOM 11120 C C . ASN B 1 507 ? 33.031 -62.938 -33.062 1 74 507 ASN B C 1
ATOM 11122 O O . ASN B 1 507 ? 32.469 -62.281 -33.938 1 74 507 ASN B O 1
ATOM 11126 N N . ASP B 1 508 ? 34.219 -63.406 -33.438 1 66 508 ASP B N 1
ATOM 11127 C CA . ASP B 1 508 ? 34.906 -63.5 -34.719 1 66 508 ASP B CA 1
ATOM 11128 C C . ASP B 1 508 ? 34.031 -64.188 -35.781 1 66 508 ASP B C 1
ATOM 11130 O O . ASP B 1 508 ? 34.219 -64 -36.969 1 66 508 ASP B O 1
ATOM 11134 N N . THR B 1 509 ? 33.156 -65.062 -35.406 1 64.25 509 THR B N 1
ATOM 11135 C CA . THR B 1 509 ? 32.438 -65.875 -36.375 1 64.25 509 THR B CA 1
ATOM 11136 C C . THR B 1 509 ? 31.266 -65.062 -37 1 64.25 509 THR B C 1
ATOM 11138 O O . THR B 1 509 ? 30.703 -65.5 -38 1 64.25 509 THR B O 1
ATOM 11141 N N . LEU B 1 510 ? 30.938 -63.938 -36.406 1 64.56 510 LEU B N 1
ATOM 11142 C CA . LEU B 1 510 ? 29.734 -63.219 -36.844 1 64.56 510 LEU B CA 1
ATOM 11143 C C . LEU B 1 510 ? 30.094 -62.188 -37.906 1 64.56 510 LEU B C 1
ATOM 11145 O O . LEU B 1 510 ? 30.812 -61.219 -37.625 1 64.56 510 LEU B O 1
ATOM 11149 N N . LYS B 1 511 ? 30.047 -62.469 -39.125 1 62.75 511 LYS B N 1
ATOM 11150 C CA . LYS B 1 511 ? 30.438 -61.594 -40.219 1 62.75 511 LYS B CA 1
ATOM 11151 C C . LYS B 1 511 ? 29.297 -60.625 -40.562 1 62.75 511 LYS B C 1
ATOM 11153 O O . LYS B 1 511 ? 29.562 -59.469 -40.938 1 62.75 511 LYS B O 1
ATOM 11158 N N . ASP B 1 512 ? 28.016 -61.094 -40.531 1 67.5 512 ASP B N 1
ATOM 11159 C CA . ASP B 1 512 ? 26.891 -60.25 -40.938 1 67.5 512 ASP B CA 1
ATOM 11160 C C . ASP B 1 512 ? 25.766 -60.312 -39.906 1 67.5 512 ASP B C 1
ATOM 11162 O O . ASP B 1 512 ? 25.266 -61.406 -39.562 1 67.5 512 ASP B O 1
ATOM 11166 N N . LEU B 1 513 ? 25.422 -59.188 -39.281 1 69.81 513 LEU B N 1
ATOM 11167 C CA . LEU B 1 513 ? 24.453 -59.094 -38.219 1 69.81 513 LEU B CA 1
ATOM 11168 C C . LEU B 1 513 ? 23.062 -59.5 -38.688 1 69.81 513 LEU B C 1
ATOM 11170 O O . LEU B 1 513 ? 22.219 -59.906 -37.906 1 69.81 513 LEU B O 1
ATOM 11174 N N . THR B 1 514 ? 22.797 -59.375 -39.969 1 65.69 514 THR B N 1
ATOM 11175 C CA . THR B 1 514 ? 21.469 -59.688 -40.5 1 65.69 514 THR B CA 1
ATOM 11176 C C . THR B 1 514 ? 21.188 -61.188 -40.469 1 65.69 514 THR B C 1
ATOM 11178 O O . THR B 1 514 ? 20.031 -61.594 -40.438 1 65.69 514 THR B O 1
ATOM 11181 N N . LYS B 1 515 ? 22.281 -62 -40.344 1 64.81 515 LYS B N 1
ATOM 11182 C CA . LYS B 1 515 ? 22.094 -63.438 -40.531 1 64.81 515 LYS B CA 1
ATOM 11183 C C . LYS B 1 515 ? 22.156 -64.188 -39.188 1 64.81 515 LYS B C 1
ATOM 11185 O O . LYS B 1 515 ? 21.938 -65.375 -39.156 1 64.81 515 LYS B O 1
ATOM 11190 N N . VAL B 1 516 ? 22.406 -63.375 -38.188 1 66.62 516 VAL B N 1
ATOM 11191 C CA . VAL B 1 516 ? 22.594 -64.125 -36.938 1 66.62 516 VAL B CA 1
ATOM 11192 C C . VAL B 1 516 ? 21.562 -63.656 -35.906 1 66.62 516 VAL B C 1
ATOM 11194 O O . VAL B 1 516 ? 21.125 -62.5 -35.906 1 66.62 516 VAL B O 1
ATOM 11197 N N . THR B 1 517 ? 21.016 -64.688 -35.25 1 70.25 517 THR B N 1
ATOM 11198 C CA . THR B 1 517 ? 20.094 -64.438 -34.156 1 70.25 517 THR B CA 1
ATOM 11199 C C . THR B 1 517 ? 20.859 -63.844 -32.938 1 70.25 517 THR B C 1
ATOM 11201 O O . THR B 1 517 ? 21.719 -64.5 -32.375 1 70.25 517 THR B O 1
ATOM 11204 N N . LEU B 1 518 ? 20.766 -62.562 -32.719 1 73.44 518 LEU B N 1
ATOM 11205 C CA . LEU B 1 518 ? 21.453 -61.875 -31.641 1 73.44 518 LEU B CA 1
ATOM 11206 C C . LEU B 1 518 ? 20.766 -62.094 -30.297 1 73.44 518 LEU B C 1
ATOM 11208 O O . LEU B 1 518 ? 19.547 -62.344 -30.25 1 73.44 518 LEU B O 1
ATOM 11212 N N . GLY B 1 519 ? 21.484 -62.312 -29.156 1 75.69 519 GLY B N 1
ATOM 11213 C CA . GLY B 1 519 ? 20.906 -62.375 -27.828 1 75.69 519 GLY B CA 1
ATOM 11214 C C . GLY B 1 519 ? 20.062 -61.188 -27.469 1 75.69 519 GLY B C 1
ATOM 11215 O O . GLY B 1 519 ? 20.203 -60.125 -28.078 1 75.69 519 GLY B O 1
ATOM 11216 N N . ASP B 1 520 ? 19.234 -61.344 -26.594 1 77.69 520 ASP B N 1
ATOM 11217 C CA . ASP B 1 520 ? 18.25 -60.312 -26.219 1 77.69 520 ASP B CA 1
ATOM 11218 C C . ASP B 1 520 ? 18.938 -59.031 -25.766 1 77.69 520 ASP B C 1
ATOM 11220 O O . ASP B 1 520 ? 18.453 -57.938 -26.062 1 77.69 520 ASP B O 1
ATOM 11224 N N . ASN B 1 521 ? 20.094 -59.156 -25.188 1 79.44 521 ASN B N 1
ATOM 11225 C CA . ASN B 1 521 ? 20.781 -57.969 -24.656 1 79.44 521 ASN B CA 1
ATOM 11226 C C . ASN B 1 521 ? 21.453 -57.188 -25.781 1 79.44 521 ASN B C 1
ATOM 11228 O O . ASN B 1 521 ? 21.625 -55.969 -25.656 1 79.44 521 ASN B O 1
ATOM 11232 N N . VAL B 1 522 ? 21.766 -57.781 -26.828 1 85.06 522 VAL B N 1
ATOM 11233 C CA . VAL B 1 522 ? 22.438 -57.094 -27.938 1 85.06 522 VAL B CA 1
ATOM 11234 C C . VAL B 1 522 ? 21.406 -56.75 -29 1 85.06 522 VAL B C 1
ATOM 11236 O O . VAL B 1 522 ? 21.547 -55.719 -29.688 1 85.06 522 VAL B O 1
ATOM 11239 N N . LYS B 1 523 ? 20.344 -57.5 -29.062 1 84.5 523 LYS B N 1
ATOM 11240 C CA . LYS B 1 523 ? 19.312 -57.281 -30.062 1 84.5 523 LYS B CA 1
ATOM 11241 C C . LYS B 1 523 ? 18.609 -55.938 -29.844 1 84.5 523 LYS B C 1
ATOM 11243 O O . LYS B 1 523 ? 18.266 -55.25 -30.797 1 84.5 523 LYS B O 1
ATOM 11248 N N . TYR B 1 524 ? 18.547 -55.531 -28.594 1 88.31 524 TYR B N 1
ATOM 11249 C CA . TYR B 1 524 ? 17.906 -54.281 -28.25 1 88.31 524 TYR B CA 1
ATOM 11250 C C . TYR B 1 524 ? 18.594 -53.094 -28.906 1 88.31 524 TYR B C 1
ATOM 11252 O O . TYR B 1 524 ? 17.953 -52.156 -29.344 1 88.31 524 TYR B O 1
ATOM 11260 N N . TYR B 1 525 ? 19.828 -53.156 -29.125 1 88.5 525 TYR B N 1
ATOM 11261 C CA . TYR B 1 525 ? 20.594 -52.031 -29.609 1 88.5 525 TYR B CA 1
ATOM 11262 C C . TYR B 1 525 ? 20.641 -52.031 -31.125 1 88.5 525 TYR B C 1
ATOM 11264 O O . TYR B 1 525 ? 21.266 -51.156 -31.734 1 88.5 525 TYR B O 1
ATOM 11272 N N . ASN B 1 526 ? 19.984 -53 -31.734 1 87.06 526 ASN B N 1
ATOM 11273 C CA . ASN B 1 526 ? 19.844 -53 -33.188 1 87.06 526 ASN B CA 1
ATOM 11274 C C . ASN B 1 526 ? 18.422 -52.688 -33.594 1 87.06 526 ASN B C 1
ATOM 11276 O O . ASN B 1 526 ? 18.125 -52.625 -34.812 1 87.06 526 ASN B O 1
ATOM 11280 N N . LEU B 1 527 ? 17.641 -52.438 -32.688 1 86.44 527 LEU B N 1
ATOM 11281 C CA . LEU B 1 527 ? 16.234 -52.156 -32.969 1 86.44 527 LEU B CA 1
ATOM 11282 C C . LEU B 1 527 ? 16.047 -50.719 -33.438 1 86.44 527 LEU B C 1
ATOM 11284 O O . LEU B 1 527 ? 16.875 -49.844 -33.125 1 86.44 527 LEU B O 1
ATOM 11288 N N . ALA B 1 528 ? 14.891 -50.562 -34.188 1 86.38 528 ALA B N 1
ATOM 11289 C CA . ALA B 1 528 ? 14.516 -49.25 -34.625 1 86.38 528 ALA B CA 1
ATOM 11290 C C . ALA B 1 528 ? 14 -48.375 -33.469 1 86.38 528 ALA B C 1
ATOM 11292 O O . ALA B 1 528 ? 13.656 -48.906 -32.406 1 86.38 528 ALA B O 1
ATOM 11293 N N . ARG B 1 529 ? 13.875 -47.125 -33.656 1 87.5 529 ARG B N 1
ATOM 11294 C CA . ARG B 1 529 ? 13.539 -46.156 -32.625 1 87.5 529 ARG B CA 1
ATOM 11295 C C . ARG B 1 529 ? 12.156 -46.406 -32.062 1 87.5 529 ARG B C 1
ATOM 11297 O O . ARG B 1 529 ? 11.93 -46.25 -30.859 1 87.5 529 ARG B O 1
ATOM 11304 N N . ILE B 1 530 ? 11.156 -46.812 -32.781 1 86.38 530 ILE B N 1
ATOM 11305 C CA . ILE B 1 530 ? 9.773 -47.031 -32.375 1 86.38 530 ILE B CA 1
ATOM 11306 C C . ILE B 1 530 ? 9.695 -48.094 -31.312 1 86.38 530 ILE B C 1
ATOM 11308 O O . ILE B 1 530 ? 8.781 -48.125 -30.484 1 86.38 530 ILE B O 1
ATOM 11312 N N . LYS B 1 531 ? 10.766 -49 -31.297 1 88.5 531 LYS B N 1
ATOM 11313 C CA . LYS B 1 531 ? 10.727 -50.125 -30.375 1 88.5 531 LYS B CA 1
ATOM 11314 C C . LYS B 1 531 ? 11.57 -49.875 -29.125 1 88.5 531 LYS B C 1
ATOM 11316 O O . LYS B 1 531 ? 11.711 -50.75 -28.281 1 88.5 531 LYS B O 1
ATOM 11321 N N . TRP B 1 532 ? 12.125 -48.719 -29.078 1 89.19 532 TRP B N 1
ATOM 11322 C CA . TRP B 1 532 ? 12.953 -48.375 -27.922 1 89.19 532 TRP B CA 1
ATOM 11323 C C . TRP B 1 532 ? 12.102 -48.25 -26.672 1 89.19 532 TRP B C 1
ATOM 11325 O O . TRP B 1 532 ? 10.93 -47.875 -26.734 1 89.19 532 TRP B O 1
ATOM 11335 N N . ASP B 1 533 ? 12.633 -48.531 -25.547 1 89.69 533 ASP B N 1
ATOM 11336 C CA . ASP B 1 533 ? 11.977 -48.344 -24.266 1 89.69 533 ASP B CA 1
ATOM 11337 C C . ASP B 1 533 ? 11.82 -46.844 -23.953 1 89.69 533 ASP B C 1
ATOM 11339 O O . ASP B 1 533 ? 12.711 -46.062 -24.234 1 89.69 533 ASP B O 1
ATOM 11343 N N . PRO B 1 534 ? 10.734 -46.406 -23.422 1 89.62 534 PRO B N 1
ATOM 11344 C CA . PRO B 1 534 ? 10.5 -45 -23.094 1 89.62 534 PRO B CA 1
ATOM 11345 C C . PRO B 1 534 ? 11.492 -44.438 -22.078 1 89.62 534 PRO B C 1
ATOM 11347 O O . PRO B 1 534 ? 11.711 -43.25 -22 1 89.62 534 PRO B O 1
ATOM 11350 N N . SER B 1 535 ? 12.094 -45.375 -21.328 1 90.56 535 SER B N 1
ATOM 11351 C CA . SER B 1 535 ? 13.062 -44.906 -20.344 1 90.56 535 SER B CA 1
ATOM 11352 C C . SER B 1 535 ? 14.492 -45.094 -20.844 1 90.56 535 SER B C 1
ATOM 11354 O O . SER B 1 535 ? 15.43 -45.125 -20.047 1 90.56 535 SER B O 1
ATOM 11356 N N . ASP B 1 536 ? 14.625 -45.219 -22.125 1 91.31 536 ASP B N 1
ATOM 11357 C CA . ASP B 1 536 ? 15.961 -45.281 -22.703 1 91.31 536 ASP B CA 1
ATOM 11358 C C . ASP B 1 536 ? 16.75 -44 -22.484 1 91.31 536 ASP B C 1
ATOM 11360 O O . ASP B 1 536 ? 16.219 -42.906 -22.672 1 91.31 536 ASP B O 1
ATOM 11364 N N . PRO B 1 537 ? 17.984 -44.094 -22.109 1 92.94 537 PRO B N 1
ATOM 11365 C CA . PRO B 1 537 ? 18.781 -42.906 -21.797 1 92.94 537 PRO B CA 1
ATOM 11366 C C . PRO B 1 537 ? 18.922 -41.969 -22.984 1 92.94 537 PRO B C 1
ATOM 11368 O O . PRO B 1 537 ? 19.062 -40.75 -22.781 1 92.94 537 PRO B O 1
ATOM 11371 N N . GLN B 1 538 ? 18.891 -42.438 -24.156 1 90.94 538 GLN B N 1
ATOM 11372 C CA . GLN B 1 538 ? 19 -41.531 -25.312 1 90.94 538 GLN B CA 1
ATOM 11373 C C . GLN B 1 538 ? 17.766 -40.656 -25.469 1 90.94 538 GLN B C 1
ATOM 11375 O O . GLN B 1 538 ? 17.859 -39.5 -25.797 1 90.94 538 GLN B O 1
ATOM 11380 N N . ILE B 1 539 ? 16.594 -41.219 -25.25 1 91.12 539 ILE B N 1
ATOM 11381 C CA . ILE B 1 539 ? 15.352 -40.469 -25.344 1 91.12 539 ILE B CA 1
ATOM 11382 C C . ILE B 1 539 ? 15.297 -39.406 -24.25 1 91.12 539 ILE B C 1
ATOM 11384 O O . ILE B 1 539 ? 14.891 -38.281 -24.484 1 91.12 539 ILE B O 1
ATOM 11388 N N . ILE B 1 540 ? 15.812 -39.75 -23.078 1 92.19 540 ILE B N 1
ATOM 11389 C CA . ILE B 1 540 ? 15.852 -38.844 -21.969 1 92.19 540 ILE B CA 1
ATOM 11390 C C . ILE B 1 540 ? 16.828 -37.688 -22.281 1 92.19 540 ILE B C 1
ATOM 11392 O O . ILE B 1 540 ? 16.531 -36.531 -21.984 1 92.19 540 ILE B O 1
ATOM 11396 N N . SER B 1 541 ? 17.984 -38.062 -22.828 1 93.44 541 SER B N 1
ATOM 11397 C CA . SER B 1 541 ? 18.984 -37.062 -23.172 1 93.44 541 SER B CA 1
ATOM 11398 C C . SER B 1 541 ? 18.422 -36.031 -24.172 1 93.44 541 SER B C 1
ATOM 11400 O O . SER B 1 541 ? 18.641 -34.844 -24.031 1 93.44 541 SER B O 1
ATOM 11402 N N . GLU B 1 542 ? 17.688 -36.531 -25.172 1 90.06 542 GLU B N 1
ATOM 11403 C CA . GLU B 1 542 ? 17.125 -35.656 -26.203 1 90.06 542 GLU B CA 1
ATOM 11404 C C . GLU B 1 542 ? 16.078 -34.719 -25.594 1 90.06 542 GLU B C 1
ATOM 11406 O O . GLU B 1 542 ? 16 -33.531 -25.969 1 90.06 542 GLU B O 1
ATOM 11411 N N . GLY B 1 543 ? 15.258 -35.219 -24.688 1 92.94 543 GLY B N 1
ATOM 11412 C CA . GLY B 1 543 ? 14.281 -34.375 -24.016 1 92.94 543 GLY B CA 1
ATOM 11413 C C . GLY B 1 543 ? 14.922 -33.281 -23.156 1 92.94 543 GLY B C 1
ATOM 11414 O O . GLY B 1 543 ? 14.539 -32.125 -23.234 1 92.94 543 GLY B O 1
ATOM 11415 N N . LEU B 1 544 ? 15.883 -33.625 -22.391 1 94.19 544 LEU B N 1
ATOM 11416 C CA . LEU B 1 544 ? 16.578 -32.688 -21.516 1 94.19 544 LEU B CA 1
ATOM 11417 C C . LEU B 1 544 ? 17.359 -31.656 -22.344 1 94.19 544 LEU B C 1
ATOM 11419 O O . LEU B 1 544 ? 17.406 -30.484 -21.984 1 94.19 544 LEU B O 1
ATOM 11423 N N . TYR B 1 545 ? 17.938 -32.094 -23.406 1 93.12 545 TYR B N 1
ATOM 11424 C CA . TYR B 1 545 ? 18.688 -31.219 -24.297 1 93.12 545 TYR B CA 1
ATOM 11425 C C . TYR B 1 545 ? 17.797 -30.125 -24.859 1 93.12 545 TYR B C 1
ATOM 11427 O O . TYR B 1 545 ? 18.203 -28.969 -24.953 1 93.12 545 TYR B O 1
ATOM 11435 N N . ALA B 1 546 ? 16.594 -30.5 -25.234 1 91.88 546 ALA B N 1
ATOM 11436 C CA . ALA B 1 546 ? 15.641 -29.531 -25.766 1 91.88 546 ALA B CA 1
ATOM 11437 C C . ALA B 1 546 ? 15.312 -28.453 -24.719 1 91.88 546 ALA B C 1
ATOM 11439 O O . ALA B 1 546 ? 15.258 -27.266 -25.047 1 91.88 546 ALA B O 1
ATOM 11440 N N . ILE B 1 547 ? 15.117 -28.781 -23.5 1 93.81 547 ILE B N 1
ATOM 11441 C CA . ILE B 1 547 ? 14.844 -27.844 -22.422 1 93.81 547 ILE B CA 1
ATOM 11442 C C . ILE B 1 547 ? 16.047 -26.938 -22.203 1 93.81 547 ILE B C 1
ATOM 11444 O O . ILE B 1 547 ? 15.906 -25.719 -22.031 1 93.81 547 ILE B O 1
ATOM 11448 N N . ALA B 1 548 ? 17.203 -27.484 -22.234 1 94.19 548 ALA B N 1
ATOM 11449 C CA . ALA B 1 548 ? 18.422 -26.719 -22 1 94.19 548 ALA B CA 1
ATOM 11450 C C . ALA B 1 548 ? 18.625 -25.688 -23.094 1 94.19 548 ALA B C 1
ATOM 11452 O O . ALA B 1 548 ? 19.109 -24.578 -22.828 1 94.19 548 ALA B O 1
ATOM 11453 N N . VAL B 1 549 ? 18.297 -26.062 -24.359 1 92.25 549 VAL B N 1
ATOM 11454 C CA . VAL B 1 549 ? 18.453 -25.141 -25.484 1 92.25 549 VAL B CA 1
ATOM 11455 C C . VAL B 1 549 ? 17.531 -23.922 -25.281 1 92.25 549 VAL B C 1
ATOM 11457 O O . VAL B 1 549 ? 17.953 -22.781 -25.469 1 92.25 549 VAL B O 1
ATOM 11460 N N . VAL B 1 550 ? 16.297 -24.188 -24.828 1 92.62 550 VAL B N 1
ATOM 11461 C CA . VAL B 1 550 ? 15.344 -23.109 -24.609 1 92.62 550 VAL B CA 1
ATOM 11462 C C . VAL B 1 550 ? 15.844 -22.203 -23.484 1 92.62 550 VAL B C 1
ATOM 11464 O O . VAL B 1 550 ? 15.789 -20.969 -23.594 1 92.62 550 VAL B O 1
ATOM 11467 N N . LEU B 1 551 ? 16.406 -22.75 -22.422 1 93.12 551 LEU B N 1
ATOM 11468 C CA . LEU B 1 551 ? 16.906 -21.969 -21.297 1 93.12 551 LEU B CA 1
ATOM 11469 C C . LEU B 1 551 ? 18.141 -21.188 -21.688 1 93.12 551 LEU B C 1
ATOM 11471 O O . LEU B 1 551 ? 18.359 -20.078 -21.188 1 93.12 551 LEU B O 1
ATOM 11475 N N . SER B 1 552 ? 18.953 -21.719 -22.578 1 94 552 SER B N 1
ATOM 11476 C CA . SER B 1 552 ? 20.172 -21.031 -23 1 94 552 SER B CA 1
ATOM 11477 C C . SER B 1 552 ? 19.844 -19.766 -23.797 1 94 552 SER B C 1
ATOM 11479 O O . SER B 1 552 ? 20.5 -18.75 -23.641 1 94 552 SER B O 1
ATOM 11481 N N . PHE B 1 553 ? 18.812 -19.844 -24.594 1 92 553 PHE B N 1
ATOM 11482 C CA . PHE B 1 553 ? 18.438 -18.656 -25.359 1 92 553 PHE B CA 1
ATOM 11483 C C . PHE B 1 553 ? 17.812 -17.594 -24.453 1 92 553 PHE B C 1
ATOM 11485 O O . PHE B 1 553 ? 17.938 -16.406 -24.719 1 92 553 PHE B O 1
ATOM 11492 N N . SER B 1 554 ? 17.172 -18 -23.406 1 90.38 554 SER B N 1
ATOM 11493 C CA . SER B 1 554 ? 16.578 -17.047 -22.469 1 90.38 554 SER B CA 1
ATOM 11494 C C . SER B 1 554 ? 17.672 -16.312 -21.688 1 90.38 554 SER B C 1
ATOM 11496 O O . SER B 1 554 ? 17.453 -15.188 -21.25 1 90.38 554 SER B O 1
ATOM 11498 N N . ARG B 1 555 ? 18.844 -16.812 -21.547 1 91.44 555 ARG B N 1
ATOM 11499 C CA . ARG B 1 555 ? 19.953 -16.234 -20.781 1 91.44 555 ARG B CA 1
ATOM 11500 C C . ARG B 1 555 ? 20.5 -15 -21.484 1 91.44 555 ARG B C 1
ATOM 11502 O O . ARG B 1 555 ? 21.172 -14.172 -20.844 1 91.44 555 ARG B O 1
ATOM 11509 N N . ILE B 1 556 ? 20.203 -14.844 -22.75 1 87.19 556 ILE B N 1
ATOM 11510 C CA . ILE B 1 556 ? 20.703 -13.688 -23.5 1 87.19 556 ILE B CA 1
ATOM 11511 C C . ILE B 1 556 ? 20.109 -12.406 -22.906 1 87.19 556 ILE B C 1
ATOM 11513 O O . ILE B 1 556 ? 20.688 -11.328 -23.062 1 87.19 556 ILE B O 1
ATOM 11517 N N . ALA B 1 557 ? 19.016 -12.523 -22.203 1 88.5 557 ALA B N 1
ATOM 11518 C CA . ALA B 1 557 ? 18.359 -11.359 -21.609 1 88.5 557 ALA B CA 1
ATOM 11519 C C . ALA B 1 557 ? 19.25 -10.727 -20.531 1 88.5 557 ALA B C 1
ATOM 11521 O O . ALA B 1 557 ? 19.062 -9.555 -20.203 1 88.5 557 ALA B O 1
ATOM 11522 N N . TYR B 1 558 ? 20.203 -11.367 -20.031 1 88.5 558 TYR B N 1
ATOM 11523 C CA . TYR B 1 558 ? 21.094 -10.867 -19 1 88.5 558 TYR B CA 1
ATOM 11524 C C . TYR B 1 558 ? 21.922 -9.688 -19.5 1 88.5 558 TYR B C 1
ATOM 11526 O O . TYR B 1 558 ? 22.25 -8.781 -18.734 1 88.5 558 TYR B O 1
ATOM 11534 N N . ILE B 1 559 ? 22.266 -9.602 -20.828 1 89.25 559 ILE B N 1
ATOM 11535 C CA . ILE B 1 559 ? 23.188 -8.609 -21.375 1 89.25 559 ILE B CA 1
ATOM 11536 C C . ILE B 1 559 ? 22.391 -7.414 -21.906 1 89.25 559 ILE B C 1
ATOM 11538 O O . ILE B 1 559 ? 22.984 -6.395 -22.281 1 89.25 559 ILE B O 1
ATOM 11542 N N . LEU B 1 560 ? 21.109 -7.422 -21.797 1 88.19 560 LEU B N 1
ATOM 11543 C CA . LEU B 1 560 ? 20.266 -6.418 -22.438 1 88.19 560 LEU B CA 1
ATOM 11544 C C . LEU B 1 560 ? 20.453 -5.059 -21.766 1 88.19 560 LEU B C 1
ATOM 11546 O O . LEU B 1 560 ? 20.344 -4.023 -22.438 1 88.19 560 LEU B O 1
ATOM 11550 N N . PRO B 1 561 ? 20.828 -5.016 -20.484 1 90.62 561 PRO B N 1
ATOM 11551 C CA . PRO B 1 561 ? 21 -3.695 -19.875 1 90.62 561 PRO B CA 1
ATOM 11552 C C . PRO B 1 561 ? 22.203 -2.93 -20.422 1 90.62 561 PRO B C 1
ATOM 11554 O O . PRO B 1 561 ? 22.359 -1.743 -20.125 1 90.62 561 PRO B O 1
ATOM 11557 N N . ALA B 1 562 ? 23.016 -3.512 -21.188 1 88.62 562 ALA B N 1
ATOM 11558 C CA . ALA B 1 562 ? 24.141 -2.82 -21.797 1 88.62 562 ALA B CA 1
ATOM 11559 C C . ALA B 1 562 ? 23.672 -1.746 -22.766 1 88.62 562 ALA B C 1
ATOM 11561 O O . ALA B 1 562 ? 24.375 -0.766 -23.016 1 88.62 562 ALA B O 1
ATOM 11562 N N . ASN B 1 563 ? 22.453 -2.012 -23.266 1 88.69 563 ASN B N 1
ATOM 11563 C CA . ASN B 1 563 ? 21.875 -1.039 -24.188 1 88.69 563 ASN B CA 1
ATOM 11564 C C . ASN B 1 563 ? 20.734 -0.249 -23.547 1 88.69 563 ASN B C 1
ATOM 11566 O O . ASN B 1 563 ? 19.969 -0.799 -22.75 1 88.69 563 ASN B O 1
ATOM 11570 N N . GLU B 1 564 ? 20.625 1.065 -23.906 1 89.44 564 GLU B N 1
ATOM 11571 C CA . GLU B 1 564 ? 19.672 1.98 -23.281 1 89.44 564 GLU B CA 1
ATOM 11572 C C . GLU B 1 564 ? 18.25 1.646 -23.672 1 89.44 564 GLU B C 1
ATOM 11574 O O . GLU B 1 564 ? 17.312 1.861 -22.906 1 89.44 564 GLU B O 1
ATOM 11579 N N . SER B 1 565 ? 18.031 1.08 -24.844 1 88.5 565 SER B N 1
ATOM 11580 C CA . SER B 1 565 ? 16.672 0.816 -25.328 1 88.5 565 SER B CA 1
ATOM 11581 C C . SER B 1 565 ? 16.141 -0.493 -24.75 1 88.5 565 SER B C 1
ATOM 11583 O O . SER B 1 565 ? 14.945 -0.607 -24.469 1 88.5 565 SER B O 1
ATOM 11585 N N . PHE B 1 566 ? 16.984 -1.481 -24.547 1 91.25 566 PHE B N 1
ATOM 11586 C CA . PHE B 1 566 ? 16.547 -2.801 -24.109 1 91.25 566 PHE B CA 1
ATOM 11587 C C . PHE B 1 566 ? 16.672 -2.945 -22.609 1 91.25 566 PHE B C 1
ATOM 11589 O O . PHE B 1 566 ? 16.047 -3.832 -22 1 91.25 566 PHE B O 1
ATOM 11596 N N . GLY B 1 567 ? 17.391 -2.08 -22 1 91.12 567 GLY B N 1
ATOM 11597 C CA . GLY B 1 567 ? 17.625 -2.176 -20.562 1 91.12 567 GLY B CA 1
ATOM 11598 C C . GLY B 1 567 ? 16.344 -2.072 -19.75 1 91.12 567 GLY B C 1
ATOM 11599 O O . GLY B 1 567 ? 16 -2.99 -19 1 91.12 567 GLY B O 1
ATOM 11600 N N . PRO B 1 568 ? 15.617 -1.052 -19.953 1 90.25 568 PRO B N 1
ATOM 11601 C CA . PRO B 1 568 ? 14.367 -0.904 -19.203 1 90.25 568 PRO B CA 1
ATOM 11602 C C . PRO B 1 568 ? 13.383 -2.039 -19.469 1 90.25 568 PRO B C 1
ATOM 11604 O O . PRO B 1 568 ? 12.625 -2.426 -18.578 1 90.25 568 PRO B O 1
ATOM 11607 N N . LEU B 1 569 ? 13.453 -2.582 -20.609 1 90.62 569 LEU B N 1
ATOM 11608 C CA . LEU B 1 569 ? 12.555 -3.689 -20.922 1 90.62 569 LEU B CA 1
ATOM 11609 C C . LEU B 1 569 ? 12.922 -4.93 -20.125 1 90.62 569 LEU B C 1
ATOM 11611 O O . LEU B 1 569 ? 12.031 -5.656 -19.656 1 90.62 569 LEU B O 1
ATOM 11615 N N . GLN B 1 570 ? 14.125 -5.176 -19.984 1 91.12 570 GLN B N 1
ATOM 11616 C CA . GLN B 1 570 ? 14.562 -6.316 -19.188 1 91.12 570 GLN B CA 1
ATOM 11617 C C . GLN B 1 570 ? 14.195 -6.137 -17.719 1 91.12 570 GLN B C 1
ATOM 11619 O O . GLN B 1 570 ? 13.805 -7.098 -17.062 1 91.12 570 GLN B O 1
ATOM 11624 N N . ILE B 1 571 ? 14.367 -4.961 -17.234 1 91.94 571 ILE B N 1
ATOM 11625 C CA . ILE B 1 571 ? 14.023 -4.684 -15.844 1 91.94 571 ILE B CA 1
ATOM 11626 C C . ILE B 1 571 ? 12.516 -4.852 -15.641 1 91.94 571 ILE B C 1
ATOM 11628 O O . ILE B 1 571 ? 12.078 -5.426 -14.641 1 91.94 571 ILE B O 1
ATOM 11632 N N . SER B 1 572 ? 11.812 -4.348 -16.641 1 91.56 572 SER B N 1
ATOM 11633 C CA . SER B 1 572 ? 10.367 -4.512 -16.562 1 91.56 572 SER B CA 1
ATOM 11634 C C . SER B 1 572 ? 9.977 -5.984 -16.609 1 91.56 572 SER B C 1
ATOM 11636 O O . SER B 1 572 ? 9.055 -6.406 -15.898 1 91.56 572 SER B O 1
ATOM 11638 N N . LEU B 1 573 ? 10.641 -6.766 -17.375 1 89.19 573 LEU B N 1
ATOM 11639 C CA . LEU B 1 573 ? 10.383 -8.195 -17.469 1 89.19 573 LEU B CA 1
ATOM 11640 C C . LEU B 1 573 ? 10.656 -8.883 -16.125 1 89.19 573 LEU B C 1
ATOM 11642 O O . LEU B 1 573 ? 9.891 -9.75 -15.703 1 89.19 573 LEU B O 1
ATOM 11646 N N . GLY B 1 574 ? 11.727 -8.516 -15.523 1 87.69 574 GLY B N 1
ATOM 11647 C CA . GLY B 1 574 ? 12.031 -9.055 -14.211 1 87.69 574 GLY B CA 1
ATOM 11648 C C . GLY B 1 574 ? 10.977 -8.727 -13.172 1 87.69 574 GLY B C 1
ATOM 11649 O O . GLY B 1 574 ? 10.594 -9.578 -12.367 1 87.69 574 GLY B O 1
ATOM 11650 N N . ARG B 1 575 ? 10.484 -7.633 -13.172 1 89.88 575 ARG B N 1
ATOM 11651 C CA . ARG B 1 575 ? 9.438 -7.223 -12.242 1 89.88 575 ARG B CA 1
ATOM 11652 C C . ARG B 1 575 ? 8.125 -7.941 -12.547 1 89.88 575 ARG B C 1
ATOM 11654 O O . ARG B 1 575 ? 7.379 -8.297 -11.633 1 89.88 575 ARG B O 1
ATOM 11661 N N . THR B 1 576 ? 7.824 -8.102 -13.812 1 89.75 576 THR B N 1
ATOM 11662 C CA . THR B 1 576 ? 6.617 -8.812 -14.219 1 89.75 576 THR B CA 1
ATOM 11663 C C . THR B 1 576 ? 6.652 -10.258 -13.742 1 89.75 576 THR B C 1
ATOM 11665 O O . THR B 1 576 ? 5.625 -10.812 -13.352 1 89.75 576 THR B O 1
ATOM 11668 N N . VAL B 1 577 ? 7.836 -10.867 -13.766 1 87.5 577 VAL B N 1
ATOM 11669 C CA . VAL B 1 577 ? 7.969 -12.242 -13.297 1 87.5 577 VAL B CA 1
ATOM 11670 C C . VAL B 1 577 ? 7.656 -12.312 -11.805 1 87.5 577 VAL B C 1
ATOM 11672 O O . VAL B 1 577 ? 7.004 -13.25 -11.344 1 87.5 577 VAL B O 1
ATOM 11675 N N . LYS B 1 578 ? 8.031 -11.352 -11.055 1 87.31 578 LYS B N 1
ATOM 11676 C CA . LYS B 1 578 ? 7.703 -11.305 -9.633 1 87.31 578 LYS B CA 1
ATOM 11677 C C . LYS B 1 578 ? 6.199 -11.156 -9.422 1 87.31 578 LYS B C 1
ATOM 11679 O O . LYS B 1 578 ? 5.633 -11.781 -8.523 1 87.31 578 LYS B O 1
ATOM 11684 N N . ASP B 1 579 ? 5.594 -10.398 -10.234 1 87.62 579 ASP B N 1
ATOM 11685 C CA . ASP B 1 579 ? 4.145 -10.234 -10.172 1 87.62 579 ASP B CA 1
ATOM 11686 C C . ASP B 1 579 ? 3.426 -11.539 -10.508 1 87.62 579 ASP B C 1
ATOM 11688 O O . ASP B 1 579 ? 2.428 -11.883 -9.875 1 87.62 579 ASP B O 1
ATOM 11692 N N . ILE B 1 580 ? 3.955 -12.195 -11.484 1 89.88 580 ILE B N 1
ATOM 11693 C CA . ILE B 1 580 ? 3.346 -13.461 -11.891 1 89.88 580 ILE B CA 1
ATOM 11694 C C . ILE B 1 580 ? 3.449 -14.469 -10.75 1 89.88 580 ILE B C 1
ATOM 11696 O O . ILE B 1 580 ? 2.514 -15.234 -10.508 1 89.88 580 ILE B O 1
ATOM 11700 N N . PHE B 1 581 ? 4.453 -14.445 -10.008 1 87.44 581 PHE B N 1
ATOM 11701 C CA . PHE B 1 581 ? 4.602 -15.359 -8.883 1 87.44 581 PHE B CA 1
ATOM 11702 C C . PHE B 1 581 ? 3.605 -15.023 -7.781 1 87.44 581 PHE B C 1
ATOM 11704 O O . PHE B 1 581 ? 3.029 -15.93 -7.168 1 87.44 581 PHE B O 1
ATOM 11711 N N . LYS B 1 582 ? 3.414 -13.82 -7.477 1 87.38 582 LYS B N 1
ATOM 11712 C CA . LYS B 1 582 ? 2.408 -13.398 -6.504 1 87.38 582 LYS B CA 1
ATOM 11713 C C . LYS B 1 582 ? 1.006 -13.789 -6.961 1 87.38 582 LYS B C 1
ATOM 11715 O O . LYS B 1 582 ? 0.205 -14.297 -6.168 1 87.38 582 LYS B O 1
ATOM 11720 N N . PHE B 1 583 ? 0.821 -13.531 -8.195 1 87.44 583 PHE B N 1
ATOM 11721 C CA . PHE B 1 583 ? -0.469 -13.82 -8.812 1 87.44 583 PHE B CA 1
ATOM 11722 C C . PHE B 1 583 ? -0.722 -15.32 -8.852 1 87.44 583 PHE B C 1
ATOM 11724 O O . PHE B 1 583 ? -1.867 -15.766 -8.75 1 87.44 583 PHE B O 1
ATOM 11731 N N . MET B 1 584 ? 0.349 -16.156 -9.008 1 89.69 584 MET B N 1
ATOM 11732 C CA . MET B 1 584 ? 0.252 -17.594 -9.172 1 89.69 584 MET B CA 1
ATOM 11733 C C . MET B 1 584 ? -0.349 -18.25 -7.93 1 89.69 584 MET B C 1
ATOM 11735 O O . MET B 1 584 ? -1.021 -19.281 -8.023 1 89.69 584 MET B O 1
ATOM 11739 N N . VAL B 1 585 ? -0.247 -17.625 -6.82 1 86.25 585 VAL B N 1
ATOM 11740 C CA . VAL B 1 585 ? -0.794 -18.203 -5.602 1 86.25 585 VAL B CA 1
ATOM 11741 C C . VAL B 1 585 ? -2.318 -18.234 -5.68 1 86.25 585 VAL B C 1
ATOM 11743 O O . VAL B 1 585 ? -2.939 -19.281 -5.441 1 86.25 585 VAL B O 1
ATOM 11746 N N . ILE B 1 586 ? -2.91 -17.125 -6.023 1 87.5 586 ILE B N 1
ATOM 11747 C CA . ILE B 1 586 ? -4.359 -17.062 -6.168 1 87.5 586 ILE B CA 1
ATOM 11748 C C . ILE B 1 586 ? -4.793 -17.922 -7.359 1 87.5 586 ILE B C 1
ATOM 11750 O O . ILE B 1 586 ? -5.812 -18.609 -7.297 1 87.5 586 ILE B O 1
ATOM 11754 N N . PHE B 1 587 ? -4 -17.891 -8.391 1 90.06 587 PHE B N 1
ATOM 11755 C CA . PHE B 1 587 ? -4.285 -18.656 -9.602 1 90.06 587 PHE B CA 1
ATOM 11756 C C . PHE B 1 587 ? -4.328 -20.156 -9.297 1 90.06 587 PHE B C 1
ATOM 11758 O O . PHE B 1 587 ? -5.266 -20.844 -9.695 1 90.06 587 PHE B O 1
ATOM 11765 N N . ILE B 1 588 ? -3.33 -20.625 -8.578 1 90.44 588 ILE B N 1
ATOM 11766 C CA . ILE B 1 588 ? -3.238 -22.062 -8.273 1 90.44 588 ILE B CA 1
ATOM 11767 C C . ILE B 1 588 ? -4.383 -22.453 -7.344 1 90.44 588 ILE B C 1
ATOM 11769 O O . ILE B 1 588 ? -4.941 -23.547 -7.477 1 90.44 588 ILE B O 1
ATOM 11773 N N . MET B 1 589 ? -4.766 -21.609 -6.527 1 88.94 589 MET B N 1
ATOM 11774 C CA . MET B 1 589 ? -5.867 -21.906 -5.617 1 88.94 589 MET B CA 1
ATOM 11775 C C . MET B 1 589 ? -7.172 -22.094 -6.379 1 88.94 589 MET B C 1
ATOM 11777 O O . MET B 1 589 ? -7.891 -23.078 -6.164 1 88.94 589 MET B O 1
ATOM 11781 N N . VAL B 1 590 ? -7.434 -21.219 -7.254 1 90.56 590 VAL B N 1
ATOM 11782 C CA . VAL B 1 590 ? -8.664 -21.297 -8.039 1 90.56 590 VAL B CA 1
ATOM 11783 C C . VAL B 1 590 ? -8.578 -22.469 -9.016 1 90.56 590 VAL B C 1
ATOM 11785 O O . VAL B 1 590 ? -9.547 -23.203 -9.203 1 90.56 590 VAL B O 1
ATOM 11788 N N . PHE B 1 591 ? -7.383 -22.656 -9.578 1 93.44 591 PHE B N 1
ATOM 11789 C CA . PHE B 1 591 ? -7.145 -23.734 -10.531 1 93.44 591 PHE B CA 1
ATOM 11790 C C . PHE B 1 591 ? -7.375 -25.094 -9.883 1 93.44 591 PHE B C 1
ATOM 11792 O O . PHE B 1 591 ? -8.07 -25.953 -10.438 1 93.44 591 PHE B O 1
ATOM 11799 N N . VAL B 1 592 ? -6.902 -25.25 -8.727 1 91.31 592 VAL B N 1
ATOM 11800 C CA . VAL B 1 592 ? -7.023 -26.531 -8.023 1 91.31 592 VAL B CA 1
ATOM 11801 C C . VAL B 1 592 ? -8.469 -26.75 -7.582 1 91.31 592 VAL B C 1
ATOM 11803 O O . VAL B 1 592 ? -8.969 -27.875 -7.609 1 91.31 592 VAL B O 1
ATOM 11806 N N . ALA B 1 593 ? -9.125 -25.672 -7.223 1 92.88 593 ALA B N 1
ATOM 11807 C CA . ALA B 1 593 ? -10.523 -25.781 -6.824 1 92.88 593 ALA B CA 1
ATOM 11808 C C . ALA B 1 593 ? -11.375 -26.344 -7.949 1 92.88 593 ALA B C 1
ATOM 11810 O O . ALA B 1 593 ? -12.102 -27.328 -7.75 1 92.88 593 ALA B O 1
ATOM 11811 N N . PHE B 1 594 ? -11.227 -25.844 -9.078 1 94.38 594 PHE B N 1
ATOM 11812 C CA . PHE B 1 594 ? -12.039 -26.281 -10.203 1 94.38 594 PHE B CA 1
ATOM 11813 C C . PHE B 1 594 ? -11.555 -27.641 -10.719 1 94.38 594 PHE B C 1
ATOM 11815 O O . PHE B 1 594 ? -12.359 -28.438 -11.211 1 94.38 594 PHE B O 1
ATOM 11822 N N . MET B 1 595 ? -10.258 -27.875 -10.586 1 94.06 595 MET B N 1
ATOM 11823 C CA . MET B 1 595 ? -9.727 -29.172 -11.008 1 94.06 595 MET B CA 1
ATOM 11824 C C . MET B 1 595 ? -10.336 -30.297 -10.18 1 94.06 595 MET B C 1
ATOM 11826 O O . MET B 1 595 ? -10.828 -31.281 -10.734 1 94.06 595 MET B O 1
ATOM 11830 N N . ILE B 1 596 ? -10.406 -30.109 -8.898 1 91.38 596 ILE B N 1
ATOM 11831 C CA . ILE B 1 596 ? -10.938 -31.141 -8.008 1 91.38 596 ILE B CA 1
ATOM 11832 C C . ILE B 1 596 ? -12.453 -31.219 -8.164 1 91.38 596 ILE B C 1
ATOM 11834 O O . ILE B 1 596 ? -13.016 -32.312 -8.148 1 91.38 596 ILE B O 1
ATOM 11838 N N . GLY B 1 597 ? -13.102 -30.094 -8.32 1 92.31 597 GLY B N 1
ATOM 11839 C CA . GLY B 1 597 ? -14.539 -30.109 -8.523 1 92.31 597 GLY B CA 1
ATOM 11840 C C . GLY B 1 597 ? -14.969 -30.828 -9.781 1 92.31 597 GLY B C 1
ATOM 11841 O O . GLY B 1 597 ? -15.859 -31.688 -9.742 1 92.31 597 GLY B O 1
ATOM 11842 N N . MET B 1 598 ? -14.312 -30.531 -10.859 1 93.19 598 MET B N 1
ATOM 11843 C CA . MET B 1 598 ? -14.664 -31.156 -12.133 1 93.19 598 MET B CA 1
ATOM 11844 C C . MET B 1 598 ? -14.258 -32.625 -12.133 1 93.19 598 MET B C 1
ATOM 11846 O O . MET B 1 598 ? -14.945 -33.469 -12.727 1 93.19 598 MET B O 1
ATOM 11850 N N . PHE B 1 599 ? -13.195 -32.938 -11.555 1 90.56 599 PHE B N 1
ATOM 11851 C CA . PHE B 1 599 ? -12.789 -34.344 -11.445 1 90.56 599 PHE B CA 1
ATOM 11852 C C . PHE B 1 599 ? -13.812 -35.156 -10.656 1 90.56 599 PHE B C 1
ATOM 11854 O O . PHE B 1 599 ? -14.133 -36.281 -11.016 1 90.56 599 PHE B O 1
ATOM 11861 N N . ASN B 1 600 ? -14.336 -34.562 -9.547 1 89.5 600 ASN B N 1
ATOM 11862 C CA . ASN B 1 600 ? -15.359 -35.219 -8.75 1 89.5 600 ASN B CA 1
ATOM 11863 C C . ASN B 1 600 ? -16.641 -35.469 -9.555 1 89.5 600 ASN B C 1
ATOM 11865 O O . ASN B 1 600 ? -17.344 -36.438 -9.336 1 89.5 600 ASN B O 1
ATOM 11869 N N . LEU B 1 601 ? -16.828 -34.594 -10.445 1 90.19 601 LEU B N 1
ATOM 11870 C CA . LEU B 1 601 ? -18.062 -34.656 -11.227 1 90.19 601 LEU B CA 1
ATOM 11871 C C . LEU B 1 601 ? -17.969 -35.719 -12.305 1 90.19 601 LEU B C 1
ATOM 11873 O O . LEU B 1 601 ? -18.922 -36.469 -12.516 1 90.19 601 LEU B O 1
ATOM 11877 N N . TYR B 1 602 ? -16.828 -35.844 -12.938 1 89 602 TYR B N 1
ATOM 11878 C CA . TYR B 1 602 ? -16.75 -36.688 -14.141 1 89 602 TYR B CA 1
ATOM 11879 C C . TYR B 1 602 ? -15.883 -37.906 -13.914 1 89 602 TYR B C 1
ATOM 11881 O O . TYR B 1 602 ? -15.727 -38.75 -14.805 1 89 602 TYR B O 1
ATOM 11889 N N . SER B 1 603 ? -15.383 -38.125 -12.781 1 86.75 603 SER B N 1
ATOM 11890 C CA . SER B 1 603 ? -14.516 -39.25 -12.523 1 86.75 603 SER B CA 1
ATOM 11891 C C . SER B 1 603 ? -15.266 -40.562 -12.727 1 86.75 603 SER B C 1
ATOM 11893 O O . SER B 1 603 ? -14.664 -41.594 -13.117 1 86.75 603 SER B O 1
ATOM 11895 N N . TYR B 1 604 ? -16.656 -40.531 -12.57 1 84.5 604 TYR B N 1
ATOM 11896 C CA . TYR B 1 604 ? -17.469 -41.719 -12.672 1 84.5 604 TYR B CA 1
ATOM 11897 C C . TYR B 1 604 ? -17.797 -42.031 -14.125 1 84.5 604 TYR B C 1
ATOM 11899 O O . TYR B 1 604 ? -18.422 -43.062 -14.422 1 84.5 604 TYR B O 1
ATOM 11907 N N . TYR B 1 605 ? -17.375 -41.312 -15.031 1 86.44 605 TYR B N 1
ATOM 11908 C CA . TYR B 1 605 ? -17.812 -41.469 -16.406 1 86.44 605 TYR B CA 1
ATOM 11909 C C . TYR B 1 605 ? -16.641 -41.781 -17.328 1 86.44 605 TYR B C 1
ATOM 11911 O O . TYR B 1 605 ? -16.594 -41.344 -18.469 1 86.44 605 TYR B O 1
ATOM 11919 N N . ILE B 1 606 ? -15.719 -42.5 -16.766 1 84.12 606 ILE B N 1
ATOM 11920 C CA . ILE B 1 606 ? -14.602 -42.969 -17.609 1 84.12 606 ILE B CA 1
ATOM 11921 C C . ILE B 1 606 ? -15.133 -43.812 -18.75 1 84.12 606 ILE B C 1
ATOM 11923 O O . ILE B 1 606 ? -15.922 -44.75 -18.531 1 84.12 606 ILE B O 1
ATOM 11927 N N . GLY B 1 607 ? -14.867 -43.5 -19.953 1 78.62 607 GLY B N 1
ATOM 11928 C CA . GLY B 1 607 ? -15.297 -44.281 -21.109 1 78.62 607 GLY B CA 1
ATOM 11929 C C . GLY B 1 607 ? -16.625 -43.844 -21.672 1 78.62 607 GLY B C 1
ATOM 11930 O O . GLY B 1 607 ? -17.078 -44.312 -22.719 1 78.62 607 GLY B O 1
ATOM 11931 N N . ALA B 1 608 ? -17.391 -42.969 -20.969 1 82.81 608 ALA B N 1
ATOM 11932 C CA . ALA B 1 608 ? -18.719 -42.562 -21.391 1 82.81 608 ALA B CA 1
ATOM 11933 C C . ALA B 1 608 ? -18.703 -41.156 -21.953 1 82.81 608 ALA B C 1
ATOM 11935 O O . ALA B 1 608 ? -19.75 -40.5 -22.031 1 82.81 608 ALA B O 1
ATOM 11936 N N . LYS B 1 609 ? -17.547 -40.719 -22.234 1 87.06 609 LYS B N 1
ATOM 11937 C CA . LYS B 1 609 ? -17.406 -39.375 -22.797 1 87.06 609 LYS B CA 1
ATOM 11938 C C . LYS B 1 609 ? -16.688 -39.438 -24.141 1 87.06 609 LYS B C 1
ATOM 11940 O O . LYS B 1 609 ? -16.047 -40.438 -24.469 1 87.06 609 LYS B O 1
ATOM 11945 N N . GLN B 1 610 ? -16.922 -38.438 -24.906 1 78.81 610 GLN B N 1
ATOM 11946 C CA . GLN B 1 610 ? -16.25 -38.375 -26.203 1 78.81 610 GLN B CA 1
ATOM 11947 C C . GLN B 1 610 ? -14.742 -38.188 -26.031 1 78.81 610 GLN B C 1
ATOM 11949 O O . GLN B 1 610 ? -13.953 -38.75 -26.797 1 78.81 610 GLN B O 1
ATOM 11954 N N . ASN B 1 611 ? -14.414 -37.406 -25 1 83.12 611 ASN B N 1
ATOM 11955 C CA . ASN B 1 611 ? -13.008 -37.219 -24.656 1 83.12 611 ASN B CA 1
ATOM 11956 C C . ASN B 1 611 ? -12.742 -37.531 -23.188 1 83.12 611 ASN B C 1
ATOM 11958 O O . ASN B 1 611 ? -13.672 -37.562 -22.375 1 83.12 611 ASN B O 1
ATOM 11962 N N . GLU B 1 612 ? -11.594 -37.969 -22.891 1 84.81 612 GLU B N 1
ATOM 11963 C CA . GLU B 1 612 ? -11.242 -38.344 -21.531 1 84.81 612 GLU B CA 1
ATOM 11964 C C . GLU B 1 612 ? -10.992 -37.125 -20.641 1 84.81 612 GLU B C 1
ATOM 11966 O O . GLU B 1 612 ? -10.32 -37.25 -19.609 1 84.81 612 GLU B O 1
ATOM 11971 N N . ALA B 1 613 ? -11.664 -36.125 -21.047 1 89.94 613 ALA B N 1
ATOM 11972 C CA . ALA B 1 613 ? -11.469 -34.906 -20.266 1 89.94 613 ALA B CA 1
ATOM 11973 C C . ALA B 1 613 ? -12.055 -35.031 -18.875 1 89.94 613 ALA B C 1
ATOM 11975 O O . ALA B 1 613 ? -13.172 -35.562 -18.703 1 89.94 613 ALA B O 1
ATOM 11976 N N . PHE B 1 614 ? -11.375 -34.781 -17.734 1 89.69 614 PHE B N 1
ATOM 11977 C CA . PHE B 1 614 ? -11.781 -34.688 -16.344 1 89.69 614 PHE B CA 1
ATOM 11978 C C . PHE B 1 614 ? -11.984 -36.062 -15.719 1 89.69 614 PHE B C 1
ATOM 11980 O O . PHE B 1 614 ? -12.555 -36.188 -14.625 1 89.69 614 PHE B O 1
ATOM 11987 N N . THR B 1 615 ? -11.648 -37.125 -16.391 1 87.75 615 THR B N 1
ATOM 11988 C CA . THR B 1 615 ? -11.844 -38.438 -15.852 1 87.75 615 THR B CA 1
ATOM 11989 C C . THR B 1 615 ? -10.688 -38.844 -14.945 1 87.75 615 THR B C 1
ATOM 11991 O O . THR B 1 615 ? -10.867 -39.594 -13.992 1 87.75 615 THR B O 1
ATOM 11994 N N . THR B 1 616 ? -9.492 -38.406 -15.289 1 86.75 616 THR B N 1
ATOM 11995 C CA . THR B 1 616 ? -8.32 -38.562 -14.43 1 86.75 616 THR B CA 1
ATOM 11996 C C . THR B 1 616 ? -7.797 -37.188 -13.969 1 86.75 616 THR B C 1
ATOM 11998 O O . THR B 1 616 ? -8.195 -36.156 -14.5 1 86.75 616 THR B O 1
ATOM 12001 N N . VAL B 1 617 ? -6.992 -37.281 -12.961 1 87.06 617 VAL B N 1
ATOM 12002 C CA . VAL B 1 617 ? -6.445 -36.031 -12.422 1 87.06 617 VAL B CA 1
ATOM 12003 C C . VAL B 1 617 ? -5.539 -35.375 -13.453 1 87.06 617 VAL B C 1
ATOM 12005 O O . VAL B 1 617 ? -5.57 -34.156 -13.633 1 87.06 617 VAL B O 1
ATOM 12008 N N . GLU B 1 618 ? -4.75 -36.188 -14.148 1 88.5 618 GLU B N 1
ATOM 12009 C CA . GLU B 1 618 ? -3.83 -35.656 -15.156 1 88.5 618 GLU B CA 1
ATOM 12010 C C . GLU B 1 618 ? -4.59 -35.031 -16.312 1 88.5 618 GLU B C 1
ATOM 12012 O O . GLU B 1 618 ? -4.234 -33.938 -16.781 1 88.5 618 GLU B O 1
ATOM 12017 N N . GLU B 1 619 ? -5.676 -35.625 -16.734 1 90 619 GLU B N 1
ATOM 12018 C CA . GLU B 1 619 ? -6.461 -35.094 -17.844 1 90 619 GLU B CA 1
ATOM 12019 C C . GLU B 1 619 ? -7.234 -33.844 -17.422 1 90 619 GLU B C 1
ATOM 12021 O O . GLU B 1 619 ? -7.465 -32.969 -18.25 1 90 619 GLU B O 1
ATOM 12026 N N . SER B 1 620 ? -7.637 -33.938 -16.156 1 91.19 620 SER B N 1
ATOM 12027 C CA . SER B 1 620 ? -8.305 -32.719 -15.656 1 91.19 620 SER B CA 1
ATOM 12028 C C . SER B 1 620 ? -7.363 -31.531 -15.656 1 91.19 620 SER B C 1
ATOM 12030 O O . SER B 1 620 ? -7.762 -30.422 -16.016 1 91.19 620 SER B O 1
ATOM 12032 N N . PHE B 1 621 ? -6.125 -31.781 -15.289 1 92.19 621 PHE B N 1
ATOM 12033 C CA . PHE B 1 621 ? -5.125 -30.719 -15.289 1 92.19 621 PHE B CA 1
ATOM 12034 C C . PHE B 1 621 ? -4.871 -30.219 -16.703 1 92.19 621 PHE B C 1
ATOM 12036 O O . PHE B 1 621 ? -4.871 -29 -16.938 1 92.19 621 PHE B O 1
ATOM 12043 N N . LYS B 1 622 ? -4.684 -31.094 -17.656 1 91.94 622 LYS B N 1
ATOM 12044 C CA . LYS B 1 622 ? -4.379 -30.734 -19.031 1 91.94 622 LYS B CA 1
ATOM 12045 C C . LYS B 1 622 ? -5.531 -29.953 -19.656 1 91.94 622 LYS B C 1
ATOM 12047 O O . LYS B 1 622 ? -5.312 -28.922 -20.312 1 91.94 622 LYS B O 1
ATOM 12052 N N . THR B 1 623 ? -6.727 -30.391 -19.391 1 92.81 623 THR B N 1
ATOM 12053 C CA . THR B 1 623 ? -7.887 -29.75 -20.016 1 92.81 623 THR B CA 1
ATOM 12054 C C . THR B 1 623 ? -8.062 -28.328 -19.5 1 92.81 623 THR B C 1
ATOM 12056 O O . THR B 1 623 ? -8.266 -27.391 -20.281 1 92.81 623 THR B O 1
ATOM 12059 N N . LEU B 1 624 ? -7.949 -28.219 -18.219 1 93.38 624 LEU B N 1
ATOM 12060 C CA . LEU B 1 624 ? -8.141 -26.906 -17.625 1 93.38 624 LEU B CA 1
ATOM 12061 C C . LEU B 1 624 ? -6.996 -25.969 -18.016 1 93.38 624 LEU B C 1
ATOM 12063 O O . LEU B 1 624 ? -7.207 -24.781 -18.234 1 93.38 624 LEU B O 1
ATOM 12067 N N . PHE B 1 625 ? -5.785 -26.453 -18.094 1 92.38 625 PHE B N 1
ATOM 12068 C CA . PHE B 1 625 ? -4.633 -25.656 -18.469 1 92.38 625 PHE B CA 1
ATOM 12069 C C . PHE B 1 625 ? -4.789 -25.109 -19.875 1 92.38 625 PHE B C 1
ATOM 12071 O O . PHE B 1 625 ? -4.586 -23.922 -20.125 1 92.38 625 PHE B O 1
ATOM 12078 N N . TRP B 1 626 ? -5.188 -25.922 -20.812 1 89.19 626 TRP B N 1
ATOM 12079 C CA . TRP B 1 626 ? -5.328 -25.5 -22.203 1 89.19 626 TRP B CA 1
ATOM 12080 C C . TRP B 1 626 ? -6.555 -24.625 -22.391 1 89.19 626 TRP B C 1
ATOM 12082 O O . TRP B 1 626 ? -6.621 -23.844 -23.344 1 89.19 626 TRP B O 1
ATOM 12092 N N . ALA B 1 627 ? -7.457 -24.766 -21.484 1 90.31 627 ALA B N 1
ATOM 12093 C CA . ALA B 1 627 ? -8.656 -23.938 -21.562 1 90.31 627 ALA B CA 1
ATOM 12094 C C . ALA B 1 627 ? -8.32 -22.469 -21.344 1 90.31 627 ALA B C 1
ATOM 12096 O O . ALA B 1 627 ? -9.008 -21.578 -21.859 1 90.31 627 ALA B O 1
ATOM 12097 N N . ILE B 1 628 ? -7.246 -22.219 -20.672 1 88.06 628 ILE B N 1
ATOM 12098 C CA . ILE B 1 628 ? -6.844 -20.844 -20.406 1 88.06 628 ILE B CA 1
ATOM 12099 C C . ILE B 1 628 ? -6.488 -20.156 -21.719 1 88.06 628 ILE B C 1
ATOM 12101 O O . ILE B 1 628 ? -6.723 -18.953 -21.891 1 88.06 628 ILE B O 1
ATOM 12105 N N . PHE B 1 629 ? -5.934 -20.906 -22.625 1 84.88 629 PHE B N 1
ATOM 12106 C CA . PHE B 1 629 ? -5.488 -20.359 -23.891 1 84.88 629 PHE B CA 1
ATOM 12107 C C . PHE B 1 629 ? -6.574 -20.516 -24.953 1 84.88 629 PHE B C 1
ATOM 12109 O O . PHE B 1 629 ? -6.344 -20.234 -26.141 1 84.88 629 PHE B O 1
ATOM 12116 N N . GLY B 1 630 ? -7.711 -21.031 -24.578 1 82.38 630 GLY B N 1
ATOM 12117 C CA . GLY B 1 630 ? -8.812 -21.203 -25.5 1 82.38 630 GLY B CA 1
ATOM 12118 C C . GLY B 1 630 ? -8.68 -22.422 -26.391 1 82.38 630 GLY B C 1
ATOM 12119 O O . GLY B 1 630 ? -9.281 -22.484 -27.469 1 82.38 630 GLY B O 1
ATOM 12120 N N . LEU B 1 631 ? -7.914 -23.391 -25.922 1 79.69 631 LEU B N 1
ATOM 12121 C CA . LEU B 1 631 ? -7.645 -24.531 -26.781 1 79.69 631 LEU B CA 1
ATOM 12122 C C . LEU B 1 631 ? -8.477 -25.734 -26.375 1 79.69 631 LEU B C 1
ATOM 12124 O O . LEU B 1 631 ? -8.453 -26.781 -27.031 1 79.69 631 LEU B O 1
ATOM 12128 N N . SER B 1 632 ? -9.242 -25.609 -25.312 1 81.88 632 SER B N 1
ATOM 12129 C CA . SER B 1 632 ? -10.117 -26.703 -24.906 1 81.88 632 SER B CA 1
ATOM 12130 C C . SER B 1 632 ? -11.523 -26.516 -25.469 1 81.88 632 SER B C 1
ATOM 12132 O O . SER B 1 632 ? -12.039 -25.406 -25.516 1 81.88 632 SER B O 1
ATOM 12134 N N . GLU B 1 633 ? -12.023 -27.688 -25.906 1 81.06 633 GLU B N 1
ATOM 12135 C CA . GLU B 1 633 ? -13.344 -27.641 -26.531 1 81.06 633 GLU B CA 1
ATOM 12136 C C . GLU B 1 633 ? -14.453 -27.797 -25.5 1 81.06 633 GLU B C 1
ATOM 12138 O O . GLU B 1 633 ? -14.227 -28.344 -24.422 1 81.06 633 GLU B O 1
ATOM 12143 N N . VAL B 1 634 ? -15.617 -27.281 -25.844 1 84.75 634 VAL B N 1
ATOM 12144 C CA . VAL B 1 634 ? -16.797 -27.375 -24.969 1 84.75 634 VAL B CA 1
ATOM 12145 C C . VAL B 1 634 ? -17.297 -28.812 -24.922 1 84.75 634 VAL B C 1
ATOM 12147 O O . VAL B 1 634 ? -17.953 -29.219 -23.953 1 84.75 634 VAL B O 1
ATOM 12150 N N . LYS B 1 635 ? -16.938 -29.578 -25.891 1 83.88 635 LYS B N 1
ATOM 12151 C CA . LYS B 1 635 ? -17.359 -30.969 -25.953 1 83.88 635 LYS B CA 1
ATOM 12152 C C . LYS B 1 635 ? -16.734 -31.781 -24.812 1 83.88 635 LYS B C 1
ATOM 12154 O O . LYS B 1 635 ? -17.188 -32.875 -24.516 1 83.88 635 LYS B O 1
ATOM 12159 N N . SER B 1 636 ? -15.875 -31.125 -24.109 1 85.5 636 SER B N 1
ATOM 12160 C CA . SER B 1 636 ? -15.211 -31.797 -23 1 85.5 636 SER B CA 1
ATOM 12161 C C . SER B 1 636 ? -16.172 -32.031 -21.844 1 85.5 636 SER B C 1
ATOM 12163 O O . SER B 1 636 ? -15.922 -32.906 -20.984 1 85.5 636 SER B O 1
ATOM 12165 N N . VAL B 1 637 ? -17.344 -31.359 -21.828 1 89.31 637 VAL B N 1
ATOM 12166 C CA . VAL B 1 637 ? -18.234 -31.516 -20.672 1 89.31 637 VAL B CA 1
ATOM 12167 C C . VAL B 1 637 ? -19.484 -32.281 -21.094 1 89.31 637 VAL B C 1
ATOM 12169 O O . VAL B 1 637 ? -20.406 -32.469 -20.297 1 89.31 637 VAL B O 1
ATOM 12172 N N . VAL B 1 638 ? -19.469 -32.812 -22.297 1 87.44 638 VAL B N 1
ATOM 12173 C CA . VAL B 1 638 ? -20.656 -33.531 -22.781 1 87.44 638 VAL B CA 1
ATOM 12174 C C . VAL B 1 638 ? -20.516 -35.031 -22.469 1 87.44 638 VAL B C 1
ATOM 12176 O O . VAL B 1 638 ? -19.438 -35.594 -22.578 1 87.44 638 VAL B O 1
ATOM 12179 N N . ILE B 1 639 ? -21.641 -35.531 -21.969 1 87.56 639 ILE B N 1
ATOM 12180 C CA . ILE B 1 639 ? -21.719 -36.969 -21.641 1 87.56 639 ILE B CA 1
ATOM 12181 C C . ILE B 1 639 ? -22.562 -37.688 -22.688 1 87.56 639 ILE B C 1
ATOM 12183 O O . ILE B 1 639 ? -23.578 -37.125 -23.156 1 87.56 639 ILE B O 1
ATOM 12187 N N . ASN B 1 640 ? -22.156 -38.812 -23.094 1 84.38 640 ASN B N 1
ATOM 12188 C CA . ASN B 1 640 ? -22.859 -39.594 -24.125 1 84.38 640 ASN B CA 1
ATOM 12189 C C . ASN B 1 640 ? -24.125 -40.25 -23.578 1 84.38 640 ASN B C 1
ATOM 12191 O O . ASN B 1 640 ? -24.859 -40.875 -24.328 1 84.38 640 ASN B O 1
ATOM 12195 N N . TYR B 1 641 ? -24.422 -40 -22.359 1 82.12 641 TYR B N 1
ATOM 12196 C CA . TYR B 1 641 ? -25.609 -40.625 -21.766 1 82.12 641 TYR B CA 1
ATOM 12197 C C . TYR B 1 641 ? -26.594 -39.562 -21.297 1 82.12 641 TYR B C 1
ATOM 12199 O O . TYR B 1 641 ? -26.312 -38.344 -21.391 1 82.12 641 TYR B O 1
ATOM 12207 N N . ASN B 1 642 ? -27.797 -40.031 -20.906 1 82.38 642 ASN B N 1
ATOM 12208 C CA . ASN B 1 642 ? -28.906 -39.125 -20.625 1 82.38 642 ASN B CA 1
ATOM 12209 C C . ASN B 1 642 ? -28.828 -38.562 -19.203 1 82.38 642 ASN B C 1
ATOM 12211 O O . ASN B 1 642 ? -29.844 -38.5 -18.516 1 82.38 642 ASN B O 1
ATOM 12215 N N . HIS B 1 643 ? -27.672 -38.281 -18.688 1 88.62 643 HIS B N 1
ATOM 12216 C CA . HIS B 1 643 ? -27.562 -37.594 -17.406 1 88.62 643 HIS B CA 1
ATOM 12217 C C . HIS B 1 643 ? -27.422 -36.094 -17.594 1 88.62 643 HIS B C 1
ATOM 12219 O O . HIS B 1 643 ? -26.328 -35.531 -17.453 1 88.62 643 HIS B O 1
ATOM 12225 N N . LYS B 1 644 ? -28.547 -35.469 -17.766 1 88 644 LYS B N 1
ATOM 12226 C CA . LYS B 1 644 ? -28.594 -34.062 -18.125 1 88 644 LYS B CA 1
ATOM 12227 C C . LYS B 1 644 ? -28.219 -33.188 -16.953 1 88 644 LYS B C 1
ATOM 12229 O O . LYS B 1 644 ? -27.656 -32.094 -17.141 1 88 644 LYS B O 1
ATOM 12234 N N . PHE B 1 645 ? -28.422 -33.719 -15.797 1 89.81 645 PHE B N 1
ATOM 12235 C CA . PHE B 1 645 ? -28.094 -32.906 -14.633 1 89.81 645 PHE B CA 1
ATOM 12236 C C . PHE B 1 645 ? -26.594 -32.719 -14.492 1 89.81 645 PHE B C 1
ATOM 12238 O O . PHE B 1 645 ? -26.109 -31.609 -14.266 1 89.81 645 PHE B O 1
ATOM 12245 N N . ILE B 1 646 ? -25.828 -33.781 -14.578 1 90.5 646 ILE B N 1
ATOM 12246 C CA . ILE B 1 646 ? -24.375 -33.75 -14.469 1 90.5 646 ILE B CA 1
ATOM 12247 C C . ILE B 1 646 ? -23.797 -32.906 -15.609 1 90.5 646 ILE B C 1
ATOM 12249 O O . ILE B 1 646 ? -22.875 -32.125 -15.406 1 90.5 646 ILE B O 1
ATOM 12253 N N . GLU B 1 647 ? -24.406 -33.062 -16.766 1 89.81 647 GLU B N 1
ATOM 12254 C CA . GLU B 1 647 ? -23.938 -32.281 -17.922 1 89.81 647 GLU B CA 1
ATOM 12255 C C . GLU B 1 647 ? -24.172 -30.797 -17.734 1 89.81 647 GLU B C 1
ATOM 12257 O O . GLU B 1 647 ? -23.312 -29.984 -18.062 1 89.81 647 GLU B O 1
ATOM 12262 N N . ASN B 1 648 ? -25.359 -30.453 -17.172 1 89.25 648 ASN B N 1
ATOM 12263 C CA . ASN B 1 648 ? -25.672 -29.047 -16.938 1 89.25 648 ASN B CA 1
ATOM 12264 C C . ASN B 1 648 ? -24.75 -28.438 -15.867 1 89.25 648 ASN B C 1
ATOM 12266 O O . ASN B 1 648 ? -24.312 -27.297 -15.992 1 89.25 648 ASN B O 1
ATOM 12270 N N . ILE B 1 649 ? -24.453 -29.188 -14.898 1 92.38 649 ILE B N 1
ATOM 12271 C CA . ILE B 1 649 ? -23.547 -28.703 -13.859 1 92.38 649 ILE B CA 1
ATOM 12272 C C . ILE B 1 649 ? -22.141 -28.562 -14.422 1 92.38 649 ILE B C 1
ATOM 12274 O O . ILE B 1 649 ? -21.422 -27.625 -14.086 1 92.38 649 ILE B O 1
ATOM 12278 N N . GLY B 1 650 ? -21.828 -29.516 -15.211 1 92.38 650 GLY B N 1
ATOM 12279 C CA . GLY B 1 650 ? -20.547 -29.406 -15.867 1 92.38 650 GLY B CA 1
ATOM 12280 C C . GLY B 1 650 ? -20.422 -28.172 -16.734 1 92.38 650 GLY B C 1
ATOM 12281 O O . GLY B 1 650 ? -19.391 -27.484 -16.703 1 92.38 650 GLY B O 1
ATOM 12282 N N . TYR B 1 651 ? -21.516 -27.844 -17.438 1 90.75 651 TYR B N 1
ATOM 12283 C CA . TYR B 1 651 ? -21.531 -26.641 -18.266 1 90.75 651 TYR B CA 1
ATOM 12284 C C . TYR B 1 651 ? -21.375 -25.391 -17.406 1 90.75 651 TYR B C 1
ATOM 12286 O O . TYR B 1 651 ? -20.625 -24.484 -17.75 1 90.75 651 TYR B O 1
ATOM 12294 N N . VAL B 1 652 ? -21.984 -25.406 -16.328 1 91.19 652 VAL B N 1
ATOM 12295 C CA . VAL B 1 652 ? -21.969 -24.234 -15.461 1 91.19 652 VAL B CA 1
ATOM 12296 C C . VAL B 1 652 ? -20.594 -24.078 -14.812 1 91.19 652 VAL B C 1
ATOM 12298 O O . VAL B 1 652 ? -20.016 -23 -14.812 1 91.19 652 VAL B O 1
ATOM 12301 N N . LEU B 1 653 ? -20.062 -25.156 -14.32 1 93.56 653 LEU B N 1
ATOM 12302 C CA . LEU B 1 653 ? -18.766 -25.109 -13.656 1 93.56 653 LEU B CA 1
ATOM 12303 C C . LEU B 1 653 ? -17.656 -24.734 -14.641 1 93.56 653 LEU B C 1
ATOM 12305 O O . LEU B 1 653 ? -16.781 -23.938 -14.32 1 93.56 653 LEU B O 1
ATOM 12309 N N . TYR B 1 654 ? -17.766 -25.328 -15.758 1 93.06 654 TYR B N 1
ATOM 12310 C CA . TYR B 1 654 ? -16.766 -25.031 -16.781 1 93.06 654 TYR B CA 1
ATOM 12311 C C . TYR B 1 654 ? -16.906 -23.594 -17.25 1 93.06 654 TYR B C 1
ATOM 12313 O O . TYR B 1 654 ? -15.906 -22.922 -17.531 1 93.06 654 TYR B O 1
ATOM 12321 N N . GLY B 1 655 ? -18.188 -23.125 -17.391 1 91.25 655 GLY B N 1
ATOM 12322 C CA . GLY B 1 655 ? -18.422 -21.734 -17.75 1 91.25 655 GLY B CA 1
ATOM 12323 C C . GLY B 1 655 ? -17.906 -20.766 -16.688 1 91.25 655 GLY B C 1
ATOM 12324 O O . GLY B 1 655 ? -17.25 -19.781 -17.031 1 91.25 655 GLY B O 1
ATOM 12325 N N . VAL B 1 656 ? -18.141 -21.031 -15.453 1 91.81 656 VAL B N 1
ATOM 12326 C CA . VAL B 1 656 ? -17.672 -20.172 -14.367 1 91.81 656 VAL B CA 1
ATOM 12327 C C . VAL B 1 656 ? -16.141 -20.203 -14.32 1 91.81 656 VAL B C 1
ATOM 12329 O O . VAL B 1 656 ? -15.516 -19.188 -14.023 1 91.81 656 VAL B O 1
ATOM 12332 N N . TYR B 1 657 ? -15.57 -21.328 -14.586 1 93.31 657 TYR B N 1
ATOM 12333 C CA . TYR B 1 657 ? -14.109 -21.422 -14.641 1 93.31 657 TYR B CA 1
ATOM 12334 C C . TYR B 1 657 ? -13.539 -20.484 -15.688 1 93.31 657 TYR B C 1
ATOM 12336 O O . TYR B 1 657 ? -12.594 -19.75 -15.414 1 93.31 657 TYR B O 1
ATOM 12344 N N . ASN B 1 658 ? -14.102 -20.516 -16.828 1 91.19 658 ASN B N 1
ATOM 12345 C CA . ASN B 1 658 ? -13.602 -19.656 -17.906 1 91.19 658 ASN B CA 1
ATOM 12346 C C . ASN B 1 658 ? -13.797 -18.188 -17.578 1 91.19 658 ASN B C 1
ATOM 12348 O O . ASN B 1 658 ? -12.93 -17.359 -17.875 1 91.19 658 ASN B O 1
ATOM 12352 N N . VAL B 1 659 ? -14.891 -17.891 -16.984 1 87.88 659 VAL B N 1
ATOM 12353 C CA . VAL B 1 659 ? -15.125 -16.5 -16.625 1 87.88 659 VAL B CA 1
ATOM 12354 C C . VAL B 1 659 ? -14.117 -16.062 -15.562 1 87.88 659 VAL B C 1
ATOM 12356 O O . VAL B 1 659 ? -13.523 -14.984 -15.664 1 87.88 659 VAL B O 1
ATOM 12359 N N . THR B 1 660 ? -13.898 -16.875 -14.586 1 89.31 660 THR B N 1
ATOM 12360 C CA . THR B 1 660 ? -13.008 -16.531 -13.477 1 89.31 660 THR B CA 1
ATOM 12361 C C . THR B 1 660 ? -11.562 -16.469 -13.945 1 89.31 660 THR B C 1
ATOM 12363 O O . THR B 1 660 ? -10.844 -15.516 -13.633 1 89.31 660 THR B O 1
ATOM 12366 N N . MET B 1 661 ? -11.172 -17.438 -14.781 1 90.5 661 MET B N 1
ATOM 12367 C CA . MET B 1 661 ? -9.773 -17.547 -15.172 1 90.5 661 MET B CA 1
ATOM 12368 C C . MET B 1 661 ? -9.445 -16.562 -16.297 1 90.5 661 MET B C 1
ATOM 12370 O O . MET B 1 661 ? -8.438 -15.859 -16.234 1 90.5 661 MET B O 1
ATOM 12374 N N . VAL B 1 662 ? -10.266 -16.453 -17.25 1 86.31 662 VAL B N 1
ATOM 12375 C CA . VAL B 1 662 ? -9.914 -15.719 -18.453 1 86.31 662 VAL B CA 1
ATOM 12376 C C . VAL B 1 662 ? -10.336 -14.258 -18.312 1 86.31 662 VAL B C 1
ATOM 12378 O O . VAL B 1 662 ? -9.594 -13.352 -18.703 1 86.31 662 VAL B O 1
ATOM 12381 N N . ILE B 1 663 ? -11.406 -14.062 -17.688 1 84.19 663 ILE B N 1
ATOM 12382 C CA . ILE B 1 663 ? -11.906 -12.695 -17.641 1 84.19 663 ILE B CA 1
ATOM 12383 C C . ILE B 1 663 ? -11.414 -12.008 -16.375 1 84.19 663 ILE B C 1
ATOM 12385 O O . ILE B 1 663 ? -10.844 -10.914 -16.422 1 84.19 663 ILE B O 1
ATOM 12389 N N . VAL B 1 664 ? -11.586 -12.664 -15.328 1 86.38 664 VAL B N 1
ATOM 12390 C CA . VAL B 1 664 ? -11.297 -11.977 -14.07 1 86.38 664 VAL B CA 1
ATOM 12391 C C . VAL B 1 664 ? -9.805 -12.055 -13.766 1 86.38 664 VAL B C 1
ATOM 12393 O O . VAL B 1 664 ? -9.133 -11.023 -13.648 1 86.38 664 VAL B O 1
ATOM 12396 N N . LEU B 1 665 ? -9.219 -13.195 -13.641 1 88.38 665 LEU B N 1
ATOM 12397 C CA . LEU B 1 665 ? -7.855 -13.367 -13.148 1 88.38 665 LEU B CA 1
ATOM 12398 C C . LEU B 1 665 ? -6.844 -12.898 -14.188 1 88.38 665 LEU B C 1
ATOM 12400 O O . LEU B 1 665 ? -5.848 -12.258 -13.844 1 88.38 665 LEU B O 1
ATOM 12404 N N . LEU B 1 666 ? -7.02 -13.164 -15.398 1 87.06 666 LEU B N 1
ATOM 12405 C CA . LEU B 1 666 ? -6.086 -12.711 -16.422 1 87.06 666 LEU B CA 1
ATOM 12406 C C . LEU B 1 666 ? -6.078 -11.188 -16.516 1 87.06 666 LEU B C 1
ATOM 12408 O O . LEU B 1 666 ? -5.02 -10.578 -16.688 1 87.06 666 LEU B O 1
ATOM 12412 N N . ASN B 1 667 ? -7.188 -10.68 -16.344 1 85.38 667 ASN B N 1
ATOM 12413 C CA . ASN B 1 667 ? -7.246 -9.219 -16.406 1 85.38 667 ASN B CA 1
ATOM 12414 C C . ASN B 1 667 ? -6.637 -8.586 -15.156 1 85.38 667 ASN B C 1
ATOM 12416 O O . ASN B 1 667 ? -6.059 -7.504 -15.227 1 85.38 667 ASN B O 1
ATOM 12420 N N . MET B 1 668 ? -6.879 -9.188 -14.148 1 87.5 668 MET B N 1
ATOM 12421 C CA . MET B 1 668 ? -6.199 -8.711 -12.953 1 87.5 668 MET B CA 1
ATOM 12422 C C . MET B 1 668 ? -4.688 -8.789 -13.117 1 87.5 668 MET B C 1
ATOM 12424 O O . MET B 1 668 ? -3.965 -7.883 -12.688 1 87.5 668 MET B O 1
ATOM 12428 N N . LEU B 1 669 ? -4.211 -9.828 -13.703 1 88.06 669 LEU B N 1
ATOM 12429 C CA . LEU B 1 669 ? -2.783 -9.977 -13.961 1 88.06 669 LEU B CA 1
ATOM 12430 C C . LEU B 1 669 ? -2.287 -8.883 -14.906 1 88.06 669 LEU B C 1
ATOM 12432 O O . LEU B 1 669 ? -1.222 -8.305 -14.688 1 88.06 669 LEU B O 1
ATOM 12436 N N . ILE B 1 670 ? -2.98 -8.609 -15.891 1 87.81 670 ILE B N 1
ATOM 12437 C CA . ILE B 1 670 ? -2.615 -7.574 -16.844 1 87.81 670 ILE B CA 1
ATOM 12438 C C . ILE B 1 670 ? -2.574 -6.219 -16.156 1 87.81 670 ILE B C 1
ATOM 12440 O O . ILE B 1 670 ? -1.666 -5.418 -16.391 1 87.81 670 ILE B O 1
ATOM 12444 N N . ALA B 1 671 ? -3.557 -6.023 -15.305 1 87 671 ALA B N 1
ATOM 12445 C CA . ALA B 1 671 ? -3.564 -4.773 -14.547 1 87 671 ALA B CA 1
ATOM 12446 C C . ALA B 1 671 ? -2.33 -4.664 -13.656 1 87 671 ALA B C 1
ATOM 12448 O O . ALA B 1 671 ? -1.738 -3.592 -13.531 1 87 671 ALA B O 1
ATOM 12449 N N . MET B 1 672 ? -2.018 -5.695 -13.055 1 89.25 672 MET B N 1
ATOM 12450 C CA . MET B 1 672 ? -0.829 -5.727 -12.203 1 89.25 672 MET B CA 1
ATOM 12451 C C . MET B 1 672 ? 0.428 -5.445 -13.023 1 89.25 672 MET B C 1
ATOM 12453 O O . MET B 1 672 ? 1.271 -4.645 -12.617 1 89.25 672 MET B O 1
ATOM 12457 N N . ILE B 1 673 ? 0.568 -6.074 -14.195 1 89.75 673 ILE B N 1
ATOM 12458 C CA . ILE B 1 673 ? 1.729 -5.902 -15.062 1 89.75 673 ILE B CA 1
ATOM 12459 C C . ILE B 1 673 ? 1.783 -4.469 -15.57 1 89.75 673 ILE B C 1
ATOM 12461 O O . ILE B 1 673 ? 2.859 -3.867 -15.648 1 89.75 673 ILE B O 1
ATOM 12465 N N . ASN B 1 674 ? 0.645 -3.91 -15.852 1 87.5 674 ASN B N 1
ATOM 12466 C CA . ASN B 1 674 ? 0.602 -2.533 -16.328 1 87.5 674 ASN B CA 1
ATOM 12467 C C . ASN B 1 674 ? 1.048 -1.549 -15.258 1 87.5 674 ASN B C 1
ATOM 12469 O O . ASN B 1 674 ? 1.756 -0.583 -15.547 1 87.5 674 ASN B O 1
ATOM 12473 N N . SER B 1 675 ? 0.616 -1.849 -14.117 1 87.62 675 SER B N 1
ATOM 12474 C CA . SER B 1 675 ? 1.014 -0.969 -13.016 1 87.62 675 SER B CA 1
ATOM 12475 C C . SER B 1 675 ? 2.518 -1.043 -12.766 1 87.62 675 SER B C 1
ATOM 12477 O O . SER B 1 675 ? 3.172 -0.015 -12.586 1 87.62 675 SER B O 1
ATOM 12479 N N . SER B 1 676 ? 3.078 -2.197 -12.719 1 89.12 676 SER B N 1
ATOM 12480 C CA . SER B 1 676 ? 4.512 -2.373 -12.516 1 89.12 676 SER B CA 1
ATOM 12481 C C . SER B 1 676 ? 5.312 -1.807 -13.688 1 89.12 676 SER B C 1
ATOM 12483 O O . SER B 1 676 ? 6.379 -1.222 -13.484 1 89.12 676 SER B O 1
ATOM 12485 N N . PHE B 1 677 ? 4.82 -1.933 -14.914 1 89.81 677 PHE B N 1
ATOM 12486 C CA . PHE B 1 677 ? 5.473 -1.392 -16.094 1 89.81 677 PHE B CA 1
ATOM 12487 C C . PHE B 1 677 ? 5.52 0.131 -16.047 1 89.81 677 PHE B C 1
ATOM 12489 O O . PHE B 1 677 ? 6.547 0.738 -16.344 1 89.81 677 PHE B O 1
ATOM 12496 N N . GLN B 1 678 ? 4.453 0.668 -15.578 1 88 678 GLN B N 1
ATOM 12497 C CA . GLN B 1 678 ? 4.375 2.123 -15.508 1 88 678 GLN B CA 1
ATOM 12498 C C . GLN B 1 678 ? 5.324 2.674 -14.445 1 88 678 GLN B C 1
ATOM 12500 O O . GLN B 1 678 ? 5.918 3.738 -14.633 1 88 678 GLN B O 1
ATOM 12505 N N . GLU B 1 679 ? 5.441 1.988 -13.398 1 88.56 679 GLU B N 1
ATOM 12506 C CA . GLU B 1 679 ? 6.363 2.404 -12.344 1 88.56 679 GLU B CA 1
ATOM 12507 C C . GLU B 1 679 ? 7.801 2.443 -12.852 1 88.56 679 GLU B C 1
ATOM 12509 O O . GLU B 1 679 ? 8.555 3.361 -12.531 1 88.56 679 GLU B O 1
ATOM 12514 N N . ILE B 1 680 ? 8.258 1.496 -13.594 1 90.81 680 ILE B N 1
ATOM 12515 C CA . ILE B 1 680 ? 9.609 1.436 -14.125 1 90.81 680 ILE B CA 1
ATOM 12516 C C . ILE B 1 680 ? 9.773 2.475 -15.234 1 90.81 680 ILE B C 1
ATOM 12518 O O . ILE B 1 680 ? 10.82 3.129 -15.328 1 90.81 680 ILE B O 1
ATOM 12522 N N . GLU B 1 681 ? 8.695 2.703 -16.047 1 89.31 681 GLU B N 1
ATOM 12523 C CA . GLU B 1 681 ? 8.766 3.639 -17.156 1 89.31 681 GLU B CA 1
ATOM 12524 C C . GLU B 1 681 ? 8.844 5.082 -16.672 1 89.31 681 GLU B C 1
ATOM 12526 O O . GLU B 1 681 ? 9.469 5.93 -17.312 1 89.31 681 GLU B O 1
ATOM 12531 N N . ASP B 1 682 ? 8.305 5.348 -15.539 1 88.81 682 ASP B N 1
ATOM 12532 C CA . ASP B 1 682 ? 8.336 6.691 -14.977 1 88.81 682 ASP B CA 1
ATOM 12533 C C . ASP B 1 682 ? 9.758 7.086 -14.578 1 88.81 682 ASP B C 1
ATOM 12535 O O . ASP B 1 682 ? 10.125 8.258 -14.648 1 88.81 682 ASP B O 1
ATOM 12539 N N . ASP B 1 683 ? 10.562 6.148 -14.211 1 91.94 683 ASP B N 1
ATOM 12540 C CA . ASP B 1 683 ? 11.961 6.371 -13.852 1 91.94 683 ASP B CA 1
ATOM 12541 C C . ASP B 1 683 ? 12.883 5.457 -14.656 1 91.94 683 ASP B C 1
ATOM 12543 O O . ASP B 1 683 ? 13.797 4.844 -14.094 1 91.94 683 ASP B O 1
ATOM 12547 N N . ALA B 1 684 ? 12.688 5.395 -15.898 1 91.69 684 ALA B N 1
ATOM 12548 C CA . ALA B 1 684 ? 13.391 4.453 -16.75 1 91.69 684 ALA B CA 1
ATOM 12549 C C . ALA B 1 684 ? 14.891 4.754 -16.797 1 91.69 684 ALA B C 1
ATOM 12551 O O . ALA B 1 684 ? 15.711 3.836 -16.781 1 91.69 684 ALA B O 1
ATOM 12552 N N . ASP B 1 685 ? 15.273 5.969 -16.766 1 93.81 685 ASP B N 1
ATOM 12553 C CA . ASP B 1 685 ? 16.672 6.359 -16.859 1 93.81 685 ASP B CA 1
ATOM 12554 C C . ASP B 1 685 ? 17.438 5.93 -15.609 1 93.81 685 ASP B C 1
ATOM 12556 O O . ASP B 1 685 ? 18.516 5.344 -15.703 1 93.81 685 ASP B O 1
ATOM 12560 N N . VAL B 1 686 ? 16.906 6.199 -14.453 1 94.44 686 VAL B N 1
ATOM 12561 C CA . VAL B 1 686 ? 17.562 5.852 -13.195 1 94.44 686 VAL B CA 1
ATOM 12562 C C . VAL B 1 686 ? 17.656 4.332 -13.062 1 94.44 686 VAL B C 1
ATOM 12564 O O . VAL B 1 686 ? 18.688 3.795 -12.672 1 94.44 686 VAL B O 1
ATOM 12567 N N . GLU B 1 687 ? 16.594 3.67 -13.484 1 94.19 687 GLU B N 1
ATOM 12568 C CA . GLU B 1 687 ? 16.562 2.213 -13.383 1 94.19 687 GLU B CA 1
ATOM 12569 C C . GLU B 1 687 ? 17.578 1.573 -14.328 1 94.19 687 GLU B C 1
ATOM 12571 O O . GLU B 1 687 ? 18.25 0.605 -13.961 1 94.19 687 GLU B O 1
ATOM 12576 N N . TRP B 1 688 ? 17.672 2.125 -15.461 1 94.5 688 TRP B N 1
ATOM 12577 C CA . TRP B 1 688 ? 18.609 1.575 -16.438 1 94.5 688 TRP B CA 1
ATOM 12578 C C . TRP B 1 688 ? 20.047 1.791 -15.992 1 94.5 688 TRP B C 1
ATOM 12580 O O . TRP B 1 688 ? 20.859 0.868 -16.047 1 94.5 688 TRP B O 1
ATOM 12590 N N . LYS B 1 689 ? 20.391 2.975 -15.562 1 95.44 689 LYS B N 1
ATOM 12591 C CA . LYS B 1 689 ? 21.734 3.281 -15.117 1 95.44 689 LYS B CA 1
ATOM 12592 C C . LYS B 1 689 ? 22.125 2.43 -13.906 1 95.44 689 LYS B C 1
ATOM 12594 O O . LYS B 1 689 ? 23.297 2.045 -13.766 1 95.44 689 LYS B O 1
ATOM 12599 N N . PHE B 1 690 ? 21.172 2.18 -13.086 1 95 690 PHE B N 1
ATOM 12600 C CA . PHE B 1 690 ? 21.422 1.313 -11.938 1 95 690 PHE B CA 1
ATOM 12601 C C . PHE B 1 690 ? 21.734 -0.107 -12.391 1 95 690 PHE B C 1
ATOM 12603 O O . PHE B 1 690 ? 22.672 -0.728 -11.891 1 95 690 PHE B O 1
ATOM 12610 N N . ALA B 1 691 ? 20.938 -0.598 -13.305 1 93 691 ALA B N 1
ATOM 12611 C CA . ALA B 1 691 ? 21.156 -1.95 -13.82 1 93 691 ALA B CA 1
ATOM 12612 C C . ALA B 1 691 ? 22.469 -2.047 -14.578 1 93 691 ALA B C 1
ATOM 12614 O O . ALA B 1 691 ? 23.188 -3.049 -14.477 1 93 691 ALA B O 1
ATOM 12615 N N . ARG B 1 692 ? 22.75 -1.071 -15.359 1 93.12 692 ARG B N 1
ATOM 12616 C CA . ARG B 1 692 ? 24 -1.029 -16.109 1 93.12 692 ARG B CA 1
ATOM 12617 C C . ARG B 1 692 ? 25.203 -1.041 -15.172 1 93.12 692 ARG B C 1
ATOM 12619 O O . ARG B 1 692 ? 26.188 -1.739 -15.422 1 93.12 692 ARG B O 1
ATOM 12626 N N . ALA B 1 693 ? 25.094 -0.323 -14.062 1 93.62 693 ALA B N 1
ATOM 12627 C CA . ALA B 1 693 ? 26.188 -0.281 -13.086 1 93.62 693 ALA B CA 1
ATOM 12628 C C . ALA B 1 693 ? 26.391 -1.645 -12.438 1 93.62 693 ALA B C 1
ATOM 12630 O O . ALA B 1 693 ? 27.516 -2.066 -12.203 1 93.62 693 ALA B O 1
ATOM 12631 N N . LYS B 1 694 ? 25.328 -2.246 -12.156 1 90.94 694 LYS B N 1
ATOM 12632 C CA . LYS B 1 694 ? 25.422 -3.586 -11.578 1 90.94 694 LYS B CA 1
ATOM 12633 C C . LYS B 1 694 ? 26.109 -4.551 -12.539 1 90.94 694 LYS B C 1
ATOM 12635 O O . LYS B 1 694 ? 26.922 -5.371 -12.125 1 90.94 694 LYS B O 1
ATOM 12640 N N . LEU B 1 695 ? 25.766 -4.445 -13.812 1 91.25 695 LEU B N 1
ATOM 12641 C CA . LEU B 1 695 ? 26.391 -5.273 -14.836 1 91.25 695 LEU B CA 1
ATOM 12642 C C . LEU B 1 695 ? 27.875 -4.957 -14.945 1 91.25 695 LEU B C 1
ATOM 12644 O O . LEU B 1 695 ? 28.703 -5.871 -15.008 1 91.25 695 LEU B O 1
ATOM 12648 N N . TRP B 1 696 ? 28.25 -3.682 -14.914 1 91.19 696 TRP B N 1
ATOM 12649 C CA . TRP B 1 696 ? 29.641 -3.26 -15.008 1 91.19 696 TRP B CA 1
ATOM 12650 C C . TRP B 1 696 ? 30.438 -3.77 -13.82 1 91.19 696 TRP B C 1
ATOM 12652 O O . TRP B 1 696 ? 31.578 -4.234 -13.977 1 91.19 696 TRP B O 1
ATOM 12662 N N . PHE B 1 697 ? 29.844 -3.795 -12.688 1 89.56 697 PHE B N 1
ATOM 12663 C CA . PHE B 1 697 ? 30.531 -4.168 -11.461 1 89.56 697 PHE B CA 1
ATOM 12664 C C . PHE B 1 697 ? 30.906 -5.645 -11.477 1 89.56 697 PHE B C 1
ATOM 12666 O O . PHE B 1 697 ? 31.906 -6.047 -10.891 1 89.56 697 PHE B O 1
ATOM 12673 N N . SER B 1 698 ? 30.109 -6.371 -12.164 1 85.81 698 SER B N 1
ATOM 12674 C CA . SER B 1 698 ? 30.422 -7.797 -12.234 1 85.81 698 SER B CA 1
ATOM 12675 C C . SER B 1 698 ? 31.703 -8.047 -13.031 1 85.81 698 SER B C 1
ATOM 12677 O O . SER B 1 698 ? 32.344 -9.094 -12.875 1 85.81 698 SER B O 1
ATOM 12679 N N . TYR B 1 699 ? 32.188 -7.066 -13.812 1 88.25 699 TYR B N 1
ATOM 12680 C CA . TYR B 1 699 ? 33.344 -7.262 -14.641 1 88.25 699 TYR B CA 1
ATOM 12681 C C . TYR B 1 699 ? 34.531 -6.441 -14.125 1 88.25 699 TYR B C 1
ATOM 12683 O O . TYR B 1 699 ? 35.625 -6.488 -14.688 1 88.25 699 TYR B O 1
ATOM 12691 N N . PHE B 1 700 ? 34.344 -5.723 -13.016 1 87 700 PHE B N 1
ATOM 12692 C CA . PHE B 1 700 ? 35.406 -4.91 -12.453 1 87 700 PHE B CA 1
ATOM 12693 C C . PHE B 1 700 ? 36.344 -5.762 -11.617 1 87 700 PHE B C 1
ATOM 12695 O O . PHE B 1 700 ? 37.531 -5.398 -11.422 1 87 700 PHE B O 1
ATOM 12702 N N . GLU B 1 701 ? 35.844 -6.816 -11.133 1 78.94 701 GLU B N 1
ATOM 12703 C CA . GLU B 1 701 ? 36.688 -7.645 -10.281 1 78.94 701 GLU B CA 1
ATOM 12704 C C . GLU B 1 701 ? 37.844 -8.266 -11.078 1 78.94 701 GLU B C 1
ATOM 12706 O O . GLU B 1 701 ? 37.688 -8.516 -12.273 1 78.94 701 GLU B O 1
ATOM 12711 N N . GLU B 1 702 ? 38.844 -8.336 -10.258 1 74.5 702 GLU B N 1
ATOM 12712 C CA . GLU B 1 702 ? 40.031 -8.938 -10.914 1 74.5 702 GLU B CA 1
ATOM 12713 C C . GLU B 1 702 ? 39.844 -10.445 -11.055 1 74.5 702 GLU B C 1
ATOM 12715 O O . GLU B 1 702 ? 39.219 -11.086 -10.227 1 74.5 702 GLU B O 1
ATOM 12720 N N . GLY B 1 703 ? 40.156 -10.938 -12.133 1 73.94 703 GLY B N 1
ATOM 12721 C CA . GLY B 1 703 ? 40.094 -12.367 -12.406 1 73.94 703 GLY B CA 1
ATOM 12722 C C . GLY B 1 703 ? 39.031 -12.711 -13.453 1 73.94 703 GLY B C 1
ATOM 12723 O O . GLY B 1 703 ? 38.406 -11.82 -14.039 1 73.94 703 GLY B O 1
ATOM 12724 N N . ARG B 1 704 ? 38.938 -13.852 -13.93 1 80.12 704 ARG B N 1
ATOM 12725 C CA . ARG B 1 704 ? 38 -14.383 -14.906 1 80.12 704 ARG B CA 1
ATOM 12726 C C . ARG B 1 704 ? 38.094 -13.617 -16.234 1 80.12 704 ARG B C 1
ATOM 12728 O O . ARG B 1 704 ? 37.094 -13.188 -16.781 1 80.12 704 ARG B O 1
ATOM 12735 N N . THR B 1 705 ? 39.25 -13.477 -16.656 1 84.44 705 THR B N 1
ATOM 12736 C CA . THR B 1 705 ? 39.5 -12.695 -17.875 1 84.44 705 THR B CA 1
ATOM 12737 C C . THR B 1 705 ? 39.156 -13.516 -19.125 1 84.44 705 THR B C 1
ATOM 12739 O O . THR B 1 705 ? 38.531 -13.016 -20.047 1 84.44 705 THR B O 1
ATOM 12742 N N . LEU B 1 706 ? 39.562 -14.797 -19.062 1 88.12 706 LEU B N 1
ATOM 12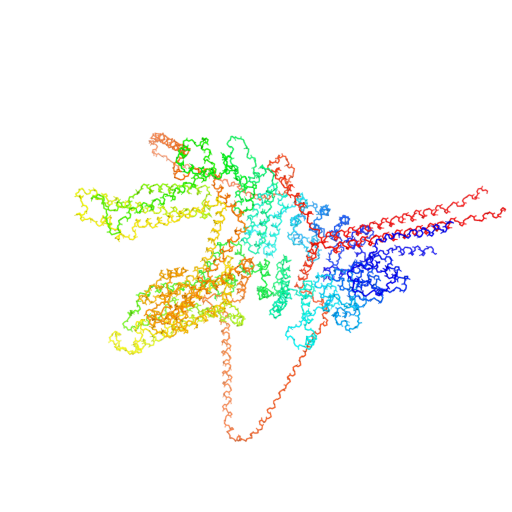743 C CA . LEU B 1 706 ? 39.344 -15.602 -20.266 1 88.12 706 LEU B CA 1
ATOM 12744 C C . LEU B 1 706 ? 37.938 -16.172 -20.281 1 88.12 706 LEU B C 1
ATOM 12746 O O . LEU B 1 706 ? 37.469 -16.75 -19.297 1 88.12 706 LEU B O 1
ATOM 12750 N N . PRO B 1 707 ? 37.25 -15.938 -21.391 1 91.69 707 PRO B N 1
ATOM 12751 C CA . PRO B 1 707 ? 35.875 -16.484 -21.516 1 91.69 707 PRO B CA 1
ATOM 12752 C C . PRO B 1 707 ? 35.875 -17.984 -21.719 1 91.69 707 PRO B C 1
ATOM 12754 O O . PRO B 1 707 ? 36.938 -18.609 -21.875 1 91.69 707 PRO B O 1
ATOM 12757 N N . VAL B 1 708 ? 34.812 -18.609 -21.625 1 92.88 708 VAL B N 1
ATOM 12758 C CA . VAL B 1 708 ? 34.594 -20.031 -21.828 1 92.88 708 VAL B CA 1
ATOM 12759 C C . VAL B 1 708 ? 34.812 -20.375 -23.312 1 92.88 708 VAL B C 1
ATOM 12761 O O . VAL B 1 708 ? 34.375 -19.625 -24.188 1 92.88 708 VAL B O 1
ATOM 12764 N N . PRO B 1 709 ? 35.375 -21.406 -23.656 1 92.69 709 PRO B N 1
ATOM 12765 C CA . PRO B 1 709 ? 35.906 -22.531 -22.875 1 92.69 709 PRO B CA 1
ATOM 12766 C C . PRO B 1 709 ? 37.406 -22.406 -22.609 1 92.69 709 PRO B C 1
ATOM 12768 O O . PRO B 1 709 ? 38.062 -23.359 -22.172 1 92.69 709 PRO B O 1
ATOM 12771 N N . PHE B 1 710 ? 37.906 -21.25 -22.953 1 89.5 710 PHE B N 1
ATOM 12772 C CA . PHE B 1 710 ? 39.344 -21.031 -22.828 1 89.5 710 PHE B CA 1
ATOM 12773 C C . PHE B 1 710 ? 39.75 -20.953 -21.359 1 89.5 710 PHE B C 1
ATOM 12775 O O . PHE B 1 710 ? 40.938 -21.031 -21.047 1 89.5 710 PHE B O 1
ATOM 12782 N N . ASN B 1 711 ? 38.812 -20.844 -20.516 1 88.5 711 ASN B N 1
ATOM 12783 C CA . ASN B 1 711 ? 39.094 -20.797 -19.078 1 88.5 711 ASN B CA 1
ATOM 12784 C C . ASN B 1 711 ? 39.5 -22.156 -18.531 1 88.5 711 ASN B C 1
ATOM 12786 O O . ASN B 1 711 ? 39.969 -22.266 -17.391 1 88.5 711 ASN B O 1
ATOM 12790 N N . LEU B 1 712 ? 39.375 -23.172 -19.312 1 86.81 712 LEU B N 1
ATOM 12791 C CA . LEU B 1 712 ? 39.688 -24.531 -18.859 1 86.81 712 LEU B CA 1
ATOM 12792 C C . LEU B 1 712 ? 41.188 -24.75 -18.828 1 86.81 712 LEU B C 1
ATOM 12794 O O . LEU B 1 712 ? 41.656 -25.641 -18.125 1 86.81 712 LEU B O 1
ATOM 12798 N N . VAL B 1 713 ? 41.844 -23.984 -19.609 1 81.5 713 VAL B N 1
ATOM 12799 C CA . VAL B 1 713 ? 43.281 -24.109 -19.625 1 81.5 713 VAL B CA 1
ATOM 12800 C C . VAL B 1 713 ? 43.906 -23.266 -18.484 1 81.5 713 VAL B C 1
ATOM 12802 O O . VAL B 1 713 ? 43.656 -22.062 -18.406 1 81.5 713 VAL B O 1
ATOM 12805 N N . PRO B 1 714 ? 44.438 -23.938 -17.5 1 76.88 714 PRO B N 1
ATOM 12806 C CA . PRO B 1 714 ? 45 -23.188 -16.375 1 76.88 714 PRO B CA 1
ATOM 12807 C C . PRO B 1 714 ? 46.031 -22.172 -16.781 1 76.88 714 PRO B C 1
ATOM 12809 O O . PRO B 1 714 ? 46.75 -22.391 -17.766 1 76.88 714 PRO B O 1
ATOM 12812 N N . SER B 1 715 ? 45.938 -21.016 -16.203 1 72.12 715 SER B N 1
ATOM 12813 C CA . SER B 1 715 ? 46.938 -19.969 -16.484 1 72.12 715 SER B CA 1
ATOM 12814 C C . SER B 1 715 ? 48.312 -20.406 -16.031 1 72.12 715 SER B C 1
ATOM 12816 O O . SER B 1 715 ? 48.469 -21.234 -15.141 1 72.12 715 SER B O 1
ATOM 12818 N N . PRO B 1 716 ? 49.281 -20.047 -16.828 1 68.06 716 PRO B N 1
ATOM 12819 C CA . PRO B 1 716 ? 50.656 -20.422 -16.438 1 68.06 716 PRO B CA 1
ATOM 12820 C C . PRO B 1 716 ? 50.969 -20.062 -14.984 1 68.06 716 PRO B C 1
ATOM 12822 O O . PRO B 1 716 ? 51.688 -20.797 -14.297 1 68.06 716 PRO B O 1
ATOM 12825 N N . LYS B 1 717 ? 50.281 -18.969 -14.562 1 70.69 717 LYS B N 1
ATOM 12826 C CA . LYS B 1 717 ? 50.5 -18.625 -13.156 1 70.69 717 LYS B CA 1
ATOM 12827 C C . LYS B 1 717 ? 49.938 -19.703 -12.234 1 70.69 717 LYS B C 1
ATOM 12829 O O . LYS B 1 717 ? 50.594 -20.094 -11.258 1 70.69 717 LYS B O 1
ATOM 12834 N N . SER B 1 718 ? 48.781 -20.125 -12.68 1 70.62 718 SER B N 1
ATOM 12835 C CA . SER B 1 718 ? 48.156 -21.156 -11.844 1 70.62 718 SER B CA 1
ATOM 12836 C C . SER B 1 718 ? 48.938 -22.469 -11.93 1 70.62 718 SER B C 1
ATOM 12838 O O . SER B 1 718 ? 49.062 -23.188 -10.938 1 70.62 718 SER B O 1
ATOM 12840 N N . LEU B 1 719 ? 49.438 -22.734 -13.188 1 69.75 719 LEU B N 1
ATOM 12841 C CA . LEU B 1 719 ? 50.25 -23.938 -13.359 1 69.75 719 LEU B CA 1
ATOM 12842 C C . LEU B 1 719 ? 51.531 -23.828 -12.555 1 69.75 719 LEU B C 1
ATOM 12844 O O . LEU B 1 719 ? 51.969 -24.812 -11.953 1 69.75 719 LEU B O 1
ATOM 12848 N N . PHE B 1 720 ? 52.031 -22.609 -12.602 1 67.81 720 PHE B N 1
ATOM 12849 C CA . PHE B 1 720 ? 53.25 -22.406 -11.844 1 67.81 720 PHE B CA 1
ATOM 12850 C C . PHE B 1 720 ? 53 -22.562 -10.352 1 67.81 720 PHE B C 1
ATOM 12852 O O . PHE B 1 720 ? 53.781 -23.234 -9.656 1 67.81 720 PHE B O 1
ATOM 12859 N N . TYR B 1 721 ? 51.844 -21.969 -9.961 1 69.75 721 TYR B N 1
ATOM 12860 C CA . TYR B 1 721 ? 51.562 -22.094 -8.539 1 69.75 721 TYR B CA 1
ATOM 12861 C C . TYR B 1 721 ? 51.188 -23.531 -8.188 1 69.75 721 TYR B C 1
ATOM 12863 O O . TYR B 1 721 ? 51.562 -24.031 -7.113 1 69.75 721 TYR B O 1
ATOM 12871 N N . LEU B 1 722 ? 50.594 -24.219 -9.125 1 72.06 722 LEU B N 1
ATOM 12872 C CA . LEU B 1 722 ? 50.281 -25.625 -8.914 1 72.06 722 LEU B CA 1
ATOM 12873 C C . LEU B 1 722 ? 51.562 -26.469 -8.883 1 72.06 722 LEU B C 1
ATOM 12875 O O . LEU B 1 722 ? 51.688 -27.359 -8.055 1 72.06 722 LEU B O 1
ATOM 12879 N N . LEU B 1 723 ? 52.469 -26.141 -9.766 1 73.44 723 LEU B N 1
ATOM 12880 C CA . LEU B 1 723 ? 53.75 -26.844 -9.805 1 73.44 723 LEU B CA 1
ATOM 12881 C C . LEU B 1 723 ? 54.562 -26.594 -8.539 1 73.44 723 LEU B C 1
ATOM 12883 O O . LEU B 1 723 ? 55.188 -27.5 -8.008 1 73.44 723 LEU B O 1
ATOM 12887 N N . LEU B 1 724 ? 54.375 -25.375 -8.102 1 73.38 724 LEU B N 1
ATOM 12888 C CA . LEU B 1 724 ? 55.062 -25.062 -6.852 1 73.38 724 LEU B CA 1
ATOM 12889 C C . LEU B 1 724 ? 54.438 -25.812 -5.684 1 73.38 724 LEU B C 1
ATOM 12891 O O . LEU B 1 724 ? 55.125 -26.312 -4.805 1 73.38 724 LEU B O 1
ATOM 12895 N N . ARG B 1 725 ? 53.188 -25.906 -5.738 1 73.5 725 ARG B N 1
ATOM 12896 C CA . ARG B 1 725 ? 52.5 -26.625 -4.68 1 73.5 725 ARG B CA 1
ATOM 12897 C C . ARG B 1 725 ? 52.781 -28.125 -4.766 1 73.5 725 ARG B C 1
ATOM 12899 O O . ARG B 1 725 ? 52.938 -28.797 -3.74 1 73.5 725 ARG B O 1
ATOM 12906 N N . LEU B 1 726 ? 52.875 -28.562 -5.996 1 75.31 726 LEU B N 1
ATOM 12907 C CA . LEU B 1 726 ? 53.219 -29.969 -6.203 1 75.31 726 LEU B CA 1
ATOM 12908 C C . LEU B 1 726 ? 54.656 -30.234 -5.789 1 75.31 726 LEU B C 1
ATOM 12910 O O . LEU B 1 726 ? 54.969 -31.266 -5.191 1 75.31 726 LEU B O 1
ATOM 12914 N N . LYS B 1 727 ? 55.469 -29.328 -6.141 1 73.62 727 LYS B N 1
ATOM 12915 C CA . LYS B 1 727 ? 56.875 -29.453 -5.723 1 73.62 727 LYS B CA 1
ATOM 12916 C C . LYS B 1 727 ? 57 -29.438 -4.199 1 73.62 727 LYS B C 1
ATOM 12918 O O . LYS B 1 727 ? 57.75 -30.219 -3.621 1 73.62 727 LYS B O 1
ATOM 12923 N N . LYS B 1 728 ? 56.188 -28.547 -3.729 1 75.38 728 LYS B N 1
ATOM 12924 C CA . LYS B 1 728 ? 56.219 -28.5 -2.27 1 75.38 728 LYS B CA 1
ATOM 12925 C C . LYS B 1 728 ? 55.656 -29.766 -1.663 1 75.38 728 LYS B C 1
ATOM 12927 O O . LYS B 1 728 ? 56.156 -30.281 -0.675 1 75.38 728 LYS B O 1
ATOM 12932 N N . LEU B 1 729 ? 54.625 -30.234 -2.293 1 72.56 729 LEU B N 1
ATOM 12933 C CA . LEU B 1 729 ? 54 -31.484 -1.826 1 72.56 729 LEU B CA 1
ATOM 12934 C C . LEU B 1 729 ? 54.969 -32.656 -2.006 1 72.56 729 LEU B C 1
ATOM 12936 O O . LEU B 1 729 ? 55.094 -33.531 -1.131 1 72.56 729 LEU B O 1
ATOM 12940 N N . ILE B 1 730 ? 55.625 -32.656 -3.104 1 73.19 730 ILE B N 1
ATOM 12941 C CA . ILE B 1 730 ? 56.594 -33.719 -3.379 1 73.19 730 ILE B CA 1
ATOM 12942 C C . ILE B 1 730 ? 57.781 -33.562 -2.438 1 73.19 730 ILE B C 1
ATOM 12944 O O . ILE B 1 730 ? 58.281 -34.562 -1.913 1 73.19 730 ILE B O 1
ATOM 12948 N N . SER B 1 731 ? 58.156 -32.344 -2.305 1 72.31 731 SER B N 1
ATOM 12949 C CA . SER B 1 731 ? 59.281 -32.125 -1.396 1 72.31 731 SER B CA 1
ATOM 12950 C C . SER B 1 731 ? 58.906 -32.531 0.034 1 72.31 731 SER B C 1
ATOM 12952 O O . SER B 1 731 ? 59.719 -33.125 0.75 1 72.31 731 SER B O 1
ATOM 12954 N N . GLU B 1 732 ? 57.688 -32.188 0.288 1 70.62 732 GLU B N 1
ATOM 12955 C CA . GLU B 1 732 ? 57.25 -32.562 1.624 1 70.62 732 GLU B CA 1
ATOM 12956 C C . GLU B 1 732 ? 57.094 -34.094 1.735 1 70.62 732 GLU B C 1
ATOM 12958 O O . GLU B 1 732 ? 57.406 -34.688 2.771 1 70.62 732 GLU B O 1
ATOM 12963 N N . MET B 1 733 ? 56.688 -34.625 0.672 1 62.5 733 MET B N 1
ATOM 12964 C CA . MET B 1 733 ? 56.562 -36.094 0.635 1 62.5 733 MET B CA 1
ATOM 12965 C C . MET B 1 733 ? 57.938 -36.75 0.589 1 62.5 733 MET B C 1
ATOM 12967 O O . MET B 1 733 ? 58.156 -37.781 1.212 1 62.5 733 MET B O 1
ATOM 12971 N N . SER B 1 734 ? 58.812 -36.156 -0.193 1 62.62 734 SER B N 1
ATOM 12972 C CA . SER B 1 734 ? 60.156 -36.688 -0.243 1 62.62 734 SER B CA 1
ATOM 12973 C C . SER B 1 734 ? 60.875 -36.469 1.089 1 62.62 734 SER B C 1
ATOM 12975 O O . SER B 1 734 ? 61.656 -37.344 1.516 1 62.62 734 SER B O 1
ATOM 12977 N N . GLN B 1 735 ? 60.625 -35.344 1.596 1 58.72 735 GLN B N 1
ATOM 12978 C CA . GLN B 1 735 ? 61.219 -35.156 2.914 1 58.72 735 GLN B CA 1
ATOM 12979 C C . GLN B 1 735 ? 60.594 -36.094 3.934 1 58.72 735 GLN B C 1
ATOM 12981 O O . GLN B 1 735 ? 61.25 -36.625 4.828 1 58.72 735 GLN B O 1
ATOM 12986 N N . ALA B 1 736 ? 59.281 -36.312 3.684 1 56.66 736 ALA B N 1
ATOM 12987 C CA . ALA B 1 736 ? 58.625 -37.25 4.562 1 56.66 736 ALA B CA 1
ATOM 12988 C C . ALA B 1 736 ? 59.094 -38.688 4.309 1 56.66 736 ALA B C 1
ATOM 12990 O O . ALA B 1 736 ? 59.25 -39.469 5.246 1 56.66 736 ALA B O 1
ATOM 12991 N N . HIS B 1 737 ? 59.375 -39 3.018 1 52.97 737 HIS B N 1
ATOM 12992 C CA . HIS B 1 737 ? 59.969 -40.312 2.709 1 52.97 737 HIS B CA 1
ATOM 12993 C C . HIS B 1 737 ? 61.406 -40.406 3.168 1 52.97 737 HIS B C 1
ATOM 12995 O O . HIS B 1 737 ? 61.844 -41.469 3.613 1 52.97 737 HIS B O 1
ATOM 13001 N N . LYS B 1 738 ? 62.188 -39.375 2.92 1 52.69 738 LYS B N 1
ATOM 13002 C CA . LYS B 1 738 ? 63.562 -39.438 3.412 1 52.69 738 LYS B CA 1
ATOM 13003 C C . LYS B 1 738 ? 63.594 -39.531 4.938 1 52.69 738 LYS B C 1
ATOM 13005 O O . LYS B 1 738 ? 64.438 -40.188 5.508 1 52.69 738 LYS B O 1
ATOM 13010 N N . LYS B 1 739 ? 62.656 -38.688 5.508 1 49.75 739 LYS B N 1
ATOM 13011 C CA . LYS B 1 739 ? 62.656 -38.812 6.965 1 49.75 739 LYS B CA 1
ATOM 13012 C C . LYS B 1 739 ? 62.125 -40.156 7.41 1 49.75 739 LYS B C 1
ATOM 13014 O O . LYS B 1 739 ? 62.562 -40.688 8.438 1 49.75 739 LYS B O 1
ATOM 13019 N N . GLY B 1 740 ? 61.219 -40.75 6.543 1 44.94 740 GLY B N 1
ATOM 13020 C CA . GLY B 1 740 ? 60.781 -42.094 6.91 1 44.94 740 GLY B CA 1
ATOM 13021 C C . GLY B 1 740 ? 61.875 -43.156 6.777 1 44.94 740 GLY B C 1
ATOM 13022 O O . GLY B 1 740 ? 61.938 -44.094 7.574 1 44.94 740 GLY B O 1
ATOM 13023 N N . PHE B 1 741 ? 62.781 -43.062 5.676 1 46.12 741 PHE B N 1
ATOM 13024 C CA . PHE B 1 741 ? 63.844 -44.031 5.539 1 46.12 741 PHE B CA 1
ATOM 13025 C C . PHE B 1 741 ? 64.875 -43.875 6.676 1 46.12 741 PHE B C 1
ATOM 13027 O O . PHE B 1 741 ? 65.438 -44.844 7.121 1 46.12 741 PHE B O 1
ATOM 13034 N N . GLN B 1 742 ? 65.25 -42.562 6.957 1 44.47 742 GLN B N 1
ATOM 13035 C CA . GLN B 1 742 ? 66.188 -42.438 8.031 1 44.47 742 GLN B CA 1
ATOM 13036 C C . GLN B 1 742 ? 65.625 -42.969 9.352 1 44.47 742 GLN B C 1
ATOM 13038 O O . GLN B 1 742 ? 66.375 -43.531 10.156 1 44.47 742 GLN B O 1
ATOM 13043 N N . GLU B 1 743 ? 64.312 -42.656 9.547 1 45.75 743 GLU B N 1
ATOM 13044 C CA . GLU B 1 743 ? 63.75 -43.094 10.82 1 45.75 743 GLU B CA 1
ATOM 13045 C C . GLU B 1 743 ? 63.562 -44.625 10.867 1 45.75 743 GLU B C 1
ATOM 13047 O O . GLU B 1 743 ? 63.656 -45.219 11.938 1 45.75 743 GLU B O 1
ATOM 13052 N N . ASP B 1 744 ? 63.406 -45.25 9.648 1 42.72 744 ASP B N 1
ATOM 13053 C CA . ASP B 1 744 ? 63.281 -46.688 9.711 1 42.72 744 ASP B CA 1
ATOM 13054 C C . ASP B 1 744 ? 64.625 -47.375 9.984 1 42.72 744 ASP B C 1
ATOM 13056 O O . ASP B 1 744 ? 64.688 -48.469 10.508 1 42.72 744 ASP B O 1
ATOM 13060 N N . ALA B 1 745 ? 65.812 -46.844 9.336 1 43.22 745 ALA B N 1
ATOM 13061 C CA . ALA B 1 745 ? 67.125 -47.469 9.602 1 43.22 745 ALA B CA 1
ATOM 13062 C C . ALA B 1 745 ? 67.438 -47.438 11.094 1 43.22 745 ALA B C 1
ATOM 13064 O O . ALA B 1 745 ? 68.062 -48.375 11.609 1 43.22 745 ALA B O 1
ATOM 13065 N N . GLU B 1 746 ? 67.188 -46.25 11.75 1 39.94 746 GLU B N 1
ATOM 13066 C CA . GLU B 1 746 ? 67.562 -46.156 13.164 1 39.94 746 GLU B CA 1
ATOM 13067 C C . GLU B 1 746 ? 66.75 -47.094 14.016 1 39.94 746 GLU B C 1
ATOM 13069 O O . GLU B 1 746 ? 67.188 -47.594 15.039 1 39.94 746 GLU B O 1
ATOM 13074 N N . MET B 1 747 ? 65.5 -47.312 13.539 1 36.34 747 MET B N 1
ATOM 13075 C CA . MET B 1 747 ? 64.625 -48.062 14.406 1 36.34 747 MET B CA 1
ATOM 13076 C C . MET B 1 747 ? 65 -49.562 14.375 1 36.34 747 MET B C 1
ATOM 13078 O O . MET B 1 747 ? 64.375 -50.375 15.094 1 36.34 747 MET B O 1
ATOM 13082 N N . ASN B 1 748 ? 65.812 -50 13.266 1 34.44 748 ASN B N 1
ATOM 13083 C CA . ASN B 1 748 ? 66.062 -51.438 13.266 1 34.44 748 ASN B CA 1
ATOM 13084 C C . ASN B 1 748 ? 66.875 -51.844 14.484 1 34.44 748 ASN B C 1
ATOM 13086 O O . ASN B 1 748 ? 66.875 -53 14.898 1 34.44 748 ASN B O 1
ATOM 13090 N N . LYS B 1 749 ? 68.125 -51.125 14.703 1 35.72 749 LYS B N 1
ATOM 13091 C CA . LYS B 1 749 ? 69 -51.594 15.734 1 35.72 749 LYS B CA 1
ATOM 13092 C C . LYS B 1 749 ? 68.312 -51.781 17.062 1 35.72 749 LYS B C 1
ATOM 13094 O O . LYS B 1 749 ? 68.688 -52.625 17.875 1 35.72 749 LYS B O 1
ATOM 13099 N N . ARG B 1 750 ? 67.5 -50.656 17.422 1 30.44 750 ARG B N 1
ATOM 13100 C CA . ARG B 1 750 ? 67.125 -50.562 18.828 1 30.44 750 ARG B CA 1
ATOM 13101 C C . ARG B 1 750 ? 66.125 -51.688 19.188 1 30.44 750 ARG B C 1
ATOM 13103 O O . ARG B 1 750 ? 65.688 -51.781 20.312 1 30.44 750 ARG B O 1
ATOM 13110 N N . ASN B 1 751 ? 65.688 -52.469 18.109 1 29.69 751 ASN B N 1
ATOM 13111 C CA . ASN B 1 751 ? 64.688 -53.406 18.562 1 29.69 751 ASN B CA 1
ATOM 13112 C C . ASN B 1 751 ? 65.312 -54.531 19.391 1 29.69 751 ASN B C 1
ATOM 13114 O O . ASN B 1 751 ? 64.625 -55.5 19.734 1 29.69 751 ASN B O 1
ATOM 13118 N N . GLU B 1 752 ? 66.625 -54.875 19.188 1 28.98 752 GLU B N 1
ATOM 13119 C CA . GLU B 1 752 ? 67.062 -56.094 19.844 1 28.98 752 GLU B CA 1
ATOM 13120 C C . GLU B 1 752 ? 66.688 -56.125 21.312 1 28.98 752 GLU B C 1
ATOM 13122 O O . GLU B 1 752 ? 66.312 -57.156 21.844 1 28.98 752 GLU B O 1
ATOM 13127 N N . GLU B 1 753 ? 67.438 -55.312 22.188 1 26.59 753 GLU B N 1
ATOM 13128 C CA . GLU B 1 753 ? 67.75 -55.75 23.547 1 26.59 753 GLU B CA 1
ATOM 13129 C C . GLU B 1 753 ? 66.5 -55.844 24.406 1 26.59 753 GLU B C 1
ATOM 13131 O O . GLU B 1 753 ? 66.375 -56.781 25.219 1 26.59 753 GLU B O 1
ATOM 13136 N N . LYS B 1 754 ? 65.875 -54.812 24.766 1 27.03 754 LYS B N 1
ATOM 13137 C CA . LYS B 1 754 ? 65.125 -54.812 26.031 1 27.03 754 LYS B CA 1
ATOM 13138 C C . LYS B 1 754 ? 63.906 -55.75 25.969 1 27.03 754 LYS B C 1
ATOM 13140 O O . LYS B 1 754 ? 62.844 -55.344 25.531 1 27.03 754 LYS B O 1
ATOM 13145 N N . LYS B 1 755 ? 63.875 -56.969 25.359 1 25.7 755 LYS B N 1
ATOM 13146 C CA . LYS B 1 755 ? 62.656 -57.688 25.75 1 25.7 755 LYS B CA 1
ATOM 13147 C C . LYS B 1 755 ? 62.438 -57.594 27.266 1 25.7 755 LYS B C 1
ATOM 13149 O O . LYS B 1 755 ? 61.344 -57.875 27.766 1 25.7 755 LYS B O 1
ATOM 13154 N N . PHE B 1 756 ? 63.562 -57.875 28.047 1 21.66 756 PHE B N 1
ATOM 13155 C CA . PHE B 1 756 ? 63.344 -58.531 29.328 1 21.66 756 PHE B CA 1
ATOM 13156 C C . PHE B 1 756 ? 62.469 -57.656 30.234 1 21.66 756 PHE B C 1
ATOM 13158 O O . PHE B 1 756 ? 61.469 -58.125 30.766 1 21.66 756 PHE B O 1
ATOM 13165 N N . GLY B 1 757 ? 63.125 -57.125 31.375 1 19.95 757 GLY B N 1
ATOM 13166 C CA . GLY B 1 757 ? 62.781 -57.125 32.781 1 19.95 757 GLY B CA 1
ATOM 13167 C C . GLY B 1 757 ? 61.781 -56.031 33.156 1 19.95 757 GLY B C 1
ATOM 13168 O O . GLY B 1 757 ? 61.469 -55.844 34.312 1 19.95 757 GLY B O 1
ATOM 13169 N N . ILE B 1 758 ? 61.75 -55 32.375 1 22.41 758 ILE B N 1
ATOM 13170 C CA . ILE B 1 758 ? 61.625 -53.75 33.125 1 22.41 758 ILE B CA 1
ATOM 13171 C C . ILE B 1 758 ? 60.375 -53.781 34.031 1 22.41 758 ILE B C 1
ATOM 13173 O O . ILE B 1 758 ? 59.281 -54 33.531 1 22.41 758 ILE B O 1
ATOM 13177 N N . TRP B 1 759 ? 60.469 -53.812 35.438 1 21.12 759 TRP B N 1
ATOM 13178 C CA . TRP B 1 759 ? 60.125 -53.75 36.875 1 21.12 759 TRP B CA 1
ATOM 13179 C C . TRP B 1 759 ? 59.094 -52.656 37.125 1 21.12 759 TRP B C 1
ATOM 13181 O O . TRP B 1 759 ? 58.875 -51.781 36.281 1 21.12 759 TRP B O 1
ATOM 13191 N N . GLY B 1 760 ? 58.969 -52.312 38.438 1 18.56 760 GLY B N 1
ATOM 13192 C CA . GLY B 1 760 ? 58 -52.031 39.5 1 18.56 760 GLY B CA 1
ATOM 13193 C C . GLY B 1 760 ? 57.344 -50.688 39.344 1 18.56 760 GLY B C 1
ATOM 13194 O O . GLY B 1 760 ? 56.312 -50.562 38.688 1 18.56 760 GLY B O 1
ATOM 13195 N N . SER B 1 761 ? 57.688 -49.812 40.406 1 19.44 761 SER B N 1
ATOM 13196 C CA . SER B 1 761 ? 56.938 -49.094 41.438 1 19.44 761 SER B CA 1
ATOM 13197 C C . SER B 1 761 ? 56.5 -47.719 40.938 1 19.44 761 SER B C 1
ATOM 13199 O O . SER B 1 761 ? 55.625 -47.094 41.5 1 19.44 761 SER B O 1
ATOM 13201 N N . HIS B 1 762 ? 57.375 -47.094 40.156 1 18.5 762 HIS B N 1
ATOM 13202 C CA . HIS B 1 762 ? 57.562 -45.688 40.5 1 18.5 762 HIS B CA 1
ATOM 13203 C C . HIS B 1 762 ? 56.219 -44.969 40.625 1 18.5 762 HIS B C 1
ATOM 13205 O O . HIS B 1 762 ? 55.25 -45.344 40 1 18.5 762 HIS B O 1
ATOM 13211 N N . GLU B 1 763 ? 56.312 -43.844 41.5 1 20.36 763 GLU B N 1
ATOM 13212 C CA . GLU B 1 763 ? 55.75 -42.812 42.406 1 20.36 763 GLU B CA 1
ATOM 13213 C C . GLU B 1 763 ? 54.656 -42 41.688 1 20.36 763 GLU B C 1
ATOM 13215 O O . GLU B 1 763 ? 54.531 -42.062 40.469 1 20.36 763 GLU B O 1
ATOM 13220 N N . ASP B 1 764 ? 54.469 -40.75 42.344 1 21.06 764 ASP B N 1
ATOM 13221 C CA . ASP B 1 764 ? 53.469 -39.844 42.938 1 21.06 764 ASP B CA 1
ATOM 13222 C C . ASP B 1 764 ? 52.938 -38.875 41.906 1 21.06 764 ASP B C 1
ATOM 13224 O O . ASP B 1 764 ? 53.469 -37.75 41.781 1 21.06 764 ASP B O 1
ATOM 13228 N N . LEU B 1 765 ? 52.812 -39.156 40.812 1 18.09 765 LEU B N 1
ATOM 13229 C CA . LEU B 1 765 ? 52.562 -38.156 39.75 1 18.09 765 LEU B CA 1
ATOM 13230 C C . LEU B 1 765 ? 51.406 -37.25 40.125 1 18.09 765 LEU B C 1
ATOM 13232 O O . LEU B 1 765 ? 50.25 -37.625 40 1 18.09 765 LEU B O 1
ATOM 13236 N N . SER B 1 766 ? 51.625 -36.719 41.438 1 19.16 766 SER B N 1
ATOM 13237 C CA . SER B 1 766 ? 50.719 -35.844 42.156 1 19.16 766 SER B CA 1
ATOM 13238 C C . SER B 1 766 ? 50 -34.906 41.219 1 19.16 766 SER B C 1
ATOM 13240 O O . SER B 1 766 ? 48.75 -34.844 41.188 1 19.16 766 SER B O 1
ATOM 13242 N N . LYS B 1 767 ? 50.5 -33.594 41.375 1 20.48 767 LYS B N 1
ATOM 13243 C CA . LYS B 1 767 ? 49.938 -32.25 41.656 1 20.48 767 LYS B CA 1
ATOM 13244 C C . LYS B 1 767 ? 49.469 -31.594 40.344 1 20.48 767 LYS B C 1
ATOM 13246 O O . LYS B 1 767 ? 50.125 -30.719 39.812 1 20.48 767 LYS B O 1
ATOM 13251 N N . LEU B 1 768 ? 49.188 -32.219 39.438 1 18.97 768 LEU B N 1
ATOM 13252 C CA . LEU B 1 768 ? 48.969 -31.5 38.188 1 18.97 768 LEU B CA 1
ATOM 13253 C C . LEU B 1 768 ? 47.938 -30.406 38.375 1 18.97 768 LEU B C 1
ATOM 13255 O O . LEU B 1 768 ? 46.719 -30.703 38.469 1 18.97 768 LEU B O 1
ATOM 13259 N N . SER B 1 769 ? 48.25 -29.469 39.312 1 18.95 769 SER B N 1
ATOM 13260 C CA . SER B 1 769 ? 47.469 -28.297 39.688 1 18.95 769 SER B CA 1
ATOM 13261 C C . SER B 1 769 ? 47.031 -27.484 38.469 1 18.95 769 SER B C 1
ATOM 13263 O O . SER B 1 769 ? 47.875 -26.906 37.781 1 18.95 769 SER B O 1
ATOM 13265 N N . LEU B 1 770 ? 46.594 -28.109 37.562 1 18.78 770 LEU B N 1
ATOM 13266 C CA . LEU B 1 770 ? 46.188 -27.266 36.438 1 18.78 770 LEU B CA 1
ATOM 13267 C C . LEU B 1 770 ? 45.469 -26.016 36.969 1 18.78 770 LEU B C 1
ATOM 13269 O O . LEU B 1 770 ? 44.438 -26.109 37.625 1 18.78 770 LEU B O 1
ATOM 13273 N N . ASP B 1 771 ? 46.25 -25.109 37.375 1 17.88 771 ASP B N 1
ATOM 13274 C CA . ASP B 1 771 ? 45.906 -23.734 37.688 1 17.88 771 ASP B CA 1
ATOM 13275 C C . ASP B 1 771 ? 44.844 -23.203 36.75 1 17.88 771 ASP B C 1
ATOM 13277 O O . ASP B 1 771 ? 44.969 -23.359 35.531 1 17.88 771 ASP B O 1
ATOM 13281 N N . LYS B 1 772 ? 43.625 -23.109 37.188 1 21.72 772 LYS B N 1
ATOM 13282 C CA . LYS B 1 772 ? 42.312 -22.516 37 1 21.72 772 LYS B CA 1
ATOM 13283 C C . LYS B 1 772 ? 42.438 -21.109 36.406 1 21.72 772 LYS B C 1
ATOM 13285 O O . LYS B 1 772 ? 42.156 -20.125 37.094 1 21.72 772 LYS B O 1
ATOM 13290 N N . LYS B 1 773 ? 43.656 -20.766 36 1 20.39 773 LYS B N 1
ATOM 13291 C CA . LYS B 1 773 ? 43.844 -19.328 35.812 1 20.39 773 LYS B CA 1
ATOM 13292 C C . LYS B 1 773 ? 42.594 -18.672 35.281 1 20.39 773 LYS B C 1
ATOM 13294 O O . LYS B 1 773 ? 41.781 -19.312 34.625 1 20.39 773 LYS B O 1
ATOM 13299 N N . GLN B 1 774 ? 42.438 -17.312 35.594 1 18.16 774 GLN B N 1
ATOM 13300 C CA . GLN B 1 774 ? 41.562 -16.141 35.688 1 18.16 774 GLN B CA 1
ATOM 13301 C C . GLN B 1 774 ? 40.938 -15.805 34.344 1 18.16 774 GLN B C 1
ATOM 13303 O O . GLN B 1 774 ? 41.469 -14.992 33.594 1 18.16 774 GLN B O 1
ATOM 13308 N N . LEU B 1 775 ? 40.75 -16.812 33.531 1 20.31 775 LEU B N 1
ATOM 13309 C CA . LEU B 1 775 ? 40.312 -16.172 32.312 1 20.31 775 LEU B CA 1
ATOM 13310 C C . LEU B 1 775 ? 39.125 -15.219 32.594 1 20.31 775 LEU B C 1
ATOM 13312 O O . LEU B 1 775 ? 38 -15.656 32.812 1 20.31 775 LEU B O 1
ATOM 13316 N N . GLY B 1 776 ? 39.312 -14.43 33.656 1 18.94 776 GLY B N 1
ATOM 13317 C CA . GLY B 1 776 ? 38.344 -13.375 33.906 1 18.94 776 GLY B CA 1
ATOM 13318 C C . GLY B 1 776 ? 37.906 -12.633 32.656 1 18.94 776 GLY B C 1
ATOM 13319 O O . GLY B 1 776 ? 38.688 -11.898 32.062 1 18.94 776 GLY B O 1
ATOM 13320 N N . HIS B 1 777 ? 37.5 -13.383 31.688 1 19.73 777 HIS B N 1
ATOM 13321 C CA . HIS B 1 777 ? 37.094 -12.523 30.594 1 19.73 777 HIS B CA 1
ATOM 13322 C C . HIS B 1 777 ? 36.219 -11.359 31.078 1 19.73 777 HIS B C 1
ATOM 13324 O O . HIS B 1 777 ? 35.125 -11.57 31.594 1 19.73 777 HIS B O 1
ATOM 13330 N N . SER B 1 778 ? 36.875 -10.484 31.812 1 20.22 778 SER B N 1
ATOM 13331 C CA . SER B 1 778 ? 36.25 -9.203 32.125 1 20.22 778 SER B CA 1
ATOM 13332 C C . SER B 1 778 ? 35.438 -8.68 30.953 1 20.22 778 SER B C 1
ATOM 13334 O O . SER B 1 778 ? 35.969 -8.57 29.828 1 20.22 778 SER B O 1
ATOM 13336 N N . LYS B 1 779 ? 34.281 -9.188 30.828 1 23.16 779 LYS B N 1
ATOM 13337 C CA . LYS B 1 779 ? 33.219 -8.555 30.062 1 23.16 779 LYS B CA 1
ATOM 13338 C C . LYS B 1 779 ? 33.312 -7.035 30.125 1 23.16 779 LYS B C 1
ATOM 13340 O O . LYS B 1 779 ? 32.781 -6.414 31.047 1 23.16 779 LYS B O 1
ATOM 13345 N N . GLN B 1 780 ? 34.562 -6.512 30.219 1 20.45 780 GLN B N 1
ATOM 13346 C CA . GLN B 1 780 ? 34.594 -5.055 30.281 1 20.45 780 GLN B CA 1
ATOM 13347 C C . GLN B 1 780 ? 33.656 -4.438 29.266 1 20.45 780 GLN B C 1
ATOM 13349 O O . GLN B 1 780 ? 33.781 -4.684 28.062 1 20.45 780 GLN B O 1
ATOM 13354 N N . SER B 1 781 ? 32.406 -4.5 29.672 1 22.45 781 SER B N 1
ATOM 13355 C CA . SER B 1 781 ? 31.422 -3.58 29.109 1 22.45 781 SER B CA 1
ATOM 13356 C C . SER B 1 781 ? 32.062 -2.232 28.781 1 22.45 781 SER B C 1
ATOM 13358 O O . SER B 1 781 ? 32.438 -1.491 29.672 1 22.45 781 SER B O 1
ATOM 13360 N N . SER B 1 782 ? 33.094 -2.35 28.031 1 24.06 782 SER B N 1
ATOM 13361 C CA . SER B 1 782 ? 33.656 -1.053 27.672 1 24.06 782 SER B CA 1
ATOM 13362 C C . SER B 1 782 ? 32.562 -0.06 27.297 1 24.06 782 SER B C 1
ATOM 13364 O O . SER B 1 782 ? 31.906 -0.205 26.25 1 24.06 782 SER B O 1
ATOM 13366 N N . ILE B 1 783 ? 31.625 0.09 28.188 1 23.16 783 ILE B N 1
ATOM 13367 C CA . ILE B 1 783 ? 30.922 1.359 28.016 1 23.16 783 ILE B CA 1
ATOM 13368 C C . ILE B 1 783 ? 31.938 2.467 27.734 1 23.16 783 ILE B C 1
ATOM 13370 O O . ILE B 1 783 ? 32.75 2.816 28.594 1 23.16 783 ILE B O 1
ATOM 13374 N N . ARG B 1 784 ? 32.594 2.275 26.688 1 24.77 784 ARG B N 1
ATOM 13375 C CA . ARG B 1 784 ? 33.406 3.434 26.328 1 24.77 784 ARG B CA 1
ATOM 13376 C C . ARG B 1 784 ? 32.719 4.73 26.781 1 24.77 784 ARG B C 1
ATOM 13378 O O . ARG B 1 784 ? 31.578 4.984 26.453 1 24.77 784 ARG B O 1
ATOM 13385 N N . SER B 1 785 ? 33 5.102 28.016 1 24.25 785 SER B N 1
ATOM 13386 C CA . SER B 1 785 ? 32.75 6.453 28.516 1 24.25 785 SER B CA 1
ATOM 13387 C C . SER B 1 785 ? 32.906 7.488 27.406 1 24.25 785 SER B C 1
ATOM 13389 O O . SER B 1 785 ? 33.844 7.41 26.609 1 24.25 785 SER B O 1
ATOM 13391 N N . SER B 1 786 ? 31.859 7.926 26.969 1 26.83 786 SER B N 1
ATOM 13392 C CA . SER B 1 786 ? 31.672 9.102 26.125 1 26.83 786 SER B CA 1
ATOM 13393 C C . SER B 1 786 ? 32.594 10.242 26.578 1 26.83 786 SER B C 1
ATOM 13395 O O . SER B 1 786 ? 32.312 11.406 26.266 1 26.83 786 SER B O 1
ATOM 13397 N N . GLU B 1 787 ? 33.469 9.891 27.688 1 27.31 787 GLU B N 1
ATOM 13398 C CA . GLU B 1 787 ? 34.125 11.109 28.109 1 27.31 787 GLU B CA 1
ATOM 13399 C C . GLU B 1 787 ? 34.75 11.844 26.922 1 27.31 787 GLU B C 1
ATOM 13401 O O . GLU B 1 787 ? 34.531 13.039 26.734 1 27.31 787 GLU B O 1
ATOM 13406 N N . ASP B 1 788 ? 36.188 11.547 26.766 1 26.19 788 ASP B N 1
ATOM 13407 C CA . ASP B 1 788 ? 37.188 12.492 26.281 1 26.19 788 ASP B CA 1
ATOM 13408 C C . ASP B 1 788 ? 37.156 12.586 24.766 1 26.19 788 ASP B C 1
ATOM 13410 O O . ASP B 1 788 ? 37.875 11.844 24.078 1 26.19 788 ASP B O 1
ATOM 13414 N N . PHE B 1 789 ? 36.188 12.266 24.078 1 27.61 789 PHE B N 1
ATOM 13415 C CA . PHE B 1 789 ? 36.344 12.828 22.734 1 27.61 789 PHE B CA 1
ATOM 13416 C C . PHE B 1 789 ? 37 14.203 22.797 1 27.61 789 PHE B C 1
ATOM 13418 O O . PHE B 1 789 ? 36.344 15.18 23.188 1 27.61 789 PHE B O 1
ATOM 13425 N N . GLN B 1 790 ? 38.156 14.258 23.453 1 28.36 790 GLN B N 1
ATOM 13426 C CA . GLN B 1 790 ? 39.031 15.422 23.25 1 28.36 790 GLN B CA 1
ATOM 13427 C C . GLN B 1 790 ? 39 15.883 21.797 1 28.36 790 GLN B C 1
ATOM 13429 O O . GLN B 1 790 ? 39.344 15.117 20.891 1 28.36 790 GLN B O 1
ATOM 13434 N N . LEU B 1 791 ? 38.094 16.656 21.406 1 30.89 791 LEU B N 1
ATOM 13435 C CA . LEU B 1 791 ? 38.219 17.547 20.266 1 30.89 791 LEU B CA 1
ATOM 13436 C C . LEU B 1 791 ? 39.688 17.859 20 1 30.89 791 LEU B C 1
ATOM 13438 O O . LEU B 1 791 ? 40.031 18.438 18.969 1 30.89 791 LEU B O 1
ATOM 13442 N N . ASN B 1 792 ? 40.594 17.75 21.141 1 30.53 792 ASN B N 1
ATOM 13443 C CA . ASN B 1 792 ? 41.938 18.203 20.938 1 30.53 792 ASN B CA 1
ATOM 13444 C C . ASN B 1 792 ? 42.75 17.203 20.094 1 30.53 792 ASN B C 1
ATOM 13446 O O . ASN B 1 792 ? 43.969 17.375 19.906 1 30.53 792 ASN B O 1
ATOM 13450 N N . SER B 1 793 ? 42.531 15.906 20.281 1 33.94 793 SER B N 1
ATOM 13451 C CA . SER B 1 793 ? 43.625 15.227 19.578 1 33.94 793 SER B CA 1
ATOM 13452 C C . SER B 1 793 ? 43.594 15.57 18.094 1 33.94 793 SER B C 1
ATOM 13454 O O . SER B 1 793 ? 42.938 14.891 17.297 1 33.94 793 SER B O 1
ATOM 13456 N N . PHE B 1 794 ? 43.438 16.719 17.766 1 34.84 794 PHE B N 1
ATOM 13457 C CA . PHE B 1 794 ? 43.812 17.375 16.516 1 34.84 794 PHE B CA 1
ATOM 13458 C C . PHE B 1 794 ? 45.156 16.859 16.016 1 34.84 794 PHE B C 1
ATOM 13460 O O . PHE B 1 794 ? 45.719 17.391 15.047 1 34.84 794 PHE B O 1
ATOM 13467 N N . SER B 1 795 ? 45.844 16.141 16.859 1 35.62 795 SER B N 1
ATOM 13468 C CA . SER B 1 795 ? 47.219 16.094 16.359 1 35.62 795 SER B CA 1
ATOM 13469 C C . SER B 1 795 ? 47.312 15.172 15.141 1 35.62 795 SER B C 1
ATOM 13471 O O . SER B 1 795 ? 48.406 15.047 14.555 1 35.62 795 SER B O 1
ATOM 13473 N N . ASN B 1 796 ? 46.688 13.992 15.156 1 41.91 796 ASN B N 1
ATOM 13474 C CA . ASN B 1 796 ? 47.031 13.289 13.922 1 41.91 796 ASN B CA 1
ATOM 13475 C C . ASN B 1 796 ? 46.406 13.969 12.703 1 41.91 796 ASN B C 1
ATOM 13477 O O . ASN B 1 796 ? 45.25 14.391 12.75 1 41.91 796 ASN B O 1
ATOM 13481 N N . PRO B 1 797 ? 47.125 14.57 11.859 1 49.47 797 PRO B N 1
ATOM 13482 C CA . PRO B 1 797 ? 46.625 15.312 10.703 1 49.47 797 PRO B CA 1
ATOM 13483 C C . PRO B 1 797 ? 45.406 14.641 10.039 1 49.47 797 PRO B C 1
ATOM 13485 O O . PRO B 1 797 ? 45.406 13.422 9.844 1 49.47 797 PRO B O 1
ATOM 13488 N N . PRO B 1 798 ? 44.188 15.188 10.344 1 63.06 798 PRO B N 1
ATOM 13489 C CA . PRO B 1 798 ? 43.031 14.625 9.648 1 63.06 798 PRO B CA 1
ATOM 13490 C C . PRO B 1 798 ? 43.406 14.062 8.273 1 63.06 798 PRO B C 1
ATOM 13492 O O . PRO B 1 798 ? 44.156 14.68 7.531 1 63.06 798 PRO B O 1
ATOM 13495 N N . GLY B 1 799 ? 43.188 12.688 8.172 1 74 799 GLY B N 1
ATOM 13496 C CA . GLY B 1 799 ? 43.438 12.055 6.883 1 74 799 GLY B CA 1
ATOM 13497 C C . GLY B 1 799 ? 42.844 12.82 5.719 1 74 799 GLY B C 1
ATOM 13498 O O . GLY B 1 799 ? 42.062 13.75 5.918 1 74 799 GLY B O 1
ATOM 13499 N N . LYS B 1 800 ? 43.375 12.781 4.594 1 82.31 800 LYS B N 1
ATOM 13500 C CA . LYS B 1 800 ? 42.938 13.422 3.365 1 82.31 800 LYS B CA 1
ATOM 13501 C C . LYS B 1 800 ? 41.438 13.234 3.172 1 82.31 800 LYS B C 1
ATOM 13503 O O . LYS B 1 800 ? 40.719 14.164 2.754 1 82.31 800 LYS B O 1
ATOM 13508 N N . TYR B 1 801 ? 40.938 12.148 3.635 1 87.56 801 TYR B N 1
ATOM 13509 C CA . TYR B 1 801 ? 39.5 11.875 3.496 1 87.56 801 TYR B CA 1
ATOM 13510 C C . TYR B 1 801 ? 38.688 12.781 4.402 1 87.56 801 TYR B C 1
ATOM 13512 O O . TYR B 1 801 ? 37.656 13.328 3.98 1 87.56 801 TYR B O 1
ATOM 13520 N N . GLN B 1 802 ? 39.188 13.016 5.602 1 86.69 802 GLN B N 1
ATOM 13521 C CA . GLN B 1 802 ? 38.438 13.82 6.566 1 86.69 802 GLN B CA 1
ATOM 13522 C C . GLN B 1 802 ? 38.406 15.289 6.164 1 86.69 802 GLN B C 1
ATOM 13524 O O . GLN B 1 802 ? 37.438 15.992 6.395 1 86.69 802 GLN B O 1
ATOM 13529 N N . LYS B 1 803 ? 39.438 15.633 5.469 1 87.31 803 LYS B N 1
ATOM 13530 C CA . LYS B 1 803 ? 39.5 17.016 5.008 1 87.31 803 LYS B CA 1
ATOM 13531 C C . LYS B 1 803 ? 38.5 17.266 3.871 1 87.31 803 LYS B C 1
ATOM 13533 O O . LYS B 1 803 ? 37.844 18.297 3.828 1 87.31 803 LYS B O 1
ATOM 13538 N N . ILE B 1 804 ? 38.469 16.281 3.043 1 89.69 804 ILE B N 1
ATOM 13539 C CA . ILE B 1 804 ? 37.562 16.406 1.911 1 89.69 804 ILE B CA 1
ATOM 13540 C C . ILE B 1 804 ? 36.125 16.359 2.406 1 89.69 804 ILE B C 1
ATOM 13542 O O . ILE B 1 804 ? 35.281 17.141 1.948 1 89.69 804 ILE B O 1
ATOM 13546 N N . MET B 1 805 ? 35.906 15.555 3.35 1 90.31 805 MET B N 1
ATOM 13547 C CA . MET B 1 805 ? 34.562 15.43 3.871 1 90.31 805 MET B CA 1
ATOM 13548 C C . MET B 1 805 ? 34.125 16.688 4.609 1 90.31 805 MET B C 1
ATOM 13550 O O . MET B 1 805 ? 32.969 17.125 4.508 1 90.31 805 MET B O 1
ATOM 13554 N N . LYS B 1 806 ? 35.031 17.25 5.309 1 89.5 806 LYS B N 1
ATOM 13555 C CA . LYS B 1 806 ? 34.75 18.5 6.012 1 89.5 806 LYS B CA 1
ATOM 13556 C C . LYS B 1 806 ? 34.406 19.625 5.027 1 89.5 806 LYS B C 1
ATOM 13558 O O . LYS B 1 806 ? 33.5 20.422 5.277 1 89.5 806 LYS B O 1
ATOM 13563 N N . ARG B 1 807 ? 35.094 19.594 3.916 1 90.38 807 ARG B N 1
ATOM 13564 C CA . ARG B 1 807 ? 34.844 20.594 2.887 1 90.38 807 ARG B CA 1
ATOM 13565 C C . ARG B 1 807 ? 33.469 20.375 2.256 1 90.38 807 ARG B C 1
ATOM 13567 O O . ARG B 1 807 ? 32.719 21.344 2.014 1 90.38 807 ARG B O 1
ATOM 13574 N N . LEU B 1 808 ? 33.188 19.219 2.016 1 92.44 808 LEU B N 1
ATOM 13575 C CA . LEU B 1 808 ? 31.922 18.891 1.378 1 92.44 808 LEU B CA 1
ATOM 13576 C C . LEU B 1 808 ? 30.75 19.188 2.314 1 92.44 808 LEU B C 1
ATOM 13578 O O . LEU B 1 808 ? 29.719 19.688 1.877 1 92.44 808 LEU B O 1
ATOM 13582 N N . ILE B 1 809 ? 30.922 18.953 3.562 1 92.25 809 ILE B N 1
ATOM 13583 C CA . ILE B 1 809 ? 29.875 19.188 4.543 1 92.25 809 ILE B CA 1
ATOM 13584 C C . ILE B 1 809 ? 29.672 20.703 4.723 1 92.25 809 ILE B C 1
ATOM 13586 O O . ILE B 1 809 ? 28.531 21.156 4.895 1 92.25 809 ILE B O 1
ATOM 13590 N N . LYS B 1 810 ? 30.781 21.375 4.719 1 91.56 810 LYS B N 1
ATOM 13591 C CA . LYS B 1 810 ? 30.672 22.828 4.793 1 91.56 810 LYS B CA 1
ATOM 13592 C C . LYS B 1 810 ? 29.859 23.391 3.625 1 91.56 810 LYS B C 1
ATOM 13594 O O . LYS B 1 810 ? 28.984 24.234 3.814 1 91.56 810 LYS B O 1
ATOM 13599 N N . ARG B 1 811 ? 30.109 22.875 2.467 1 92.88 811 ARG B N 1
ATOM 13600 C CA . ARG B 1 811 ? 29.375 23.312 1.283 1 92.88 811 ARG B CA 1
ATOM 13601 C C . ARG B 1 811 ? 27.891 22.922 1.38 1 92.88 811 ARG B C 1
ATOM 13603 O O . ARG B 1 811 ? 27.016 23.688 0.964 1 92.88 811 ARG B O 1
ATOM 13610 N N . TYR B 1 812 ? 27.672 21.797 1.924 1 93.25 812 TYR B N 1
ATOM 13611 C CA . TYR B 1 812 ? 26.312 21.297 2.051 1 93.25 812 TYR B CA 1
ATOM 13612 C C . TYR B 1 812 ? 25.5 22.156 3.02 1 93.25 812 TYR B C 1
ATOM 13614 O O . TYR B 1 812 ? 24.344 22.5 2.748 1 93.25 812 TYR B O 1
ATOM 13622 N N . VAL B 1 813 ? 26.094 22.531 4.117 1 90.62 813 VAL B N 1
ATOM 13623 C CA . VAL B 1 813 ? 25.422 23.328 5.133 1 90.62 813 VAL B CA 1
ATOM 13624 C C . VAL B 1 813 ? 25.172 24.734 4.598 1 90.62 813 VAL B C 1
ATOM 13626 O O . VAL B 1 813 ? 24.109 25.328 4.852 1 90.62 813 VAL B O 1
ATOM 13629 N N . LEU B 1 814 ? 26.094 25.219 3.809 1 89.31 814 LEU B N 1
ATOM 13630 C CA . LEU B 1 814 ? 25.922 26.547 3.217 1 89.31 814 LEU B CA 1
ATOM 13631 C C . LEU B 1 814 ? 24.781 26.547 2.205 1 89.31 814 LEU B C 1
ATOM 13633 O O . LEU B 1 814 ? 24 27.484 2.158 1 89.31 814 LEU B O 1
ATOM 13637 N N . GLN B 1 815 ? 24.781 25.531 1.497 1 89.62 815 GLN B N 1
ATOM 13638 C CA . GLN B 1 815 ? 23.703 25.438 0.523 1 89.62 815 GLN B CA 1
ATOM 13639 C C . GLN B 1 815 ? 22.359 25.281 1.216 1 89.62 815 GLN B C 1
ATOM 13641 O O . GLN B 1 815 ? 21.359 25.828 0.754 1 89.62 815 GLN B O 1
ATOM 13646 N N . ALA B 1 816 ? 22.312 24.531 2.258 1 88.81 816 ALA B N 1
ATOM 13647 C CA . ALA B 1 816 ? 21.078 24.359 3.016 1 88.81 816 ALA B CA 1
ATOM 13648 C C . ALA B 1 816 ? 20.609 25.672 3.609 1 88.81 816 ALA B C 1
ATOM 13650 O O . ALA B 1 816 ? 19.406 25.938 3.662 1 88.81 816 ALA B O 1
ATOM 13651 N N . GLN B 1 817 ? 21.516 26.484 3.998 1 82.88 817 GLN B N 1
ATOM 13652 C CA . GLN B 1 817 ? 21.172 27.781 4.551 1 82.88 817 GLN B CA 1
ATOM 13653 C C . GLN B 1 817 ? 20.641 28.719 3.469 1 82.88 817 GLN B C 1
ATOM 13655 O O . GLN B 1 817 ? 19.688 29.469 3.703 1 82.88 817 GLN B O 1
ATOM 13660 N N . ILE B 1 818 ? 21.203 28.578 2.324 1 83.19 818 ILE B N 1
ATOM 13661 C CA . ILE B 1 818 ? 20.75 29.406 1.211 1 83.19 818 ILE B CA 1
ATOM 13662 C C . ILE B 1 818 ? 19.359 29 0.779 1 83.19 818 ILE B C 1
ATOM 13664 O O . ILE B 1 818 ? 18.516 29.844 0.478 1 83.19 818 ILE B O 1
ATOM 13668 N N . ASP B 1 819 ? 19.156 27.766 0.777 1 85.56 819 ASP B N 1
ATOM 13669 C CA . ASP B 1 819 ? 17.828 27.266 0.403 1 85.56 819 ASP B CA 1
ATOM 13670 C C . ASP B 1 819 ? 16.781 27.688 1.417 1 85.56 819 ASP B C 1
ATOM 13672 O O . ASP B 1 819 ? 15.641 27.984 1.047 1 85.56 819 ASP B O 1
ATOM 13676 N N . ARG B 1 820 ? 17.078 27.766 2.635 1 81.62 820 ARG B N 1
ATOM 13677 C CA . ARG B 1 820 ? 16.141 28.188 3.68 1 81.62 820 ARG B CA 1
ATOM 13678 C C . ARG B 1 820 ? 15.82 29.672 3.559 1 81.62 820 ARG B C 1
ATOM 13680 O O . ARG B 1 820 ? 14.695 30.094 3.834 1 81.62 820 ARG B O 1
ATOM 13687 N N . GLU B 1 821 ? 16.797 30.406 3.109 1 74.38 821 GLU B N 1
ATOM 13688 C CA . GLU B 1 821 ? 16.609 31.859 2.949 1 74.38 821 GLU B CA 1
ATOM 13689 C C . GLU B 1 821 ? 15.711 32.156 1.751 1 74.38 821 GLU B C 1
ATOM 13691 O O . GLU B 1 821 ? 15.062 33.188 1.707 1 74.38 821 GLU B O 1
ATOM 13696 N N . SER B 1 822 ? 15.703 31.266 0.923 1 72.19 822 SER B N 1
ATOM 13697 C CA . SER B 1 822 ? 14.906 31.484 -0.275 1 72.19 822 SER B CA 1
ATOM 13698 C C . SER B 1 822 ? 13.469 31.016 -0.07 1 72.19 822 SER B C 1
ATOM 13700 O O . SER B 1 822 ? 12.609 31.25 -0.924 1 72.19 822 SER B O 1
ATOM 13702 N N . ASP B 1 823 ? 13.242 30.531 1.099 1 75.81 823 ASP B N 1
ATOM 13703 C CA . ASP B 1 823 ? 11.883 30.094 1.385 1 75.81 823 ASP B CA 1
ATOM 13704 C C . ASP B 1 823 ? 10.938 31.281 1.573 1 75.81 823 ASP B C 1
ATOM 13706 O O . ASP B 1 823 ? 11.383 32.375 1.854 1 75.81 823 ASP B O 1
ATOM 13710 N N . ASP B 1 824 ? 9.617 31.094 1.376 1 73.69 824 ASP B N 1
ATOM 13711 C CA . ASP B 1 824 ? 8.594 32.125 1.519 1 73.69 824 ASP B CA 1
ATOM 13712 C C . ASP B 1 824 ? 8.461 32.562 2.973 1 73.69 824 ASP B C 1
ATOM 13714 O O . ASP B 1 824 ? 8.758 31.812 3.893 1 73.69 824 ASP B O 1
ATOM 13718 N N . VAL B 1 825 ? 8.273 33.906 3.152 1 76.25 825 VAL B N 1
ATOM 13719 C CA . VAL B 1 825 ? 8.062 34.438 4.48 1 76.25 825 VAL B CA 1
ATOM 13720 C C . VAL B 1 825 ? 6.754 33.938 5.062 1 76.25 825 VAL B C 1
ATOM 13722 O O . VAL B 1 825 ? 5.75 33.812 4.352 1 76.25 825 VAL B O 1
ATOM 13725 N N . ASN B 1 826 ? 6.926 33.469 6.352 1 78.25 826 ASN B N 1
ATOM 13726 C CA . ASN B 1 826 ? 5.746 32.906 7 1 78.25 826 ASN B CA 1
ATOM 13727 C C . ASN B 1 826 ? 5.051 33.906 7.891 1 78.25 826 ASN B C 1
ATOM 13729 O O . ASN B 1 826 ? 5.605 35 8.172 1 78.25 826 ASN B O 1
ATOM 13733 N N . GLU B 1 827 ? 3.816 33.719 8.305 1 74.81 827 GLU B N 1
ATOM 13734 C CA . GLU B 1 827 ? 3.006 34.594 9.148 1 74.81 827 GLU B CA 1
ATOM 13735 C C . GLU B 1 827 ? 3.654 34.781 10.516 1 74.81 827 GLU B C 1
ATOM 13737 O O . GLU B 1 827 ? 3.523 35.844 11.117 1 74.81 827 GLU B O 1
ATOM 13742 N N . GLY B 1 828 ? 4.41 33.812 10.891 1 70.62 828 GLY B N 1
ATOM 13743 C CA . GLY B 1 828 ? 5.09 33.938 12.172 1 70.62 828 GLY B CA 1
ATOM 13744 C C . GLY B 1 828 ? 6.207 34.969 12.164 1 70.62 828 GLY B C 1
ATOM 13745 O O . GLY B 1 828 ? 6.379 35.719 13.125 1 70.62 828 GLY B O 1
ATOM 13746 N N . GLU B 1 829 ? 6.844 35.031 11.102 1 74.38 829 GLU B N 1
ATOM 13747 C CA . GLU B 1 829 ? 7.93 36 10.969 1 74.38 829 GLU B CA 1
ATOM 13748 C C . GLU B 1 829 ? 7.391 37.438 10.891 1 74.38 829 GLU B C 1
ATOM 13750 O O . GLU B 1 829 ? 8.016 38.375 11.406 1 74.38 829 GLU B O 1
ATOM 13755 N N . LEU B 1 830 ? 6.27 37.5 10.266 1 74.69 830 LEU B N 1
ATOM 13756 C CA . LEU B 1 830 ? 5.648 38.812 10.211 1 74.69 830 LEU B CA 1
ATOM 13757 C C . LEU B 1 830 ? 5.195 39.281 11.594 1 74.69 830 LEU B C 1
ATOM 13759 O O . LEU B 1 830 ? 5.281 40.469 11.93 1 74.69 830 LEU B O 1
ATOM 13763 N N . LYS B 1 831 ? 4.719 38.375 12.328 1 72.25 831 LYS B N 1
ATOM 13764 C CA . LYS B 1 831 ? 4.32 38.688 13.703 1 72.25 831 LYS B CA 1
ATOM 13765 C C . LYS B 1 831 ? 5.52 39.125 14.531 1 72.25 831 LYS B C 1
ATOM 13767 O O . LYS B 1 831 ? 5.398 40 15.391 1 72.25 831 LYS B O 1
ATOM 13772 N N . GLU B 1 832 ? 6.652 38.531 14.273 1 72.81 832 GLU B N 1
ATOM 13773 C CA . GLU B 1 832 ? 7.875 38.938 14.969 1 72.81 832 GLU B CA 1
ATOM 13774 C C . GLU B 1 832 ? 8.258 40.375 14.633 1 72.81 832 GLU B C 1
ATOM 13776 O O . GLU B 1 832 ? 8.742 41.125 15.492 1 72.81 832 GLU B O 1
ATOM 13781 N N . ILE B 1 833 ? 8.016 40.688 13.398 1 74.62 833 ILE B N 1
ATOM 13782 C CA . ILE B 1 833 ? 8.32 42.031 12.992 1 74.62 833 ILE B CA 1
ATOM 13783 C C . ILE B 1 833 ? 7.375 43.031 13.695 1 74.62 833 ILE B C 1
ATOM 13785 O O . ILE B 1 833 ? 7.789 44.094 14.109 1 74.62 833 ILE B O 1
ATOM 13789 N N . LYS B 1 834 ? 6.172 42.625 13.852 1 71.88 834 LYS B N 1
ATOM 13790 C CA . LYS B 1 834 ? 5.203 43.469 14.547 1 71.88 834 LYS B CA 1
ATOM 13791 C C . LYS B 1 834 ? 5.582 43.656 16.016 1 71.88 834 LYS B C 1
ATOM 13793 O O . LYS B 1 834 ? 5.426 44.75 16.578 1 71.88 834 LYS B O 1
ATOM 13798 N N . GLN B 1 835 ? 6.137 42.562 16.562 1 69.69 835 GLN B N 1
ATOM 13799 C CA . GLN B 1 835 ? 6.562 42.625 17.953 1 69.69 835 GLN B CA 1
ATOM 13800 C C . GLN B 1 835 ? 7.797 43.5 18.125 1 69.69 835 GLN B C 1
ATOM 13802 O O . GLN B 1 835 ? 7.953 44.188 19.141 1 69.69 835 GLN B O 1
ATOM 13807 N N . ASP B 1 836 ? 8.648 43.5 17.172 1 71.69 836 ASP B N 1
ATOM 13808 C CA . ASP B 1 836 ? 9.828 44.375 17.219 1 71.69 836 ASP B CA 1
ATOM 13809 C C . ASP B 1 836 ? 9.445 45.844 17.141 1 71.69 836 ASP B C 1
ATOM 13811 O O . ASP B 1 836 ? 10.078 46.688 17.766 1 71.69 836 ASP B O 1
ATOM 13815 N N . ILE B 1 837 ? 8.43 46.031 16.344 1 70 837 ILE B N 1
ATOM 13816 C CA . ILE B 1 837 ? 7.953 47.406 16.219 1 70 837 ILE B CA 1
ATOM 13817 C C . ILE B 1 837 ? 7.34 47.875 17.547 1 70 837 ILE B C 1
ATOM 13819 O O . ILE B 1 837 ? 7.527 49 17.969 1 70 837 ILE B O 1
ATOM 13823 N N . SER B 1 838 ? 6.715 46.969 18.141 1 68.25 838 SER B N 1
ATOM 13824 C CA . SER B 1 838 ? 6.137 47.312 19.438 1 68.25 838 SER B CA 1
ATOM 13825 C C . SER B 1 838 ? 7.227 47.562 20.484 1 68.25 838 SER B C 1
ATOM 13827 O O . SER B 1 838 ? 7.113 48.5 21.281 1 68.25 838 SER B O 1
ATOM 13829 N N . SER B 1 839 ? 8.25 46.75 20.5 1 71.19 839 SER B N 1
ATOM 13830 C CA . SER B 1 839 ? 9.359 46.938 21.422 1 71.19 839 SER B CA 1
ATOM 13831 C C . SER B 1 839 ? 10.055 48.281 21.172 1 71.19 839 SER B C 1
ATOM 13833 O O . SER B 1 839 ? 10.461 48.969 22.109 1 71.19 839 SER B O 1
ATOM 13835 N N . LEU B 1 840 ? 10.133 48.594 19.922 1 73 840 LEU B N 1
ATOM 13836 C CA . LEU B 1 840 ? 10.734 49.875 19.562 1 73 840 LEU B CA 1
ATOM 13837 C C . LEU B 1 840 ? 9.883 51.031 20.047 1 73 840 LEU B C 1
ATOM 13839 O O . LEU B 1 840 ? 10.406 52.062 20.516 1 73 840 LEU B O 1
ATOM 13843 N N . ARG B 1 841 ? 8.664 50.844 19.969 1 70.75 841 ARG B N 1
ATOM 13844 C CA . ARG B 1 841 ? 7.734 51.875 20.438 1 70.75 841 ARG B CA 1
ATOM 13845 C C . ARG B 1 841 ? 7.91 52.125 21.938 1 70.75 841 ARG B C 1
ATOM 13847 O O . ARG B 1 841 ? 7.988 53.281 22.359 1 70.75 841 ARG B O 1
ATOM 13854 N N . TYR B 1 842 ? 8.078 51.125 22.688 1 66.81 842 TYR B N 1
ATOM 13855 C CA . TYR B 1 842 ? 8.227 51.281 24.125 1 66.81 842 TYR B CA 1
ATOM 13856 C C . TYR B 1 842 ? 9.578 51.875 24.469 1 66.81 842 TYR B C 1
ATOM 13858 O O . TYR B 1 842 ? 9.68 52.688 25.406 1 66.81 842 TYR B O 1
ATOM 13866 N N . GLU B 1 843 ? 10.602 51.562 23.781 1 69.62 843 GLU B N 1
ATOM 13867 C CA . GLU B 1 843 ? 11.93 52.094 24.031 1 69.62 843 GLU B CA 1
ATOM 13868 C C . GLU B 1 843 ? 11.969 53.594 23.734 1 69.62 843 GLU B C 1
ATOM 13870 O O . GLU B 1 843 ? 12.586 54.375 24.469 1 69.62 843 GLU B O 1
ATOM 13875 N N . LEU B 1 844 ? 11.242 53.938 22.672 1 72.06 844 LEU B N 1
ATOM 13876 C CA . LEU B 1 844 ? 11.227 55.344 22.281 1 72.06 844 LEU B CA 1
ATOM 13877 C C . LEU B 1 844 ? 10.414 56.156 23.281 1 72.06 844 LEU B C 1
ATOM 13879 O O . LEU B 1 844 ? 10.781 57.281 23.594 1 72.06 844 LEU B O 1
ATOM 13883 N N . LEU B 1 845 ? 9.453 55.594 23.828 1 66.75 845 LEU B N 1
ATOM 13884 C CA . LEU B 1 845 ? 8.625 56.281 24.797 1 66.75 845 LEU B CA 1
ATOM 13885 C C . LEU B 1 845 ? 9.359 56.438 26.141 1 66.75 845 LEU B C 1
ATOM 13887 O O . LEU B 1 845 ? 9.227 57.469 26.812 1 66.75 845 LEU B O 1
ATOM 13891 N N . GLU B 1 846 ? 10.117 55.438 26.453 1 67.56 846 GLU B N 1
ATOM 13892 C CA . GLU B 1 846 ? 10.906 55.531 27.688 1 67.56 846 GLU B CA 1
ATOM 13893 C C . GLU B 1 846 ? 11.992 56.594 27.578 1 67.56 846 GLU B C 1
ATOM 13895 O O . GLU B 1 846 ? 12.211 57.344 28.516 1 67.56 846 GLU B O 1
ATOM 13900 N N . GLU B 1 847 ? 12.672 56.625 26.562 1 67.19 847 GLU B N 1
ATOM 13901 C CA . GLU B 1 847 ? 13.711 57.625 26.359 1 67.19 847 GLU B CA 1
ATOM 13902 C C . GLU B 1 847 ? 13.125 59.031 26.391 1 67.19 847 GLU B C 1
ATOM 13904 O O . GLU B 1 847 ? 13.742 59.938 26.922 1 67.19 847 GLU B O 1
ATOM 13909 N N . LYS B 1 848 ? 11.969 59.062 25.922 1 69 848 LYS B N 1
ATOM 13910 C CA . LYS B 1 848 ? 11.32 60.375 25.891 1 69 848 LYS B CA 1
ATOM 13911 C C . LYS B 1 848 ? 10.883 60.812 27.297 1 69 848 LYS B C 1
ATOM 13913 O O . LYS B 1 848 ? 11.039 61.969 27.672 1 69 848 LYS B O 1
ATOM 13918 N N . THR B 1 849 ? 10.344 59.875 27.984 1 65.31 849 THR B N 1
ATOM 13919 C CA . THR B 1 849 ? 9.961 60.188 29.359 1 65.31 849 THR B CA 1
ATOM 13920 C C . THR B 1 849 ? 11.188 60.531 30.203 1 65.31 849 THR B C 1
ATOM 13922 O O . THR B 1 849 ? 11.125 61.438 31.031 1 65.31 849 THR B O 1
ATOM 13925 N N . GLN B 1 850 ? 12.25 59.906 29.891 1 68.12 850 GLN B N 1
ATOM 13926 C CA . GLN B 1 850 ? 13.477 60.188 30.609 1 68.12 850 GLN B CA 1
ATOM 13927 C C . GLN B 1 850 ? 14.008 61.594 30.25 1 68.12 850 GLN B C 1
ATOM 13929 O O . GLN B 1 850 ? 14.477 62.344 31.109 1 68.12 850 GLN B O 1
ATOM 13934 N N . ASN B 1 851 ? 13.805 61.906 28.984 1 68.06 851 ASN B N 1
ATOM 13935 C CA . ASN B 1 851 ? 14.258 63.219 28.547 1 68.06 851 ASN B CA 1
ATOM 13936 C C . ASN B 1 851 ? 13.391 64.312 29.125 1 68.06 851 ASN B C 1
ATOM 13938 O O . ASN B 1 851 ? 13.898 65.375 29.484 1 68.06 851 ASN B O 1
ATOM 13942 N N . SER B 1 852 ? 12.094 64 29.25 1 66.56 852 SER B N 1
ATOM 13943 C CA . SER B 1 852 ? 11.188 65 29.812 1 66.56 852 SER B CA 1
ATOM 13944 C C . SER B 1 852 ? 11.43 65.188 31.312 1 66.56 852 SER B C 1
ATOM 13946 O O . SER B 1 852 ? 11.367 66.312 31.828 1 66.56 852 SER B O 1
ATOM 13948 N N . GLU B 1 853 ? 11.828 64.125 31.922 1 67.56 853 GLU B N 1
ATOM 13949 C CA . GLU B 1 853 ? 12.125 64.188 33.344 1 67.56 853 GLU B CA 1
ATOM 13950 C C . GLU B 1 853 ? 13.445 64.938 33.594 1 67.56 853 GLU B C 1
ATOM 13952 O O . GLU B 1 853 ? 13.562 65.688 34.531 1 67.56 853 GLU B O 1
ATOM 13957 N N . ASP B 1 854 ? 14.344 64.688 32.781 1 69.81 854 ASP B N 1
ATOM 13958 C CA . ASP B 1 854 ? 15.617 65.375 32.906 1 69.81 854 ASP B CA 1
ATOM 13959 C C . ASP B 1 854 ? 15.445 66.875 32.656 1 69.81 854 ASP B C 1
ATOM 13961 O O . ASP B 1 854 ? 16.062 67.688 33.312 1 69.81 854 ASP B O 1
ATOM 13965 N N . LEU B 1 855 ? 14.578 67.125 31.688 1 69.75 855 LEU B N 1
ATOM 13966 C CA . LEU B 1 855 ? 14.328 68.562 31.375 1 69.75 855 LEU B CA 1
ATOM 13967 C C . LEU B 1 855 ? 13.578 69.25 32.5 1 69.75 855 LEU B C 1
ATOM 13969 O O . LEU B 1 855 ? 13.875 70.375 32.844 1 69.75 855 LEU B O 1
ATOM 13973 N N . ALA B 1 856 ? 12.641 68.562 33.125 1 65.19 856 ALA B N 1
ATOM 13974 C CA . ALA B 1 856 ? 11.906 69.062 34.25 1 65.19 856 ALA B CA 1
ATOM 13975 C C . ALA B 1 856 ? 12.828 69.312 35.469 1 65.19 856 ALA B C 1
ATOM 13977 O O . ALA B 1 856 ? 12.703 70.312 36.156 1 65.19 856 ALA B O 1
ATOM 13978 N N . GLU B 1 857 ? 13.773 68.438 35.594 1 72.19 857 GLU B N 1
ATOM 13979 C CA . GLU B 1 857 ? 14.742 68.562 36.688 1 72.19 857 GLU B CA 1
ATOM 13980 C C . GLU B 1 857 ? 15.695 69.75 36.406 1 72.19 857 GLU B C 1
ATOM 13982 O O . GLU B 1 857 ? 16.047 70.5 37.344 1 72.19 857 GLU B O 1
ATOM 13987 N N . LEU B 1 858 ? 16.016 69.938 35.219 1 68.88 858 LEU B N 1
ATOM 13988 C CA . LEU B 1 858 ? 16.891 71 34.844 1 68.88 858 LEU B CA 1
ATOM 13989 C C . LEU B 1 858 ? 16.172 72.375 35.031 1 68.88 858 LEU B C 1
ATOM 13991 O O . LEU B 1 858 ? 16.781 73.312 35.5 1 68.88 858 LEU B O 1
ATOM 13995 N N . ILE B 1 859 ? 14.883 72.375 34.75 1 65 859 ILE B N 1
ATOM 13996 C CA . ILE B 1 859 ? 14.094 73.562 34.875 1 65 859 ILE B CA 1
ATOM 13997 C C . ILE B 1 859 ? 13.867 73.875 36.344 1 65 859 ILE B C 1
ATOM 13999 O O . ILE B 1 859 ? 13.914 75.062 36.75 1 65 859 ILE B O 1
ATOM 14003 N N . ARG B 1 860 ? 13.719 72.812 37.125 1 67.56 860 ARG B N 1
ATOM 14004 C CA . ARG B 1 860 ? 13.562 73 38.562 1 67.56 860 ARG B CA 1
ATOM 14005 C C . ARG B 1 860 ? 14.852 73.562 39.188 1 67.56 860 ARG B C 1
ATOM 14007 O O . ARG B 1 860 ? 14.812 74.5 40 1 67.56 860 ARG B O 1
ATOM 14014 N N . LYS B 1 861 ? 15.953 73.062 38.781 1 70.62 861 LYS B N 1
ATOM 14015 C CA . LYS B 1 861 ? 17.234 73.562 39.281 1 70.62 861 LYS B CA 1
ATOM 14016 C C . LYS B 1 861 ? 17.516 75 38.844 1 70.62 861 LYS B C 1
ATOM 14018 O O . LYS B 1 861 ? 18.031 75.75 39.625 1 70.62 861 LYS B O 1
ATOM 14023 N N . LEU B 1 862 ? 17.078 75.25 37.656 1 66.81 862 LEU B N 1
ATOM 14024 C CA . LEU B 1 862 ? 17.234 76.625 37.156 1 66.81 862 LEU B CA 1
ATOM 14025 C C . LEU B 1 862 ? 16.312 77.562 37.906 1 66.81 862 LEU B C 1
ATOM 14027 O O . LEU B 1 862 ? 16.703 78.688 38.219 1 66.81 862 LEU B O 1
ATOM 14031 N N . GLY B 1 863 ? 15.141 77.062 38.281 1 61.56 863 GLY B N 1
ATOM 14032 C CA . GLY B 1 863 ? 14.211 77.875 39.062 1 61.56 863 GLY B CA 1
ATOM 14033 C C . GLY B 1 863 ? 14.703 78.125 40.469 1 61.56 863 GLY B C 1
ATOM 14034 O O . GLY B 1 863 ? 14.555 79.25 40.969 1 61.56 863 GLY B O 1
ATOM 14035 N N . GLU B 1 864 ? 15.336 77.25 41.125 1 65.56 864 GLU B N 1
ATOM 14036 C CA . GLU B 1 864 ? 15.875 77.438 42.469 1 65.56 864 GLU B CA 1
ATOM 14037 C C . GLU B 1 864 ? 17.062 78.375 42.469 1 65.56 864 GLU B C 1
ATOM 14039 O O . GLU B 1 864 ? 17.203 79.188 43.375 1 65.56 864 GLU B O 1
ATOM 14044 N N . LYS B 1 865 ? 17.875 78.312 41.562 1 61.66 865 LYS B N 1
ATOM 14045 C CA . LYS B 1 865 ? 19.031 79.188 41.5 1 61.66 865 LYS B CA 1
ATOM 14046 C C . LYS B 1 865 ? 18.625 80.625 41.219 1 61.66 865 LYS B C 1
ATOM 14048 O O . LYS B 1 865 ? 19.266 81.562 41.719 1 61.66 865 LYS B O 1
ATOM 14053 N N . LEU B 1 866 ? 17.609 80.812 40.656 1 58.72 866 LEU B N 1
ATOM 14054 C CA . LEU B 1 866 ? 17.141 82.188 40.344 1 58.72 866 LEU B CA 1
ATOM 14055 C C . LEU B 1 866 ? 16.438 82.812 41.562 1 58.72 866 LEU B C 1
ATOM 14057 O O . LEU B 1 866 ? 16.469 84 41.75 1 58.72 866 LEU B O 1
ATOM 14061 N N . SER B 1 867 ? 15.922 82.188 42.531 1 55.88 867 SER B N 1
ATOM 14062 C CA . SER B 1 867 ? 15.25 82.75 43.688 1 55.88 867 SER B CA 1
ATOM 14063 C C . SER B 1 867 ? 16.25 83.125 44.781 1 55.88 867 SER B C 1
ATOM 14065 O O . SER B 1 867 ? 15.961 83.938 45.656 1 55.88 867 SER B O 1
ATOM 14067 N N . VAL B 1 868 ? 17.391 82.688 45.094 1 52.69 868 VAL B N 1
ATOM 14068 C CA . VAL B 1 868 ? 18.312 82.938 46.188 1 52.69 868 VAL B CA 1
ATOM 14069 C C . VAL B 1 868 ? 19.062 84.25 45.906 1 52.69 868 VAL B C 1
ATOM 14071 O O . VAL B 1 868 ? 19.531 84.875 46.844 1 52.69 868 VAL B O 1
ATOM 14074 N N . GLU B 1 869 ? 19.219 84.938 44.906 1 44.75 869 GLU B N 1
ATOM 14075 C CA . GLU B 1 869 ? 20.156 86.062 44.875 1 44.75 869 GLU B CA 1
ATOM 14076 C C . GLU B 1 869 ? 19.531 87.25 45.5 1 44.75 869 GLU B C 1
ATOM 14078 O O . GLU B 1 869 ? 20.203 88.312 45.656 1 44.75 869 GLU B O 1
ATOM 14083 N N . PRO B 1 870 ? 18.266 87.562 45.812 1 43.94 870 PRO B N 1
ATOM 14084 C CA . PRO B 1 870 ? 18.125 88.938 46.125 1 43.94 870 PRO B CA 1
ATOM 14085 C C . PRO B 1 870 ? 18.734 89.312 47.5 1 43.94 870 PRO B C 1
ATOM 14087 O O . PRO B 1 870 ? 18.875 90.5 47.812 1 43.94 870 PRO B O 1
ATOM 14090 N N . LYS B 1 871 ? 18.703 88.438 48.562 1 44.62 871 LYS B N 1
ATOM 14091 C CA . LYS B 1 871 ? 18.703 89.188 49.844 1 44.62 871 LYS B CA 1
ATOM 14092 C C . LYS B 1 871 ? 20.078 89.75 50.156 1 44.62 871 LYS B C 1
ATOM 14094 O O . LYS B 1 871 ? 20.219 90.562 51.062 1 44.62 871 LYS B O 1
ATOM 14099 N N . GLN B 1 872 ? 21.141 89.125 49.781 1 38.16 872 GLN B N 1
ATOM 14100 C CA . GLN B 1 872 ? 22.266 89.5 50.656 1 38.16 872 GLN B CA 1
ATOM 14101 C C . GLN B 1 872 ? 22.797 90.875 50.312 1 38.16 872 GLN B C 1
ATOM 14103 O O . GLN B 1 872 ? 23.609 91.438 51.062 1 38.16 872 GLN B O 1
ATOM 14108 N N . GLU B 1 873 ? 22.547 91.438 49.219 1 36.16 873 GLU B N 1
ATOM 14109 C CA . GLU B 1 873 ? 23.406 92.625 49.094 1 36.16 873 GLU B CA 1
ATOM 14110 C C . GLU B 1 873 ? 22.875 93.812 49.906 1 36.16 873 GLU B C 1
ATOM 14112 O O . GLU B 1 873 ? 23.469 94.875 49.875 1 36.16 873 GLU B O 1
ATOM 14117 N N . GLU B 1 874 ? 21.734 93.75 50.562 1 36.19 874 GLU B N 1
ATOM 14118 C CA . GLU B 1 874 ? 21.422 95.062 51.156 1 36.19 874 GLU B CA 1
ATOM 14119 C C . GLU B 1 874 ? 22.172 95.25 52.469 1 36.19 874 GLU B C 1
ATOM 14121 O O . GLU B 1 874 ? 22.047 96.312 53.094 1 36.19 874 GLU B O 1
ATOM 14126 N N . GLY B 1 875 ? 22.719 94.25 53.125 1 32.09 875 GLY B N 1
ATOM 14127 C CA . GLY B 1 875 ? 23.219 94.688 54.438 1 32.09 875 GLY B CA 1
ATOM 14128 C C . GLY B 1 875 ? 24.422 95.562 54.375 1 32.09 875 GLY B C 1
ATOM 14129 O O . GLY B 1 875 ? 24.844 96.125 55.406 1 32.09 875 GLY B O 1
ATOM 14130 N N . ASN B 1 876 ? 25.375 95.375 53.469 1 31.33 876 ASN B N 1
ATOM 14131 C CA . ASN B 1 876 ? 26.594 96.125 53.75 1 31.33 876 ASN B CA 1
ATOM 14132 C C . ASN B 1 876 ? 26.453 97.625 53.344 1 31.33 876 ASN B C 1
ATOM 14134 O O . ASN B 1 876 ? 27.453 98.312 53.25 1 31.33 876 ASN B O 1
ATOM 14138 N N . ARG B 1 877 ? 25.281 98.188 52.969 1 25.11 877 ARG B N 1
ATOM 14139 C CA . ARG B 1 877 ? 25.422 99.625 53.125 1 25.11 877 ARG B CA 1
ATOM 14140 C C . ARG B 1 877 ? 25.031 100.062 54.531 1 25.11 877 ARG B C 1
ATOM 14142 O O . ARG B 1 877 ? 24.062 99.562 55.094 1 25.11 877 ARG B O 1
#